Protein 9NTF (pdb70)

Foldseek 3Di:
DDPDVVVVVVVVCVVVLVLQCQFFLNVDDDDPLVVLVFVVQLVQLCVQVCCCVVVVHDNLLFFACLRNVVVVCPDPVLVLLLLAAQAEFEFAALVQQFAVLCCLVPLLPDPQKKWWQAPVRAIAIAGALPDFDDQDRTDIDRSVVCQVPVVDNVVVSVVNNCRQAPSVDRLCPVQVALVSLLVNVVVSCRRYVRSCLAVVNVLVSLLRSVVQCVSSNYQEYEYEYQQFFRAYNVGDGGGSVVSLVSNVVSFVVVCVVPVLHLTYAYEYEDEQADQLVVLLVVQVVLLVCCVVVPPHYQAYEYDDDQPPGDACVNNVCSLCVQCPDVPHGLGAYAYAACLDPDDPDSGNCSLVVCVVSPHLEYEANQVVVVPVVSQVSQQVVVHEYEHAQSCSCSSHNDGRSLPRSCLVVSSSPRHYAYFHHRCNNHVHRGGSSRLSSCVSRSYDSSDTPSNSVSNSLSNLVSHPHDPVSSVVSVVSSVVSNVVSSVVSCVVVVSPVD/DDPDVVVVVVVVCVVVLVLQCQFFLSVDDDDPLVVLVQVVQLVQLCVLVCCCVVVVHDNLLFFACLRNVVVVCPDVVLVLLLLAAQAEFEFAALVQQFAVLCCLPPLLPDPQKKWWQAPVRAIAIAGALPDFDDQDRTDIDRSVVCCVPVVDNVVVSVVNNCRQAPSVDRLCPPQVALVSLLVNVVVSCRRYVRSCLAPVNVLVSNLRSVVQCVSSNYQEYEYEYQQFFRAYNVGDTGGSVVSQVSSVVSFVVVCVVPVLHLTYAYENEDEQADQLVVLLVVQVVLLVCCVVVVQHYQAYEYDDDQVPGDACVNNVCSLCVQCPDVPHRLGAYAYAACLDPDDPDSGNCSLVVCVVSPHLEYEANQVVVVPVVSLVSLQVVVHEYEHAQSCSCSSHNDGRSLPRSCLVVSSNPRHYAYFHYRCNNNVHRGGSSRLSSCVSRSYDSSDGDSNSVSNSLSNLVSHPHDPVSSVVSVVSSVVSNVVSSVVSCVVVVSDPDDDDDDDPD/DQDPDPVSVVVVVCVVVLVLCCQFFLSVDDDDPLVVLVFVVFLVQLVVLVCCCVVVVHDSLLFFACLRNVVVLCVDPVLVLLLLAAQAEFEFAALVFQFAVLCCLPPLLPDPQKKWWQFPVRAIAIAGAQPDHDDCPGTHIDRSVVCCVPVVDNVVVSVVNNCRQAPSVDRLCVPQVALVSLLVSVVVNCRRYVRSCLAVVNVLVSNLNSVVQCVSSNYQEYEYEYQQFQRAYNVGDTGGSVVSLVSQVVSQVVVCVVPVLHLTYAYEHEDEQQDALVVLLVVQVVLLVCCVPVPPRYQAYEYDDDQPPGDACVNNVCSLCVQCPDVPHGLGEYAYAAQLDPDDPDSGNCSLVVCVVSPHLAYEANQVVVVPVVSLVSQVVVVHEYEHAQSCSCSSHNDGRSLPRSCLVVSSNVRHYAYFHHRCNNHVHRGGSSRLVSCQSRSYDSPDTVSNSVSNSLSNLVSDPGDPVSSVVSVVSSVVSNVVSSVVSCVVVVSD/DQDPDPVSVVVVVCVVVLVLCCQFQLSPDDDDPLRVLVFVVQLVQLCVQVCCCVVVVHDNLLFFACLRNVVVVCPDPVLVLLLLAAQAEFEFAALVQQFAVLCCLPPLLPDPQKKWWQFPVRAIAIAGAQPDFDDQDRTGIDRSVVCCVPVVDNVVVSVVNNLRQAPSVDRLCPVQVALVSLLVNVVVNCRRYVRRCLAPVNVLVSSLRSVVQCVSSNYQEYEYEYQQFFRAYNVGDTDGSVVSLVSSVVSFVVVCVVPVLHLTYAYEHEDEQQDALVVLLVVLVVQLVCCVVVPQRYQAYEYDDDQPPGDACVNNVCSLCVQQPDVVHGQGEYAYAACLDPDDPDSGNCSLVVCVVSPHLAYEANQVVLVPVVSLVSQQVVVHEYEHAQSCSCSSHNDGRSLPRSCLVVSSNVRHYAYFHHRCNNHVHRGGSSRLSSCVSRSYDSSDTPSNSVSNSLSNLVSDPHDPVSSVVSVVSSVVSNVVSSVVSCVVVVSPD

Radius of gyration: 48.11 Å; Cα contacts (8 Å, |Δi|>4): 3656; chains: 4; bounding box: 121×92×149 Å

B-factor: mean 26.81, std 11.15, range [12.34, 101.08]

Sequence (1995 aa):
RFPTMDEYTNAREELIGSEQYLRVGGSINLNNKEKKLNQFILREKRAIIENSRLNKTQYIPAVSFFLSKSQMESTPIFKIIKDMPKGAALHLHDTASARIDWIVSNATYRDHVYMCMDQDNFVRLTVSGTGPPANSGCEWKLVETERANSGDIAAFDHWLKSSNISLLTTDPLVTYPSLDKVWGRFDKHFSSQLRGIIYHTPIRRDYYRQQILEEEFRSSDNVQYVEVRSSLSGYYDLDGTVHDPEYGLQLYKAVTEEFVRRTYPDFSGAKIIKSTARVKPNTDIFNDVKLSMDLYKRYPGFFLGFDLVAQEDPNTSLLGYIDSLLYPSRQNPPVSLPYYFHAGETNWQGTEVDYNLVDALLLNATRIGHGFALIKHPRVIELVKSRGVAVEVNPVSNQLLGLVKDLRNHAAAPLLAQNVPVVISSDDPGVWEALPMSHDMYVAFMDLVGEDAGLDVLKQLVWNSIQYSSMNATEKKTALKLLQAKWNNFINDSLIKWKLTNKRFPTMDEYTNAREELIGSEQYLRVGGSINLNNKEKKLNQFILREKRAIIENSRLNKTQYIPAVSFFLSKSQMESTPIFKIIKDMPKGAALHLHDTASARIDWIVSSNATYRDHVYMCMDQDNFVRLTVSGTGPPANSGCEWKLVETERANSGDIAAFDHWLKSSNISLLTTDPLVTYPSLDKVWGRFDKHFSSQLRGIIYHTPIRRDYYRQILEEEFRSSDNVQYVEVRSSLSGYYDLDGTVHDPEYGLQLYKAVTEEEFVRTYPDFSGAKIIKSTARVKPNTDIFNDVKLSMDLYKRYPGFFLGFDLVAQEDPNTSLLGYIDSLLYPSRQNPPVSLPYYFHAGETNWQGTEEVDYNLVDALLLNATRIGHGFALIKHPRVIELVKSRGVAVEVNPVSNQLLGLVKDLRNHAAAPLLAQNVPVVISSDDPGVWEALPMSHDMYVAFMDLVGEDAGLDVLKQLVWNSIQYSSMNATEKKTALKLLQAKWNNFINDSLIKWKLTNKKVIGHHHHVRRFPTMDEYTNAREELIGSEQYLRVGGSINLNNNKEKKLNQFILREKRAIIENSRLNKTQYIPAVSFFLSKSQMESTPIFKIIKDMPKGAALHLHDTASARIDWIVSSNATYRDHVYMCMDQDNFVRLTVSGTGPPANSGCEWKLVETERANSGDIAAFDHWLKSSNISLLTTDPLVTYPSLDKVWGRFDKHFSSQLRRGIIYHTPIRRDYYRQQILEEFRSSDNVQYVEVRSSLSGYYDLDGTVHDPEYGLQQLYKAVTEEFVRTYPDFSGAKIIKSTARVKPNTDIFNDVKLSMDLYKRYPGFFLGFDLVAQEDPNTSLLGYIDSLLYPSRQNPPVSLPYYFHAGETNWQGTEVDYNLVDALLLNNATRIIGHGFALIKHPRVIELVKSRGVAVEVNPVSNQLLGLVKDLRNHAAAPLLAQNVPVVISSDDPGVWEALPMSHDMYVAFMDLVGEDAGLDVLKQLVWNSIQYSSMNATEKKTALKLLQAKWNNFINDSLIKWKLTVRFPTMDEYTNAREELIGSEQYLRVGGSINLNNKEKKLNQFILREKRAIIENSRLNKTQYIPAVSFFLSKSQMESTPIFKIIKDMPKGAALHLHDTASARIDWIVSNATYRDHVYMCMDQDNFVRLTVSGTGPPANSGCEWKLVETERANSGDIAAFDHWLKSSNISLLTTDPLVTYPSLDKVWGRFDKHFSSQLRGIIYHTPIRRDYYRQILEEFRSDNVQYVEVRSSLSGYYDLDGTVHDPEYGLQLYKAVTEEEFVVRTYPDFSGAKIIKSTARVKPNTDIFNDVKLSMDLYKRYPGFFLGFDLVAQEDPNTSLLGYIDSLLYPSRQNPPVSLPYYFHAGETNWQGTEVDYNLVDALLLNATRIGHGFALIKHPRVIELVKSSRGVAVEVNPVSNQLLGLVKDLRNHAAAPLLAQNVPVVISSDDPGVWEALPMSHDMYVAFMDLVGEDAGLDVLKQLVWNSIQYSSMNATEKKTALKLLQAKWNNFINDSLIKWKLTN

Structure (mmCIF, N/CA/C/O backbone):
data_9NTF
#
_entry.id   9NTF
#
_cell.length_a   76.344
_cell.length_b   82.351
_cell.length_c   211.495
_cell.angle_alpha   90.000
_cell.angle_beta   92.287
_cell.angle_gamma   90.000
#
_symmetry.space_group_name_H-M   'P 1 21 1'
#
loop_
_entity.id
_entity.type
_entity.pdbx_description
1 polymer 'AMP deaminase'
2 branched 2-acetamido-2-deoxy-beta-D-glucopyranose-(1-4)-2-acetamido-2-deoxy-beta-D-glucopyranose
3 non-polymer 2-acetamido-2-deoxy-beta-D-glucopyranose
4 non-polymer 'ZINC ION'
5 non-polymer 1,2-ETHANEDIOL
6 non-polymer 2-[BIS-(2-HYDROXY-ETHYL)-AMINO]-2-HYDROXYMETHYL-PROPANE-1,3-DIOL
7 non-polymer GLYCEROL
8 non-polymer 'PHOSPHATE ION'
9 non-polymer 'ACETATE ION'
10 water water
#
loop_
_atom_site.group_PDB
_atom_site.id
_atom_site.type_symbol
_atom_site.label_atom_id
_atom_site.label_alt_id
_atom_site.label_comp_id
_atom_site.label_asym_id
_atom_site.label_entity_id
_atom_site.label_seq_id
_atom_site.pdbx_PDB_ins_code
_atom_site.Cartn_x
_atom_site.Cartn_y
_atom_site.Cartn_z
_atom_site.occupancy
_atom_site.B_iso_or_equiv
_atom_site.auth_seq_id
_atom_site.auth_comp_id
_atom_site.auth_asym_id
_atom_site.auth_atom_id
_atom_site.pdbx_PDB_model_num
ATOM 1 N N . ARG A 1 31 ? 13.20993 -8.45955 118.43058 1.000 78.60797 31 ARG A N 1
ATOM 2 C CA . ARG A 1 31 ? 13.08979 -7.32242 117.51351 1.000 69.76148 31 ARG A CA 1
ATOM 3 C C . ARG A 1 31 ? 11.65208 -7.17214 117.01151 1.000 67.61548 31 ARG A C 1
ATOM 4 O O . ARG A 1 31 ? 11.20015 -6.06576 116.69995 1.000 67.21111 31 ARG A O 1
ATOM 12 N N . PHE A 1 32 ? 10.92994 -8.28654 116.92992 1.000 57.65029 32 PHE A N 1
ATOM 13 C CA . PHE A 1 32 ? 9.58440 -8.31053 116.35796 1.000 54.27678 32 PHE A CA 1
ATOM 14 C C . PHE A 1 32 ? 8.63559 -9.05957 117.27979 1.000 56.92203 32 PHE A C 1
ATOM 15 O O . PHE A 1 32 ? 8.24055 -10.19735 116.99381 1.000 53.81696 32 PHE A O 1
ATOM 23 N N . PRO A 1 33 ? 8.25116 -8.44916 118.40589 1.000 61.80540 33 PRO A N 1
ATOM 24 C CA . PRO A 1 33 ? 7.30054 -9.12148 119.30377 1.000 57.03356 33 PRO A CA 1
ATOM 25 C C . PRO A 1 33 ? 5.92787 -9.34129 118.68157 1.000 57.40033 33 PRO A C 1
ATOM 26 O O . PRO A 1 33 ? 5.19543 -10.24029 119.11573 1.000 57.55122 33 PRO A O 1
ATOM 30 N N . THR A 1 34 ? 5.54087 -8.53291 117.69524 1.000 56.72267 34 THR A N 1
ATOM 31 C CA . THR A 1 34 ? 4.25273 -8.67818 117.03471 1.000 56.64745 34 THR A CA 1
ATOM 32 C C . THR A 1 34 ? 4.44724 -8.59937 115.53018 1.000 58.36981 34 THR A C 1
ATOM 33 O O . THR A 1 34 ? 5.50372 -8.19357 115.02791 1.000 54.17423 34 THR A O 1
ATOM 37 N N . MET A 1 35 ? 3.40064 -8.99499 114.80479 1.000 62.85335 35 MET A N 1
ATOM 38 C CA . MET A 1 35 ? 3.47179 -8.92295 113.35238 1.000 55.52642 35 MET A CA 1
ATOM 39 C C . MET A 1 35 ? 3.59533 -7.48307 112.87244 1.000 53.78642 35 MET A C 1
ATOM 40 O O . MET A 1 35 ? 4.17762 -7.24417 111.81650 1.000 58.03443 35 MET A O 1
ATOM 45 N N . ASP A 1 36 ? 3.07483 -6.51368 113.63768 1.000 51.90807 36 ASP A N 1
ATOM 46 C CA . ASP A 1 36 ? 3.13503 -5.12165 113.19371 1.000 52.98017 36 ASP A CA 1
ATOM 47 C C . ASP A 1 36 ? 4.57159 -4.62927 113.09174 1.000 54.50779 36 ASP A C 1
ATOM 48 O O . ASP A 1 36 ? 4.91781 -3.90581 112.14927 1.000 50.02589 36 ASP A O 1
ATOM 53 N N . GLU A 1 37 ? 5.41719 -4.97949 114.06737 1.000 51.04858 37 GLU A N 1
ATOM 54 C CA . GLU A 1 37 ? 6.81834 -4.57799 113.97045 1.000 45.67955 37 GLU A CA 1
ATOM 55 C C . GLU A 1 37 ? 7.52398 -5.27116 112.81522 1.000 46.11098 37 GLU A C 1
ATOM 56 O O . GLU A 1 37 ? 8.35486 -4.65094 112.14602 1.000 43.66979 37 GLU A O 1
ATOM 62 N N . TYR A 1 38 ? 7.23868 -6.56231 112.59862 1.000 44.55870 38 TYR A N 1
ATOM 63 C CA . TYR A 1 38 ? 7.86746 -7.28730 111.49226 1.000 39.38145 38 TYR A CA 1
ATOM 64 C C . TYR A 1 38 ? 7.42431 -6.72668 110.14796 1.000 38.06521 38 TYR A C 1
ATOM 65 O O . TYR A 1 38 ? 8.25816 -6.50527 109.25518 1.000 35.11670 38 TYR A O 1
ATOM 74 N N . THR A 1 39 ? 6.11014 -6.49188 109.99881 1.000 42.64630 39 THR A N 1
ATOM 75 C CA . THR A 1 39 ? 5.55504 -5.84834 108.81114 1.000 41.83424 39 THR A CA 1
ATOM 76 C C . THR A 1 39 ? 6.23368 -4.51565 108.53302 1.000 45.02601 39 THR A C 1
ATOM 77 O O . THR A 1 39 ? 6.57678 -4.21737 107.38209 1.000 39.51327 39 THR A O 1
ATOM 81 N N . ASN A 1 40 ? 6.41450 -3.69196 109.56841 1.000 41.06912 40 ASN A N 1
ATOM 82 C CA . ASN A 1 40 ? 7.00806 -2.37010 109.37293 1.000 45.34457 40 ASN A CA 1
ATOM 83 C C . ASN A 1 40 ? 8.43413 -2.47142 108.84416 1.000 40.58956 40 ASN A C 1
ATOM 84 O O . ASN A 1 40 ? 8.79530 -1.77263 107.89280 1.000 37.32021 40 ASN A O 1
ATOM 89 N N . ALA A 1 41 ? 9.25268 -3.36439 109.41431 1.000 39.01389 41 ALA A N 1
ATOM 90 C CA . ALA A 1 41 ? 10.62469 -3.48913 108.92214 1.000 34.64961 41 ALA A CA 1
ATOM 91 C C . ALA A 1 41 ? 10.66125 -4.01414 107.48948 1.000 31.62320 41 ALA A C 1
ATOM 92 O O . ALA A 1 41 ? 11.45896 -3.54393 106.67880 1.000 31.37624 41 ALA A O 1
ATOM 94 N N . ARG A 1 42 ? 9.82207 -5.00883 107.17692 1.000 31.14305 42 ARG A N 1
ATOM 95 C CA . ARG A 1 42 ? 9.73056 -5.58066 105.83304 1.000 36.09509 42 ARG A CA 1
ATOM 96 C C . ARG A 1 42 ? 9.36384 -4.52208 104.79581 1.000 30.80246 42 ARG A C 1
ATOM 97 O O . ARG A 1 42 ? 10.00193 -4.40349 103.73313 1.000 28.87392 42 ARG A O 1
ATOM 105 N N . GLU A 1 43 ? 8.33312 -3.73651 105.10333 1.000 31.56407 43 GLU A N 1
ATOM 106 C CA . GLU A 1 43 ? 7.84063 -2.72522 104.17660 1.000 35.10097 43 GLU A CA 1
ATOM 107 C C . GLU A 1 43 ? 8.81620 -1.56886 104.04495 1.000 33.91237 43 GLU A C 1
ATOM 108 O O . GLU A 1 43 ? 8.93087 -0.98886 102.96125 1.000 31.55251 43 GLU A O 1
ATOM 114 N N . GLU A 1 44 ? 9.56705 -1.25882 105.10657 1.000 32.89164 44 GLU A N 1
ATOM 115 C CA . GLU A 1 44 ? 10.60823 -0.23973 105.00192 1.000 35.47692 44 GLU A CA 1
ATOM 116 C C . GLU A 1 44 ? 11.69490 -0.64563 104.01363 1.000 33.99121 44 GLU A C 1
ATOM 117 O O . GLU A 1 44 ? 12.16831 0.17920 103.22179 1.000 35.73587 44 GLU A O 1
ATOM 123 N N . LEU A 1 45 ? 12.10215 -1.91090 104.04818 1.000 29.65837 45 LEU A N 1
ATOM 124 C CA . LEU A 1 45 ? 13.15407 -2.38142 103.15514 1.000 25.61702 45 LEU A CA 1
ATOM 125 C C . LEU A 1 45 ? 12.66109 -2.49932 101.72211 1.000 30.83273 45 LEU A C 1
ATOM 126 O O . LEU A 1 45 ? 13.36625 -2.10763 100.79112 1.000 28.84223 45 LEU A O 1
ATOM 131 N N . ILE A 1 46 ? 11.47574 -3.07864 101.52600 1.000 24.89176 46 ILE A N 1
ATOM 132 C CA . ILE A 1 46 ? 10.88650 -3.15466 100.19516 1.000 24.88901 46 ILE A CA 1
ATOM 133 C C . ILE A 1 46 ? 10.60533 -1.75808 99.65666 1.000 28.56798 46 ILE A C 1
ATOM 134 O O . ILE A 1 46 ? 10.84721 -1.47089 98.47377 1.000 26.51421 46 ILE A O 1
ATOM 139 N N . GLY A 1 47 ? 10.06994 -0.87738 100.50488 1.000 28.05096 47 GLY A N 1
ATOM 140 C CA . GLY A 1 47 ? 9.83262 0.49050 100.06830 1.000 31.21099 47 GLY A CA 1
ATOM 141 C C . GLY A 1 47 ? 11.11125 1.20666 99.66187 1.000 28.35420 47 GLY A C 1
ATOM 142 O O . GLY A 1 47 ? 11.11011 2.01092 98.73558 1.000 27.21697 47 GLY A O 1
ATOM 143 N N . SER A 1 48 ? 12.21284 0.95147 100.37124 1.000 25.95885 48 SER A N 1
ATOM 144 C CA . SER A 1 48 ? 13.48282 1.55077 99.96647 1.000 26.95036 48 SER A CA 1
ATOM 145 C C . SER A 1 48 ? 13.86300 1.13165 98.55281 1.000 24.23453 48 SER A C 1
ATOM 146 O O . SER A 1 48 ? 14.30573 1.96516 97.75254 1.000 26.99065 48 SER A O 1
ATOM 149 N N . GLU A 1 49 ? 13.70700 -0.15208 98.23376 1.000 22.26260 49 GLU A N 1
ATOM 150 C CA . GLU A 1 49 ? 14.04733 -0.61506 96.88741 1.000 23.22565 49 GLU A CA 1
ATOM 151 C C . GLU A 1 49 ? 13.12090 -0.02306 95.85043 1.000 23.59742 49 GLU A C 1
ATOM 152 O O . GLU A 1 49 ? 13.55054 0.24253 94.72194 1.000 25.63902 49 GLU A O 1
ATOM 158 N N . GLN A 1 50 ? 11.83867 0.11042 96.18547 1.000 26.60056 50 GLN A N 1
ATOM 159 C CA . GLN A 1 50 ? 10.89886 0.67190 95.21713 1.000 26.59882 50 GLN A CA 1
ATOM 160 C C . GLN A 1 50 ? 11.18816 2.14840 94.95880 1.000 25.83120 50 GLN A C 1
ATOM 161 O O . GLN A 1 50 ? 10.99137 2.61974 93.82937 1.000 27.92163 50 GLN A O 1
ATOM 167 N N . TYR A 1 51 ? 11.65708 2.88139 95.97204 1.000 24.49172 51 TYR A N 1
ATOM 168 C CA . TYR A 1 51 ? 12.00804 4.29111 95.78897 1.000 26.35724 51 TYR A CA 1
ATOM 169 C C . TYR A 1 51 ? 13.27588 4.43745 94.94503 1.000 32.51939 51 TYR A C 1
ATOM 170 O O . TYR A 1 51 ? 13.38112 5.36752 94.14037 1.000 28.69583 51 TYR A O 1
ATOM 179 N N . LEU A 1 52 ? 14.22733 3.51218 95.11189 1.000 23.31955 52 LEU A N 1
ATOM 180 C CA . LEU A 1 52 ? 15.51712 3.57229 94.43571 1.000 22.49498 52 LEU A CA 1
ATOM 181 C C . LEU A 1 52 ? 15.40655 3.27223 92.94564 1.000 22.57807 52 LEU A C 1
ATOM 182 O O . LEU A 1 52 ? 16.11662 3.87255 92.13349 1.000 25.94751 52 LEU A O 1
ATOM 187 N N . ARG A 1 53 ? 14.56536 2.32697 92.57696 1.000 21.13311 53 ARG A N 1
ATOM 188 C CA . ARG A 1 53 ? 14.55900 1.89038 91.18320 1.000 23.73467 53 ARG A CA 1
ATOM 189 C C . ARG A 1 53 ? 14.02786 2.97938 90.23560 1.000 23.79775 53 ARG A C 1
ATOM 190 O O . ARG A 1 53 ? 13.46751 3.99171 90.63646 1.000 23.89410 53 ARG A O 1
ATOM 198 N N . VAL A 1 54 ? 14.19812 2.72910 88.92911 1.000 21.96156 54 VAL A N 1
ATOM 199 C CA . VAL A 1 54 ? 13.65020 3.65004 87.92877 1.000 18.86761 54 VAL A CA 1
ATOM 200 C C . VAL A 1 54 ? 12.20475 4.03313 88.23815 1.000 22.00236 54 VAL A C 1
ATOM 201 O O . VAL A 1 54 ? 11.32491 3.18741 88.44765 1.000 23.30165 54 VAL A O 1
ATOM 205 N N . GLY A 1 55 ? 11.95841 5.34251 88.25106 1.000 24.84911 55 GLY A N 1
ATOM 206 C CA . GLY A 1 55 ? 10.62785 5.86194 88.39917 1.000 22.02742 55 GLY A CA 1
ATOM 207 C C . GLY A 1 55 ? 10.14595 5.89925 89.81936 1.000 28.05331 55 GLY A C 1
ATOM 208 O O . GLY A 1 55 ? 9.02565 6.35224 90.06120 1.000 25.30008 55 GLY A O 1
ATOM 209 N N . GLY A 1 56 ? 10.97371 5.46255 90.76679 1.000 26.39663 56 GLY A N 1
ATOM 210 C CA . GLY A 1 56 ? 10.51226 5.35127 92.14332 1.000 26.06383 56 GLY A CA 1
ATOM 211 C C . GLY A 1 56 ? 10.18525 6.66881 92.81150 1.000 26.21591 56 GLY A C 1
ATOM 212 O O . GLY A 1 56 ? 9.48543 6.66369 93.83450 1.000 29.54894 56 GLY A O 1
ATOM 213 N N . SER A 1 57 ? 10.70351 7.78526 92.31026 1.000 26.68047 57 SER A N 1
ATOM 214 C CA . SER A 1 57 ? 10.39095 9.08189 92.91383 1.000 34.07918 57 SER A CA 1
ATOM 215 C C . SER A 1 57 ? 9.19336 9.78629 92.27021 1.000 31.96390 57 SER A C 1
ATOM 216 O O . SER A 1 57 ? 8.84384 10.89138 92.68918 1.000 32.57578 57 SER A O 1
ATOM 219 N N . ILE A 1 58 ? 8.56499 9.18019 91.26411 1.000 28.86298 58 ILE A N 1
ATOM 220 C CA . ILE A 1 58 ? 7.40326 9.79541 90.62711 1.000 29.01841 58 ILE A CA 1
ATOM 221 C C . ILE A 1 58 ? 6.20227 9.76468 91.56510 1.000 33.03763 58 ILE A C 1
ATOM 222 O O . ILE A 1 58 ? 5.92458 8.74616 92.20865 1.000 32.66359 58 ILE A O 1
ATOM 227 N N . ASN A 1 59 ? 5.48695 10.89054 91.65797 1.000 31.97454 59 ASN A N 1
ATOM 228 C CA . ASN A 1 59 ? 4.19900 10.95039 92.35555 1.000 34.79978 59 ASN A CA 1
ATOM 229 C C . ASN A 1 59 ? 3.08364 10.98458 91.31027 1.000 36.98430 59 ASN A C 1
ATOM 230 O O . ASN A 1 59 ? 2.92652 11.97708 90.59852 1.000 36.88201 59 ASN A O 1
ATOM 235 N N . LEU A 1 60 ? 2.32043 9.90558 91.21832 1.000 29.68823 60 LEU A N 1
ATOM 236 C CA . LEU A 1 60 ? 1.20645 9.84327 90.27931 1.000 33.32145 60 LEU A CA 1
ATOM 237 C C . LEU A 1 60 ? 0.01454 10.66517 90.75764 1.000 34.43434 60 LEU A C 1
ATOM 238 O O . LEU A 1 60 ? -0.26911 10.77033 91.96354 1.000 33.52229 60 LEU A O 1
ATOM 243 N N . ASN A 1 61 ? -0.71715 11.25925 89.80769 1.000 32.52442 61 ASN A N 1
ATOM 244 C CA . ASN A 1 61 ? -1.94167 11.95084 90.17566 1.000 34.95596 61 ASN A CA 1
ATOM 245 C C . ASN A 1 61 ? -3.09435 10.94942 90.27149 1.000 34.74207 61 ASN A C 1
ATOM 246 O O . ASN A 1 61 ? -2.91688 9.75343 90.04088 1.000 33.75397 61 ASN A O 1
ATOM 251 N N . ASN A 1 62 ? -4.27772 11.43883 90.65502 1.000 31.74371 62 ASN A N 1
ATOM 252 C CA . ASN A 1 62 ? -5.40098 10.54574 90.94105 1.000 34.46266 62 ASN A CA 1
ATOM 253 C C . ASN A 1 62 ? -5.82498 9.74161 89.71938 1.000 34.65604 62 ASN A C 1
ATOM 254 O O . ASN A 1 62 ? -6.11950 8.54834 89.83434 1.000 30.56343 62 ASN A O 1
ATOM 259 N N . LYS A 1 63 ? -5.90255 10.37656 88.54903 1.000 29.89271 63 LYS A N 1
ATOM 260 C CA . LYS A 1 63 ? -6.26116 9.61730 87.35266 1.000 35.01780 63 LYS A CA 1
ATOM 261 C C . LYS A 1 63 ? -5.18744 8.58910 86.99815 1.000 31.57283 63 LYS A C 1
ATOM 262 O O . LYS A 1 63 ? -5.50794 7.44392 86.66492 1.000 29.31435 63 LYS A O 1
ATOM 268 N N . GLU A 1 64 ? -3.90794 8.97098 87.06992 1.000 29.71882 64 GLU A N 1
ATOM 269 C CA . GLU A 1 64 ? -2.84643 8.00275 86.79854 1.000 30.08894 64 GLU A CA 1
ATOM 270 C C . GLU A 1 64 ? -2.89848 6.84168 87.78345 1.000 28.40735 64 GLU A C 1
ATOM 271 O O . GLU A 1 64 ? -2.68328 5.69503 87.40056 1.000 25.83922 64 GLU A O 1
ATOM 277 N N . LYS A 1 65 ? -3.19417 7.11766 89.05835 1.000 27.13367 65 LYS A N 1
ATOM 278 C CA . LYS A 1 65 ? -3.29198 6.03067 90.04032 1.000 27.57789 65 LYS A CA 1
ATOM 279 C C . LYS A 1 65 ? -4.37022 5.02043 89.65418 1.000 31.72393 65 LYS A C 1
ATOM 280 O O . LYS A 1 65 ? -4.18601 3.81614 89.85183 1.000 31.64073 65 LYS A O 1
ATOM 286 N N . LYS A 1 66 ? -5.51568 5.48721 89.13500 1.000 28.70845 66 LYS A N 1
ATOM 287 C CA . LYS A 1 66 ? -6.57284 4.56197 88.72059 1.000 31.35783 66 LYS A CA 1
ATOM 288 C C . LYS A 1 66 ? -6.08653 3.63267 87.61174 1.000 31.43248 66 LYS A C 1
ATOM 289 O O . LYS A 1 66 ? -6.31111 2.41865 87.65845 1.000 27.62391 66 LYS A O 1
ATOM 295 N N . LEU A 1 67 ? -5.43725 4.19643 86.59016 1.000 27.52597 67 LEU A N 1
ATOM 296 C CA . LEU A 1 67 ? -4.85495 3.36625 85.53475 1.000 27.51175 67 LEU A CA 1
ATOM 297 C C . LEU A 1 67 ? -3.77616 2.45771 86.11102 1.000 28.43052 67 LEU A C 1
ATOM 298 O O . LEU A 1 67 ? -3.68201 1.27510 85.75005 1.000 26.88697 67 LEU A O 1
ATOM 303 N N . ASN A 1 68 ? -2.93674 3.00464 87.00276 1.000 26.48371 68 ASN A N 1
ATOM 304 C CA . ASN A 1 68 ? -1.89011 2.19591 87.61585 1.000 23.21688 68 ASN A CA 1
ATOM 305 C C . ASN A 1 68 ? -2.46799 0.97272 88.31345 1.000 27.45948 68 ASN A C 1
ATOM 306 O O . ASN A 1 68 ? -1.91026 -0.12800 88.20318 1.000 25.26320 68 ASN A O 1
ATOM 311 N N . GLN A 1 69 ? -3.55690 1.15412 89.08172 1.000 28.43159 69 GLN A N 1
ATOM 312 C CA . GLN A 1 69 ? -4.12875 0.01971 89.81223 1.000 29.10236 69 GLN A CA 1
ATOM 313 C C . GLN A 1 69 ? -4.62399 -1.06268 88.85093 1.000 28.66256 69 GLN A C 1
ATOM 314 O O . GLN A 1 69 ? -4.45132 -2.25672 89.10967 1.000 30.28514 69 GLN A O 1
ATOM 320 N N . PHE A 1 70 ? -5.19143 -0.66938 87.71137 1.000 28.02852 70 PHE A N 1
ATOM 321 C CA . PHE A 1 70 ? -5.60569 -1.65495 86.71286 1.000 26.86562 70 PHE A CA 1
ATOM 322 C C . PHE A 1 70 ? -4.41021 -2.38420 86.10048 1.000 26.14703 70 PHE A C 1
ATOM 323 O O . PHE A 1 70 ? -4.42658 -3.61339 85.96694 1.000 26.18263 70 PHE A O 1
ATOM 331 N N . ILE A 1 71 ? -3.35442 -1.65546 85.76605 1.000 22.66918 71 ILE A N 1
ATOM 332 C CA . ILE A 1 71 ? -2.15796 -2.29331 85.20502 1.000 22.68163 71 ILE A CA 1
ATOM 333 C C . ILE A 1 71 ? -1.58259 -3.30019 86.20056 1.000 25.10433 71 ILE A C 1
ATOM 334 O O . ILE A 1 71 ? -1.25280 -4.44146 85.84419 1.000 24.60863 71 ILE A O 1
ATOM 339 N N . LEU A 1 72 ? -1.45205 -2.88728 87.45722 1.000 22.26835 72 LEU A N 1
ATOM 340 C CA . LEU A 1 72 ? -0.93114 -3.78669 88.48557 1.000 23.75486 72 LEU A CA 1
ATOM 341 C C . LEU A 1 72 ? -1.83438 -5.00923 88.68913 1.000 24.95532 72 LEU A C 1
ATOM 342 O O . LEU A 1 72 ? -1.34064 -6.11472 88.95530 1.000 27.27880 72 LEU A O 1
ATOM 347 N N . ARG A 1 73 ? -3.15366 -4.83941 88.61987 1.000 26.30583 73 ARG A N 1
ATOM 348 C CA . ARG A 1 73 ? -4.0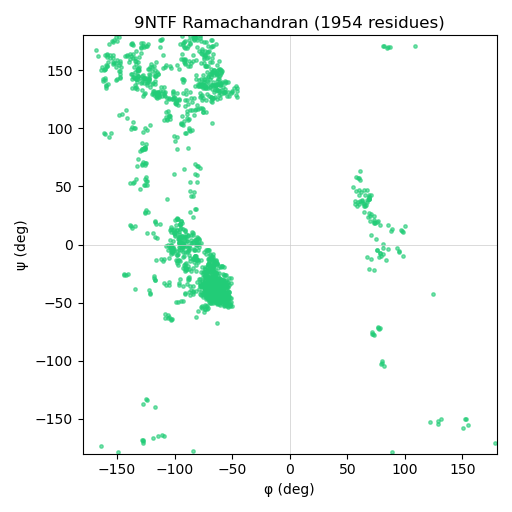2321 -6.00782 88.74537 1.000 28.18785 73 ARG A CA 1
ATOM 349 C C . ARG A 1 73 ? -3.78157 -6.97331 87.59273 1.000 29.01693 73 ARG A C 1
ATOM 350 O O . ARG A 1 73 ? -3.73218 -8.20123 87.78788 1.000 25.71061 73 ARG A O 1
ATOM 358 N N . GLU A 1 74 ? -3.63465 -6.42935 86.37638 1.000 25.07999 74 GLU A N 1
ATOM 359 C CA . GLU A 1 74 ? -3.37055 -7.26074 85.20079 1.000 25.45010 74 GLU A CA 1
ATOM 360 C C . GLU A 1 74 ? -2.02280 -7.95757 85.30366 1.000 27.54895 74 GLU A C 1
ATOM 361 O O . GLU A 1 74 ? -1.90293 -9.14295 84.96418 1.000 25.99601 74 GLU A O 1
ATOM 367 N N . LYS A 1 75 ? -0.99089 -7.23552 85.76915 1.000 22.08456 75 LYS A N 1
ATOM 368 C CA . LYS A 1 75 ? 0.33518 -7.81866 85.85407 1.000 27.95433 75 LYS A CA 1
ATOM 369 C C . LYS A 1 75 ? 0.36177 -8.95617 86.87012 1.000 27.20032 75 LYS A C 1
ATOM 370 O O . LYS A 1 75 ? 0.91193 -10.03260 86.60514 1.000 24.80184 75 LYS A O 1
ATOM 376 N N . ARG A 1 76 ? -0.25361 -8.74291 88.03074 1.000 26.61607 76 ARG A N 1
ATOM 377 C CA . ARG A 1 76 ? -0.33432 -9.80162 89.03327 1.000 24.50836 76 ARG A CA 1
ATOM 378 C C . ARG A 1 76 ? -1.08361 -11.01495 88.50155 1.000 24.52215 76 ARG A C 1
ATOM 379 O O . ARG A 1 76 ? -0.66357 -12.14951 88.72660 1.000 29.09333 76 ARG A O 1
ATOM 387 N N . ALA A 1 77 ? -2.18132 -10.81184 87.76470 1.000 24.47999 77 ALA A N 1
ATOM 388 C CA . ALA A 1 77 ? -2.94058 -11.97487 87.31951 1.000 28.07865 77 ALA A CA 1
ATOM 389 C C . ALA A 1 77 ? -2.09566 -12.86591 86.40949 1.000 28.61867 77 ALA A C 1
ATOM 390 O O . ALA A 1 77 ? -2.13759 -14.10318 86.53245 1.000 28.02710 77 ALA A O 1
ATOM 392 N N . ILE A 1 78 ? -1.33151 -12.26967 85.48069 1.000 26.84550 78 ILE A N 1
ATOM 393 C CA . ILE A 1 78 ? -0.58321 -13.12068 84.54788 1.000 26.95572 78 ILE A CA 1
ATOM 394 C C . ILE A 1 78 ? 0.60817 -13.79090 85.23412 1.000 23.50163 78 ILE A C 1
ATOM 395 O O . ILE A 1 78 ? 0.88587 -14.97242 85.00570 1.000 25.51130 78 ILE A O 1
ATOM 400 N N . ILE A 1 79 ? 1.31921 -13.06772 86.10118 1.000 22.18689 79 ILE A N 1
ATOM 401 C CA . ILE A 1 79 ? 2.44088 -13.65745 86.82979 1.000 20.34741 79 ILE A CA 1
ATOM 402 C C . ILE A 1 79 ? 1.96220 -14.76339 87.76643 1.000 27.86373 79 ILE A C 1
ATOM 403 O O . ILE A 1 79 ? 2.52666 -15.86745 87.79890 1.000 26.28756 79 ILE A O 1
ATOM 408 N N . GLU A 1 80 ? 0.90124 -14.49745 88.54276 1.000 26.81913 80 GLU A N 1
ATOM 409 C CA . GLU A 1 80 ? 0.44569 -15.50654 89.48078 1.000 28.99593 80 GLU A CA 1
ATOM 410 C C . GLU A 1 80 ? -0.08148 -16.73282 88.74125 1.000 29.83013 80 GLU A C 1
ATOM 411 O O . GLU A 1 80 ? 0.06446 -17.85836 89.21605 1.000 32.04018 80 GLU A O 1
ATOM 417 N N . ASN A 1 81 ? -0.68446 -16.55319 87.57581 1.000 29.44924 81 ASN A N 1
ATOM 418 C CA . ASN A 1 81 ? -1.09915 -17.74328 86.84531 1.000 30.32825 81 ASN A CA 1
ATOM 419 C C . ASN A 1 81 ? 0.11683 -18.56201 86.39317 1.000 29.15725 81 ASN A C 1
ATOM 420 O O . ASN A 1 81 ? 0.13972 -19.79217 86.52520 1.000 31.01560 81 ASN A O 1
ATOM 425 N N . SER A 1 82 ? 1.14591 -17.89676 85.88064 1.000 26.09823 82 SER A N 1
ATOM 426 C CA . SER A 1 82 ? 2.33895 -18.61981 85.46361 1.000 30.15640 82 SER A CA 1
ATOM 427 C C . SER A 1 82 ? 2.97177 -19.32847 86.64109 1.000 27.90998 82 SER A C 1
ATOM 428 O O . SER A 1 82 ? 3.32543 -20.50611 86.55162 1.000 25.70468 82 SER A O 1
ATOM 431 N N . ARG A 1 83 ? 3.08328 -18.62485 87.76778 1.000 23.09028 83 ARG A N 1
ATOM 432 C CA . ARG A 1 83 ? 3.77626 -19.15022 88.93804 1.000 26.25609 83 ARG A CA 1
ATOM 433 C C . ARG A 1 83 ? 3.00415 -20.28760 89.59483 1.000 31.35393 83 ARG A C 1
ATOM 434 O O . ARG A 1 83 ? 3.55993 -21.35360 89.87829 1.000 29.27035 83 ARG A O 1
ATOM 442 N N . LEU A 1 84 ? 1.72025 -20.08230 89.84386 1.000 27.41766 84 LEU A N 1
ATOM 443 C CA . LEU A 1 84 ? 0.96551 -21.05622 90.61757 1.000 32.29729 84 LEU A CA 1
ATOM 444 C C . LEU A 1 84 ? 0.36641 -22.17123 89.77539 1.000 36.43473 84 LEU A C 1
ATOM 445 O O . LEU A 1 84 ? 0.15722 -23.26776 90.30478 1.000 36.68828 84 LEU A O 1
ATOM 450 N N . ASN A 1 85 ? 0.06623 -21.92906 88.49588 1.000 30.36354 85 ASN A N 1
ATOM 451 C CA . ASN A 1 85 ? -0.40551 -22.98824 87.61331 1.000 34.71866 85 ASN A CA 1
ATOM 452 C C . ASN A 1 85 ? 0.72138 -23.62774 86.81713 1.000 35.45746 85 ASN A C 1
ATOM 453 O O . ASN A 1 85 ? 0.44111 -24.48902 85.97386 1.000 36.83547 85 ASN A O 1
ATOM 458 N N . LYS A 1 86 ? 1.96389 -23.21546 87.06678 1.000 29.94943 86 LYS A N 1
ATOM 459 C CA . LY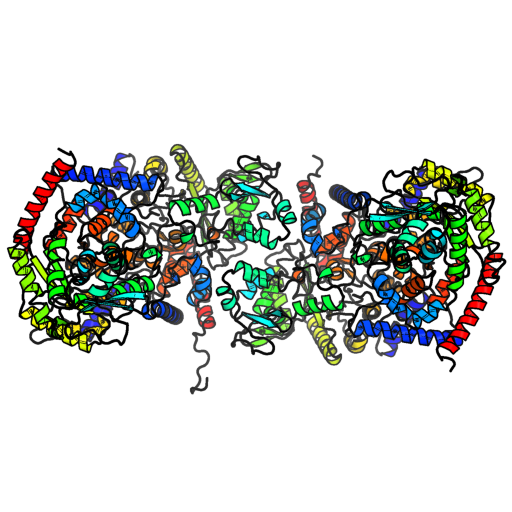S A 1 86 ? 3.15629 -23.91878 86.60354 1.000 34.56960 86 LYS A CA 1
ATOM 460 C C . LYS A 1 86 ? 3.19388 -23.97702 85.07848 1.000 29.65584 86 LYS A C 1
ATOM 461 O O . LYS A 1 86 ? 3.32464 -25.02871 84.47323 1.000 33.65888 86 LYS A O 1
ATOM 467 N N . THR A 1 87 ? 3.11236 -22.80385 84.46154 1.000 24.25845 87 THR A N 1
ATOM 468 C CA . THR A 1 87 ? 3.16087 -22.71099 83.01495 1.000 27.93533 87 THR A CA 1
ATOM 469 C C . THR A 1 87 ? 4.10692 -21.58559 82.65025 1.000 31.37586 87 THR A C 1
ATOM 470 O O . THR A 1 87 ? 4.41641 -20.72592 83.47790 1.000 30.08587 87 THR A O 1
ATOM 474 N N . GLN A 1 88 ? 4.58900 -21.59204 81.40861 1.000 31.11690 88 GLN A N 1
ATOM 475 C CA . GLN A 1 88 ? 5.61105 -20.62616 81.04402 1.000 27.52212 88 GLN A CA 1
ATOM 476 C C . GLN A 1 88 ? 5.06416 -19.19357 81.03293 1.000 29.65557 88 GLN A C 1
ATOM 477 O O . GLN A 1 88 ? 3.86896 -18.94425 80.81002 1.000 27.79050 88 GLN A O 1
ATOM 483 N N . TYR A 1 89 ? 5.95657 -18.25668 81.35549 1.000 25.11018 89 TYR A N 1
ATOM 484 C CA . TYR A 1 89 ? 5.65880 -16.82730 81.42014 1.000 20.51627 89 TYR A CA 1
ATOM 485 C C . TYR A 1 89 ? 5.84539 -16.24987 80.02436 1.000 21.94538 89 TYR A C 1
ATOM 486 O O . TYR A 1 89 ? 6.97526 -15.95789 79.58671 1.000 20.04299 89 TYR A O 1
ATOM 495 N N . ILE A 1 90 ? 4.72552 -16.11254 79.30272 1.000 22.40128 90 ILE A N 1
ATOM 496 C CA . ILE A 1 90 ? 4.79844 -15.78395 77.86328 1.000 19.18231 90 ILE A CA 1
ATOM 497 C C . ILE A 1 90 ? 5.54515 -14.49470 77.56947 1.000 21.04105 90 ILE A C 1
ATOM 498 O O . ILE A 1 90 ? 6.28844 -14.45544 76.57683 1.000 20.95364 90 ILE A O 1
ATOM 503 N N . PRO A 1 91 ? 5.44905 -13.42323 78.37390 1.000 20.95369 91 PRO A N 1
ATOM 504 C CA . PRO A 1 91 ? 6.22368 -12.21364 78.04095 1.000 20.13700 91 PRO A CA 1
ATOM 505 C C . PRO A 1 91 ? 7.74470 -12.43730 77.96316 1.000 20.15783 91 PRO A C 1
ATOM 506 O O . PRO A 1 91 ? 8.43173 -11.62865 77.31132 1.000 20.83054 91 PRO A O 1
ATOM 510 N N . ALA A 1 92 ? 8.26968 -13.52856 78.53821 1.000 19.68007 92 ALA A N 1
ATOM 511 C CA . ALA A 1 92 ? 9.71924 -13.76022 78.59662 1.000 16.83507 92 ALA A CA 1
ATOM 512 C C . ALA A 1 92 ? 10.20510 -14.79172 77.58567 1.000 22.56586 92 ALA A C 1
ATOM 513 O O . ALA A 1 92 ? 11.41698 -14.98196 77.46234 1.000 18.73397 92 ALA A O 1
ATOM 515 N N . VAL A 1 93 ? 9.30160 -15.46223 76.85363 1.000 20.58606 93 VAL A N 1
ATOM 516 C CA . VAL A 1 93 ? 9.73305 -16.47198 75.88905 1.000 21.26255 93 VAL A CA 1
ATOM 517 C C . VAL A 1 93 ? 10.12918 -15.80979 74.57524 1.000 17.50820 93 VAL A C 1
ATOM 518 O O . VAL A 1 93 ? 10.07473 -14.59561 74.44842 1.000 19.53606 93 VAL A O 1
ATOM 522 N N . SER A 1 94 ? 10.60931 -16.61347 73.63590 1.000 19.16236 94 SER A N 1
ATOM 523 C CA . SER A 1 94 ? 10.99006 -16.08999 72.31200 1.000 19.89777 94 SER A CA 1
ATOM 524 C C . SER A 1 94 ? 9.93130 -15.14816 71.75094 1.000 18.96981 94 SER A C 1
ATOM 525 O O . SER A 1 94 ? 8.75480 -15.49244 71.71386 1.000 18.43851 94 SER A O 1
ATOM 528 N N . PHE A 1 95 ? 10.36436 -13.98459 71.26331 1.000 17.11118 95 PHE A N 1
ATOM 529 C CA . PHE A 1 95 ? 9.43666 -13.07796 70.57045 1.000 17.83167 95 PHE A CA 1
ATOM 530 C C . PHE A 1 95 ? 8.63766 -13.77872 69.47073 1.000 19.81208 95 PHE A C 1
ATOM 531 O O . PHE A 1 95 ? 7.49298 -13.38236 69.18890 1.000 20.13576 95 PHE A O 1
ATOM 539 N N . PHE A 1 96 ? 9.22002 -14.77106 68.78826 1.000 17.22474 96 PHE A N 1
ATOM 540 C CA . PHE A 1 96 ? 8.47585 -15.50679 67.76453 1.000 17.40560 96 PHE A CA 1
ATOM 541 C C . PHE A 1 96 ? 7.21085 -16.11221 68.33585 1.000 21.01412 96 PHE A C 1
ATOM 542 O O . PHE A 1 96 ? 6.16384 -16.14628 67.66740 1.000 20.96330 96 PHE A O 1
ATOM 550 N N . LEU A 1 97 ? 7.28637 -16.56425 69.59121 1.000 19.61657 97 LEU A N 1
ATOM 551 C CA . LEU A 1 97 ? 6.12455 -17.16371 70.22976 1.000 19.42813 97 LEU A CA 1
ATOM 552 C C . LEU A 1 97 ? 5.26007 -16.14105 70.94727 1.000 20.95490 97 LEU A C 1
ATOM 553 O O . LEU A 1 97 ? 4.03199 -16.29956 70.96804 1.000 21.67721 97 LEU A O 1
ATOM 558 N N . SER A 1 98 ? 5.86126 -15.08625 71.53180 1.000 20.19834 98 SER A N 1
ATOM 559 C CA . SER A 1 98 ? 5.07835 -14.18697 72.37832 1.000 18.16314 98 SER A CA 1
ATOM 560 C C . SER A 1 98 ? 4.36609 -13.08269 71.60728 1.000 21.85149 98 SER A C 1
ATOM 561 O O . SER A 1 98 ? 3.37037 -12.53265 72.12258 1.000 20.87112 98 SER A O 1
ATOM 564 N N . LYS A 1 99 ? 4.85474 -12.73593 70.40180 1.000 20.47233 99 LYS A N 1
ATOM 565 C CA . LYS A 1 99 ? 4.32183 -11.58722 69.67348 1.000 20.86721 99 LYS A CA 1
ATOM 566 C C . LYS A 1 99 ? 2.79994 -11.68263 69.52695 1.000 21.59934 99 LYS A C 1
ATOM 567 O O . LYS A 1 99 ? 2.07383 -10.75312 69.89899 1.000 22.32412 99 LYS A O 1
ATOM 573 N N . SER A 1 100 ? 2.29956 -12.80166 68.99823 1.000 20.66927 100 SER A N 1
ATOM 574 C CA . SER A 1 100 ? 0.86054 -12.88318 68.73869 1.000 21.56689 100 SER A CA 1
ATOM 575 C C . SER A 1 100 ? 0.06806 -13.00307 70.04622 1.000 25.88265 100 SER A C 1
ATOM 576 O O . SER A 1 100 ? -1.14137 -12.73118 70.08006 1.000 28.14430 100 SER A O 1
ATOM 579 N N . GLN A 1 101 ? 0.72448 -13.40947 71.13029 1.000 21.83268 101 GLN A N 1
ATOM 580 C CA . GLN A 1 101 ? 0.00696 -13.61370 72.38251 1.000 25.38282 101 GLN A CA 1
ATOM 581 C C . GLN A 1 101 ? -0.12150 -12.31455 73.17304 1.000 23.23129 101 GLN A C 1
ATOM 582 O O . GLN A 1 101 ? -1.16789 -12.04060 73.76953 1.000 24.43144 101 GLN A O 1
ATOM 588 N N . MET A 1 102 ? 0.91853 -11.49678 73.17622 1.000 22.62074 102 MET A N 1
ATOM 589 C CA . MET A 1 102 ? 0.85521 -10.26940 73.96290 1.000 20.94011 102 MET A CA 1
ATOM 590 C C . MET A 1 102 ? -0.10560 -9.25428 73.36135 1.000 24.46842 102 MET A C 1
ATOM 591 O O . MET A 1 102 ? -0.72127 -8.49494 74.11488 1.000 22.95145 102 MET A O 1
ATOM 596 N N . GLU A 1 103 ? -0.28934 -9.25216 72.01461 1.000 22.78339 103 GLU A N 1
ATOM 597 C CA . GLU A 1 103 ? -1.02293 -8.17120 71.36257 1.000 21.14017 103 GLU A CA 1
ATOM 598 C C . GLU A 1 103 ? -2.49481 -8.16014 71.73981 1.000 25.55626 103 GLU A C 1
ATOM 599 O O . GLU A 1 103 ? -3.15701 -7.13308 71.57155 1.000 27.54605 103 GLU A O 1
ATOM 605 N N . SER A 1 104 ? -3.02820 -9.26389 72.26164 1.000 21.60337 104 SER A N 1
ATOM 606 C CA . SER A 1 104 ? -4.43398 -9.26766 72.65937 1.000 24.56626 104 SER A CA 1
ATOM 607 C C . SER A 1 104 ? -4.66480 -8.82380 74.11001 1.000 25.22143 104 SER A C 1
ATOM 608 O O . SER A 1 104 ? -5.83518 -8.73586 74.53358 1.000 28.32121 104 SER A O 1
ATOM 611 N N . THR A 1 105 ? -3.60008 -8.51326 74.86604 1.000 23.25196 105 THR A N 1
ATOM 612 C CA . THR A 1 105 ? -3.78857 -8.29747 76.30289 1.000 25.52136 105 THR A CA 1
ATOM 613 C C . THR A 1 105 ? -3.94860 -6.81336 76.62287 1.000 23.83124 105 THR A C 1
ATOM 614 O O . THR A 1 105 ? -3.38190 -5.95366 75.93701 1.000 22.74706 105 THR A O 1
ATOM 618 N N . PRO A 1 106 ? -4.67667 -6.49446 77.69502 1.000 23.05130 106 PRO A N 1
ATOM 619 C CA . PRO A 1 106 ? -4.82458 -5.07699 78.06527 1.000 24.97699 106 PRO A CA 1
ATOM 620 C C . PRO A 1 106 ? -3.52052 -4.33379 78.30174 1.000 20.92795 106 PRO A C 1
ATOM 621 O O . PRO A 1 106 ? -3.40803 -3.18295 77.88956 1.000 20.38280 106 PRO A O 1
ATOM 625 N N . ILE A 1 107 ? -2.53041 -4.93450 78.96960 1.000 22.00246 107 ILE A N 1
ATOM 626 C CA . ILE A 1 107 ? -1.28037 -4.21217 79.21611 1.000 19.70513 107 ILE A CA 1
ATOM 627 C C . ILE A 1 107 ? -0.62145 -3.82894 77.90750 1.000 19.48528 107 ILE A C 1
ATOM 628 O O . ILE A 1 107 ? -0.11440 -2.70390 77.75493 1.000 20.49633 107 ILE A O 1
ATOM 633 N N . PHE A 1 108 ? -0.63082 -4.74923 76.94156 1.000 19.41455 108 PHE A N 1
ATOM 634 C CA . PHE A 1 108 ? -0.04802 -4.41732 75.65086 1.000 19.20188 108 PHE A CA 1
ATOM 635 C C . PHE A 1 108 ? -0.82252 -3.29756 74.98806 1.000 22.47092 108 PHE A C 1
ATOM 636 O O . PHE A 1 108 ? -0.22288 -2.38443 74.40025 1.000 21.04182 108 PHE A O 1
ATOM 644 N N . LYS A 1 109 ? -2.15315 -3.36589 75.02333 1.000 20.29067 109 LYS A N 1
ATOM 645 C CA . LYS A 1 109 ? -2.95336 -2.34383 74.34371 1.000 21.29285 109 LYS A CA 1
ATOM 646 C C . LYS A 1 109 ? -2.75141 -0.97872 74.99517 1.000 22.44348 109 LYS A C 1
ATOM 647 O O . LYS A 1 109 ? -2.80971 0.06213 74.31773 1.000 22.15065 109 LYS A O 1
ATOM 653 N N . ILE A 1 110 ? -2.57157 -0.95142 76.31830 1.000 21.76270 110 ILE A N 1
ATOM 654 C CA . ILE A 1 110 ? -2.28608 0.30784 76.99654 1.000 18.36185 110 ILE A CA 1
ATOM 655 C C . ILE A 1 110 ? -0.94164 0.87391 76.54969 1.000 20.87004 110 ILE A C 1
ATOM 656 O O . ILE A 1 110 ? -0.83022 2.06382 76.24525 1.000 20.95407 110 ILE A O 1
ATOM 661 N N . ILE A 1 111 ? 0.09418 0.03042 76.49135 1.000 18.84399 111 ILE A N 1
ATOM 662 C CA . ILE A 1 111 ? 1.42008 0.47645 76.05389 1.000 19.46681 111 ILE A CA 1
ATOM 663 C C . ILE A 1 111 ? 1.38275 0.93162 74.60437 1.000 19.82098 111 ILE A C 1
ATOM 664 O O . ILE A 1 111 ? 2.10076 1.86894 74.21403 1.000 19.81575 111 ILE A O 1
ATOM 669 N N . LYS A 1 112 ? 0.59109 0.24339 73.77428 1.000 22.42752 112 LYS A N 1
ATOM 670 C CA . LYS A 1 112 ? 0.44810 0.65011 72.37911 1.000 18.80107 112 LYS A CA 1
ATOM 671 C C . LYS A 1 112 ? -0.08853 2.06943 72.28889 1.000 23.76187 112 LYS A C 1
ATOM 672 O O . LYS A 1 112 ? 0.44244 2.90404 71.54752 1.000 22.19458 112 LYS A O 1
ATOM 678 N N . ASP A 1 113 ? -1.12464 2.38081 73.07831 1.000 20.54761 113 ASP A N 1
ATOM 679 C CA . ASP A 1 113 ? -1.69592 3.71527 73.04994 1.000 22.62365 113 ASP A CA 1
ATOM 680 C C . ASP A 1 113 ? -0.80508 4.75279 73.68999 1.000 24.67050 113 ASP A C 1
ATOM 681 O O . ASP A 1 113 ? -0.96158 5.93871 73.40273 1.000 24.60088 113 ASP A O 1
ATOM 686 N N . MET A 1 114 ? 0.08524 4.33870 74.59481 1.000 19.65217 114 MET A N 1
ATOM 687 C CA . MET A 1 114 ? 0.89365 5.27739 75.36364 1.000 21.03105 114 MET A CA 1
ATOM 688 C C . MET A 1 114 ? 1.84595 6.05376 74.45557 1.000 22.68068 114 MET A C 1
ATOM 689 O O . MET A 1 114 ? 2.47777 5.46096 73.56115 1.000 19.38114 114 MET A O 1
ATOM 694 N N . PRO A 1 115 ? 1.97235 7.37122 74.63619 1.000 22.58535 115 PRO A N 1
ATOM 695 C CA . PRO A 1 115 ? 3.07008 8.07444 73.94947 1.000 20.62721 115 PRO A CA 1
ATOM 696 C C . PRO A 1 115 ? 4.40838 7.54832 74.45779 1.000 20.66539 115 PRO A C 1
ATOM 697 O O . PRO A 1 115 ? 4.57804 7.28343 75.65129 1.000 20.73116 115 PRO A O 1
ATOM 701 N N . LYS A 1 116 ? 5.35724 7.34565 73.52664 1.000 17.78403 116 LYS A N 1
ATOM 702 C CA . LYS A 1 116 ? 6.62511 6.70902 73.89096 1.000 19.17535 116 LYS A CA 1
ATOM 703 C C . LYS A 1 116 ? 7.71593 7.72953 74.13922 1.000 20.42020 116 LYS A C 1
ATOM 704 O O . LYS A 1 116 ? 8.74771 7.37362 74.71835 1.000 22.89274 116 LYS A O 1
ATOM 710 N N . GLY A 1 117 ? 7.51064 8.97192 73.69970 1.000 21.70669 117 GLY A N 1
ATOM 711 C CA . GLY A 1 117 ? 8.56885 9.95399 73.68388 1.000 20.45260 117 GLY A CA 1
ATOM 712 C C . GLY A 1 117 ? 9.43853 9.73120 72.46185 1.000 23.43882 117 GLY A C 1
ATOM 713 O O . GLY A 1 117 ? 9.02426 10.07359 71.35351 1.000 19.21945 117 GLY A O 1
ATOM 714 N N . ALA A 1 118 ? 10.60748 9.10935 72.63777 1.000 18.91206 118 ALA A N 1
ATOM 715 C CA . ALA A 1 118 ? 11.59562 9.00436 71.56625 1.000 18.45198 118 ALA A CA 1
ATOM 716 C C . ALA A 1 118 ? 12.10008 7.57454 71.46526 1.000 19.08989 118 ALA A C 1
ATOM 717 O O . ALA A 1 118 ? 12.20490 6.85386 72.47851 1.000 20.86925 118 ALA A O 1
ATOM 719 N N . ALA A 1 119 ? 12.47969 7.17525 70.23683 1.000 17.03217 119 ALA A N 1
ATOM 720 C CA . ALA A 1 119 ? 13.25534 5.96725 69.99880 1.000 17.15451 119 ALA A CA 1
ATOM 721 C C . ALA A 1 119 ? 14.67533 6.45293 69.69095 1.000 18.80499 119 ALA A C 1
ATOM 722 O O . ALA A 1 119 ? 14.92873 7.04329 68.63775 1.000 18.52264 119 ALA A O 1
ATOM 724 N N . LEU A 1 120 ? 15.62188 6.19875 70.60212 1.000 21.12302 120 LEU A N 1
ATOM 725 C CA . LEU A 1 120 ? 16.94454 6.77849 70.45300 1.000 18.98090 120 LEU A CA 1
ATOM 726 C C . LEU A 1 120 ? 17.99041 5.81641 69.89290 1.000 21.25815 120 LEU A C 1
ATOM 727 O O . LEU A 1 120 ? 19.15557 6.22991 69.70764 1.000 18.38111 120 LEU A O 1
ATOM 732 N N . HIS A 1 121 ? 17.63830 4.54260 69.66410 1.000 18.64411 121 HIS A N 1
ATOM 733 C CA . HIS A 1 121 ? 18.61562 3.56134 69.16163 1.000 17.52332 121 HIS A CA 1
ATOM 734 C C . HIS A 1 121 ? 17.95493 2.76419 68.02979 1.000 17.05777 121 HIS A C 1
ATOM 735 O O . HIS A 1 121 ? 17.15713 1.85930 68.28357 1.000 19.10164 121 HIS A O 1
ATOM 742 N N . LEU A 1 122 ? 18.27534 3.14056 66.79505 1.000 16.27329 122 LEU A N 1
ATOM 743 C CA . LEU A 1 122 ? 17.66545 2.62375 65.58473 1.000 15.42474 122 LEU A CA 1
ATOM 744 C C . LEU A 1 122 ? 18.70801 2.61701 64.47451 1.000 17.02984 122 LEU A C 1
ATOM 745 O O . LEU A 1 122 ? 19.56992 3.50327 64.41947 1.000 19.26012 122 LEU A O 1
ATOM 750 N N . HIS A 1 123 ? 18.61058 1.62504 63.58228 1.000 15.71942 123 HIS A N 1
ATOM 751 C CA . HIS A 1 123 ? 19.46517 1.58437 62.40677 1.000 18.26192 123 HIS A CA 1
ATOM 752 C C . HIS A 1 123 ? 18.59857 1.86268 61.17642 1.000 21.92044 123 HIS A C 1
ATOM 753 O O . HIS A 1 123 ? 17.53027 1.26948 61.02881 1.000 19.83862 123 HIS A O 1
ATOM 760 N N . ASP A 1 124 ? 19.06178 2.77161 60.30694 1.000 17.63151 124 ASP A N 1
ATOM 761 C CA . ASP A 1 124 ? 18.18652 3.28970 59.24068 1.000 17.70280 124 ASP A CA 1
ATOM 762 C C . ASP A 1 124 ? 17.82904 2.27039 58.15846 1.000 22.93300 124 ASP A C 1
ATOM 763 O O . ASP A 1 124 ? 16.85984 2.50925 57.43989 1.000 31.66395 124 ASP A O 1
ATOM 768 N N . THR A 1 125 ? 18.52774 1.16696 57.99657 1.000 15.89225 125 THR A N 1
ATOM 769 C CA . THR A 1 125 ? 18.09120 0.19200 56.99227 1.000 18.48005 125 THR A CA 1
ATOM 770 C C . THR A 1 125 ? 17.29563 -0.93976 57.61219 1.000 19.49456 125 THR A C 1
ATOM 771 O O . THR A 1 125 ? 17.05592 -1.96470 56.96630 1.000 18.59580 125 THR A O 1
ATOM 775 N N . ALA A 1 126 ? 16.88956 -0.78483 58.86509 1.000 19.83760 126 ALA A N 1
ATOM 776 C CA . ALA A 1 126 ? 16.23633 -1.87415 59.56610 1.000 19.70200 126 ALA A CA 1
ATOM 777 C C . ALA A 1 126 ? 15.04215 -1.37745 60.36905 1.000 19.47248 126 ALA A C 1
ATOM 778 O O . ALA A 1 126 ? 14.62670 -2.06178 61.28269 1.000 20.95622 126 ALA A O 1
ATOM 780 N N . SER A 1 127 ? 14.54775 -0.17051 60.10388 1.000 16.79944 127 SER A N 1
ATOM 781 C CA . SER A 1 127 ? 13.54490 0.42421 60.95696 1.000 17.43210 127 SER A CA 1
ATOM 782 C C . SER A 1 127 ? 12.19400 0.64648 60.29304 1.000 17.61064 127 SER A C 1
ATOM 783 O O . SER A 1 127 ? 11.33796 1.28583 60.89484 1.000 21.46061 127 SER A O 1
ATOM 786 N N . ALA A 1 128 ? 11.99723 0.18481 59.05667 1.000 19.11985 128 ALA A N 1
ATOM 787 C CA . ALA A 1 128 ? 10.66252 0.14821 58.46272 1.000 22.39225 128 ALA A CA 1
ATOM 788 C C . ALA A 1 128 ? 10.29518 -1.27103 58.02941 1.000 17.66196 128 ALA A C 1
ATOM 789 O O . ALA A 1 128 ? 11.12225 -2.18828 58.05233 1.000 20.46838 128 ALA A O 1
ATOM 791 N N . ARG A 1 129 ? 9.04068 -1.45217 57.61253 1.000 19.13024 129 ARG A N 1
ATOM 792 C CA . ARG A 1 129 ? 8.47235 -2.79146 57.51822 1.000 19.00751 129 ARG A CA 1
ATOM 793 C C . ARG A 1 129 ? 9.01278 -3.47196 56.28519 1.000 21.75638 129 ARG A C 1
ATOM 794 O O . ARG A 1 129 ? 9.06317 -2.86049 55.20677 1.000 20.00769 129 ARG A O 1
ATOM 802 N N . ILE A 1 130 ? 9.35149 -4.75973 56.42150 1.000 17.10142 130 ILE A N 1
ATOM 803 C CA . ILE A 1 130 ? 9.65459 -5.57056 55.23739 1.000 17.40329 130 ILE A CA 1
ATOM 804 C C . ILE A 1 130 ? 8.45525 -5.57660 54.27964 1.000 17.39946 130 ILE A C 1
ATOM 805 O O . ILE A 1 130 ? 8.63222 -5.54452 53.05673 1.000 18.24068 130 ILE A O 1
ATOM 810 N N . ASP A 1 131 ? 7.23288 -5.59354 54.81026 1.000 18.88644 131 ASP A N 1
ATOM 811 C CA . ASP A 1 131 ? 6.05452 -5.52573 53.94437 1.000 19.14266 131 ASP A CA 1
ATOM 812 C C . ASP A 1 131 ? 6.12616 -4.33298 52.99047 1.000 20.42976 131 ASP A C 1
ATOM 813 O O . ASP A 1 131 ? 5.55573 -4.38757 51.89693 1.000 23.67231 131 ASP A O 1
ATOM 818 N N . TRP A 1 132 ? 6.69354 -3.20846 53.43220 1.000 19.59654 132 TRP A N 1
ATOM 819 C CA . TRP A 1 132 ? 6.78676 -2.04296 52.55516 1.000 20.77522 132 TRP A CA 1
ATOM 820 C C . TRP A 1 132 ? 7.85271 -2.26922 51.48009 1.000 20.02456 132 TRP A C 1
ATOM 821 O O . TRP A 1 132 ? 7.66080 -1.89209 50.31873 1.000 20.16471 132 TRP A O 1
ATOM 832 N N . ILE A 1 133 ? 8.97274 -2.89936 51.84229 1.000 17.09865 133 ILE A N 1
ATOM 833 C CA . ILE A 1 133 ? 9.97052 -3.26544 50.83580 1.000 17.09495 133 ILE A CA 1
ATOM 834 C C . ILE A 1 133 ? 9.30713 -4.12609 49.75892 1.000 18.90667 133 ILE A C 1
ATOM 835 O O . ILE A 1 133 ? 9.53783 -3.94761 48.56540 1.000 19.70953 133 ILE A O 1
ATOM 840 N N . VAL A 1 134 ? 8.46453 -5.06981 50.16784 1.000 18.32655 134 VAL A N 1
ATOM 841 C CA . VAL A 1 134 ? 7.83750 -5.96055 49.19755 1.000 17.10587 134 VAL A CA 1
ATOM 842 C C . VAL A 1 134 ? 6.73506 -5.22782 48.42719 1.000 17.27713 134 VAL A C 1
ATOM 843 O O . VAL A 1 134 ? 6.77422 -5.16203 47.18831 1.000 21.41050 134 VAL A O 1
ATOM 847 N N . SER A 1 135 ? 5.72878 -4.68334 49.12717 1.000 16.63065 135 SER A N 1
ATOM 848 C CA . SER A 1 135 ? 4.54233 -4.16697 48.42753 1.000 20.60265 135 SER A CA 1
ATOM 849 C C . SER A 1 135 ? 4.82499 -2.86467 47.68641 1.000 23.15650 135 SER A C 1
ATOM 850 O O . SER A 1 135 ? 4.08662 -2.53753 46.73951 1.000 22.92405 135 SER A O 1
ATOM 853 N N . ASN A 1 136 ? 5.83987 -2.08838 48.11008 1.000 20.84253 136 ASN A N 1
ATOM 854 C CA . ASN A 1 136 ? 6.17223 -0.83751 47.43257 1.000 20.74949 136 ASN A CA 1
ATOM 855 C C . ASN A 1 136 ? 7.47502 -0.96587 46.64674 1.000 22.80169 136 ASN A C 1
ATOM 856 O O . ASN A 1 136 ? 7.45591 -0.92177 45.40436 1.000 20.25710 136 ASN A O 1
ATOM 861 N N . ALA A 1 137 ? 8.58644 -1.21078 47.32191 1.000 19.83476 137 ALA A N 1
ATOM 862 C CA . ALA A 1 137 ? 9.87384 -1.08760 46.63033 1.000 15.93231 137 ALA A CA 1
ATOM 863 C C . ALA A 1 137 ? 10.00060 -2.11555 45.51503 1.000 19.83919 137 ALA A C 1
ATOM 864 O O . ALA A 1 137 ? 10.51763 -1.77725 44.43892 1.000 18.71487 137 ALA A O 1
ATOM 866 N N . THR A 1 138 ? 9.56840 -3.37942 45.75122 1.000 17.99254 138 THR A N 1
ATOM 867 C CA . THR A 1 138 ? 9.79356 -4.41369 44.72088 1.000 20.17800 138 THR A CA 1
ATOM 868 C C . THR A 1 138 ? 8.76717 -4.34411 43.61433 1.000 20.58706 138 THR A C 1
ATOM 869 O O . THR A 1 138 ? 8.86041 -5.12214 42.66109 1.000 21.57644 138 THR A O 1
ATOM 873 N N . TYR A 1 139 ? 7.83618 -3.41171 43.69062 1.000 17.34529 139 TYR A N 1
ATOM 874 C CA . TYR A 1 139 ? 6.92893 -3.12048 42.56730 1.000 20.87856 139 TYR A CA 1
ATOM 875 C C . TYR A 1 139 ? 7.42530 -1.98054 41.67466 1.000 16.98816 139 TYR A C 1
ATOM 876 O O . TYR A 1 139 ? 6.76466 -1.65741 40.65528 1.000 20.98043 139 TYR A O 1
ATOM 885 N N . ARG A 1 140 ? 8.60090 -1.41497 41.97558 1.000 18.94808 140 ARG A N 1
ATOM 886 C CA . ARG A 1 140 ? 9.13321 -0.31122 41.19386 1.000 20.49208 140 ARG A CA 1
ATOM 887 C C . ARG A 1 140 ? 9.86806 -0.85341 39.96957 1.000 22.16939 140 ARG A C 1
ATOM 888 O O . ARG A 1 140 ? 10.29790 -2.02058 39.94537 1.000 21.70622 140 ARG A O 1
ATOM 896 N N . ASP A 1 141 ? 9.99480 -0.00179 38.95206 1.000 22.62329 141 ASP A N 1
ATOM 897 C CA . ASP A 1 141 ? 10.67294 -0.38471 37.70716 1.000 22.86926 141 ASP A CA 1
ATOM 898 C C . ASP A 1 141 ? 12.15650 -0.63628 37.98855 1.000 22.42384 141 ASP A C 1
ATOM 899 O O . ASP A 1 141 ? 12.75091 0.00170 38.85510 1.000 23.92873 141 ASP A O 1
ATOM 904 N N . HIS A 1 142 ? 12.72298 -1.60431 37.26263 1.000 23.03752 142 HIS A N 1
ATOM 905 C CA . HIS A 1 142 ? 14.16332 -1.89981 37.22702 1.000 24.06053 142 HIS A CA 1
ATOM 906 C C . HIS A 1 142 ? 14.66231 -2.63953 38.45475 1.000 22.58439 142 HIS A C 1
ATOM 907 O O . HIS A 1 142 ? 15.86540 -2.60066 38.75173 1.000 25.08630 142 HIS A O 1
ATOM 914 N N . VAL A 1 143 ? 13.77300 -3.28913 39.19698 1.000 18.86401 143 VAL A N 1
ATOM 915 C CA . VAL A 1 143 ? 14.16149 -4.08563 40.35157 1.000 19.82753 143 VAL A CA 1
ATOM 916 C C . VAL A 1 143 ? 14.44164 -5.51574 39.89751 1.000 24.98307 143 VAL A C 1
ATOM 917 O O . VAL A 1 143 ? 13.61221 -6.14617 39.21272 1.000 19.67080 143 VAL A O 1
ATOM 921 N N . TYR A 1 144 ? 15.60584 -6.04550 40.30510 1.000 19.40839 144 TYR A N 1
ATOM 922 C CA . TYR A 1 144 ? 15.98359 -7.41596 40.00214 1.000 18.28679 144 TYR A CA 1
ATOM 923 C C . TYR A 1 144 ? 16.12150 -8.24569 41.27955 1.000 20.58752 144 TYR A C 1
ATOM 924 O O . TYR A 1 144 ? 16.38714 -7.73266 42.38309 1.000 19.84312 144 TYR A O 1
ATOM 933 N N . MET A 1 145 ? 15.98129 -9.55289 41.10915 1.000 18.27172 145 MET A N 1
ATOM 934 C CA . MET A 1 145 ? 16.12083 -10.49902 42.21229 1.000 17.67527 145 MET A CA 1
ATOM 935 C C . MET A 1 145 ? 16.99653 -11.66018 41.76286 1.000 20.41448 145 MET A C 1
ATOM 936 O O . MET A 1 145 ? 17.09608 -11.95989 40.57679 1.000 21.65347 145 MET A O 1
ATOM 941 N N . CYS A 1 146 ? 17.64088 -12.33410 42.71889 1.000 17.79203 146 CYS A N 1
ATOM 942 C CA . CYS A 1 146 ? 18.33966 -13.57154 42.40552 1.000 20.08719 146 CYS A CA 1
ATOM 943 C C . CYS A 1 146 ? 18.39541 -14.42767 43.66351 1.000 21.24650 146 CYS A C 1
ATOM 944 O O . CYS A 1 146 ? 18.23361 -13.92212 44.76936 1.000 22.51872 146 CYS A O 1
ATOM 947 N N . MET A 1 147 ? 18.63095 -15.72502 43.46997 1.000 21.43472 147 MET A N 1
ATOM 948 C CA . MET A 1 147 ? 18.86754 -16.66341 44.55872 1.000 21.76433 147 MET A CA 1
ATOM 949 C C . MET A 1 147 ? 20.36972 -16.82386 44.71046 1.000 19.82919 147 MET A C 1
ATOM 950 O O . MET A 1 147 ? 21.06542 -17.25306 43.78261 1.000 23.07921 147 MET A O 1
ATOM 955 N N . ASP A 1 148 ? 20.88478 -16.48865 45.89911 1.000 21.37869 148 ASP A N 1
ATOM 956 C CA . ASP A 1 148 ? 22.33444 -16.58306 46.10492 1.000 22.34804 148 ASP A CA 1
ATOM 957 C C . ASP A 1 148 ? 22.75717 -18.01958 46.43995 1.000 24.46767 148 ASP A C 1
ATOM 958 O O . ASP A 1 148 ? 21.93866 -18.93196 46.49225 1.000 29.19132 148 ASP A O 1
ATOM 963 N N . GLN A 1 149 ? 24.07007 -18.24848 46.63228 1.000 27.19502 149 GLN A N 1
ATOM 964 C CA . GLN A 1 149 ? 24.59388 -19.59615 46.80156 1.000 29.88235 149 GLN A CA 1
ATOM 965 C C . GLN A 1 149 ? 24.18215 -20.22535 48.12653 1.000 30.74955 149 GLN A C 1
ATOM 966 O O . GLN A 1 149 ? 24.33827 -21.43634 48.30360 1.000 32.10144 149 GLN A O 1
ATOM 972 N N . ASP A 1 150 ? 23.67645 -19.42362 49.05523 1.000 28.15146 150 ASP A N 1
ATOM 973 C CA . ASP A 1 150 ? 23.15622 -19.91150 50.32553 1.000 31.93003 150 ASP A CA 1
ATOM 974 C C . ASP A 1 150 ? 21.64156 -20.10066 50.27183 1.000 27.93176 150 ASP A C 1
ATOM 975 O O . ASP A 1 150 ? 21.02965 -20.38680 51.30254 1.000 30.17334 150 ASP A O 1
ATOM 980 N N . ASN A 1 151 ? 21.02958 -19.93805 49.09130 1.000 24.34148 151 ASN A N 1
ATOM 981 C CA . ASN A 1 151 ? 19.59015 -20.10505 48.87583 1.000 24.13192 151 ASN A CA 1
ATOM 982 C C . ASN A 1 151 ? 18.76100 -19.01999 49.55175 1.000 25.29890 151 ASN A C 1
ATOM 983 O O . ASN A 1 151 ? 17.66811 -19.28896 50.04423 1.000 27.56392 151 ASN A O 1
ATOM 988 N N . PHE A 1 152 ? 19.23288 -17.78183 49.51978 1.000 20.27943 152 PHE A N 1
ATOM 989 C CA . PHE A 1 152 ? 18.44524 -16.62499 49.92207 1.000 19.18399 152 PHE A CA 1
ATOM 990 C C . PHE A 1 152 ? 18.23223 -15.68416 48.74899 1.000 20.41745 152 PHE A C 1
ATOM 991 O O . PHE A 1 152 ? 19.14723 -15.50949 47.92331 1.000 20.79457 152 PHE A O 1
ATOM 999 N N . VAL A 1 153 ? 17.05887 -15.02636 48.72796 1.000 17.67679 153 VAL A N 1
ATOM 1000 C CA . VAL A 1 153 ? 16.76817 -14.02070 47.69918 1.000 19.07385 153 VAL A CA 1
ATOM 1001 C C . VAL A 1 153 ? 17.54221 -12.74037 47.98102 1.000 19.37157 153 VAL A C 1
ATOM 1002 O O . VAL A 1 153 ? 17.69553 -12.31270 49.13236 1.000 19.60335 153 VAL A O 1
ATOM 1006 N N . ARG A 1 154 ? 18.11627 -12.15638 46.93678 1.000 18.83635 154 ARG A N 1
ATOM 1007 C CA . ARG A 1 154 ? 18.75001 -10.83948 47.02310 1.000 18.60116 154 ARG A CA 1
ATOM 1008 C C . ARG A 1 154 ? 18.01501 -9.91385 46.06443 1.000 19.42865 154 ARG A C 1
ATOM 1009 O O . ARG A 1 154 ? 17.48026 -10.37561 45.06101 1.000 20.28930 154 ARG A O 1
ATOM 1017 N N . LEU A 1 155 ? 17.96420 -8.61801 46.40015 1.000 18.57845 155 LEU A N 1
ATOM 1018 C CA . LEU A 1 155 ? 17.24314 -7.62357 45.60514 1.000 15.45779 155 LEU A CA 1
ATOM 1019 C C . LEU A 1 155 ? 18.15586 -6.46034 45.27085 1.000 17.97847 155 LEU A C 1
ATOM 1020 O O . LEU A 1 155 ? 18.93179 -6.01169 46.12803 1.000 19.00521 155 LEU A O 1
ATOM 1025 N N . THR A 1 156 ? 18.02025 -5.90890 44.04942 1.000 16.53133 156 THR A N 1
ATOM 1026 C CA . THR A 1 156 ? 18.81804 -4.74478 43.69778 1.000 17.37586 156 THR A CA 1
ATOM 1027 C C . THR A 1 156 ? 18.08831 -4.01119 42.57405 1.000 17.75873 156 THR A C 1
ATOM 1028 O O . THR A 1 156 ? 17.04789 -4.46827 42.07253 1.000 19.42348 156 THR A O 1
ATOM 1032 N N . VAL A 1 157 ? 18.60874 -2.83708 42.25026 1.000 19.73503 157 VAL A N 1
ATOM 1033 C CA . VAL A 1 157 ? 18.10586 -1.97711 41.16859 1.000 22.06519 157 VAL A CA 1
ATOM 1034 C C . VAL A 1 157 ? 19.18698 -1.81611 40.11934 1.000 23.49823 157 VAL A C 1
ATOM 1035 O O . VAL A 1 157 ? 20.35818 -1.59207 40.43269 1.000 25.11555 157 VAL A O 1
ATOM 1039 N N . SER A 1 158 ? 18.78862 -1.88773 38.84628 1.000 24.38258 158 SER A N 1
ATOM 1040 C CA . SER A 1 158 ? 19.73228 -1.60394 37.77351 1.000 27.47239 158 SER A CA 1
ATOM 1041 C C . SER A 1 158 ? 18.98098 -0.93662 36.62242 1.000 32.90507 158 SER A C 1
ATOM 1042 O O . SER A 1 158 ? 18.10259 -1.56160 36.03484 1.000 32.23883 158 SER A O 1
ATOM 1045 N N . GLY A 1 159 ? 19.26864 0.33744 36.37375 1.000 31.66889 159 GLY A N 1
ATOM 1046 C CA . GLY A 1 159 ? 18.68137 1.02550 35.23012 1.000 38.01750 159 GLY A CA 1
ATOM 1047 C C . GLY A 1 159 ? 19.36240 0.68997 33.93144 1.000 48.54035 159 GLY A C 1
ATOM 1048 O O . GLY A 1 159 ? 18.73402 0.72790 32.86607 1.000 59.51050 159 GLY A O 1
ATOM 1049 N N . THR A 1 160 ? 20.64619 0.37902 33.98891 1.000 62.39814 160 THR A N 1
ATOM 1050 C CA . THR A 1 160 ? 21.45209 0.16601 32.78879 1.000 69.36588 160 THR A CA 1
ATOM 1051 C C . THR A 1 160 ? 21.63061 -1.32766 32.51799 1.000 70.29095 160 THR A C 1
ATOM 1052 O O . THR A 1 160 ? 22.74563 -1.85806 32.48883 1.000 72.74950 160 THR A O 1
ATOM 1056 N N . GLY A 1 161 ? 20.50291 -2.00614 32.31845 1.000 60.08193 161 GLY A N 1
ATOM 1057 C CA . GLY A 1 161 ? 20.50444 -3.41717 32.01507 1.000 57.63947 161 GLY A CA 1
ATOM 1058 C C . GLY A 1 161 ? 20.50294 -4.28669 33.25042 1.000 64.01840 161 GLY A C 1
ATOM 1059 O O . GLY A 1 161 ? 20.70655 -3.80793 34.36811 1.000 64.49938 161 GLY A O 1
ATOM 1060 N N . PRO A 1 162 ? 20.29672 -5.59654 33.07362 1.000 69.73699 162 PRO A N 1
ATOM 1061 C CA . PRO A 1 162 ? 20.35701 -6.50462 34.22054 1.000 48.81444 162 PRO A CA 1
ATOM 1062 C C . PRO A 1 162 ? 21.76660 -6.58478 34.77894 1.000 49.40083 162 PRO A C 1
ATOM 1063 O O . PRO A 1 162 ? 22.75055 -6.45911 34.03557 1.000 55.40248 162 PRO A O 1
ATOM 1067 N N . PRO A 1 163 ? 21.91522 -6.81635 36.07954 1.000 40.26971 163 PRO A N 1
ATOM 1068 C CA . PRO A 1 163 ? 23.26088 -6.85951 36.67437 1.000 45.12613 163 PRO A CA 1
ATOM 1069 C C . PRO A 1 163 ? 24.03705 -8.08602 36.20047 1.000 38.75452 163 PRO A C 1
ATOM 1070 O O . PRO A 1 163 ? 23.45703 -9.08045 35.76187 1.000 51.29216 163 PRO A O 1
ATOM 1074 N N . ALA A 1 164 ? 25.36995 -8.00876 36.27376 1.000 48.92009 164 ALA A N 1
ATOM 1075 C CA . ALA A 1 164 ? 26.19660 -9.14050 35.85586 1.000 39.36945 164 ALA A CA 1
ATOM 1076 C C . ALA A 1 164 ? 25.93814 -10.35547 36.74671 1.000 52.71439 164 ALA A C 1
ATOM 1077 O O . ALA A 1 164 ? 25.67111 -10.22228 37.94563 1.000 44.52899 164 ALA A O 1
ATOM 1079 N N . ASN A 1 165 ? 26.02086 -11.55284 36.15606 1.000 53.94047 165 ASN A N 1
ATOM 1080 C CA . ASN A 1 165 ? 25.70664 -12.79401 36.87388 1.000 52.69625 165 ASN A CA 1
ATOM 1081 C C . ASN A 1 165 ? 26.89583 -13.26923 37.71620 1.000 61.12076 165 ASN A C 1
ATOM 1082 O O . ASN A 1 165 ? 27.42753 -14.36692 37.54665 1.000 59.06208 165 ASN A O 1
ATOM 1084 N N . SER A 1 166 ? 27.29986 -12.41802 38.65744 1.000 66.87347 166 SER A N 1
ATOM 1085 C CA . SER A 1 166 ? 28.44602 -12.70336 39.51848 1.000 66.91870 166 SER A CA 1
ATOM 1086 C C . SER A 1 166 ? 27.94280 -13.41620 40.76707 1.000 65.78257 166 SER A C 1
ATOM 1087 O O . SER A 1 166 ? 27.49818 -12.77628 41.72458 1.000 69.23278 166 SER A O 1
ATOM 1090 N N . GLY A 1 167 ? 28.00914 -14.75231 40.75346 1.000 56.86298 167 GLY A N 1
ATOM 1091 C CA . GLY A 1 167 ? 27.57589 -15.56082 41.87526 1.000 46.67542 167 GLY A CA 1
ATOM 1092 C C . GLY A 1 167 ? 26.08390 -15.80336 41.96519 1.000 52.22937 167 GLY A C 1
ATOM 1093 O O . GLY A 1 167 ? 25.64851 -16.58419 42.82468 1.000 48.12723 167 GLY A O 1
ATOM 1094 N N . CYS A 1 168 ? 25.27921 -15.14664 41.13454 1.000 46.97143 168 CYS A N 1
ATOM 1095 C CA . CYS A 1 168 ? 23.85499 -15.43991 41.10139 1.000 40.85060 168 CYS A CA 1
ATOM 1096 C C . CYS A 1 168 ? 23.28544 -14.93411 39.77944 1.000 43.85193 168 CYS A C 1
ATOM 1097 O O . CYS A 1 168 ? 23.92406 -14.16523 39.05640 1.000 51.22912 168 CYS A O 1
ATOM 1100 N N . GLU A 1 169 ? 22.10674 -15.42622 39.44520 1.000 34.24583 169 GLU A N 1
ATOM 1101 C CA . GLU A 1 169 ? 21.48222 -15.15916 38.15339 1.000 37.62539 169 GLU A CA 1
ATOM 1102 C C . GLU A 1 169 ? 20.34289 -14.17903 38.38049 1.000 29.56724 169 GLU A C 1
ATOM 1103 O O . GLU A 1 169 ? 19.32232 -14.54639 38.95787 1.000 30.86871 169 GLU A O 1
ATOM 1109 N N . TRP A 1 170 ? 20.52290 -12.93353 37.93994 1.000 29.59111 170 TRP A N 1
ATOM 1110 C CA . TRP A 1 170 ? 19.53681 -11.89715 38.22168 1.000 25.41322 170 TRP A CA 1
ATOM 1111 C C . TRP A 1 170 ? 18.37027 -11.98459 37.24739 1.000 22.94065 170 TRP A C 1
ATOM 1112 O O . TRP A 1 170 ? 18.55742 -12.27755 36.05125 1.000 27.95955 170 TRP A O 1
ATOM 1123 N N . LYS A 1 171 ? 17.18063 -11.72582 37.77239 1.000 25.88956 171 LYS A N 1
ATOM 1124 C CA . LYS A 1 171 ? 15.92980 -11.80606 37.01602 1.000 29.40757 171 LYS A CA 1
ATOM 1125 C C . LYS A 1 171 ? 15.07002 -10.59839 37.36620 1.000 20.71240 171 LYS A C 1
ATOM 1126 O O . LYS A 1 171 ? 15.03093 -10.17985 38.50854 1.000 21.50876 171 LYS A O 1
ATOM 1132 N N . LEU A 1 172 ? 14.35352 -10.03727 36.37976 1.000 23.93495 172 LEU A N 1
ATOM 1133 C CA . LEU A 1 172 ? 13.51787 -8.86511 36.66102 1.000 19.00100 172 LEU A CA 1
ATOM 1134 C C . LEU A 1 172 ? 12.33770 -9.27788 37.55963 1.000 22.27860 172 LEU A C 1
ATOM 1135 O O . LEU A 1 172 ? 11.61304 -10.21998 37.22688 1.000 24.40690 172 LEU A O 1
ATOM 1140 N N . VAL A 1 173 ? 12.13978 -8.59197 38.69737 1.000 21.26979 173 VAL A N 1
ATOM 1141 C CA . VAL A 1 173 ? 11.07002 -9.01805 39.61549 1.000 18.53266 173 VAL A CA 1
ATOM 1142 C C . VAL A 1 173 ? 9.72159 -8.94507 38.92250 1.000 20.26614 173 VAL A C 1
ATOM 1143 O O . VAL A 1 173 ? 8.86497 -9.82502 39.11372 1.000 24.78755 173 VAL A O 1
ATOM 1147 N N . GLU A 1 174 ? 9.50762 -7.88960 38.11935 1.000 20.00266 174 GLU A N 1
ATOM 1148 C CA . GLU A 1 174 ? 8.23037 -7.70584 37.44878 1.000 20.35778 174 GLU A CA 1
ATOM 1149 C C . GLU A 1 174 ? 7.88698 -8.94143 36.63038 1.000 25.95987 174 GLU A C 1
ATOM 1150 O O . GLU A 1 174 ? 6.73564 -9.40239 36.64096 1.000 27.32589 174 GLU A O 1
ATOM 1156 N N . THR A 1 175 ? 8.88265 -9.50429 35.92150 1.000 23.63715 175 THR A N 1
ATOM 1157 C CA . THR A 1 175 ? 8.63373 -10.69927 35.12042 1.000 27.31928 175 THR A CA 1
ATOM 1158 C C . THR A 1 175 ? 8.36195 -11.90600 36.02727 1.000 28.46294 175 THR A C 1
ATOM 1159 O O . THR A 1 175 ? 7.40743 -12.66088 35.78389 1.000 30.35971 175 THR A O 1
ATOM 1163 N N . GLU A 1 176 ? 9.20196 -12.11263 37.04002 1.000 24.09798 176 GLU A N 1
ATOM 1164 C CA . GLU A 1 176 ? 9.04034 -13.24681 37.95629 1.000 22.39687 176 GLU A CA 1
ATOM 1165 C C . GLU A 1 176 ? 7.67495 -13.20692 38.62784 1.000 26.80558 176 GLU A C 1
ATOM 1166 O O . GLU A 1 176 ? 6.97712 -14.22326 38.70283 1.000 24.30701 176 GLU A O 1
ATOM 1172 N N . ARG A 1 177 ? 7.25396 -12.02184 39.05376 1.000 22.19263 177 ARG A N 1
ATOM 1173 C CA . ARG A 1 177 ? 5.94463 -11.88371 39.69033 1.000 24.21986 177 ARG A CA 1
ATOM 1174 C C . ARG A 1 177 ? 4.81042 -12.19866 38.70440 1.000 30.59517 177 ARG A C 1
ATOM 1175 O O . ARG A 1 177 ? 3.87159 -12.95321 39.02065 1.000 26.37304 177 ARG A O 1
ATOM 1183 N N . ALA A 1 178 ? 4.87586 -11.63345 37.48890 1.000 24.84501 178 ALA A N 1
ATOM 1184 C CA . ALA A 1 178 ? 3.79857 -11.82154 36.54837 1.000 27.48654 178 ALA A CA 1
ATOM 1185 C C . ALA A 1 178 ? 3.69002 -13.27654 36.09778 1.000 34.41045 178 ALA A C 1
ATOM 1186 O O . ALA A 1 178 ? 2.60785 -13.69932 35.69013 1.000 33.03754 178 ALA A O 1
ATOM 1188 N N . ASN A 1 179 ? 4.77531 -14.05956 36.20306 1.000 30.05087 179 ASN A N 1
ATOM 1189 C CA . ASN A 1 179 ? 4.72160 -15.45503 35.77421 1.000 35.83843 179 ASN A CA 1
ATOM 1190 C C . ASN A 1 179 ? 4.52003 -16.42902 36.95080 1.000 32.65875 179 ASN A C 1
ATOM 1191 O O . ASN A 1 179 ? 4.51196 -17.65576 36.73584 1.000 33.28545 179 ASN A O 1
ATOM 1196 N N . SER A 1 180 ? 4.27460 -15.91714 38.15678 1.000 28.19424 180 SER A N 1
ATOM 1197 C CA . SER A 1 180 ? 4.27189 -16.79003 39.33482 1.000 29.61813 180 SER A CA 1
ATOM 1198 C C . SER A 1 180 ? 3.01803 -17.66718 39.37363 1.000 32.55972 180 SER A C 1
ATOM 1199 O O . SER A 1 180 ? 3.04239 -18.76434 39.94150 1.000 37.50494 180 SER A O 1
ATOM 1202 N N . GLY A 1 181 ? 1.92777 -17.23135 38.75976 1.000 26.56828 181 GLY A N 1
ATOM 1203 C CA . GLY A 1 181 ? 0.66651 -17.92915 38.89387 1.000 29.33520 181 GLY A CA 1
ATOM 1204 C C . GLY A 1 181 ? -0.05530 -17.68371 40.20891 1.000 28.87838 181 GLY A C 1
ATOM 1205 O O . GLY A 1 181 ? -1.22468 -18.07108 40.32356 1.000 33.52946 181 GLY A O 1
ATOM 1206 N N . ASP A 1 182 ? 0.59854 -17.04259 41.19592 1.000 28.22451 182 ASP A N 1
ATOM 1207 C CA . ASP A 1 182 ? -0.06465 -16.71689 42.47056 1.000 29.15523 182 ASP A CA 1
ATOM 1208 C C . ASP A 1 182 ? 0.71214 -15.55457 43.07477 1.000 26.16809 182 ASP A C 1
ATOM 1209 O O . ASP A 1 182 ? 1.74378 -15.73590 43.74300 1.000 22.46576 182 ASP A O 1
ATOM 1214 N N . ILE A 1 183 ? 0.25775 -14.34392 42.77248 1.000 24.53126 183 ILE A N 1
ATOM 1215 C CA . ILE A 1 183 ? 1.06633 -13.19384 43.14092 1.000 20.80043 183 ILE A CA 1
ATOM 1216 C C . ILE A 1 183 ? 1.08169 -13.01468 44.65988 1.000 20.13989 183 ILE A C 1
ATOM 1217 O O . ILE A 1 183 ? 2.11127 -12.64329 45.23525 1.000 19.33006 183 ILE A O 1
ATOM 1222 N N . ALA A 1 184 ? -0.05844 -13.29139 45.32286 1.000 22.24742 184 ALA A N 1
ATOM 1223 C CA . ALA A 1 184 ? -0.08393 -13.20908 46.78903 1.000 24.14619 184 ALA A CA 1
ATOM 1224 C C . ALA A 1 184 ? 0.98496 -14.12141 47.39246 1.000 28.28006 184 ALA A C 1
ATOM 1225 O O . ALA A 1 184 ? 1.67016 -13.74271 48.35262 1.000 22.20392 184 ALA A O 1
ATOM 1227 N N . ALA A 1 185 ? 1.10862 -15.34286 46.86120 1.000 21.75937 185 ALA A N 1
ATOM 1228 C CA . ALA A 1 185 ? 2.10037 -16.27730 47.40425 1.000 24.63530 185 ALA A CA 1
ATOM 1229 C C . ALA A 1 185 ? 3.52375 -15.84383 47.06370 1.000 23.00306 185 ALA A C 1
ATOM 1230 O O . ALA A 1 185 ? 4.45950 -16.01883 47.87302 1.000 21.51943 185 ALA A O 1
ATOM 1232 N N . PHE A 1 186 ? 3.72794 -15.27395 45.86666 1.000 20.16052 186 PHE A N 1
ATOM 1233 C CA . PHE A 1 186 ? 5.04342 -14.75943 45.50049 1.000 18.97932 186 PHE A CA 1
ATOM 1234 C C . PHE A 1 186 ? 5.48159 -13.64504 46.45395 1.000 19.90486 186 PHE A C 1
ATOM 1235 O O . PHE A 1 186 ? 6.60004 -13.66051 46.99099 1.000 19.89862 186 PHE A O 1
ATOM 1243 N N . ASP A 1 187 ? 4.57811 -12.70183 46.73399 1.000 17.77720 187 ASP A N 1
ATOM 1244 C CA . ASP A 1 187 ? 4.90762 -11.58907 47.61439 1.000 16.34620 187 ASP A CA 1
ATOM 1245 C C . ASP A 1 187 ? 5.12713 -12.08249 49.03710 1.000 20.76056 187 ASP A C 1
ATOM 1246 O O . ASP A 1 187 ? 6.03027 -11.60206 49.74250 1.000 20.47846 187 ASP A O 1
ATOM 1251 N N . HIS A 1 188 ? 4.30924 -13.03761 49.47534 1.000 17.90679 188 HIS A N 1
ATOM 1252 C CA . HIS A 1 188 ? 4.51945 -13.60512 50.81183 1.000 20.07138 188 HIS A CA 1
ATOM 1253 C C . HIS A 1 188 ? 5.82089 -14.39916 50.89470 1.000 23.05366 188 HIS A C 1
ATOM 1254 O O . HIS A 1 188 ? 6.50613 -14.37036 51.92899 1.000 23.58506 188 HIS A O 1
ATOM 1261 N N . TRP A 1 189 ? 6.16278 -15.14810 49.84107 1.000 19.35857 189 TRP A N 1
ATOM 1262 C CA . TRP A 1 189 ? 7.46437 -15.81401 49.79351 1.000 19.97166 189 TRP A CA 1
ATOM 1263 C C . TRP A 1 189 ? 8.61545 -14.81086 49.93303 1.000 21.14057 189 TRP A C 1
ATOM 1264 O O . TRP A 1 189 ? 9.56591 -15.06361 50.69896 1.000 20.57551 189 TRP A O 1
ATOM 1275 N N . LEU A 1 190 ? 8.55699 -13.66255 49.23151 1.000 20.90155 190 LEU A N 1
ATOM 1276 C CA . LEU A 1 190 ? 9.60626 -12.65014 49.38403 1.000 20.34490 190 LEU A CA 1
ATOM 1277 C C . LEU A 1 190 ? 9.74864 -12.22241 50.84151 1.000 22.61519 190 LEU A C 1
ATOM 1278 O O . LEU A 1 190 ? 10.87112 -12.19513 51.39471 1.000 22.26856 190 LEU A O 1
ATOM 1283 N N . LYS A 1 191 ? 8.62385 -11.86994 51.47155 1.000 16.98841 191 LYS A N 1
ATOM 1284 C CA . LYS A 1 191 ? 8.64946 -11.48737 52.89137 1.000 19.97200 191 LYS A CA 1
ATOM 1285 C C . LYS A 1 191 ? 9.22219 -12.60322 53.74812 1.000 20.06201 191 LYS A C 1
ATOM 1286 O O . LYS A 1 191 ? 10.10295 -12.36192 54.58057 1.000 21.99733 191 LYS A O 1
ATOM 1292 N N . SER A 1 192 ? 8.77253 -13.84585 53.52317 1.000 19.35330 192 SER A N 1
ATOM 1293 C CA A SER A 1 192 ? 9.20024 -14.97406 54.34021 0.430 20.02675 192 SER A CA 1
ATOM 1294 C CA B SER A 1 192 ? 9.20923 -14.94828 54.36998 0.570 19.96140 192 SER A CA 1
ATOM 1295 C C . SER A 1 192 ? 10.69637 -15.23197 54.19751 1.000 18.58532 192 SER A C 1
ATOM 1296 O O . SER A 1 192 ? 11.34748 -15.65211 55.17276 1.000 21.06216 192 SER A O 1
ATOM 1301 N N . ASN A 1 193 ? 11.25607 -14.94890 52.99859 1.000 19.00331 193 ASN A N 1
ATOM 1302 C CA . ASN A 1 193 ? 12.67527 -15.20325 52.72696 1.000 19.08745 193 ASN A CA 1
ATOM 1303 C C . ASN A 1 193 ? 13.58619 -14.11864 53.27506 1.000 19.83246 193 ASN A C 1
ATOM 1304 O O . ASN A 1 193 ? 14.80179 -14.34625 53.36934 1.000 20.58351 193 ASN A O 1
ATOM 1309 N N . ILE A 1 194 ? 13.01574 -12.98532 53.69167 1.000 18.86431 194 ILE A N 1
ATOM 1310 C C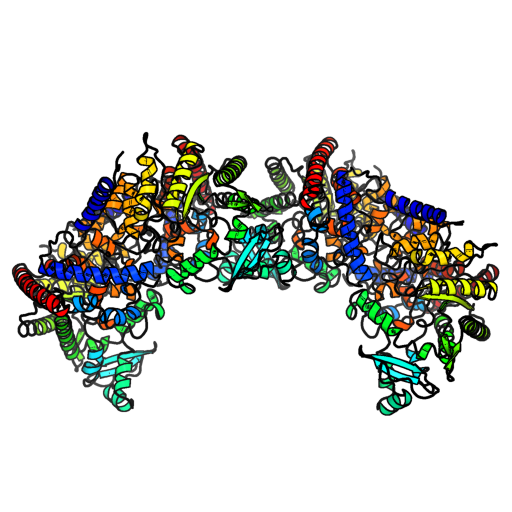A . ILE A 1 194 ? 13.76669 -11.85237 54.21319 1.000 16.56871 194 ILE A CA 1
ATOM 1311 C C . ILE A 1 194 ? 13.63016 -11.67580 55.71746 1.000 21.35743 194 ILE A C 1
ATOM 1312 O O . ILE A 1 194 ? 14.61284 -11.30972 56.38375 1.000 22.20145 194 ILE A O 1
ATOM 1317 N N . SER A 1 195 ? 12.45772 -11.96664 56.29752 1.000 19.85866 195 SER A N 1
ATOM 1318 C CA . SER A 1 195 ? 12.24642 -11.73742 57.72023 1.000 17.40798 195 SER A CA 1
ATOM 1319 C C . SER A 1 195 ? 12.95790 -12.76913 58.60827 1.000 19.93824 195 SER A C 1
ATOM 1320 O O . SER A 1 195 ? 12.99266 -13.96241 58.29338 1.000 19.46882 195 SER A O 1
ATOM 1323 N N . LEU A 1 196 ? 13.49056 -12.30294 59.74002 1.000 19.30016 196 LEU A N 1
ATOM 1324 C CA . LEU A 1 196 ? 14.07033 -13.21116 60.71810 1.000 17.34458 196 LEU A CA 1
ATOM 1325 C C . LEU A 1 196 ? 13.00744 -13.81273 61.65194 1.000 21.81801 196 LEU A C 1
ATOM 1326 O O . LEU A 1 196 ? 13.32885 -14.68433 62.47269 1.000 22.13159 196 LEU A O 1
ATOM 1331 N N . LEU A 1 197 ? 11.74791 -13.38886 61.54350 1.000 19.00623 197 LEU A N 1
ATOM 1332 C CA . LEU A 1 197 ? 10.68470 -13.98045 62.34719 1.000 21.45024 197 LEU A CA 1
ATOM 1333 C C . LEU A 1 197 ? 9.82358 -14.99059 61.58126 1.000 20.87169 197 LEU A C 1
ATOM 1334 O O . LEU A 1 197 ? 8.76038 -15.38981 62.08682 1.000 19.82315 197 LEU A O 1
ATOM 1339 N N . THR A 1 198 ? 10.25441 -15.42637 60.37006 1.000 18.00009 198 THR A N 1
ATOM 1340 C CA . THR A 1 198 ? 9.50221 -16.45946 59.65053 1.000 21.49555 198 THR A CA 1
ATOM 1341 C C . THR A 1 198 ? 9.46054 -17.75588 60.43852 1.000 23.27464 198 THR A C 1
ATOM 1342 O O . THR A 1 198 ? 8.44185 -18.45931 60.44428 1.000 22.27324 198 THR A O 1
ATOM 1346 N N . THR A 1 199 ? 10.57167 -18.09945 61.08772 1.000 20.70583 199 THR A N 1
ATOM 1347 C CA . THR A 1 199 ? 10.64788 -19.21505 62.01914 1.000 19.57450 199 THR A CA 1
ATOM 1348 C C . THR A 1 199 ? 11.24051 -18.64231 63.29435 1.000 20.96115 199 THR A C 1
ATOM 1349 O O . THR A 1 199 ? 11.71370 -17.50606 63.32237 1.000 19.87927 199 THR A O 1
ATOM 1353 N N . ASP A 1 200 ? 11.24356 -19.42201 64.36399 1.000 18.18067 200 ASP A N 1
ATOM 1354 C CA . ASP A 1 200 ? 11.81004 -18.90902 65.59971 1.000 19.54943 200 ASP A CA 1
ATOM 1355 C C . ASP A 1 200 ? 13.32789 -18.90987 65.51647 1.000 20.12679 200 ASP A C 1
ATOM 1356 O O . ASP A 1 200 ? 13.90681 -19.99660 65.38383 1.000 20.61772 200 ASP A O 1
ATOM 1361 N N . PRO A 1 201 ? 13.99859 -17.75923 65.56638 1.000 20.44364 201 PRO A N 1
ATOM 1362 C CA . PRO A 1 201 ? 15.46703 -17.77545 65.40051 1.000 24.84644 201 PRO A CA 1
ATOM 1363 C C . PRO A 1 201 ? 16.14611 -18.58709 66.47765 1.000 21.56446 201 PRO A C 1
ATOM 1364 O O . PRO A 1 201 ? 17.23403 -19.13238 66.22988 1.000 22.73256 201 PRO A O 1
ATOM 1368 N N . LEU A 1 202 ? 15.55331 -18.67182 67.68430 1.000 19.42175 202 LEU A N 1
ATOM 1369 C CA . LEU A 1 202 ? 16.17485 -19.43121 68.76375 1.000 20.41257 202 LEU A CA 1
ATOM 1370 C C . LEU A 1 202 ? 16.20452 -20.92181 68.45669 1.000 29.69451 202 LEU A C 1
ATOM 1371 O O . LEU A 1 202 ? 17.03718 -21.65262 69.02809 1.000 28.20882 202 LEU A O 1
ATOM 1376 N N . VAL A 1 203 ? 15.32488 -21.38499 67.57497 1.000 22.81376 203 VAL A N 1
ATOM 1377 C CA . VAL A 1 203 ? 15.28915 -22.78949 67.14609 1.000 20.83650 203 VAL A CA 1
ATOM 1378 C C . VAL A 1 203 ? 16.07923 -22.99010 65.86426 1.000 24.40124 203 VAL A C 1
ATOM 1379 O O . VAL A 1 203 ? 16.88379 -23.92200 65.76819 1.000 23.74682 203 VAL A O 1
ATOM 1383 N N . THR A 1 204 ? 15.83689 -22.12755 64.85274 1.000 19.04089 204 THR A N 1
ATOM 1384 C CA . THR A 1 204 ? 16.42848 -22.32299 63.52575 1.000 17.94946 204 THR A CA 1
ATOM 1385 C C . THR A 1 204 ? 17.91898 -21.97783 63.47047 1.000 20.34123 204 THR A C 1
ATOM 1386 O O . THR A 1 204 ? 18.65033 -22.55747 62.65614 1.000 22.28200 204 THR A O 1
ATOM 1390 N N . TYR A 1 205 ? 18.35796 -20.98786 64.24530 1.000 19.43977 205 TYR A N 1
ATOM 1391 C CA . TYR A 1 205 ? 19.74374 -20.49843 64.25967 1.000 19.63138 205 TYR A CA 1
ATOM 1392 C C . TYR A 1 205 ? 20.23804 -20.54374 65.70831 1.000 21.81625 205 TYR A C 1
ATOM 1393 O O . TYR A 1 205 ? 20.43839 -19.50235 66.33856 1.000 24.66622 205 TYR A O 1
ATOM 1402 N N . PRO A 1 206 ? 20.44383 -21.74436 66.25964 1.000 24.59107 206 PRO A N 1
ATOM 1403 C CA . PRO A 1 206 ? 20.59558 -21.88202 67.72684 1.000 23.14083 206 PRO A CA 1
ATOM 1404 C C . PRO A 1 206 ? 22.00895 -21.69058 68.24063 1.000 28.46231 206 PRO A C 1
ATOM 1405 O O . PRO A 1 206 ? 22.46648 -22.43962 69.12009 1.000 30.04124 206 PRO A O 1
ATOM 1409 N N . SER A 1 207 ? 22.67252 -20.64323 67.76142 1.000 23.76551 207 SER A N 1
ATOM 1410 C CA . SER A 1 207 ? 23.92992 -20.19589 68.34664 1.000 25.72649 207 SER A CA 1
ATOM 1411 C C . SER A 1 207 ? 24.15089 -18.74602 67.94921 1.000 28.85025 207 SER A C 1
ATOM 1412 O O . SER A 1 207 ? 23.54763 -18.24071 67.00021 1.000 22.75696 207 SER A O 1
ATOM 1415 N N . LEU A 1 208 ? 25.05067 -18.08709 68.67645 1.000 25.33922 208 LEU A N 1
ATOM 1416 C CA . LEU A 1 208 ? 25.38411 -16.70874 68.32716 1.000 24.87506 208 LEU A CA 1
ATOM 1417 C C . LEU A 1 208 ? 25.84572 -16.59236 66.87849 1.000 23.49945 208 LEU A C 1
ATOM 1418 O O . LEU A 1 208 ? 25.40892 -15.69074 66.14728 1.000 22.36945 208 LEU A O 1
ATOM 1423 N N . ASP A 1 209 ? 26.77643 -17.46541 66.46916 1.000 23.09957 209 ASP A N 1
ATOM 1424 C CA . ASP A 1 209 ? 27.36058 -17.33600 65.13902 1.000 22.66655 209 ASP A CA 1
ATOM 1425 C C . ASP A 1 209 ? 26.33537 -17.65829 64.04945 1.000 24.71043 209 ASP A C 1
ATOM 1426 O O . ASP A 1 209 ? 26.35468 -17.04827 62.95860 1.000 22.70806 209 ASP A O 1
ATOM 1431 N N . LYS A 1 210 ? 25.44558 -18.62130 64.30825 1.000 20.46364 210 LYS A N 1
ATOM 1432 C CA . LYS A 1 210 ? 24.42322 -18.94642 63.31188 1.000 20.98657 210 LYS A CA 1
ATOM 1433 C C . LYS A 1 210 ? 23.41830 -17.81390 63.16546 1.000 18.91248 210 LYS A C 1
ATOM 1434 O O . LYS A 1 210 ? 23.03662 -17.45726 62.04164 1.000 18.71836 210 LYS A O 1
ATOM 1440 N N . VAL A 1 211 ? 22.96987 -17.22225 64.27527 1.000 19.96257 211 VAL A N 1
ATOM 1441 C CA . VAL A 1 211 ? 21.95083 -16.18116 64.12580 1.000 16.05750 211 VAL A CA 1
ATOM 1442 C C . VAL A 1 211 ? 22.56354 -14.89620 63.59312 1.000 18.13851 211 VAL A C 1
ATOM 1443 O O . VAL A 1 211 ? 21.92814 -14.18780 62.80260 1.000 18.78335 211 VAL A O 1
ATOM 1447 N N . TRP A 1 212 ? 23.79805 -14.55593 64.00425 1.000 17.16729 212 TRP A N 1
ATOM 1448 C CA . TRP A 1 212 ? 24.44552 -13.41627 63.36125 1.000 18.55777 212 TRP A CA 1
ATOM 1449 C C . TRP A 1 212 ? 24.70802 -13.70273 61.88378 1.000 18.43923 212 TRP A C 1
ATOM 1450 O O . TRP A 1 212 ? 24.74437 -12.76352 61.08044 1.000 19.70684 212 TRP A O 1
ATOM 1461 N N . GLY A 1 213 ? 24.92198 -14.96657 61.51420 1.000 18.89161 213 GLY A N 1
ATOM 1462 C CA . GLY A 1 213 ? 25.05751 -15.26842 60.09074 1.000 18.80009 213 GLY A CA 1
ATOM 1463 C C . GLY A 1 213 ? 23.78208 -14.94238 59.34172 1.000 18.11775 213 GLY A C 1
ATOM 1464 O O . GLY A 1 213 ? 23.80955 -14.36807 58.24133 1.000 18.91831 213 GLY A O 1
ATOM 1465 N N . ARG A 1 214 ? 22.64934 -15.26035 59.94915 1.000 16.19022 214 ARG A N 1
ATOM 1466 C CA . ARG A 1 214 ? 21.35456 -14.97110 59.33300 1.000 15.66549 214 ARG A CA 1
ATOM 1467 C C . ARG A 1 214 ? 21.07907 -13.48018 59.31379 1.000 16.45665 214 ARG A C 1
ATOM 1468 O O . ARG A 1 214 ? 20.53880 -12.95806 58.33212 1.000 18.22550 214 ARG A O 1
ATOM 1476 N N . PHE A 1 215 ? 21.41116 -12.77942 60.41136 1.000 14.94566 215 PHE A N 1
ATOM 1477 C CA . PHE A 1 215 ? 21.21909 -11.33172 60.49281 1.000 14.46477 215 PHE A CA 1
ATOM 1478 C C . PHE A 1 215 ? 22.06922 -10.60353 59.45953 1.000 15.59499 215 PHE A C 1
ATOM 1479 O O . PHE A 1 215 ? 21.56921 -9.74461 58.71766 1.000 18.67805 215 PHE A O 1
ATOM 1487 N N . ASP A 1 216 ? 23.35064 -10.97369 59.36546 1.000 16.07113 216 ASP A N 1
ATOM 1488 C CA . ASP A 1 216 ? 24.20605 -10.36946 58.34436 1.000 18.27186 216 ASP A CA 1
ATOM 1489 C C . ASP A 1 216 ? 23.63423 -10.63804 56.96344 1.000 18.54928 216 ASP A C 1
ATOM 1490 O O . ASP A 1 216 ? 23.62274 -9.75502 56.08156 1.000 18.41105 216 ASP A O 1
ATOM 1495 N N . LYS A 1 217 ? 23.16925 -11.86144 56.74736 1.000 17.03628 217 LYS A N 1
ATOM 1496 C CA . LYS A 1 217 ? 22.55751 -12.21355 55.45048 1.000 15.57330 217 LYS A CA 1
ATOM 1497 C C . LYS A 1 217 ? 21.35912 -11.32047 55.13072 1.000 17.35531 217 LYS A C 1
ATOM 1498 O O . LYS A 1 217 ? 21.19790 -10.88096 53.98285 1.000 17.80430 217 LYS A O 1
ATOM 1504 N N . HIS A 1 218 ? 20.51294 -11.01628 56.12958 1.000 16.49916 218 HIS A N 1
ATOM 1505 C CA . HIS A 1 218 ? 19.36836 -10.13644 55.85949 1.000 17.40817 218 HIS A CA 1
ATOM 1506 C C . HIS A 1 218 ? 19.82303 -8.80336 55.24741 1.000 17.61145 218 HIS A C 1
ATOM 1507 O O . HIS A 1 218 ? 19.23195 -8.33281 54.25780 1.000 16.56230 218 HIS A O 1
ATOM 1514 N N . PHE A 1 219 ? 20.87984 -8.17975 55.80783 1.000 16.33794 219 PHE A N 1
ATOM 1515 C CA . PHE A 1 219 ? 21.34652 -6.91449 55.25647 1.000 16.86975 219 PHE A CA 1
ATOM 1516 C C . PHE A 1 219 ? 21.87878 -7.09423 53.83948 1.000 18.10748 219 PHE A C 1
ATOM 1517 O O . PHE A 1 219 ? 21.62202 -6.24537 52.98159 1.000 20.16007 219 PHE A O 1
ATOM 1525 N N . SER A 1 220 ? 22.52350 -8.21864 53.56285 1.000 16.79435 220 SER A N 1
ATOM 1526 C CA A SER A 1 220 ? 22.98397 -8.51673 52.20330 0.330 16.25346 220 SER A CA 1
ATOM 1527 C CA B SER A 1 220 ? 22.98353 -8.49735 52.19729 0.670 16.08108 220 SER A CA 1
ATOM 1528 C C . SER A 1 220 ? 21.81614 -8.65783 51.23849 1.000 16.71518 220 SER A C 1
ATOM 1529 O O . SER A 1 220 ? 21.92129 -8.27337 50.06030 1.000 17.60436 220 SER A O 1
ATOM 1534 N N . GLN A 1 221 ? 20.71801 -9.26415 51.70287 1.000 17.48795 221 GLN A N 1
ATOM 1535 C CA . GLN A 1 221 ? 19.56153 -9.46993 50.83987 1.000 17.86568 221 GLN A CA 1
ATOM 1536 C C . GLN A 1 221 ? 18.98006 -8.13778 50.36849 1.000 18.98228 221 GLN A C 1
ATOM 1537 O O . GLN A 1 221 ? 18.55758 -8.01527 49.20939 1.000 18.46438 221 GLN A O 1
ATOM 1543 N N . LEU A 1 222 ? 18.95323 -7.12593 51.25097 1.000 16.73924 222 LEU A N 1
ATOM 1544 C CA . LEU A 1 222 ? 18.32749 -5.85311 50.92014 1.000 20.21775 222 LEU A CA 1
ATOM 1545 C C . LEU A 1 222 ? 19.30121 -4.77897 50.46867 1.000 18.64632 222 LEU A C 1
ATOM 1546 O O . LEU A 1 222 ? 18.85246 -3.71791 50.02054 1.000 18.19190 222 LEU A O 1
ATOM 1551 N N . ARG A 1 223 ? 20.60922 -4.99882 50.58779 1.000 16.97437 223 ARG A N 1
ATOM 1552 C CA . ARG A 1 223 ? 21.53489 -3.87308 50.41767 1.000 19.31871 223 ARG A CA 1
ATOM 1553 C C . ARG A 1 223 ? 21.34808 -3.17829 49.07012 1.000 19.64765 223 ARG A C 1
ATOM 1554 O O . ARG A 1 223 ? 21.32261 -1.94642 48.99500 1.000 19.05354 223 ARG A O 1
ATOM 1562 N N . GLY A 1 224 ? 21.24746 -3.94561 47.99578 1.000 17.93774 224 GLY A N 1
ATOM 1563 C CA . GLY A 1 224 ? 21.16872 -3.32123 46.67491 1.000 18.90917 224 GLY A CA 1
ATOM 1564 C C . GLY A 1 224 ? 19.93596 -2.44535 46.56828 1.000 18.61173 224 GLY A C 1
ATOM 1565 O O . GLY A 1 224 ? 20.00948 -1.28670 46.15884 1.000 23.65296 224 GLY A O 1
ATOM 1566 N N . ILE A 1 225 ? 18.77618 -2.99746 46.91691 1.000 15.90904 225 ILE A N 1
ATOM 1567 C CA . ILE A 1 225 ? 17.55488 -2.23962 46.68194 1.000 19.76932 225 ILE A CA 1
ATOM 1568 C C . ILE A 1 225 ? 17.49057 -1.01865 47.60897 1.000 17.48677 225 ILE A C 1
ATOM 1569 O O . ILE A 1 225 ? 17.00889 0.06611 47.20276 1.000 18.25588 225 ILE A O 1
ATOM 1574 N N . ILE A 1 226 ? 17.96933 -1.15968 48.85410 1.000 18.14095 226 ILE A N 1
ATOM 1575 C CA . ILE A 1 226 ? 17.73712 -0.11150 49.84532 1.000 16.74707 226 ILE A CA 1
ATOM 1576 C C . ILE A 1 226 ? 18.73661 1.02046 49.73180 1.000 19.64190 226 ILE A C 1
ATOM 1577 O O . ILE A 1 226 ? 18.51160 2.07325 50.33568 1.000 19.13526 226 ILE A O 1
ATOM 1582 N N . TYR A 1 227 ? 19.80134 0.86918 48.92711 1.000 17.26606 227 TYR A N 1
ATOM 1583 C CA . TYR A 1 227 ? 20.72692 1.96397 48.64817 1.000 17.43759 227 TYR A CA 1
ATOM 1584 C C . TYR A 1 227 ? 20.39668 2.72859 47.35933 1.000 17.16483 227 TYR A C 1
ATOM 1585 O O . TYR A 1 227 ? 21.05653 3.72845 47.05432 1.000 18.60865 227 TYR A O 1
ATOM 1594 N N . HIS A 1 228 ? 19.35920 2.32255 46.62585 1.000 16.26741 228 HIS A N 1
ATOM 1595 C CA . HIS A 1 228 ? 18.90773 3.11881 45.48214 1.000 17.27510 228 HIS A CA 1
ATOM 1596 C C . HIS A 1 228 ? 18.21545 4.38048 45.99757 1.000 18.76618 228 HIS A C 1
ATOM 1597 O O . HIS A 1 228 ? 17.25805 4.28162 46.75349 1.000 17.89659 228 HIS A O 1
ATOM 1604 N N . THR A 1 229 ? 18.68091 5.55542 45.57236 1.000 18.02900 229 THR A N 1
ATOM 1605 C CA . THR A 1 229 ? 18.31256 6.81736 46.21586 1.000 19.09674 229 THR A CA 1
ATOM 1606 C C . THR A 1 229 ? 16.81112 7.03125 46.42358 1.000 18.13863 229 THR A C 1
ATOM 1607 O O . THR A 1 229 ? 16.40794 7.35025 47.55772 1.000 19.59130 229 THR A O 1
ATOM 1611 N N . PRO A 1 230 ? 15.94652 6.91594 45.41640 1.000 18.17641 230 PRO A N 1
ATOM 1612 C CA . PRO A 1 230 ? 14.51533 7.21167 45.67514 1.000 16.95226 230 PRO A CA 1
ATOM 1613 C C . PRO A 1 230 ? 13.87842 6.19734 46.59368 1.000 21.29405 230 PRO A C 1
ATOM 1614 O O . PRO A 1 230 ? 12.98163 6.56658 47.36286 1.000 23.01172 230 PRO A O 1
ATOM 1618 N N . ILE A 1 231 ? 14.33100 4.94421 46.56092 1.000 19.22819 231 ILE A N 1
ATOM 1619 C CA . ILE A 1 231 ? 13.82108 3.96479 47.51260 1.000 17.33484 231 ILE A CA 1
ATOM 1620 C C . ILE A 1 231 ? 14.30446 4.28779 48.91553 1.000 18.33910 231 ILE A C 1
ATOM 1621 O O . ILE A 1 231 ? 13.53435 4.18516 49.88297 1.000 20.04512 231 ILE A O 1
ATOM 1626 N N . ARG A 1 232 ? 15.59024 4.65100 49.06139 1.000 15.93726 232 ARG A N 1
ATOM 1627 C CA . ARG A 1 232 ? 16.15005 5.00696 50.38779 1.000 15.77437 232 ARG A CA 1
ATOM 1628 C C . ARG A 1 232 ? 15.43036 6.21099 50.99378 1.000 19.44848 232 ARG A C 1
ATOM 1629 O O . ARG A 1 232 ? 15.13497 6.22784 52.20012 1.000 18.07440 232 ARG A O 1
ATOM 1637 N N . ARG A 1 233 ? 15.23031 7.24710 50.18220 1.000 18.73472 233 ARG A N 1
ATOM 1638 C CA . ARG A 1 233 ? 14.45412 8.42487 50.56259 1.000 17.35469 233 ARG A CA 1
ATOM 1639 C C . ARG A 1 233 ? 13.08070 8.02456 51.10193 1.000 19.22568 233 ARG A C 1
ATOM 1640 O O . ARG A 1 233 ? 12.64890 8.48614 52.17231 1.000 18.71656 233 ARG A O 1
ATOM 1648 N N . ASP A 1 234 ? 12.35428 7.20097 50.33550 1.000 19.27342 234 ASP A N 1
ATOM 1649 C CA . ASP A 1 234 ? 10.98166 6.82974 50.70323 1.000 19.67599 234 ASP A CA 1
ATOM 1650 C C . ASP A 1 234 ? 10.96088 5.85648 51.87324 1.000 20.64372 234 ASP A C 1
ATOM 1651 O O . ASP A 1 234 ? 9.97223 5.81130 52.64207 1.000 22.33228 234 ASP A O 1
ATOM 1656 N N . TYR A 1 235 ? 11.99575 5.02185 51.98669 1.000 18.11287 235 TYR A N 1
ATOM 1657 C CA . TYR A 1 235 ? 12.10725 4.13206 53.14585 1.000 18.87422 235 TYR A CA 1
ATOM 1658 C C . TYR A 1 235 ? 12.27330 4.94470 54.43223 1.000 18.09896 235 TYR A C 1
ATOM 1659 O O . TYR A 1 235 ? 11.61574 4.67805 55.46396 1.000 17.31295 235 TYR A O 1
ATOM 1668 N N . TYR A 1 236 ? 13.14617 5.94828 54.38396 1.000 18.75730 236 TYR A N 1
ATOM 1669 C CA . TYR A 1 236 ? 13.34941 6.80854 55.54539 1.000 20.51238 236 TYR A CA 1
ATOM 1670 C C . TYR A 1 236 ? 12.06343 7.54244 55.92502 1.000 19.92877 236 TYR A C 1
ATOM 1671 O O . TYR A 1 236 ? 11.74208 7.66661 57.11902 1.000 19.92208 236 TYR A O 1
ATOM 1680 N N . ARG A 1 237 ? 11.31776 8.02949 54.94417 1.000 18.36193 237 ARG A N 1
ATOM 1681 C CA . ARG A 1 237 ? 10.02585 8.62071 55.24508 1.000 19.68756 237 ARG A CA 1
ATOM 1682 C C . ARG A 1 237 ? 9.12274 7.60877 55.93157 1.000 22.77623 237 ARG A C 1
ATOM 1683 O O . ARG A 1 237 ? 8.37209 7.96824 56.85961 1.000 21.56325 237 ARG A O 1
ATOM 1691 N N . GLN A 1 238 ? 9.17500 6.32950 55.49334 1.000 19.88594 238 GLN A N 1
ATOM 1692 C CA A GLN A 1 238 ? 8.34408 5.30108 56.12343 0.410 19.45235 238 GLN A CA 1
ATOM 1693 C CA B GLN A 1 238 ? 8.34279 5.30710 56.13133 0.590 19.46380 238 GLN A CA 1
ATOM 1694 C C . GLN A 1 238 ? 8.76478 5.05629 57.56917 1.000 18.21676 238 GLN A C 1
ATOM 1695 O O . GLN A 1 238 ? 7.90781 4.74781 58.40449 1.000 20.70440 238 GLN A O 1
ATOM 1706 N N . ILE A 1 239 ? 10.05540 5.19485 57.89958 1.000 18.17916 239 ILE A N 1
ATOM 1707 C CA . ILE A 1 239 ? 10.44932 5.10414 59.31498 1.000 17.04724 239 ILE A CA 1
ATOM 1708 C C . ILE A 1 239 ? 9.67370 6.13931 60.12285 1.000 21.07073 239 ILE A C 1
ATOM 1709 O O . ILE A 1 239 ? 9.06805 5.83382 61.15505 1.000 17.99476 239 ILE A O 1
ATOM 1714 N N . LEU A 1 240 ? 9.63988 7.37014 59.63019 1.000 19.26115 240 LEU A N 1
ATOM 1715 C CA . LEU A 1 240 ? 8.99157 8.43402 60.37549 1.000 19.63362 240 LEU A CA 1
ATOM 1716 C C . LEU A 1 240 ? 7.49720 8.17671 60.47600 1.000 21.61686 240 LEU A C 1
ATOM 1717 O O . LEU A 1 240 ? 6.90918 8.31574 61.55403 1.000 20.01831 240 LEU A O 1
ATOM 1722 N N . GLU A 1 241 ? 6.87213 7.74224 59.36899 1.000 20.09650 241 GLU A N 1
ATOM 1723 C CA A GLU A 1 241 ? 5.43789 7.43787 59.38885 0.580 23.18138 241 GLU A CA 1
ATOM 1724 C CA B GLU A 1 241 ? 5.43915 7.44194 59.39277 0.420 23.17452 241 GLU A CA 1
ATOM 1725 C C . GLU A 1 241 ? 5.12397 6.32696 60.38458 1.000 19.51917 241 GLU A C 1
ATOM 1726 O O . GLU A 1 241 ? 4.16220 6.42222 61.16604 1.000 21.69372 241 GLU A O 1
ATOM 1737 N N . GLU A 1 242 ? 5.90788 5.24807 60.35652 1.000 18.28262 242 GLU A N 1
ATOM 1738 C CA . GLU A 1 242 ? 5.58872 4.12761 61.24620 1.000 20.48419 242 GLU A CA 1
ATOM 1739 C C . GLU A 1 242 ? 5.84939 4.48368 62.70439 1.000 18.06443 242 GLU A C 1
ATOM 1740 O O . GLU A 1 242 ? 5.08937 4.06710 63.58705 1.000 19.72677 242 GLU A O 1
ATOM 1746 N N . PHE A 1 243 ? 6.95074 5.19409 62.99054 1.000 17.24374 243 PHE A N 1
ATOM 1747 C CA . PHE A 1 243 ? 7.21636 5.58567 64.39004 1.000 17.19605 243 PHE A CA 1
ATOM 1748 C C . PHE A 1 243 ? 6.14424 6.52960 64.89764 1.000 18.86838 243 PHE A C 1
ATOM 1749 O O . PHE A 1 243 ? 5.62817 6.34489 66.01053 1.000 20.41104 243 PHE A O 1
ATOM 1757 N N . ARG A 1 244 ? 5.70461 7.48663 64.06348 1.000 20.01983 244 ARG A N 1
ATOM 1758 C CA . ARG A 1 244 ? 4.61462 8.36255 64.48494 1.000 21.07976 244 ARG A CA 1
ATOM 1759 C C . ARG A 1 244 ? 3.34858 7.55221 64.77753 1.000 19.21341 244 ARG A C 1
ATOM 1760 O O . ARG A 1 244 ? 2.64492 7.79222 65.78611 1.000 21.42839 244 ARG A O 1
ATOM 1768 N N . SER A 1 245 ? 3.05116 6.55496 63.93577 1.000 18.15607 245 SER A N 1
ATOM 1769 C CA A SER A 1 245 ? 1.84448 5.75443 64.14153 0.540 22.15088 245 SER A CA 1
ATOM 1770 C CA B SER A 1 245 ? 1.85492 5.73190 64.12226 0.460 22.16559 245 SER A CA 1
ATOM 1771 C C . SER A 1 245 ? 1.89449 4.91003 65.40631 1.000 21.97681 245 SER A C 1
ATOM 1772 O O . SER A 1 245 ? 0.83677 4.51213 65.91112 1.000 21.83495 245 SER A O 1
ATOM 1777 N N . ASP A 1 246 ? 3.07931 4.61754 65.92913 1.000 19.57162 246 ASP A N 1
ATOM 1778 C CA . ASP A 1 246 ? 3.16188 3.90501 67.20299 1.000 20.25401 246 ASP A CA 1
ATOM 1779 C C . ASP A 1 246 ? 3.30163 4.88684 68.37228 1.000 21.97044 246 ASP A C 1
ATOM 1780 O O . ASP A 1 246 ? 3.71172 4.48629 69.47693 1.000 20.15994 246 ASP A O 1
ATOM 1785 N N . ASN A 1 247 ? 2.92497 6.15476 68.15983 1.000 18.49391 247 ASN A N 1
ATOM 1786 C CA . ASN A 1 247 ? 2.92212 7.21232 69.19810 1.000 18.73016 247 ASN A CA 1
ATOM 1787 C C . ASN A 1 247 ? 4.34239 7.52705 69.71174 1.000 20.56876 247 ASN A C 1
ATOM 1788 O O . ASN A 1 247 ? 4.53704 7.86091 70.88310 1.000 23.16333 247 ASN A O 1
ATOM 1793 N N . VAL A 1 248 ? 5.31900 7.45694 68.81526 1.000 17.49858 248 VAL A N 1
ATOM 1794 C CA . VAL A 1 248 ? 6.67911 7.95090 69.02381 1.000 17.50843 248 VAL A CA 1
ATOM 1795 C C . VAL A 1 248 ? 6.77317 9.32619 68.38686 1.000 24.31857 248 VAL A C 1
ATOM 1796 O O . VAL A 1 248 ? 6.38561 9.49058 67.23400 1.000 25.65556 248 VAL A O 1
ATOM 1800 N N . GLN A 1 249 ? 7.27837 10.32255 69.10311 1.000 19.59643 249 GLN A N 1
ATOM 1801 C CA . GLN A 1 249 ? 7.29384 11.67054 68.52997 1.000 18.58710 249 GLN A CA 1
ATOM 1802 C C . GLN A 1 249 ? 8.67093 12.12228 68.04106 1.000 21.88362 249 GLN A C 1
ATOM 1803 O O . GLN A 1 249 ? 8.77522 13.19286 67.43868 1.000 19.00504 249 GLN A O 1
ATOM 1809 N N . TYR A 1 250 ? 9.71303 11.31664 68.20087 1.000 19.06534 250 TYR A N 1
ATOM 1810 C CA . TYR A 1 250 ? 11.06757 11.79561 67.93889 1.000 17.66002 250 TYR A CA 1
ATOM 1811 C C . TYR A 1 250 ? 11.95413 10.57229 67.77422 1.000 18.75536 250 TYR A C 1
ATOM 1812 O O . TYR A 1 250 ? 11.75577 9.58395 68.50273 1.000 19.69035 250 TYR A O 1
ATOM 1821 N N . VAL A 1 251 ? 12.91023 10.62191 66.82355 1.000 17.91953 251 VAL A N 1
ATOM 1822 C CA . VAL A 1 251 ? 13.84713 9.50277 66.62734 1.000 18.05675 251 VAL A CA 1
ATOM 1823 C C . VAL A 1 251 ? 15.26031 10.01747 66.44198 1.000 20.09272 251 VAL A C 1
ATOM 1824 O O . VAL A 1 251 ? 15.48074 11.09169 65.88114 1.000 18.61793 251 VAL A O 1
ATOM 1828 N N . GLU A 1 252 ? 16.23374 9.26434 66.97117 1.000 17.79905 252 GLU A N 1
ATOM 1829 C CA . GLU A 1 252 ? 17.62841 9.49434 66.59427 1.000 17.93839 252 GLU A CA 1
ATOM 1830 C C . GLU A 1 252 ? 18.07690 8.21102 65.91297 1.000 19.44879 252 GLU A C 1
ATOM 1831 O O . GLU A 1 252 ? 17.80030 7.11641 66.41645 1.000 20.23430 252 GLU A O 1
ATOM 1837 N N . VAL A 1 253 ? 18.68578 8.33741 64.73154 1.000 18.23803 253 VAL A N 1
ATOM 1838 C CA . VAL A 1 253 ? 18.85209 7.19700 63.80885 1.000 17.84399 253 VAL A CA 1
ATOM 1839 C C . VAL A 1 253 ? 20.32258 7.06546 63.41056 1.000 20.06542 253 VAL A C 1
ATOM 1840 O O . VAL A 1 253 ? 20.93587 8.05576 63.00838 1.000 18.09055 253 VAL A O 1
ATOM 1844 N N . ARG A 1 254 ? 20.91107 5.86342 63.55820 1.000 16.91901 254 ARG A N 1
ATOM 1845 C CA . ARG A 1 254 ? 22.23785 5.60366 62.98284 1.000 16.08198 254 ARG A CA 1
ATOM 1846 C C . ARG A 1 254 ? 22.11523 5.37594 61.47528 1.000 17.13695 254 ARG A C 1
ATOM 1847 O O . ARG A 1 254 ? 21.24084 4.63400 61.02376 1.000 17.55447 254 ARG A O 1
ATOM 1855 N N . SER A 1 255 ? 23.02121 5.97849 60.70182 1.000 17.22221 255 SER A N 1
ATOM 1856 C CA . SER A 1 255 ? 23.01765 5.80139 59.25323 1.000 19.58917 255 SER A CA 1
ATOM 1857 C C . SER A 1 255 ? 24.44798 5.86453 58.73632 1.000 20.07454 255 SER A C 1
ATOM 1858 O O . SER A 1 255 ? 25.23206 6.68783 59.20461 1.000 16.96065 255 SER A O 1
ATOM 1861 N N . SER A 1 256 ? 24.76038 5.03840 57.72275 1.000 19.53219 256 SER A N 1
ATOM 1862 C CA . SER A 1 256 ? 26.07500 5.17647 57.09283 1.000 20.21839 256 SER A CA 1
ATOM 1863 C C . SER A 1 256 ? 26.16763 6.38682 56.15191 1.000 18.18858 256 SER A C 1
ATOM 1864 O O . SER A 1 256 ? 27.29000 6.79388 55.80410 1.000 20.52890 256 SER A O 1
ATOM 1867 N N . LEU A 1 257 ? 25.02662 6.91253 55.69354 1.000 17.26894 257 LEU A N 1
ATOM 1868 C CA . LEU A 1 257 ? 24.85902 8.12532 54.88210 1.000 20.25688 257 LEU A CA 1
ATOM 1869 C C . LEU A 1 257 ? 25.38866 8.04326 53.44998 1.000 24.03200 257 LEU A C 1
ATOM 1870 O O . LEU A 1 257 ? 24.90956 8.78106 52.59445 1.000 20.53827 257 LEU A O 1
ATOM 1875 N N . SER A 1 258 ? 26.29189 7.12909 53.15652 1.000 22.08413 258 SER A N 1
ATOM 1876 C CA . SER A 1 258 ? 27.08314 7.24523 51.93329 1.000 24.38641 258 SER A CA 1
ATOM 1877 C C . SER A 1 258 ? 26.68839 6.17195 50.92502 1.000 22.29130 258 SER A C 1
ATOM 1878 O O . SER A 1 258 ? 26.22632 5.08780 51.28248 1.000 23.39445 258 SER A O 1
ATOM 1881 N N . GLY A 1 259 ? 26.87207 6.50105 49.65525 1.000 19.76092 259 GLY A N 1
ATOM 1882 C CA . GLY A 1 259 ? 26.70717 5.50961 48.60506 1.000 20.71553 259 GLY A CA 1
ATOM 1883 C C . GLY A 1 259 ? 25.31624 5.34377 48.01348 1.000 20.53915 259 GLY A C 1
ATOM 1884 O O . GLY A 1 259 ? 25.09205 4.35800 47.29726 1.000 23.47466 259 GLY A O 1
ATOM 1885 N N . TYR A 1 260 ? 24.38458 6.25615 48.26150 1.000 17.36766 260 TYR A N 1
ATOM 1886 C CA . TYR A 1 260 ? 23.07772 6.10855 47.63183 1.000 19.84997 260 TYR A CA 1
ATOM 1887 C C . TYR A 1 260 ? 23.22528 6.31946 46.13357 1.000 20.45104 260 TYR A C 1
ATOM 1888 O O . TYR A 1 260 ? 23.92007 7.25280 45.70530 1.000 19.77105 260 TYR A O 1
ATOM 1897 N N . TYR A 1 261 ? 22.56069 5.48787 45.32580 1.000 17.21773 261 TYR A N 1
ATOM 1898 C CA . TYR A 1 261 ? 22.85719 5.51308 43.88853 1.000 15.99550 261 TYR A CA 1
ATOM 1899 C C . TYR A 1 261 ? 21.58585 5.67035 43.06177 1.000 20.75849 261 TYR A C 1
ATOM 1900 O O . TYR A 1 261 ? 20.53081 5.15279 43.42747 1.000 20.00729 261 TYR A O 1
ATOM 1909 N N . ASP A 1 262 ? 21.70365 6.40373 41.94019 1.000 18.07826 262 ASP A N 1
ATOM 1910 C CA . ASP A 1 262 ? 20.59680 6.68980 41.03253 1.000 16.76116 262 ASP A CA 1
ATOM 1911 C C . ASP A 1 262 ? 20.47492 5.65920 39.91314 1.000 19.87258 262 ASP A C 1
ATOM 1912 O O . ASP A 1 262 ? 21.36186 4.84332 39.68689 1.000 21.72895 262 ASP A O 1
ATOM 1917 N N . LEU A 1 263 ? 19.36580 5.73857 39.15887 1.000 20.66376 263 LEU A N 1
ATOM 1918 C CA . LEU A 1 263 ? 19.17465 4.80045 38.06705 1.000 22.03690 263 LEU A CA 1
ATOM 1919 C C . LEU A 1 263 ? 20.30253 4.91546 37.04508 1.000 21.92071 263 LEU A C 1
ATOM 1920 O O . LEU A 1 263 ? 20.66995 3.92183 36.41804 1.000 26.75111 263 LEU A O 1
ATOM 1925 N N . ASP A 1 264 ? 20.83513 6.11394 36.84337 1.000 22.01880 264 ASP A N 1
ATOM 1926 C CA . ASP A 1 264 ? 21.89256 6.28547 35.84342 1.000 25.37058 264 ASP A CA 1
ATOM 1927 C C . ASP A 1 264 ? 23.27181 5.91314 36.36250 1.000 25.84345 264 ASP A C 1
ATOM 1928 O O . ASP A 1 264 ? 24.25989 6.05916 35.62563 1.000 24.78984 264 ASP A O 1
ATOM 1933 N N . GLY A 1 265 ? 23.33755 5.42174 37.57835 1.000 21.87381 265 GLY A N 1
ATOM 1934 C CA . GLY A 1 265 ? 24.56869 4.95586 38.18456 1.000 25.69840 265 GLY A CA 1
ATOM 1935 C C . GLY A 1 265 ? 25.30544 5.98239 39.01759 1.000 23.70376 265 GLY A C 1
ATOM 1936 O O . GLY A 1 265 ? 26.33550 5.63166 39.60055 1.000 23.59433 265 GLY A O 1
ATOM 1937 N N . THR A 1 266 ? 24.82478 7.23120 39.07969 1.000 20.53842 266 THR A N 1
ATOM 1938 C CA . THR A 1 266 ? 25.43325 8.23762 39.95311 1.000 21.90513 266 THR A CA 1
ATOM 1939 C C . THR A 1 266 ? 25.43669 7.74690 41.39258 1.000 21.95893 266 THR A C 1
ATOM 1940 O O . THR A 1 266 ? 24.40713 7.29365 41.90331 1.000 22.64295 266 THR A O 1
ATOM 1944 N N . VAL A 1 267 ? 26.59159 7.82595 42.05126 1.000 17.64733 267 VAL A N 1
ATOM 1945 C CA . VAL A 1 267 ? 26.71894 7.46644 43.46984 1.000 17.45061 267 VAL A CA 1
ATOM 1946 C C . VAL A 1 267 ? 26.92654 8.75016 44.25594 1.000 17.90298 267 VAL A C 1
ATOM 1947 O O . VAL A 1 267 ? 27.80156 9.54537 43.91560 1.000 20.55036 267 VAL A O 1
ATOM 1951 N N . HIS A 1 268 ? 26.12301 8.96640 45.30826 1.000 17.73334 268 HIS A N 1
ATOM 1952 C CA . HIS A 1 268 ? 26.19208 10.19186 46.10934 1.000 17.80935 268 HIS A CA 1
ATOM 1953 C C . HIS A 1 268 ? 27.08249 10.04433 47.33811 1.000 20.24578 268 HIS A C 1
ATOM 1954 O O . HIS A 1 268 ? 27.33000 8.94495 47.81906 1.000 21.92735 268 HIS A O 1
ATOM 1961 N N . ASP A 1 269 ? 27.52197 11.18255 47.85229 1.000 20.19425 269 ASP A N 1
ATOM 1962 C CA . ASP A 1 269 ? 28.45696 11.23706 48.96123 1.000 19.93964 269 ASP A CA 1
ATOM 1963 C C . ASP A 1 269 ? 27.67564 11.33689 50.25047 1.000 22.38125 269 ASP A C 1
ATOM 1964 O O . ASP A 1 269 ? 26.44005 11.42949 50.21966 1.000 21.14791 269 ASP A O 1
ATOM 1969 N N . PRO A 1 270 ? 28.35045 11.23464 51.40493 1.000 20.15761 270 PRO A N 1
ATOM 1970 C CA . PRO A 1 270 ? 27.60897 11.23763 52.68262 1.000 17.51548 270 PRO A CA 1
ATOM 1971 C C . PRO A 1 270 ? 26.89071 12.53841 52.97444 1.000 20.18006 270 PRO A C 1
ATOM 1972 O O . PRO A 1 270 ? 25.84367 12.49240 53.64342 1.000 20.45611 270 PRO A O 1
ATOM 1976 N N . GLU A 1 271 ? 27.41946 13.69620 52.54207 1.000 18.82740 271 GLU A N 1
ATOM 1977 C CA . GLU A 1 271 ? 26.71461 14.95402 52.80271 1.000 18.59610 271 GLU A CA 1
ATOM 1978 C C . GLU A 1 271 ? 25.36145 14.98415 52.07437 1.000 21.60145 271 GLU A C 1
ATOM 1979 O O . GLU A 1 271 ? 24.34962 15.41908 52.63305 1.000 18.46871 271 GLU A O 1
ATOM 1985 N N . TYR A 1 272 ? 25.32666 14.48650 50.84357 1.000 22.44568 272 TYR A N 1
ATOM 1986 C CA . TYR A 1 272 ? 24.06399 14.35490 50.11188 1.000 17.85023 272 TYR A CA 1
ATOM 1987 C C . TYR A 1 272 ? 23.08849 13.48007 50.88714 1.000 19.06269 272 TYR A C 1
ATOM 1988 O O . TYR A 1 272 ? 21.90948 13.81116 51.00925 1.000 19.89906 272 TYR A O 1
ATOM 1997 N N . GLY A 1 273 ? 23.56134 12.33832 51.39836 1.000 18.28710 273 GLY A N 1
ATOM 1998 C CA . GLY A 1 273 ? 22.67608 11.44341 52.14033 1.000 16.34560 273 GLY A CA 1
ATOM 1999 C C . GLY A 1 273 ? 22.10611 12.12872 53.36583 1.000 19.36947 273 GLY A C 1
ATOM 2000 O O . GLY A 1 273 ? 20.91883 11.95912 53.70412 1.000 21.63863 273 GLY A O 1
ATOM 2001 N N . LEU A 1 274 ? 22.95005 12.89011 54.07242 1.000 17.70804 274 LEU A N 1
ATOM 2002 C CA . LEU A 1 274 ? 22.45616 13.64890 55.22756 1.000 17.61835 274 LEU A CA 1
ATOM 2003 C C . LEU A 1 274 ? 21.43916 14.70863 54.80373 1.000 22.34352 274 LEU A C 1
ATOM 2004 O O . LEU A 1 274 ? 20.40954 14.87368 55.46826 1.000 20.66857 274 LEU A O 1
ATOM 2009 N N . GLN A 1 275 ? 21.70528 15.41576 53.68984 1.000 20.21083 275 GLN A N 1
ATOM 2010 C CA . GLN A 1 275 ? 20.78030 16.43640 53.18743 1.000 20.74355 275 GLN A CA 1
ATOM 2011 C C . GLN A 1 275 ? 19.45410 15.81088 52.78339 1.000 20.04635 275 GLN A C 1
ATOM 2012 O O . GLN A 1 275 ? 18.39447 16.41364 52.98257 1.000 20.88720 275 GLN A O 1
ATOM 2018 N N . LEU A 1 276 ? 19.49863 14.61267 52.20065 1.000 19.04830 276 LEU A N 1
ATOM 2019 C CA . LEU A 1 276 ? 18.28221 13.91639 51.79919 1.000 20.60313 276 LEU A CA 1
ATOM 2020 C C . LEU A 1 276 ? 17.40363 13.65259 53.01573 1.000 21.08367 276 LEU A C 1
ATOM 2021 O O . LEU A 1 276 ? 16.20020 13.94076 53.01308 1.000 20.88760 276 LEU A O 1
ATOM 2026 N N . TYR A 1 277 ? 17.99786 13.10802 54.07479 1.000 19.69800 277 TYR A N 1
ATOM 2027 C CA . TYR A 1 277 ? 17.22769 12.85099 55.29103 1.000 19.91252 277 TYR A CA 1
ATOM 2028 C C . TYR A 1 277 ? 16.72710 14.14750 55.92504 1.000 19.31485 277 TYR A C 1
ATOM 2029 O O . TYR A 1 277 ? 15.63124 14.17927 56.52010 1.000 19.69680 277 TYR A O 1
ATOM 2038 N N . LYS A 1 278 ? 17.55010 15.20169 55.90578 1.000 20.82338 278 LYS A N 1
ATOM 2039 C CA . LYS A 1 278 ? 17.13151 16.48347 56.48564 1.000 20.20284 278 LYS A CA 1
ATOM 2040 C C . LYS A 1 278 ? 15.89434 17.02086 55.77733 1.000 19.85019 278 LYS A C 1
ATOM 2041 O O . LYS A 1 278 ? 14.93032 17.47917 56.42097 1.000 19.60926 278 LYS A O 1
ATOM 2047 N N . ALA A 1 279 ? 15.89360 16.96533 54.44900 1.000 20.07334 279 ALA A N 1
ATOM 2048 C CA . ALA A 1 279 ? 14.72310 17.43141 53.70049 1.000 21.23479 279 ALA A CA 1
ATOM 2049 C C . ALA A 1 279 ? 13.48241 16.58641 53.98228 1.000 21.75818 279 ALA A C 1
ATOM 2050 O O . ALA A 1 279 ? 12.37979 17.13239 54.11934 1.000 23.98807 279 ALA A O 1
ATOM 2052 N N . VAL A 1 280 ? 13.62247 15.25745 54.03676 1.000 18.37372 280 VAL A N 1
ATOM 2053 C CA . VAL A 1 280 ? 12.47091 14.41653 54.37038 1.000 20.70936 280 VAL A CA 1
ATOM 2054 C C . VAL A 1 280 ? 11.92799 14.77378 55.75449 1.000 22.51287 280 VAL A C 1
ATOM 2055 O O . VAL A 1 280 ? 10.70607 14.84433 55.96805 1.000 21.55350 280 VAL A O 1
ATOM 2059 N N . THR A 1 281 ? 12.82546 14.92012 56.73794 1.000 21.16802 281 THR A N 1
ATOM 2060 C CA . THR A 1 281 ? 12.38678 15.20991 58.11521 1.000 20.85481 281 THR A CA 1
ATOM 2061 C C . THR A 1 281 ? 11.66966 16.54155 58.19792 1.000 20.70421 281 THR A C 1
ATOM 2062 O O . THR A 1 281 ? 10.61723 16.65615 58.84254 1.000 23.95585 281 THR A O 1
ATOM 2066 N N . GLU A 1 282 ? 12.21552 17.56275 57.55240 1.000 21.18764 282 GLU A N 1
ATOM 2067 C CA . GLU A 1 282 ? 11.57827 18.87103 57.59473 1.000 23.63399 282 GLU A CA 1
ATOM 2068 C C . GLU A 1 282 ? 10.17821 18.84056 56.98764 1.000 23.92930 282 GLU A C 1
ATOM 2069 O O . GLU A 1 282 ? 9.25193 19.46621 57.53018 1.000 24.61046 282 GLU A O 1
ATOM 2075 N N . GLU A 1 283 ? 9.99856 18.13869 55.85279 1.000 24.55525 283 GLU A N 1
ATOM 2076 C CA . GLU A 1 283 ? 8.65495 18.01436 55.25924 1.000 21.64768 283 GLU A CA 1
ATOM 2077 C C . GLU A 1 283 ? 7.71226 17.22669 56.16741 1.000 22.22697 283 GLU A C 1
ATOM 2078 O O . GLU A 1 283 ? 6.51533 17.53267 56.27081 1.000 26.55651 283 GLU A O 1
ATOM 2084 N N . PHE A 1 284 ? 8.22794 16.19348 56.81257 1.000 19.74547 284 PHE A N 1
ATOM 2085 C CA . PHE A 1 284 ? 7.40101 15.39404 57.70314 1.000 24.33070 284 PHE A CA 1
ATOM 2086 C C . PHE A 1 284 ? 6.91364 16.23473 58.87014 1.000 25.29974 284 PHE A C 1
ATOM 2087 O O . PHE A 1 284 ? 5.73621 16.17073 59.24193 1.000 23.46047 284 PHE A O 1
ATOM 2095 N N . VAL A 1 285 ? 7.81012 17.02879 59.47180 1.000 24.44581 285 VAL A N 1
ATOM 2096 C CA . VAL A 1 285 ? 7.40292 17.86536 60.60026 1.000 21.29356 285 VAL A CA 1
ATOM 2097 C C . VAL A 1 285 ? 6.47047 18.98340 60.14936 1.000 26.37287 285 VAL A C 1
ATOM 2098 O O . VAL A 1 285 ? 5.60608 19.41008 60.91408 1.000 26.28444 285 VAL A O 1
ATOM 2102 N N A ARG A 1 286 ? 6.63085 19.49699 58.92327 0.520 26.26809 286 ARG A N 1
ATOM 2103 N N B ARG A 1 286 ? 6.62645 19.48506 58.92325 0.480 26.26128 286 ARG A N 1
ATOM 2104 C CA A ARG A 1 286 ? 5.63948 20.45367 58.42428 0.520 28.70318 286 ARG A CA 1
ATOM 2105 C CA B ARG A 1 286 ? 5.64926 20.45126 58.42398 0.480 28.70094 286 ARG A CA 1
ATOM 2106 C C A ARG A 1 286 ? 4.26385 19.80749 58.31605 0.520 25.02487 286 ARG A C 1
ATOM 2107 C C B ARG A 1 286 ? 4.26761 19.81627 58.29540 0.480 25.03981 286 ARG A C 1
ATOM 2108 O O A ARG A 1 286 ? 3.24424 20.42814 58.64267 0.520 30.65304 286 ARG A O 1
ATOM 2109 O O B ARG A 1 286 ? 3.24754 20.45237 58.58850 0.480 30.67411 286 ARG A O 1
ATOM 2124 N N . THR A 1 287 ? 4.21371 18.56396 57.85532 1.000 27.38802 287 THR A N 1
ATOM 2125 C CA . THR A 1 287 ? 2.93874 17.87789 57.68915 1.000 28.31755 287 THR A CA 1
ATOM 2126 C C . THR A 1 287 ? 2.31456 17.51369 59.02834 1.000 29.64327 287 THR A C 1
ATOM 2127 O O . THR A 1 287 ? 1.08436 17.54317 59.17270 1.000 29.05506 287 THR A O 1
ATOM 2131 N N . TYR A 1 288 ? 3.15682 17.17055 60.01026 1.000 26.29156 288 TYR A N 1
ATOM 2132 C CA . TYR A 1 288 ? 2.73283 16.63301 61.30841 1.000 23.95908 288 TYR A CA 1
ATOM 2133 C C . TYR A 1 288 ? 3.37989 17.42037 62.44037 1.000 23.97468 288 TYR A C 1
ATOM 2134 O O . TYR A 1 288 ? 4.43116 17.01483 62.97938 1.000 24.70994 288 TYR A O 1
ATOM 2143 N N . PRO A 1 289 ? 2.80599 18.57828 62.80065 1.000 25.88015 289 PRO A N 1
ATOM 2144 C CA . PRO A 1 289 ? 3.36754 19.38442 63.89489 1.000 26.57610 289 PRO A CA 1
ATOM 2145 C C . PRO A 1 289 ? 3.30999 18.68179 65.23543 1.000 28.03868 289 PRO A C 1
ATOM 2146 O O . PRO A 1 289 ? 3.97353 19.14184 66.16684 1.000 33.31065 289 PRO A O 1
ATOM 2150 N N . ASP A 1 290 ? 2.55386 17.58542 65.36079 1.000 27.03721 290 ASP A N 1
ATOM 2151 C CA . ASP A 1 290 ? 2.55573 16.79478 66.57401 1.000 27.49916 290 ASP A CA 1
ATOM 2152 C C . ASP A 1 290 ? 3.74276 15.85572 66.65874 1.000 25.71866 290 ASP A C 1
ATOM 2153 O O . ASP A 1 290 ? 3.78259 15.03451 67.58703 1.000 27.39806 290 ASP A O 1
ATOM 2158 N N . PHE A 1 291 ? 4.68213 15.95338 65.70490 1.000 23.55540 291 PHE A N 1
ATOM 2159 C CA . PHE A 1 291 ? 5.91292 15.15843 65.69562 1.000 21.57367 291 PHE A CA 1
ATOM 2160 C C . PHE A 1 291 ? 7.09115 16.10339 65.92853 1.000 23.05985 291 PHE A C 1
ATOM 2161 O O . PHE A 1 291 ? 7.18698 17.13562 65.26117 1.000 24.39009 291 PHE A O 1
ATOM 2169 N N . SER A 1 292 ? 8.00181 15.73731 66.84437 1.000 20.58820 292 SER A N 1
ATOM 2170 C CA . SER A 1 292 ? 9.14475 16.59762 67.18871 1.000 25.42415 292 SER A CA 1
ATOM 2171 C C . SER A 1 292 ? 10.25722 16.54292 66.14974 1.000 28.71707 292 SER A C 1
ATOM 2172 O O . SER A 1 292 ? 10.94027 17.55207 65.93989 1.000 27.08985 292 SER A O 1
ATOM 2175 N N . GLY A 1 293 ? 10.46547 15.39512 65.49603 1.000 22.68848 293 GLY A N 1
ATOM 2176 C CA . GLY A 1 293 ? 11.44382 15.35593 64.42481 1.000 21.37316 293 GLY A CA 1
ATOM 2177 C C . GLY A 1 293 ? 12.46099 14.23660 64.54339 1.000 21.59968 293 GLY A C 1
ATOM 2178 O O . GLY A 1 293 ? 12.19135 13.17807 65.14913 1.000 20.62389 293 GLY A O 1
ATOM 2179 N N . ALA A 1 294 ? 13.65563 14.47548 63.98984 1.000 21.03458 294 ALA A N 1
ATOM 2180 C CA . ALA A 1 294 ? 14.68606 13.44579 63.97246 1.000 19.65657 294 ALA A CA 1
ATOM 2181 C C . ALA A 1 294 ? 16.06489 14.09485 63.91425 1.000 24.60173 294 ALA A C 1
ATOM 2182 O O . ALA A 1 294 ? 16.21862 15.22881 63.43684 1.000 21.54167 294 ALA A O 1
ATOM 2184 N N . LYS A 1 295 ? 17.07319 13.35269 64.40369 1.000 19.65266 295 LYS A N 1
ATOM 2185 C CA . LYS A 1 295 ? 18.47627 13.70565 64.21697 1.000 20.90424 295 LYS A CA 1
ATOM 2186 C C . LYS A 1 295 ? 19.25777 12.44143 63.88150 1.000 23.09656 295 LYS A C 1
ATOM 2187 O O . LYS A 1 295 ? 18.75975 11.34794 64.06146 1.000 19.15028 295 LYS A O 1
ATOM 2193 N N . ILE A 1 296 ? 20.47650 12.59634 63.32587 1.000 18.48890 296 ILE A N 1
ATOM 2194 C CA . ILE A 1 296 ? 21.18906 11.49575 62.65985 1.000 18.37471 296 ILE A CA 1
ATOM 2195 C C . ILE A 1 296 ? 22.56085 11.29651 63.29128 1.000 17.54503 296 ILE A C 1
ATOM 2196 O O . ILE A 1 296 ? 23.25358 12.27113 63.57228 1.000 19.60391 296 ILE A O 1
ATOM 2201 N N . ILE A 1 297 ? 22.95086 10.02139 63.50518 1.000 17.41737 297 ILE A N 1
ATOM 2202 C CA . ILE A 1 297 ? 24.29028 9.63333 63.98910 1.000 18.46681 297 ILE A CA 1
ATOM 2203 C C . ILE A 1 297 ? 24.96929 8.90192 62.83943 1.000 19.27093 297 ILE A C 1
ATOM 2204 O O . ILE A 1 297 ? 24.39774 7.95973 62.29977 1.000 19.14565 297 ILE A O 1
ATOM 2209 N N . LYS A 1 298 ? 26.21346 9.28405 62.48690 1.000 17.57115 298 LYS A N 1
ATOM 2210 C CA . LYS A 1 298 ? 26.90606 8.53511 61.44558 1.000 20.68447 298 LYS A CA 1
ATOM 2211 C C . LYS A 1 298 ? 27.45278 7.23323 62.02731 1.000 18.02796 298 LYS A C 1
ATOM 2212 O O . LYS A 1 298 ? 28.10826 7.25118 63.07567 1.000 17.99942 298 LYS A O 1
ATOM 2218 N N . SER A 1 299 ? 27.18857 6.11108 61.35968 1.000 18.30575 299 SER A N 1
ATOM 2219 C CA . SER A 1 299 ? 27.72667 4.82512 61.77010 1.000 18.78463 299 SER A CA 1
ATOM 2220 C C . SER A 1 299 ? 28.66399 4.26515 60.70384 1.000 22.40940 299 SER A C 1
ATOM 2221 O O . SER A 1 299 ? 28.44860 4.44257 59.49977 1.000 22.52890 299 SER A O 1
ATOM 2224 N N . THR A 1 300 ? 29.71203 3.58632 61.16765 1.000 19.82300 300 THR A N 1
ATOM 2225 C CA . THR A 1 300 ? 30.64036 2.85644 60.32658 1.000 17.77540 300 THR A CA 1
ATOM 2226 C C . THR A 1 300 ? 30.85731 1.46239 60.88373 1.000 19.47711 300 THR A C 1
ATOM 2227 O O . THR A 1 300 ? 30.95621 1.29547 62.09053 1.000 19.24209 300 THR A O 1
ATOM 2231 N N . ALA A 1 301 ? 30.98215 0.47381 60.00177 1.000 20.23182 301 ALA A N 1
ATOM 2232 C CA . ALA A 1 301 ? 31.19680 -0.90241 60.44795 1.000 19.94390 301 ALA A CA 1
ATOM 2233 C C . ALA A 1 301 ? 32.59626 -1.07238 61.01048 1.000 21.94459 301 ALA A C 1
ATOM 2234 O O . ALA A 1 301 ? 33.58109 -0.67334 60.37853 1.000 22.17649 301 ALA A O 1
ATOM 2236 N N . ARG A 1 302 ? 32.69268 -1.77481 62.15940 1.000 20.08962 302 ARG A N 1
ATOM 2237 C CA . ARG A 1 302 ? 33.96214 -1.96102 62.87410 1.000 20.01090 302 ARG A CA 1
ATOM 2238 C C . ARG A 1 302 ? 34.81018 -3.08033 62.28187 1.000 21.32634 302 ARG A C 1
ATOM 2239 O O . ARG A 1 302 ? 35.57337 -3.75869 62.97940 1.000 21.87138 302 ARG A O 1
ATOM 2247 N N . VAL A 1 303 ? 34.69484 -3.30130 60.96801 1.000 21.87284 303 VAL A N 1
ATOM 2248 C CA . VAL A 1 303 ? 35.49040 -4.30037 60.26395 1.000 23.28480 303 VAL A CA 1
ATOM 2249 C C . VAL A 1 303 ? 36.57271 -3.67436 59.41526 1.000 22.85336 303 VAL A C 1
ATOM 2250 O O . VAL A 1 303 ? 37.33356 -4.39953 58.78908 1.000 24.05690 303 VAL A O 1
ATOM 2254 N N . LYS A 1 304 ? 36.62128 -2.35604 59.33409 1.000 22.66735 304 LYS A N 1
ATOM 2255 C CA . LYS A 1 304 ? 37.48815 -1.59305 58.44703 1.000 31.97456 304 LYS A CA 1
ATOM 2256 C C . LYS A 1 304 ? 38.83650 -1.30582 59.09863 1.000 27.96088 304 LYS A C 1
ATOM 2257 O O . LYS A 1 304 ? 38.93988 -1.21237 60.33856 1.000 26.99171 304 LYS A O 1
ATOM 2263 N N . PRO A 1 305 ? 39.86353 -1.13061 58.27957 1.000 22.68771 305 PRO A N 1
ATOM 2264 C CA . PRO A 1 305 ? 41.16378 -0.71596 58.81995 1.000 22.61428 305 PRO A CA 1
ATOM 2265 C C . PRO A 1 305 ? 41.07977 0.63179 59.53663 1.000 24.88697 305 PRO A C 1
ATOM 2266 O O . PRO A 1 305 ? 40.28909 1.51828 59.18806 1.000 25.46252 305 PRO A O 1
ATOM 2270 N N . ASN A 1 306 ? 41.94532 0.78588 60.53382 1.000 25.33137 306 ASN A N 1
ATOM 2271 C CA . ASN A 1 306 ? 42.00638 2.02516 61.29066 1.000 23.69677 306 ASN A CA 1
ATOM 2272 C C . ASN A 1 306 ? 42.21057 3.24915 60.40053 1.000 27.18637 306 ASN A C 1
ATOM 2273 O O . ASN A 1 306 ? 41.61451 4.30252 60.66041 1.000 24.46518 306 ASN A O 1
ATOM 2278 N N . THR A 1 307 ? 42.98968 3.13011 59.31966 1.000 27.62154 307 THR A N 1
ATOM 2279 C CA . THR A 1 307 ? 43.17202 4.27425 58.42578 1.000 32.34795 307 THR A CA 1
ATOM 2280 C C . THR A 1 307 ? 41.84689 4.74959 57.82068 1.000 28.16348 307 THR A C 1
ATOM 2281 O O . THR A 1 307 ? 41.65797 5.95897 57.60738 1.000 30.96777 307 THR A O 1
ATOM 2285 N N . ASP A 1 308 ? 40.88447 3.84039 57.56596 1.000 22.23297 308 ASP A N 1
ATOM 2286 C CA . ASP A 1 308 ? 39.58836 4.26390 57.04488 1.000 24.47006 308 ASP A CA 1
ATOM 2287 C C . ASP A 1 308 ? 38.69144 4.85141 58.13461 1.000 28.97341 308 ASP A C 1
ATOM 2288 O O . ASP A 1 308 ? 37.94694 5.79290 57.87857 1.000 23.89639 308 ASP A O 1
ATOM 2293 N N . ILE A 1 309 ? 38.74698 4.31798 59.35610 1.000 24.00093 309 ILE A N 1
ATOM 2294 C CA . ILE A 1 309 ? 37.98450 4.93255 60.44203 1.000 22.50050 309 ILE A CA 1
ATOM 2295 C C . ILE A 1 309 ? 38.45145 6.35526 60.69403 1.000 21.71259 309 ILE A C 1
ATOM 2296 O O . ILE A 1 309 ? 37.63733 7.22924 61.00966 1.000 23.11721 309 ILE A O 1
ATOM 2301 N N . PHE A 1 310 ? 39.75808 6.60939 60.58270 1.000 22.00441 310 PHE A N 1
ATOM 2302 C CA . PHE A 1 310 ? 40.24643 7.96969 60.72216 1.000 20.49360 310 PHE A CA 1
ATOM 2303 C C . PHE A 1 310 ? 39.51917 8.90839 59.77322 1.000 22.13206 310 PHE A C 1
ATOM 2304 O O . PHE A 1 310 ? 39.14916 10.02895 60.15902 1.000 21.23275 310 PHE A O 1
ATOM 2312 N N . ASN A 1 311 ? 39.31766 8.47530 58.51780 1.000 19.34009 311 ASN A N 1
ATOM 2313 C CA . ASN A 1 311 ? 38.64196 9.36498 57.57747 1.000 19.32699 311 ASN A CA 1
ATOM 2314 C C . ASN A 1 311 ? 37.18314 9.54641 57.94594 1.000 19.56044 311 ASN A C 1
ATOM 2315 O O . ASN A 1 311 ? 36.61978 10.63002 57.71224 1.000 20.03273 311 ASN A O 1
ATOM 2320 N N . ASP A 1 312 ? 36.54549 8.51663 58.50377 1.000 18.36858 312 ASP A N 1
ATOM 2321 C CA . ASP A 1 312 ? 35.15030 8.69668 58.90878 1.000 23.77177 312 ASP A CA 1
ATOM 2322 C C . ASP A 1 312 ? 35.01315 9.59532 60.12763 1.000 19.86116 312 ASP A C 1
ATOM 2323 O O . ASP A 1 312 ? 33.97940 10.27289 60.29469 1.000 20.84195 312 ASP A O 1
ATOM 2328 N N . VAL A 1 313 ? 36.01361 9.59835 61.00547 1.000 18.81723 313 VAL A N 1
ATOM 2329 C CA . VAL A 1 313 ? 36.01994 10.56302 62.10029 1.000 20.53426 313 VAL A CA 1
ATOM 2330 C C . VAL A 1 313 ? 36.17292 11.99234 61.56091 1.000 22.05915 313 VAL A C 1
ATOM 2331 O O . VAL A 1 313 ? 35.45713 12.90906 61.97623 1.000 19.86916 313 VAL A O 1
ATOM 2335 N N . LYS A 1 314 ? 37.10851 12.20479 60.63304 1.000 18.47052 314 LYS A N 1
ATOM 2336 C CA . LYS A 1 314 ? 37.28057 13.52494 60.02039 1.000 19.30768 314 LYS A CA 1
ATOM 2337 C C . LYS A 1 314 ? 35.99978 13.95569 59.31314 1.000 20.74730 314 LYS A C 1
ATOM 2338 O O . LYS A 1 314 ? 35.59961 15.12036 59.39384 1.000 19.99176 314 LYS A O 1
ATOM 2344 N N . LEU A 1 315 ? 35.36112 13.02552 58.58862 1.000 21.89056 315 LEU A N 1
ATOM 2345 C CA . LEU A 1 315 ? 34.07642 13.32879 57.94052 1.000 20.70868 315 LEU A CA 1
ATOM 2346 C C . LEU A 1 315 ? 33.03963 13.74639 58.97394 1.000 22.23529 315 LEU A C 1
ATOM 2347 O O . LEU A 1 315 ? 32.31178 14.73044 58.78010 1.000 21.69438 315 LEU A O 1
ATOM 2352 N N . SER A 1 316 ? 32.98098 13.02892 60.09045 1.000 19.09538 316 SER A N 1
ATOM 2353 C CA . SER A 1 316 ? 31.99578 13.34554 61.12165 1.000 22.33349 316 SER A CA 1
ATOM 2354 C C . SER A 1 316 ? 32.28239 14.69376 61.76998 1.000 21.27327 316 SER A C 1
ATOM 2355 O O . SER A 1 316 ? 31.34760 15.41250 62.13617 1.000 19.18895 316 SER A O 1
ATOM 2358 N N . MET A 1 317 ? 33.56469 15.03329 61.98892 1.000 18.43205 317 MET A N 1
ATOM 2359 C CA . MET A 1 317 ? 33.88035 16.35054 62.52807 1.000 18.90573 317 MET A CA 1
ATOM 2360 C C . MET A 1 317 ? 33.34885 17.45232 61.61377 1.000 22.10161 317 MET A C 1
ATOM 2361 O O . MET A 1 317 ? 32.86167 18.48910 62.08652 1.000 20.11405 317 MET A O 1
ATOM 2366 N N . ASP A 1 318 ? 33.50526 17.28083 60.30038 1.000 19.68229 318 ASP A N 1
ATOM 2367 C CA . ASP A 1 318 ? 33.03948 18.29709 59.36517 1.000 20.75623 318 ASP A CA 1
ATOM 2368 C C . ASP A 1 318 ? 31.50661 18.39942 59.35905 1.000 23.98342 318 ASP A C 1
ATOM 2369 O O . ASP A 1 318 ? 30.95137 19.50446 59.40977 1.000 22.70583 318 ASP A O 1
ATOM 2374 N N . LEU A 1 319 ? 30.80561 17.26316 59.28185 1.000 22.47578 319 LEU A N 1
ATOM 2375 C CA . LEU A 1 319 ? 29.34155 17.31871 59.27609 1.000 20.02270 319 LEU A CA 1
ATOM 2376 C C . LEU A 1 319 ? 28.79923 17.82412 60.61145 1.000 21.74303 319 LEU A C 1
ATOM 2377 O O . LEU A 1 319 ? 27.79485 18.54020 60.63328 1.000 21.11076 319 LEU A O 1
ATOM 2382 N N . TYR A 1 320 ? 29.48930 17.53768 61.73057 1.000 18.64337 320 TYR A N 1
ATOM 2383 C CA . TYR A 1 320 ? 29.03478 18.08873 63.00201 1.000 20.17191 320 TYR A CA 1
ATOM 2384 C C . TYR A 1 320 ? 29.16269 19.60630 63.02828 1.000 22.87341 320 TYR A C 1
ATOM 2385 O O . TYR A 1 320 ? 28.32069 20.30229 63.61445 1.000 24.10970 320 TYR A O 1
ATOM 2394 N N . LYS A 1 321 ? 30.22644 20.14047 62.43344 1.000 22.36265 321 LYS A N 1
ATOM 2395 C CA . LYS A 1 321 ? 30.39966 21.58039 62.40745 1.000 25.73164 321 LYS A CA 1
ATOM 2396 C C . LYS A 1 321 ? 29.35183 22.24395 61.52782 1.000 25.86787 321 LYS A C 1
ATOM 2397 O O . LYS A 1 321 ? 28.85383 23.33090 61.85791 1.000 27.76722 321 LYS A O 1
ATOM 2403 N N . ARG A 1 322 ? 29.00171 21.62056 60.40156 1.000 23.45146 322 ARG A N 1
ATOM 2404 C CA . ARG A 1 322 ? 28.20075 22.32558 59.42065 1.000 22.16886 322 ARG A CA 1
ATOM 2405 C C . ARG A 1 322 ? 26.71386 21.99656 59.48561 1.000 26.93049 322 ARG A C 1
ATOM 2406 O O . ARG A 1 322 ? 25.92605 22.72649 58.87527 1.000 24.95948 322 ARG A O 1
ATOM 2414 N N . TYR A 1 323 ? 26.31586 20.93856 60.19873 1.000 21.84503 323 TYR A N 1
ATOM 2415 C CA . TYR A 1 323 ? 24.89796 20.58770 60.38577 1.000 23.90087 323 TYR A CA 1
ATOM 2416 C C . TYR A 1 323 ? 24.59430 20.50370 61.87861 1.000 22.48492 323 TYR A C 1
ATOM 2417 O O . TYR A 1 323 ? 24.10633 19.47040 62.37615 1.000 20.45974 323 TYR A O 1
ATOM 2426 N N . PRO A 1 324 ? 24.89681 21.56193 62.63381 1.000 22.98067 324 PRO A N 1
ATOM 2427 C CA . PRO A 1 324 ? 24.65451 21.50693 64.08330 1.000 28.21053 324 PRO A CA 1
ATOM 2428 C C . PRO A 1 324 ? 23.16391 21.34807 64.32974 1.000 27.14938 324 PRO A C 1
ATOM 2429 O O . PRO A 1 324 ? 22.33694 21.94487 63.63780 1.000 30.91386 324 PRO A O 1
ATOM 2433 N N . GLY A 1 325 ? 22.81049 20.53587 65.31537 1.000 31.31881 325 GLY A N 1
ATOM 2434 C CA . GLY A 1 325 ? 21.38333 20.30620 65.50844 1.000 35.18168 325 GLY A CA 1
ATOM 2435 C C . GLY A 1 325 ? 20.71009 19.31749 64.54564 1.000 30.23421 325 GLY A C 1
ATOM 2436 O O . GLY A 1 325 ? 19.53738 18.98995 64.76278 1.000 28.91822 325 GLY A O 1
ATOM 2437 N N . PHE A 1 326 ? 21.39280 18.81899 63.50057 1.000 23.74571 326 PHE A N 1
ATOM 2438 C CA . PHE A 1 326 ? 20.85012 17.65741 62.78754 1.000 20.48604 326 PHE A CA 1
ATOM 2439 C C . PHE A 1 326 ? 21.80595 16.48190 62.79264 1.000 23.28394 326 PHE A C 1
ATOM 2440 O O . PHE A 1 326 ? 21.37483 15.34229 63.02365 1.000 20.85066 326 PHE A O 1
ATOM 2448 N N . PHE A 1 327 ? 23.09896 16.73399 62.59199 1.000 19.82656 327 PHE A N 1
ATOM 2449 C CA . PHE A 1 327 ? 24.12023 15.68887 62.66908 1.000 18.60948 327 PHE A CA 1
ATOM 2450 C C . PHE A 1 327 ? 24.64304 15.62846 64.10944 1.000 20.72843 327 PHE A C 1
ATOM 2451 O O . PHE A 1 327 ? 25.07462 16.65365 64.64523 1.000 23.56834 327 PHE A O 1
ATOM 2459 N N . LEU A 1 328 ? 24.57305 14.45397 64.74116 1.000 17.23178 328 LEU A N 1
ATOM 2460 C CA . LEU A 1 328 ? 24.88649 14.35135 66.18753 1.000 17.17491 328 LEU A CA 1
ATOM 2461 C C . LEU A 1 328 ? 26.32040 13.92360 66.49590 1.000 20.91693 328 LEU A C 1
ATOM 2462 O O . LEU A 1 328 ? 26.85922 14.29722 67.54676 1.000 21.82321 328 LEU A O 1
ATOM 2467 N N . GLY A 1 329 ? 26.90454 13.06409 65.69505 1.000 19.29001 329 GLY A N 1
ATOM 2468 C CA . GLY A 1 329 ? 28.16036 12.44608 66.08747 1.000 17.32158 329 GLY A CA 1
ATOM 2469 C C . GLY A 1 329 ? 28.34300 11.10760 65.38974 1.000 19.48147 329 GLY A C 1
ATOM 2470 O O . GLY A 1 329 ? 27.77034 10.86886 64.32128 1.000 16.84271 329 GLY A O 1
ATOM 2471 N N . PHE A 1 330 ? 29.13311 10.24780 66.02762 1.000 16.73736 330 PHE A N 1
ATOM 2472 C CA . PHE A 1 330 ? 29.64921 9.04831 65.37343 1.000 15.11253 330 PHE A CA 1
ATOM 2473 C C . PHE A 1 330 ? 29.45749 7.80195 66.23645 1.000 17.23851 330 PHE A C 1
ATOM 2474 O O . PHE A 1 330 ? 29.50076 7.85919 67.47123 1.000 18.10153 330 PHE A O 1
ATOM 2482 N N . ASP A 1 331 ? 29.33670 6.65675 65.56522 1.000 15.86972 331 ASP A N 1
ATOM 2483 C CA . ASP A 1 331 ? 29.22609 5.35113 66.21058 1.000 18.11235 331 ASP A CA 1
ATOM 2484 C C . ASP A 1 331 ? 29.89294 4.31173 65.33295 1.000 17.99744 331 ASP A C 1
ATOM 2485 O O . ASP A 1 331 ? 29.95881 4.47930 64.11471 1.000 18.70238 331 ASP A O 1
ATOM 2490 N N . LEU A 1 332 ? 30.31564 3.21533 65.94680 1.000 16.84392 332 LEU A N 1
ATOM 2491 C CA . LEU A 1 332 ? 30.86386 2.04270 65.27611 1.000 16.59662 332 LEU A CA 1
ATOM 2492 C C . LEU A 1 332 ? 29.91089 0.86624 65.48344 1.000 16.96816 332 LEU A C 1
ATOM 2493 O O . LEU A 1 332 ? 29.52355 0.57036 66.62422 1.000 19.44328 332 LEU A O 1
ATOM 2498 N N . VAL A 1 333 ? 29.55463 0.18683 64.38928 1.000 16.90495 333 VAL A N 1
ATOM 2499 C CA . VAL A 1 333 ? 28.51735 -0.85414 64.40486 1.000 15.71984 333 VAL A CA 1
ATOM 2500 C C . VAL A 1 333 ? 29.10914 -2.09995 63.75011 1.000 18.43079 333 VAL A C 1
ATOM 2501 O O . VAL A 1 333 ? 30.32938 -2.16307 63.59733 1.000 19.47935 333 VAL A O 1
ATOM 2505 N N . ALA A 1 334 ? 28.26100 -3.09668 63.42817 1.000 20.21186 334 ALA A N 1
ATOM 2506 C CA . ALA A 1 334 ? 28.56418 -4.48434 63.02854 1.000 19.67155 334 ALA A CA 1
ATOM 2507 C C . ALA A 1 334 ? 28.82385 -5.31264 64.29759 1.000 18.69165 334 ALA A C 1
ATOM 2508 O O . ALA A 1 334 ? 28.90421 -4.76763 65.40537 1.000 19.70143 334 ALA A O 1
ATOM 2510 N N . GLN A 1 335 ? 28.92191 -6.61734 64.15741 1.000 16.38584 335 GLN A N 1
ATOM 2511 C CA . GLN A 1 335 ? 28.94026 -7.48214 65.33732 1.000 16.55568 335 GLN A CA 1
ATOM 2512 C C . GLN A 1 335 ? 30.12619 -7.14290 66.23759 1.000 17.22875 335 GLN A C 1
ATOM 2513 O O . GLN A 1 335 ? 31.25615 -7.04233 65.76678 1.000 18.72289 335 GLN A O 1
ATOM 2519 N N . GLU A 1 336 ? 29.86592 -6.98995 67.53891 1.000 17.68953 336 GLU A N 1
ATOM 2520 C CA . GLU A 1 336 ? 30.94023 -6.52260 68.42245 1.000 18.97267 336 GLU A CA 1
ATOM 2521 C C . GLU A 1 336 ? 31.97391 -7.61586 68.73747 1.000 18.31428 336 GLU A C 1
ATOM 2522 O O . GLU A 1 336 ? 33.18730 -7.33453 68.76074 1.000 21.44782 336 GLU A O 1
ATOM 2528 N N . ASP A 1 337 ? 31.54045 -8.86338 68.97356 1.000 18.03326 337 ASP A N 1
ATOM 2529 C CA . ASP A 1 337 ? 32.46596 -9.86920 69.52507 1.000 20.21036 337 ASP A CA 1
ATOM 2530 C C . ASP A 1 337 ? 33.66453 -10.20842 68.63221 1.000 21.60804 337 ASP A C 1
ATOM 2531 O O . ASP A 1 337 ? 34.77727 -10.34607 69.17694 1.000 20.09708 337 ASP A O 1
ATOM 2536 N N . PRO A 1 338 ? 33.52530 -10.43873 67.31716 1.000 16.91648 338 PRO A N 1
ATOM 2537 C CA . PRO A 1 338 ? 34.67671 -10.90955 66.53283 1.000 18.67581 338 PRO A CA 1
ATOM 2538 C C . PRO A 1 338 ? 35.45816 -9.82370 65.81478 1.000 20.28947 338 PRO A C 1
ATOM 2539 O O . PRO A 1 338 ? 36.46456 -10.15022 65.15940 1.000 20.70090 338 PRO A O 1
ATOM 2543 N N . ASN A 1 339 ? 35.03233 -8.57763 65.91304 1.000 19.03972 339 ASN A N 1
ATOM 2544 C CA . ASN A 1 339 ? 35.54543 -7.48687 65.10220 1.000 17.80789 339 ASN A CA 1
ATOM 2545 C C . ASN A 1 339 ? 36.38678 -6.54605 65.97169 1.000 20.81379 339 ASN A C 1
ATOM 2546 O O . ASN A 1 339 ? 36.83072 -6.92479 67.06321 1.000 22.48057 339 ASN A O 1
ATOM 2551 N N . THR A 1 340 ? 36.66435 -5.35092 65.45894 1.000 17.90977 340 THR A N 1
ATOM 2552 C CA . THR A 1 340 ? 37.67362 -4.48871 66.09002 1.000 18.17583 340 THR A CA 1
ATOM 2553 C C . THR A 1 340 ? 37.11433 -3.76641 67.31223 1.000 18.99677 340 THR A C 1
ATOM 2554 O O . THR A 1 340 ? 36.00683 -3.21827 67.28970 1.000 19.20391 340 THR A O 1
ATOM 2558 N N . SER A 1 341 ? 37.91238 -3.73891 68.37214 1.000 18.99473 341 SER A N 1
ATOM 2559 C CA . SER A 1 341 ? 37.52914 -3.00795 69.58600 1.000 17.91770 341 SER A CA 1
ATOM 2560 C C . SER A 1 341 ? 37.69605 -1.49422 69.41055 1.000 18.07677 341 SER A C 1
ATOM 2561 O O . SER A 1 341 ? 38.43529 -1.01727 68.54857 1.000 20.49460 341 SER A O 1
ATOM 2564 N N . LEU A 1 342 ? 37.10979 -0.73032 70.35308 1.000 18.09856 342 LEU A N 1
ATOM 2565 C CA . LEU A 1 342 ? 37.37146 0.70410 70.36869 1.000 18.96044 342 LEU A CA 1
ATOM 2566 C C . LEU A 1 342 ? 38.85604 0.98207 70.55316 1.000 18.86240 342 LEU A C 1
ATOM 2567 O O . LEU A 1 342 ? 39.40742 1.89140 69.92906 1.000 18.39778 342 LEU A O 1
ATOM 2572 N N . LEU A 1 343 ? 39.53460 0.21077 71.41224 1.000 16.25440 343 LEU A N 1
ATOM 2573 C CA . LEU A 1 343 ? 40.96160 0.47449 71.61207 1.000 18.29982 343 LEU A CA 1
ATOM 2574 C C . LEU A 1 343 ? 41.73812 0.28776 70.31019 1.000 18.72995 343 LEU A C 1
ATOM 2575 O O . LEU A 1 343 ? 42.74868 0.96636 70.08715 1.000 19.53944 343 LEU A O 1
ATOM 2580 N N . GLY A 1 344 ? 41.28670 -0.62926 69.44833 1.000 18.25997 344 GLY A N 1
ATOM 2581 C CA . GLY A 1 344 ? 41.89142 -0.82801 68.11983 1.000 17.69932 344 GLY A CA 1
ATOM 2582 C C . GLY A 1 344 ? 41.79153 0.36900 67.20764 1.000 20.59293 344 GLY A C 1
ATOM 2583 O O . GLY A 1 344 ? 42.48142 0.41719 66.19269 1.000 20.93302 344 GLY A O 1
ATOM 2584 N N . TYR A 1 345 ? 40.92241 1.31769 67.51860 1.000 18.18488 345 TYR A N 1
ATOM 2585 C CA . TYR A 1 345 ? 40.77431 2.54769 66.75247 1.000 18.28278 345 TYR A CA 1
ATOM 2586 C C . TYR A 1 345 ? 41.11531 3.77686 67.58460 1.000 20.10160 345 TYR A C 1
ATOM 2587 O O . TYR A 1 345 ? 40.67343 4.88157 67.24062 1.000 18.48140 345 TYR A O 1
ATOM 2596 N N . ILE A 1 346 ? 41.86370 3.62183 68.68862 1.000 17.01137 346 ILE A N 1
ATOM 2597 C CA . ILE A 1 346 ? 41.86683 4.69383 69.68538 1.000 16.31672 346 ILE A CA 1
ATOM 2598 C C . ILE A 1 346 ? 42.50081 5.98646 69.15052 1.000 17.94646 346 ILE A C 1
ATOM 2599 O O . ILE A 1 346 ? 42.03770 7.08400 69.47537 1.000 20.64442 346 ILE A O 1
ATOM 2604 N N . ASP A 1 347 ? 43.54869 5.90862 68.31409 1.000 17.90588 347 ASP A N 1
ATOM 2605 C CA . ASP A 1 347 ? 44.13231 7.16863 67.84241 1.000 17.39344 347 ASP A CA 1
ATOM 2606 C C . ASP A 1 347 ? 43.15775 7.90559 66.92476 1.000 18.11597 347 ASP A C 1
ATOM 2607 O O . ASP A 1 347 ? 43.15448 9.14586 66.89304 1.000 19.48244 347 ASP A O 1
ATOM 2612 N N . SER A 1 348 ? 42.34038 7.17718 66.16824 1.000 17.43575 348 SER A N 1
ATOM 2613 C CA . SER A 1 348 ? 41.30833 7.84756 65.37673 1.000 16.55251 348 SER A CA 1
ATOM 2614 C C . SER A 1 348 ? 40.24623 8.46887 66.28359 1.000 20.43563 348 SER A C 1
ATOM 2615 O O . SER A 1 348 ? 39.83237 9.60289 66.07217 1.000 19.27852 348 SER A O 1
ATOM 2618 N N . LEU A 1 349 ? 39.82213 7.74076 67.30721 1.000 20.23311 349 LEU A N 1
ATOM 2619 C CA . LEU A 1 349 ? 38.74719 8.26591 68.15297 1.000 16.68885 349 LEU A CA 1
ATOM 2620 C C . LEU A 1 349 ? 39.21203 9.40599 69.06235 1.000 17.10336 349 LEU A C 1
ATOM 2621 O O . LEU A 1 349 ? 38.38167 10.25987 69.43806 1.000 18.94193 349 LEU A O 1
ATOM 2626 N N . LEU A 1 350 ? 40.51763 9.46054 69.41051 1.000 17.49629 350 LEU A N 1
ATOM 2627 C CA . LEU A 1 350 ? 41.05338 10.58082 70.18288 1.000 17.78464 350 LEU A CA 1
ATOM 2628 C C . LEU A 1 350 ? 41.43111 11.77790 69.30486 1.000 19.73529 350 LEU A C 1
ATOM 2629 O O . LEU A 1 350 ? 41.66994 12.86905 69.82109 1.000 21.86132 350 LEU A O 1
ATOM 2634 N N . TYR A 1 351 ? 41.49488 11.61479 67.97476 1.000 18.58498 351 TYR A N 1
ATOM 2635 C CA . TYR A 1 351 ? 41.96146 12.71273 67.13407 1.000 18.49655 351 TYR A CA 1
ATOM 2636 C C . TYR A 1 351 ? 41.21096 14.02684 67.33371 1.000 19.36888 351 TYR A C 1
ATOM 2637 O O . TYR A 1 351 ? 41.87437 15.06983 67.43601 1.000 20.37393 351 TYR A O 1
ATOM 2646 N N . PRO A 1 352 ? 39.86750 14.07270 67.40289 1.000 20.40591 352 PRO A N 1
ATOM 2647 C CA . PRO A 1 352 ? 39.21959 15.38124 67.59245 1.000 20.90075 352 PRO A CA 1
ATOM 2648 C C . PRO A 1 352 ? 39.66372 16.08600 68.87420 1.000 26.77395 352 PRO A C 1
ATOM 2649 O O . PRO A 1 352 ? 39.93980 17.29292 68.86544 1.000 24.18778 352 PRO A O 1
ATOM 2653 N N . SER A 1 353 ? 39.75143 15.34894 69.97085 1.000 21.49338 353 SER A N 1
ATOM 2654 C CA . SER A 1 353 ? 40.10029 15.95695 71.25846 1.000 24.16775 353 SER A CA 1
ATOM 2655 C C . SER A 1 353 ? 41.52969 16.44895 71.29319 1.000 25.83455 353 SER A C 1
ATOM 2656 O O . SER A 1 353 ? 41.84896 17.30488 72.12245 1.000 27.96295 353 SER A O 1
ATOM 2659 N N . ARG A 1 354 ? 42.38120 15.96333 70.38268 1.000 24.56273 354 ARG A N 1
ATOM 2660 C CA . ARG A 1 354 ? 43.79475 16.30542 70.33027 1.000 24.76919 354 ARG A CA 1
ATOM 2661 C C . ARG A 1 354 ? 44.09191 17.48055 69.40391 1.000 28.95041 354 ARG A C 1
ATOM 2662 O O . ARG A 1 354 ? 45.25101 17.90062 69.30659 1.000 27.93452 354 ARG A O 1
ATOM 2670 N N . GLN A 1 355 ? 43.07539 18.04620 68.74079 1.000 25.44827 355 GLN A N 1
ATOM 2671 C CA . GLN A 1 355 ? 43.35978 19.15101 67.83511 1.000 31.05215 355 GLN A CA 1
ATOM 2672 C C . GLN A 1 355 ? 43.62263 20.43465 68.63460 1.000 37.05880 355 GLN A C 1
ATOM 2673 O O . GLN A 1 355 ? 43.39019 20.51039 69.84324 1.000 32.75473 355 GLN A O 1
ATOM 2679 N N . ASN A 1 356 ? 44.12920 21.45264 67.94240 1.000 35.22526 356 ASN A N 1
ATOM 2680 C CA . ASN A 1 356 ? 44.46452 22.74318 68.54516 1.000 39.18039 356 ASN A CA 1
ATOM 2681 C C . ASN A 1 356 ? 43.78263 23.83357 67.73108 1.000 37.73638 356 ASN A C 1
ATOM 2682 O O . ASN A 1 356 ? 44.29175 24.22546 66.66612 1.000 45.57883 356 ASN A O 1
ATOM 2687 N N . PRO A 1 357 ? 42.60719 24.31781 68.16778 1.000 41.74974 357 PRO A N 1
ATOM 2688 C CA . PRO A 1 357 ? 41.88073 23.96423 69.40190 1.000 42.47672 357 PRO A CA 1
ATOM 2689 C C . PRO A 1 357 ? 41.14638 22.62650 69.32448 1.000 35.89936 357 PRO A C 1
ATOM 2690 O O . PRO A 1 357 ? 40.80340 22.15647 68.24447 1.000 35.50757 357 PRO A O 1
ATOM 2694 N N . PRO A 1 358 ? 40.89179 22.01970 70.48050 1.000 40.42352 358 PRO A N 1
ATOM 2695 C CA . PRO A 1 358 ? 40.20594 20.72137 70.50182 1.000 36.47054 358 PRO A CA 1
ATOM 2696 C C . PRO A 1 358 ? 38.83989 20.80705 69.84414 1.000 39.56432 358 PRO A C 1
ATOM 2697 O O . PRO A 1 358 ? 38.19124 21.85166 69.85335 1.000 40.96446 358 PRO A O 1
ATOM 2701 N N . VAL A 1 359 ? 38.42432 19.69257 69.23711 1.000 31.96314 359 VAL A N 1
ATOM 2702 C CA . VAL A 1 359 ? 37.09423 19.53635 68.66240 1.000 38.88849 359 VAL A CA 1
ATOM 2703 C C . VAL A 1 359 ? 36.39061 18.42981 69.43475 1.000 34.59971 359 VAL A C 1
ATOM 2704 O O . VAL A 1 359 ? 36.95193 17.34661 69.61059 1.000 40.26780 359 VAL A O 1
ATOM 2708 N N . SER A 1 360 ? 35.19171 18.70793 69.94624 1.000 47.78060 360 SER A N 1
ATOM 2709 C CA . SER A 1 360 ? 34.44616 17.71302 70.72627 1.000 45.18638 360 SER A CA 1
ATOM 2710 C C . SER A 1 360 ? 33.42981 17.05108 69.79813 1.000 46.13998 360 SER A C 1
ATOM 2711 O O . SER A 1 360 ? 32.30754 17.53048 69.64216 1.000 60.74436 360 SER A O 1
ATOM 2714 N N . LEU A 1 361 ? 33.83140 15.93200 69.19851 1.000 26.90309 361 LEU A N 1
ATOM 2715 C CA . LEU A 1 361 ? 32.95521 15.11399 68.36854 1.000 21.93314 361 LEU A CA 1
ATOM 2716 C C . LEU A 1 361 ? 32.20154 14.12919 69.24867 1.000 22.20674 361 LEU A C 1
ATOM 2717 O O . LEU A 1 361 ? 32.83594 13.27059 69.89197 1.000 21.72563 361 LEU A O 1
ATOM 2722 N N . PRO A 1 362 ? 30.88777 14.22817 69.34372 1.000 19.71283 362 PRO A N 1
ATOM 2723 C CA . PRO A 1 362 ? 30.14750 13.33230 70.24804 1.000 17.98936 362 PRO A CA 1
ATOM 2724 C C . PRO A 1 362 ? 30.11504 11.89834 69.74174 1.000 19.92953 362 PRO A C 1
ATOM 2725 O O . PRO A 1 362 ? 30.03238 11.63257 68.54072 1.000 18.80129 362 PRO A O 1
ATOM 2729 N N . TYR A 1 363 ? 30.15787 10.96201 70.67575 1.000 17.53893 363 TYR A N 1
ATOM 2730 C CA . TYR A 1 363 ? 30.14249 9.55480 70.33716 1.000 16.11202 363 TYR A CA 1
ATOM 2731 C C . TYR A 1 363 ? 28.96025 8.87141 70.99031 1.000 18.22651 363 TYR A C 1
ATOM 2732 O O . TYR A 1 363 ? 28.57214 9.20960 72.11652 1.000 20.54420 363 TYR A O 1
ATOM 2741 N N . TYR A 1 364 ? 28.40750 7.88227 70.27986 1.000 17.82184 364 TYR A N 1
ATOM 2742 C CA . TYR A 1 364 ? 27.25286 7.11805 70.74515 1.000 19.36082 364 TYR A CA 1
ATOM 2743 C C . TYR A 1 364 ? 27.53910 5.61799 70.70365 1.000 19.53027 364 TYR A C 1
ATOM 2744 O O . TYR A 1 364 ? 26.78096 4.84691 70.13886 1.000 24.89561 364 TYR A O 1
ATOM 2753 N N . PHE A 1 365 ? 28.64553 5.17577 71.27766 1.000 17.66092 365 PHE A N 1
ATOM 2754 C CA . PHE A 1 365 ? 29.17372 3.84053 70.97436 1.000 18.11077 365 PHE A CA 1
ATOM 2755 C C . PHE A 1 365 ? 28.23796 2.71528 71.39083 1.000 17.29795 365 PHE A C 1
ATOM 2756 O O . PHE A 1 365 ? 27.88395 2.59359 72.56935 1.000 19.05757 365 PHE A O 1
ATOM 2764 N N . HIS A 1 366 ? 27.90215 1.84160 70.43969 1.000 15.77376 366 HIS A N 1
ATOM 2765 C CA . HIS A 1 366 ? 27.57304 0.46358 70.78655 1.000 17.64142 366 HIS A CA 1
ATOM 2766 C C . HIS A 1 366 ? 28.70048 -0.09007 71.62542 1.000 17.45180 366 HIS A C 1
ATOM 2767 O O . HIS A 1 366 ? 29.85534 -0.02055 71.19436 1.000 18.97576 366 HIS A O 1
ATOM 2774 N N . ALA A 1 367 ? 28.39363 -0.64869 72.80104 1.000 15.75118 367 ALA A N 1
ATOM 2775 C CA . ALA A 1 367 ? 29.48233 -1.12790 73.65134 1.000 16.74972 367 ALA A CA 1
ATOM 2776 C C . ALA A 1 367 ? 28.96425 -2.15326 74.65213 1.000 17.61426 367 ALA A C 1
ATOM 2777 O O . ALA A 1 367 ? 27.92499 -1.93527 75.27748 1.000 19.73058 367 ALA A O 1
ATOM 2779 N N . GLY A 1 368 ? 29.71014 -3.24218 74.82761 1.000 17.60254 368 GLY A N 1
ATOM 2780 C CA . GLY A 1 368 ? 29.31605 -4.29671 75.74723 1.000 19.43606 368 GLY A CA 1
ATOM 2781 C C . GLY A 1 368 ? 28.09646 -5.11316 75.32925 1.000 20.15995 368 GLY A C 1
ATOM 2782 O O . GLY A 1 368 ? 27.42821 -5.68413 76.20009 1.000 18.13682 368 GLY A O 1
ATOM 2783 N N . GLU A 1 369 ? 27.80943 -5.23076 74.01889 1.000 17.53974 369 GLU A N 1
ATOM 2784 C CA . GLU A 1 369 ? 26.72225 -6.08041 73.49564 1.000 17.69817 369 GLU A CA 1
ATOM 2785 C C . GLU A 1 369 ? 27.22735 -7.53144 73.45509 1.000 20.67251 369 GLU A C 1
ATOM 2786 O O . GLU A 1 369 ? 27.43316 -8.14315 72.40009 1.000 20.03144 369 GLU A O 1
ATOM 2792 N N . THR A 1 370 ? 27.45733 -8.10148 74.65250 1.000 17.98261 370 THR A N 1
ATOM 2793 C CA . THR A 1 370 ? 28.23150 -9.33143 74.69365 1.000 15.22167 370 THR A CA 1
ATOM 2794 C C . THR A 1 370 ? 27.91799 -10.05782 75.99813 1.000 17.24319 370 THR A C 1
ATOM 2795 O O . THR A 1 370 ? 27.58049 -9.42905 76.99604 1.000 17.84034 370 THR A O 1
ATOM 2799 N N . ASN A 1 371 ? 28.07846 -11.37580 75.97716 1.000 15.36290 371 ASN A N 1
ATOM 2800 C CA . ASN A 1 371 ? 28.10766 -12.23625 77.17521 1.000 17.35335 371 ASN A CA 1
ATOM 2801 C C . ASN A 1 371 ? 29.51896 -12.43287 77.74533 1.000 15.58989 371 ASN A C 1
ATOM 2802 O O . ASN A 1 371 ? 29.64830 -13.01670 78.83193 1.000 17.03602 371 ASN A O 1
ATOM 2807 N N . TRP A 1 372 ? 30.57272 -11.94980 77.06323 1.000 17.48776 372 TRP A N 1
ATOM 2808 C CA . TRP A 1 372 ? 31.94349 -12.12772 77.54278 1.000 16.25556 372 TRP A CA 1
ATOM 2809 C C . TRP A 1 372 ? 32.22120 -11.20687 78.72091 1.000 18.23951 372 TRP A C 1
ATOM 2810 O O . TRP A 1 372 ? 31.62109 -10.13652 78.85213 1.000 18.25254 372 TRP A O 1
ATOM 2821 N N . GLN A 1 373 ? 33.19973 -11.61195 79.53808 1.000 18.66685 373 GLN A N 1
ATOM 2822 C CA . GLN A 1 373 ? 33.59485 -10.84913 80.69955 1.000 17.70014 373 GLN A CA 1
ATOM 2823 C C . GLN A 1 373 ? 35.11416 -10.84016 80.77340 1.000 20.19899 373 GLN A C 1
ATOM 2824 O O . GLN A 1 373 ? 35.75018 -11.87458 80.57501 1.000 20.17008 373 GLN A O 1
ATOM 2830 N N . GLY A 1 374 ? 35.69112 -9.66233 81.03072 1.000 18.11889 374 GLY A N 1
ATOM 2831 C CA . GLY A 1 374 ? 37.14550 -9.58944 81.15239 1.000 16.79798 374 GLY A CA 1
ATOM 2832 C C . GLY A 1 374 ? 37.88494 -9.69136 79.83033 1.000 19.56635 374 GLY A C 1
ATOM 2833 O O . GLY A 1 374 ? 39.09187 -9.97468 79.83852 1.000 22.65031 374 GLY A O 1
ATOM 2834 N N . THR A 1 375 ? 37.20824 -9.45772 78.70331 1.000 19.17314 375 THR A N 1
ATOM 2835 C CA . THR A 1 375 ? 37.76806 -9.57945 77.34676 1.000 17.61304 375 THR A CA 1
ATOM 2836 C C . THR A 1 375 ? 37.84585 -8.21134 76.69117 1.000 18.17096 375 THR A C 1
ATOM 2837 O O . THR A 1 375 ? 37.28936 -7.23263 77.17527 1.000 20.66611 375 THR A O 1
ATOM 2841 N N . GLU A 1 376 ? 38.52589 -8.15083 75.52927 1.000 19.36263 376 GLU A N 1
ATOM 2842 C CA . GLU A 1 376 ? 38.48978 -6.92765 74.73603 1.000 22.04429 376 GLU A CA 1
ATOM 2843 C C . GLU A 1 376 ? 37.07585 -6.41384 74.48523 1.000 22.33128 376 GLU A C 1
ATOM 2844 O O . GLU A 1 376 ? 36.87260 -5.20132 74.33184 1.000 22.43573 376 GLU A O 1
ATOM 2850 N N . VAL A 1 377 ? 36.08399 -7.29694 74.44077 1.000 19.38404 377 VAL A N 1
ATOM 2851 C CA . VAL A 1 377 ? 34.76580 -6.85004 74.00629 1.000 17.95022 377 VAL A CA 1
ATOM 2852 C C . VAL A 1 377 ? 34.05780 -6.08571 75.11474 1.000 21.19623 377 VAL A C 1
ATOM 2853 O O . VAL A 1 377 ? 33.55119 -4.97957 74.89696 1.000 20.90373 377 VAL A O 1
ATOM 2857 N N . ASP A 1 378 ? 33.94571 -6.68850 76.31504 1.000 19.61586 378 ASP A N 1
ATOM 2858 C CA . ASP A 1 378 ? 33.26059 -5.93724 77.35925 1.000 18.69692 378 ASP A CA 1
ATOM 2859 C C . ASP A 1 378 ? 34.11213 -4.79613 77.89251 1.000 19.36035 378 ASP A C 1
ATOM 2860 O O . ASP A 1 378 ? 33.55567 -3.79540 78.37382 1.000 19.84113 378 ASP A O 1
ATOM 2865 N N . TYR A 1 379 ? 35.44325 -4.84817 77.71398 1.000 19.23539 379 TYR A N 1
ATOM 2866 C CA . TYR A 1 379 ? 36.20680 -3.66258 78.09264 1.000 19.55477 379 TYR A CA 1
ATOM 2867 C C . TYR A 1 379 ? 36.00953 -2.49967 77.10934 1.000 18.68686 379 TYR A C 1
ATOM 2868 O O . TYR A 1 379 ? 36.45968 -1.39682 77.40283 1.000 18.12080 379 TYR A O 1
ATOM 2877 N N . ASN A 1 380 ? 35.27182 -2.69350 76.00685 1.000 17.65631 380 ASN A N 1
ATOM 2878 C CA . ASN A 1 380 ? 34.87718 -1.53882 75.19032 1.000 17.25888 380 ASN A CA 1
ATOM 2879 C C . ASN A 1 380 ? 34.09149 -0.54846 76.03985 1.000 18.85619 380 ASN A C 1
ATOM 2880 O O . ASN A 1 380 ? 34.08188 0.65539 75.75843 1.000 18.11021 380 ASN A O 1
ATOM 2885 N N . LEU A 1 381 ? 33.44229 -1.03515 77.10943 1.000 17.31703 381 LEU A N 1
ATOM 2886 C CA . LEU A 1 381 ? 32.71436 -0.09442 77.97513 1.000 17.61307 381 LEU A CA 1
ATOM 2887 C C . LEU A 1 381 ? 33.66525 0.89633 78.66452 1.000 17.08610 381 LEU A C 1
ATOM 2888 O O . LEU A 1 381 ? 33.28977 2.06200 78.89950 1.000 18.68521 381 LEU A O 1
ATOM 2893 N N . VAL A 1 382 ? 34.87294 0.44692 79.05666 1.000 17.31399 382 VAL A N 1
ATOM 2894 C CA . VAL A 1 382 ? 35.83129 1.34840 79.66590 1.000 17.20905 382 VAL A CA 1
ATOM 2895 C C . VAL A 1 382 ? 36.21841 2.43263 78.67481 1.000 18.21590 382 VAL A C 1
ATOM 2896 O O . VAL A 1 382 ? 36.22624 3.62434 79.00036 1.000 19.16890 382 VAL A O 1
ATOM 2900 N N . ASP A 1 383 ? 36.55288 2.03556 77.44088 1.000 18.01729 383 ASP A N 1
ATOM 2901 C CA . ASP A 1 383 ? 36.94511 3.03239 76.44792 1.000 18.78704 383 ASP A CA 1
ATOM 2902 C C . ASP A 1 383 ? 35.80464 3.96965 76.10367 1.000 17.97088 383 ASP A C 1
ATOM 2903 O O . ASP A 1 383 ? 36.03417 5.17050 75.95661 1.000 20.13368 383 ASP A O 1
ATOM 2908 N N . ALA A 1 384 ? 34.56674 3.46233 76.05569 1.000 18.62846 384 ALA A N 1
ATOM 2909 C CA . ALA A 1 384 ? 33.42052 4.33736 75.79002 1.000 20.21806 384 ALA A CA 1
ATOM 2910 C C . ALA A 1 384 ? 33.37794 5.46797 76.82555 1.000 25.37129 384 ALA A C 1
ATOM 2911 O O . ALA A 1 384 ? 33.08700 6.62146 76.49875 1.000 22.07209 384 ALA A O 1
ATOM 2913 N N . LEU A 1 385 ? 33.63171 5.14937 78.08728 1.000 21.16387 385 LEU A N 1
ATOM 2914 C CA . LEU A 1 385 ? 33.57591 6.18613 79.10375 1.000 19.60740 385 LEU A CA 1
ATOM 2915 C C . LEU A 1 385 ? 34.78480 7.11028 79.03085 1.000 19.44269 385 LEU A C 1
ATOM 2916 O O . LEU A 1 385 ? 34.64587 8.33308 79.19610 1.000 24.45753 385 LEU A O 1
ATOM 2921 N N . LEU A 1 386 ? 35.98048 6.56512 78.73800 1.000 22.14594 386 LEU A N 1
ATOM 2922 C CA . LEU A 1 386 ? 37.14625 7.43586 78.64791 1.000 24.51483 386 LEU A CA 1
ATOM 2923 C C . LEU A 1 386 ? 37.02155 8.40737 77.49668 1.000 21.62922 386 LEU A C 1
ATOM 2924 O O . LEU A 1 386 ? 37.53769 9.52778 77.57468 1.000 23.70650 386 LEU A O 1
ATOM 2929 N N . LEU A 1 387 ? 36.34852 7.99439 76.42864 1.000 18.85031 387 LEU A N 1
ATOM 2930 C CA . LEU A 1 387 ? 36.10323 8.83887 75.27393 1.000 19.29139 387 LEU A CA 1
ATOM 2931 C C . LEU A 1 387 ? 34.86338 9.71414 75.42447 1.000 22.66584 387 LEU A C 1
ATOM 2932 O O . LEU A 1 387 ? 34.46958 10.35969 74.44963 1.000 20.54224 387 LEU A O 1
ATOM 2937 N N . ASN A 1 388 ? 34.19490 9.69045 76.59389 1.000 20.49921 388 ASN A N 1
ATOM 2938 C CA . ASN A 1 388 ? 33.10171 10.61947 76.90488 1.000 22.25038 388 ASN A CA 1
ATOM 2939 C C . ASN A 1 388 ? 31.86178 10.35909 76.05212 1.000 20.24072 388 ASN A C 1
ATOM 2940 O O . ASN A 1 388 ? 31.21126 11.31251 75.62732 1.000 22.39436 388 ASN A O 1
ATOM 2945 N N . ALA A 1 389 ? 31.51262 9.09146 75.82868 1.000 17.78976 389 ALA A N 1
ATOM 2946 C CA . ALA A 1 389 ? 30.30220 8.77162 75.07381 1.000 21.40470 389 ALA A CA 1
ATOM 2947 C C . ALA A 1 389 ? 29.09421 9.47219 75.67933 1.000 20.14891 389 ALA A C 1
ATOM 2948 O O . ALA A 1 389 ? 28.95641 9.55934 76.90262 1.000 19.42131 389 ALA A O 1
ATOM 2950 N N . THR A 1 390 ? 28.22518 9.97966 74.80715 1.000 18.38461 390 THR A N 1
ATOM 2951 C CA . THR A 1 390 ? 27.01851 10.68849 75.22909 1.000 18.54576 390 THR A CA 1
ATOM 2952 C C . THR A 1 390 ? 25.94506 9.69950 75.67721 1.000 21.23321 390 THR A C 1
ATOM 2953 O O . THR A 1 390 ? 25.25807 9.91883 76.68468 1.000 21.33375 390 THR A O 1
ATOM 2957 N N . ARG A 1 391 ? 25.77951 8.61534 74.92534 1.000 19.63889 391 ARG A N 1
ATOM 2958 C CA . ARG A 1 391 ? 24.96650 7.46428 75.32202 1.000 18.79443 391 ARG A CA 1
ATOM 2959 C C . ARG A 1 391 ? 25.75729 6.21146 74.97410 1.000 21.20859 391 ARG A C 1
ATOM 2960 O O . ARG A 1 391 ? 26.69133 6.26065 74.17414 1.000 21.34844 391 ARG A O 1
ATOM 2968 N N . ILE A 1 392 ? 25.39869 5.08477 75.59762 1.000 18.42828 392 ILE A N 1
ATOM 2969 C CA . ILE A 1 392 ? 26.01589 3.79571 75.30643 1.000 17.84004 392 ILE A CA 1
ATOM 2970 C C . ILE A 1 392 ? 24.95479 2.85513 74.73671 1.000 16.68182 392 ILE A C 1
ATOM 2971 O O . ILE A 1 392 ? 23.86238 2.71720 75.30851 1.000 20.03897 392 ILE A O 1
ATOM 2976 N N . GLY A 1 393 ? 25.25887 2.21715 73.59851 1.000 20.81225 393 GLY A N 1
ATOM 2977 C CA . GLY A 1 393 ? 24.36096 1.24566 72.99827 1.000 17.77433 393 GLY A CA 1
ATOM 2978 C C . GLY A 1 393 ? 24.44505 -0.12679 73.64067 1.000 18.40178 393 GLY A C 1
ATOM 2979 O O . GLY A 1 393 ? 25.52007 -0.72088 73.64857 1.000 17.02327 393 GLY A O 1
ATOM 2980 N N . HIS A 1 394 ? 23.33340 -0.62926 74.19106 1.000 19.28360 394 HIS A N 1
ATOM 2981 C CA . HIS A 1 394 ? 23.19822 -1.95363 74.82645 1.000 17.78093 394 HIS A CA 1
ATOM 2982 C C . HIS A 1 394 ? 23.78896 -2.01229 76.21689 1.000 19.07176 394 HIS A C 1
ATOM 2983 O O . HIS A 1 394 ? 23.02594 -2.06084 77.18857 1.000 21.62254 394 HIS A O 1
ATOM 2990 N N . GLY A 1 395 ? 25.11548 -2.00912 76.34568 1.000 17.95026 395 GLY A N 1
ATOM 2991 C CA . GLY A 1 395 ? 25.71902 -2.14183 77.65768 1.000 21.53512 395 GLY A CA 1
ATOM 2992 C C . GLY A 1 395 ? 25.25141 -3.40220 78.35185 1.000 21.10178 395 GLY A C 1
ATOM 2993 O O . GLY A 1 395 ? 25.06137 -3.38765 79.56593 1.000 19.42001 395 GLY A O 1
ATOM 2994 N N . PHE A 1 396 ? 25.07290 -4.49733 77.60892 1.000 18.25317 396 PHE A N 1
ATOM 2995 C CA . PHE A 1 396 ? 24.60989 -5.74084 78.22350 1.000 18.49247 396 PHE A CA 1
ATOM 2996 C C . PHE A 1 396 ? 25.58223 -6.20592 79.31009 1.000 17.06323 396 PHE A C 1
ATOM 2997 O O . PHE A 1 396 ? 25.15587 -6.69711 80.36902 1.000 19.84019 396 PHE A O 1
ATOM 3005 N N . ALA A 1 397 ? 26.88494 -6.06152 79.06285 1.000 15.66409 397 ALA A N 1
ATOM 3006 C CA . ALA A 1 397 ? 27.88328 -6.47430 80.04432 1.000 16.58527 397 ALA A CA 1
ATOM 3007 C C . ALA A 1 397 ? 28.07633 -5.49075 81.18676 1.000 19.89788 397 ALA A C 1
ATOM 3008 O O . ALA A 1 397 ? 28.89863 -5.75855 82.07084 1.000 19.49605 397 ALA A O 1
ATOM 3010 N N . LEU A 1 398 ? 27.34347 -4.38057 81.21725 1.000 17.47759 398 LEU A N 1
ATOM 3011 C CA . LEU A 1 398 ? 27.64286 -3.33857 82.19595 1.000 18.09755 398 LEU A CA 1
ATOM 3012 C C . LEU A 1 398 ? 27.48562 -3.81421 83.64088 1.000 19.17502 398 LEU A C 1
ATOM 3013 O O . LEU A 1 398 ? 28.28499 -3.42300 84.48983 1.000 21.72943 398 LEU A O 1
ATOM 3018 N N . ILE A 1 399 ? 26.47893 -4.65406 83.94850 1.000 20.12168 399 ILE A N 1
ATOM 3019 C CA . ILE A 1 399 ? 26.30309 -5.09672 85.33817 1.000 21.85191 399 ILE A CA 1
ATOM 3020 C C . ILE A 1 399 ? 27.49909 -5.91831 85.86062 1.000 19.00615 399 ILE A C 1
ATOM 3021 O O . ILE A 1 399 ? 27.66200 -6.06077 87.09095 1.000 20.59276 399 ILE A O 1
ATOM 3026 N N . LYS A 1 400 ? 28.37056 -6.43558 84.97319 1.000 17.22775 400 LYS A N 1
ATOM 3027 C CA . LYS A 1 400 ? 29.61480 -7.07335 85.41674 1.000 17.39697 400 LYS A CA 1
ATOM 3028 C C . LYS A 1 400 ? 30.72675 -6.08164 85.73035 1.000 23.31382 400 LYS A C 1
ATOM 3029 O O . LYS A 1 400 ? 31.82141 -6.50560 86.13784 1.000 20.31076 400 LYS A O 1
ATOM 3035 N N . HIS A 1 401 ? 30.48358 -4.78946 85.59416 1.000 19.21297 401 HIS A N 1
ATOM 3036 C CA . HIS A 1 401 ? 31.53599 -3.78682 85.73016 1.000 22.19538 401 HIS A CA 1
ATOM 3037 C C . HIS A 1 401 ? 31.13765 -2.71711 86.75251 1.000 24.04046 401 HIS A C 1
ATOM 3038 O O . HIS A 1 401 ? 30.67562 -1.63291 86.38285 1.000 20.59191 401 HIS A O 1
ATOM 3045 N N . PRO A 1 402 ? 31.34273 -2.97338 88.04941 1.000 23.46257 402 PRO A N 1
ATOM 3046 C CA . PRO A 1 402 ? 30.77820 -2.04264 89.05934 1.000 27.63669 402 PRO A CA 1
ATOM 3047 C C . PRO A 1 402 ? 31.33489 -0.62598 88.97738 1.000 28.10716 402 PRO A C 1
ATOM 3048 O O . PRO A 1 402 ? 30.58321 0.31421 89.24493 1.000 27.53922 402 PRO A O 1
ATOM 3052 N N . ARG A 1 403 ? 32.61710 -0.42224 88.63472 1.000 27.60734 403 ARG A N 1
ATOM 3053 C CA . ARG A 1 403 ? 33.11742 0.95457 88.55014 1.000 26.99449 403 ARG A CA 1
ATOM 3054 C C . ARG A 1 403 ? 32.55840 1.67395 87.32539 1.000 24.62500 403 ARG A C 1
ATOM 3055 O O . ARG A 1 403 ? 32.22463 2.85990 87.39404 1.000 28.54037 403 ARG A O 1
ATOM 3063 N N . VAL A 1 404 ? 32.45321 0.98421 86.19166 1.000 22.12584 404 VAL A N 1
ATOM 3064 C CA . VAL A 1 404 ? 31.84796 1.63354 85.02987 1.000 17.79726 404 VAL A CA 1
ATOM 3065 C C . VAL A 1 404 ? 30.40072 2.04507 85.32873 1.000 21.28716 404 VAL A C 1
ATOM 3066 O O . VAL A 1 404 ? 29.94890 3.11991 84.90522 1.000 22.62984 404 VAL A O 1
ATOM 3070 N N . ILE A 1 405 ? 29.63783 1.19793 86.03871 1.000 19.61997 405 ILE A N 1
ATOM 3071 C CA . ILE A 1 405 ? 28.27711 1.57563 86.43674 1.000 22.85612 405 ILE A CA 1
ATOM 3072 C C . ILE A 1 405 ? 28.28195 2.89793 87.18692 1.000 24.96658 405 ILE A C 1
ATOM 3073 O O . ILE A 1 405 ? 27.43773 3.76751 86.95266 1.000 23.02204 405 ILE A O 1
ATOM 3078 N N . GLU A 1 406 ? 29.17812 3.04039 88.16281 1.000 24.97888 406 GLU A N 1
ATOM 3079 C CA . GLU A 1 406 ? 29.13849 4.26657 88.95818 1.000 28.94810 406 GLU A CA 1
ATOM 3080 C C . GLU A 1 406 ? 29.48157 5.47300 88.10329 1.000 25.42069 406 GLU A C 1
ATOM 3081 O O . GLU A 1 406 ? 28.93798 6.56273 88.32505 1.000 27.40007 406 GLU A O 1
ATOM 3087 N N . LEU A 1 407 ? 30.41029 5.31298 87.14102 1.000 22.66261 407 LEU A N 1
ATOM 3088 C CA . LEU A 1 407 ? 30.71323 6.40489 86.22803 1.000 24.35129 407 LEU A CA 1
ATOM 3089 C C . LEU A 1 407 ? 29.51410 6.73595 85.35511 1.000 24.89899 407 LEU A C 1
ATOM 3090 O O . LEU A 1 407 ? 29.23280 7.91090 85.08853 1.000 27.23837 407 LEU A O 1
ATOM 3095 N N . VAL A 1 408 ? 28.82067 5.70963 84.86940 1.000 19.92368 408 VAL A N 1
ATOM 3096 C CA . VAL A 1 408 ? 27.64574 5.95715 84.02707 1.000 18.49894 408 VAL A CA 1
ATOM 3097 C C . VAL A 1 408 ? 26.58741 6.72501 84.81056 1.000 24.01978 408 VAL A C 1
ATOM 3098 O O . VAL A 1 408 ? 25.97228 7.67355 84.29725 1.000 22.58873 408 VAL A O 1
ATOM 3102 N N . LYS A 1 409 ? 26.34582 6.32742 86.07156 1.000 21.15102 409 LYS A N 1
ATOM 3103 C CA . LYS A 1 409 ? 25.37014 7.03932 86.89507 1.000 21.91127 409 LYS A CA 1
ATOM 3104 C C . LYS A 1 409 ? 25.81105 8.46509 87.20373 1.000 27.50369 409 LYS A C 1
ATOM 3105 O O . LYS A 1 409 ? 25.00673 9.40233 87.14148 1.000 25.33891 409 LYS A O 1
ATOM 3111 N N . SER A 1 410 ? 27.08055 8.66017 87.56622 1.000 22.05667 410 SER A N 1
ATOM 3112 C CA . SER A 1 410 ? 27.45988 9.99538 88.02621 1.000 23.95313 410 SER A CA 1
ATOM 3113 C C . SER A 1 410 ? 27.53589 10.97972 86.86512 1.000 27.27786 410 SER A C 1
ATOM 3114 O O . SER A 1 410 ? 27.32966 12.18534 87.06768 1.000 28.05182 410 SER A O 1
ATOM 3117 N N . ARG A 1 411 ? 27.82273 10.49834 85.65257 1.000 23.02983 411 ARG A N 1
ATOM 3118 C CA . ARG A 1 411 ? 27.86581 11.37091 84.48977 1.000 25.99776 411 ARG A CA 1
ATOM 3119 C C . ARG A 1 411 ? 26.54157 11.46728 83.74140 1.000 31.44185 411 ARG A C 1
ATOM 3120 O O . ARG A 1 411 ? 26.42620 12.28676 82.82379 1.000 27.94379 411 ARG A O 1
ATOM 3128 N N . GLY A 1 412 ? 25.56085 10.63994 84.07198 1.000 23.64126 412 GLY A N 1
ATOM 3129 C CA . GLY A 1 412 ? 24.29962 10.69657 83.34534 1.000 24.75297 412 GLY A CA 1
ATOM 3130 C C . GLY A 1 412 ? 24.40948 10.22536 81.91213 1.000 27.44285 412 GLY A C 1
ATOM 3131 O O . GLY A 1 412 ? 23.81046 10.84499 81.01508 1.000 26.86300 412 GLY A O 1
ATOM 3132 N N . VAL A 1 413 ? 25.13418 9.12985 81.67583 1.000 22.44498 413 VAL A N 1
ATOM 3133 C CA . VAL A 1 413 ? 25.28743 8.55720 80.33920 1.000 22.50512 413 VAL A CA 1
ATOM 3134 C C . VAL A 1 413 ? 24.18949 7.51311 80.15486 1.000 23.78379 413 VAL A C 1
ATOM 3135 O O . VAL A 1 413 ? 24.26294 6.42888 80.72927 1.000 24.28666 413 VAL A O 1
ATOM 3139 N N . ALA A 1 414 ? 23.16646 7.81486 79.35488 1.000 19.62306 414 ALA A N 1
ATOM 3140 C CA . ALA A 1 414 ? 22.05429 6.86696 79.27309 1.000 18.51197 414 ALA A CA 1
ATOM 3141 C C . ALA A 1 414 ? 22.47591 5.60911 78.52969 1.000 20.03185 414 ALA A C 1
ATOM 3142 O O . ALA A 1 414 ? 23.24847 5.66031 77.56917 1.000 20.17415 414 ALA A O 1
ATOM 3144 N N . VAL A 1 415 ? 21.95499 4.47037 78.96732 1.000 18.71662 415 VAL A N 1
ATOM 3145 C CA . VAL A 1 415 ? 22.17660 3.18706 78.30731 1.000 16.85970 415 VAL A CA 1
ATOM 3146 C C . VAL A 1 415 ? 20.96074 2.88773 77.44672 1.000 15.72953 415 VAL A C 1
ATOM 3147 O O . VAL A 1 415 ? 19.81945 2.86527 77.93821 1.000 16.99946 415 VAL A O 1
ATOM 3151 N N . GLU A 1 416 ? 21.18712 2.61668 76.16475 1.000 17.00391 416 GLU A N 1
ATOM 3152 C CA . GLU A 1 416 ? 20.08891 2.34039 75.25065 1.000 17.11648 416 GLU A CA 1
ATOM 3153 C C . GLU A 1 416 ? 19.83650 0.84524 75.30432 1.000 15.22344 416 GLU A C 1
ATOM 3154 O O . GLU A 1 416 ? 20.64056 0.06220 74.78091 1.000 16.63161 416 GLU A O 1
ATOM 3160 N N . VAL A 1 417 ? 18.68939 0.43740 75.84251 1.000 14.82130 417 VAL A N 1
ATOM 3161 C CA . VAL A 1 417 ? 18.39376 -0.97172 76.08625 1.000 17.95368 417 VAL A CA 1
ATOM 3162 C C . VAL A 1 417 ? 17.39940 -1.46841 75.03925 1.000 20.05451 417 VAL A C 1
ATOM 3163 O O . VAL A 1 417 ? 16.33123 -0.88819 74.88306 1.000 18.01162 417 VAL A O 1
ATOM 3167 N N . ASN A 1 418 ? 17.75081 -2.54470 74.32666 1.000 18.50479 418 ASN A N 1
ATOM 3168 C CA . ASN A 1 418 ? 17.01361 -3.03177 73.15385 1.000 16.83927 418 ASN A CA 1
ATOM 3169 C C . ASN A 1 418 ? 16.69507 -4.49450 73.42735 1.000 18.44046 418 ASN A C 1
ATOM 3170 O O . ASN A 1 418 ? 17.43005 -5.39015 72.98107 1.000 17.97916 418 ASN A O 1
ATOM 3175 N N . PRO A 1 419 ? 15.62055 -4.78409 74.18111 1.000 18.58471 419 PRO A N 1
ATOM 3176 C CA . PRO A 1 419 ? 15.49369 -6.14503 74.72133 1.000 17.51263 419 PRO A CA 1
ATOM 3177 C C . PRO A 1 419 ? 15.18333 -7.22145 73.67811 1.000 18.41805 419 PRO A C 1
ATOM 3178 O O . PRO A 1 419 ? 15.77719 -8.30923 73.76651 1.000 18.16504 419 PRO A O 1
ATOM 3182 N N . VAL A 1 420 ? 14.28976 -6.97921 72.70482 1.000 17.26943 420 VAL A N 1
ATOM 3183 C CA . VAL A 1 420 ? 13.99127 -8.03032 71.73017 1.000 17.59660 420 VAL A CA 1
ATOM 3184 C C . VAL A 1 420 ? 15.22033 -8.35235 70.90155 1.000 15.25070 420 VAL A C 1
ATOM 3185 O O . VAL A 1 420 ? 15.54076 -9.52144 70.65421 1.000 17.02867 420 VAL A O 1
ATOM 3189 N N . SER A 1 421 ? 15.96173 -7.32134 70.51903 1.000 16.63621 421 SER A N 1
ATOM 3190 C CA . SER A 1 421 ? 17.22502 -7.51488 69.78742 1.000 17.26175 421 SER A CA 1
ATOM 3191 C C . SER A 1 421 ? 18.18316 -8.40500 70.57290 1.000 17.91396 421 SER A C 1
ATOM 3192 O O . SER A 1 421 ? 18.78396 -9.33034 70.01519 1.000 16.94976 421 SER A O 1
ATOM 3195 N N . ASN A 1 422 ? 18.29895 -8.16945 71.88579 1.000 15.77288 422 ASN A N 1
ATOM 3196 C CA . ASN A 1 422 ? 19.27335 -8.94070 72.66005 1.000 19.37425 422 ASN A CA 1
ATOM 3197 C C . ASN A 1 422 ? 18.84864 -10.40101 72.78790 1.000 17.19729 422 ASN A C 1
ATOM 3198 O O . ASN A 1 422 ? 19.69810 -11.29046 72.88865 1.000 17.60402 422 ASN A O 1
ATOM 3203 N N . GLN A 1 423 ? 17.54241 -10.66734 72.83416 1.000 15.60115 423 GLN A N 1
ATOM 3204 C CA . GLN A 1 423 ? 17.08491 -12.04946 72.84909 1.000 16.34910 423 GLN A CA 1
ATOM 3205 C C . GLN A 1 423 ? 17.30634 -12.70359 71.48544 1.000 18.29399 423 GLN A C 1
ATOM 3206 O O . GLN A 1 423 ? 17.90029 -13.78039 71.39365 1.000 17.36293 423 GLN A O 1
ATOM 3212 N N . LEU A 1 424 ? 16.77818 -12.09590 70.40718 1.000 16.93797 424 LEU A N 1
ATOM 3213 C CA . LEU A 1 424 ? 16.84441 -12.80258 69.13127 1.000 16.51709 424 LEU A CA 1
ATOM 3214 C C . LEU A 1 424 ? 18.26693 -12.90904 68.61631 1.000 17.30865 424 LEU A C 1
ATOM 3215 O O . LEU A 1 424 ? 18.58540 -13.89549 67.93383 1.000 19.16950 424 LEU A O 1
ATOM 3220 N N . LEU A 1 425 ? 19.14410 -11.94957 68.94935 1.000 15.14520 425 LEU A N 1
ATOM 3221 C CA . LEU A 1 425 ? 20.51677 -12.02522 68.45178 1.000 15.77089 425 LEU A CA 1
ATOM 3222 C C . LEU A 1 425 ? 21.48204 -12.67153 69.43475 1.000 17.89461 425 LEU A C 1
ATOM 3223 O O . LEU A 1 425 ? 22.68558 -12.51494 69.28355 1.000 19.59012 425 LEU A O 1
ATOM 3228 N N . GLY A 1 426 ? 20.97556 -13.38725 70.43036 1.000 17.76063 426 GLY A N 1
ATOM 3229 C CA . GLY A 1 426 ? 21.74675 -14.42860 71.07688 1.000 16.59807 426 GLY A CA 1
ATOM 3230 C C . GLY A 1 426 ? 22.39651 -14.07626 72.40652 1.000 19.87304 426 GLY A C 1
ATOM 3231 O O . GLY A 1 426 ? 23.24458 -14.84400 72.86470 1.000 22.49375 426 GLY A O 1
ATOM 3232 N N . LEU A 1 427 ? 21.98838 -12.99072 73.05406 1.000 16.18365 427 LEU A N 1
ATOM 3233 C CA . LEU A 1 427 ? 22.60423 -12.70098 74.34981 1.000 16.64905 427 LEU A CA 1
ATOM 3234 C C . LEU A 1 427 ? 21.84650 -13.29049 75.52710 1.000 16.56364 427 LEU A C 1
ATOM 3235 O O . LEU A 1 427 ? 22.42206 -13.37499 76.61958 1.000 17.40666 427 LEU A O 1
ATOM 3240 N N . VAL A 1 428 ? 20.57853 -13.67761 75.36016 1.000 17.23739 428 VAL A N 1
ATOM 3241 C CA . VAL A 1 428 ? 19.79109 -14.16302 76.49133 1.000 17.01947 428 VAL A CA 1
ATOM 3242 C C . VAL A 1 428 ? 18.59993 -14.90555 75.92560 1.000 19.81843 428 VAL A C 1
ATOM 3243 O O . VAL A 1 428 ? 18.17957 -14.64529 74.79966 1.000 18.28973 428 VAL A O 1
ATOM 3247 N N . LYS A 1 429 ? 18.07694 -15.87118 76.68902 1.000 16.75363 429 LYS A N 1
ATOM 3248 C CA . LYS A 1 429 ? 16.91008 -16.62788 76.24987 1.000 20.08218 429 LYS A CA 1
ATOM 3249 C C . LYS A 1 429 ? 15.65804 -16.20928 77.00816 1.000 21.15913 429 LYS A C 1
ATOM 3250 O O . LYS A 1 429 ? 14.73647 -15.67111 76.40199 1.000 23.13536 429 LYS A O 1
ATOM 3256 N N . ASP A 1 430 ? 15.62672 -16.41346 78.31605 1.000 18.31718 430 ASP A N 1
ATOM 3257 C CA . ASP A 1 430 ? 14.52428 -15.95730 79.16573 1.000 18.79197 430 ASP A CA 1
ATOM 3258 C C . ASP A 1 430 ? 14.76640 -14.48246 79.45731 1.000 20.33333 430 ASP A C 1
ATOM 3259 O O . ASP A 1 430 ? 15.80467 -14.14168 80.05151 1.000 18.67967 430 ASP A O 1
ATOM 3264 N N . LEU A 1 431 ? 13.85685 -13.60353 78.98970 1.000 17.32893 431 LEU A N 1
ATOM 3265 C CA . LEU A 1 431 ? 14.12296 -12.17336 79.10586 1.000 16.10435 431 LEU A CA 1
ATOM 3266 C C . LEU A 1 431 ? 14.14581 -11.70002 80.56585 1.000 18.47871 431 LEU A C 1
ATOM 3267 O O . LEU A 1 431 ? 14.60861 -10.58009 80.82144 1.000 18.47417 431 LEU A O 1
ATOM 3272 N N . ARG A 1 432 ? 13.66282 -12.50307 81.51964 1.000 16.46303 432 ARG A N 1
ATOM 3273 C CA . ARG A 1 432 ? 13.84601 -12.05260 82.90312 1.000 17.38885 432 ARG A CA 1
ATOM 3274 C C . ARG A 1 432 ? 15.30959 -12.13748 83.34143 1.000 17.50278 432 ARG A C 1
ATOM 3275 O O . ARG A 1 432 ? 15.66150 -11.58449 84.39624 1.000 19.79096 432 ARG A O 1
ATOM 3283 N N . ASN A 1 433 ? 16.15953 -12.81787 82.57455 1.000 17.66864 433 ASN A N 1
ATOM 3284 C CA . ASN A 1 433 ? 17.60885 -12.78319 82.78950 1.000 15.93959 433 ASN A CA 1
ATOM 3285 C C . ASN A 1 433 ? 18.29111 -11.63407 82.04659 1.000 18.76539 433 ASN A C 1
ATOM 3286 O O . ASN A 1 433 ? 19.52875 -11.55853 82.04344 1.000 19.18191 433 ASN A O 1
ATOM 3291 N N . HIS A 1 434 ? 17.53509 -10.72417 81.45087 1.000 16.68945 434 HIS A N 1
ATOM 3292 C CA . HIS A 1 434 ? 18.19002 -9.64170 80.72471 1.000 16.50611 434 HIS A CA 1
ATOM 3293 C C . HIS A 1 434 ? 19.01163 -8.78739 81.70350 1.000 18.27909 434 HIS A C 1
ATOM 3294 O O . HIS A 1 434 ? 18.52580 -8.40325 82.78046 1.000 19.87237 434 HIS A O 1
ATOM 3301 N N . ALA A 1 435 ? 20.27150 -8.48746 81.32682 1.000 17.49289 435 ALA A N 1
ATOM 3302 C CA . ALA A 1 435 ? 21.20263 -7.84019 82.24295 1.000 19.36968 435 ALA A CA 1
ATOM 3303 C C . ALA A 1 435 ? 20.87411 -6.37492 82.53122 1.000 16.58963 435 ALA A C 1
ATOM 3304 O O . ALA A 1 435 ? 21.55247 -5.77753 83.37149 1.000 21.95035 435 ALA A O 1
ATOM 3306 N N . ALA A 1 436 ? 19.87342 -5.78428 81.88792 1.000 17.98649 436 ALA A N 1
ATOM 3307 C CA . ALA A 1 436 ? 19.44946 -4.44368 82.25030 1.000 19.89310 436 ALA A CA 1
ATOM 3308 C C . ALA A 1 436 ? 18.48722 -4.43434 83.43153 1.000 20.03037 436 ALA A C 1
ATOM 3309 O O . ALA A 1 436 ? 18.25704 -3.37849 84.01397 1.000 19.97091 436 ALA A O 1
ATOM 3311 N N . ALA A 1 437 ? 17.90783 -5.56862 83.80733 1.000 17.53082 437 ALA A N 1
ATOM 3312 C CA . ALA A 1 437 ? 17.02043 -5.53333 84.96897 1.000 21.14511 437 ALA A CA 1
ATOM 3313 C C . ALA A 1 437 ? 17.77463 -5.08249 86.21882 1.000 20.95500 437 ALA A C 1
ATOM 3314 O O . ALA A 1 437 ? 17.26843 -4.18993 86.92973 1.000 17.85800 437 ALA A O 1
ATOM 3316 N N . PRO A 1 438 ? 18.97968 -5.58583 86.53029 1.000 17.68449 438 PRO A N 1
ATOM 3317 C CA . PRO A 1 438 ? 19.69583 -5.02555 87.69566 1.000 17.56938 438 PRO A CA 1
ATOM 3318 C C . PRO A 1 438 ? 20.14141 -3.57579 87.50162 1.000 23.09240 438 PRO A C 1
ATOM 3319 O O . PRO A 1 438 ? 20.35073 -2.87606 88.50242 1.000 23.51265 438 PRO A O 1
ATOM 3323 N N . LEU A 1 439 ? 20.29063 -3.10281 86.25895 1.000 20.26118 439 LEU A N 1
ATOM 3324 C CA . LEU A 1 439 ? 20.58199 -1.68755 86.03907 1.000 20.33885 439 LEU A CA 1
ATOM 3325 C C . LEU A 1 439 ? 19.39412 -0.81567 86.41296 1.000 19.17415 439 LEU A C 1
ATOM 3326 O O . LEU A 1 439 ? 19.54986 0.20906 87.07970 1.000 20.83195 439 LEU A O 1
ATOM 3331 N N . LEU A 1 440 ? 18.19804 -1.19877 85.97251 1.000 18.85828 440 LEU A N 1
ATOM 3332 C CA . LEU A 1 440 ? 17.00683 -0.43181 86.33099 1.000 18.09641 440 LEU A CA 1
ATOM 3333 C C . LEU A 1 440 ? 16.76021 -0.44636 87.83104 1.000 21.45686 440 LEU A C 1
ATOM 3334 O O . LEU A 1 440 ? 16.27775 0.55065 88.38670 1.000 19.31540 440 LEU A O 1
ATOM 3339 N N . ALA A 1 441 ? 17.11376 -1.54582 88.50427 1.000 19.01587 441 ALA A N 1
ATOM 3340 C CA . ALA A 1 441 ? 16.87470 -1.59872 89.94840 1.000 20.22111 441 ALA A CA 1
ATOM 3341 C C . ALA A 1 441 ? 17.73203 -0.59630 90.71564 1.000 19.87511 441 ALA A C 1
ATOM 3342 O O . ALA A 1 441 ? 17.37233 -0.23552 91.85624 1.000 21.57853 441 ALA A O 1
ATOM 3344 N N . GLN A 1 442 ? 18.90579 -0.21306 90.18118 1.000 19.99371 442 GLN A N 1
ATOM 3345 C CA . GLN A 1 442 ? 19.72714 0.80169 90.83792 1.000 26.42565 442 GLN A CA 1
ATOM 3346 C C . GLN A 1 442 ? 19.55510 2.17126 90.21447 1.000 24.20245 442 GLN A C 1
ATOM 3347 O O . GLN A 1 442 ? 20.36452 3.05634 90.48962 1.000 24.04339 442 GLN A O 1
ATOM 3353 N N . ASN A 1 443 ? 18.60076 2.33003 89.29677 1.000 20.06074 443 ASN A N 1
ATOM 3354 C CA . ASN A 1 443 ? 18.35043 3.61200 88.63939 1.000 22.12104 443 ASN A CA 1
ATOM 3355 C C . ASN A 1 443 ? 19.54947 4.10687 87.81529 1.000 23.21870 443 ASN A C 1
ATOM 3356 O O . ASN A 1 443 ? 19.83697 5.29851 87.77578 1.000 23.16371 443 ASN A O 1
ATOM 3361 N N . VAL A 1 444 ? 20.24127 3.18538 87.15381 1.000 19.99925 444 VAL A N 1
ATOM 3362 C CA . VAL A 1 444 ? 21.10186 3.58379 86.03220 1.000 17.16823 444 VAL A CA 1
ATOM 3363 C C . VAL A 1 444 ? 20.21084 4.24425 84.98577 1.000 20.25064 444 VAL A C 1
ATOM 3364 O O . VAL A 1 444 ? 19.11253 3.73156 84.71892 1.000 21.75914 444 VAL A O 1
ATOM 3368 N N . PRO A 1 445 ? 20.60695 5.35483 84.35659 1.000 20.35177 445 PRO A N 1
ATOM 3369 C CA . PRO A 1 445 ? 19.71968 5.98479 83.35681 1.000 20.96969 445 PRO A CA 1
ATOM 3370 C C . PRO A 1 445 ? 19.59878 5.10199 82.12048 1.000 19.93490 445 PRO A C 1
ATOM 3371 O O . PRO A 1 445 ? 20.60459 4.73183 81.50434 1.000 19.46331 445 PRO A O 1
ATOM 3375 N N . VAL A 1 446 ? 18.36098 4.74025 81.77228 1.000 19.17098 446 VAL A N 1
ATOM 3376 C CA . VAL A 1 446 ? 18.08487 3.81614 80.67143 1.000 18.53736 446 VAL A CA 1
ATOM 3377 C C . VAL A 1 446 ? 17.02910 4.43520 79.77334 1.000 17.17616 446 VAL A C 1
ATOM 3378 O O . VAL A 1 446 ? 16.09653 5.09581 80.24710 1.000 19.82674 446 VAL A O 1
ATOM 3382 N N . VAL A 1 447 ? 17.17167 4.21484 78.47251 1.000 15.98218 447 VAL A N 1
ATOM 3383 C CA . VAL A 1 447 ? 16.09758 4.46173 77.50695 1.000 15.99474 447 VAL A CA 1
ATOM 3384 C C . VAL A 1 447 ? 15.85099 3.14370 76.80338 1.000 21.77252 447 VAL A C 1
ATOM 3385 O O . VAL A 1 447 ? 16.79684 2.37830 76.57400 1.000 20.82113 447 VAL A O 1
ATOM 3389 N N . ILE A 1 448 ? 14.58755 2.85481 76.50574 1.000 17.18323 448 ILE A N 1
ATOM 3390 C CA . ILE A 1 448 ? 14.21443 1.64978 75.76234 1.000 16.33088 448 ILE A CA 1
ATOM 3391 C C . ILE A 1 448 ? 14.15194 1.98283 74.27558 1.000 19.98972 448 ILE A C 1
ATOM 3392 O O . ILE A 1 448 ? 13.69946 3.06000 73.89408 1.000 20.46601 448 ILE A O 1
ATOM 3397 N N . SER A 1 449 ? 14.64380 1.07089 73.43813 1.000 16.25953 449 SER A N 1
ATOM 3398 C CA . SER A 1 449 ? 14.50580 1.26429 71.98821 1.000 19.47840 449 SER A CA 1
ATOM 3399 C C . SER A 1 449 ? 14.38074 -0.10316 71.30844 1.000 21.08806 449 SER A C 1
ATOM 3400 O O . SER A 1 449 ? 14.50140 -1.14985 71.95663 1.000 20.68447 449 SER A O 1
ATOM 3403 N N . SER A 1 450 ? 14.21282 -0.11489 69.95148 1.000 19.34250 450 SER A N 1
ATOM 3404 C CA . SER A 1 450 ? 13.93602 -1.37557 69.28083 1.000 16.10383 450 SER A CA 1
ATOM 3405 C C . SER A 1 450 ? 15.05724 -1.89534 68.36845 1.000 20.35913 450 SER A C 1
ATOM 3406 O O . SER A 1 450 ? 14.96493 -3.04090 67.90535 1.000 20.56766 450 SER A O 1
ATOM 3409 N N . ASP A 1 451 ? 16.05460 -1.07380 68.04988 1.000 16.94794 451 ASP A N 1
ATOM 3410 C CA . ASP A 1 451 ? 17.27763 -1.44463 67.31588 1.000 17.93900 451 ASP A CA 1
ATOM 3411 C C . ASP A 1 451 ? 17.05731 -1.68497 65.82075 1.000 16.59302 451 ASP A C 1
ATOM 3412 O O . ASP A 1 451 ? 17.43686 -0.86774 64.98901 1.000 18.14504 451 ASP A O 1
ATOM 3417 N N . ASP A 1 452 ? 16.52073 -2.84037 65.49169 1.000 17.29599 452 ASP A N 1
ATOM 3418 C CA . ASP A 1 452 ? 16.26017 -3.24401 64.10971 1.000 17.12427 452 ASP A CA 1
ATOM 3419 C C . ASP A 1 452 ? 14.86756 -3.83436 63.95271 1.000 16.56542 452 ASP A C 1
ATOM 3420 O O . ASP A 1 452 ? 14.72286 -4.96633 63.48797 1.000 17.40267 452 ASP A O 1
ATOM 3425 N N . PRO A 1 453 ? 13.81785 -3.10245 64.32118 1.000 15.58696 453 PRO A N 1
ATOM 3426 C CA . PRO A 1 453 ? 12.48136 -3.72778 64.42302 1.000 18.47739 453 PRO A CA 1
ATOM 3427 C C . PRO A 1 453 ? 11.96440 -4.26438 63.11756 1.000 20.80195 453 PRO A C 1
ATOM 3428 O O . PRO A 1 453 ? 11.27546 -5.26873 63.12992 1.000 18.87627 453 PRO A O 1
ATOM 3432 N N . GLY A 1 454 ? 12.32584 -3.65352 61.98010 1.000 18.38746 454 GLY A N 1
ATOM 3433 C CA . GLY A 1 454 ? 11.84341 -4.18446 60.71202 1.000 17.31025 454 GLY A CA 1
ATOM 3434 C C . GLY A 1 454 ? 12.37938 -5.57621 60.39703 1.000 19.51390 454 GLY A C 1
ATOM 3435 O O . GLY A 1 454 ? 11.71746 -6.36060 59.71753 1.000 20.14270 454 GLY A O 1
ATOM 3436 N N . VAL A 1 455 ? 13.55977 -5.92111 60.90567 1.000 17.70627 455 VAL A N 1
ATOM 3437 C CA . VAL A 1 455 ? 14.18971 -7.19765 60.56258 1.000 18.66605 455 VAL A CA 1
ATOM 3438 C C . VAL A 1 455 ? 13.36627 -8.37375 61.08664 1.000 18.06998 455 VAL A C 1
ATOM 3439 O O . VAL A 1 455 ? 13.28529 -9.43555 60.44851 1.000 19.87963 455 VAL A O 1
ATOM 3443 N N . TRP A 1 456 ? 12.73336 -8.20976 62.24507 1.000 19.26882 456 TRP A N 1
ATOM 3444 C CA . TRP A 1 456 ? 12.00275 -9.31671 62.86894 1.000 23.55241 456 TRP A CA 1
ATOM 3445 C C . TRP A 1 456 ? 10.55025 -8.93069 63.17652 1.000 20.55615 456 TRP A C 1
ATOM 3446 O O . TRP A 1 456 ? 9.92621 -9.47725 64.09021 1.000 19.59947 456 TRP A O 1
ATOM 3457 N N . GLU A 1 457 ? 10.00326 -7.99156 62.40886 1.000 16.54226 457 GLU A N 1
ATOM 3458 C CA . GLU A 1 457 ? 8.55832 -7.70187 62.39454 1.000 18.87425 457 GLU A CA 1
ATOM 3459 C C . GLU A 1 457 ? 8.06965 -7.13114 63.72687 1.000 21.47150 457 GLU A C 1
ATOM 3460 O O . GLU A 1 457 ? 6.92977 -7.37512 64.13533 1.000 25.49548 457 GLU A O 1
ATOM 3466 N N . ALA A 1 458 ? 8.88589 -6.34972 64.41272 1.000 19.63396 458 ALA A N 1
ATOM 3467 C CA . ALA A 1 458 ? 8.41080 -5.67337 65.60548 1.000 19.31848 458 ALA A CA 1
ATOM 3468 C C . ALA A 1 458 ? 7.87238 -4.29054 65.26095 1.000 19.81707 458 ALA A C 1
ATOM 3469 O O . ALA A 1 458 ? 8.18371 -3.71080 64.21122 1.000 21.77493 458 ALA A O 1
ATOM 3471 N N . LEU A 1 459 ? 7.02618 -3.77446 66.16248 1.000 21.01830 459 LEU A N 1
ATOM 3472 C CA . LEU A 1 459 ? 6.57703 -2.39747 66.08212 1.000 20.54825 459 LEU A CA 1
ATOM 3473 C C . LEU A 1 459 ? 7.72538 -1.45378 66.44269 1.000 19.30191 459 LEU A C 1
ATOM 3474 O O . LEU A 1 459 ? 8.76022 -1.87181 66.97292 1.000 18.48309 459 LEU A O 1
ATOM 3479 N N . PRO A 1 460 ? 7.56492 -0.16482 66.13872 1.000 19.61474 460 PRO A N 1
ATOM 3480 C CA . PRO A 1 460 ? 8.64397 0.79170 66.42977 1.000 20.39554 460 PRO A CA 1
ATOM 3481 C C . PRO A 1 460 ? 9.08542 0.78736 67.89275 1.000 18.88753 460 PRO A C 1
ATOM 3482 O O . PRO A 1 460 ? 10.27881 0.90775 68.16406 1.000 20.35115 460 PRO A O 1
ATOM 3486 N N . MET A 1 461 ? 8.14989 0.71699 68.83002 1.000 18.49906 461 MET A N 1
ATOM 3487 C CA . MET A 1 461 ? 8.50600 0.72383 70.24199 1.000 17.56473 461 MET A CA 1
ATOM 3488 C C . MET A 1 461 ? 7.63536 -0.15283 71.10809 1.000 20.26141 461 MET A C 1
ATOM 3489 O O . MET A 1 461 ? 8.12299 -0.56328 72.16182 1.000 20.03740 461 MET A O 1
ATOM 3494 N N . SER A 1 462 ? 6.38343 -0.44500 70.73426 1.000 18.49642 462 SER A N 1
ATOM 3495 C CA . SER A 1 462 ? 5.46861 -1.00655 71.71481 1.000 19.01504 462 SER A CA 1
ATOM 3496 C C . SER A 1 462 ? 5.86940 -2.41268 72.12552 1.000 19.05159 462 SER A C 1
ATOM 3497 O O . SER A 1 462 ? 5.67246 -2.78302 73.27329 1.000 19.55748 462 SER A O 1
ATOM 3500 N N . HIS A 1 463 ? 6.44147 -3.21545 71.21673 1.000 18.73596 463 HIS A N 1
ATOM 3501 C CA . HIS A 1 463 ? 6.84312 -4.56060 71.63111 1.000 18.61708 463 HIS A CA 1
ATOM 3502 C C . HIS A 1 463 ? 8.00823 -4.52312 72.62250 1.000 21.73449 463 HIS A C 1
ATOM 3503 O O . HIS A 1 463 ? 8.02281 -5.26515 73.61471 1.000 18.48829 463 HIS A O 1
ATOM 3510 N N . ASP A 1 464 ? 9.00191 -3.68235 72.35600 1.000 18.50282 464 ASP A N 1
ATOM 3511 C CA . ASP A 1 464 ? 10.15722 -3.59061 73.25134 1.000 18.60168 464 ASP A CA 1
ATOM 3512 C C . ASP A 1 464 ? 9.76201 -2.99431 74.59738 1.000 20.50258 464 ASP A C 1
ATOM 3513 O O . ASP A 1 464 ? 10.25996 -3.43376 75.62716 1.000 18.80970 464 ASP A O 1
ATOM 3518 N N . MET A 1 465 ? 8.86790 -2.00356 74.59821 1.000 18.51941 465 MET A N 1
ATOM 3519 C CA . MET A 1 465 ? 8.42292 -1.41569 75.85477 1.000 22.05904 465 MET A CA 1
ATOM 3520 C C . MET A 1 465 ? 7.60243 -2.42529 76.65467 1.000 19.74566 465 MET A C 1
ATOM 3521 O O . MET A 1 465 ? 7.69435 -2.47924 77.88711 1.000 19.76618 465 MET A O 1
ATOM 3526 N N . TYR A 1 466 ? 6.77934 -3.22874 75.98099 1.000 17.47667 466 TYR A N 1
ATOM 3527 C CA . TYR A 1 466 ? 6.04712 -4.27868 76.69051 1.000 19.68314 466 TYR A CA 1
ATOM 3528 C C . TYR A 1 466 ? 7.00845 -5.27292 77.34285 1.000 21.12943 466 TYR A C 1
ATOM 3529 O O . TYR A 1 466 ? 6.85990 -5.60876 78.53056 1.000 21.42729 466 TYR A O 1
ATOM 3538 N N . VAL A 1 467 ? 7.98984 -5.78572 76.58469 1.000 19.29226 467 VAL A N 1
ATOM 3539 C CA . VAL A 1 467 ? 8.86766 -6.78643 77.19761 1.000 20.21745 467 VAL A CA 1
ATOM 3540 C C . VAL A 1 467 ? 9.71357 -6.14799 78.29415 1.000 19.74796 467 VAL A C 1
ATOM 3541 O O . VAL A 1 467 ? 9.97742 -6.78820 79.31313 1.000 18.94960 467 VAL A O 1
ATOM 3545 N N . ALA A 1 468 ? 10.12702 -4.87574 78.14231 1.000 18.02914 468 ALA A N 1
ATOM 3546 C CA . ALA A 1 468 ? 10.86201 -4.24808 79.25429 1.000 22.43130 468 ALA A CA 1
ATOM 3547 C C . ALA A 1 468 ? 9.98175 -4.15626 80.49590 1.000 20.27466 468 ALA A C 1
ATOM 3548 O O . ALA A 1 468 ? 10.40573 -4.47205 81.62600 1.000 19.89245 468 ALA A O 1
ATOM 3550 N N . PHE A 1 469 ? 8.73262 -3.76419 80.30315 1.000 18.47909 469 PHE A N 1
ATOM 3551 C CA . PHE A 1 469 ? 7.82131 -3.59958 81.41850 1.000 19.76379 469 PHE A CA 1
ATOM 3552 C C . PHE A 1 469 ? 7.48540 -4.94046 82.08168 1.000 21.08633 469 PHE A C 1
ATOM 3553 O O . PHE A 1 469 ? 7.32006 -5.00543 83.30469 1.000 22.36384 469 PHE A O 1
ATOM 3561 N N . MET A 1 470 ? 7.37819 -6.02557 81.30560 1.000 19.58836 470 MET A N 1
ATOM 3562 C CA . MET A 1 470 ? 6.93121 -7.29610 81.88092 1.000 17.23846 470 MET A CA 1
ATOM 3563 C C . MET A 1 470 ? 8.07252 -8.16117 82.38891 1.000 18.96514 470 MET A C 1
ATOM 3564 O O . MET A 1 470 ? 7.83750 -9.02512 83.24837 1.000 19.75143 470 MET A O 1
ATOM 3569 N N . ASP A 1 471 ? 9.29064 -7.95499 81.88634 1.000 18.27571 471 ASP A N 1
ATOM 3570 C CA . ASP A 1 471 ? 10.42175 -8.83436 82.14129 1.000 16.86465 471 ASP A CA 1
ATOM 3571 C C . ASP A 1 471 ? 11.58037 -8.17941 82.86608 1.000 18.63974 471 ASP A C 1
ATOM 3572 O O . ASP A 1 471 ? 12.35514 -8.90293 83.50338 1.000 20.53894 471 ASP A O 1
ATOM 3577 N N . LEU A 1 472 ? 11.78521 -6.86441 82.71034 1.000 17.64626 472 LEU A N 1
ATOM 3578 C CA . LEU A 1 472 ? 12.97846 -6.21495 83.25993 1.000 18.66147 472 LEU A CA 1
ATOM 3579 C C . LEU A 1 472 ? 12.71727 -5.43039 84.53050 1.000 21.86252 472 LEU A C 1
ATOM 3580 O O . LEU A 1 472 ? 13.66918 -4.86066 85.07195 1.000 19.23388 472 LEU A O 1
ATOM 3585 N N . VAL A 1 473 ? 11.46203 -5.36727 84.99837 1.000 19.35012 473 VAL A N 1
ATOM 3586 C CA . VAL A 1 473 ? 11.09964 -4.80443 86.28393 1.000 19.97878 473 VAL A CA 1
ATOM 3587 C C . VAL A 1 473 ? 10.08883 -5.77135 86.88589 1.000 20.28813 473 VAL A C 1
ATOM 3588 O O . VAL A 1 473 ? 9.67222 -6.73917 86.23441 1.000 24.38079 473 VAL A O 1
ATOM 3592 N N . GLY A 1 474 ? 9.73885 -5.53374 88.14994 1.000 18.18948 474 GLY A N 1
ATOM 3593 C CA . GLY A 1 474 ? 9.03295 -6.54097 88.93301 1.000 21.39484 474 GLY A CA 1
ATOM 3594 C C . GLY A 1 474 ? 7.48641 -6.45356 88.86223 1.000 23.58058 474 GLY A C 1
ATOM 3595 O O . GLY A 1 474 ? 6.91625 -5.56342 88.25266 1.000 22.21525 474 GLY A O 1
ATOM 3596 N N . GLU A 1 475 ? 6.84652 -7.43885 89.48817 1.000 20.44330 475 GLU A N 1
ATOM 3597 C CA . GLU A 1 475 ? 5.38138 -7.51833 89.50486 1.000 24.38170 475 GLU A CA 1
ATOM 3598 C C . GLU A 1 475 ? 4.74913 -6.28677 90.13110 1.000 25.38370 475 GLU A C 1
ATOM 3599 O O . GLU A 1 475 ? 3.63358 -5.90201 89.74788 1.000 26.37835 475 GLU A O 1
ATOM 3605 N N . ASP A 1 476 ? 5.42265 -5.67198 91.11458 1.000 24.84693 476 ASP A N 1
ATOM 3606 C CA . ASP A 1 476 ? 4.89128 -4.49441 91.78431 1.000 31.18446 476 ASP A CA 1
ATOM 3607 C C . ASP A 1 476 ? 5.31917 -3.17108 91.12902 1.000 32.34165 476 ASP A C 1
ATOM 3608 O O . ASP A 1 476 ? 5.08261 -2.10703 91.71891 1.000 33.92563 476 ASP A O 1
ATOM 3613 N N . ALA A 1 477 ? 5.87854 -3.20434 89.92219 1.000 24.30996 477 ALA A N 1
ATOM 3614 C CA . ALA A 1 477 ? 6.29536 -2.00390 89.21506 1.000 21.51507 477 ALA A CA 1
ATOM 3615 C C . ALA A 1 477 ? 5.22775 -1.64894 88.18400 1.000 24.63361 477 ALA A C 1
ATOM 3616 O O . ALA A 1 477 ? 4.89622 -2.47609 87.33042 1.000 24.08691 477 ALA A O 1
ATOM 3618 N N . GLY A 1 478 ? 4.67892 -0.43902 88.29113 1.000 26.29906 478 GLY A N 1
ATOM 3619 C CA . GLY A 1 478 ? 3.56107 -0.05934 87.43402 1.000 22.98492 478 GLY A CA 1
ATOM 3620 C C . GLY A 1 478 ? 3.84535 1.10255 86.49556 1.000 22.84631 478 GLY A C 1
ATOM 3621 O O . GLY A 1 478 ? 4.92259 1.24180 85.89164 1.000 23.08865 478 GLY A O 1
ATOM 3622 N N . LEU A 1 479 ? 2.83120 1.94944 86.37498 1.000 23.79220 479 LEU A N 1
ATOM 3623 C CA . LEU A 1 479 ? 2.83095 3.06232 85.44084 1.000 23.25503 479 LEU A CA 1
ATOM 3624 C C . LEU A 1 479 ? 3.94932 4.06698 85.70423 1.000 22.92509 479 LEU A C 1
ATOM 3625 O O . LEU A 1 479 ? 4.35553 4.76061 84.76362 1.000 23.05273 479 LEU A O 1
ATOM 3630 N N . ASP A 1 480 ? 4.46304 4.14691 86.93579 1.000 23.76427 480 ASP A N 1
ATOM 3631 C CA . ASP A 1 480 ? 5.59349 5.04920 87.20600 1.000 22.39528 480 ASP A CA 1
ATOM 3632 C C . ASP A 1 480 ? 6.84615 4.64682 86.43448 1.000 24.24829 480 ASP A C 1
ATOM 3633 O O . ASP A 1 480 ? 7.60240 5.51469 85.98062 1.000 21.39360 480 ASP A O 1
ATOM 3638 N N . VAL A 1 481 ? 7.09731 3.34071 86.29965 1.000 20.33834 481 VAL A N 1
ATOM 3639 C CA . VAL A 1 481 ? 8.23214 2.87667 85.50816 1.000 21.52630 481 VAL A CA 1
ATOM 3640 C C . VAL A 1 481 ? 8.04709 3.26718 84.04360 1.000 21.33891 481 VAL A C 1
ATOM 3641 O O . VAL A 1 481 ? 8.97827 3.75465 83.39667 1.000 19.59581 481 VAL A O 1
ATOM 3645 N N . LEU A 1 482 ? 6.85021 3.04509 83.48341 1.000 18.31768 482 LEU A N 1
ATOM 3646 C CA . LEU A 1 482 ? 6.62627 3.42542 82.09339 1.000 19.97138 482 LEU A CA 1
ATOM 3647 C C . LEU A 1 482 ? 6.80244 4.91993 81.91375 1.000 22.37404 482 LEU A C 1
ATOM 3648 O O . LEU A 1 482 ? 7.46726 5.36262 80.96858 1.000 19.60910 482 LEU A O 1
ATOM 3653 N N . LYS A 1 483 ? 6.22659 5.71368 82.82220 1.000 19.68796 483 LYS A N 1
ATOM 3654 C CA . LYS A 1 483 ? 6.29390 7.15526 82.64423 1.000 19.48094 483 LYS A CA 1
ATOM 3655 C C . LYS A 1 483 ? 7.74680 7.61055 82.69152 1.000 21.35476 483 LYS A C 1
ATOM 3656 O O . LYS A 1 483 ? 8.16802 8.48165 81.92807 1.000 20.20057 483 LYS A O 1
ATOM 3662 N N . GLN A 1 484 ? 8.52631 7.03485 83.60090 1.000 20.01846 484 GLN A N 1
ATOM 3663 C CA . GLN A 1 484 ? 9.91131 7.46398 83.74604 1.000 18.62520 484 GLN A CA 1
ATOM 3664 C C . GLN A 1 484 ? 10.72218 7.11796 82.50797 1.000 18.45434 484 GLN A C 1
ATOM 3665 O O . GLN A 1 484 ? 11.54815 7.92346 82.04192 1.000 20.68766 484 GLN A O 1
ATOM 3671 N N . LEU A 1 485 ? 10.51281 5.91338 81.95846 1.000 18.40603 485 LEU A N 1
ATOM 3672 C CA . LEU A 1 485 ? 11.27007 5.52628 80.75907 1.000 17.68303 485 LEU A CA 1
ATOM 3673 C C . LEU A 1 485 ? 10.89433 6.39581 79.55123 1.000 18.36365 485 LEU A C 1
ATOM 3674 O O . LEU A 1 485 ? 11.75778 6.77812 78.74223 1.000 19.08439 485 LEU A O 1
ATOM 3679 N N . VAL A 1 486 ? 9.61302 6.74519 79.43281 1.000 17.71225 486 VAL A N 1
ATOM 3680 C CA . VAL A 1 486 ? 9.16745 7.65347 78.37508 1.000 18.85177 486 VAL A CA 1
ATOM 3681 C C . VAL A 1 486 ? 9.80690 9.02936 78.54610 1.000 21.12074 486 VAL A C 1
ATOM 3682 O O . VAL A 1 486 ? 10.36069 9.60168 77.59633 1.000 21.04277 486 VAL A O 1
ATOM 3686 N N . TRP A 1 487 ? 9.74242 9.59371 79.76041 1.000 20.17503 487 TRP A N 1
ATOM 3687 C CA . TRP A 1 487 ? 10.39803 10.88952 79.94541 1.000 20.68448 487 TRP A CA 1
ATOM 3688 C C . TRP A 1 487 ? 11.90143 10.79039 79.72989 1.000 21.42509 487 TRP A C 1
ATOM 3689 O O . TRP A 1 487 ? 12.51651 11.71231 79.18056 1.000 20.42858 487 TRP A O 1
ATOM 3700 N N . ASN A 1 488 ? 12.52206 9.69451 80.18150 1.000 18.06460 488 ASN A N 1
ATOM 3701 C CA . ASN A 1 488 ? 13.95415 9.53020 79.95924 1.000 17.68133 488 ASN A CA 1
ATOM 3702 C C . ASN A 1 488 ? 14.30983 9.63783 78.47882 1.000 18.77056 488 ASN A C 1
ATOM 3703 O O . ASN A 1 488 ? 15.38676 10.13141 78.12504 1.000 19.27613 488 ASN A O 1
ATOM 3708 N N . SER A 1 489 ? 13.44754 9.09547 77.59988 1.000 19.06208 489 SER A N 1
ATOM 3709 C CA . SER A 1 489 ? 13.80621 9.08695 76.17284 1.000 18.86508 489 SER A CA 1
ATOM 3710 C C . SER A 1 489 ? 13.88507 10.49831 75.58507 1.000 21.06955 489 SER A C 1
ATOM 3711 O O . SER A 1 489 ? 14.54416 10.69443 74.54809 1.000 20.53061 489 SER A O 1
ATOM 3714 N N . ILE A 1 490 ? 13.20094 11.46899 76.18117 1.000 18.35537 490 ILE A N 1
ATOM 3715 C CA . ILE A 1 490 ? 13.39343 12.85441 75.75991 1.000 20.49268 490 ILE A CA 1
ATOM 3716 C C . ILE A 1 490 ? 14.48900 13.52829 76.57673 1.000 22.92390 490 ILE A C 1
ATOM 3717 O O . ILE A 1 490 ? 15.32134 14.24615 76.02513 1.000 19.38827 490 ILE A O 1
ATOM 3722 N N . GLN A 1 491 ? 14.53113 13.30325 77.90415 1.000 22.22767 491 GLN A N 1
ATOM 3723 C CA . GLN A 1 491 ? 15.51266 14.01518 78.71612 1.000 19.06026 491 GLN A CA 1
ATOM 3724 C C . GLN A 1 491 ? 16.94616 13.59200 78.40531 1.000 20.37582 491 GLN A C 1
ATOM 3725 O O . GLN A 1 491 ? 17.86802 14.40487 78.55325 1.000 23.07575 491 GLN A O 1
ATOM 3731 N N . TYR A 1 492 ? 17.17107 12.36389 77.94695 1.000 20.01751 492 TYR A N 1
ATOM 3732 C CA . TYR A 1 492 ? 18.50714 11.91744 77.55934 1.000 17.51539 492 TYR A CA 1
ATOM 3733 C C . TYR A 1 492 ? 18.70619 11.89201 76.04609 1.000 18.00111 492 TYR A C 1
ATOM 3734 O O . TYR A 1 492 ? 19.68447 11.31002 75.56526 1.000 19.88348 492 TYR A O 1
ATOM 3743 N N . SER A 1 493 ? 17.77510 12.45971 75.28842 1.000 18.82307 493 SER A N 1
ATOM 3744 C CA . SER A 1 493 ? 18.00614 12.66188 73.86241 1.000 21.40083 493 SER A CA 1
ATOM 3745 C C . SER A 1 493 ? 19.08553 13.71026 73.67315 1.000 24.49466 493 SER A C 1
ATOM 3746 O O . SER A 1 493 ? 19.52575 14.36878 74.63172 1.000 23.13759 493 SER A O 1
ATOM 3749 N N . SER A 1 494 ? 19.46267 13.93254 72.40058 1.000 18.85535 494 SER A N 1
ATOM 3750 C CA . SER A 1 494 ? 20.42319 14.97249 72.07938 1.000 21.45400 494 SER A CA 1
ATOM 3751 C C . SER A 1 494 ? 19.77061 16.23975 71.56628 1.000 26.59414 494 SER A C 1
ATOM 3752 O O . SER A 1 494 ? 20.44715 17.06001 70.94305 1.000 26.44898 494 SER A O 1
ATOM 3755 N N . MET A 1 495 ? 18.48170 16.44743 71.84974 1.000 25.35748 495 MET A N 1
ATOM 3756 C CA . MET A 1 495 ? 17.91218 17.78132 71.66092 1.000 23.33398 495 MET A CA 1
ATOM 3757 C C . MET A 1 495 ? 18.64670 18.81898 72.51833 1.000 27.45050 495 MET A C 1
ATOM 3758 O O . MET A 1 495 ? 19.17020 18.51599 73.59599 1.000 28.86459 495 MET A O 1
ATOM 3763 N N . ASN A 1 496 ? 18.71698 20.05782 72.02717 1.000 25.64138 496 ASN A N 1
ATOM 3764 C CA . ASN A 1 496 ? 19.26477 21.08521 72.90269 1.000 25.19881 496 ASN A CA 1
ATOM 3765 C C . ASN A 1 496 ? 18.22429 21.40586 73.99263 1.000 26.64564 496 ASN A C 1
ATOM 3766 O O . ASN A 1 496 ? 17.10959 20.88356 73.98257 1.000 27.36257 496 ASN A O 1
ATOM 3771 N N . ALA A 1 497 ? 18.59660 22.24644 74.96617 1.000 29.85937 497 ALA A N 1
ATOM 3772 C CA . ALA A 1 497 ? 17.71587 22.42419 76.12922 1.000 31.70099 497 ALA A CA 1
ATOM 3773 C C . ALA A 1 497 ? 16.37321 23.04443 75.73016 1.000 31.66179 497 ALA A C 1
ATOM 3774 O O . ALA A 1 497 ? 15.33122 22.70276 76.30276 1.000 29.12760 497 ALA A O 1
ATOM 3776 N N . THR A 1 498 ? 16.39179 24.00768 74.80671 1.000 27.27054 498 THR A N 1
ATOM 3777 C CA . THR A 1 498 ? 15.15317 24.63166 74.33404 1.000 31.65172 498 THR A CA 1
ATOM 3778 C C . THR A 1 498 ? 14.27560 23.62336 73.59950 1.000 28.98907 498 THR A C 1
ATOM 3779 O O . THR A 1 498 ? 13.05018 23.60053 73.78801 1.000 30.42213 498 THR A O 1
ATOM 3783 N N . GLU A 1 499 ? 14.88492 22.77209 72.76436 1.000 28.66830 499 GLU A N 1
ATOM 3784 C CA . GLU A 1 499 ? 14.11824 21.74191 72.07117 1.000 26.48655 499 GLU A CA 1
ATOM 3785 C C . GLU A 1 499 ? 13.49365 20.76864 73.04173 1.000 29.06621 499 GLU A C 1
ATOM 3786 O O . GLU A 1 499 ? 12.35745 20.33291 72.83825 1.000 22.81013 499 GLU A O 1
ATOM 3792 N N . LYS A 1 500 ? 14.24214 20.37290 74.07734 1.000 25.01950 500 LYS A N 1
ATOM 3793 C CA . LYS A 1 500 ? 13.70982 19.41945 75.04212 1.000 27.01423 500 LYS A CA 1
ATOM 3794 C C . LYS A 1 500 ? 12.48922 19.99269 75.74767 1.000 23.01111 500 LYS A C 1
ATOM 3795 O O . LYS A 1 500 ? 11.49355 19.28262 75.95067 1.000 24.76828 500 LYS A O 1
ATOM 3801 N N . LYS A 1 501 ? 12.54300 21.27439 76.10572 1.000 23.15721 501 LYS A N 1
ATOM 3802 C CA . LYS A 1 501 ? 11.41070 21.88273 76.79953 1.000 25.15227 501 LYS A CA 1
ATOM 3803 C C . LYS A 1 501 ? 10.16773 21.86407 75.91894 1.000 28.40944 501 LYS A C 1
ATOM 3804 O O . LYS A 1 501 ? 9.05601 21.57548 76.39499 1.000 26.07614 501 LYS A O 1
ATOM 3806 N N . THR A 1 502 ? 10.34336 22.16653 74.62837 1.000 28.30245 502 THR A N 1
ATOM 3807 C CA . THR A 1 502 ? 9.23408 22.12601 73.67765 1.000 27.45576 502 THR A CA 1
ATOM 3808 C C . THR A 1 502 ? 8.69839 20.71215 73.53729 1.000 23.89711 502 THR A C 1
ATOM 3809 O O . THR A 1 502 ? 7.47839 20.48830 73.55977 1.000 26.72245 502 THR A O 1
ATOM 3813 N N . ALA A 1 503 ? 9.60279 19.74267 73.39593 1.000 23.04173 503 ALA A N 1
ATOM 3814 C CA . ALA A 1 503 ? 9.18995 18.36008 73.22221 1.000 24.76442 503 ALA A CA 1
ATOM 3815 C C . ALA A 1 503 ? 8.47672 17.84129 74.46584 1.000 27.20220 503 ALA A C 1
ATOM 3816 O O . ALA A 1 503 ? 7.50174 17.08600 74.35767 1.000 23.00318 503 ALA A O 1
ATOM 3818 N N . LEU A 1 504 ? 8.94506 18.23565 75.65430 1.000 23.12066 504 LEU A N 1
ATOM 3819 C CA . LEU A 1 504 ? 8.28647 17.77687 76.87698 1.000 24.24248 504 LEU A CA 1
ATOM 3820 C C . LEU A 1 504 ? 6.89374 18.38145 77.03902 1.000 26.38241 504 LEU A C 1
ATOM 3821 O O . LEU A 1 504 ? 6.00923 17.74099 77.61539 1.000 25.60906 504 LEU A O 1
ATOM 3826 N N . LYS A 1 505 ? 6.68244 19.63212 76.61092 1.000 24.35116 505 LYS A N 1
ATOM 3827 C CA . LYS A 1 505 ? 5.31825 20.16600 76.64692 1.000 25.09949 505 LYS A CA 1
ATOM 3828 C C . LYS A 1 505 ? 4.40425 19.35803 75.74013 1.000 27.24873 505 LYS A C 1
ATOM 3829 O O . LYS A 1 505 ? 3.23774 19.09826 76.08039 1.000 30.58057 505 LYS A O 1
ATOM 3835 N N . LEU A 1 506 ? 4.89793 19.01088 74.54755 1.000 23.81224 506 LEU A N 1
ATOM 3836 C CA . LEU A 1 506 ? 4.11706 18.19593 73.63524 1.000 26.01186 506 LEU A CA 1
ATOM 3837 C C . LEU A 1 506 ? 3.86802 16.81049 74.22854 1.000 26.15948 506 LEU A C 1
ATOM 3838 O O . LEU A 1 506 ? 2.74279 16.29664 74.17054 1.000 26.49668 506 LEU A O 1
ATOM 3843 N N . LEU A 1 507 ? 4.89602 16.22092 74.86524 1.000 24.17725 507 LEU A N 1
ATOM 3844 C CA . LEU A 1 507 ? 4.74821 14.89723 75.47039 1.000 24.96464 507 LEU A CA 1
ATOM 3845 C C . LEU A 1 507 ? 3.71344 14.92232 76.59962 1.000 22.91414 507 LEU A C 1
ATOM 3846 O O . LEU A 1 507 ? 2.84570 14.04019 76.67259 1.000 24.00994 507 LEU A O 1
ATOM 3851 N N . GLN A 1 508 ? 3.76041 15.95098 77.45708 1.000 22.56470 508 GLN A N 1
ATOM 3852 C CA . GLN A 1 508 ? 2.79399 16.07651 78.54548 1.000 25.42457 508 GLN A CA 1
ATOM 3853 C C . GLN A 1 508 ? 1.35724 16.11100 78.02641 1.000 29.96328 508 GLN A C 1
ATOM 3854 O O . GLN A 1 508 ? 0.44347 15.52357 78.63907 1.000 29.59297 508 GLN A O 1
ATOM 3860 N N . ALA A 1 509 ? 1.10825 16.84962 76.93748 1.000 27.85176 509 ALA A N 1
ATOM 3861 C CA . ALA A 1 509 ? -0.26072 16.90173 76.42819 1.000 28.22190 509 ALA A CA 1
ATOM 3862 C C . ALA A 1 509 ? -0.70689 15.54039 75.89597 1.000 25.42863 509 ALA A C 1
ATOM 3863 O O . ALA A 1 509 ? -1.85808 15.12616 76.10490 1.000 32.37529 509 ALA A O 1
ATOM 3865 N N . LYS A 1 510 ? 0.18988 14.83571 75.19941 1.000 24.27045 510 LYS A N 1
ATOM 3866 C CA . LYS A 1 510 ? -0.09727 13.47789 74.72837 1.000 25.45712 510 LYS A CA 1
ATOM 3867 C C . LYS A 1 510 ? -0.34572 12.52511 75.88470 1.000 24.97897 510 LYS A C 1
ATOM 3868 O O . LYS A 1 510 ? -1.24345 11.68463 75.81749 1.000 28.24266 510 LYS A O 1
ATOM 3874 N N . TRP A 1 511 ? 0.46755 12.62558 76.93692 1.000 23.22421 511 TRP A N 1
ATOM 3875 C CA . TRP A 1 511 ? 0.30139 11.79680 78.12802 1.000 23.35472 511 TRP A CA 1
ATOM 3876 C C . TRP A 1 511 ? -1.05516 12.04642 78.77064 1.000 26.40120 511 TRP A C 1
ATOM 3877 O O . TRP A 1 511 ? -1.78585 11.10365 79.11523 1.000 26.03905 511 TRP A O 1
ATOM 3888 N N . ASN A 1 512 ? -1.42124 13.31269 78.92472 1.000 25.37939 512 ASN A N 1
ATOM 3889 C CA . ASN A 1 512 ? -2.69803 13.61421 79.55880 1.000 29.27473 512 ASN A CA 1
ATOM 3890 C C . ASN A 1 512 ? -3.85293 13.04392 78.74674 1.000 26.81973 512 ASN A C 1
ATOM 3891 O O . ASN A 1 512 ? -4.81334 12.51736 79.30718 1.000 29.56316 512 ASN A O 1
ATOM 3896 N N . ASN A 1 513 ? -3.79107 13.16315 77.42323 1.000 30.09962 513 ASN A N 1
ATOM 3897 C CA . ASN A 1 513 ? -4.85491 12.59994 76.58654 1.000 29.64214 513 ASN A CA 1
ATOM 3898 C C . ASN A 1 513 ? -4.89619 11.07665 76.70845 1.000 26.86957 513 ASN A C 1
ATOM 3899 O O . ASN A 1 513 ? -5.97577 10.48054 76.81942 1.000 30.45691 513 ASN A O 1
ATOM 3904 N N . PHE A 1 514 ? -3.72010 10.43802 76.71472 1.000 26.09424 514 PHE A N 1
ATOM 3905 C CA . PHE A 1 514 ? -3.62330 8.99333 76.91348 1.000 25.98203 514 PHE A CA 1
ATOM 3906 C C . PHE A 1 514 ? -4.21968 8.54797 78.26064 1.000 25.21408 514 PHE A C 1
ATOM 3907 O O . PHE A 1 514 ? -4.90853 7.52371 78.32934 1.000 24.47543 514 PHE A O 1
ATOM 3915 N N . ILE A 1 515 ? -3.96579 9.28295 79.35348 1.000 24.20451 515 ILE A N 1
ATOM 3916 C CA . ILE A 1 515 ? -4.54782 8.87913 80.63274 1.000 29.47556 515 ILE A CA 1
ATOM 3917 C C . ILE A 1 515 ? -6.07113 8.95323 80.56421 1.000 30.16544 515 ILE A C 1
ATOM 3918 O O . ILE A 1 515 ? -6.78304 7.99610 80.90969 1.000 28.75021 515 ILE A O 1
ATOM 3923 N N . ASN A 1 516 ? -6.59301 10.09855 80.12775 1.000 28.46286 516 ASN A N 1
ATOM 3924 C CA . ASN A 1 516 ? -8.04208 10.26393 80.06188 1.000 31.07240 516 ASN A CA 1
ATOM 3925 C C . ASN A 1 516 ? -8.67387 9.23291 79.14383 1.000 32.60112 516 ASN A C 1
ATOM 3926 O O . ASN A 1 516 ? -9.72746 8.66960 79.47021 1.000 34.20921 516 ASN A O 1
ATOM 3931 N N . ASP A 1 517 ? -8.08151 9.02142 77.96475 1.000 34.48067 517 ASP A N 1
ATOM 3932 C CA . ASP A 1 517 ? -8.63529 8.04505 77.02819 1.000 32.43029 517 ASP A CA 1
ATOM 3933 C C . ASP A 1 517 ? -8.62078 6.64844 77.63207 1.000 28.78820 517 ASP A C 1
ATOM 3934 O O . ASP A 1 517 ? -9.55981 5.87674 77.42412 1.000 32.21967 517 ASP A O 1
ATOM 3939 N N . SER A 1 518 ? -7.56421 6.31439 78.39754 1.000 27.79319 518 SER A N 1
ATOM 3940 C CA . SER A 1 518 ? -7.42578 4.96464 78.94531 1.000 29.72312 518 SER A CA 1
ATOM 3941 C C . SER A 1 518 ? -8.45941 4.70966 80.03150 1.000 32.25937 518 SER A C 1
ATOM 3942 O O . SER A 1 518 ? -9.00638 3.60833 80.13042 1.000 27.80438 518 SER A O 1
ATOM 3945 N N . LEU A 1 519 ? -8.71864 5.70538 80.87815 1.000 31.37627 519 LEU A N 1
ATOM 3946 C CA . LEU A 1 519 ? -9.73703 5.51851 81.90235 1.000 30.18691 519 LEU A CA 1
ATOM 3947 C C . LEU A 1 519 ? -11.10108 5.22803 81.27099 1.000 33.38365 519 LEU A C 1
ATOM 3948 O O . LEU A 1 519 ? -11.88809 4.44221 81.80950 1.000 34.79151 519 LEU A O 1
ATOM 3953 N N . ILE A 1 520 ? -11.42419 5.89982 80.16296 1.000 33.65359 520 ILE A N 1
ATOM 3954 C CA . ILE A 1 520 ? -12.71022 5.65638 79.50701 1.000 34.30961 520 ILE A CA 1
ATOM 3955 C C . ILE A 1 520 ? -12.70205 4.29039 78.83247 1.000 32.18702 520 ILE A C 1
ATOM 3956 O O . ILE A 1 520 ? -13.64696 3.51059 78.96174 1.000 35.37906 520 ILE A O 1
ATOM 3961 N N . LYS A 1 521 ? -11.62127 3.98449 78.11562 1.000 32.20572 521 LYS A N 1
ATOM 3962 C CA . LYS A 1 521 ? -11.55230 2.76347 77.32495 1.000 33.08289 521 LYS A CA 1
ATOM 3963 C C . LYS A 1 521 ? -11.60163 1.51534 78.20012 1.000 30.38815 521 LYS A C 1
ATOM 3964 O O . LYS A 1 521 ? -12.29062 0.55012 77.86033 1.000 39.42110 521 LYS A O 1
ATOM 3970 N N . TRP A 1 522 ? -10.90655 1.52377 79.33538 1.000 30.05421 522 TRP A N 1
ATOM 3971 C CA . TRP A 1 522 ? -10.87940 0.38230 80.24913 1.000 31.54012 522 TRP A CA 1
ATOM 3972 C C . TRP A 1 522 ? -11.89831 0.49620 81.37586 1.000 33.88693 522 TRP A C 1
ATOM 3973 O O . TRP A 1 522 ? -11.83737 -0.29134 82.32573 1.000 35.94667 522 TRP A O 1
ATOM 3984 N N . LYS A 1 523 ? -12.85480 1.42343 81.25738 1.000 31.91015 523 LYS A N 1
ATOM 3985 C CA . LYS A 1 523 ? -13.99399 1.55621 82.17626 1.000 36.99566 523 LYS A CA 1
ATOM 3986 C C . LYS A 1 523 ? -13.52044 1.70013 83.62220 1.000 34.71116 523 LYS A C 1
ATOM 3987 O O . LYS A 1 523 ? -14.03848 1.06255 84.53887 1.000 37.01430 523 LYS A O 1
ATOM 3993 N N . LEU A 1 524 ? -12.58075 2.61527 83.81721 1.000 33.64732 524 LEU A N 1
ATOM 3994 C CA . LEU A 1 524 ? -11.95373 2.84088 85.11194 1.000 36.96710 524 LEU A CA 1
ATOM 3995 C C . LEU A 1 524 ? -12.40941 4.13337 85.76948 1.000 48.43501 524 LEU A C 1
ATOM 3996 O O . LEU A 1 524 ? -11.95117 4.44190 86.87556 1.000 55.11569 524 LEU A O 1
ATOM 4001 N N . THR A 1 525 ? -13.28250 4.90536 85.11635 1.000 41.21980 525 THR A N 1
ATOM 4002 C CA . THR A 1 525 ? -13.56217 6.24944 85.60126 1.000 55.93362 525 THR A CA 1
ATOM 4003 C C . THR A 1 525 ? -14.27709 6.25501 86.94424 1.000 65.48320 525 THR A C 1
ATOM 4004 O O . THR A 1 525 ? -14.38159 7.32433 87.55217 1.000 76.78497 525 THR A O 1
ATOM 4008 N N . ASN A 1 526 ? -14.75032 5.09495 87.41462 1.000 71.55631 526 ASN A N 1
ATOM 4009 C CA . ASN A 1 526 ? -15.54238 4.96192 88.64167 1.000 77.49904 526 ASN A CA 1
ATOM 4010 C C . ASN A 1 526 ? -16.83965 5.76418 88.51841 1.000 78.94164 526 ASN A C 1
ATOM 4011 O O . ASN A 1 526 ? -17.08266 6.73073 89.24173 1.000 95.01023 526 ASN A O 1
ATOM 4016 N N . LYS A 1 527 ? -17.66065 5.35109 87.55283 1.000 83.60753 527 LYS A N 1
ATOM 4017 C CA . LYS A 1 527 ? -18.98801 5.92489 87.34413 1.000 88.28747 527 LYS A CA 1
ATOM 4018 C C . LYS A 1 527 ? -19.95807 5.44327 88.43889 1.000 94.90078 527 LYS A C 1
ATOM 4019 O O . LYS A 1 527 ? -21.17514 5.33012 88.23647 1.000 92.02897 527 LYS A O 1
ATOM 4021 N N . ARG B 1 31 ? -14.16623 7.33889 -12.00331 1.000 61.78261 31 ARG B N 1
ATOM 4022 C CA . ARG B 1 31 ? -14.29722 7.67698 -10.58518 1.000 55.84333 31 ARG B CA 1
ATOM 4023 C C . ARG B 1 31 ? -12.92796 7.80802 -9.91264 1.000 61.50228 31 ARG B C 1
ATOM 4024 O O . ARG B 1 31 ? -12.62482 8.84181 -9.30247 1.000 60.86811 31 ARG B O 1
ATOM 4026 N N . PHE B 1 32 ? -12.09882 6.76620 -10.02792 1.000 53.24050 32 PHE B N 1
ATOM 4027 C CA . PHE B 1 32 ? -10.74750 6.75329 -9.45774 1.000 52.79076 32 PHE B CA 1
ATOM 4028 C C . PHE B 1 32 ? -9.73750 6.36635 -10.53670 1.000 55.63604 32 PHE B C 1
ATOM 4029 O O . PHE B 1 32 ? -9.14897 5.27306 -10.50823 1.000 47.69666 32 PHE B O 1
ATOM 4037 N N . PRO B 1 33 ? -9.49289 7.26804 -11.49633 1.000 54.06104 33 PRO B N 1
ATOM 4038 C CA . PRO B 1 33 ? -8.54407 6.94908 -12.58050 1.000 49.07384 33 PRO B CA 1
ATOM 4039 C C . PRO B 1 33 ? -7.14195 6.64646 -12.07432 1.000 58.63488 33 PRO B C 1
ATOM 4040 O O . PRO B 1 33 ? -6.44372 5.82639 -12.68157 1.000 55.57812 33 PRO B O 1
ATOM 4044 N N . THR B 1 34 ? -6.71090 7.25484 -10.96488 1.000 53.60314 34 THR B N 1
ATOM 4045 C CA . THR B 1 34 ? -5.41044 6.94812 -10.38383 1.000 49.06891 34 THR B CA 1
ATOM 4046 C C . THR B 1 34 ? -5.53040 6.64220 -8.89395 1.000 51.60252 34 THR B C 1
ATOM 4047 O O . THR B 1 34 ? -6.58381 6.81084 -8.26933 1.000 48.94397 34 THR B O 1
ATOM 4051 N N . MET B 1 35 ? -4.41340 6.15190 -8.33557 1.000 48.12270 35 MET B N 1
ATOM 4052 C CA . MET B 1 35 ? -4.35345 5.82763 -6.91599 1.000 42.93028 35 MET B CA 1
ATOM 4053 C C . MET B 1 35 ? -4.47603 7.06423 -6.05062 1.000 41.19518 35 MET B C 1
ATOM 4054 O O . MET B 1 35 ? -5.02622 6.99185 -4.94375 1.000 43.55311 35 MET B O 1
ATOM 4059 N N . ASP B 1 36 ? -3.98204 8.20158 -6.53748 1.000 45.98240 36 ASP B N 1
ATOM 4060 C CA . ASP B 1 36 ? -4.07719 9.42887 -5.76658 1.000 46.50253 36 ASP B CA 1
ATOM 4061 C C . ASP B 1 36 ? -5.52649 9.83655 -5.55443 1.000 43.95995 36 ASP B C 1
ATOM 4062 O O . ASP B 1 36 ? -5.87477 10.30275 -4.46803 1.000 41.49960 36 ASP B O 1
ATOM 4067 N N . GLU B 1 37 ? -6.38722 9.69135 -6.57423 1.000 38.02288 37 GLU B N 1
ATOM 4068 C CA . GLU B 1 37 ? -7.79691 10.00299 -6.35411 1.000 38.05592 37 GLU B CA 1
ATOM 4069 C C . GLU B 1 37 ? -8.41318 9.05716 -5.33170 1.000 33.17785 37 GLU B C 1
ATOM 4070 O O . GLU B 1 37 ? -9.15719 9.48551 -4.43933 1.000 36.72349 37 GLU B O 1
ATOM 4076 N N . TYR B 1 38 ? -8.11804 7.76306 -5.45949 1.000 36.81387 38 TYR B N 1
ATOM 4077 C CA . TYR B 1 38 ? -8.64864 6.77761 -4.51260 1.000 27.49617 38 TYR B CA 1
ATOM 4078 C C . TYR B 1 38 ? -8.11413 7.03646 -3.10044 1.000 32.96252 38 TYR B C 1
ATOM 4079 O O . TYR B 1 38 ? -8.87819 7.10204 -2.11425 1.000 28.88088 38 TYR B O 1
ATOM 4088 N N . THR B 1 39 ? -6.79904 7.23746 -2.98622 1.000 29.77229 39 THR B N 1
ATOM 4089 C CA . THR B 1 39 ? -6.20257 7.50022 -1.68936 1.000 33.98722 39 THR B CA 1
ATOM 4090 C C . THR B 1 39 ? -6.80046 8.75071 -1.06342 1.000 31.66143 39 THR B C 1
ATOM 4091 O O . THR B 1 39 ? -7.10633 8.76165 0.13074 1.000 30.42772 39 THR B O 1
ATOM 4095 N N . ASN B 1 40 ? -7.01442 9.80144 -1.85640 1.000 33.23716 40 ASN B N 1
ATOM 4096 C CA . ASN B 1 40 ? -7.55956 11.03603 -1.28192 1.000 36.74023 40 ASN B CA 1
ATOM 4097 C C . ASN B 1 40 ? -8.97927 10.82819 -0.76169 1.000 34.32355 40 ASN B C 1
ATOM 4098 O O . ASN B 1 40 ? -9.34960 11.35220 0.29956 1.000 30.82623 40 ASN B O 1
ATOM 4103 N N . ALA B 1 41 ? -9.79320 10.07574 -1.49637 1.000 30.37872 41 ALA B N 1
ATOM 4104 C CA . ALA B 1 41 ? -11.14530 9.79429 -1.01156 1.000 30.75618 41 ALA B CA 1
ATOM 4105 C C . ALA B 1 41 ? -11.11629 8.96667 0.25798 1.000 25.23842 41 ALA B C 1
ATOM 4106 O O . ALA B 1 41 ? -11.89174 9.20026 1.20037 1.000 24.91364 41 ALA B O 1
ATOM 4108 N N . ARG B 1 42 ? -10.22003 7.98797 0.32486 1.000 24.21697 42 ARG B N 1
ATOM 4109 C CA . ARG B 1 42 ? -10.13343 7.12740 1.49404 1.000 23.46326 42 ARG B CA 1
ATOM 4110 C C . ARG B 1 42 ? -9.69054 7.91260 2.73531 1.000 21.56889 42 ARG B C 1
ATOM 4111 O O . ARG B 1 42 ? -10.24989 7.77305 3.83914 1.000 22.67985 42 ARG B O 1
ATOM 4119 N N . GLU B 1 43 ? -8.70549 8.78089 2.54644 1.000 26.51263 43 GLU B N 1
ATOM 4120 C CA . GLU B 1 43 ? -8.20972 9.56984 3.66456 1.000 27.97955 43 GLU B CA 1
ATOM 4121 C C . GLU B 1 43 ? -9.23202 10.61201 4.08982 1.000 23.86074 43 GLU B C 1
ATOM 4122 O O . GLU B 1 43 ? -9.35128 10.88558 5.28598 1.000 24.88910 43 GLU B O 1
ATOM 4128 N N . GLU B 1 44 ? -10.01781 11.12620 3.15286 1.000 27.17844 44 GLU B N 1
ATOM 4129 C CA . GLU B 1 44 ? -11.10102 12.04773 3.50054 1.000 28.94207 44 GLU B CA 1
ATOM 4130 C C . GLU B 1 44 ? -12.11761 11.37890 4.42253 1.000 26.06619 44 GLU B C 1
ATOM 4131 O O . GLU B 1 44 ? -12.53929 11.96530 5.42318 1.000 27.04830 44 GLU B O 1
ATOM 4134 N N . LEU B 1 45 ? -12.49865 10.14596 4.10160 1.000 24.24685 45 LEU B N 1
ATOM 4135 C CA . LEU B 1 45 ? -13.52021 9.43353 4.86259 1.000 26.20824 45 LEU B CA 1
ATOM 4136 C C . LEU B 1 45 ? -12.98483 9.01116 6.22216 1.000 24.34987 45 LEU B C 1
ATOM 4137 O O . LEU B 1 45 ? -13.63402 9.19859 7.26291 1.000 23.20922 45 LEU B O 1
ATOM 4142 N N . ILE B 1 46 ? -11.77571 8.45844 6.25142 1.000 21.35260 46 ILE B N 1
ATOM 4143 C CA . ILE B 1 46 ? -11.20110 8.07519 7.52524 1.000 20.76527 46 ILE B CA 1
ATOM 4144 C C . ILE B 1 46 ? -10.94374 9.30795 8.38990 1.000 23.70560 46 ILE B C 1
ATOM 4145 O O . ILE B 1 46 ? -11.23143 9.30855 9.60014 1.000 22.04419 46 ILE B O 1
ATOM 4150 N N . GLY B 1 47 ? -10.43919 10.38108 7.78196 1.000 23.86073 47 GLY B N 1
ATOM 4151 C CA . GLY B 1 47 ? -10.17900 11.58572 8.55662 1.000 26.71415 47 GLY B CA 1
ATOM 4152 C C . GLY B 1 47 ? -11.45262 12.17739 9.13113 1.000 23.02048 47 GLY B C 1
ATOM 4153 O O . GLY B 1 47 ? -11.44965 12.70932 10.25283 1.000 23.65092 47 GLY B O 1
ATOM 4154 N N . SER B 1 48 ? -12.55799 12.04981 8.39812 1.000 21.75749 48 SER B N 1
ATOM 4155 C CA . SER B 1 48 ? -13.83767 12.54692 8.89192 1.000 22.98199 48 SER B CA 1
ATOM 4156 C C . SER B 1 48 ? -14.27144 11.77725 10.12216 1.000 22.41465 48 SER B C 1
ATOM 4157 O O . SER B 1 48 ? -14.71596 12.36908 11.11571 1.000 23.27619 48 SER B O 1
ATOM 4160 N N . GLU B 1 49 ? -14.08901 10.45979 10.11413 1.000 20.21122 49 GLU B N 1
ATOM 4161 C CA . GLU B 1 49 ? -14.37993 9.68815 11.32169 1.000 19.07929 49 GLU B CA 1
ATOM 4162 C C . GLU B 1 49 ? -13.47421 10.05645 12.47495 1.000 25.44514 49 GLU B C 1
ATOM 4163 O O . GLU B 1 49 ? -13.91242 10.05473 13.63037 1.000 22.40623 49 GLU B O 1
ATOM 4169 N N . GLN B 1 50 ? -12.19143 10.28268 12.20436 1.000 20.04874 50 GLN B N 1
ATOM 4170 C CA . GLN B 1 50 ? -11.28085 10.57892 13.30158 1.000 23.07106 50 GLN B CA 1
ATOM 4171 C C . GLN B 1 50 ? -11.60252 11.92475 13.93098 1.000 22.70064 50 GLN B C 1
ATOM 4172 O O . GLN B 1 50 ? -11.38674 12.10079 15.13620 1.000 25.93131 50 GLN B O 1
ATOM 4178 N N . TYR B 1 51 ? -12.07199 12.87468 13.12838 1.000 20.45379 51 TYR B N 1
ATOM 4179 C CA . TYR B 1 51 ? -12.45301 14.19351 13.62357 1.000 22.10202 51 TYR B CA 1
ATOM 4180 C C . TYR B 1 51 ? -13.72834 14.10718 14.45256 1.000 23.45542 51 TYR B C 1
ATOM 4181 O O . TYR B 1 51 ? -13.87269 14.83585 15.43803 1.000 26.06237 51 TYR B O 1
ATOM 4190 N N . LEU B 1 52 ? -14.64119 13.21311 14.05966 1.000 22.28233 52 LEU B N 1
ATOM 4191 C CA . LEU B 1 52 ? -15.96836 13.10636 14.67874 1.000 20.48710 52 LEU B CA 1
ATOM 4192 C C . LEU B 1 52 ? -15.89023 12.48191 16.07143 1.000 23.41578 52 LEU B C 1
ATOM 4193 O O . LEU B 1 52 ? -16.69720 12.82682 16.94673 1.000 24.62217 52 LEU B O 1
ATOM 4198 N N . ARG B 1 53 ? -15.00677 11.49956 16.26200 1.000 20.03591 53 ARG B N 1
ATOM 4199 C CA . ARG B 1 53 ? -14.99351 10.73893 17.50713 1.000 19.33518 53 ARG B CA 1
ATOM 4200 C C . ARG B 1 53 ? -14.46771 11.60051 18.65678 1.000 20.56375 53 ARG B C 1
ATOM 4201 O O . ARG B 1 53 ? -13.95499 12.71775 18.46627 1.000 18.88378 53 ARG B O 1
ATOM 4209 N N . VAL B 1 54 ? -14.61239 11.04362 19.86653 1.000 18.31796 54 VAL B N 1
ATOM 4210 C CA . VAL B 1 54 ? -14.15264 11.70271 21.09046 1.000 17.93183 54 VAL B CA 1
ATOM 4211 C C . VAL B 1 54 ? -12.70427 12.17101 20.92997 1.000 20.42610 54 VAL B C 1
ATOM 4212 O O . VAL B 1 54 ? -11.83853 11.41304 20.49294 1.000 19.85960 54 VAL B O 1
ATOM 4216 N N . GLY B 1 55 ? -12.45596 13.43143 21.28333 1.000 18.20158 55 GLY B N 1
ATOM 4217 C CA . GLY B 1 55 ? -11.15770 14.05822 21.21456 1.000 16.43403 55 GLY B CA 1
ATOM 4218 C C . GLY B 1 55 ? -10.65625 14.34110 19.81599 1.000 20.37710 55 GLY B C 1
ATOM 4219 O O . GLY B 1 55 ? -9.50531 14.76190 19.66536 1.000 21.83596 55 GLY B O 1
ATOM 4220 N N . GLY B 1 56 ? -11.48864 14.15319 18.79676 1.000 18.91258 56 GLY B N 1
ATOM 4221 C CA . GLY B 1 56 ? -11.01242 14.35143 17.43224 1.000 18.82995 56 GLY B CA 1
ATOM 4222 C C . GLY B 1 56 ? -10.67443 15.77735 17.06572 1.000 24.17884 56 GLY B C 1
ATOM 4223 O O . GLY B 1 56 ? -9.93283 15.99658 16.09923 1.000 28.57215 56 GLY B O 1
ATOM 4224 N N . SER B 1 57 ? -11.19108 16.75803 17.78652 1.000 21.06061 57 SER B N 1
ATOM 4225 C CA . SER B 1 57 ? -10.84627 18.14064 17.48339 1.000 27.21695 57 SER B CA 1
ATOM 4226 C C . SER B 1 57 ? -9.66074 18.67758 18.28341 1.000 26.07181 57 SER B C 1
ATOM 4227 O O . SER B 1 57 ? -9.26837 19.82649 18.07508 1.000 30.37283 57 SER B O 1
ATOM 4230 N N . ILE B 1 58 ? -9.05705 17.87231 19.14535 1.000 21.89729 58 ILE B N 1
ATOM 4231 C CA . ILE B 1 58 ? -7.89927 18.31871 19.93339 1.000 23.58617 58 ILE B CA 1
ATOM 4232 C C . ILE B 1 58 ? -6.68816 18.53344 19.04279 1.000 27.20021 58 ILE B C 1
ATOM 4233 O O . ILE B 1 58 ? -6.38778 17.70830 18.18028 1.000 26.03709 58 ILE B O 1
ATOM 4238 N N . ASN B 1 59 ? -5.95842 19.63731 19.27350 1.000 27.99547 59 ASN B N 1
ATOM 4239 C CA . ASN B 1 59 ? -4.67501 19.86719 18.60982 1.000 29.45192 59 ASN B CA 1
ATOM 4240 C C . ASN B 1 59 ? -3.57041 19.67468 19.63908 1.000 27.23083 59 ASN B C 1
ATOM 4241 O O . ASN B 1 59 ? -3.46237 20.45591 20.58656 1.000 33.47917 59 ASN B O 1
ATOM 4246 N N . LEU B 1 60 ? -2.75476 18.64583 19.45281 1.000 25.67324 60 LEU B N 1
ATOM 4247 C CA . LEU B 1 60 ? -1.67734 18.36650 20.39968 1.000 23.61369 60 LEU B CA 1
ATOM 4248 C C . LEU B 1 60 ? -0.47930 19.26460 20.11661 1.000 25.69853 60 LEU B C 1
ATOM 4249 O O . LEU B 1 60 ? -0.19976 19.57598 18.96111 1.000 24.95096 60 LEU B O 1
ATOM 4254 N N . ASN B 1 61 ? 0.24830 19.66733 21.17388 1.000 23.54617 61 ASN B N 1
ATOM 4255 C CA . ASN B 1 61 ? 1.45499 20.46242 20.96989 1.000 25.10444 61 ASN B CA 1
ATOM 4256 C C . ASN B 1 61 ? 2.61970 19.51464 20.64919 1.000 21.74771 61 ASN B C 1
ATOM 4257 O O . ASN B 1 61 ? 2.44628 18.29203 20.62527 1.000 21.55046 61 ASN B O 1
ATOM 4262 N N . ASN B 1 62 ? 3.79269 20.08779 20.35201 1.000 23.39939 62 ASN B N 1
ATOM 4263 C CA . ASN B 1 62 ? 4.90395 19.27272 19.85219 1.000 25.17827 62 ASN B CA 1
ATOM 4264 C C . ASN B 1 62 ? 5.38799 18.24572 20.88736 1.000 27.04515 62 ASN B C 1
ATOM 4265 O O . ASN B 1 62 ? 5.70296 17.10465 20.52455 1.000 23.04760 62 ASN B O 1
ATOM 4270 N N . LYS B 1 63 ? 5.39038 18.59990 22.18423 1.000 24.20415 63 LYS B N 1
ATOM 4271 C CA . LYS B 1 63 ? 5.74635 17.60892 23.20877 1.000 22.62383 63 LYS B CA 1
ATOM 4272 C C . LYS B 1 63 ? 4.69849 16.50964 23.32442 1.000 21.14848 63 LYS B C 1
ATOM 4273 O O . LYS B 1 63 ? 5.03394 15.31772 23.39694 1.000 19.45510 63 LYS B O 1
ATOM 4279 N N . GLU B 1 64 ? 3.40606 16.87671 23.31826 1.000 20.24924 64 GLU B N 1
ATOM 4280 C CA . GLU B 1 64 ? 2.35536 15.87560 23.35192 1.000 18.29412 64 GLU B CA 1
ATOM 4281 C C . GLU B 1 64 ? 2.44464 14.94626 22.15199 1.000 21.76420 64 GLU B C 1
ATOM 4282 O O . GLU B 1 64 ? 2.20218 13.74466 22.27815 1.000 19.09741 64 GLU B O 1
ATOM 4288 N N . LYS B 1 65 ? 2.80451 15.49114 20.98215 1.000 21.11853 65 LYS B N 1
ATOM 4289 C CA . LYS B 1 65 ? 2.90205 14.65707 19.79214 1.000 19.13277 65 LYS B CA 1
ATOM 4290 C C . LYS B 1 65 ? 3.97593 13.59018 19.96197 1.000 20.26108 65 LYS B C 1
ATOM 4291 O O . LYS B 1 65 ? 3.80719 12.46232 19.48519 1.000 22.41074 65 LYS B O 1
ATOM 4297 N N . LYS B 1 66 ? 5.09808 13.92623 20.60348 1.000 19.18695 66 LYS B N 1
ATOM 4298 C CA . LYS B 1 66 ? 6.15163 12.91622 20.77564 1.000 22.04476 66 LYS B CA 1
ATOM 4299 C C . LYS B 1 66 ? 5.64434 11.79527 21.64424 1.000 22.41962 66 LYS B C 1
ATOM 4300 O O . LYS B 1 66 ? 5.89777 10.61606 21.37241 1.000 21.76174 66 LYS B O 1
ATOM 4306 N N . LEU B 1 67 ? 4.91631 12.13451 22.70683 1.000 19.09028 67 LEU B N 1
ATOM 4307 C CA . LEU B 1 67 ? 4.38821 11.06661 23.55390 1.000 18.05784 67 LEU B CA 1
ATOM 4308 C C . LEU B 1 67 ? 3.29209 10.28961 22.82601 1.000 19.47812 67 LEU B C 1
ATOM 4309 O O . LEU B 1 67 ? 3.19712 9.06321 22.96981 1.000 18.52825 67 LEU B O 1
ATOM 4314 N N . ASN B 1 68 ? 2.41484 10.99703 22.09895 1.000 18.52941 68 ASN B N 1
ATOM 4315 C CA . ASN B 1 68 ? 1.39129 10.34070 21.29069 1.000 17.47347 68 ASN B CA 1
ATOM 4316 C C . ASN B 1 68 ? 2.00848 9.31473 20.33882 1.000 18.73862 68 ASN B C 1
ATOM 4317 O O . ASN B 1 68 ? 1.48238 8.20159 20.19398 1.000 21.32555 68 ASN B O 1
ATOM 4322 N N . GLN B 1 69 ? 3.09422 9.69101 19.65290 1.000 19.68259 69 GLN B N 1
ATOM 4323 C CA . GLN B 1 69 ? 3.74082 8.77969 18.70344 1.000 21.47072 69 GLN B CA 1
ATOM 4324 C C . GLN B 1 69 ? 4.19032 7.50155 19.39178 1.000 21.41568 69 GLN B C 1
ATOM 4325 O O . GLN B 1 69 ? 4.01187 6.39818 18.85815 1.000 19.88457 69 GLN B O 1
ATOM 4331 N N . PHE B 1 70 ? 4.73468 7.61995 20.60101 1.000 18.87892 70 PHE B N 1
ATOM 4332 C CA . PHE B 1 70 ? 5.17898 6.42864 21.32003 1.000 20.21073 70 PHE B CA 1
ATOM 4333 C C . PHE B 1 70 ? 4.00519 5.54914 21.70742 1.000 19.41840 70 PHE B C 1
ATOM 4334 O O . PHE B 1 70 ? 4.03896 4.32890 21.52764 1.000 18.14345 70 PHE B O 1
ATOM 4342 N N . ILE B 1 71 ? 2.94510 6.15945 22.21326 1.000 16.93584 71 ILE B N 1
ATOM 4343 C CA . ILE B 1 71 ? 1.75031 5.41631 22.59280 1.000 17.69259 71 ILE B CA 1
ATOM 4344 C C . ILE B 1 71 ? 1.21880 4.64610 21.38834 1.000 20.81855 71 ILE B C 1
ATOM 4345 O O . ILE B 1 71 ? 0.86676 3.45700 21.47525 1.000 18.35113 71 ILE B O 1
ATOM 4350 N N . LEU B 1 72 ? 1.17710 5.30890 20.23559 1.000 18.86004 72 LEU B N 1
ATOM 4351 C CA . LEU B 1 72 ? 0.61361 4.65306 19.06049 1.000 20.10793 72 LEU B CA 1
ATOM 4352 C C . LEU B 1 72 ? 1.52075 3.53772 18.54666 1.000 19.59212 72 LEU B C 1
ATOM 4353 O O . LEU B 1 72 ? 1.01909 2.51550 18.03782 1.000 20.76653 72 LEU B O 1
ATOM 4358 N N . ARG B 1 73 ? 2.84799 3.71153 18.63937 1.000 20.49500 73 ARG B N 1
ATOM 4359 C CA . ARG B 1 73 ? 3.73856 2.61349 18.25876 1.000 18.51062 73 ARG B CA 1
ATOM 4360 C C . ARG B 1 73 ? 3.48975 1.41092 19.16933 1.000 21.89111 73 ARG B C 1
ATOM 4361 O O . ARG B 1 73 ? 3.48253 0.26310 18.71440 1.000 18.56157 73 ARG B O 1
ATOM 4369 N N . GLU B 1 74 ? 3.31365 1.66528 20.46910 1.000 17.64444 74 GLU B N 1
ATOM 4370 C CA . GLU B 1 74 ? 3.06460 0.57357 21.42230 1.000 19.73579 74 GLU B CA 1
ATOM 4371 C C . GLU B 1 74 ? 1.73197 -0.06670 21.14462 1.000 22.48458 74 GLU B C 1
ATOM 4372 O O . GLU B 1 74 ? 1.60108 -1.29653 21.20516 1.000 18.94158 74 GLU B O 1
ATOM 4378 N N . LYS B 1 75 ? 0.73829 0.76657 20.81386 1.000 17.01693 75 LYS B N 1
ATOM 4379 C CA . LYS B 1 75 ? -0.61164 0.25932 20.59525 1.000 16.87973 75 LYS B CA 1
ATOM 4380 C C . LYS B 1 75 ? -0.63680 -0.64836 19.36482 1.000 18.82097 75 LYS B C 1
ATOM 4381 O O . LYS B 1 75 ? -1.18775 -1.75693 19.39674 1.000 17.89247 75 LYS B O 1
ATOM 4387 N N . ARG B 1 76 ? -0.00098 -0.20211 18.28229 1.000 18.39573 76 ARG B N 1
ATOM 4388 C CA . ARG B 1 76 ? 0.07488 -0.99752 17.06605 1.000 19.88071 76 ARG B CA 1
ATOM 4389 C C . ARG B 1 76 ? 0.83567 -2.30627 17.30047 1.000 24.36243 76 ARG B C 1
ATOM 4390 O O . ARG B 1 76 ? 0.44199 -3.37194 16.79073 1.000 21.47314 76 ARG B O 1
ATOM 4398 N N . ALA B 1 77 ? 1.90553 -2.26119 18.10454 1.000 19.98200 77 ALA B N 1
ATOM 4399 C CA . ALA B 1 77 ? 2.69469 -3.47341 18.33709 1.000 22.14874 77 ALA B CA 1
ATOM 4400 C C . ALA B 1 77 ? 1.84651 -4.57079 18.96784 1.000 19.57565 77 ALA B C 1
ATOM 4401 O O . ALA B 1 77 ? 1.88962 -5.72717 18.51298 1.000 21.27399 77 ALA B O 1
ATOM 4403 N N . ILE B 1 78 ? 1.05931 -4.22558 19.99646 1.000 19.01413 78 ILE B N 1
ATOM 4404 C CA . ILE B 1 78 ? 0.29623 -5.26312 20.67968 1.000 16.07121 78 ILE B CA 1
ATOM 4405 C C . ILE B 1 78 ? -0.88293 -5.72580 19.81123 1.000 18.97746 78 ILE B C 1
ATOM 4406 O O . ILE B 1 78 ? -1.15760 -6.92708 19.70076 1.000 19.41556 78 ILE B O 1
ATOM 4411 N N . ILE B 1 79 ? -1.52023 -4.81300 19.08161 1.000 16.89733 79 ILE B N 1
ATOM 4412 C CA . ILE B 1 79 ? -2.65210 -5.22319 18.24320 1.000 17.72496 79 ILE B CA 1
ATOM 4413 C C . ILE B 1 79 ? -2.17734 -6.07642 17.07387 1.000 19.36959 79 ILE B C 1
ATOM 4414 O O . ILE B 1 79 ? -2.75916 -7.12792 16.76869 1.000 20.23592 79 ILE B O 1
ATOM 4419 N N . GLU B 1 80 ? -1.08508 -5.66172 16.40431 1.000 16.49595 80 GLU B N 1
ATOM 4420 C CA . GLU B 1 80 ? -0.66344 -6.42056 15.23892 1.000 20.67526 80 GLU B CA 1
ATOM 4421 C C . GLU B 1 80 ? -0.15154 -7.79658 15.64450 1.000 20.43693 80 GLU B C 1
ATOM 4422 O O . GLU B 1 80 ? -0.30937 -8.75487 14.88593 1.000 21.95388 80 GLU B O 1
ATOM 4428 N N . ASN B 1 81 ? 0.48920 -7.91628 16.81226 1.000 21.16785 81 ASN B N 1
ATOM 4429 C CA . ASN B 1 81 ? 0.89398 -9.24951 17.25169 1.000 21.29023 81 ASN B CA 1
ATOM 4430 C C . ASN B 1 81 ? -0.32969 -10.13894 17.48624 1.000 22.61239 81 ASN B C 1
ATOM 4431 O O . ASN B 1 81 ? -0.37860 -11.28890 17.02762 1.000 21.06636 81 ASN B O 1
ATOM 4436 N N . SER B 1 82 ? -1.34767 -9.60771 18.15624 1.000 19.99234 82 SER B N 1
ATOM 4437 C CA . SER B 1 82 ? -2.55088 -10.40572 18.36324 1.000 20.53504 82 SER B CA 1
ATOM 4438 C C . SER B 1 82 ? -3.19989 -10.82075 17.03699 1.000 22.14655 82 SER B C 1
ATOM 4439 O O . SER B 1 82 ? -3.55103 -11.99475 16.83140 1.000 21.55328 82 SER B O 1
ATOM 4442 N N . ARG B 1 83 ? -3.31007 -9.88109 16.09988 1.000 17.80158 83 ARG B N 1
ATOM 4443 C CA . ARG B 1 83 ? -4.01842 -10.12687 14.84607 1.000 19.59433 83 ARG B CA 1
ATOM 4444 C C . ARG B 1 83 ? -3.22095 -11.04555 13.92365 1.000 21.90467 83 ARG B C 1
ATOM 4445 O O . ARG B 1 83 ? -3.74572 -12.02437 13.37066 1.000 23.14163 83 ARG B O 1
ATOM 4453 N N . LEU B 1 84 ? -1.93595 -10.77412 13.76627 1.000 22.88113 84 LEU B N 1
ATOM 4454 C CA . LEU B 1 84 ? -1.18062 -11.49464 12.75147 1.000 21.23413 84 LEU B CA 1
ATOM 4455 C C . LEU B 1 84 ? -0.57363 -12.78803 13.26656 1.000 24.35646 84 LEU B C 1
ATOM 4456 O O . LEU B 1 84 ? -0.38011 -13.71414 12.47445 1.000 29.73116 84 LEU B O 1
ATOM 4461 N N . ASN B 1 85 ? -0.23005 -12.86080 14.55639 1.000 24.12942 85 ASN B N 1
ATOM 4462 C CA . ASN B 1 85 ? 0.24967 -14.09472 15.15130 1.000 29.32493 85 ASN B CA 1
ATOM 4463 C C . ASN B 1 85 ? -0.87760 -14.88631 15.80608 1.000 25.96234 85 ASN B C 1
ATOM 4464 O O . ASN B 1 85 ? -0.60927 -15.88862 16.46548 1.000 28.16811 85 ASN B O 1
ATOM 4469 N N . LYS B 1 86 ? -2.11317 -14.42758 15.66075 1.000 24.92557 86 LYS B N 1
ATOM 4470 C CA . LYS B 1 86 ? -3.30541 -15.22150 15.94870 1.000 25.13052 86 LYS B CA 1
ATOM 4471 C C . LYS B 1 86 ? -3.32564 -15.66907 17.41223 1.000 24.52149 86 LYS B C 1
ATOM 4472 O O . LYS B 1 86 ? -3.39887 -16.86741 17.71542 1.000 23.74355 86 LYS B O 1
ATOM 4478 N N . THR B 1 87 ? -3.25974 -14.68638 18.30857 1.000 19.31848 87 THR B N 1
ATOM 4479 C CA . THR B 1 87 ? -3.29692 -14.94453 19.74662 1.000 21.89949 87 THR B CA 1
ATOM 4480 C C . THR B 1 87 ? -4.26911 -13.96448 20.40516 1.000 23.20453 87 THR B C 1
ATOM 4481 O O . THR B 1 87 ? -4.59505 -12.91069 19.85103 1.000 24.04099 87 THR B O 1
ATOM 4485 N N . GLN B 1 88 ? -4.76684 -14.31740 21.58786 1.000 22.33756 88 GLN B N 1
ATOM 4486 C CA . GLN B 1 88 ? -5.80081 -13.49201 22.19579 1.000 21.99707 88 GLN B CA 1
ATOM 4487 C C . GLN B 1 88 ? -5.25954 -12.09358 22.49836 1.000 19.89993 88 GLN B C 1
ATOM 4488 O O . GLN B 1 88 ? -4.08085 -11.92283 22.79040 1.000 22.96806 88 GLN B O 1
ATOM 4494 N N . TYR B 1 89 ? -6.14587 -11.09274 22.39411 1.000 18.72501 89 TYR B N 1
ATOM 4495 C CA . TYR B 1 89 ? -5.87538 -9.67892 22.70009 1.000 17.31400 89 TYR B CA 1
ATOM 4496 C C . TYR B 1 89 ? -6.08285 -9.49709 24.19805 1.000 18.70945 89 TYR B C 1
ATOM 4497 O O . TYR B 1 89 ? -7.20104 -9.32587 24.67880 1.000 18.72951 89 TYR B O 1
ATOM 4506 N N . ILE B 1 90 ? -4.98197 -9.50941 24.93750 1.000 17.44556 90 ILE B N 1
ATOM 4507 C CA . ILE B 1 90 ? -5.08032 -9.52812 26.40561 1.000 18.41917 90 ILE B CA 1
ATOM 4508 C C . ILE B 1 90 ? -5.85174 -8.34422 26.98348 1.000 16.51057 90 ILE B C 1
ATOM 4509 O O . ILE B 1 90 ? -6.59108 -8.53766 27.97766 1.000 18.33167 90 ILE B O 1
ATOM 4514 N N . PRO B 1 91 ? -5.76727 -7.11297 26.45006 1.000 16.24717 91 PRO B N 1
ATOM 4515 C CA . PRO B 1 91 ? -6.52745 -6.02143 27.06703 1.000 16.21647 91 PRO B CA 1
ATOM 4516 C C . PRO B 1 91 ? -8.02606 -6.27242 27.09182 1.000 16.33439 91 PRO B C 1
ATOM 4517 O O . PRO B 1 91 ? -8.73989 -5.64737 27.89298 1.000 16.76890 91 PRO B O 1
ATOM 4521 N N . ALA B 1 92 ? -8.54299 -7.18934 26.25861 1.000 14.60554 92 ALA B N 1
ATOM 4522 C CA . ALA B 1 92 ? -9.97960 -7.41243 26.17329 1.000 15.33147 92 ALA B CA 1
ATOM 4523 C C . ALA B 1 92 ? -10.47573 -8.65140 26.89845 1.000 17.25830 92 ALA B C 1
ATOM 4524 O O . ALA B 1 92 ? -11.70695 -8.85796 26.93398 1.000 17.68048 92 ALA B O 1
ATOM 4526 N N . VAL B 1 93 ? -9.57766 -9.46633 27.48194 1.000 15.94651 93 VAL B N 1
ATOM 4527 C CA . VAL B 1 93 ? -10.03850 -10.68740 28.16187 1.000 15.16559 93 VAL B CA 1
ATOM 4528 C C . VAL B 1 93 ? -10.47688 -10.31772 29.57755 1.000 16.63486 93 VAL B C 1
ATOM 4529 O O . VAL B 1 93 ? -10.44530 -9.14689 29.96343 1.000 17.14429 93 VAL B O 1
ATOM 4533 N N . SER B 1 94 ? -10.95715 -11.30447 30.32269 1.000 15.19763 94 SER B N 1
ATOM 4534 C CA . SER B 1 94 ? -11.34575 -11.06705 31.72766 1.000 17.47544 94 SER B CA 1
ATOM 4535 C C . SER B 1 94 ? -10.27562 -10.31311 32.49045 1.000 16.10298 94 SER B C 1
ATOM 4536 O O . SER B 1 94 ? -9.09075 -10.64887 32.42083 1.000 16.68619 94 SER B O 1
ATOM 4539 N N . PHE B 1 95 ? -10.69958 -9.31080 33.25075 1.000 14.22231 95 PHE B N 1
ATOM 4540 C CA . PHE B 1 95 ? -9.75574 -8.59237 34.11475 1.000 15.20351 95 PHE B CA 1
ATOM 4541 C C . PHE B 1 95 ? -8.97953 -9.54935 35.02330 1.000 16.96288 95 PHE B C 1
ATOM 4542 O O . PHE B 1 95 ? -7.84854 -9.23705 35.43737 1.000 16.51452 95 PHE B O 1
ATOM 4550 N N . PHE B 1 96 ? -9.60033 -10.66618 35.45040 1.000 16.30596 96 PHE B N 1
ATOM 4551 C CA . PHE B 1 96 ? -8.87101 -11.63332 36.27549 1.000 17.37254 96 PHE B CA 1
ATOM 4552 C C . PHE B 1 96 ? -7.57102 -12.04352 35.60450 1.000 18.55861 96 PHE B C 1
ATOM 4553 O O . PHE B 1 96 ? -6.54499 -12.21924 36.27258 1.000 18.39586 96 PHE B O 1
ATOM 4561 N N . LEU B 1 97 ? -7.61610 -12.23920 34.28527 1.000 16.77319 97 LEU B N 1
ATOM 4562 C CA . LEU B 1 97 ? -6.45655 -12.63162 33.48036 1.000 16.43106 97 LEU B CA 1
ATOM 4563 C C . LEU B 1 97 ? -5.60753 -11.43202 33.06466 1.000 19.40510 97 LEU B C 1
ATOM 4564 O O . LEU B 1 97 ? -4.37284 -11.51969 33.04779 1.000 20.76004 97 LEU B O 1
ATOM 4569 N N . SER B 1 98 ? -6.24115 -10.30719 32.69370 1.000 17.06234 98 SER B N 1
ATOM 4570 C CA . SER B 1 98 ? -5.44794 -9.21227 32.11984 1.000 15.16851 98 SER B CA 1
ATOM 4571 C C . SER B 1 98 ? -4.74401 -8.34534 33.15075 1.000 17.01095 98 SER B C 1
ATOM 4572 O O . SER B 1 98 ? -3.75570 -7.68754 32.79744 1.000 18.66795 98 SER B O 1
ATOM 4575 N N . LYS B 1 99 ? -5.23043 -8.31254 34.39475 1.000 16.13567 99 LYS B N 1
ATOM 4576 C CA . LYS B 1 99 ? -4.72647 -7.33225 35.35262 1.000 15.31907 99 LYS B CA 1
ATOM 4577 C C . LYS B 1 99 ? -3.20875 -7.43386 35.49100 1.000 18.48825 99 LYS B C 1
ATOM 4578 O O . LYS B 1 99 ? -2.48993 -6.43169 35.34631 1.000 18.57842 99 LYS B O 1
ATOM 4584 N N . SER B 1 100 ? -2.70118 -8.64624 35.73094 1.000 18.76040 100 SER B N 1
ATOM 4585 C CA . SER B 1 100 ? -1.28426 -8.81651 36.01754 1.000 21.46139 100 SER B CA 1
ATOM 4586 C C . SER B 1 100 ? -0.45319 -8.65237 34.75985 1.000 22.66295 100 SER B C 1
ATOM 4587 O O . SER B 1 100 ? 0.76278 -8.42052 34.85605 1.000 25.12449 100 SER B O 1
ATOM 4590 N N . GLN B 1 101 ? -1.06827 -8.81525 33.59393 1.000 18.81311 101 GLN B N 1
ATOM 4591 C CA . GLN B 1 101 ? -0.37084 -8.67756 32.31535 1.000 18.13206 101 GLN B CA 1
ATOM 4592 C C . GLN B 1 101 ? -0.27741 -7.22275 31.85020 1.000 21.45485 101 GLN B C 1
ATOM 4593 O O . GLN B 1 101 ? 0.79448 -6.79870 31.40196 1.000 23.78298 101 GLN B O 1
ATOM 4599 N N . MET B 1 102 ? -1.34574 -6.42983 32.00421 1.000 18.77995 102 MET B N 1
ATOM 4600 C CA . MET B 1 102 ? -1.28058 -5.04416 31.53368 1.000 19.89714 102 MET B CA 1
ATOM 4601 C C . MET B 1 102 ? -0.32353 -4.21166 32.38523 1.000 21.44721 102 MET B C 1
ATOM 4602 O O . MET B 1 102 ? 0.28716 -3.25120 31.87687 1.000 19.10384 102 MET B O 1
ATOM 4607 N N . GLU B 1 103 ? -0.14752 -4.56945 33.67403 1.000 18.98359 103 GLU B N 1
ATOM 4608 C CA . GLU B 1 103 ? 0.60344 -3.68404 34.56746 1.000 17.74615 103 GLU B CA 1
ATOM 4609 C C . GLU B 1 103 ? 2.07636 -3.55213 34.21087 1.000 21.16194 103 GLU B C 1
ATOM 4610 O O . GLU B 1 103 ? 2.70918 -2.58812 34.65850 1.000 24.61870 103 GLU B O 1
ATOM 4616 N N . SER B 1 104 ? 2.64230 -4.48084 33.43758 1.000 18.52437 104 SER B N 1
ATOM 4617 C CA . SER B 1 104 ? 4.04727 -4.39314 33.04020 1.000 20.88150 104 SER B CA 1
ATOM 4618 C C . SER B 1 104 ? 4.27175 -3.58661 31.76242 1.000 22.52748 104 SER B C 1
ATOM 4619 O O . SER B 1 104 ? 5.44830 -3.40458 31.35883 1.000 24.38863 104 SER B O 1
ATOM 4622 N N . THR B 1 105 ? 3.19066 -3.07747 31.13891 1.000 20.66770 105 THR B N 1
ATOM 4623 C CA . THR B 1 105 ? 3.40543 -2.52006 29.78993 1.000 19.20913 105 THR B CA 1
ATOM 4624 C C . THR B 1 105 ? 3.57527 -0.99952 29.81812 1.000 19.88796 105 THR B C 1
ATOM 4625 O O . THR B 1 105 ? 2.99988 -0.31696 30.68452 1.000 17.17914 105 THR B O 1
ATOM 4629 N N . PRO B 1 106 ? 4.28080 -0.43644 28.81829 1.000 18.17085 106 PRO B N 1
ATOM 4630 C CA . PRO B 1 106 ? 4.41809 1.03450 28.79963 1.000 16.49536 106 PRO B CA 1
ATOM 4631 C C . PRO B 1 106 ? 3.11238 1.80638 28.73271 1.000 16.99187 106 PRO B C 1
ATOM 4632 O O . PRO B 1 106 ? 2.98237 2.82513 29.42826 1.000 18.23623 106 PRO B O 1
ATOM 4636 N N . ILE B 1 107 ? 2.10475 1.36523 27.94515 1.000 17.15011 107 ILE B N 1
ATOM 4637 C CA . ILE B 1 107 ? 0.89867 2.16626 27.86558 1.000 16.39967 107 ILE B CA 1
ATOM 4638 C C . ILE B 1 107 ? 0.23544 2.21403 29.24355 1.000 19.67654 107 ILE B C 1
ATOM 4639 O O . ILE B 1 107 ? -0.24122 3.27301 29.68509 1.000 16.47626 107 ILE B O 1
ATOM 4644 N N . PHE B 1 108 ? 0.19738 1.07661 29.95168 1.000 17.03942 108 PHE B N 1
ATOM 4645 C CA . PHE B 1 108 ? -0.40129 1.09877 31.29415 1.000 16.29087 108 PHE B CA 1
ATOM 4646 C C . PHE B 1 108 ? 0.35759 2.02959 32.22075 1.000 17.15861 108 PHE B C 1
ATOM 4647 O O . PHE B 1 108 ? -0.24786 2.81201 32.96242 1.000 15.92773 108 PHE B O 1
ATOM 4655 N N . LYS B 1 109 ? 1.68263 1.99589 32.16205 1.000 16.92557 109 LYS B N 1
ATOM 4656 C CA . LYS B 1 109 ? 2.48908 2.81910 33.06460 1.000 18.17766 109 LYS B CA 1
ATOM 4657 C C . LYS B 1 109 ? 2.32316 4.29145 32.76405 1.000 18.52312 109 LYS B C 1
ATOM 4658 O O . LYS B 1 109 ? 2.31654 5.12288 33.68394 1.000 17.84562 109 LYS B O 1
ATOM 4664 N N . ILE B 1 110 ? 2.16194 4.64529 31.47945 1.000 16.58150 110 ILE B N 1
ATOM 4665 C CA . ILE B 1 110 ? 1.84530 6.02012 31.12523 1.000 17.75025 110 ILE B CA 1
ATOM 4666 C C . ILE B 1 110 ? 0.49010 6.43564 31.67760 1.000 14.91280 110 ILE B C 1
ATOM 4667 O O . ILE B 1 110 ? 0.35399 7.53864 32.23637 1.000 16.60370 110 ILE B O 1
ATOM 4672 N N . ILE B 1 111 ? -0.52651 5.58137 31.50889 1.000 16.07303 111 ILE B N 1
ATOM 4673 C CA . ILE B 1 111 ? -1.86021 5.90589 32.04590 1.000 17.14665 111 ILE B CA 1
ATOM 4674 C C . ILE B 1 111 ? -1.82972 5.98332 33.56998 1.000 16.83580 111 ILE B C 1
ATOM 4675 O O . ILE B 1 111 ? -2.50006 6.82840 34.17051 1.000 16.89041 111 ILE B O 1
ATOM 4680 N N . LYS B 1 112 ? -1.02720 5.12900 34.21877 1.000 18.28473 112 LYS B N 1
ATOM 4681 C CA . LYS B 1 112 ? -0.91279 5.22359 35.67752 1.000 16.48713 112 LYS B CA 1
ATOM 4682 C C . LYS B 1 112 ? -0.40024 6.59430 36.09491 1.000 17.58184 112 LYS B C 1
ATOM 4683 O O . LYS B 1 112 ? -0.93380 7.21515 37.02368 1.000 20.37966 112 LYS B O 1
ATOM 4689 N N . ASP B 1 113 ? 0.62954 7.10541 35.39215 1.000 17.47820 113 ASP B N 1
ATOM 4690 C CA . ASP B 1 113 ? 1.21271 8.40181 35.70223 1.000 18.65441 113 ASP B CA 1
ATOM 4691 C C . ASP B 1 113 ? 0.32037 9.57475 35.31746 1.000 18.18516 113 ASP B C 1
ATOM 4692 O O . ASP B 1 113 ? 0.44068 10.66365 35.91808 1.000 20.03630 113 ASP B O 1
ATOM 4697 N N . MET B 1 114 ? -0.54759 9.38440 34.34789 1.000 18.07891 114 MET B N 1
ATOM 4698 C CA . MET B 1 114 ? -1.36693 10.46146 33.81958 1.000 17.91954 114 MET B CA 1
ATOM 4699 C C . MET B 1 114 ? -2.34335 11.00643 34.87016 1.000 18.36500 114 MET B C 1
ATOM 4700 O O . MET B 1 114 ? -3.00705 10.21936 35.56717 1.000 18.76339 114 MET B O 1
ATOM 4705 N N . PRO B 1 115 ? -2.51421 12.32977 34.96608 1.000 17.21768 115 PRO B N 1
ATOM 4706 C CA . PRO B 1 115 ? -3.61737 12.86374 35.79363 1.000 17.29969 115 PRO B CA 1
ATOM 4707 C C . PRO B 1 115 ? -4.93641 12.44206 35.17028 1.000 18.97744 115 PRO B C 1
ATOM 4708 O O . PRO B 1 115 ? -5.11271 12.54179 33.95662 1.000 17.94728 115 PRO B O 1
ATOM 4712 N N . LYS B 1 116 ? -5.84221 11.93919 36.00863 1.000 18.45568 116 LYS B N 1
ATOM 4713 C CA . LYS B 1 116 ? -7.13650 11.43946 35.53510 1.000 18.33214 116 LYS B CA 1
ATOM 4714 C C . LYS B 1 116 ? -8.21282 12.50575 35.53888 1.000 16.39789 116 LYS B C 1
ATOM 4715 O O . LYS B 1 116 ? -9.27887 12.29072 34.92194 1.000 17.78797 116 LYS B O 1
ATOM 4721 N N . GLY B 1 117 ? -7.98400 13.61286 36.25734 1.000 17.96913 117 GLY B N 1
ATOM 4722 C CA . GLY B 1 117 ? -9.06745 14.54926 36.49585 1.000 16.89985 117 GLY B CA 1
ATOM 4723 C C . GLY B 1 117 ? -9.94587 14.02883 37.62382 1.000 18.68021 117 GLY B C 1
ATOM 4724 O O . GLY B 1 117 ? -9.57463 14.11000 38.79408 1.000 18.64816 117 GLY B O 1
ATOM 4725 N N . ALA B 1 118 ? -11.09382 13.47686 37.26955 1.000 17.07050 118 ALA B N 1
ATOM 4726 C CA . ALA B 1 118 ? -12.09034 13.09384 38.27611 1.000 17.86886 118 ALA B CA 1
ATOM 4727 C C . ALA B 1 118 ? -12.58263 11.68307 38.03422 1.000 20.48581 118 ALA B C 1
ATOM 4728 O O . ALA B 1 118 ? -12.63978 11.20591 36.89064 1.000 18.44162 118 ALA B O 1
ATOM 4730 N N . ALA B 1 119 ? -12.97494 11.01792 39.14090 1.000 15.50910 119 ALA B N 1
ATOM 4731 C CA . ALA B 1 119 ? -13.77065 9.78662 39.10373 1.000 19.91270 119 ALA B CA 1
ATOM 4732 C C . ALA B 1 119 ? -15.18356 10.18572 39.50532 1.000 17.41233 119 ALA B C 1
ATOM 4733 O O . ALA B 1 119 ? -15.41546 10.58838 40.66698 1.000 17.04331 119 ALA B O 1
ATOM 4735 N N . LEU B 1 120 ? -16.12812 10.11596 38.54163 1.000 15.28726 120 LEU B N 1
ATOM 4736 C CA . LEU B 1 120 ? -17.45552 10.66796 38.77552 1.000 17.65096 120 LEU B CA 1
ATOM 4737 C C . LEU B 1 120 ? -18.48406 9.58150 39.06610 1.000 18.67584 120 LEU B C 1
ATOM 4738 O O . LEU B 1 120 ? -19.64286 9.92316 39.31047 1.000 18.96005 120 LEU B O 1
ATOM 4743 N N . HIS B 1 121 ? -18.11473 8.30232 39.03051 1.000 15.77132 121 HIS B N 1
ATOM 4744 C CA . HIS B 1 121 ? -19.09173 7.22971 39.30577 1.000 15.49770 121 HIS B CA 1
ATOM 4745 C C . HIS B 1 121 ? -18.43406 6.21523 40.23960 1.000 15.74728 121 HIS B C 1
ATOM 4746 O O . HIS B 1 121 ? -17.65968 5.35584 39.80778 1.000 17.38300 121 HIS B O 1
ATOM 4753 N N . LEU B 1 122 ? -18.75411 6.31733 41.53686 1.000 14.94351 122 LEU B N 1
ATOM 4754 C CA . LEU B 1 122 ? -18.13148 5.48148 42.55281 1.000 15.39860 122 LEU B CA 1
ATOM 4755 C C . LEU B 1 122 ? -19.17239 5.20958 43.62397 1.000 17.09420 122 LEU B C 1
ATOM 4756 O O . LEU B 1 122 ? -20.02371 6.06374 43.87762 1.000 18.86415 122 LEU B O 1
ATOM 4761 N N . HIS B 1 123 ? -19.03489 4.06834 44.31196 1.000 17.48014 123 HIS B N 1
ATOM 4762 C CA . HIS B 1 123 ? -19.88834 3.73673 45.46021 1.000 15.96451 123 HIS B CA 1
ATOM 4763 C C . HIS B 1 123 ? -19.04775 3.69365 46.73436 1.000 18.33983 123 HIS B C 1
ATOM 4764 O O . HIS B 1 123 ? -17.97285 3.06712 46.77067 1.000 19.30706 123 HIS B O 1
ATOM 4771 N N . ASP B 1 124 ? -19.50299 4.40438 47.77502 1.000 17.88014 124 ASP B N 1
ATOM 4772 C CA . ASP B 1 124 ? -18.61135 4.65655 48.89601 1.000 17.46678 124 ASP B CA 1
ATOM 4773 C C . ASP B 1 124 ? -18.20324 3.39266 49.65114 1.000 27.00778 124 ASP B C 1
ATOM 4774 O O . ASP B 1 124 ? -17.12816 3.38046 50.24930 1.000 35.19664 124 ASP B O 1
ATOM 4779 N N . THR B 1 125 ? -18.98694 2.32889 49.65098 1.000 18.01087 125 THR B N 1
ATOM 4780 C CA . THR B 1 125 ? -18.53895 1.13101 50.36291 1.000 20.80120 125 THR B CA 1
ATOM 4781 C C . THR B 1 125 ? -17.75806 0.17280 49.47991 1.000 22.40648 125 THR B C 1
ATOM 4782 O O . THR B 1 125 ? -17.54171 -0.98717 49.87395 1.000 19.96094 125 THR B O 1
ATOM 4786 N N . ALA B 1 126 ? -17.36604 0.60807 48.27433 1.000 20.16828 126 ALA B N 1
ATOM 4787 C CA . ALA B 1 126 ? -16.70297 -0.28031 47.33377 1.000 19.18497 126 ALA B CA 1
ATOM 4788 C C . ALA B 1 126 ? -15.49014 0.37349 46.70147 1.000 18.69842 126 ALA B C 1
ATOM 4789 O O . ALA B 1 126 ? -15.01841 -0.09823 45.66032 1.000 19.82994 126 ALA B O 1
ATOM 4791 N N . SER B 1 127 ? -14.99386 1.45946 47.27751 1.000 16.13733 127 SER B N 1
ATOM 4792 C CA . SER B 1 127 ? -14.03813 2.28598 46.56574 1.000 14.80827 127 SER B CA 1
ATOM 4793 C C . SER B 1 127 ? -12.69498 2.38192 47.26496 1.000 19.67461 127 SER B C 1
ATOM 4794 O O . SER B 1 127 ? -11.85022 3.16518 46.81453 1.000 20.51238 127 SER B O 1
ATOM 4797 N N . ALA B 1 128 ? -12.45152 1.58117 48.31145 1.000 18.76010 128 ALA B N 1
ATOM 4798 C CA . ALA B 1 128 ? -11.11189 1.48178 48.89482 1.000 17.25895 128 ALA B CA 1
ATOM 4799 C C . ALA B 1 128 ? -10.74894 0.00229 49.00302 1.000 17.66648 128 ALA B C 1
ATOM 4800 O O . ALA B 1 128 ? -11.58653 -0.86462 48.79859 1.000 19.80579 128 ALA B O 1
ATOM 4802 N N . ARG B 1 129 ? -9.49725 -0.28805 49.38291 1.000 19.96888 129 ARG B N 1
ATOM 4803 C CA . ARG B 1 129 ? -8.94719 -1.64249 49.23921 1.000 19.54030 129 ARG B CA 1
ATOM 4804 C C . ARG B 1 129 ? -9.48617 -2.61183 50.26870 1.000 18.07944 129 ARG B C 1
ATOM 4805 O O . ARG B 1 129 ? -9.53721 -2.30033 51.45837 1.000 17.95298 129 ARG B O 1
ATOM 4813 N N . ILE B 1 130 ? -9.84559 -3.82891 49.81928 1.000 18.03674 130 ILE B N 1
ATOM 4814 C CA . ILE B 1 130 ? -10.10386 -4.91701 50.77210 1.000 18.90774 130 ILE B CA 1
ATOM 4815 C C . ILE B 1 130 ? -8.89990 -5.14855 51.70613 1.000 17.30135 130 ILE B C 1
ATOM 4816 O O . ILE B 1 130 ? -9.08766 -5.48884 52.89856 1.000 18.55434 130 ILE B O 1
ATOM 4821 N N . ASP B 1 131 ? -7.66303 -5.00436 51.18903 1.000 17.26263 131 ASP B N 1
ATOM 4822 C CA . ASP B 1 131 ? -6.45186 -5.12088 52.01236 1.000 22.67970 131 ASP B CA 1
ATOM 4823 C C . ASP B 1 131 ? -6.51463 -4.19839 53.22288 1.000 21.09503 131 ASP B C 1
ATOM 4824 O O . ASP B 1 131 ? -6.02560 -4.56561 54.30187 1.000 20.69987 131 ASP B O 1
ATOM 4829 N N . TRP B 1 132 ? -7.09986 -2.99808 53.06346 1.000 18.70485 132 TRP B N 1
ATOM 4830 C CA . TRP B 1 132 ? -7.24473 -2.07642 54.19312 1.000 22.22443 132 TRP B CA 1
ATOM 4831 C C . TRP B 1 132 ? -8.30961 -2.57093 55.17515 1.000 18.40358 132 TRP B C 1
ATOM 4832 O O . TRP B 1 132 ? -8.10551 -2.52074 56.40407 1.000 19.18112 132 TRP B O 1
ATOM 4843 N N . ILE B 1 133 ? -9.41620 -3.10304 54.66220 1.000 16.22905 133 ILE B N 1
ATOM 4844 C CA . ILE B 1 133 ? -10.39255 -3.72331 55.55090 1.000 17.47383 133 ILE B CA 1
ATOM 4845 C C . ILE B 1 133 ? -9.73217 -4.81241 56.38179 1.000 20.24181 133 ILE B C 1
ATOM 4846 O O . ILE B 1 133 ? -9.96960 -4.90565 57.59416 1.000 19.20301 133 ILE B O 1
ATOM 4851 N N . VAL B 1 134 ? -8.90481 -5.65079 55.75270 1.000 17.24563 134 VAL B N 1
ATOM 4852 C CA . VAL B 1 134 ? -8.28246 -6.74545 56.50110 1.000 18.81425 134 VAL B CA 1
ATOM 4853 C C . VAL B 1 134 ? -7.18551 -6.23219 57.44770 1.000 17.20318 134 VAL B C 1
ATOM 4854 O O . VAL B 1 134 ? -7.21260 -6.51208 58.66131 1.000 20.25832 134 VAL B O 1
ATOM 4858 N N . SER B 1 135 ? -6.22669 -5.47086 56.93180 1.000 18.69646 135 SER B N 1
ATOM 4859 C CA A SER B 1 135 ? -5.02499 -5.12970 57.69864 0.540 20.98375 135 SER B CA 1
ATOM 4860 C CA B SER B 1 135 ? -5.04837 -5.16607 57.73567 0.460 20.94933 135 SER B CA 1
ATOM 4861 C C . SER B 1 135 ? -5.28409 -4.04310 58.73623 1.000 21.69940 135 SER B C 1
ATOM 4862 O O . SER B 1 135 ? -4.57124 -3.98736 59.74742 1.000 22.97792 135 SER B O 1
ATOM 4867 N N . ASN B 1 136 ? -6.27484 -3.17191 58.49207 1.000 19.93895 136 ASN B N 1
ATOM 4868 C CA . ASN B 1 136 ? -6.62442 -2.13013 59.44202 1.000 20.96596 136 ASN B CA 1
ATOM 4869 C C . ASN B 1 136 ? -7.91974 -2.46207 60.18005 1.000 21.56466 136 ASN B C 1
ATOM 4870 O O . ASN B 1 136 ? -7.89575 -2.68029 61.39355 1.000 19.61021 136 ASN B O 1
ATOM 4875 N N . ALA B 1 137 ? -9.04295 -2.57746 59.46921 1.000 20.18253 137 ALA B N 1
ATOM 4876 C CA . ALA B 1 137 ? -10.33327 -2.65285 60.15513 1.000 20.61229 137 ALA B CA 1
ATOM 4877 C C . ALA B 1 137 ? -10.45934 -3.92474 60.99052 1.000 20.16329 137 ALA B C 1
ATOM 4878 O O . ALA B 1 137 ? -10.96263 -3.85539 62.10942 1.000 20.94122 137 ALA B O 1
ATOM 4880 N N . THR B 1 138 ? -10.02152 -5.08946 60.48686 1.000 18.46225 138 THR B N 1
ATOM 4881 C CA . THR B 1 138 ? -10.23208 -6.31071 61.28303 1.000 17.88945 138 THR B CA 1
ATOM 4882 C C . THR B 1 138 ? -9.19768 -6.48498 62.37388 1.000 22.37349 138 THR B C 1
ATOM 4883 O O . THR B 1 138 ? -9.24851 -7.49103 63.09540 1.000 21.58444 138 THR B O 1
ATOM 4887 N N . TYR B 1 139 ? -8.24199 -5.56085 62.49980 1.000 19.83624 139 TYR B N 1
ATOM 4888 C CA . TYR B 1 139 ? -7.37706 -5.53693 63.66538 1.000 19.55909 139 TYR B CA 1
ATOM 4889 C C . TYR B 1 139 ? -7.88841 -4.62427 64.77564 1.000 19.46371 139 TYR B C 1
ATOM 4890 O O . TYR B 1 139 ? -7.25452 -4.53887 65.83964 1.000 22.41620 139 TYR B O 1
ATOM 4899 N N . ARG B 1 140 ? -9.04944 -3.98768 64.60226 1.000 23.15624 140 ARG B N 1
ATOM 4900 C CA . ARG B 1 140 ? -9.57301 -3.12446 65.65449 1.000 23.68987 140 ARG B CA 1
ATOM 4901 C C . ARG B 1 140 ? -10.29772 -3.93825 66.72921 1.000 19.89745 140 ARG B C 1
ATOM 4902 O O . ARG B 1 140 ? -10.74053 -5.06356 66.49231 1.000 21.54705 140 ARG B O 1
ATOM 4910 N N . ASP B 1 141 ? -10.41935 -3.34977 67.91126 1.000 20.36699 141 ASP B N 1
ATOM 4911 C CA . ASP B 1 141 ? -11.12403 -4.02020 68.99826 1.000 21.13698 141 ASP B CA 1
ATOM 4912 C C . ASP B 1 141 ? -12.60478 -4.22485 68.64827 1.000 24.19238 141 ASP B C 1
ATOM 4913 O O . ASP B 1 141 ? -13.19478 -3.44625 67.90584 1.000 24.63488 141 ASP B O 1
ATOM 4918 N N . HIS B 1 142 ? -13.16319 -5.32308 69.15855 1.000 22.85019 142 HIS B N 1
ATOM 4919 C CA . HIS B 1 142 ? -14.60346 -5.63310 69.11050 1.000 21.57985 142 HIS B CA 1
ATOM 4920 C C . HIS B 1 142 ? -15.09260 -6.03846 67.72793 1.000 23.48016 142 HIS B C 1
ATOM 4921 O O . HIS B 1 142 ? -16.32242 -5.97071 67.46030 1.000 23.96903 142 HIS B O 1
ATOM 4928 N N . VAL B 1 143 ? -14.20724 -6.49232 66.84969 1.000 20.17969 143 VAL B N 1
ATOM 4929 C CA . VAL B 1 143 ? -14.62475 -6.99999 65.53637 1.000 19.60028 143 VAL B CA 1
ATOM 4930 C C . VAL B 1 143 ? -14.89514 -8.49434 65.64032 1.000 22.09395 143 VAL B C 1
ATOM 4931 O O . VAL B 1 143 ? -14.07756 -9.25523 66.17718 1.000 22.49349 143 VAL B O 1
ATOM 4935 N N . TYR B 1 144 ? -16.03099 -8.91835 65.08324 1.000 21.97829 144 TYR B N 1
ATOM 4936 C CA . TYR B 1 144 ? -16.47697 -10.30878 65.09772 1.000 19.00290 144 TYR B CA 1
ATOM 4937 C C . TYR B 1 144 ? -16.60708 -10.81847 63.67321 1.000 20.41023 144 TYR B C 1
ATOM 4938 O O . TYR B 1 144 ? -16.81487 -10.03642 62.73679 1.000 19.98978 144 TYR B O 1
ATOM 4947 N N . MET B 1 145 ? -16.44129 -12.14096 63.51260 1.000 20.08350 145 MET B N 1
ATOM 4948 C CA . MET B 1 145 ? -16.61968 -12.81707 62.23214 1.000 19.77616 145 MET B CA 1
ATOM 4949 C C . MET B 1 145 ? -17.50433 -14.04096 62.41768 1.000 21.79017 145 MET B C 1
ATOM 4950 O O . MET B 1 145 ? -17.61334 -14.59040 63.51935 1.000 23.81082 145 MET B O 1
ATOM 4955 N N . CYS B 1 146 ? -18.14003 -14.47275 61.31788 1.000 19.83402 146 CYS B N 1
ATOM 4956 C CA . CYS B 1 146 ? -18.87727 -15.72283 61.34494 1.000 19.22684 146 CYS B CA 1
ATOM 4957 C C . CYS B 1 146 ? -18.91241 -16.29512 59.92922 1.000 22.76582 146 CYS B C 1
ATOM 4958 O O . CYS B 1 146 ? -18.68288 -15.58090 58.95683 1.000 25.18496 146 CYS B O 1
ATOM 4961 N N . MET B 1 147 ? -19.10771 -17.61098 59.82130 1.000 23.21618 147 MET B N 1
ATOM 4962 C CA . MET B 1 147 ? -19.33910 -18.21584 58.50532 1.000 28.56859 147 MET B CA 1
ATOM 4963 C C . MET B 1 147 ? -20.84541 -18.36855 58.29405 1.000 27.02715 147 MET B C 1
ATOM 4964 O O . MET B 1 147 ? -21.54275 -18.98992 59.11269 1.000 26.74809 147 MET B O 1
ATOM 4969 N N . ASP B 1 148 ? -21.35767 -17.82043 57.18494 1.000 23.25021 148 ASP B N 1
ATOM 4970 C CA . ASP B 1 148 ? -22.80045 -17.83428 56.98675 1.000 21.40691 148 ASP B CA 1
ATOM 4971 C C . ASP B 1 148 ? -23.20903 -19.13246 56.31606 1.000 24.99604 148 ASP B C 1
ATOM 4972 O O . ASP B 1 148 ? -22.38078 -20.01200 56.06978 1.000 26.56220 148 ASP B O 1
ATOM 4977 N N . GLN B 1 149 ? -24.52211 -19.29631 56.08662 1.000 27.57240 149 GLN B N 1
ATOM 4978 C CA . GLN B 1 149 ? -25.02178 -20.55291 55.56248 1.000 33.03852 149 GLN B CA 1
ATOM 4979 C C . GLN B 1 149 ? -24.56603 -20.83771 54.13631 1.000 29.75619 149 GLN B C 1
ATOM 4980 O O . GLN B 1 149 ? -24.68706 -21.97605 53.67829 1.000 31.55057 149 GLN B O 1
ATOM 4986 N N . ASP B 1 150 ? -24.10021 -19.84557 53.41577 1.000 28.52645 150 ASP B N 1
ATOM 4987 C CA . ASP B 1 150 ? -23.55411 -20.05440 52.08510 1.000 29.40600 150 ASP B CA 1
ATOM 4988 C C . ASP B 1 150 ? -22.03591 -20.24019 52.11949 1.000 29.04559 150 ASP B C 1
ATOM 4989 O O . ASP B 1 150 ? -21.40042 -20.22451 51.06185 1.000 28.80119 150 ASP B O 1
ATOM 4994 N N . ASN B 1 151 ? -21.45292 -20.33719 53.30849 1.000 26.24676 151 ASN B N 1
ATOM 4995 C CA . ASN B 1 151 ? -20.01204 -20.56922 53.50867 1.000 22.83116 151 ASN B CA 1
ATOM 4996 C C . ASN B 1 151 ? -19.16445 -19.36747 53.09030 1.000 25.95980 151 ASN B C 1
ATOM 4997 O O . ASN B 1 151 ? -18.05808 -19.53085 52.56624 1.000 24.99579 151 ASN B O 1
ATOM 5002 N N . PHE B 1 152 ? -19.64191 -18.14757 53.38352 1.000 23.21906 152 PHE B N 1
ATOM 5003 C CA . PHE B 1 152 ? -18.85859 -16.91705 53.25404 1.000 21.69819 152 PHE B CA 1
ATOM 5004 C C . PHE B 1 152 ? -18.62906 -16.28281 54.61071 1.000 22.00782 152 PHE B C 1
ATOM 5005 O O . PHE B 1 152 ? -19.53058 -16.29611 55.44601 1.000 19.68380 152 PHE B O 1
ATOM 5013 N N . VAL B 1 153 ? -17.47279 -15.62817 54.78498 1.000 16.80325 153 VAL B N 1
ATOM 5014 C CA . VAL B 1 153 ? -17.20302 -14.92959 56.05208 1.000 18.85917 153 VAL B CA 1
ATOM 5015 C C . VAL B 1 153 ? -17.96842 -13.60860 56.08667 1.000 21.88765 153 VAL B C 1
ATOM 5016 O O . VAL B 1 153 ? -18.08279 -12.89465 55.07311 1.000 20.02418 153 VAL B O 1
ATOM 5020 N N . ARG B 1 154 ? -18.56652 -13.29972 57.23535 1.000 18.94955 154 ARG B N 1
ATOM 5021 C CA . ARG B 1 154 ? -19.15085 -11.98747 57.47470 1.000 18.99205 154 ARG B CA 1
ATOM 5022 C C . ARG B 1 154 ? -18.42644 -11.30660 58.62691 1.000 19.56142 154 ARG B C 1
ATOM 5023 O O . ARG B 1 154 ? -17.95009 -11.97812 59.56426 1.000 20.59723 154 ARG B O 1
ATOM 5031 N N . LEU B 1 155 ? -18.38967 -9.98085 58.58544 1.000 16.92936 155 LEU B N 1
ATOM 5032 C CA . LEU B 1 155 ? -17.68380 -9.18875 59.61152 1.000 18.60846 155 LEU B CA 1
ATOM 5033 C C . LEU B 1 155 ? -18.61676 -8.14188 60.21959 1.000 20.39715 155 LEU B C 1
ATOM 5034 O O . LEU B 1 155 ? -19.39554 -7.48570 59.50015 1.000 20.66130 155 LEU B O 1
ATOM 5039 N N . THR B 1 156 ? -18.49367 -7.91022 61.52345 1.000 18.49433 156 THR B N 1
ATOM 5040 C CA . THR B 1 156 ? -19.26287 -6.83548 62.12908 1.000 20.93511 156 THR B CA 1
ATOM 5041 C C . THR B 1 156 ? -18.53667 -6.34318 63.38140 1.000 22.95224 156 THR B C 1
ATOM 5042 O O . THR B 1 156 ? -17.49350 -6.87930 63.77214 1.000 22.27774 156 THR B O 1
ATOM 5046 N N . VAL B 1 157 ? -19.08274 -5.29392 63.98858 1.000 18.06072 157 VAL B N 1
ATOM 5047 C CA . VAL B 1 157 ? -18.57277 -4.73802 65.25615 1.000 21.14515 157 VAL B CA 1
ATOM 5048 C C . VAL B 1 157 ? -19.66282 -4.82782 66.31652 1.000 25.05788 157 VAL B C 1
ATOM 5049 O O . VAL B 1 157 ? -20.83434 -4.53689 66.04695 1.000 22.78009 157 VAL B O 1
ATOM 5053 N N . SER B 1 158 ? -19.28311 -5.20087 67.55722 1.000 24.53534 158 SER B N 1
ATOM 5054 C CA . SER B 1 158 ? -20.22203 -5.23769 68.67892 1.000 28.08570 158 SER B CA 1
ATOM 5055 C C . SER B 1 158 ? -19.45820 -4.91438 69.96008 1.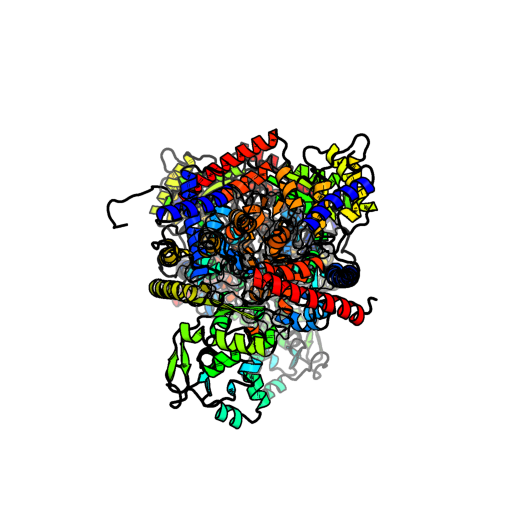000 32.46059 158 SER B C 1
ATOM 5056 O O . SER B 1 158 ? -18.63720 -5.71510 70.41813 1.000 30.22638 158 SER B O 1
ATOM 5059 N N . GLY B 1 159 ? -19.73842 -3.76588 70.54742 1.000 32.66058 159 GLY B N 1
ATOM 5060 C CA . GLY B 1 159 ? -19.03257 -3.39736 71.77249 1.000 41.97122 159 GLY B CA 1
ATOM 5061 C C . GLY B 1 159 ? -19.74986 -3.89126 73.00595 1.000 54.01283 159 GLY B C 1
ATOM 5062 O O . GLY B 1 159 ? -19.19683 -3.98557 74.11472 1.000 49.72136 159 GLY B O 1
ATOM 5063 N N . THR B 1 160 ? -21.00499 -4.24813 72.78213 1.000 56.00250 160 THR B N 1
ATOM 5064 C CA . THR B 1 160 ? -21.98268 -4.47145 73.83211 1.000 65.42077 160 THR B CA 1
ATOM 5065 C C . THR B 1 160 ? -22.25716 -5.96280 73.98678 1.000 59.18398 160 THR B C 1
ATOM 5066 O O . THR B 1 160 ? -23.40065 -6.38384 74.14552 1.000 69.94524 160 THR B O 1
ATOM 5070 N N . GLY B 1 161 ? -21.20624 -6.77510 73.87230 1.000 50.05185 161 GLY B N 1
ATOM 5071 C CA . GLY B 1 161 ? -21.31824 -8.21815 73.87403 1.000 52.94553 161 GLY B CA 1
ATOM 5072 C C . GLY B 1 161 ? -21.04538 -8.81224 72.49701 1.000 59.81043 161 GLY B C 1
ATOM 5073 O O . GLY B 1 161 ? -20.93740 -8.09258 71.50106 1.000 58.36160 161 GLY B O 1
ATOM 5074 N N . PRO B 1 162 ? -20.92713 -10.14047 72.40869 1.000 57.86351 162 PRO B N 1
ATOM 5075 C CA . PRO B 1 162 ? -20.95492 -10.78595 71.09611 1.000 42.90215 162 PRO B CA 1
ATOM 5076 C C . PRO B 1 162 ? -22.31290 -10.62067 70.43589 1.000 53.53083 162 PRO B C 1
ATOM 5077 O O . PRO B 1 162 ? -23.34241 -10.54448 71.12538 1.000 53.48815 162 PRO B O 1
ATOM 5081 N N . PRO B 1 163 ? -22.37172 -10.58084 69.09689 1.000 44.53858 163 PRO B N 1
ATOM 5082 C CA . PRO B 1 163 ? -23.67552 -10.46045 68.41995 1.000 45.30516 163 PRO B CA 1
ATOM 5083 C C . PRO B 1 163 ? -24.50534 -11.74712 68.53686 1.000 43.18614 163 PRO B C 1
ATOM 5084 O O . PRO B 1 163 ? -23.97636 -12.85255 68.68200 1.000 46.77459 163 PRO B O 1
ATOM 5088 N N . ALA B 1 164 ? -25.82839 -11.60031 68.46593 1.000 55.63942 164 ALA B N 1
ATOM 5089 C CA . ALA B 1 164 ? -26.71519 -12.76379 68.52496 1.000 51.60645 164 ALA B CA 1
ATOM 5090 C C . ALA B 1 164 ? -26.43662 -13.75003 67.38738 1.000 58.17251 164 ALA B C 1
ATOM 5091 O O . ALA B 1 164 ? -26.21679 -13.35366 66.23865 1.000 52.83968 164 ALA B O 1
ATOM 5093 N N . ASN B 1 165 ? -26.47021 -15.05069 67.70607 1.000 57.24787 165 ASN B N 1
ATOM 5094 C CA . ASN B 1 165 ? -26.17588 -16.10877 66.72872 1.000 54.40797 165 ASN B CA 1
ATOM 5095 C C . ASN B 1 165 ? -27.37865 -16.40533 65.82974 1.000 64.74107 165 ASN B C 1
ATOM 5096 O O . ASN B 1 165 ? -27.89067 -17.52389 65.76807 1.000 66.04374 165 ASN B O 1
ATOM 5098 N N . SER B 1 166 ? -27.81959 -15.37874 65.10910 1.000 66.27746 166 SER B N 1
ATOM 5099 C CA . SER B 1 166 ? -28.95651 -15.51656 64.20325 1.000 70.07488 166 SER B CA 1
ATOM 5100 C C . SER B 1 166 ? -28.40881 -15.93305 62.84212 1.000 66.92996 166 SER B C 1
ATOM 5101 O O . SER B 1 166 ? -27.96639 -15.09529 62.05347 1.000 75.66290 166 SER B O 1
ATOM 5104 N N . GLY B 1 167 ? -28.41646 -17.23865 62.57357 1.000 53.65451 167 GLY B N 1
ATOM 5105 C CA . GLY B 1 167 ? -27.97923 -17.75147 61.29214 1.000 56.41977 167 GLY B CA 1
ATOM 5106 C C . GLY B 1 167 ? -26.48788 -17.97640 61.15057 1.000 61.02376 167 GLY B C 1
ATOM 5107 O O . GLY B 1 167 ? -26.04357 -18.44253 60.08883 1.000 50.82402 167 GLY B O 1
ATOM 5108 N N . CYS B 1 168 ? -25.69764 -17.62737 62.16139 1.000 50.29355 168 CYS B N 1
ATOM 5109 C CA . CYS B 1 168 ? -24.27731 -17.94330 62.15520 1.000 47.77590 168 CYS B CA 1
ATOM 5110 C C . CYS B 1 168 ? -23.73923 -17.73123 63.56186 1.000 46.28522 168 CYS B C 1
ATOM 5111 O O . CYS B 1 168 ? -24.37733 -17.08901 64.40181 1.000 47.40091 168 CYS B O 1
ATOM 5114 N N . GLU B 1 169 ? -22.57971 -18.32233 63.81487 1.000 32.17625 169 GLU B N 1
ATOM 5115 C CA . GLU B 1 169 ? -21.95300 -18.30720 65.13327 1.000 36.58219 169 GLU B CA 1
ATOM 5116 C C . GLU B 1 169 ? -20.80639 -17.29802 65.10893 1.000 31.19392 169 GLU B C 1
ATOM 5117 O O . GLU B 1 169 ? -19.78251 -17.53223 64.45585 1.000 30.92500 169 GLU B O 1
ATOM 5123 N N . TRP B 1 170 ? -20.99399 -16.16259 65.78844 1.000 29.44537 170 TRP B N 1
ATOM 5124 C CA . TRP B 1 170 ? -20.01705 -15.07997 65.74576 1.000 29.19177 170 TRP B CA 1
ATOM 5125 C C . TRP B 1 170 ? -18.84380 -15.40178 66.67516 1.000 27.55931 170 TRP B C 1
ATOM 5126 O O . TRP B 1 170 ? -19.02258 -15.95417 67.77478 1.000 29.81091 170 TRP B O 1
ATOM 5137 N N . LYS B 1 171 ? -17.65568 -15.05667 66.22688 1.000 24.98686 171 LYS B N 1
ATOM 5138 C CA . LYS B 1 171 ? -16.41655 -15.29862 66.95641 1.000 25.13020 171 LYS B CA 1
ATOM 5139 C C . LYS B 1 171 ? -15.57336 -14.04380 66.91566 1.000 21.16026 171 LYS B C 1
ATOM 5140 O O . LYS B 1 171 ? -15.55816 -13.34685 65.91937 1.000 21.63873 171 LYS B O 1
ATOM 5146 N N . LEU B 1 172 ? -14.85975 -13.75278 68.01514 1.000 22.73699 172 LEU B N 1
ATOM 5147 C CA . LEU B 1 172 ? -14.00914 -12.56352 68.00824 1.000 26.56549 172 LEU B CA 1
ATOM 5148 C C . LEU B 1 172 ? -12.81822 -12.76472 67.07211 1.000 25.45100 172 LEU B C 1
ATOM 5149 O O . LEU B 1 172 ? -12.12199 -13.78037 67.15934 1.000 23.11167 172 LEU B O 1
ATOM 5154 N N . VAL B 1 173 ? -12.60643 -11.81481 66.14248 1.000 19.93527 173 VAL B N 1
ATOM 5155 C CA . VAL B 1 173 ? -11.55046 -11.97979 65.12621 1.000 18.38215 173 VAL B CA 1
ATOM 5156 C C . VAL B 1 173 ? -10.18429 -12.06454 65.78996 1.000 22.61098 173 VAL B C 1
ATOM 5157 O O . VAL B 1 173 ? -9.33072 -12.86254 65.38202 1.000 23.72507 173 VAL B O 1
ATOM 5161 N N . GLU B 1 174 ? -9.95307 -11.23263 66.80392 1.000 22.12065 174 GLU B N 1
ATOM 5162 C CA . GLU B 1 174 ? -8.67651 -11.26068 67.50977 1.000 21.10889 174 GLU B CA 1
ATOM 5163 C C . GLU B 1 174 ? -8.35168 -12.67226 68.00266 1.000 22.10494 174 GLU B C 1
ATOM 5164 O O . GLU B 1 174 ? -7.19459 -13.11282 67.93580 1.000 27.27103 174 GLU B O 1
ATOM 5170 N N . THR B 1 175 ? -9.34881 -13.39560 68.50211 1.000 22.37312 175 THR B N 1
ATOM 5171 C CA . THR B 1 175 ? -9.09535 -14.73633 69.05057 1.000 24.48505 175 THR B CA 1
ATOM 5172 C C . THR B 1 175 ? -8.85945 -15.74005 67.92906 1.000 30.25113 175 THR B C 1
ATOM 5173 O O . THR B 1 175 ? -7.97564 -16.59422 68.02007 1.000 29.17823 175 THR B O 1
ATOM 5177 N N . GLU B 1 176 ? -9.65266 -15.65594 66.86488 1.000 23.65047 176 GLU B N 1
ATOM 5178 C CA . GLU B 1 176 ? -9.48557 -16.55023 65.71611 1.000 23.71448 176 GLU B CA 1
ATOM 5179 C C . GLU B 1 176 ? -8.11561 -16.35980 65.06901 1.000 23.83302 176 GLU B C 1
ATOM 5180 O O . GLU B 1 176 ? -7.45357 -17.33505 64.68787 1.000 24.50202 176 GLU B O 1
ATOM 5186 N N . ARG B 1 177 ? -7.67207 -15.11513 64.95039 1.000 21.94332 177 ARG B N 1
ATOM 5187 C CA . ARG B 1 177 ? -6.38079 -14.84268 64.31266 1.000 21.30717 177 ARG B CA 1
ATOM 5188 C C . ARG B 1 177 ? -5.24296 -15.36147 65.17618 1.000 23.51120 177 ARG B C 1
ATOM 5189 O O . ARG B 1 177 ? -4.32965 -16.02577 64.68484 1.000 25.16756 177 ARG B O 1
ATOM 5197 N N . ALA B 1 178 ? -5.31059 -15.08625 66.47218 1.000 22.02379 178 ALA B N 1
ATOM 5198 C CA . ALA B 1 178 ? -4.29422 -15.53920 67.43010 1.000 24.16821 178 ALA B CA 1
ATOM 5199 C C . ALA B 1 178 ? -4.17776 -17.05601 67.48916 1.000 29.95703 178 ALA B C 1
ATOM 5200 O O . ALA B 1 178 ? -3.10081 -17.57820 67.81284 1.000 29.68397 178 ALA B O 1
ATOM 5202 N N . ASN B 1 179 ? -5.27352 -17.77782 67.23417 1.000 29.61481 179 ASN B N 1
ATOM 5203 C CA . ASN B 1 179 ? -5.28723 -19.23812 67.28732 1.000 30.74234 179 ASN B CA 1
ATOM 5204 C C . ASN B 1 179 ? -5.08916 -19.89459 65.92725 1.000 33.65189 179 ASN B C 1
ATOM 5205 O O . ASN B 1 179 ? -5.21666 -21.11794 65.82515 1.000 31.52563 179 ASN B O 1
ATOM 5210 N N . SER B 1 180 ? -4.80280 -19.12554 64.87016 1.000 29.72892 180 SER B N 1
ATOM 5211 C CA . SER B 1 180 ? -4.76030 -19.73219 63.54433 1.000 26.74108 180 SER B CA 1
ATOM 5212 C C . SER B 1 180 ? -3.48802 -20.53484 63.28994 1.000 30.35871 180 SER B C 1
ATOM 5213 O O . SER B 1 180 ? -3.47197 -21.39511 62.40241 1.000 33.46179 180 SER B O 1
ATOM 5216 N N . GLY B 1 181 ? -2.41066 -20.24848 63.99298 1.000 27.55397 181 GLY B N 1
ATOM 5217 C CA . GLY B 1 181 ? -1.16559 -20.90909 63.68168 1.000 29.55042 181 GLY B CA 1
ATOM 5218 C C . GLY B 1 181 ? -0.42997 -20.34059 62.48937 1.000 35.07871 181 GLY B C 1
ATOM 5219 O O . GLY B 1 181 ? 0.72138 -20.73324 62.24179 1.000 30.61782 181 GLY B O 1
ATOM 5220 N N . ASP B 1 182 ? -1.05585 -19.44493 61.72176 1.000 29.86816 182 ASP B N 1
ATOM 5221 C CA . ASP B 1 182 ? -0.38479 -18.82288 60.58158 1.000 27.58262 182 ASP B CA 1
ATOM 5222 C C . ASP B 1 182 ? -1.18034 -17.55088 60.28488 1.000 27.39296 182 ASP B C 1
ATOM 5223 O O . ASP B 1 182 ? -2.18853 -17.59341 59.57018 1.000 22.78851 182 ASP B O 1
ATOM 5228 N N . ILE B 1 183 ? -0.71514 -16.42671 60.83315 1.000 21.06658 183 ILE B N 1
ATOM 5229 C CA . ILE B 1 183 ? -1.50063 -15.20657 60.71951 1.000 19.87070 183 ILE B CA 1
ATOM 5230 C C . ILE B 1 183 ? -1.50894 -14.69706 59.27978 1.000 21.36464 183 ILE B C 1
ATOM 5231 O O . ILE B 1 183 ? -2.52704 -14.20100 58.79501 1.000 21.43337 183 ILE B O 1
ATOM 5236 N N . ALA B 1 184 ? -0.36740 -14.79878 58.57886 1.000 21.55896 184 ALA B N 1
ATOM 5237 C CA . ALA B 1 184 ? -0.34348 -14.36802 57.18284 1.000 22.61758 184 ALA B CA 1
ATOM 5238 C C . ALA B 1 184 ? -1.39299 -15.12076 56.36573 1.000 20.13692 184 ALA B C 1
ATOM 5239 O O . ALA B 1 184 ? -2.10069 -14.52005 55.54860 1.000 21.69827 184 ALA B O 1
ATOM 5241 N N . ALA B 1 185 ? -1.50531 -16.44045 56.58080 1.000 22.41250 185 ALA B N 1
ATOM 5242 C CA . ALA B 1 185 ? -2.49688 -17.22308 55.83915 1.000 23.69140 185 ALA B CA 1
ATOM 5243 C C . ALA B 1 185 ? -3.91327 -16.86888 56.28686 1.000 21.89540 185 ALA B C 1
ATOM 5244 O O . ALA B 1 185 ? -4.84820 -16.85347 55.45808 1.000 22.72939 185 ALA B O 1
ATOM 5246 N N . PHE B 1 186 ? -4.10200 -16.60245 57.59419 1.000 19.17854 186 PHE B N 1
ATOM 5247 C CA . PHE B 1 186 ? -5.43277 -16.20178 58.06721 1.000 21.05334 186 PHE B CA 1
ATOM 5248 C C . PHE B 1 186 ? -5.89225 -14.89683 57.41271 1.000 21.14557 186 PHE B C 1
ATOM 5249 O O . PHE B 1 186 ? -7.04226 -14.78583 56.93236 1.000 19.49389 186 PHE B O 1
ATOM 5257 N N . ASP B 1 187 ? -5.00755 -13.89508 57.36379 1.000 20.27063 187 ASP B N 1
ATOM 5258 C CA . ASP B 1 187 ? -5.37421 -12.62239 56.73597 1.000 20.14903 187 ASP B CA 1
ATOM 5259 C C . ASP B 1 187 ? -5.56121 -12.76548 55.22881 1.000 20.27516 187 ASP B C 1
ATOM 5260 O O . ASP B 1 187 ? -6.46775 -12.13451 54.65857 1.000 20.45497 187 ASP B O 1
ATOM 5265 N N . HIS B 1 188 ? -4.67824 -13.52872 54.56277 1.000 18.65844 188 HIS B N 1
ATOM 5266 C CA . HIS B 1 188 ? -4.87411 -13.81096 53.13108 1.000 23.74783 188 HIS B CA 1
ATOM 5267 C C . HIS B 1 188 ? -6.21156 -14.50310 52.90326 1.000 19.69621 188 HIS B C 1
ATOM 5268 O O . HIS B 1 188 ? -6.95116 -14.16473 51.96755 1.000 18.85373 188 HIS B O 1
ATOM 5275 N N . TRP B 1 189 ? -6.53779 -15.47097 53.75007 1.000 18.34396 189 TRP B N 1
ATOM 5276 C CA . TRP B 1 189 ? -7.83283 -16.14633 53.60081 1.000 20.83381 189 TRP B CA 1
ATOM 5277 C C . TRP B 1 189 ? -8.99733 -15.15740 53.69755 1.000 19.45872 189 TRP B C 1
ATOM 5278 O O . TRP B 1 189 ? -9.94647 -15.24259 52.89341 1.000 20.46821 189 TRP B O 1
ATOM 5289 N N . LEU B 1 190 ? -8.95183 -14.21382 54.65737 1.000 20.22970 190 LEU B N 1
ATOM 5290 C CA . LEU B 1 190 ? -10.01379 -13.20812 54.74861 1.000 18.37535 190 LEU B CA 1
ATOM 5291 C C . LEU B 1 190 ? -10.14278 -12.43310 53.43186 1.000 19.27973 190 LEU B C 1
ATOM 5292 O O . LEU B 1 190 ? -11.24659 -12.20252 52.92530 1.000 19.75109 190 LEU B O 1
ATOM 5297 N N . LYS B 1 191 ? -9.02381 -11.94457 52.92292 1.000 19.51823 191 LYS B N 1
ATOM 5298 C CA . LYS B 1 191 ? -9.04767 -11.20456 51.66246 1.000 18.66326 191 LYS B CA 1
ATOM 5299 C C . LYS B 1 191 ? -9.61311 -12.07932 50.54807 1.000 20.73411 191 LYS B C 1
ATOM 5300 O O . LYS B 1 191 ? -10.45534 -11.61932 49.76064 1.000 20.36799 191 LYS B O 1
ATOM 5306 N N . SER B 1 192 ? -9.17032 -13.34744 50.48341 1.000 17.91009 192 SER B N 1
ATOM 5307 C CA A SER B 1 192 ? -9.60090 -14.24695 49.41750 0.420 18.40106 192 SER B CA 1
ATOM 5308 C CA B SER B 1 192 ? -9.60466 -14.23889 49.41055 0.580 18.39256 192 SER B CA 1
ATOM 5309 C C . SER B 1 192 ? -11.09056 -14.55090 49.50375 1.000 18.08710 192 SER B C 1
ATOM 5310 O O . SER B 1 192 ? -11.74007 -14.77920 48.46995 1.000 21.34781 192 SER B O 1
ATOM 5315 N N . ASN B 1 193 ? -11.64695 -14.56844 50.72126 1.000 18.59196 193 ASN B N 1
ATOM 5316 C CA . ASN B 1 193 ? -13.06276 -14.90920 50.89863 1.000 17.73080 193 ASN B CA 1
ATOM 5317 C C . ASN B 1 193 ? -13.97875 -13.74720 50.57757 1.000 18.61812 193 ASN B C 1
ATOM 5318 O O . ASN B 1 193 ? -15.19550 -13.94572 50.45346 1.000 17.77155 193 ASN B O 1
ATOM 5323 N N . ILE B 1 194 ? -13.42613 -12.54502 50.45633 1.000 16.97305 194 ILE B N 1
ATOM 5324 C CA . ILE B 1 194 ? -14.20120 -11.32571 50.27022 1.000 15.58984 194 ILE B CA 1
ATOM 5325 C C . ILE B 1 194 ? -14.04945 -10.75349 48.85639 1.000 19.07455 194 ILE B C 1
ATOM 5326 O O . ILE B 1 194 ? -15.01924 -10.22078 48.30682 1.000 19.50878 194 ILE B O 1
ATOM 5331 N N . SER B 1 195 ? -12.88532 -10.89892 48.22493 1.000 16.86756 195 SER B N 1
ATOM 5332 C CA . SER B 1 195 ? -12.64120 -10.32679 46.89394 1.000 16.20860 195 SER B CA 1
ATOM 5333 C C . SER B 1 195 ? -13.33838 -11.11227 45.78295 1.000 17.64928 195 SER B C 1
ATOM 5334 O O . SER B 1 195 ? -13.33812 -12.35100 45.77155 1.000 18.42518 195 SER B O 1
ATOM 5337 N N . LEU B 1 196 ? -13.88359 -10.39393 44.82629 1.000 17.05126 196 LEU B N 1
ATOM 5338 C CA . LEU B 1 196 ? -14.44124 -11.05879 43.64983 1.000 17.44198 196 LEU B CA 1
ATOM 5339 C C . LEU B 1 196 ? -13.37729 -11.40931 42.60851 1.000 20.23010 196 LEU B C 1
ATOM 5340 O O . LEU B 1 196 ? -13.70348 -12.08106 41.60551 1.000 20.08106 196 LEU B O 1
ATOM 5345 N N . LEU B 1 197 ? -12.12307 -11.01120 42.81293 1.000 17.72232 197 LEU B N 1
ATOM 5346 C CA . LEU B 1 197 ? -11.05514 -11.39991 41.88828 1.000 19.67796 197 LEU B CA 1
ATOM 5347 C C . LEU B 1 197 ? -10.19887 -12.56192 42.40214 1.000 19.35464 197 LEU B C 1
ATOM 5348 O O . LEU B 1 197 ? -9.15049 -12.85233 41.82259 1.000 19.09868 197 LEU B O 1
ATOM 5353 N N . THR B 1 198 ? -10.63659 -13.27482 43.44799 1.000 18.24879 198 THR B N 1
ATOM 5354 C CA . THR B 1 198 ? -9.85466 -14.41758 43.92429 1.000 16.20404 198 THR B CA 1
ATOM 5355 C C . THR B 1 198 ? -9.80583 -15.51043 42.86890 1.000 19.13079 198 THR B C 1
ATOM 5356 O O . THR B 1 198 ? -8.77821 -16.17964 42.68925 1.000 20.31543 198 THR B O 1
ATOM 5360 N N . THR B 1 199 ? -10.93081 -15.71555 42.18865 1.000 18.32354 199 THR B N 1
ATOM 5361 C CA . THR B 1 199 ? -11.03474 -16.54648 40.99956 1.000 18.89970 199 THR B CA 1
ATOM 5362 C C . THR B 1 199 ? -11.61309 -15.69222 39.87659 1.000 17.40552 199 THR B C 1
ATOM 5363 O O . THR B 1 199 ? -12.10940 -14.59787 40.10409 1.000 17.75460 199 THR B O 1
ATOM 5367 N N . ASP B 1 200 ? -11.61199 -16.22649 38.68084 1.000 17.67736 200 ASP B N 1
ATOM 5368 C CA . ASP B 1 200 ? -12.16587 -15.46344 37.56438 1.000 14.91542 200 ASP B CA 1
ATOM 5369 C C . ASP B 1 200 ? -13.68925 -15.47171 37.64396 1.000 16.63076 200 ASP B C 1
ATOM 5370 O O . ASP B 1 200 ? -14.27466 -16.54833 37.48074 1.000 18.97537 200 ASP B O 1
ATOM 5375 N N . PRO B 1 201 ? -14.36417 -14.33859 37.87647 1.000 18.65179 201 PRO B N 1
ATOM 5376 C CA . PRO B 1 201 ? -15.82584 -14.38893 38.01112 1.000 24.32637 201 PRO B CA 1
ATOM 5377 C C . PRO B 1 201 ? -16.50123 -14.95214 36.78636 1.000 21.06873 201 PRO B C 1
ATOM 5378 O O . PRO B 1 201 ? -17.58571 -15.53591 36.91039 1.000 21.42173 201 PRO B O 1
ATOM 5382 N N . LEU B 1 202 ? -15.90428 -14.75607 35.60454 1.000 19.31673 202 LEU B N 1
ATOM 5383 C CA . LEU B 1 202 ? -16.53228 -15.24079 34.37094 1.000 20.14279 202 LEU B CA 1
ATOM 5384 C C . LEU B 1 202 ? -16.54481 -16.75625 34.31343 1.000 19.46025 202 LEU B C 1
ATOM 5385 O O . LEU B 1 202 ? -17.33500 -17.34636 33.54751 1.000 22.69515 202 LEU B O 1
ATOM 5390 N N . VAL B 1 203 ? -15.68830 -17.39982 35.09589 1.000 19.55267 203 VAL B N 1
ATOM 5391 C CA . VAL B 1 203 ? -15.64408 -18.84828 35.17500 1.000 21.12600 203 VAL B CA 1
ATOM 5392 C C . VAL B 1 203 ? -16.44568 -19.34967 36.36849 1.000 19.62274 203 VAL B C 1
ATOM 5393 O O . VAL B 1 203 ? -17.27334 -20.26148 36.23874 1.000 21.17515 203 VAL B O 1
ATOM 5397 N N . THR B 1 204 ? -16.19592 -18.76807 37.53039 1.000 17.97695 204 THR B N 1
ATOM 5398 C CA . THR B 1 204 ? -16.78663 -19.26335 38.77446 1.000 18.60077 204 THR B CA 1
ATOM 5399 C C . THR B 1 204 ? -18.27381 -18.94285 38.89914 1.000 21.38148 204 THR B C 1
ATOM 5400 O O . THR B 1 204 ? -18.99959 -19.69206 39.57064 1.000 21.78609 204 THR B O 1
ATOM 5404 N N . TYR B 1 205 ? -18.72349 -17.82308 38.33913 1.000 18.84258 205 TYR B N 1
ATOM 5405 C CA . TYR B 1 205 ? -20.11838 -17.35337 38.46839 1.000 20.39458 205 TYR B CA 1
ATOM 5406 C C . TYR B 1 205 ? -20.63061 -17.07187 37.05791 1.000 22.27330 205 TYR B C 1
ATOM 5407 O O . TYR B 1 205 ? -20.85255 -15.91924 36.67998 1.000 18.75441 205 TYR B O 1
ATOM 5416 N N . PRO B 1 206 ? -20.81034 -18.13220 36.23917 1.000 20.27224 206 PRO B N 1
ATOM 5417 C CA . PRO B 1 206 ? -20.92439 -17.95838 34.76833 1.000 19.61482 206 PRO B CA 1
ATOM 5418 C C . PRO B 1 206 ? -22.31967 -17.60723 34.26492 1.000 28.62937 206 PRO B C 1
ATOM 5419 O O . PRO B 1 206 ? -22.78243 -18.12964 33.23770 1.000 27.95178 206 PRO B O 1
ATOM 5423 N N . SER B 1 207 ? -22.99146 -16.71950 34.98755 1.000 23.88439 207 SER B N 1
ATOM 5424 C CA . SER B 1 207 ? -24.23076 -16.12555 34.52024 1.000 23.74778 207 SER B CA 1
ATOM 5425 C C . SER B 1 207 ? -24.45141 -14.81524 35.27558 1.000 22.40029 207 SER B C 1
ATOM 5426 O O . SER B 1 207 ? -23.85247 -14.56406 36.33596 1.000 19.56434 207 SER B O 1
ATOM 5429 N N . LEU B 1 208 ? -25.36145 -13.99638 34.72609 1.000 21.19322 208 LEU B N 1
ATOM 5430 C CA . LEU B 1 208 ? -25.69141 -12.72297 35.35610 1.000 20.14538 208 LEU B CA 1
ATOM 5431 C C . LEU B 1 208 ? -26.17897 -12.94386 36.77555 1.000 20.49306 208 LEU B C 1
ATOM 5432 O O . LEU B 1 208 ? -25.76601 -12.23013 37.71068 1.000 18.21229 208 LEU B O 1
ATOM 5437 N N . ASP B 1 209 ? -27.11802 -13.88180 36.95314 1.000 21.13813 209 ASP B N 1
ATOM 5438 C CA . ASP B 1 209 ? -27.70258 -14.05003 38.28654 1.000 22.17340 209 ASP B CA 1
ATOM 5439 C C . ASP B 1 209 ? -26.68607 -14.61212 39.27534 1.000 24.00657 209 ASP B C 1
ATOM 5440 O O . ASP B 1 209 ? -26.72169 -14.26855 40.46615 1.000 20.63650 209 ASP B O 1
ATOM 5445 N N . LYS B 1 210 ? -25.82284 -15.51475 38.81361 1.000 18.38984 210 LYS B N 1
ATOM 5446 C CA . LYS B 1 210 ? -24.77829 -16.05083 39.69642 1.000 20.64106 210 LYS B CA 1
ATOM 5447 C C . LYS B 1 210 ? -23.77385 -14.98352 40.11372 1.000 19.53747 210 LYS B C 1
ATOM 5448 O O . LYS B 1 210 ? -23.37300 -14.95498 41.28723 1.000 18.09018 210 LYS B O 1
ATOM 5454 N N . VAL B 1 211 ? -23.33444 -14.11731 39.18240 1.000 16.15602 211 VAL B N 1
ATOM 5455 C CA . VAL B 1 211 ? -22.32845 -13.14187 39.59119 1.000 16.22797 211 VAL B CA 1
ATOM 5456 C C . VAL B 1 211 ? -22.95779 -12.02565 40.40250 1.000 16.39749 211 VAL B C 1
ATOM 5457 O O . VAL B 1 211 ? -22.32207 -11.50193 41.32622 1.000 17.47557 211 VAL B O 1
ATOM 5461 N N . TRP B 1 212 ? -24.21795 -11.65493 40.11769 1.000 17.50989 212 TRP B N 1
ATOM 5462 C CA . TRP B 1 212 ? -24.86979 -10.67649 40.98127 1.000 17.74274 212 TRP B CA 1
ATOM 5463 C C . TRP B 1 212 ? -25.14296 -11.27115 42.36007 1.000 18.02424 212 TRP B C 1
ATOM 5464 O O . TRP B 1 212 ? -25.12257 -10.53199 43.36003 1.000 18.41880 212 TRP B O 1
ATOM 5475 N N . GLY B 1 213 ? -25.37122 -12.58207 42.43011 1.000 15.94613 213 GLY B N 1
ATOM 5476 C CA . GLY B 1 213 ? -25.49268 -13.23189 43.73735 1.000 17.67628 213 GLY B CA 1
ATOM 5477 C C . GLY B 1 213 ? -24.20110 -13.08636 44.53348 1.000 20.00507 213 GLY B C 1
ATOM 5478 O O . GLY B 1 213 ? -24.21848 -12.75024 45.72178 1.000 19.64085 213 GLY B O 1
ATOM 5479 N N . ARG B 1 214 ? -23.06939 -13.29610 43.86965 1.000 15.77474 214 ARG B N 1
ATOM 5480 C CA . ARG B 1 214 ? -21.75659 -13.13059 44.51235 1.000 16.89892 214 ARG B CA 1
ATOM 5481 C C . ARG B 1 214 ? -21.49338 -11.67075 44.89710 1.000 15.64182 214 ARG B C 1
ATOM 5482 O O . ARG B 1 214 ? -20.93563 -11.38395 45.97208 1.000 16.07594 214 ARG B O 1
ATOM 5490 N N . PHE B 1 215 ? -21.82682 -10.73628 44.00534 1.000 16.07623 215 PHE B N 1
ATOM 5491 C CA . PHE B 1 215 ? -21.62973 -9.30847 44.25903 1.000 13.77119 215 PHE B CA 1
ATOM 5492 C C . PHE B 1 215 ? -22.47603 -8.82188 45.42911 1.000 15.31250 215 PHE B C 1
ATOM 5493 O O . PHE B 1 215 ? -21.95342 -8.15445 46.34237 1.000 16.11721 215 PHE B O 1
ATOM 5501 N N . ASP B 1 216 ? -23.78252 -9.16007 45.42329 1.000 17.65170 216 ASP B N 1
ATOM 5502 C CA . ASP B 1 216 ? -24.64265 -8.87725 46.56921 1.000 20.46616 216 ASP B CA 1
ATOM 5503 C C . ASP B 1 216 ? -24.04828 -9.48972 47.83308 1.000 20.66184 216 ASP B C 1
ATOM 5504 O O . ASP B 1 216 ? -24.06574 -8.86957 48.91020 1.000 18.80357 216 ASP B O 1
ATOM 5509 N N . LYS B 1 217 ? -23.52709 -10.71785 47.72718 1.000 16.24650 217 LYS B N 1
ATOM 5510 C CA . LYS B 1 217 ? -22.96645 -11.36269 48.91747 1.000 16.91669 217 LYS B CA 1
ATOM 5511 C C . LYS B 1 217 ? -21.76845 -10.57814 49.45611 1.000 16.34769 217 LYS B C 1
ATOM 5512 O O . LYS B 1 217 ? -21.65046 -10.38792 50.67734 1.000 17.55373 217 LYS B O 1
ATOM 5518 N N . HIS B 1 218 ? -20.88966 -10.08025 48.57150 1.000 14.25053 218 HIS B N 1
ATOM 5519 C CA . HIS B 1 218 ? -19.76850 -9.24226 49.03473 1.000 16.53531 218 HIS B CA 1
ATOM 5520 C C . HIS B 1 218 ? -20.24556 -8.09666 49.95187 1.000 16.73687 218 HIS B C 1
ATOM 5521 O O . HIS B 1 218 ? -19.67275 -7.83280 51.02642 1.000 17.06670 218 HIS B O 1
ATOM 5528 N N . PHE B 1 219 ? -21.30228 -7.39649 49.54550 1.000 16.94498 219 PHE B N 1
ATOM 5529 C CA . PHE B 1 219 ? -21.74696 -6.27587 50.36745 1.000 17.51430 219 PHE B CA 1
ATOM 5530 C C . PHE B 1 219 ? -22.29503 -6.75642 51.70528 1.000 19.13944 219 PHE B C 1
ATOM 5531 O O . PHE B 1 219 ? -22.10162 -6.07915 52.72658 1.000 19.43275 219 PHE B O 1
ATOM 5539 N N . SER B 1 220 ? -22.93738 -7.93357 51.72573 1.000 18.45488 220 SER B N 1
ATOM 5540 C CA A SER B 1 220 ? -23.41563 -8.52434 52.97561 0.390 19.23792 220 SER B CA 1
ATOM 5541 C CA B SER B 1 220 ? -23.40879 -8.48243 52.99835 0.610 19.18382 220 SER B CA 1
ATOM 5542 C C . SER B 1 220 ? -22.25332 -8.88161 53.89090 1.000 18.79250 220 SER B C 1
ATOM 5543 O O . SER B 1 220 ? -22.36661 -8.77419 55.10949 1.000 18.54317 220 SER B O 1
ATOM 5548 N N . GLN B 1 221 ? -21.14878 -9.34085 53.30704 1.000 17.83551 221 GLN B N 1
ATOM 5549 C CA . GLN B 1 221 ? -19.98916 -9.74002 54.12052 1.000 15.92515 221 GLN B CA 1
ATOM 5550 C C . GLN B 1 221 ? -19.40048 -8.55106 54.85487 1.000 16.64090 221 GLN B C 1
ATOM 5551 O O . GLN B 1 221 ? -18.99504 -8.67483 56.02208 1.000 18.38684 221 GLN B O 1
ATOM 5557 N N . LEU B 1 222 ? -19.36828 -7.38016 54.21279 1.000 17.72052 222 LEU B N 1
ATOM 5558 C CA . LEU B 1 222 ? -18.75468 -6.22717 54.85696 1.000 17.68073 222 LEU B CA 1
ATOM 5559 C C . LEU B 1 222 ? -19.74559 -5.30380 55.53172 1.000 20.46691 222 LEU B C 1
ATOM 5560 O O . LEU B 1 222 ? -19.31445 -4.39379 56.23083 1.000 18.33274 222 LEU B O 1
ATOM 5565 N N . ARG B 1 223 ? -21.05839 -5.49973 55.34307 1.000 19.48508 223 ARG B N 1
ATOM 5566 C CA . ARG B 1 223 ? -22.00191 -4.45956 55.78150 1.000 19.36098 223 ARG B CA 1
ATOM 5567 C C . ARG B 1 223 ? -21.83936 -4.09834 57.26490 1.000 19.62893 223 ARG B C 1
ATOM 5568 O O . ARG B 1 223 ? -21.88056 -2.91593 57.63234 1.000 20.45580 223 ARG B O 1
ATOM 5576 N N . GLY B 1 224 ? -21.73644 -5.09202 58.14497 1.000 18.80380 224 GLY B N 1
ATOM 5577 C CA . GLY B 1 224 ? -21.62892 -4.77991 59.56854 1.000 17.53138 224 GLY B CA 1
ATOM 5578 C C . GLY B 1 224 ? -20.40127 -3.94984 59.87443 1.000 21.70921 224 GLY B C 1
ATOM 5579 O O . GLY B 1 224 ? -20.48128 -2.92069 60.54943 1.000 24.59684 224 GLY B O 1
ATOM 5580 N N . ILE B 1 225 ? -19.23466 -4.37684 59.38158 1.000 18.17813 225 ILE B N 1
ATOM 5581 C CA . ILE B 1 225 ? -18.02443 -3.67305 59.80182 1.000 20.20541 225 ILE B CA 1
ATOM 5582 C C . ILE B 1 225 ? -17.95228 -2.28345 59.18458 1.000 17.87566 225 ILE B C 1
ATOM 5583 O O . ILE B 1 225 ? -17.48270 -1.33057 59.84090 1.000 19.81083 225 ILE B O 1
ATOM 5588 N N . ILE B 1 226 ? -18.42462 -2.13383 57.93492 1.000 18.34807 226 ILE B N 1
ATOM 5589 C CA . ILE B 1 226 ? -18.17735 -0.87564 57.23157 1.000 17.81804 226 ILE B CA 1
ATOM 5590 C C . ILE B 1 226 ? -19.18641 0.18892 57.62003 1.000 20.29663 226 ILE B C 1
ATOM 5591 O O . ILE B 1 226 ? -18.99912 1.35710 57.27249 1.000 18.65345 226 ILE B O 1
ATOM 5596 N N . TYR B 1 227 ? -20.24933 -0.17416 58.34191 1.000 18.24620 227 TYR B N 1
ATOM 5597 C CA . TYR B 1 227 ? -21.20229 0.81779 58.85372 1.000 17.93180 227 TYR B CA 1
ATOM 5598 C C . TYR B 1 227 ? -20.86423 1.27255 60.27417 1.000 21.77782 227 TYR B C 1
ATOM 5599 O O . TYR B 1 227 ? -21.55044 2.15420 60.82101 1.000 19.54345 227 TYR B O 1
ATOM 5608 N N . HIS B 1 228 ? -19.80070 0.73171 60.88116 1.000 17.94814 228 HIS B N 1
ATOM 5609 C CA . HIS B 1 228 ? -19.38057 1.20779 62.20297 1.000 17.35514 228 HIS B CA 1
ATOM 5610 C C . HIS B 1 228 ? -18.69845 2.55830 62.02272 1.000 22.62236 228 HIS B C 1
ATOM 5611 O O . HIS B 1 228 ? -17.71385 2.65376 61.28431 1.000 19.90854 228 HIS B O 1
ATOM 5618 N N . THR B 1 229 ? -19.16179 3.57843 62.74558 1.000 18.63804 229 THR B N 1
ATOM 5619 C CA . THR B 1 229 ? -18.79806 4.95576 62.39381 1.000 19.98022 229 THR B CA 1
ATOM 5620 C C . THR B 1 229 ? -17.30053 5.21665 62.23826 1.000 19.78986 229 THR B C 1
ATOM 5621 O O . THR B 1 229 ? -16.89544 5.79714 61.20723 1.000 19.22510 229 THR B O 1
ATOM 5625 N N . PRO B 1 230 ? -16.44323 4.88461 63.19304 1.000 19.21048 230 PRO B N 1
ATOM 5626 C CA . PRO B 1 230 ? -15.03170 5.25154 63.01434 1.000 20.65572 230 PRO B CA 1
ATOM 5627 C C . PRO B 1 230 ? -14.39953 4.51275 61.85461 1.000 21.93700 230 PRO B C 1
ATOM 5628 O O . PRO B 1 230 ? -13.48326 5.04326 61.22839 1.000 22.58173 230 PRO B O 1
ATOM 5632 N N . ILE B 1 231 ? -14.82480 3.27255 61.59101 1.000 19.42551 231 ILE B N 1
ATOM 5633 C CA . ILE B 1 231 ? -14.28553 2.55857 60.43221 1.000 19.28782 231 ILE B CA 1
ATOM 5634 C C . ILE B 1 231 ? -14.81131 3.19183 59.15941 1.000 21.83195 231 ILE B C 1
ATOM 5635 O O . ILE B 1 231 ? -14.05642 3.41483 58.20191 1.000 20.31753 231 ILE B O 1
ATOM 5640 N N . ARG B 1 232 ? -16.10489 3.59001 59.14984 1.000 16.29037 232 ARG B N 1
ATOM 5641 C CA . ARG B 1 232 ? -16.65984 4.24161 57.96488 1.000 18.64061 232 ARG B CA 1
ATOM 5642 C C . ARG B 1 232 ? -15.94773 5.55330 57.66228 1.000 20.75849 232 ARG B C 1
ATOM 5643 O O . ARG B 1 232 ? -15.64263 5.84280 56.49805 1.000 19.23530 232 ARG B O 1
ATOM 5651 N N . ARG B 1 233 ? -15.71723 6.36017 58.69490 1.000 20.90119 233 ARG B N 1
ATOM 5652 C CA . ARG B 1 233 ? -14.94625 7.60346 58.55217 1.000 19.89427 233 ARG B CA 1
ATOM 5653 C C . ARG B 1 233 ? -13.55673 7.33409 57.96157 1.000 21.95214 233 ARG B C 1
ATOM 5654 O O . ARG B 1 233 ? -13.12810 7.99386 56.98908 1.000 20.56183 233 ARG B O 1
ATOM 5662 N N . ASP B 1 234 ? -12.86247 6.33298 58.50319 1.000 18.47006 234 ASP B N 1
ATOM 5663 C CA . ASP B 1 234 ? -11.48779 6.07204 58.07641 1.000 22.48871 234 ASP B CA 1
ATOM 5664 C C . ASP B 1 234 ? -11.45269 5.43032 56.68778 1.000 18.86076 234 ASP B C 1
ATOM 5665 O O . ASP B 1 234 ? -10.49416 5.66085 55.93618 1.000 19.81376 234 ASP B O 1
ATOM 5670 N N . TYR B 1 235 ? -12.45866 4.59732 56.36561 1.000 17.18662 235 TYR B N 1
ATOM 5671 C CA . TYR B 1 235 ? -12.59869 4.03571 55.02624 1.000 21.55056 235 TYR B CA 1
ATOM 5672 C C . TYR B 1 235 ? -12.76944 5.12875 53.97771 1.000 18.26002 235 TYR B C 1
ATOM 5673 O O . TYR B 1 235 ? -12.10566 5.11434 52.92239 1.000 17.43130 235 TYR B O 1
ATOM 5682 N N . TYR B 1 236 ? -13.62147 6.10616 54.26537 1.000 20.34156 236 TYR B N 1
ATOM 5683 C CA . TYR B 1 236 ? -13.81670 7.21589 53.33027 1.000 22.17302 236 TYR B CA 1
ATOM 5684 C C . TYR B 1 236 ? -12.52567 8.03071 53.14388 1.000 19.75559 236 TYR B C 1
ATOM 5685 O O . TYR B 1 236 ? -12.16847 8.40158 52.00320 1.000 18.74787 236 TYR B O 1
ATOM 5694 N N . ARG B 1 237 ? -11.77991 8.26480 54.23345 1.000 17.25943 237 ARG B N 1
ATOM 5695 C CA . ARG B 1 237 ? -10.45875 8.87866 54.08525 1.000 18.98225 237 ARG B CA 1
ATOM 5696 C C . ARG B 1 237 ? -9.56046 8.03487 53.18895 1.000 19.20073 237 ARG B C 1
ATOM 5697 O O . ARG B 1 237 ? -8.78477 8.57578 52.39111 1.000 19.26791 237 ARG B O 1
ATOM 5705 N N . GLN B 1 238 ? -9.63241 6.71288 53.31312 1.000 17.89246 238 GLN B N 1
ATOM 5706 C CA . GLN B 1 238 ? -8.80605 5.88196 52.44736 1.000 18.93180 238 GLN B CA 1
ATOM 5707 C C . GLN B 1 238 ? -9.22400 6.00332 50.99071 1.000 19.27670 238 GLN B C 1
ATOM 5708 O O . GLN B 1 238 ? -8.35862 5.91925 50.11402 1.000 17.24376 238 GLN B O 1
ATOM 5714 N N . ILE B 1 239 ? -10.52203 6.17955 50.70224 1.000 16.35137 239 ILE B N 1
ATOM 5715 C CA . ILE B 1 239 ? -10.92705 6.44863 49.31670 1.000 16.86333 239 ILE B CA 1
ATOM 5716 C C . ILE B 1 239 ? -10.18236 7.65686 48.77470 1.000 18.31972 239 ILE B C 1
ATOM 5717 O O . ILE B 1 239 ? -9.60431 7.61541 47.67075 1.000 16.83995 239 ILE B O 1
ATOM 5722 N N . LEU B 1 240 ? -10.16896 8.75321 49.55365 1.000 16.91200 240 LEU B N 1
ATOM 5723 C CA . LEU B 1 240 ? -9.51381 9.96217 49.07768 1.000 18.13789 240 LEU B CA 1
ATOM 5724 C C . LEU B 1 240 ? -8.01525 9.72716 48.90758 1.000 19.47234 240 LEU B C 1
ATOM 5725 O O . LEU B 1 240 ? -7.40776 10.14656 47.91114 1.000 18.14413 240 LEU B O 1
ATOM 5730 N N . GLU B 1 241 ? -7.39434 9.03770 49.85792 1.000 18.42498 241 GLU B N 1
ATOM 5731 C CA A GLU B 1 241 ? -5.95956 8.78382 49.75495 0.570 18.48496 241 GLU B CA 1
ATOM 5732 C CA B GLU B 1 241 ? -5.96178 8.78263 49.75366 0.430 18.49847 241 GLU B CA 1
ATOM 5733 C C . GLU B 1 241 ? -5.63931 7.93831 48.53277 1.000 19.58733 241 GLU B C 1
ATOM 5734 O O . GLU B 1 241 ? -4.68082 8.22987 47.79987 1.000 19.33769 241 GLU B O 1
ATOM 5745 N N . GLU B 1 242 ? -6.39057 6.85377 48.33914 1.000 17.06061 242 GLU B N 1
ATOM 5746 C CA . GLU B 1 242 ? -6.09209 5.97186 47.19689 1.000 18.55107 242 GLU B CA 1
ATOM 5747 C C . GLU B 1 242 ? -6.31865 6.68642 45.87380 1.000 17.99550 242 GLU B C 1
ATOM 5748 O O . GLU B 1 242 ? -5.51428 6.54583 44.93459 1.000 17.49861 242 GLU B O 1
ATOM 5754 N N . PHE B 1 243 ? -7.40951 7.44913 45.77523 1.000 16.55344 243 PHE B N 1
ATOM 5755 C CA . PHE B 1 243 ? -7.67798 8.12284 44.49479 1.000 16.22400 243 PHE B CA 1
ATOM 5756 C C . PHE B 1 243 ? -6.63387 9.19077 44.22401 1.000 17.14743 243 PHE B C 1
ATOM 5757 O O . PHE B 1 243 ? -6.15104 9.31536 43.09738 1.000 18.20096 243 PHE B O 1
ATOM 5765 N N . ARG B 1 244 ? -6.18527 9.92131 45.25482 1.000 16.76382 244 ARG B N 1
ATOM 5766 C CA . ARG B 1 244 ? -5.11525 10.88071 45.02479 1.000 16.55708 244 ARG B CA 1
ATOM 5767 C C . ARG B 1 244 ? -3.84592 10.16075 44.57455 1.000 18.56796 244 ARG B C 1
ATOM 5768 O O . ARG B 1 244 ? -3.12825 10.62591 43.66547 1.000 19.73188 244 ARG B O 1
ATOM 5776 N N . SER B 1 245 ? -3.57483 8.98926 45.15296 1.000 17.27438 245 SER B N 1
ATOM 5777 C CA A SER B 1 245 ? -2.34443 8.28005 44.79074 0.590 19.34808 245 SER B CA 1
ATOM 5778 C CA B SER B 1 245 ? -2.37501 8.21789 44.80370 0.410 19.42016 245 SER B CA 1
ATOM 5779 C C . SER B 1 245 ? -2.35689 7.74903 43.36116 1.000 19.44501 245 SER B C 1
ATOM 5780 O O . SER B 1 245 ? -1.27208 7.47500 42.82733 1.000 21.96201 245 SER B O 1
ATOM 5785 N N . ASP B 1 246 ? -3.52839 7.58579 42.75467 1.000 16.58673 246 ASP B N 1
ATOM 5786 C CA . ASP B 1 246 ? -3.63066 7.18578 41.34427 1.000 18.08231 246 ASP B CA 1
ATOM 5787 C C . ASP B 1 246 ? -3.78532 8.40949 40.44549 1.000 18.34186 246 ASP B C 1
ATOM 5788 O O . ASP B 1 246 ? -4.19497 8.29780 39.27762 1.000 18.90039 246 ASP B O 1
ATOM 5793 N N . ASN B 1 247 ? -3.44386 9.58316 40.97556 1.000 17.20624 247 ASN B N 1
ATOM 5794 C CA . ASN B 1 247 ? -3.40535 10.85985 40.24149 1.000 17.46578 247 ASN B CA 1
ATOM 5795 C C . ASN B 1 247 ? -4.82224 11.28193 39.81987 1.000 19.11246 247 ASN B C 1
ATOM 5796 O O . ASN B 1 247 ? -5.03388 11.83801 38.73881 1.000 19.51518 247 ASN B O 1
ATOM 5801 N N . VAL B 1 248 ? -5.79127 11.04406 40.69120 1.000 17.04818 248 VAL B N 1
ATOM 5802 C CA . VAL B 1 248 ? -7.14449 11.56407 40.55756 1.000 16.09139 248 VAL B CA 1
ATOM 5803 C C . VAL B 1 248 ? -7.27360 12.75586 41.49238 1.000 20.12192 248 VAL B C 1
ATOM 5804 O O . VAL B 1 248 ? -6.90492 12.63805 42.66387 1.000 23.14337 248 VAL B O 1
ATOM 5808 N N . GLN B 1 249 ? -7.78936 13.90387 41.00912 1.000 18.63451 249 GLN B N 1
ATOM 5809 C CA . GLN B 1 249 ? -7.82118 15.09291 41.86020 1.000 18.85142 249 GLN B CA 1
ATOM 5810 C C . GLN B 1 249 ? -9.19881 15.40441 42.42622 1.000 21.17242 249 GLN B C 1
ATOM 5811 O O . GLN B 1 249 ? -9.33084 16.34186 43.21868 1.000 20.20890 249 GLN B O 1
ATOM 5817 N N . TYR B 1 250 ? -10.21566 14.64418 42.05845 1.000 16.67795 250 TYR B N 1
ATOM 5818 C CA . TYR B 1 250 ? -11.58201 15.01490 42.45165 1.000 17.29203 250 TYR B CA 1
ATOM 5819 C C . TYR B 1 250 ? -12.47574 13.78469 42.34373 1.000 18.75795 250 TYR B C 1
ATOM 5820 O O . TYR B 1 250 ? -12.31035 12.96493 41.41404 1.000 17.30298 250 TYR B O 1
ATOM 5829 N N . VAL B 1 251 ? -13.41912 13.62366 43.29420 1.000 16.85769 251 VAL B N 1
ATOM 5830 C CA . VAL B 1 251 ? -14.34844 12.50187 43.20367 1.000 18.82833 251 VAL B CA 1
ATOM 5831 C C . VAL B 1 251 ? -15.78419 12.97313 43.47726 1.000 18.81531 251 VAL B C 1
ATOM 5832 O O . VAL B 1 251 ? -16.01938 13.90533 44.26045 1.000 18.57523 251 VAL B O 1
ATOM 5836 N N . GLU B 1 252 ? -16.74702 12.30734 42.82068 1.000 16.40368 252 GLU B N 1
ATOM 5837 C CA . GLU B 1 252 ? -18.16482 12.41880 43.18764 1.000 16.87643 252 GLU B CA 1
ATOM 5838 C C . GLU B 1 252 ? -18.57951 11.00521 43.54630 1.000 17.55712 252 GLU B C 1
ATOM 5839 O O . GLU B 1 252 ? -18.29214 10.06537 42.79586 1.000 19.14011 252 GLU B O 1
ATOM 5845 N N . VAL B 1 253 ? -19.20278 10.84862 44.71273 1.000 16.19103 253 VAL B N 1
ATOM 5846 C CA . VAL B 1 253 ? -19.34275 9.53175 45.32483 1.000 15.44254 253 VAL B CA 1
ATOM 5847 C C . VAL B 1 253 ? -20.80214 9.29312 45.67147 1.000 18.80549 253 VAL B C 1
ATOM 5848 O O . VAL B 1 253 ? -21.42223 10.14711 46.31944 1.000 18.37260 253 VAL B O 1
ATOM 5852 N N . ARG B 1 254 ? -21.32686 8.11147 45.31049 1.000 15.92480 254 ARG B N 1
ATOM 5853 C CA . ARG B 1 254 ? -22.66330 7.73115 45.77145 1.000 16.20977 254 ARG B CA 1
ATOM 5854 C C . ARG B 1 254 ? -22.56046 7.15887 47.17468 1.000 17.01224 254 ARG B C 1
ATOM 5855 O O . ARG B 1 254 ? -21.67194 6.35261 47.46196 1.000 18.64676 254 ARG B O 1
ATOM 5863 N N . SER B 1 255 ? -23.48734 7.56645 48.05115 1.000 15.11035 255 SER B N 1
ATOM 5864 C CA . SER B 1 255 ? -23.51147 7.03998 49.41743 1.000 16.66019 255 SER B CA 1
ATOM 5865 C C . SER B 1 255 ? -24.95254 6.96962 49.94100 1.000 15.79703 255 SER B C 1
ATOM 5866 O O . SER B 1 255 ? -25.75956 7.86080 49.68760 1.000 17.45720 255 SER B O 1
ATOM 5869 N N . SER B 1 256 ? -25.24857 5.93951 50.72761 1.000 16.93116 256 SER B N 1
ATOM 5870 C CA . SER B 1 256 ? -26.57202 5.90653 51.37406 1.000 19.69977 256 SER B CA 1
ATOM 5871 C C . SER B 1 256 ? -26.69416 6.88660 52.53781 1.000 17.65774 256 SER B C 1
ATOM 5872 O O . SER B 1 256 ? -27.83840 7.19049 52.94453 1.000 20.10153 256 SER B O 1
ATOM 5875 N N . LEU B 1 257 ? -25.56630 7.27682 53.16046 1.000 17.90026 257 LEU B N 1
ATOM 5876 C CA . LEU B 1 257 ? -25.38287 8.28322 54.21313 1.000 17.31014 257 LEU B CA 1
ATOM 5877 C C . LEU B 1 257 ? -25.88323 7.85141 55.59434 1.000 19.45772 257 LEU B C 1
ATOM 5878 O O . LEU B 1 257 ? -25.35993 8.30389 56.60321 1.000 22.27699 257 LEU B O 1
ATOM 5883 N N . SER B 1 258 ? -26.79100 6.89439 55.65457 1.000 23.03825 258 SER B N 1
ATOM 5884 C CA . SER B 1 258 ? -27.57151 6.73603 56.87183 1.000 20.53488 258 SER B CA 1
ATOM 5885 C C . SER B 1 258 ? -27.13817 5.48763 57.62155 1.000 20.99820 258 SER B C 1
ATOM 5886 O O . SER B 1 258 ? -26.68695 4.51159 57.02388 1.000 21.98321 258 SER B O 1
ATOM 5889 N N . GLY B 1 259 ? -27.32294 5.52207 58.94919 1.000 22.88407 259 GLY B N 1
ATOM 5890 C CA . GLY B 1 259 ? -27.18247 4.32938 59.76618 1.000 24.13966 259 GLY B CA 1
ATOM 5891 C C . GLY B 1 259 ? -25.77634 3.98079 60.24419 1.000 22.03440 259 GLY B C 1
ATOM 5892 O O . GLY B 1 259 ? -25.55824 2.83772 60.65939 1.000 22.25304 259 GLY B O 1
ATOM 5893 N N . TYR B 1 260 ? -24.82431 4.90975 60.19819 1.000 18.54032 260 TYR B N 1
ATOM 5894 C CA . TYR B 1 260 ? -23.51589 4.62237 60.80130 1.000 20.89770 260 TYR B CA 1
ATOM 5895 C C . TYR B 1 260 ? -23.68554 4.45460 62.31838 1.000 21.83638 260 TYR B C 1
ATOM 5896 O O . TYR B 1 260 ? -24.43017 5.21110 62.96088 1.000 22.13895 260 TYR B O 1
ATOM 5905 N N . TYR B 1 261 ? -23.03144 3.44631 62.91358 1.000 19.49574 261 TYR B N 1
ATOM 5906 C CA . TYR B 1 261 ? -23.33932 3.17110 64.31808 1.000 18.67580 261 TYR B CA 1
ATOM 5907 C C . TYR B 1 261 ? -22.07776 3.15021 65.17462 1.000 18.97487 261 TYR B C 1
ATOM 5908 O O . TYR B 1 261 ? -21.02231 2.68224 64.72907 1.000 20.34583 261 TYR B O 1
ATOM 5917 N N . ASP B 1 262 ? -22.21065 3.65292 66.40299 1.000 18.65880 262 ASP B N 1
ATOM 5918 C CA . ASP B 1 262 ? -21.11069 3.73428 67.35319 1.000 21.21561 262 ASP B CA 1
ATOM 5919 C C . ASP B 1 262 ? -21.00495 2.47477 68.18961 1.000 21.12338 262 ASP B C 1
ATOM 5920 O O . ASP B 1 262 ? -21.89907 1.64988 68.22747 1.000 22.45164 262 ASP B O 1
ATOM 5925 N N . LEU B 1 263 ? -19.88265 2.36165 68.92555 1.000 22.75603 263 LEU B N 1
ATOM 5926 C CA . LEU B 1 263 ? -19.69573 1.22714 69.81918 1.000 23.65514 263 LEU B CA 1
ATOM 5927 C C . LEU B 1 263 ? -20.81771 1.11193 70.83883 1.000 26.86166 263 LEU B C 1
ATOM 5928 O O . LEU B 1 263 ? -21.18719 0.00216 71.24007 1.000 27.57285 263 LEU B O 1
ATOM 5933 N N . ASP B 1 264 ? -21.32300 2.24089 71.32115 1.000 23.57143 264 ASP B N 1
ATOM 5934 C CA . ASP B 1 264 ? -22.37943 2.14813 72.32791 1.000 22.26986 264 ASP B CA 1
ATOM 5935 C C . ASP B 1 264 ? -23.74047 1.88195 71.73716 1.000 25.96434 264 ASP B C 1
ATOM 5936 O O . ASP B 1 264 ? -24.71619 1.89779 72.48998 1.000 27.09956 264 ASP B O 1
ATOM 5941 N N . GLY B 1 265 ? -23.82301 1.67761 70.44422 1.000 25.13882 265 GLY B N 1
ATOM 5942 C CA . GLY B 1 265 ? -25.07645 1.36577 69.76194 1.000 28.01855 265 GLY B CA 1
ATOM 5943 C C . GLY B 1 265 ? -25.81865 2.54401 69.16288 1.000 24.31952 265 GLY B C 1
ATOM 5944 O O . GLY B 1 265 ? -26.83761 2.32530 68.48686 1.000 26.17151 265 GLY B O 1
ATOM 5945 N N . THR B 1 266 ? -25.35078 3.77572 69.38445 1.000 21.80997 266 THR B N 1
ATOM 5946 C CA . THR B 1 266 ? -25.94956 4.93729 68.72864 1.000 20.83432 266 THR B CA 1
ATOM 5947 C C . THR B 1 266 ? -25.93777 4.75537 67.21839 1.000 21.76348 266 THR B C 1
ATOM 5948 O O . THR B 1 266 ? -24.89849 4.47582 66.62937 1.000 21.49124 266 THR B O 1
ATOM 5952 N N . VAL B 1 267 ? -27.08080 4.98782 66.57957 1.000 18.17102 267 VAL B N 1
ATOM 5953 C CA . VAL B 1 267 ? -27.18609 4.93193 65.12296 1.000 18.15188 267 VAL B CA 1
ATOM 5954 C C . VAL B 1 267 ? -27.41983 6.35604 64.63525 1.000 23.81522 267 VAL B C 1
ATOM 5955 O O . VAL B 1 267 ? -28.31034 7.03932 65.14725 1.000 23.44543 267 VAL B O 1
ATOM 5959 N N . HIS B 1 268 ? -26.60790 6.81595 63.69108 1.000 21.95341 268 HIS B N 1
ATOM 5960 C CA . HIS B 1 268 ? -26.66047 8.19728 63.21646 1.000 21.98746 268 HIS B CA 1
ATOM 5961 C C . HIS B 1 268 ? -27.57157 8.33874 62.00396 1.000 21.56631 268 HIS B C 1
ATOM 5962 O O . HIS B 1 268 ? -27.81982 7.37407 61.27938 1.000 19.83845 268 HIS B O 1
ATOM 5969 N N . ASP B 1 269 ? -28.01117 9.56550 61.76166 1.000 20.80542 269 ASP B N 1
ATOM 5970 C CA . ASP B 1 269 ? -28.94166 9.88210 60.67488 1.000 20.03154 269 ASP B CA 1
ATOM 5971 C C . ASP B 1 269 ? -28.16486 10.27719 59.42598 1.000 22.25655 269 ASP B C 1
ATOM 5972 O O . ASP B 1 269 ? -26.93073 10.35045 59.46179 1.000 21.45771 269 ASP B O 1
ATOM 5977 N N . PRO B 1 270 ? -28.84757 10.46618 58.29253 1.000 20.96305 270 PRO B N 1
ATOM 5978 C CA . PRO B 1 270 ? -28.12113 10.78551 57.04138 1.000 20.50249 270 PRO B CA 1
ATOM 5979 C C . PRO B 1 270 ? -27.43178 12.13530 57.05864 1.000 18.17000 270 PRO B C 1
ATOM 5980 O O . PRO B 1 270 ? -26.35290 12.24559 56.45807 1.000 19.85433 270 PRO B O 1
ATOM 5984 N N . GLU B 1 271 ? -27.98775 13.15550 57.72680 1.000 20.47521 271 GLU B N 1
ATOM 5985 C CA . GLU B 1 271 ? -27.26285 14.41997 57.79455 1.000 21.10033 271 GLU B CA 1
ATOM 5986 C C . GLU B 1 271 ? -25.93699 14.24587 58.53690 1.000 20.98295 271 GLU B C 1
ATOM 5987 O O . GLU B 1 271 ? -24.92133 14.81350 58.14023 1.000 21.29159 271 GLU B O 1
ATOM 5993 N N . TYR B 1 272 ? -25.93088 13.47062 59.62699 1.000 19.52282 272 TYR B N 1
ATOM 5994 C CA . TYR B 1 272 ? -24.66651 13.19540 60.30834 1.000 19.84173 272 TYR B CA 1
ATOM 5995 C C . TYR B 1 272 ? -23.65682 12.53612 59.37000 1.000 21.91543 272 TYR B C 1
ATOM 5996 O O . TYR B 1 272 ? -22.47247 12.91526 59.34286 1.000 20.84432 272 TYR B O 1
ATOM 6005 N N . GLY B 1 273 ? -24.08908 11.52585 58.61429 1.000 19.23996 273 GLY B N 1
ATOM 6006 C CA . GLY B 1 273 ? -23.16901 10.88550 57.68544 1.000 17.12693 273 GLY B CA 1
ATOM 6007 C C . GLY B 1 273 ? -22.61444 11.82995 56.63510 1.000 21.93110 273 GLY B C 1
ATOM 6008 O O . GLY B 1 273 ? -21.43966 11.74180 56.26568 1.000 20.63142 273 GLY B O 1
ATOM 6009 N N . LEU B 1 274 ? -23.45152 12.73457 56.13183 1.000 18.00041 274 LEU B N 1
ATOM 6010 C CA . LEU B 1 274 ? -22.95692 13.74982 55.19188 1.000 19.08210 274 LEU B CA 1
ATOM 6011 C C . LEU B 1 274 ? -21.96085 14.69607 55.84928 1.000 19.28604 274 LEU B C 1
ATOM 6012 O O . LEU B 1 274 ? -20.94410 15.05568 55.25264 1.000 19.54504 274 LEU B O 1
ATOM 6017 N N . GLN B 1 275 ? -22.24520 15.13089 57.07228 1.000 18.69647 275 GLN B N 1
ATOM 6018 C CA . GLN B 1 275 ? -21.32978 16.02772 57.77787 1.000 20.21959 275 GLN B CA 1
ATOM 6019 C C . GLN B 1 275 ? -20.00450 15.33790 58.03552 1.000 20.71988 275 GLN B C 1
ATOM 6020 O O . GLN B 1 275 ? -18.95433 15.98561 57.99929 1.000 20.72771 275 GLN B O 1
ATOM 6026 N N . LEU B 1 276 ? -20.05330 14.03812 58.37541 1.000 20.97955 276 LEU B N 1
ATOM 6027 C CA . LEU B 1 276 ? -18.83788 13.25584 58.58983 1.000 21.54791 276 LEU B CA 1
ATOM 6028 C C . LEU B 1 276 ? -17.96932 13.26602 57.34209 1.000 20.66762 276 LEU B C 1
ATOM 6029 O O . LEU B 1 276 ? -16.76133 13.52476 57.42842 1.000 21.43134 276 LEU B O 1
ATOM 6034 N N . TYR B 1 277 ? -18.56347 12.98995 56.17507 1.000 19.45390 277 TYR B N 1
ATOM 6035 C CA . TYR B 1 277 ? -17.78768 13.02858 54.94167 1.000 17.40288 277 TYR B CA 1
ATOM 6036 C C . TYR B 1 277 ? -17.28086 14.42699 54.64535 1.000 20.08632 277 TYR B C 1
ATOM 6037 O O . TYR B 1 277 ? -16.15788 14.60581 54.13352 1.000 19.04020 277 TYR B O 1
ATOM 6046 N N . LYS B 1 278 ? -18.10271 15.43472 54.93300 1.000 19.24537 278 LYS B N 1
ATOM 6047 C CA . LYS B 1 278 ? -17.69454 16.80149 54.66091 1.000 21.35475 278 LYS B CA 1
ATOM 6048 C C . LYS B 1 278 ? -16.46692 17.16957 55.48666 1.000 22.46614 278 LYS B C 1
ATOM 6049 O O . LYS B 1 278 ? -15.51208 17.76035 54.96404 1.000 21.55319 278 LYS B O 1
ATOM 6055 N N . ALA B 1 279 ? -16.45890 16.80685 56.77201 1.000 19.25248 279 ALA B N 1
ATOM 6056 C CA . ALA B 1 279 ? -15.29716 17.10586 57.61352 1.000 20.47774 279 ALA B CA 1
ATOM 6057 C C . ALA B 1 279 ? -14.04468 16.37709 57.14364 1.000 19.38163 279 ALA B C 1
ATOM 6058 O O . ALA B 1 279 ? -12.93881 16.94440 57.19906 1.000 22.88508 279 ALA B O 1
ATOM 6060 N N . VAL B 1 280 ? -14.18097 15.09973 56.75497 1.000 17.23409 280 VAL B N 1
ATOM 6061 C CA . VAL B 1 280 ? -13.02248 14.35136 56.27407 1.000 17.75159 280 VAL B CA 1
ATOM 6062 C C . VAL B 1 280 ? -12.48223 14.99406 54.98545 1.000 17.14760 280 VAL B C 1
ATOM 6063 O O . VAL B 1 280 ? -11.27487 15.18594 54.83594 1.000 19.94601 280 VAL B O 1
ATOM 6067 N N . THR B 1 281 ? -13.37115 15.34184 54.06486 1.000 19.03407 281 THR B N 1
ATOM 6068 C CA . THR B 1 281 ? -12.96357 15.97307 52.79231 1.000 19.24272 281 THR B CA 1
ATOM 6069 C C . THR B 1 281 ? -12.27672 17.31275 53.03550 1.000 20.00116 281 THR B C 1
ATOM 6070 O O . THR B 1 281 ? -11.24071 17.61820 52.43228 1.000 20.58734 281 THR B O 1
ATOM 6074 N N . GLU B 1 282 ? -12.82240 18.12212 53.93610 1.000 22.20657 282 GLU B N 1
ATOM 6075 C CA . GLU B 1 282 ? -12.19162 19.41742 54.18749 1.000 24.90924 282 GLU B CA 1
ATOM 6076 C C . GLU B 1 282 ? -10.79179 19.27142 54.76854 1.000 22.32707 282 GLU B C 1
ATOM 6077 O O . GLU B 1 282 ? -9.87800 20.05002 54.42231 1.000 25.90728 282 GLU B O 1
ATOM 6083 N N . GLU B 1 283 ? -10.60897 18.33505 55.69908 1.000 20.23051 283 GLU B N 1
ATOM 6084 C CA A GLU B 1 283 ? -9.28207 18.09348 56.26425 0.460 21.16358 283 GLU B CA 1
ATOM 6085 C CA B GLU B 1 283 ? -9.27942 18.10347 56.26041 0.540 21.12817 283 GLU B CA 1
ATOM 6086 C C . GLU B 1 283 ? -8.31915 17.56803 55.20326 1.000 23.05757 283 GLU B C 1
ATOM 6087 O O . GLU B 1 283 ? -7.13485 17.93192 55.18182 1.000 24.31016 283 GLU B O 1
ATOM 6098 N N . PHE B 1 284 ? -8.80991 16.69449 54.33538 1.000 22.11037 284 PHE B N 1
ATOM 6099 C CA . PHE B 1 284 ? -7.96834 16.12999 53.29066 1.000 22.33046 284 PHE B CA 1
ATOM 6100 C C . PHE B 1 284 ? -7.46948 17.21984 52.34500 1.000 24.55598 284 PHE B C 1
ATOM 6101 O O . PHE B 1 284 ? -6.28444 17.24321 51.99228 1.000 23.50605 284 PHE B O 1
ATOM 6109 N N . VAL B 1 285 ? -8.36116 18.12700 51.92914 1.000 20.75314 285 VAL B N 1
ATOM 6110 C CA . VAL B 1 285 ? -7.97188 19.21412 51.02144 1.000 21.54910 285 VAL B CA 1
ATOM 6111 C C . VAL B 1 285 ? -7.04017 20.20791 51.71609 1.000 25.72480 285 VAL B C 1
ATOM 6112 O O . VAL B 1 285 ? -6.13340 20.77969 51.08609 1.000 26.36763 285 VAL B O 1
ATOM 6116 N N . ARG B 1 286 ? -7.23806 20.44844 53.01897 1.000 23.92052 286 ARG B N 1
ATOM 6117 C CA . ARG B 1 286 ? -6.27347 21.28102 53.74890 1.000 25.43669 286 ARG B CA 1
ATOM 6118 C C . ARG B 1 286 ? -4.87039 20.67275 53.67831 1.000 26.82984 286 ARG B C 1
ATOM 6119 O O . ARG B 1 286 ? -3.87590 21.37860 53.42874 1.000 28.15288 286 ARG B O 1
ATOM 6127 N N . THR B 1 287 ? -4.78694 19.35774 53.91082 1.000 24.66484 287 THR B N 1
ATOM 6128 C CA . THR B 1 287 ? -3.51978 18.61907 53.94111 1.000 25.09075 287 THR B CA 1
ATOM 6129 C C . THR B 1 287 ? -2.88859 18.55676 52.55058 1.000 23.87052 287 THR B C 1
ATOM 6130 O O . THR B 1 287 ? -1.66085 18.64962 52.41050 1.000 26.34526 287 THR B O 1
ATOM 6134 N N . TYR B 1 288 ? -3.72545 18.41347 51.51843 1.000 23.27381 288 TYR B N 1
ATOM 6135 C CA . TYR B 1 288 ? -3.29294 18.19293 50.13209 1.000 21.73455 288 TYR B CA 1
ATOM 6136 C C . TYR B 1 288 ? -3.92001 19.22333 49.20624 1.000 22.30310 288 TYR B C 1
ATOM 6137 O O . TYR B 1 288 ? -4.92595 18.94137 48.54345 1.000 22.91789 288 TYR B O 1
ATOM 6146 N N . PRO B 1 289 ? -3.32859 20.41587 49.10841 1.000 22.77416 289 PRO B N 1
ATOM 6147 C CA . PRO B 1 289 ? -3.88213 21.45075 48.22317 1.000 29.47118 289 PRO B CA 1
ATOM 6148 C C . PRO B 1 289 ? -3.78009 21.10127 46.75577 1.000 28.33205 289 PRO B C 1
ATOM 6149 O O . PRO B 1 289 ? -4.39990 21.80286 45.94193 1.000 29.42349 289 PRO B O 1
ATOM 6153 N N . ASP B 1 290 ? -3.05376 20.03954 46.39081 1.000 22.67762 290 ASP B N 1
ATOM 6154 C CA . ASP B 1 290 ? -3.08694 19.57183 45.00705 1.000 23.32611 290 ASP B CA 1
ATOM 6155 C C . ASP B 1 290 ? -4.31257 18.73018 44.69822 1.000 24.71822 290 ASP B C 1
ATOM 6156 O O . ASP B 1 290 ? -4.38521 18.19087 43.59516 1.000 26.41007 290 ASP B O 1
ATOM 6161 N N . PHE B 1 291 ? -5.25386 18.59131 45.63224 1.000 22.08899 291 PHE B N 1
ATOM 6162 C CA . PHE B 1 291 ? -6.46742 17.80384 45.44994 1.000 21.96697 291 PHE B CA 1
ATOM 6163 C C . PHE B 1 291 ? -7.68876 18.72393 45.47087 1.000 23.12451 291 PHE B C 1
ATOM 6164 O O . PHE B 1 291 ? -7.79564 19.58800 46.34793 1.000 23.58323 291 PHE B O 1
ATOM 6172 N N . SER B 1 292 ? -8.58810 18.57769 44.47418 1.000 20.74457 292 SER B N 1
ATOM 6173 C CA . SER B 1 292 ? -9.72230 19.48949 44.30972 1.000 20.19990 292 SER B CA 1
ATOM 6174 C C . SER B 1 292 ? -10.84792 19.19706 45.30286 1.000 23.39229 292 SER B C 1
ATOM 6175 O O . SER B 1 292 ? -11.57037 20.12515 45.69199 1.000 26.18038 292 SER B O 1
ATOM 6178 N N . GLY B 1 293 ? -11.00136 17.94565 45.71825 1.000 18.77080 293 GLY B N 1
ATOM 6179 C CA . GLY B 1 293 ? -12.00828 17.62655 46.72852 1.000 20.30773 293 GLY B CA 1
ATOM 6180 C C . GLY B 1 293 ? -13.04812 16.60644 46.31369 1.000 20.53577 293 GLY B C 1
ATOM 6181 O O . GLY B 1 293 ? -12.75183 15.71707 45.51349 1.000 17.45690 293 GLY B O 1
ATOM 6182 N N . ALA B 1 294 ? -14.24966 16.68458 46.90775 1.000 17.77143 294 ALA B N 1
ATOM 6183 C CA . ALA B 1 294 ? -15.27156 15.67817 46.71702 1.000 17.15081 294 ALA B CA 1
ATOM 6184 C C . ALA B 1 294 ? -16.65619 16.28608 46.89510 1.000 20.24005 294 ALA B C 1
ATOM 6185 O O . ALA B 1 294 ? -16.83977 17.29744 47.59044 1.000 19.72809 294 ALA B O 1
ATOM 6187 N N . LYS B 1 295 ? -17.63002 15.63671 46.27836 1.000 16.67627 295 LYS B N 1
ATOM 6188 C CA . LYS B 1 295 ? -19.02070 15.95162 46.51139 1.000 17.21103 295 LYS B CA 1
ATOM 6189 C C . LYS B 1 295 ? -19.77643 14.62704 46.51985 1.000 18.16733 295 LYS B C 1
ATOM 6190 O O . LYS B 1 295 ? -19.26467 13.60980 46.04533 1.000 17.26247 295 LYS B O 1
ATOM 6196 N N . ILE B 1 296 ? -21.01205 14.63302 47.05899 1.000 17.71840 296 ILE B N 1
ATOM 6197 C CA . ILE B 1 296 ? -21.69903 13.39705 47.43755 1.000 16.02906 296 ILE B CA 1
ATOM 6198 C C . ILE B 1 296 ? -23.07388 13.34926 46.77345 1.000 18.29666 296 ILE B C 1
ATOM 6199 O O . ILE B 1 296 ? -23.80811 14.34392 46.79375 1.000 18.47274 296 ILE B O 1
ATOM 6204 N N . ILE B 1 297 ? -23.45054 12.16174 46.27478 1.000 14.88840 297 ILE B N 1
ATOM 6205 C CA . ILE B 1 297 ? -24.79087 11.88665 45.73152 1.000 16.66349 297 ILE B CA 1
ATOM 6206 C C . ILE B 1 297 ? -25.46920 10.87677 46.65219 1.000 15.78619 297 ILE B C 1
ATOM 6207 O O . ILE B 1 297 ? -24.86199 9.85072 46.93431 1.000 17.24778 297 ILE B O 1
ATOM 6212 N N . LYS B 1 298 ? -26.69558 11.17549 47.15548 1.000 16.80521 298 LYS B N 1
ATOM 6213 C CA . LYS B 1 298 ? -27.42474 10.19548 47.98393 1.000 15.72444 298 LYS B CA 1
ATOM 6214 C C . LYS B 1 298 ? -27.93573 9.04797 47.11315 1.000 20.05964 298 LYS B C 1
ATOM 6215 O O . LYS B 1 298 ? -28.53644 9.28800 46.07394 1.000 18.50665 298 LYS B O 1
ATOM 6221 N N . SER B 1 299 ? -27.67716 7.81150 47.51364 1.000 16.81973 299 SER B N 1
ATOM 6222 C CA . SER B 1 299 ? -28.17099 6.65610 46.77630 1.000 17.92031 299 SER B CA 1
ATOM 6223 C C . SER B 1 299 ? -29.11675 5.84878 47.64757 1.000 18.02318 299 SER B C 1
ATOM 6224 O O . SER B 1 299 ? -28.91656 5.73699 48.86982 1.000 19.20304 299 SER B O 1
ATOM 6227 N N . THR B 1 300 ? -30.14892 5.27874 47.01064 1.000 18.77593 300 THR B N 1
ATOM 6228 C CA . THR B 1 300 ? -31.09863 4.39281 47.68564 1.000 21.34898 300 THR B CA 1
ATOM 6229 C C . THR B 1 300 ? -31.30325 3.17628 46.80868 1.000 18.18600 300 THR B C 1
ATOM 6230 O O . THR B 1 300 ? -31.38398 3.30891 45.58652 1.000 18.09252 300 THR B O 1
ATOM 6234 N N . ALA B 1 301 ? -31.43197 1.99784 47.43290 1.000 18.90273 301 ALA B N 1
ATOM 6235 C CA . ALA B 1 301 ? -31.65192 0.78240 46.65476 1.000 17.45286 301 ALA B CA 1
ATOM 6236 C C . ALA B 1 301 ? -33.08118 0.71842 46.10502 1.000 21.35884 301 ALA B C 1
ATOM 6237 O O . ALA B 1 301 ? -34.06937 0.92527 46.83067 1.000 20.70161 301 ALA B O 1
ATOM 6239 N N . ARG B 1 302 ? -33.18172 0.32404 44.82801 1.000 17.20677 302 ARG B N 1
ATOM 6240 C CA . ARG B 1 302 ? -34.44382 0.26701 44.08617 1.000 17.32167 302 ARG B CA 1
ATOM 6241 C C . ARG B 1 302 ? -35.22206 -1.00983 44.37256 1.000 19.71396 302 ARG B C 1
ATOM 6242 O O . ARG B 1 302 ? -35.95814 -1.50566 43.51531 1.000 17.86880 302 ARG B O 1
ATOM 6250 N N . VAL B 1 303 ? -35.07124 -1.54373 45.59072 1.000 21.02599 303 VAL B N 1
ATOM 6251 C CA . VAL B 1 303 ? -35.86233 -2.65594 46.09859 1.000 19.08950 303 VAL B CA 1
ATOM 6252 C C . VAL B 1 303 ? -36.94162 -2.19521 47.05822 1.000 20.71518 303 VAL B C 1
ATOM 6253 O O . VAL B 1 303 ? -37.75728 -3.01393 47.49970 1.000 24.14438 303 VAL B O 1
ATOM 6257 N N . LYS B 1 304 ? -36.95763 -0.89661 47.43070 1.000 23.22897 304 LYS B N 1
ATOM 6258 C CA . LYS B 1 304 ? -37.87272 -0.37680 48.44303 1.000 25.33543 304 LYS B CA 1
ATOM 6259 C C . LYS B 1 304 ? -39.23116 0.04139 47.88188 1.000 25.44720 304 LYS B C 1
ATOM 6260 O O . LYS B 1 304 ? -39.36323 0.39149 46.69560 1.000 25.21992 304 LYS B O 1
ATOM 6266 N N . PRO B 1 305 ? -40.27262 0.01808 48.69618 1.000 22.33777 305 PRO B N 1
ATOM 6267 C CA . PRO B 1 305 ? -41.58171 0.49714 48.23952 1.000 24.33313 305 PRO B CA 1
ATOM 6268 C C . PRO B 1 305 ? -41.51793 1.97701 47.89418 1.000 20.95087 305 PRO B C 1
ATOM 6269 O O . PRO B 1 305 ? -40.68812 2.74420 48.40762 1.000 22.57373 305 PRO B O 1
ATOM 6273 N N . ASN B 1 306 ? -42.42931 2.36966 47.01812 1.000 22.77413 306 ASN B N 1
ATOM 6274 C CA . ASN B 1 306 ? -42.47166 3.75029 46.56747 1.000 25.86523 306 ASN B CA 1
ATOM 6275 C C . ASN B 1 306 ? -42.65155 4.74149 47.71312 1.000 28.69435 306 ASN B C 1
ATOM 6276 O O . ASN B 1 306 ? -42.06696 5.83075 47.68981 1.000 25.65013 306 ASN B O 1
ATOM 6281 N N . THR B 1 307 ? -43.48463 4.40869 48.70768 1.000 26.35941 307 THR B N 1
ATOM 6282 C CA . THR B 1 307 ? -43.62845 5.31565 49.84590 1.000 33.47050 307 THR B CA 1
ATOM 6283 C C . THR B 1 307 ? -42.30042 5.60230 50.54617 1.000 26.44716 307 THR B C 1
ATOM 6284 O O . THR B 1 307 ? -42.10259 6.71460 51.05011 1.000 31.52705 307 THR B O 1
ATOM 6288 N N . ASP B 1 308 ? -41.36004 4.64991 50.60196 1.000 23.28293 308 ASP B N 1
ATOM 6289 C CA . ASP B 1 308 ? -40.05751 4.94189 51.18627 1.000 24.30851 308 ASP B CA 1
ATOM 6290 C C . ASP B 1 308 ? -39.16929 5.75652 50.26596 1.000 27.82938 308 ASP B C 1
ATOM 6291 O O . ASP B 1 308 ? -38.33450 6.54665 50.73379 1.000 24.75296 308 ASP B O 1
ATOM 6296 N N . ILE B 1 309 ? -39.25481 5.52053 48.94826 1.000 23.55044 309 ILE B N 1
ATOM 6297 C CA . ILE B 1 309 ? -38.47395 6.36221 48.05160 1.000 20.46171 309 ILE B CA 1
ATOM 6298 C C . ILE B 1 309 ? -38.93067 7.80772 48.14359 1.000 20.71599 309 ILE B C 1
ATOM 6299 O O . ILE B 1 309 ? -38.11566 8.73114 48.01369 1.000 24.38229 309 ILE B O 1
ATOM 6304 N N . PHE B 1 310 ? -40.23926 8.02504 48.26288 1.000 19.28880 310 PHE B N 1
ATOM 6305 C CA . PHE B 1 310 ? -40.74250 9.37092 48.41533 1.000 16.41969 310 PHE B CA 1
ATOM 6306 C C . PHE B 1 310 ? -40.03899 10.06605 49.57645 1.000 22.79916 310 PHE B C 1
ATOM 6307 O O . PHE B 1 310 ? -39.68016 11.24360 49.48736 1.000 20.38942 310 PHE B O 1
ATOM 6315 N N . ASN B 1 311 ? -39.86958 9.35512 50.67772 1.000 18.16725 311 ASN B N 1
ATOM 6316 C CA . ASN B 1 311 ? -39.21566 9.99915 51.81929 1.000 19.62753 311 ASN B CA 1
ATOM 6317 C C . ASN B 1 311 ? -37.74734 10.32495 51.52486 1.000 22.51346 311 ASN B C 1
ATOM 6318 O O . ASN B 1 311 ? -37.21797 11.32114 52.03650 1.000 20.54410 311 ASN B O 1
ATOM 6323 N N . ASP B 1 312 ? -37.05174 9.45398 50.77464 1.000 19.22701 312 ASP B N 1
ATOM 6324 C CA . ASP B 1 312 ? -35.65648 9.72947 50.42021 1.000 19.72223 312 ASP B CA 1
ATOM 6325 C C . ASP B 1 312 ? -35.52912 10.87316 49.41830 1.000 21.94538 312 ASP B C 1
ATOM 6326 O O . ASP B 1 312 ? -34.51976 11.60432 49.43611 1.000 20.16868 312 ASP B O 1
ATOM 6331 N N . VAL B 1 313 ? -36.53786 11.05670 48.55322 1.000 18.71698 313 VAL B N 1
ATOM 6332 C CA . VAL B 1 313 ? -36.57162 12.25708 47.71838 1.000 17.10183 313 VAL B CA 1
ATOM 6333 C C . VAL B 1 313 ? -36.70889 13.49765 48.58565 1.000 19.45949 313 VAL B C 1
ATOM 6334 O O . VAL B 1 313 ? -36.03622 14.50548 48.35467 1.000 19.60800 313 VAL B O 1
ATOM 6338 N N . LYS B 1 314 ? -37.63682 13.47218 49.53932 1.000 18.88333 314 LYS B N 1
ATOM 6339 C CA . LYS B 1 314 ? -37.83938 14.64246 50.39141 1.000 19.76541 314 LYS B CA 1
ATOM 6340 C C . LYS B 1 314 ? -36.57931 14.92370 51.21161 1.000 21.48522 314 LYS B C 1
ATOM 6341 O O . LYS B 1 314 ? -36.20417 16.08300 51.40463 1.000 18.98287 314 LYS B O 1
ATOM 6347 N N . LEU B 1 315 ? -35.92213 13.86529 51.69694 1.000 18.30207 315 LEU B N 1
ATOM 6348 C CA . LEU B 1 315 ? -34.66255 14.02870 52.42687 1.000 20.14781 315 LEU B CA 1
ATOM 6349 C C . LEU B 1 315 ? -33.62428 14.68713 51.54976 1.000 19.72929 315 LEU B C 1
ATOM 6350 O O . LEU B 1 315 ? -32.91423 15.60547 51.97779 1.000 20.14710 315 LEU B O 1
ATOM 6355 N N . SER B 1 316 ? -33.51657 14.21731 50.30306 1.000 15.33938 316 SER B N 1
ATOM 6356 C CA . SER B 1 316 ? -32.52944 14.77691 49.38356 1.000 16.26286 316 SER B CA 1
ATOM 6357 C C . SER B 1 316 ? -32.82282 16.23809 49.05174 1.000 17.69404 316 SER B C 1
ATOM 6358 O O . SER B 1 316 ? -31.88548 17.01983 48.84802 1.000 19.52494 316 SER B O 1
ATOM 6361 N N . MET B 1 317 ? -34.10356 16.61699 48.94737 1.000 18.61980 317 MET B N 1
ATOM 6362 C CA . MET B 1 317 ? -34.45185 18.02030 48.71027 1.000 19.65321 317 MET B CA 1
ATOM 6363 C C . MET B 1 317 ? -33.89853 18.88391 49.84053 1.000 20.47225 317 MET B C 1
ATOM 6364 O O . MET B 1 317 ? -33.41587 20.00506 49.60719 1.000 23.19292 317 MET B O 1
ATOM 6369 N N . ASP B 1 318 ? -33.99924 18.38970 51.07012 1.000 19.81836 318 ASP B N 1
ATOM 6370 C CA . ASP B 1 318 ? -33.57677 19.16950 52.21556 1.000 19.95489 318 ASP B CA 1
ATOM 6371 C C . ASP B 1 318 ? -32.06113 19.28991 52.24607 1.000 18.38721 318 ASP B C 1
ATOM 6372 O O . ASP B 1 318 ? -31.52828 20.37438 52.48517 1.000 22.20481 318 ASP B O 1
ATOM 6377 N N . LEU B 1 319 ? -31.35873 18.18125 52.02395 1.000 18.94055 319 LEU B N 1
ATOM 6378 C CA . LEU B 1 319 ? -29.89338 18.23640 52.06741 1.000 20.35278 319 LEU B CA 1
ATOM 6379 C C . LEU B 1 319 ? -29.35863 19.06532 50.90908 1.000 20.96097 319 LEU B C 1
ATOM 6380 O O . LEU B 1 319 ? -28.31581 19.71429 51.04091 1.000 21.41369 319 LEU B O 1
ATOM 6385 N N . TYR B 1 320 ? -30.04420 19.04267 49.75388 1.000 20.29471 320 TYR B N 1
ATOM 6386 C CA . TYR B 1 320 ? -29.60220 19.84863 48.61202 1.000 18.90399 320 TYR B CA 1
ATOM 6387 C C . TYR B 1 320 ? -29.74145 21.33194 48.92280 1.000 23.15540 320 TYR B C 1
ATOM 6388 O O . TYR B 1 320 ? -28.86527 22.14848 48.57603 1.000 22.36977 320 TYR B O 1
ATOM 6397 N N . LYS B 1 321 ? -30.81587 21.69364 49.61372 1.000 21.23194 321 LYS B N 1
ATOM 6398 C CA . LYS B 1 321 ? -31.02160 23.08426 49.99690 1.000 21.96501 321 LYS B CA 1
ATOM 6399 C C . LYS B 1 321 ? -30.00877 23.52904 51.03391 1.000 24.82288 321 LYS B C 1
ATOM 6400 O O . LYS B 1 321 ? -29.52363 24.67067 50.99512 1.000 24.95643 321 LYS B O 1
ATOM 6406 N N . ARG B 1 322 ? -29.70547 22.66647 51.98901 1.000 20.26071 322 ARG B N 1
ATOM 6407 C CA . ARG B 1 322 ? -28.89559 23.10609 53.11314 1.000 23.01580 322 ARG B CA 1
ATOM 6408 C C . ARG B 1 322 ? -27.40242 22.82271 52.98560 1.000 21.43021 322 ARG B C 1
ATOM 6409 O O . ARG B 1 322 ? -26.62475 23.41627 53.74780 1.000 22.61609 322 ARG B O 1
ATOM 6417 N N . TYR B 1 323 ? -26.97557 21.96452 52.05134 1.000 22.29952 323 TYR B N 1
ATOM 6418 C CA . TYR B 1 323 ? -25.55323 21.71517 51.79321 1.000 21.74655 323 TYR B CA 1
ATOM 6419 C C . TYR B 1 323 ? -25.24547 21.97064 50.32166 1.000 24.64804 323 TYR B C 1
ATOM 6420 O O . TYR B 1 323 ? -24.73440 21.09411 49.63155 1.000 23.61904 323 TYR B O 1
ATOM 6429 N N . PRO B 1 324 ? -25.51564 23.18071 49.82093 1.000 24.89138 324 PRO B N 1
ATOM 6430 C CA . PRO B 1 324 ? -25.36958 23.40813 48.36657 1.000 30.37035 324 PRO B CA 1
ATOM 6431 C C . PRO B 1 324 ? -23.95260 23.21124 47.88545 1.000 27.08461 324 PRO B C 1
ATOM 6432 O O . PRO B 1 324 ? -23.74338 22.77636 46.74932 1.000 32.61835 324 PRO B O 1
ATOM 6436 N N . GLY B 1 325 ? -22.94528 23.45492 48.71071 1.000 27.02243 325 GLY B N 1
ATOM 6437 C CA . GLY B 1 325 ? -21.61267 23.15710 48.14070 1.000 49.24537 325 GLY B CA 1
ATOM 6438 C C . GLY B 1 325 ? -21.27608 21.67456 47.86769 1.000 36.47938 325 GLY B C 1
ATOM 6439 O O . GLY B 1 325 ? -20.34147 21.38243 47.10157 1.000 32.40399 325 GLY B O 1
ATOM 6440 N N . PHE B 1 326 ? -21.96314 20.75277 48.49344 1.000 28.18137 326 PHE B N 1
ATOM 6441 C CA . PHE B 1 326 ? -21.39965 19.43205 48.75801 1.000 20.99296 326 PHE B CA 1
ATOM 6442 C C . PHE B 1 326 ? -22.35574 18.28314 48.44367 1.000 18.74157 326 PHE B C 1
ATOM 6443 O O . PHE B 1 326 ? -21.92742 17.24051 47.95848 1.000 20.26404 326 PHE B O 1
ATOM 6451 N N . PHE B 1 327 ? -23.65435 18.43983 48.72710 1.000 18.81333 327 PHE B N 1
ATOM 6452 C CA . PHE B 1 327 ? -24.65704 17.44390 48.40159 1.000 21.04680 327 PHE B CA 1
ATOM 6453 C C . PHE B 1 327 ? -25.19414 17.70549 46.98605 1.000 18.88023 327 PHE B C 1
ATOM 6454 O O . PHE B 1 327 ? -25.69409 18.80323 46.71923 1.000 20.17894 327 PHE B O 1
ATOM 6462 N N . LEU B 1 328 ? -25.11516 16.71049 46.10773 1.000 16.48654 328 LEU B N 1
ATOM 6463 C CA . LEU B 1 328 ? -25.41830 16.95066 44.68858 1.000 18.52693 328 LEU B CA 1
ATOM 6464 C C . LEU B 1 328 ? -26.83611 16.59573 44.28384 1.000 20.99083 328 LEU B C 1
ATOM 6465 O O . LEU B 1 328 ? -27.35570 17.18826 43.33393 1.000 20.50806 328 LEU B O 1
ATOM 6470 N N . GLY B 1 329 ? -27.42675 15.57112 44.88673 1.000 19.44173 329 GLY B N 1
ATOM 6471 C CA . GLY B 1 329 ? -28.71112 15.09245 44.38697 1.000 18.27102 329 GLY B CA 1
ATOM 6472 C C . GLY B 1 329 ? -28.87748 13.61609 44.73395 1.000 17.08382 329 GLY B C 1
ATOM 6473 O O . GLY B 1 329 ? -28.29817 13.13147 45.71487 1.000 17.76840 329 GLY B O 1
ATOM 6474 N N . PHE B 1 330 ? -29.61128 12.91147 43.88167 1.000 16.61863 330 PHE B N 1
ATOM 6475 C CA . PHE B 1 330 ? -30.14491 11.59185 44.22819 1.000 15.53305 330 PHE B CA 1
ATOM 6476 C C . PHE B 1 330 ? -29.96345 10.59501 43.09853 1.000 18.11514 330 PHE B C 1
ATOM 6477 O O . PHE B 1 330 ? -29.98191 10.96747 41.91133 1.000 17.30193 330 PHE B O 1
ATOM 6485 N N . ASP B 1 331 ? -29.87484 9.31440 43.45973 1.000 15.76980 331 ASP B N 1
ATOM 6486 C CA . ASP B 1 331 ? -29.71823 8.20152 42.51199 1.000 16.94316 331 ASP B CA 1
ATOM 6487 C C . ASP B 1 331 ? -30.34758 6.95453 43.12431 1.000 16.57719 331 ASP B C 1
ATOM 6488 O O . ASP B 1 331 ? -30.41187 6.80107 44.36582 1.000 17.09285 331 ASP B O 1
ATOM 6493 N N . LEU B 1 332 ? -30.80364 6.05729 42.24983 1.000 16.82126 332 LEU B N 1
ATOM 6494 C CA . LEU B 1 332 ? -31.31620 4.75160 42.64574 1.000 15.73623 332 LEU B CA 1
ATOM 6495 C C . LEU B 1 332 ? -30.33132 3.66566 42.22977 1.000 19.10613 332 LEU B C 1
ATOM 6496 O O . LEU B 1 332 ? -29.91894 3.62471 41.06736 1.000 19.70492 332 LEU B O 1
ATOM 6501 N N . VAL B 1 333 ? -29.99981 2.75615 43.16187 1.000 17.78035 333 VAL B N 1
ATOM 6502 C CA . VAL B 1 333 ? -29.00114 1.74443 42.89955 1.000 16.68471 333 VAL B CA 1
ATOM 6503 C C . VAL B 1 333 ? -29.56593 0.36107 43.22137 1.000 18.28163 333 VAL B C 1
ATOM 6504 O O . VAL B 1 333 ? -30.78428 0.18979 43.30559 1.000 17.56604 333 VAL B O 1
ATOM 6508 N N . ALA B 1 334 ? -28.68777 -0.63746 43.25383 1.000 19.52773 334 ALA B N 1
ATOM 6509 C CA . ALA B 1 334 ? -28.97530 -2.07321 43.34118 1.000 21.82351 334 ALA B CA 1
ATOM 6510 C C . ALA B 1 334 ? -29.23773 -2.62065 41.93505 1.000 19.74744 334 ALA B C 1
ATOM 6511 O O . ALA B 1 334 ? -29.35953 -1.84406 40.96993 1.000 18.18602 334 ALA B O 1
ATOM 6513 N N . GLN B 1 335 ? -29.31035 -3.94620 41.79332 1.000 17.63002 335 GLN B N 1
ATOM 6514 C CA . GLN B 1 335 ? -29.37412 -4.51739 40.45246 1.000 14.83402 335 GLN B CA 1
ATOM 6515 C C . GLN B 1 335 ? -30.56500 -3.93917 39.65995 1.000 16.64174 335 GLN B C 1
ATOM 6516 O O . GLN B 1 335 ? -31.71944 -3.91480 40.12982 1.000 18.15885 335 GLN B O 1
ATOM 6522 N N . GLU B 1 336 ? -30.31311 -3.55300 38.40120 1.000 15.32782 336 GLU B N 1
ATOM 6523 C CA . GLU B 1 336 ? -31.38135 -2.86240 37.68008 1.000 15.82579 336 GLU B CA 1
ATOM 6524 C C . GLU B 1 336 ? -32.41430 -3.84200 37.09528 1.000 17.14079 336 GLU B C 1
ATOM 6525 O O . GLU B 1 336 ? -33.61857 -3.54930 37.10583 1.000 19.38366 336 GLU B O 1
ATOM 6531 N N . ASP B 1 337 ? -31.96559 -4.98823 36.55683 1.000 15.93124 337 ASP B N 1
ATOM 6532 C CA . ASP B 1 337 ? -32.85869 -5.83762 35.75686 1.000 19.10324 337 ASP B CA 1
ATOM 6533 C C . ASP B 1 337 ? -34.04531 -6.37850 36.55441 1.000 20.34769 337 ASP B C 1
ATOM 6534 O O . ASP B 1 337 ? -35.16796 -6.36135 36.02672 1.000 18.77026 337 ASP B O 1
ATOM 6539 N N . PRO B 1 338 ? -33.87847 -6.94507 37.75252 1.000 15.47093 338 PRO B N 1
ATOM 6540 C CA . PRO B 1 338 ? -35.01622 -7.58210 38.41713 1.000 17.45015 338 PRO B CA 1
ATOM 6541 C C . PRO B 1 338 ? -35.81267 -6.66999 39.33339 1.000 18.47060 338 PRO B C 1
ATOM 6542 O O . PRO B 1 338 ? -36.79166 -7.13882 39.94631 1.000 20.59298 338 PRO B O 1
ATOM 6546 N N . ASN B 1 339 ? -35.43163 -5.41062 39.48338 1.000 16.46901 339 ASN B N 1
ATOM 6547 C CA . ASN B 1 339 ? -35.97199 -4.58263 40.57185 1.000 17.13423 339 ASN B CA 1
ATOM 6548 C C . ASN B 1 339 ? -36.81287 -3.44761 39.96318 1.000 18.74568 339 ASN B C 1
ATOM 6549 O O . ASN B 1 339 ? -37.26487 -3.56087 38.83632 1.000 23.35099 339 ASN B O 1
ATOM 6554 N N . THR B 1 340 ? -37.12459 -2.41400 40.75233 1.000 18.27753 340 THR B N 1
ATOM 6555 C CA . THR B 1 340 ? -38.14721 -1.44578 40.33482 1.000 16.73358 340 THR B CA 1
ATOM 6556 C C . THR B 1 340 ? -37.59054 -0.46189 39.32000 1.000 18.88461 340 THR B C 1
ATOM 6557 O O . THR B 1 340 ? -36.47840 0.05665 39.49343 1.000 19.12790 340 THR B O 1
ATOM 6561 N N . SER B 1 341 ? -38.39200 -0.18222 38.28140 1.000 17.41962 341 SER B N 1
ATOM 6562 C CA . SER B 1 341 ? -38.02840 0.78902 37.26121 1.000 16.69465 341 SER B CA 1
ATOM 6563 C C . SER B 1 341 ? -38.16377 2.21424 37.78163 1.000 16.98382 341 SER B C 1
ATOM 6564 O O . SER B 1 341 ? -38.85452 2.48765 38.76954 1.000 16.95850 341 SER B O 1
ATOM 6567 N N . LEU B 1 342 ? -37.53622 3.15294 37.06312 1.000 14.92821 342 LEU B N 1
ATOM 6568 C CA . LEU B 1 342 ? -37.77681 4.55042 37.39040 1.000 15.80329 342 LEU B CA 1
ATOM 6569 C C . LEU B 1 342 ? -39.26149 4.88646 37.27324 1.000 17.99594 342 LEU B C 1
ATOM 6570 O O . LEU B 1 342 ? -39.80638 5.61681 38.11608 1.000 17.22055 342 LEU B O 1
ATOM 6575 N N . LEU B 1 343 ? -39.94719 4.35863 36.23706 1.000 16.44175 343 LEU B N 1
ATOM 6576 C CA . LEU B 1 343 ? -41.37556 4.64009 36.08898 1.000 14.33174 343 LEU B CA 1
ATOM 6577 C C . LEU B 1 343 ? -42.18520 4.13246 37.29988 1.000 16.23252 343 LEU B C 1
ATOM 6578 O O . LEU B 1 343 ? -43.20674 4.74046 37.69076 1.000 18.48463 343 LEU B O 1
ATOM 6583 N N . GLY B 1 344 ? -41.71301 3.06780 37.94952 1.000 15.55378 344 GLY B N 1
ATOM 6584 C CA . GLY B 1 344 ? -42.33141 2.54432 39.18277 1.000 18.47223 344 GLY B CA 1
ATOM 6585 C C . GLY B 1 344 ? -42.26667 3.49374 40.36649 1.000 19.04349 344 GLY B C 1
ATOM 6586 O O . GLY B 1 344 ? -43.00507 3.31613 41.34819 1.000 20.01788 344 GLY B O 1
ATOM 6587 N N . TYR B 1 345 ? -41.40304 4.49816 40.29869 1.000 18.51959 345 TYR B N 1
ATOM 6588 C CA . TYR B 1 345 ? -41.25764 5.51578 41.32040 1.000 16.11087 345 TYR B CA 1
ATOM 6589 C C . TYR B 1 345 ? -41.61056 6.90181 40.80648 1.000 16.00433 345 TYR B C 1
ATOM 6590 O O . TYR B 1 345 ? -41.19349 7.90288 41.41594 1.000 17.33830 345 TYR B O 1
ATOM 6599 N N . ILE B 1 346 ? -42.34993 6.99141 39.69404 1.000 16.34664 346 ILE B N 1
ATOM 6600 C CA . ILE B 1 346 ? -42.33987 8.25344 38.94649 1.000 17.30278 346 ILE B CA 1
ATOM 6601 C C . ILE B 1 346 ? -42.98780 9.38867 39.73431 1.000 16.96939 346 ILE B C 1
ATOM 6602 O O . ILE B 1 346 ? -42.51349 10.52764 39.67274 1.000 17.41810 346 ILE B O 1
ATOM 6607 N N . ASP B 1 347 ? -44.04281 9.11633 40.53062 1.000 19.01372 347 ASP B N 1
ATOM 6608 C CA . ASP B 1 347 ? -44.63001 10.20651 41.30248 1.000 18.59572 347 ASP B CA 1
ATOM 6609 C C . ASP B 1 347 ? -43.65826 10.74026 42.35640 1.000 17.47302 347 ASP B C 1
ATOM 6610 O O . ASP B 1 347 ? -43.62648 11.95330 42.61076 1.000 19.63015 347 ASP B O 1
ATOM 6615 N N . SER B 1 348 ? -42.87903 9.85686 42.97722 1.000 17.75270 348 SER B N 1
ATOM 6616 C CA . SER B 1 348 ? -41.83292 10.31300 43.90657 1.000 19.19580 348 SER B CA 1
ATOM 6617 C C . SER B 1 348 ? -40.79250 11.14278 43.17583 1.000 16.80725 348 SER B C 1
ATOM 6618 O O . SER B 1 348 ? -40.37470 12.19368 43.66542 1.000 16.98818 348 SER B O 1
ATOM 6621 N N . LEU B 1 349 ? -40.37284 10.68855 41.98866 1.000 15.99445 349 LEU B N 1
ATOM 6622 C CA . LEU B 1 349 ? -39.27145 11.39318 41.31359 1.000 18.51243 349 LEU B CA 1
ATOM 6623 C C . LEU B 1 349 ? -39.73464 12.72012 40.69220 1.000 18.08698 349 LEU B C 1
ATOM 6624 O O . LEU B 1 349 ? -38.94233 13.67797 40.58210 1.000 18.41991 349 LEU B O 1
ATOM 6629 N N . LEU B 1 350 ? -41.03090 12.84835 40.36548 1.000 16.21750 350 LEU B N 1
ATOM 6630 C CA . LEU B 1 350 ? -41.56581 14.11518 39.86531 1.000 17.80978 350 LEU B CA 1
ATOM 6631 C C . LEU B 1 350 ? -41.92556 15.09177 40.96011 1.000 21.03153 350 LEU B C 1
ATOM 6632 O O . LEU B 1 350 ? -42.16213 16.27143 40.65738 1.000 19.81007 350 LEU B O 1
ATOM 6637 N N . TYR B 1 351 ? -41.98147 14.64595 42.22379 1.000 17.10483 351 TYR B N 1
ATOM 6638 C CA . TYR B 1 351 ? -42.48992 15.51861 43.28068 1.000 19.48458 351 TYR B CA 1
ATOM 6639 C C . TYR B 1 351 ? -41.75928 16.85750 43.38858 1.000 20.53449 351 TYR B C 1
ATOM 6640 O O . TYR B 1 351 ? -42.44051 17.89425 43.51915 1.000 21.44462 351 TYR B O 1
ATOM 6649 N N . PRO B 1 352 ? -40.41343 16.91944 43.34843 1.000 19.06418 352 PRO B N 1
ATOM 6650 C CA . PRO B 1 352 ? -39.76101 18.23816 43.44339 1.000 21.28516 352 PRO B CA 1
ATOM 6651 C C . PRO B 1 352 ? -40.22442 19.18693 42.35619 1.000 21.28554 352 PRO B C 1
ATOM 6652 O O . PRO B 1 352 ? -40.53696 20.33499 42.64310 1.000 23.57701 352 PRO B O 1
ATOM 6656 N N . SER B 1 353 ? -40.28964 18.72769 41.11183 1.000 21.74227 353 SER B N 1
ATOM 6657 C CA . SER B 1 353 ? -40.64968 19.63152 40.01247 1.000 21.78776 353 SER B CA 1
ATOM 6658 C C . SER B 1 353 ? -42.09042 20.10381 40.09614 1.000 24.75602 353 SER B C 1
ATOM 6659 O O . SER B 1 353 ? -42.45489 21.10794 39.45801 1.000 24.79182 353 SER B O 1
ATOM 6662 N N . ARG B 1 354 ? -42.92738 19.37906 40.81286 1.000 22.76636 354 ARG B N 1
ATOM 6663 C CA . ARG B 1 354 ? -44.34413 19.69818 40.93164 1.000 26.06038 354 ARG B CA 1
ATOM 6664 C C . ARG B 1 354 ? -44.64141 20.65241 42.05810 1.000 30.81481 354 ARG B C 1
ATOM 6665 O O . ARG B 1 354 ? -45.80196 21.05545 42.21379 1.000 28.82909 354 ARG B O 1
ATOM 6673 N N . GLN B 1 355 ? -43.64006 21.01530 42.86041 1.000 29.71172 355 GLN B N 1
ATOM 6674 C CA . GLN B 1 355 ? -43.90602 21.89020 43.99002 1.000 27.49704 355 GLN B CA 1
ATOM 6675 C C . GLN B 1 355 ? -44.15833 23.32017 43.52200 1.000 33.56079 355 GLN B C 1
ATOM 6676 O O . GLN B 1 355 ? -43.87251 23.69611 42.38496 1.000 31.99599 355 GLN B O 1
ATOM 6682 N N . ASN B 1 356 ? -44.74649 24.10998 44.41457 1.000 36.92854 356 ASN B N 1
ATOM 6683 C CA . ASN B 1 356 ? -45.02499 25.51876 44.14213 1.000 39.33295 356 ASN B CA 1
ATOM 6684 C C . ASN B 1 356 ? -44.30969 26.36895 45.18557 1.000 43.81156 356 ASN B C 1
ATOM 6685 O O . ASN B 1 356 ? -44.75711 26.42937 46.34394 1.000 45.14449 356 ASN B O 1
ATOM 6690 N N . PRO B 1 357 ? -43.17737 27.00920 44.84727 1.000 42.62218 357 PRO B N 1
ATOM 6691 C CA . PRO B 1 357 ? -42.47508 26.95809 43.55984 1.000 39.92472 357 PRO B CA 1
ATOM 6692 C C . PRO B 1 357 ? -41.72847 25.64389 43.35483 1.000 37.87303 357 PRO B C 1
ATOM 6693 O O . PRO B 1 357 ? -41.45185 24.92838 44.32282 1.000 32.54656 357 PRO B O 1
ATOM 6697 N N . PRO B 1 358 ? -41.37194 25.30466 42.11318 1.000 36.01975 358 PRO B N 1
ATOM 6698 C CA . PRO B 1 358 ? -40.67660 24.03488 41.87706 1.000 29.41438 358 PRO B CA 1
ATOM 6699 C C . PRO B 1 358 ? -39.34567 23.97789 42.60515 1.000 29.06633 358 PRO B C 1
ATOM 6700 O O . PRO B 1 358 ? -38.69415 24.99548 42.84027 1.000 33.54723 358 PRO B O 1
ATOM 6704 N N . VAL B 1 359 ? -38.93925 22.76124 42.95059 1.000 32.12069 359 VAL B N 1
ATOM 6705 C CA . VAL B 1 359 ? -37.58877 22.46369 43.43038 1.000 33.28027 359 VAL B CA 1
ATOM 6706 C C . VAL B 1 359 ? -36.89321 21.58879 42.39620 1.000 35.64333 359 VAL B C 1
ATOM 6707 O O . VAL B 1 359 ? -37.45210 20.57953 41.96401 1.000 35.02416 359 VAL B O 1
ATOM 6711 N N . SER B 1 360 ? -35.69284 21.98962 41.95726 1.000 44.92222 360 SER B N 1
ATOM 6712 C CA . SER B 1 360 ? -34.96517 21.22764 40.93837 1.000 46.96922 360 SER B CA 1
ATOM 6713 C C . SER B 1 360 ? -33.94324 20.33097 41.62901 1.000 44.62379 360 SER B C 1
ATOM 6714 O O . SER B 1 360 ? -32.76076 20.65651 41.70952 1.000 54.31750 360 SER B O 1
ATOM 6717 N N . LEU B 1 361 ? -34.40790 19.17611 42.11364 1.000 26.28098 361 LEU B N 1
ATOM 6718 C CA . LEU B 1 361 ? -33.49845 18.18576 42.71924 1.000 23.03115 361 LEU B CA 1
ATOM 6719 C C . LEU B 1 361 ? -32.73034 17.45350 41.61403 1.000 22.29286 361 LEU B C 1
ATOM 6720 O O . LEU B 1 361 ? -33.34760 16.72244 40.81960 1.000 21.38309 361 LEU B O 1
ATOM 6725 N N . PRO B 1 362 ? -31.39714 17.56765 41.55856 1.000 20.22966 362 PRO B N 1
ATOM 6726 C CA . PRO B 1 362 ? -30.64003 16.88705 40.49507 1.000 18.68897 362 PRO B CA 1
ATOM 6727 C C . PRO B 1 362 ? -30.66681 15.38757 40.68720 1.000 17.19897 362 PRO B C 1
ATOM 6728 O O . PRO B 1 362 ? -30.64309 14.88008 41.81940 1.000 19.87614 362 PRO B O 1
ATOM 6732 N N . TYR B 1 363 ? -30.65720 14.68039 39.56831 1.000 16.95270 363 TYR B N 1
ATOM 6733 C CA . TYR B 1 363 ? -30.63316 13.23514 39.52790 1.000 14.26966 363 TYR B CA 1
ATOM 6734 C C . TYR B 1 363 ? -29.42290 12.75125 38.74955 1.000 18.27504 363 TYR B C 1
ATOM 6735 O O . TYR B 1 363 ? -29.04499 13.35993 37.75604 1.000 17.71815 363 TYR B O 1
ATOM 6744 N N . TYR B 1 364 ? -28.89023 11.60617 39.16523 1.000 15.45895 364 TYR B N 1
ATOM 6745 C CA . TYR B 1 364 ? -27.71761 10.97789 38.57463 1.000 15.76364 364 TYR B CA 1
ATOM 6746 C C . TYR B 1 364 ? -28.00388 9.50770 38.28272 1.000 17.91216 364 TYR B C 1
ATOM 6747 O O . TYR B 1 364 ? -27.18796 8.62523 38.54247 1.000 21.72578 364 TYR B O 1
ATOM 6756 N N . PHE B 1 365 ? -29.14777 9.20938 37.64747 1.000 15.62883 365 PHE B N 1
ATOM 6757 C CA . PHE B 1 365 ? -29.62382 7.83353 37.62483 1.000 15.26824 365 PHE B CA 1
ATOM 6758 C C . PHE B 1 365 ? -28.67228 6.86526 36.94794 1.000 15.43856 365 PHE B C 1
ATOM 6759 O O . PHE B 1 365 ? -28.32469 7.04195 35.76976 1.000 16.90561 365 PHE B O 1
ATOM 6767 N N . HIS B 1 366 ? -28.36356 5.77829 37.64956 1.000 15.75549 366 HIS B N 1
ATOM 6768 C CA . HIS B 1 366 ? -27.97619 4.54824 36.98650 1.000 16.83452 366 HIS B CA 1
ATOM 6769 C C . HIS B 1 366 ? -29.08020 4.18355 35.99909 1.000 16.61841 366 HIS B C 1
ATOM 6770 O O . HIS B 1 366 ? -30.25140 4.08394 36.39428 1.000 18.57534 366 HIS B O 1
ATOM 6777 N N . ALA B 1 367 ? -28.74727 3.93426 34.73739 1.000 13.90979 367 ALA B N 1
ATOM 6778 C CA . ALA B 1 367 ? -29.86677 3.61335 33.85103 1.000 15.07827 367 ALA B CA 1
ATOM 6779 C C . ALA B 1 367 ? -29.37048 2.83996 32.62952 1.000 16.65047 367 ALA B C 1
ATOM 6780 O O . ALA B 1 367 ? -28.34091 3.19957 32.06494 1.000 17.55542 367 ALA B O 1
ATOM 6782 N N . GLY B 1 368 ? -30.10776 1.80856 32.22622 1.000 17.34052 368 GLY B N 1
ATOM 6783 C CA . GLY B 1 368 ? -29.69356 1.04178 31.04920 1.000 17.31319 368 GLY B CA 1
ATOM 6784 C C . GLY B 1 368 ? -28.50764 0.13116 31.23754 1.000 19.54245 368 GLY B C 1
ATOM 6785 O O . GLY B 1 368 ? -27.82344 -0.18817 30.24694 1.000 16.93743 368 GLY B O 1
ATOM 6786 N N . GLU B 1 369 ? -28.23512 -0.31025 32.48827 1.000 15.42732 369 GLU B N 1
ATOM 6787 C CA . GLU B 1 369 ? -27.14371 -1.22317 32.81307 1.000 14.88729 369 GLU B CA 1
ATOM 6788 C C . GLU B 1 369 ? -27.63584 -2.64584 32.52417 1.000 16.76022 369 GLU B C 1
ATOM 6789 O O . GLU B 1 369 ? -27.88299 -3.46615 33.41852 1.000 16.19963 369 GLU B O 1
ATOM 6795 N N . THR B 1 370 ? -27.80752 -2.93522 31.23075 1.000 14.37336 370 THR B N 1
ATOM 6796 C CA . THR B 1 370 ? -28.59952 -4.11786 30.87103 1.000 14.35932 370 THR B CA 1
ATOM 6797 C C . THR B 1 370 ? -28.28851 -4.52382 29.43691 1.000 13.94466 370 THR B C 1
ATOM 6798 O O . THR B 1 370 ? -27.95884 -3.69623 28.59921 1.000 14.54541 370 THR B O 1
ATOM 6802 N N . ASN B 1 371 ? -28.40999 -5.81854 29.17351 1.000 14.18069 371 ASN B N 1
ATOM 6803 C CA . ASN B 1 371 ? -28.46515 -6.34942 27.81407 1.000 13.47886 371 ASN B CA 1
ATOM 6804 C C . ASN B 1 371 ? -29.86472 -6.40921 27.19925 1.000 13.17648 371 ASN B C 1
ATOM 6805 O O . ASN B 1 371 ? -29.96963 -6.77440 26.02689 1.000 14.38940 371 ASN B O 1
ATOM 6810 N N . TRP B 1 372 ? -30.91975 -6.15254 27.97807 1.000 14.84111 372 TRP B N 1
ATOM 6811 C CA . TRP B 1 372 ? -32.27785 -6.22984 27.42606 1.000 15.40040 372 TRP B CA 1
ATOM 6812 C C . TRP B 1 372 ? -32.57092 -5.05562 26.50216 1.000 17.56675 372 TRP B C 1
ATOM 6813 O O . TRP B 1 372 ? -32.00772 -3.95086 26.65948 1.000 17.04001 372 TRP B O 1
ATOM 6824 N N . GLN B 1 373 ? -33.48848 -5.29028 25.55188 1.000 15.47486 373 GLN B N 1
ATOM 6825 C CA . GLN B 1 373 ? -33.90618 -4.26596 24.60826 1.000 13.87193 373 GLN B CA 1
ATOM 6826 C C . GLN B 1 373 ? -35.42618 -4.27726 24.55237 1.000 14.85031 373 GLN B C 1
ATOM 6827 O O . GLN B 1 373 ? -36.03293 -5.35255 24.43674 1.000 16.36084 373 GLN B O 1
ATOM 6833 N N . GLY B 1 374 ? -36.03489 -3.08549 24.61326 1.000 17.03952 374 GLY B N 1
ATOM 6834 C CA . GLY B 1 374 ? -37.48068 -2.96314 24.51612 1.000 15.44695 374 GLY B CA 1
ATOM 6835 C C . GLY B 1 374 ? -38.22658 -3.36462 25.76096 1.000 17.09903 374 GLY B C 1
ATOM 6836 O O . GLY B 1 374 ? -39.42572 -3.64382 25.68947 1.000 18.29696 374 GLY B O 1
ATOM 6837 N N . THR B 1 375 ? -37.54105 -3.40276 26.89514 1.000 16.35750 375 THR B N 1
ATOM 6838 C CA . THR B 1 375 ? -38.13442 -3.80285 28.16129 1.000 16.32996 375 THR B CA 1
ATOM 6839 C C . THR B 1 375 ? -38.20416 -2.62533 29.11724 1.000 18.21752 375 THR B C 1
ATOM 6840 O O . THR B 1 375 ? -37.69307 -1.52926 28.87073 1.000 16.88803 375 THR B O 1
ATOM 6844 N N . GLU B 1 376 ? -38.81932 -2.89875 30.26286 1.000 18.36878 376 GLU B N 1
ATOM 6845 C CA A GLU B 1 376 ? -38.86535 -1.93629 31.36004 0.480 19.56102 376 GLU B CA 1
ATOM 6846 C CA B GLU B 1 376 ? -38.88242 -1.89103 31.29909 0.520 19.39490 376 GLU B CA 1
ATOM 6847 C C . GLU B 1 376 ? -37.48767 -1.44042 31.74887 1.000 21.82478 376 GLU B C 1
ATOM 6848 O O . GLU B 1 376 ? -37.33681 -0.30807 32.21436 1.000 24.57214 376 GLU B O 1
ATOM 6859 N N . VAL B 1 377 ? -36.46880 -2.29235 31.61833 1.000 15.51517 377 VAL B N 1
ATOM 6860 C CA . VAL B 1 377 ? -35.15080 -1.94272 32.13295 1.000 15.17266 377 VAL B CA 1
ATOM 6861 C C . VAL B 1 377 ? -34.45428 -0.93907 31.20972 1.000 18.59744 377 VAL B C 1
ATOM 6862 O O . VAL B 1 377 ? -33.94534 0.10327 31.64073 1.000 17.76234 377 VAL B O 1
ATOM 6866 N N . ASP B 1 378 ? -34.32337 -1.26661 29.93185 1.000 16.98650 378 ASP B N 1
ATOM 6867 C CA . ASP B 1 378 ? -33.63043 -0.29788 29.10189 1.000 15.99113 378 ASP B CA 1
ATOM 6868 C C . ASP B 1 378 ? -34.47960 0.93517 28.84672 1.000 16.58932 378 ASP B C 1
ATOM 6869 O O . ASP B 1 378 ? -33.91564 2.00689 28.62848 1.000 16.54527 378 ASP B O 1
ATOM 6874 N N . TYR B 1 379 ? -35.82366 0.84821 28.95604 1.000 14.81736 379 TYR B N 1
ATOM 6875 C CA . TYR B 1 379 ? -36.57518 2.08403 28.83793 1.000 14.55593 379 TYR B CA 1
ATOM 6876 C C . TYR B 1 379 ? -36.40267 3.00091 30.05867 1.000 16.85877 379 TYR B C 1
ATOM 6877 O O . TYR B 1 379 ? -36.82903 4.16137 29.98942 1.000 17.82979 379 TYR B O 1
ATOM 6886 N N . ASN B 1 380 ? -35.69133 2.56708 31.11740 1.000 16.41018 380 ASN B N 1
ATOM 6887 C CA . ASN B 1 380 ? -35.28776 3.52690 32.14892 1.000 15.82309 380 ASN B CA 1
ATOM 6888 C C . ASN B 1 380 ? -34.49498 4.68613 31.55632 1.000 17.58242 380 ASN B C 1
ATOM 6889 O O . ASN B 1 380 ? -34.50653 5.78990 32.12271 1.000 16.75227 380 ASN B O 1
ATOM 6894 N N . LEU B 1 381 ? -33.80978 4.46879 30.41182 1.000 15.73415 381 LEU B N 1
ATOM 6895 C CA . LEU B 1 381 ? -33.08189 5.58177 29.80854 1.000 15.48877 381 LEU B CA 1
ATOM 6896 C C . LEU B 1 381 ? -34.02099 6.71048 29.38727 1.000 16.20978 381 LEU B C 1
ATOM 6897 O O . LEU B 1 381 ? -33.67571 7.90035 29.45769 1.000 16.41953 381 LEU B O 1
ATOM 6902 N N . VAL B 1 382 ? -35.20607 6.35818 28.89815 1.000 16.14708 382 VAL B N 1
ATOM 6903 C CA . VAL B 1 382 ? -36.15441 7.39037 28.50691 1.000 15.55379 382 VAL B CA 1
ATOM 6904 C C . VAL B 1 382 ? -36.55314 8.22156 29.71844 1.000 17.14506 382 VAL B C 1
ATOM 6905 O O . VAL B 1 382 ? -36.58239 9.44963 29.66242 1.000 17.65069 382 VAL B O 1
ATOM 6909 N N . ASP B 1 383 ? -36.90900 7.55869 30.82350 1.000 16.40324 383 ASP B N 1
ATOM 6910 C CA . ASP B 1 383 ? -37.33378 8.30302 32.00094 1.000 17.59136 383 ASP B CA 1
ATOM 6911 C C . ASP B 1 383 ? -36.19106 9.11465 32.59567 1.000 18.49891 383 ASP B C 1
ATOM 6912 O O . ASP B 1 383 ? -36.40655 10.23003 33.08245 1.000 16.83140 383 ASP B O 1
ATOM 6917 N N . ALA B 1 384 ? -34.96958 8.58875 32.57074 1.000 17.32030 384 ALA B N 1
ATOM 6918 C CA . ALA B 1 384 ? -33.85457 9.37602 33.10391 1.000 17.51998 384 ALA B CA 1
ATOM 6919 C C . ALA B 1 384 ? -33.72377 10.69634 32.36156 1.000 20.66365 384 ALA B C 1
ATOM 6920 O O . ALA B 1 384 ? -33.51498 11.74000 32.98476 1.000 20.29307 384 ALA B O 1
ATOM 6922 N N . LEU B 1 385 ? -33.88880 10.68786 31.02102 1.000 17.02634 385 LEU B N 1
ATOM 6923 C CA . LEU B 1 385 ? -33.84112 11.95175 30.27610 1.000 17.85155 385 LEU B CA 1
ATOM 6924 C C . LEU B 1 385 ? -35.04609 12.84705 30.57257 1.000 18.28192 385 LEU B C 1
ATOM 6925 O O . LEU B 1 385 ? -34.90488 14.06932 30.69894 1.000 19.95081 385 LEU B O 1
ATOM 6930 N N . LEU B 1 386 ? -36.25203 12.28460 30.68852 1.000 17.43158 386 LEU B N 1
ATOM 6931 C CA . LEU B 1 386 ? -37.39889 13.14907 30.92118 1.000 20.37615 386 LEU B CA 1
ATOM 6932 C C . LEU B 1 386 ? -37.33839 13.77818 32.30714 1.000 20.77878 386 LEU B C 1
ATOM 6933 O O . LEU B 1 386 ? -37.86965 14.87248 32.50773 1.000 20.91236 386 LEU B O 1
ATOM 6938 N N . LEU B 1 387 ? -36.68561 13.10868 33.26209 1.000 18.89244 387 LEU B N 1
ATOM 6939 C CA . LEU B 1 387 ? -36.45459 13.64215 34.59840 1.000 17.83784 387 LEU B CA 1
ATOM 6940 C C . LEU B 1 387 ? -35.22392 14.54821 34.66229 1.000 22.40024 387 LEU B C 1
ATOM 6941 O O . LEU B 1 387 ? -34.84971 14.96494 35.76598 1.000 20.26446 387 LEU B O 1
ATOM 6946 N N . ASN B 1 388 ? -34.63248 14.90661 33.50771 1.000 19.41948 388 ASN B N 1
ATOM 6947 C CA . ASN B 1 388 ? -33.51518 15.85704 33.44365 1.000 17.78685 388 ASN B CA 1
ATOM 6948 C C . ASN B 1 388 ? -32.28662 15.39374 34.23416 1.000 17.62496 388 ASN B C 1
ATOM 6949 O O . ASN B 1 388 ? -31.61667 16.20478 34.87896 1.000 20.80452 388 ASN B O 1
ATOM 6954 N N . ALA B 1 389 ? -31.93176 14.11629 34.13234 1.000 16.05622 389 ALA B N 1
ATOM 6955 C CA . ALA B 1 389 ? -30.71191 13.65396 34.79845 1.000 17.51169 389 ALA B CA 1
ATOM 6956 C C . ALA B 1 389 ? -29.49215 14.46487 34.35513 1.000 21.37889 389 ALA B C 1
ATOM 6957 O O . ALA B 1 389 ? -29.34533 14.82760 33.18105 1.000 20.52489 389 ALA B O 1
ATOM 6959 N N . THR B 1 390 ? -28.61789 14.75456 35.32700 1.000 15.69010 390 THR B N 1
ATOM 6960 C CA . THR B 1 390 ? -27.40325 15.52048 35.05433 1.000 19.06595 390 THR B CA 1
ATOM 6961 C C . THR B 1 390 ? -26.37576 14.66735 34.32543 1.000 19.73615 390 THR B C 1
ATOM 6962 O O . THR B 1 390 ? -25.70400 15.14166 33.38413 1.000 20.10641 390 THR B O 1
ATOM 6966 N N . ARG B 1 391 ? -26.22695 13.42320 34.77167 1.000 16.10929 391 ARG B N 1
ATOM 6967 C CA . ARG B 1 391 ? -25.42521 12.37877 34.13431 1.000 16.16630 391 ARG B CA 1
ATOM 6968 C C . ARG B 1 391 ? -26.22130 11.09106 34.22886 1.000 18.48930 391 ARG B C 1
ATOM 6969 O O . ARG B 1 391 ? -27.11063 10.96260 35.08448 1.000 20.88540 391 ARG B O 1
ATOM 6977 N N . ILE B 1 392 ? -25.82566 10.11374 33.42054 1.000 17.12328 392 ILE B N 1
ATOM 6978 C CA . ILE B 1 392 ? -26.41256 8.77806 33.39220 1.000 17.48298 392 ILE B CA 1
ATOM 6979 C C . ILE B 1 392 ? -25.34956 7.77200 33.77190 1.000 18.74050 392 ILE B C 1
ATOM 6980 O O . ILE B 1 392 ? -24.23581 7.79810 33.22958 1.000 19.78931 392 ILE B O 1
ATOM 6985 N N . GLY B 1 393 ? -25.68338 6.86195 34.68749 1.000 17.11668 393 GLY B N 1
ATOM 6986 C CA . GLY B 1 393 ? -24.75144 5.80358 35.04181 1.000 15.88112 393 GLY B CA 1
ATOM 6987 C C . GLY B 1 393 ? -24.86959 4.62837 34.08591 1.000 15.93379 393 GLY B C 1
ATOM 6988 O O . GLY B 1 393 ? -25.94961 4.07761 33.92289 1.000 16.62383 393 GLY B O 1
ATOM 6989 N N . HIS B 1 394 ? -23.76065 4.27022 33.44273 1.000 16.44874 394 HIS B N 1
ATOM 6990 C CA . HIS B 1 394 ? -23.60945 3.13933 32.51985 1.000 17.97753 394 HIS B CA 1
ATOM 6991 C C . HIS B 1 394 ? -24.19516 3.41192 31.14765 1.000 18.80968 394 HIS B C 1
ATOM 6992 O O . HIS B 1 394 ? -23.45402 3.50020 30.15120 1.000 19.23733 394 HIS B O 1
ATOM 6999 N N . GLY B 1 395 ? -25.51302 3.46118 31.03565 1.000 15.90596 395 GLY B N 1
ATOM 7000 C CA . GLY B 1 395 ? -26.06417 3.60921 29.69014 1.000 15.05481 395 GLY B CA 1
ATOM 7001 C C . GLY B 1 395 ? -25.65749 2.51325 28.72394 1.000 17.28198 395 GLY B C 1
ATOM 7002 O O . GLY B 1 395 ? -25.48610 2.78188 27.52741 1.000 18.56192 395 GLY B O 1
ATOM 7003 N N . PHE B 1 396 ? -25.46878 1.27810 29.21263 1.000 14.39053 396 PHE B N 1
ATOM 7004 C CA . PHE B 1 396 ? -24.97867 0.22787 28.31114 1.000 16.25805 396 PHE B CA 1
ATOM 7005 C C . PHE B 1 396 ? -25.94723 -0.01895 27.15226 1.000 16.16155 396 PHE B C 1
ATOM 7006 O O . PHE B 1 396 ? -25.51241 -0.29726 26.03366 1.000 16.94484 396 PHE B O 1
ATOM 7014 N N . ALA B 1 397 ? -27.23825 0.10226 27.38027 1.000 13.85926 397 ALA B N 1
ATOM 7015 C CA . ALA B 1 397 ? -28.23789 -0.07869 26.32681 1.000 13.35932 397 ALA B CA 1
ATOM 7016 C C . ALA B 1 397 ? -28.43493 1.14687 25.44845 1.000 16.18533 397 ALA B C 1
ATOM 7017 O O . ALA B 1 397 ? -29.26161 1.09626 24.51769 1.000 18.75734 397 ALA B O 1
ATOM 7019 N N . LEU B 1 398 ? -27.71532 2.25519 25.70222 1.000 15.96194 398 LEU B N 1
ATOM 7020 C CA . LEU B 1 398 ? -28.00690 3.50389 24.99778 1.000 16.98434 398 LEU B CA 1
ATOM 7021 C C . LEU B 1 398 ? -27.85420 3.36855 23.47536 1.000 14.53355 398 LEU B C 1
ATOM 7022 O O . LEU B 1 398 ? -28.63188 3.95903 22.71835 1.000 15.80113 398 LEU B O 1
ATOM 7027 N N . ILE B 1 399 ? -26.88152 2.57825 23.00191 1.000 16.17485 399 ILE B N 1
ATOM 7028 C CA . ILE B 1 399 ? -26.66259 2.48253 21.54800 1.000 14.90226 399 ILE B CA 1
ATOM 7029 C C . ILE B 1 399 ? -27.85198 1.82961 20.82274 1.000 16.37267 399 ILE B C 1
ATOM 7030 O O . ILE B 1 399 ? -27.99415 1.98513 19.59860 1.000 17.85451 399 ILE B O 1
ATOM 7035 N N . LYS B 1 400 ? -28.72419 1.13796 21.55753 1.000 14.42831 400 LYS B N 1
ATOM 7036 C CA . LYS B 1 400 ? -29.94959 0.58606 20.95669 1.000 14.55199 400 LYS B CA 1
ATOM 7037 C C . LYS B 1 400 ? -31.09020 1.59685 20.87957 1.000 19.63333 400 LYS B C 1
ATOM 7038 O O . LYS B 1 400 ? -32.18149 1.22970 20.43951 1.000 19.41908 400 LYS B O 1
ATOM 7044 N N . HIS B 1 401 ? -30.87825 2.84655 21.29637 1.000 17.93130 401 HIS B N 1
ATOM 7045 C CA . HIS B 1 401 ? -31.94959 3.84818 21.43570 1.000 16.08500 401 HIS B CA 1
ATOM 7046 C C . HIS B 1 401 ? -31.57152 5.15749 20.74831 1.000 19.12171 401 HIS B C 1
ATOM 7047 O O . HIS B 1 401 ? -31.18617 6.13389 21.39643 1.000 19.44659 401 HIS B O 1
ATOM 7054 N N . PRO B 1 402 ? -31.73214 5.23529 19.44117 1.000 19.21732 402 PRO B N 1
ATOM 7055 C CA . PRO B 1 402 ? -31.24738 6.43298 18.72528 1.000 20.61604 402 PRO B CA 1
ATOM 7056 C C . PRO B 1 402 ? -31.90290 7.73733 19.13011 1.000 20.07457 402 PRO B C 1
ATOM 7057 O O . PRO B 1 402 ? -31.24615 8.78571 19.03291 1.000 19.52372 402 PRO B O 1
ATOM 7061 N N . ARG B 1 403 ? -33.19475 7.73184 19.49725 1.000 18.14178 403 ARG B N 1
ATOM 7062 C CA . ARG B 1 403 ? -33.81942 8.99658 19.88574 1.000 18.66763 403 ARG B CA 1
ATOM 7063 C C . ARG B 1 403 ? -33.31876 9.45223 21.24692 1.000 18.81458 403 ARG B C 1
ATOM 7064 O O . ARG B 1 403 ? -33.24117 10.66410 21.50033 1.000 22.08839 403 ARG B O 1
ATOM 7072 N N . VAL B 1 404 ? -33.01642 8.50737 22.14676 1.000 17.04073 404 VAL B N 1
ATOM 7073 C CA . VAL B 1 404 ? -32.41519 8.88787 23.43265 1.000 18.23583 404 VAL B CA 1
ATOM 7074 C C . VAL B 1 404 ? -31.01486 9.45464 23.20123 1.000 17.09452 404 VAL B C 1
ATOM 7075 O O . VAL B 1 404 ? -30.62140 10.44072 23.84030 1.000 18.69318 404 VAL B O 1
ATOM 7079 N N . ILE B 1 405 ? -30.25271 8.87426 22.25549 1.000 18.42549 405 ILE B N 1
ATOM 7080 C CA . ILE B 1 405 ? -28.89133 9.38687 22.00455 1.000 17.19412 405 ILE B CA 1
ATOM 7081 C C . ILE B 1 405 ? -28.94031 10.84588 21.59264 1.000 20.54870 405 ILE B C 1
ATOM 7082 O O . ILE B 1 405 ? -28.10233 11.66245 22.00697 1.000 20.36580 405 ILE B O 1
ATOM 7087 N N . GLU B 1 406 ? -29.90896 11.19585 20.74315 1.000 20.32128 406 GLU B N 1
ATOM 7088 C CA . GLU B 1 406 ? -30.05686 12.58031 20.29515 1.000 22.99120 406 GLU B CA 1
ATOM 7089 C C . GLU B 1 406 ? -30.18407 13.54012 21.47163 1.000 22.95668 406 GLU B C 1
ATOM 7090 O O . GLU B 1 406 ? -29.59660 14.62526 21.44441 1.000 24.56855 406 GLU B O 1
ATOM 7096 N N . LEU B 1 407 ? -30.97614 13.17860 22.49187 1.000 21.85754 407 LEU B N 1
ATOM 7097 C CA . LEU B 1 407 ? -31.17950 14.05343 23.65288 1.000 22.19474 407 LEU B CA 1
ATOM 7098 C C . LEU B 1 407 ? -29.93057 14.11529 24.52436 1.000 22.91496 407 LEU B C 1
ATOM 7099 O O . LEU B 1 407 ? -29.60739 15.17347 25.07372 1.000 22.98828 407 LEU B O 1
ATOM 7104 N N . VAL B 1 408 ? -29.26933 12.97606 24.72016 1.000 20.59148 408 VAL B N 1
ATOM 7105 C CA . VAL B 1 408 ? -28.03436 12.94370 25.50405 1.000 17.93783 408 VAL B CA 1
ATOM 7106 C C . VAL B 1 408 ? -27.04035 13.91310 24.88616 1.000 20.82679 408 VAL B C 1
ATOM 7107 O O . VAL B 1 408 ? -26.45073 14.74274 25.57377 1.000 20.93553 408 VAL B O 1
ATOM 7111 N N . LYS B 1 409 ? -26.88159 13.85994 23.55824 1.000 19.76664 409 LYS B N 1
ATOM 7112 C CA . LYS B 1 409 ? -25.94536 14.76618 22.89925 1.000 19.38767 409 LYS B CA 1
ATOM 7113 C C . LYS B 1 409 ? -26.39884 16.21740 22.98226 1.000 21.94351 409 LYS B C 1
ATOM 7114 O O . LYS B 1 409 ? -25.58151 17.11387 23.23121 1.000 22.96616 409 LYS B O 1
ATOM 7120 N N . SER B 1 410 ? -27.66872 16.48871 22.67389 1.000 20.37059 410 SER B N 1
ATOM 7121 C CA . SER B 1 410 ? -28.07759 17.88594 22.59838 1.000 24.31878 410 SER B CA 1
ATOM 7122 C C . SER B 1 410 ? -28.11180 18.52726 23.98105 1.000 25.82559 410 SER B C 1
ATOM 7123 O O . SER B 1 410 ? -27.87634 19.74018 24.09900 1.000 26.17640 410 SER B O 1
ATOM 7126 N N . ARG B 1 411 ? -28.42993 17.75396 25.02315 1.000 21.45736 411 ARG B N 1
ATOM 7127 C CA . ARG B 1 411 ? -28.45329 18.33305 26.37217 1.000 25.99211 411 ARG B CA 1
ATOM 7128 C C . ARG B 1 411 ? -27.12008 18.27018 27.09437 1.000 30.07636 411 ARG B C 1
ATOM 7129 O O . ARG B 1 411 ? -27.01312 18.82533 28.20221 1.000 31.04731 411 ARG B O 1
ATOM 7137 N N . GLY B 1 412 ? -26.13144 17.60090 26.52834 1.000 21.96777 412 GLY B N 1
ATOM 7138 C CA . GLY B 1 412 ? -24.85092 17.43373 27.20759 1.000 22.31571 412 GLY B CA 1
ATOM 7139 C C . GLY B 1 412 ? -24.91564 16.62684 28.49276 1.000 20.42935 412 GLY B C 1
ATOM 7140 O O . GLY B 1 412 ? -24.32382 17.02762 29.51051 1.000 22.37366 412 GLY B O 1
ATOM 7141 N N . VAL B 1 413 ? -25.59352 15.48110 28.45885 1.000 18.41647 413 VAL B N 1
ATOM 7142 C CA . VAL B 1 413 ? -25.72760 14.59735 29.62410 1.000 17.64433 413 VAL B CA 1
ATOM 7143 C C . VAL B 1 413 ? -24.62846 13.54787 29.53730 1.000 21.96014 413 VAL B C 1
ATOM 7144 O O . VAL B 1 413 ? -24.73031 12.60392 28.75414 1.000 19.76480 413 VAL B O 1
ATOM 7148 N N . ALA B 1 414 ? -23.57648 13.67063 30.35552 1.000 16.98042 414 ALA B N 1
ATOM 7149 C CA . ALA B 1 414 ? -22.48928 12.71423 30.21164 1.000 15.63046 414 ALA B CA 1
ATOM 7150 C C . ALA B 1 414 ? -22.91937 11.31632 30.64323 1.000 16.11479 414 ALA B C 1
ATOM 7151 O O . ALA B 1 414 ? -23.65240 11.13277 31.62804 1.000 17.65642 414 ALA B O 1
ATOM 7153 N N . VAL B 1 415 ? -22.40365 10.31427 29.93631 1.000 13.85970 415 VAL B N 1
ATOM 7154 C CA . VAL B 1 415 ? -22.62829 8.91087 30.25369 1.000 15.76986 415 VAL B CA 1
ATOM 7155 C C . VAL B 1 415 ? -21.40437 8.42035 31.01885 1.000 16.10356 415 VAL B C 1
ATOM 7156 O O . VAL B 1 415 ? -20.25656 8.56706 30.54923 1.000 15.22939 415 VAL B O 1
ATOM 7160 N N . GLU B 1 416 ? -21.64063 7.89353 32.23562 1.000 15.77931 416 GLU B N 1
ATOM 7161 C CA . GLU B 1 416 ? -20.55440 7.41246 33.10092 1.000 17.01492 416 GLU B CA 1
ATOM 7162 C C . GLU B 1 416 ? -20.29045 5.96446 32.73807 1.000 16.67867 416 GLU B C 1
ATOM 7163 O O . GLU B 1 416 ? -21.09199 5.06548 33.05486 1.000 15.63526 416 GLU B O 1
ATOM 7169 N N . VAL B 1 417 ? -19.15880 5.72800 32.07466 1.000 14.49068 417 VAL B N 1
ATOM 7170 C CA . VAL B 1 417 ? -18.83460 4.42257 31.51666 1.000 14.13365 417 VAL B CA 1
ATOM 7171 C C . VAL B 1 417 ? -17.84032 3.72079 32.43759 1.000 17.71276 417 VAL B C 1
ATOM 7172 O O . VAL B 1 417 ? -16.75986 4.25801 32.71739 1.000 17.01729 417 VAL B O 1
ATOM 7176 N N . ASN B 1 418 ? -18.18289 2.50236 32.86647 1.000 15.46327 418 ASN B N 1
ATOM 7177 C CA . ASN B 1 418 ? -17.45675 1.74334 33.90790 1.000 14.47292 418 ASN B CA 1
ATOM 7178 C C . ASN B 1 418 ? -17.09059 0.38157 33.32495 1.000 17.67167 418 ASN B C 1
ATOM 7179 O O . ASN B 1 418 ? -17.84874 -0.58810 33.48694 1.000 16.88790 418 ASN B O 1
ATOM 7184 N N . PRO B 1 419 ? -15.98569 0.28161 32.55369 1.000 15.51943 419 PRO B N 1
ATOM 7185 C CA . PRO B 1 419 ? -15.84480 -0.91364 31.68424 1.000 15.00384 419 PRO B CA 1
ATOM 7186 C C . PRO B 1 419 ? -15.53354 -2.20035 32.43067 1.000 15.43274 419 PRO B C 1
ATOM 7187 O O . PRO B 1 419 ? -16.09015 -3.23270 32.05767 1.000 15.98248 419 PRO B O 1
ATOM 7191 N N . VAL B 1 420 ? -14.66349 -2.18500 33.46489 1.000 14.12493 420 VAL B N 1
ATOM 7192 C CA . VAL B 1 420 ? -14.38380 -3.43557 34.16148 1.000 14.63500 420 VAL B CA 1
ATOM 7193 C C . VAL B 1 420 ? -15.63533 -3.93145 34.86427 1.000 15.82743 420 VAL B C 1
ATOM 7194 O O . VAL B 1 420 ? -15.93523 -5.12806 34.86753 1.000 16.51860 420 VAL B O 1
ATOM 7198 N N . SER B 1 421 ? -16.37423 -3.01808 35.49981 1.000 15.46290 421 SER B N 1
ATOM 7199 C CA . SER B 1 421 ? -17.63779 -3.39642 36.13902 1.000 16.13766 421 SER B CA 1
ATOM 7200 C C . SER B 1 421 ? -18.55268 -4.11351 35.15345 1.000 16.99871 421 SER B C 1
ATOM 7201 O O . SER B 1 421 ? -19.15297 -5.14693 35.47001 1.000 15.57962 421 SER B O 1
ATOM 7204 N N . ASN B 1 422 ? -18.71685 -3.55230 33.96029 1.000 14.38704 422 ASN B N 1
ATOM 7205 C CA . ASN B 1 422 ? -19.67063 -4.12944 33.01891 1.000 15.38662 422 ASN B CA 1
ATOM 7206 C C . ASN B 1 422 ? -19.22817 -5.50690 32.55926 1.000 13.32809 422 ASN B C 1
ATOM 7207 O O . ASN B 1 422 ? -20.06029 -6.37621 32.27883 1.000 16.86872 422 ASN B O 1
ATOM 7212 N N . GLN B 1 423 ? -17.92377 -5.73440 32.45802 1.000 13.92295 423 GLN B N 1
ATOM 7213 C CA . GLN B 1 423 ? -17.44242 -7.06963 32.11446 1.000 13.39988 423 GLN B CA 1
ATOM 7214 C C . GLN B 1 423 ? -17.63727 -8.04519 33.26949 1.000 15.10477 423 GLN B C 1
ATOM 7215 O O . GLN B 1 423 ? -18.22864 -9.12451 33.10612 1.000 15.71872 423 GLN B O 1
ATOM 7221 N N . LEU B 1 424 ? -17.09222 -7.70883 34.44396 1.000 14.92927 424 LEU B N 1
ATOM 7222 C CA . LEU B 1 424 ? -17.15791 -8.67670 35.54523 1.000 14.70279 424 LEU B CA 1
ATOM 7223 C C . LEU B 1 424 ? -18.59405 -8.95044 35.98167 1.000 16.93326 424 LEU B C 1
ATOM 7224 O O . LEU B 1 424 ? -18.91147 -10.09193 36.35963 1.000 17.20076 424 LEU B O 1
ATOM 7229 N N . LEU B 1 425 ? -19.48291 -7.95902 35.90470 1.000 15.06201 425 LEU B N 1
ATOM 7230 C CA . LEU B 1 425 ? -20.86994 -8.13348 36.33964 1.000 16.48324 425 LEU B CA 1
ATOM 7231 C C . LEU B 1 425 ? -21.82122 -8.54549 35.20487 1.000 18.16834 425 LEU B C 1
ATOM 7232 O O . LEU B 1 425 ? -23.03897 -8.35240 35.33646 1.000 18.55873 425 LEU B O 1
ATOM 7237 N N . GLY B 1 426 ? -21.30451 -9.06937 34.08137 1.000 16.45872 426 GLY B N 1
ATOM 7238 C CA . GLY B 1 426 ? -22.11765 -9.90289 33.22384 1.000 14.17894 426 GLY B CA 1
ATOM 7239 C C . GLY B 1 426 ? -22.74240 -9.26546 32.00705 1.000 18.88669 426 GLY B C 1
ATOM 7240 O O . GLY B 1 426 ? -23.63512 -9.89016 31.41522 1.000 20.89093 426 GLY B O 1
ATOM 7241 N N . LEU B 1 427 ? -22.36148 -8.05979 31.64656 1.000 14.80262 427 LEU B N 1
ATOM 7242 C CA . LEU B 1 427 ? -22.93401 -7.44449 30.44750 1.000 13.93374 427 LEU B CA 1
ATOM 7243 C C . LEU B 1 427 ? -22.13470 -7.73102 29.18814 1.000 15.82133 427 LEU B C 1
ATOM 7244 O O . LEU B 1 427 ? -22.67477 -7.59058 28.08645 1.000 16.80962 427 LEU B O 1
ATOM 7249 N N . VAL B 1 428 ? -20.86274 -8.09744 29.29586 1.000 15.51147 428 VAL B N 1
ATOM 7250 C CA . VAL B 1 428 ? -20.07127 -8.28496 28.08262 1.000 14.95995 428 VAL B CA 1
ATOM 7251 C C . VAL B 1 428 ? -18.88069 -9.14501 28.45325 1.000 18.60740 428 VAL B C 1
ATOM 7252 O O . VAL B 1 428 ? -18.46737 -9.15893 29.61476 1.000 16.39279 428 VAL B O 1
ATOM 7256 N N . LYS B 1 429 ? -18.37191 -9.92909 27.48566 1.000 16.30453 429 LYS B N 1
ATOM 7257 C CA . LYS B 1 429 ? -17.17651 -10.75869 27.71113 1.000 18.88276 429 LYS B CA 1
ATOM 7258 C C . LYS B 1 429 ? -15.92210 -10.14703 27.08562 1.000 18.90435 429 LYS B C 1
ATOM 7259 O O . LYS B 1 429 ? -14.97209 -9.79042 27.79278 1.000 18.87913 429 LYS B O 1
ATOM 7265 N N . ASP B 1 430 ? -15.88865 -10.02460 25.75790 1.000 15.64361 430 ASP B N 1
ATOM 7266 C CA . ASP B 1 430 ? -14.77099 -9.36095 25.07577 1.000 16.34630 430 ASP B CA 1
ATOM 7267 C C . ASP B 1 430 ? -15.02985 -7.86115 25.12987 1.000 16.18725 430 ASP B C 1
ATOM 7268 O O . ASP B 1 430 ? -16.04406 -7.38180 24.58598 1.000 16.16798 430 ASP B O 1
ATOM 7273 N N . LEU B 1 431 ? -14.15731 -7.09911 25.81887 1.000 12.87715 431 LEU B N 1
ATOM 7274 C CA . LEU B 1 431 ? -14.44283 -5.68601 26.00686 1.000 15.01024 431 LEU B CA 1
ATOM 7275 C C . LEU B 1 431 ? -14.46543 -4.88184 24.69787 1.000 15.20170 431 LEU B C 1
ATOM 7276 O O . LEU B 1 431 ? -14.94551 -3.75514 24.71835 1.000 14.54398 431 LEU B O 1
ATOM 7281 N N . ARG B 1 432 ? -13.97082 -5.41490 23.57857 1.000 14.74747 432 ARG B N 1
ATOM 7282 C CA . ARG B 1 432 ? -14.14382 -4.71430 22.29327 1.000 13.76561 432 ARG B CA 1
ATOM 7283 C C . ARG B 1 432 ? -15.59369 -4.69086 21.85441 1.000 14.02124 432 ARG B C 1
ATOM 7284 O O . ARG B 1 432 ? -15.96761 -3.90522 20.96265 1.000 16.61107 432 ARG B O 1
ATOM 7292 N N . ASN B 1 433 ? -16.42280 -5.50956 22.47659 1.000 12.91062 433 ASN B N 1
ATOM 7293 C CA . ASN B 1 433 ? -17.87230 -5.46735 22.24862 1.000 15.89608 433 ASN B CA 1
ATOM 7294 C C . ASN B 1 433 ? -18.59013 -4.52547 23.22032 1.000 14.25910 433 ASN B C 1
ATOM 7295 O O . ASN B 1 433 ? -19.82493 -4.48721 23.23198 1.000 16.34823 433 ASN B O 1
ATOM 7300 N N . HIS B 1 434 ? -17.86015 -3.78524 24.02721 1.000 14.04842 434 HIS B N 1
ATOM 7301 C CA . HIS B 1 434 ? -18.51683 -2.88301 24.98169 1.000 14.63057 434 HIS B CA 1
ATOM 7302 C C . HIS B 1 434 ? -19.35259 -1.84570 24.23671 1.000 15.28991 434 HIS B C 1
ATOM 7303 O O . HIS B 1 434 ? -18.87912 -1.23570 23.26568 1.000 16.34230 434 HIS B O 1
ATOM 7310 N N . ALA B 1 435 ? -20.60923 -1.67152 24.67925 1.000 13.27989 435 ALA B N 1
ATOM 7311 C CA . ALA B 1 435 ? -21.53492 -0.82546 23.93375 1.000 15.31967 435 ALA B CA 1
ATOM 7312 C C . ALA B 1 435 ? -21.18720 0.66312 23.97578 1.000 18.16164 435 ALA B C 1
ATOM 7313 O O . ALA B 1 435 ? -21.86652 1.44733 23.30170 1.000 17.62467 435 ALA B O 1
ATOM 7315 N N . ALA B 1 436 ? -20.21872 1.09909 24.80022 1.000 16.10710 436 ALA B N 1
ATOM 7316 C CA . ALA B 1 436 ? -19.80124 2.49984 24.72936 1.000 15.73804 436 ALA B CA 1
ATOM 7317 C C . ALA B 1 436 ? -18.83959 2.79482 23.57353 1.000 16.15559 436 ALA B C 1
ATOM 7318 O O . ALA B 1 436 ? -18.66860 3.97301 23.22623 1.000 16.62005 436 ALA B O 1
ATOM 7320 N N . ALA B 1 437 ? -18.22744 1.78052 22.94203 1.000 15.91205 437 ALA B N 1
ATOM 7321 C CA . ALA B 1 437 ? -17.36022 2.10511 21.80676 1.000 14.40764 437 ALA B CA 1
ATOM 7322 C C . ALA B 1 437 ? -18.12612 2.85241 20.71701 1.000 16.20161 437 ALA B C 1
ATOM 7323 O O . ALA B 1 437 ? -17.62369 3.87917 20.21112 1.000 14.24480 437 ALA B O 1
ATOM 7325 N N . PRO B 1 438 ? -19.31293 2.41460 20.29943 1.000 14.26089 438 PRO B N 1
ATOM 7326 C CA . PRO B 1 438 ? -20.04594 3.18594 19.29051 1.000 15.02089 438 PRO B CA 1
ATOM 7327 C C . PRO B 1 438 ? -20.52247 4.52874 19.81910 1.000 19.73544 438 PRO B C 1
ATOM 7328 O O . PRO B 1 438 ? -20.74800 5.44078 19.01318 1.000 20.43625 438 PRO B O 1
ATOM 7332 N N . LEU B 1 439 ? -20.67638 4.69306 21.13613 1.000 17.45509 439 LEU B N 1
ATOM 7333 C CA . LEU B 1 439 ? -21.02413 6.02832 21.64994 1.000 16.33924 439 LEU B CA 1
ATOM 7334 C C . LEU B 1 439 ? -19.85275 6.98321 21.47113 1.000 15.54649 439 LEU B C 1
ATOM 7335 O O . LEU B 1 439 ? -20.03002 8.11659 21.01164 1.000 17.78633 439 LEU B O 1
ATOM 7340 N N . LEU B 1 440 ? -18.64012 6.52555 21.82127 1.000 16.47738 440 LEU B N 1
ATOM 7341 C CA . LEU B 1 440 ? -17.44507 7.36553 21.68780 1.000 14.29311 440 LEU B CA 1
ATOM 7342 C C . LEU B 1 440 ? -17.16942 7.69294 20.21303 1.000 15.90534 440 LEU B C 1
ATOM 7343 O O . LEU B 1 440 ? -16.70629 8.80100 19.89318 1.000 17.02154 440 LEU B O 1
ATOM 7348 N N . ALA B 1 441 ? -17.48929 6.76262 19.28538 1.000 15.04345 441 ALA B N 1
ATOM 7349 C CA . ALA B 1 441 ? -17.27102 7.00743 17.86471 1.000 15.64486 441 ALA B CA 1
ATOM 7350 C C . ALA B 1 441 ? -18.13908 8.14765 17.34510 1.000 16.07501 441 ALA B C 1
ATOM 7351 O O . ALA B 1 441 ? -17.75610 8.81184 16.36874 1.000 19.81037 441 ALA B O 1
ATOM 7353 N N . GLN B 1 442 ? -19.29898 8.38802 17.99014 1.000 17.07986 442 GLN B N 1
ATOM 7354 C CA . GLN B 1 442 ? -20.21793 9.47784 17.65375 1.000 21.60928 442 GLN B CA 1
ATOM 7355 C C . GLN B 1 442 ? -20.02716 10.71613 18.50051 1.000 19.91555 442 GLN B C 1
ATOM 7356 O O . GLN B 1 442 ? -20.82261 11.64558 18.35826 1.000 21.84070 442 GLN B O 1
ATOM 7362 N N . ASN B 1 443 ? -19.05732 10.72051 19.42212 1.000 18.20849 443 ASN B N 1
ATOM 7363 C CA . ASN B 1 443 ? -18.82772 11.84579 20.33049 1.000 18.12213 443 ASN B CA 1
ATOM 7364 C C . ASN B 1 443 ? -20.01722 12.08429 21.25653 1.000 18.73804 443 ASN B C 1
ATOM 7365 O O . ASN B 1 443 ? -20.30538 13.22360 21.62562 1.000 18.22957 443 ASN B O 1
ATOM 7370 N N . VAL B 1 444 ? -20.67216 11.01116 21.67250 1.000 18.12406 444 VAL B N 1
ATOM 7371 C CA . VAL B 1 444 ? -21.55321 11.13646 22.84798 1.000 15.69212 444 VAL B CA 1
ATOM 7372 C C . VAL B 1 444 ? -20.69004 11.56384 24.03534 1.000 16.43401 444 VAL B C 1
ATOM 7373 O O . VAL B 1 444 ? -19.57458 11.02750 24.20252 1.000 17.43782 444 VAL B O 1
ATOM 7377 N N . PRO B 1 445 ? -21.11947 12.48563 24.90702 1.000 19.95102 445 PRO B N 1
ATOM 7378 C CA . PRO B 1 445 ? -20.25340 12.85819 26.06563 1.000 20.39701 445 PRO B CA 1
ATOM 7379 C C . PRO B 1 445 ? -20.08836 11.70326 27.04513 1.000 17.59661 445 PRO B C 1
ATOM 7380 O O . PRO B 1 445 ? -21.07059 11.12151 27.52030 1.000 18.03900 445 PRO B O 1
ATOM 7384 N N . VAL B 1 446 ? -18.82288 11.35110 27.34255 1.000 15.57755 446 VAL B N 1
ATOM 7385 C CA . VAL B 1 446 ? -18.50936 10.19361 28.18041 1.000 15.77686 446 VAL B CA 1
ATOM 7386 C C . VAL B 1 446 ? -17.47202 10.58986 29.20212 1.000 17.95806 446 VAL B C 1
ATOM 7387 O O . VAL B 1 446 ? -16.53425 11.33281 28.89203 1.000 17.34099 446 VAL B O 1
ATOM 7391 N N . VAL B 1 447 ? -17.61217 10.04625 30.41447 1.000 15.35884 447 VAL B N 1
ATOM 7392 C CA . VAL B 1 447 ? -16.54527 10.05248 31.41479 1.000 15.79993 447 VAL B CA 1
ATOM 7393 C C . VAL B 1 447 ? -16.29888 8.59523 31.76952 1.000 17.59103 447 VAL B C 1
ATOM 7394 O O . VAL B 1 447 ? -17.24539 7.79352 31.80817 1.000 17.67862 447 VAL B O 1
ATOM 7398 N N . ILE B 1 448 ? -15.00503 8.23011 32.00416 1.000 14.87246 448 ILE B N 1
ATOM 7399 C CA . ILE B 1 448 ? -14.64910 6.87998 32.45302 1.000 13.83224 448 ILE B CA 1
ATOM 7400 C C . ILE B 1 448 ? -14.61719 6.87276 33.98597 1.000 15.27835 448 ILE B C 1
ATOM 7401 O O . ILE B 1 448 ? -14.17541 7.84054 34.61060 1.000 16.94557 448 ILE B O 1
ATOM 7406 N N . SER B 1 449 ? -15.08194 5.78836 34.59103 1.000 15.11068 449 SER B N 1
ATOM 7407 C CA . SER B 1 449 ? -14.96991 5.65835 36.05522 1.000 16.17451 449 SER B CA 1
ATOM 7408 C C . SER B 1 449 ? -14.84330 4.18946 36.40610 1.000 18.86539 449 SER B C 1
ATOM 7409 O O . SER B 1 449 ? -14.86930 3.31232 35.53848 1.000 17.20180 449 SER B O 1
ATOM 7412 N N . SER B 1 450 ? -14.63276 3.89727 37.69743 1.000 16.40127 450 SER B N 1
ATOM 7413 C CA . SER B 1 450 ? -14.34569 2.51722 38.06962 1.000 17.02635 450 SER B CA 1
ATOM 7414 C C . SER B 1 450 ? -15.45706 1.79136 38.83453 1.000 17.11253 450 SER B C 1
ATOM 7415 O O . SER B 1 450 ? -15.36296 0.56300 38.96736 1.000 17.41754 450 SER B O 1
ATOM 7418 N N . ASP B 1 451 ? -16.47674 2.50048 39.32894 1.000 15.58675 451 ASP B N 1
ATOM 7419 C CA . ASP B 1 451 ? -17.70340 1.95314 39.96210 1.000 13.73772 451 ASP B CA 1
ATOM 7420 C C . ASP B 1 451 ? -17.47459 1.35064 41.34191 1.000 17.54019 451 ASP B C 1
ATOM 7421 O O . ASP B 1 451 ? -17.86332 1.95741 42.35245 1.000 16.62224 451 ASP B O 1
ATOM 7426 N N . ASP B 1 452 ? -16.91073 0.14407 41.39949 1.000 17.91310 452 ASP B N 1
ATOM 7427 C CA . ASP B 1 452 ? -16.71115 -0.58746 42.66105 1.000 16.14613 452 ASP B CA 1
ATOM 7428 C C . ASP B 1 452 ? -15.30291 -1.17418 42.67405 1.000 14.95137 452 ASP B C 1
ATOM 7429 O O . ASP B 1 452 ? -15.10333 -2.39038 42.84403 1.000 17.18804 452 ASP B O 1
ATOM 7434 N N . PRO B 1 453 ? -14.28080 -0.34847 42.46773 1.000 16.68561 453 PRO B N 1
ATOM 7435 C CA . PRO B 1 453 ? -12.93491 -0.92787 42.24629 1.000 15.95381 453 PRO B CA 1
ATOM 7436 C C . PRO B 1 453 ? -12.42725 -1.78272 43.41023 1.000 18.29453 453 PRO B C 1
ATOM 7437 O O . PRO B 1 453 ? -11.67341 -2.72776 43.17575 1.000 17.15754 453 PRO B O 1
ATOM 7441 N N . GLY B 1 454 ? -12.80590 -1.48758 44.65488 1.000 17.17392 454 GLY B N 1
ATOM 7442 C CA . GLY B 1 454 ? -12.29252 -2.30472 45.74070 1.000 19.38207 454 GLY B CA 1
ATOM 7443 C C . GLY B 1 454 ? -12.79218 -3.73920 45.69715 1.000 17.47012 454 GLY B C 1
ATOM 7444 O O . GLY B 1 454 ? -12.11030 -4.65638 46.18631 1.000 20.28937 454 GLY B O 1
ATOM 7445 N N . VAL B 1 455 ? -13.97125 -3.95661 45.12914 1.000 15.36426 455 VAL B N 1
ATOM 7446 C CA . VAL B 1 455 ? -14.59621 -5.27082 45.19304 1.000 17.18231 455 VAL B CA 1
ATOM 7447 C C . VAL B 1 455 ? -13.78255 -6.29560 44.40897 1.000 17.55024 455 VAL B C 1
ATOM 7448 O O . VAL B 1 455 ? -13.72815 -7.47605 44.76744 1.000 18.92327 455 VAL B O 1
ATOM 7452 N N . TRP B 1 456 ? -13.17526 -5.87054 43.30754 1.000 17.07580 456 TRP B N 1
ATOM 7453 C CA . TRP B 1 456 ? -12.42499 -6.76614 42.42315 1.000 17.87336 456 TRP B CA 1
ATOM 7454 C C . TRP B 1 456 ? -10.98297 -6.28773 42.20220 1.000 17.80765 456 TRP B C 1
ATOM 7455 O O . TRP B 1 456 ? -10.36346 -6.54786 41.15701 1.000 16.74116 456 TRP B O 1
ATOM 7466 N N . GLU B 1 457 ? -10.42230 -5.60740 43.20378 1.000 17.18303 457 GLU B N 1
ATOM 7467 C CA . GLU B 1 457 ? -8.97387 -5.31403 43.30835 1.000 13.95556 457 GLU B CA 1
ATOM 7468 C C . GLU B 1 457 ? -8.42787 -4.40253 42.20671 1.000 20.38539 457 GLU B C 1
ATOM 7469 O O . GLU B 1 457 ? -7.23520 -4.46931 41.89936 1.000 22.49531 457 GLU B O 1
ATOM 7475 N N . ALA B 1 458 ? -9.25654 -3.52450 41.63884 1.000 17.95898 458 ALA B N 1
ATOM 7476 C CA . ALA B 1 458 ? -8.83819 -2.53704 40.63732 1.000 18.24594 458 ALA B CA 1
ATOM 7477 C C . ALA B 1 458 ? -8.30602 -1.29445 41.32762 1.000 19.36882 458 ALA B C 1
ATOM 7478 O O . ALA B 1 458 ? -8.63828 -1.00807 42.49339 1.000 19.46990 458 ALA B O 1
ATOM 7480 N N . LEU B 1 459 ? -7.45980 -0.56204 40.60882 1.000 16.13579 459 LEU B N 1
ATOM 7481 C CA . LEU B 1 459 ? -7.02367 0.76839 41.00704 1.000 15.19087 459 LEU B CA 1
ATOM 7482 C C . LEU B 1 459 ? -8.18648 1.76274 40.87687 1.000 17.03740 459 LEU B C 1
ATOM 7483 O O . LEU B 1 459 ? -9.22176 1.47578 40.27938 1.000 17.33113 459 LEU B O 1
ATOM 7488 N N . PRO B 1 460 ? -8.03878 2.94723 41.45217 1.000 16.56660 460 PRO B N 1
ATOM 7489 C CA . PRO B 1 460 ? -9.15048 3.90207 41.39307 1.000 17.04832 460 PRO B CA 1
ATOM 7490 C C . PRO B 1 460 ? -9.59162 4.22466 39.96492 1.000 16.04285 460 PRO B C 1
ATOM 7491 O O . PRO B 1 460 ? -10.79735 4.35177 39.68220 1.000 16.45676 460 PRO B O 1
ATOM 7495 N N . MET B 1 461 ? -8.63104 4.40956 39.07057 1.000 16.70609 461 MET B N 1
ATOM 7496 C CA . MET B 1 461 ? -8.96903 4.74802 37.67449 1.000 17.71021 461 MET B CA 1
ATOM 7497 C C . MET B 1 461 ? -8.08525 4.11211 36.63015 1.000 16.49566 461 MET B C 1
ATOM 7498 O O . MET B 1 461 ? -8.52085 4.00246 35.47613 1.000 17.07674 461 MET B O 1
ATOM 7503 N N . SER B 1 462 ? -6.84414 3.76694 36.93832 1.000 15.36448 462 SER B N 1
ATOM 7504 C CA . SER B 1 462 ? -5.91369 3.43361 35.85000 1.000 16.07572 462 SER B CA 1
ATOM 7505 C C . SER B 1 462 ? -6.32384 2.17188 35.08034 1.000 17.12993 462 SER B C 1
ATOM 7506 O O . SER B 1 462 ? -6.07146 2.07083 33.86287 1.000 16.13668 462 SER B O 1
ATOM 7509 N N . HIS B 1 463 ? -6.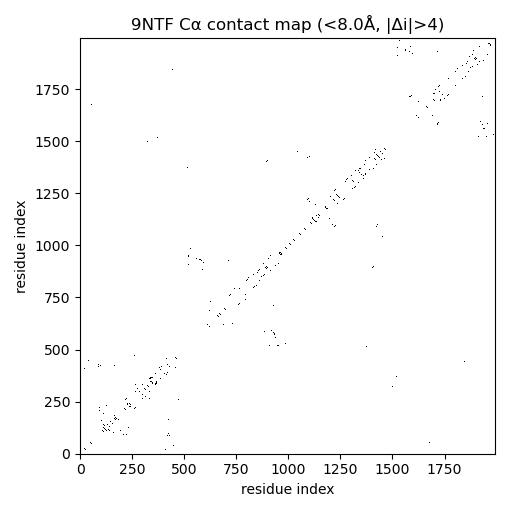84349 1.15988 35.77036 1.000 17.10825 463 HIS B N 1
ATOM 7510 C CA . HIS B 1 463 ? -7.23932 -0.05657 35.07216 1.000 15.75964 463 HIS B CA 1
ATOM 7511 C C . HIS B 1 463 ? -8.41604 0.20123 34.13343 1.000 15.88056 463 HIS B C 1
ATOM 7512 O O . HIS B 1 463 ? -8.40684 -0.26254 32.99755 1.000 16.51441 463 HIS B O 1
ATOM 7519 N N . ASP B 1 464 ? -9.43352 0.96825 34.57452 1.000 17.33944 464 ASP B N 1
ATOM 7520 C CA . ASP B 1 464 ? -10.56833 1.27141 33.70290 1.000 14.69443 464 ASP B CA 1
ATOM 7521 C C . ASP B 1 464 ? -10.17253 2.18183 32.55177 1.000 17.77334 464 ASP B C 1
ATOM 7522 O O . ASP B 1 464 ? -10.68949 2.02436 31.43257 1.000 15.06181 464 ASP B O 1
ATOM 7527 N N . MET B 1 465 ? -9.26065 3.14634 32.81461 1.000 16.32235 465 MET B N 1
ATOM 7528 C CA . MET B 1 465 ? -8.80113 4.01503 31.72746 1.000 15.05551 465 MET B CA 1
ATOM 7529 C C . MET B 1 465 ? -8.00200 3.21857 30.71295 1.000 17.07114 465 MET B C 1
ATOM 7530 O O . MET B 1 465 ? -8.12787 3.45692 29.49368 1.000 15.28062 465 MET B O 1
ATOM 7535 N N . TYR B 1 466 ? -7.18238 2.26951 31.18312 1.000 16.10160 466 TYR B N 1
ATOM 7536 C CA . TYR B 1 466 ? -6.45209 1.40788 30.25461 1.000 14.95008 466 TYR B CA 1
ATOM 7537 C C . TYR B 1 466 ? -7.41682 0.57705 29.40359 1.000 16.56499 466 TYR B C 1
ATOM 7538 O O . TYR B 1 466 ? -7.24576 0.49235 28.18686 1.000 16.12571 466 TYR B O 1
ATOM 7547 N N . VAL B 1 467 ? -8.41221 -0.08374 30.01647 1.000 15.20287 467 VAL B N 1
ATOM 7548 C CA . VAL B 1 467 ? -9.26071 -0.91694 29.14941 1.000 15.74471 467 VAL B CA 1
ATOM 7549 C C . VAL B 1 467 ? -10.09242 -0.04611 28.21502 1.000 16.06643 467 VAL B C 1
ATOM 7550 O O . VAL B 1 467 ? -10.33288 -0.43259 27.05654 1.000 15.77491 467 VAL B O 1
ATOM 7554 N N . ALA B 1 468 ? -10.51329 1.14474 28.66798 1.000 16.05228 468 ALA B N 1
ATOM 7555 C CA . ALA B 1 468 ? -11.25464 2.03790 27.76772 1.000 18.47495 468 ALA B CA 1
ATOM 7556 C C . ALA B 1 468 ? -10.37691 2.41381 26.57529 1.000 16.59548 468 ALA B C 1
ATOM 7557 O O . ALA B 1 468 ? -10.77892 2.29828 25.40269 1.000 16.80848 468 ALA B O 1
ATOM 7559 N N . PHE B 1 469 ? -9.12988 2.76959 26.86526 1.000 15.46174 469 PHE B N 1
ATOM 7560 C CA . PHE B 1 469 ? -8.22006 3.19943 25.80710 1.000 14.30897 469 PHE B CA 1
ATOM 7561 C C . PHE B 1 469 ? -7.87322 2.06545 24.83063 1.000 15.78089 469 PHE B C 1
ATOM 7562 O O . PHE B 1 469 ? -7.66596 2.31394 23.63002 1.000 17.85877 469 PHE B O 1
ATOM 7570 N N . MET B 1 470 ? -7.70938 0.83637 25.31632 1.000 13.38422 470 MET B N 1
ATOM 7571 C CA . MET B 1 470 ? -7.28996 -0.28207 24.45757 1.000 14.51413 470 MET B CA 1
ATOM 7572 C C . MET B 1 470 ? -8.44511 -1.03501 23.80481 1.000 14.27901 470 MET B C 1
ATOM 7573 O O . MET B 1 470 ? -8.20956 -1.71043 22.79347 1.000 16.97474 470 MET B O 1
ATOM 7578 N N . ASP B 1 471 ? -9.65378 -0.95095 24.35096 1.000 14.38040 471 ASP B N 1
ATOM 7579 C CA . ASP B 1 471 ? -10.77409 -1.75578 23.86734 1.000 15.23624 471 ASP B CA 1
ATOM 7580 C C . ASP B 1 471 ? -11.93632 -0.95529 23.31584 1.000 15.90403 471 ASP B C 1
ATOM 7581 O O . ASP B 1 471 ? -12.66903 -1.50108 22.47712 1.000 16.77236 471 ASP B O 1
ATOM 7586 N N . LEU B 1 472 ? -12.15176 0.29172 23.77034 1.000 14.74355 472 LEU B N 1
ATOM 7587 C CA . LEU B 1 472 ? -13.34940 1.06528 23.39195 1.000 14.91346 472 LEU B CA 1
ATOM 7588 C C . LEU B 1 472 ? -13.08060 2.11293 22.31608 1.000 16.66999 472 LEU B C 1
ATOM 7589 O O . LEU B 1 472 ? -14.03125 2.77463 21.86082 1.000 16.59756 472 LEU B O 1
ATOM 7594 N N . VAL B 1 473 ? -11.82171 2.27667 21.89202 1.000 16.51797 473 VAL B N 1
ATOM 7595 C CA . VAL B 1 473 ? -11.45035 3.13069 20.77885 1.000 15.97149 473 VAL B CA 1
ATOM 7596 C C . VAL B 1 473 ? -10.41157 2.34595 19.98847 1.000 16.94283 473 VAL B C 1
ATOM 7597 O O . VAL B 1 473 ? -9.94308 1.29691 20.42445 1.000 18.20913 473 VAL B O 1
ATOM 7601 N N . GLY B 1 474 ? -10.03780 2.88183 18.83139 1.000 16.38866 474 GLY B N 1
ATOM 7602 C CA . GLY B 1 474 ? -9.32053 2.10549 17.82647 1.000 16.74797 474 GLY B CA 1
ATOM 7603 C C . GLY B 1 474 ? -7.79352 2.18784 17.91701 1.000 18.65792 474 GLY B C 1
ATOM 7604 O O . GLY B 1 474 ? -7.20794 2.91657 18.72528 1.000 17.93165 474 GLY B O 1
ATOM 7605 N N . GLU B 1 475 ? -7.15065 1.37952 17.07073 1.000 15.76736 475 GLU B N 1
ATOM 7606 C CA . GLU B 1 475 ? -5.69189 1.29721 17.02911 1.000 16.31236 475 GLU B CA 1
ATOM 7607 C C . GLU B 1 475 ? -5.04957 2.64424 16.74048 1.000 20.92523 475 GLU B C 1
ATOM 7608 O O . GLU B 1 475 ? -3.90889 2.89584 17.16646 1.000 20.09683 475 GLU B O 1
ATOM 7614 N N . ASP B 1 476 ? -5.74857 3.51600 16.00672 1.000 19.95482 476 ASP B N 1
ATOM 7615 C CA . ASP B 1 476 ? -5.19038 4.78346 15.58982 1.000 22.40240 476 ASP B CA 1
ATOM 7616 C C . ASP B 1 476 ? -5.64030 5.93338 16.48188 1.000 24.86845 476 ASP B C 1
ATOM 7617 O O . ASP B 1 476 ? -5.50252 7.09934 16.09855 1.000 27.14904 476 ASP B O 1
ATOM 7622 N N . ALA B 1 477 ? -6.16610 5.62484 17.66256 1.000 18.02213 477 ALA B N 1
ATOM 7623 C CA . ALA B 1 477 ? -6.64887 6.61492 18.60411 1.000 20.45270 477 ALA B CA 1
ATOM 7624 C C . ALA B 1 477 ? -5.62854 6.65768 19.74070 1.000 20.30466 477 ALA B C 1
ATOM 7625 O O . ALA B 1 477 ? -5.35884 5.62653 20.36396 1.000 19.05410 477 ALA B O 1
ATOM 7627 N N . GLY B 1 478 ? -5.06838 7.83013 19.98647 1.000 18.35652 478 GLY B N 1
ATOM 7628 C CA . GLY B 1 478 ? -3.92083 7.96973 20.89936 1.000 18.96184 478 GLY B CA 1
ATOM 7629 C C . GLY B 1 478 ? -4.18676 8.95803 22.00930 1.000 18.98310 478 GLY B C 1
ATOM 7630 O O . GLY B 1 478 ? -5.24703 8.92727 22.63935 1.000 18.69696 478 GLY B O 1
ATOM 7631 N N . LEU B 1 479 ? -3.21792 9.84629 22.25380 1.000 17.72527 479 LEU B N 1
ATOM 7632 C CA . LEU B 1 479 ? -3.24345 10.71026 23.42899 1.000 19.33983 479 LEU B CA 1
ATOM 7633 C C . LEU B 1 479 ? -4.37403 11.72739 23.37105 1.000 18.46369 479 LEU B C 1
ATOM 7634 O O . LEU B 1 479 ? -4.85451 12.17762 24.42637 1.000 18.73459 479 LEU B O 1
ATOM 7639 N N . ASP B 1 480 ? -4.85413 12.06967 22.16734 1.000 18.76928 480 ASP B N 1
ATOM 7640 C CA . ASP B 1 480 ? -6.00176 12.96158 22.14076 1.000 18.34217 480 ASP B CA 1
ATOM 7641 C C . ASP B 1 480 ? -7.23244 12.34010 22.77394 1.000 18.57684 480 ASP B C 1
ATOM 7642 O O . ASP B 1 480 ? -8.01376 13.06900 23.40038 1.000 19.59907 480 ASP B O 1
ATOM 7647 N N . VAL B 1 481 ? -7.44687 11.02590 22.62125 1.000 17.72289 481 VAL B N 1
ATOM 7648 C CA . VAL B 1 481 ? -8.60531 10.40718 23.29048 1.000 16.65876 481 VAL B CA 1
ATOM 7649 C C . VAL B 1 481 ? -8.44837 10.48339 24.80548 1.000 18.33338 481 VAL B C 1
ATOM 7650 O O . VAL B 1 481 ? -9.39326 10.80549 25.54607 1.000 17.10790 481 VAL B O 1
ATOM 7654 N N . LEU B 1 482 ? -7.26223 10.11286 25.30915 1.000 15.29128 482 LEU B N 1
ATOM 7655 C CA . LEU B 1 482 ? -7.04055 10.16509 26.75983 1.000 15.90551 482 LEU B CA 1
ATOM 7656 C C . LEU B 1 482 ? -7.22835 11.58825 27.28433 1.000 17.31817 482 LEU B C 1
ATOM 7657 O O . LEU B 1 482 ? -7.86474 11.80940 28.32628 1.000 17.68966 482 LEU B O 1
ATOM 7662 N N . LYS B 1 483 ? -6.63260 12.57396 26.60689 1.000 16.75045 483 LYS B N 1
ATOM 7663 C CA . LYS B 1 483 ? -6.75255 13.93306 27.10644 1.000 17.56266 483 LYS B CA 1
ATOM 7664 C C . LYS B 1 483 ? -8.20517 14.36366 27.14557 1.000 17.60149 483 LYS B C 1
ATOM 7665 O O . LYS B 1 483 ? -8.63610 15.02848 28.10097 1.000 17.39903 483 LYS B O 1
ATOM 7671 N N . GLN B 1 484 ? -8.98587 14.01225 26.10471 1.000 15.47371 484 GLN B N 1
ATOM 7672 C CA . GLN B 1 484 ? -10.37656 14.47594 26.08760 1.000 16.93611 484 GLN B CA 1
ATOM 7673 C C . GLN B 1 484 ? -11.17358 13.83443 27.21910 1.000 15.96849 484 GLN B C 1
ATOM 7674 O O . GLN B 1 484 ? -12.00505 14.50289 27.85899 1.000 18.13415 484 GLN B O 1
ATOM 7680 N N . LEU B 1 485 ? -10.96304 12.52580 27.46354 1.000 16.67773 485 LEU B N 1
ATOM 7681 C CA . LEU B 1 485 ? -11.70126 11.84849 28.53336 1.000 15.76641 485 LEU B CA 1
ATOM 7682 C C . LEU B 1 485 ? -11.33482 12.43566 29.87875 1.000 16.95952 485 LEU B C 1
ATOM 7683 O O . LEU B 1 485 ? -12.20101 12.60448 30.74913 1.000 17.75989 485 LEU B O 1
ATOM 7688 N N . VAL B 1 486 ? -10.04904 12.74281 30.06860 1.000 14.62004 486 VAL B N 1
ATOM 7689 C CA . VAL B 1 486 ? -9.61499 13.38164 31.31981 1.000 14.67401 486 VAL B CA 1
ATOM 7690 C C . VAL B 1 486 ? -10.28222 14.76124 31.49230 1.000 18.21732 486 VAL B C 1
ATOM 7691 O O . VAL B 1 486 ? -10.84811 15.06391 32.55850 1.000 18.24871 486 VAL B O 1
ATOM 7695 N N . TRP B 1 487 ? -10.23228 15.62902 30.45630 1.000 16.62972 487 TRP B N 1
ATOM 7696 C CA . TRP B 1 487 ? -10.89224 16.93182 30.56883 1.000 15.85183 487 TRP B CA 1
ATOM 7697 C C . TRP B 1 487 ? -12.40636 16.78435 30.76700 1.000 16.72240 487 TRP B C 1
ATOM 7698 O O . TRP B 1 487 ? -13.00624 17.58687 31.50220 1.000 18.44099 487 TRP B O 1
ATOM 7709 N N . ASN B 1 488 ? -13.03624 15.81717 30.08871 1.000 15.90109 488 ASN B N 1
ATOM 7710 C CA . ASN B 1 488 ? -14.47551 15.60994 30.25650 1.000 16.06766 488 ASN B CA 1
ATOM 7711 C C . ASN B 1 488 ? -14.83506 15.35717 31.71580 1.000 16.35979 488 ASN B C 1
ATOM 7712 O O . ASN B 1 488 ? -15.90169 15.76494 32.16610 1.000 17.32289 488 ASN B O 1
ATOM 7717 N N . SER B 1 489 ? -13.97576 14.62703 32.44143 1.000 16.51915 489 SER B N 1
ATOM 7718 C CA . SER B 1 489 ? -14.31791 14.28904 33.82311 1.000 16.20139 489 SER B CA 1
ATOM 7719 C C . SER B 1 489 ? -14.37578 15.52046 34.72818 1.000 16.49277 489 SER B C 1
ATOM 7720 O O . SER B 1 489 ? -15.06772 15.46892 35.75656 1.000 18.76906 489 SER B O 1
ATOM 7723 N N . ILE B 1 490 ? -13.71310 16.62716 34.38146 1.000 15.78825 490 ILE B N 1
ATOM 7724 C CA . ILE B 1 490 ? -13.91617 17.88495 35.10392 1.000 18.98413 490 ILE B CA 1
ATOM 7725 C C . ILE B 1 490 ? -15.02668 18.70993 34.47042 1.000 21.10075 490 ILE B C 1
ATOM 7726 O O . ILE B 1 490 ? -15.89160 19.25375 35.16475 1.000 20.27312 490 ILE B O 1
ATOM 7731 N N . GLN B 1 491 ? -15.05147 18.77313 33.13836 1.000 18.17107 491 GLN B N 1
ATOM 7732 C CA . GLN B 1 491 ? -16.04438 19.61137 32.46861 1.000 18.41560 491 GLN B CA 1
ATOM 7733 C C . GLN B 1 491 ? -17.47702 19.14880 32.75312 1.000 19.11090 491 GLN B C 1
ATOM 7734 O O . GLN B 1 491 ? -18.39638 19.97659 32.81750 1.000 21.04555 491 GLN B O 1
ATOM 7740 N N . TYR B 1 492 ? -17.69627 17.83854 32.87431 1.000 15.70366 492 TYR B N 1
ATOM 7741 C CA . TYR B 1 492 ? -19.02233 17.28514 33.13074 1.000 17.49804 492 TYR B CA 1
ATOM 7742 C C . TYR B 1 492 ? -19.20890 16.92161 34.59036 1.000 18.98768 492 TYR B C 1
ATOM 7743 O O . TYR B 1 492 ? -20.19114 16.22912 34.92465 1.000 17.79579 492 TYR B O 1
ATOM 7752 N N . SER B 1 493 ? -18.26547 17.32466 35.45195 1.000 16.74435 493 SER B N 1
ATOM 7753 C CA . SER B 1 493 ? -18.48250 17.20318 36.89243 1.000 18.61722 493 SER B CA 1
ATOM 7754 C C . SER B 1 493 ? -19.59447 18.16114 37.30147 1.000 22.66962 493 SER B C 1
ATOM 7755 O O . SER B 1 493 ? -20.03193 19.02481 36.52321 1.000 21.95808 493 SER B O 1
ATOM 7758 N N . SER B 1 494 ? -19.96474 18.10941 38.58392 1.000 17.86547 494 SER B N 1
ATOM 7759 C CA . SER B 1 494 ? -20.95296 19.04325 39.10113 1.000 17.71713 494 SER B CA 1
ATOM 7760 C C . SER B 1 494 ? -20.35223 20.23769 39.80830 1.000 22.47405 494 SER B C 1
ATOM 7761 O O . SER B 1 494 ? -21.04506 20.87935 40.60602 1.000 23.20979 494 SER B O 1
ATOM 7764 N N . MET B 1 495 ? -19.10622 20.58155 39.52651 1.000 21.35362 495 MET B N 1
ATOM 7765 C CA . MET B 1 495 ? -18.54499 21.79316 40.09484 1.000 19.73049 495 MET B CA 1
ATOM 7766 C C . MET B 1 495 ? -19.25678 23.02358 39.54343 1.000 25.54288 495 MET B C 1
ATOM 7767 O O . MET B 1 495 ? -19.71377 23.02909 38.40134 1.000 24.79382 495 MET B O 1
ATOM 7772 N N . ASN B 1 496 ? -19.31365 24.09096 40.34939 1.000 24.43360 496 ASN B N 1
ATOM 7773 C CA . ASN B 1 496 ? -19.81781 25.36249 39.82096 1.000 26.12505 496 ASN B CA 1
ATOM 7774 C C . ASN B 1 496 ? -18.75161 25.99555 38.90676 1.000 32.74355 496 ASN B C 1
ATOM 7775 O O . ASN B 1 496 ? -17.65141 25.46054 38.73168 1.000 26.01047 496 ASN B O 1
ATOM 7780 N N . ALA B 1 497 ? -19.10481 27.11202 38.24599 1.000 31.38455 497 ALA B N 1
ATOM 7781 C CA . ALA B 1 497 ? -18.23323 27.63577 37.19077 1.000 32.14558 497 ALA B CA 1
ATOM 7782 C C . ALA B 1 497 ? -16.88181 28.07536 37.75508 1.000 26.56036 497 ALA B C 1
ATOM 7783 O O . ALA B 1 497 ? -15.84297 27.82640 37.13896 1.000 30.04556 497 ALA B O 1
ATOM 7785 N N . THR B 1 498 ? -16.87786 28.71259 38.93027 1.000 31.01976 498 THR B N 1
ATOM 7786 C CA . THR B 1 498 ? -15.62829 29.12100 39.57084 1.000 33.09685 498 THR B CA 1
ATOM 7787 C C . THR B 1 498 ? -14.76131 27.91818 39.92674 1.000 29.68228 498 THR B C 1
ATOM 7788 O O . THR B 1 498 ? -13.56012 27.89859 39.62911 1.000 29.88012 498 THR B O 1
ATOM 7792 N N . GLU B 1 499 ? -15.35389 26.91022 40.58005 1.000 31.56859 499 GLU B N 1
ATOM 7793 C CA . GLU B 1 499 ? -14.61990 25.69661 40.94013 1.000 26.88744 499 GLU B CA 1
ATOM 7794 C C . GLU B 1 499 ? -14.03629 25.02291 39.70814 1.000 23.37156 499 GLU B C 1
ATOM 7795 O O . GLU B 1 499 ? -12.92286 24.49077 39.74893 1.000 26.16129 499 GLU B O 1
ATOM 7801 N N . LYS B 1 500 ? -14.80976 24.96151 38.63098 1.000 23.44764 500 LYS B N 1
ATOM 7802 C CA . LYS B 1 500 ? -14.35833 24.24083 37.44725 1.000 23.34353 500 LYS B CA 1
ATOM 7803 C C . LYS B 1 500 ? -13.14684 24.94152 36.83185 1.000 22.11602 500 LYS B C 1
ATOM 7804 O O . LYS B 1 500 ? -12.17556 24.29322 36.44024 1.000 23.38268 500 LYS B O 1
ATOM 7810 N N . LYS B 1 501 ? -13.18271 26.27785 36.77334 1.000 24.25917 501 LYS B N 1
ATOM 7811 C CA . LYS B 1 501 ? -12.04600 27.01929 36.22969 1.000 26.23135 501 LYS B CA 1
ATOM 7812 C C . LYS B 1 501 ? -10.79272 26.77728 37.07111 1.000 22.17336 501 LYS B C 1
ATOM 7813 O O . LYS B 1 501 ? -9.68839 26.63056 36.53768 1.000 25.84320 501 LYS B O 1
ATOM 7815 N N . THR B 1 502 ? -10.94710 26.74760 38.39900 1.000 26.61172 502 THR B N 1
ATOM 7816 C CA . THR B 1 502 ? -9.80796 26.45649 39.27684 1.000 24.32156 502 THR B CA 1
ATOM 7817 C C . THR B 1 502 ? -9.29383 25.04791 39.04273 1.000 22.64186 502 THR B C 1
ATOM 7818 O O . THR B 1 502 ? -8.07347 24.80440 38.98063 1.000 23.68420 502 THR B O 1
ATOM 7822 N N . ALA B 1 503 ? -10.21331 24.10793 38.90685 1.000 19.41054 503 ALA B N 1
ATOM 7823 C CA . ALA B 1 503 ? -9.80652 22.71845 38.79290 1.000 22.81176 503 ALA B CA 1
ATOM 7824 C C . ALA B 1 503 ? -9.12470 22.47386 37.46298 1.000 21.37257 503 ALA B C 1
ATOM 7825 O O . ALA B 1 503 ? -8.18989 21.67804 37.39147 1.000 22.25139 503 ALA B O 1
ATOM 7827 N N . LEU B 1 504 ? -9.59174 23.14888 36.39623 1.000 21.79180 504 LEU B N 1
ATOM 7828 C CA . LEU B 1 504 ? -8.97559 22.98557 35.07778 1.000 20.66622 504 LEU B CA 1
ATOM 7829 C C . LEU B 1 504 ? -7.56347 23.57621 35.04545 1.000 23.10711 504 LEU B C 1
ATOM 7830 O O . LEU B 1 504 ? -6.67364 23.03843 34.35603 1.000 23.50726 504 LEU B O 1
ATOM 7835 N N . LYS B 1 505 ? -7.34510 24.69059 35.77382 1.000 23.51995 505 LYS B N 1
ATOM 7836 C CA . LYS B 1 505 ? -6.00604 25.26277 35.86905 1.000 23.02842 505 LYS B CA 1
ATOM 7837 C C . LYS B 1 505 ? -5.07682 24.29649 36.57317 1.000 28.09933 505 LYS B C 1
ATOM 7838 O O . LYS B 1 505 ? -3.94763 24.08057 36.13326 1.000 28.18820 505 LYS B O 1
ATOM 7840 N N . LEU B 1 506 ? -5.55580 23.68788 37.66668 1.000 26.00820 506 LEU B N 1
ATOM 7841 C CA . LEU B 1 506 ? -4.77391 22.68283 38.37864 1.000 23.04184 506 LEU B CA 1
ATOM 7842 C C . LEU B 1 506 ? -4.49585 21.46390 37.48521 1.000 24.35146 506 LEU B C 1
ATOM 7843 O O . LEU B 1 506 ? -3.35918 20.96200 37.44484 1.000 22.85964 506 LEU B O 1
ATOM 7848 N N . LEU B 1 507 ? -5.51822 20.97804 36.77532 1.000 20.56373 507 LEU B N 1
ATOM 7849 C CA . LEU B 1 507 ? -5.32992 19.82274 35.88800 1.000 20.07628 507 LEU B CA 1
ATOM 7850 C C . LEU B 1 507 ? -4.31264 20.13879 34.79167 1.000 21.11710 507 LEU B C 1
ATOM 7851 O O . LEU B 1 507 ? -3.47643 19.29315 34.43666 1.000 20.69421 507 LEU B O 1
ATOM 7856 N N . GLN B 1 508 ? -4.37581 21.34501 34.23795 1.000 24.96402 508 GLN B N 1
ATOM 7857 C CA . GLN B 1 508 ? -3.44598 21.69582 33.16862 1.000 20.71232 508 GLN B CA 1
ATOM 7858 C C . GLN B 1 508 ? -2.00941 21.64724 33.67815 1.000 22.27244 508 GLN B C 1
ATOM 7859 O O . GLN B 1 508 ? -1.10131 21.18739 32.97262 1.000 23.38771 508 GLN B O 1
ATOM 7865 N N . ALA B 1 509 ? -1.78098 22.15505 34.89840 1.000 21.77536 509 ALA B N 1
ATOM 7866 C CA . ALA B 1 509 ? -0.44484 22.10145 35.46951 1.000 24.27892 509 ALA B CA 1
ATOM 7867 C C . ALA B 1 509 ? 0.02651 20.66100 35.64082 1.000 22.48656 509 ALA B C 1
ATOM 7868 O O . ALA B 1 509 ? 1.17872 20.33552 35.31513 1.000 24.11280 509 ALA B O 1
ATOM 7870 N N . LYS B 1 510 ? -0.83345 19.80626 36.18611 1.000 21.41140 510 LYS B N 1
ATOM 7871 C CA . LYS B 1 510 ? -0.53423 18.38373 36.33634 1.000 23.12621 510 LYS B CA 1
ATOM 7872 C C . LYS B 1 510 ? -0.23956 17.73995 34.99178 1.000 21.43034 510 LYS B C 1
ATOM 7873 O O . LYS B 1 510 ? 0.65855 16.90280 34.88990 1.000 21.95293 510 LYS B O 1
ATOM 7879 N N . TRP B 1 511 ? -1.04885 18.05882 33.97424 1.000 20.41970 511 TRP B N 1
ATOM 7880 C CA . TRP B 1 511 ? -0.86485 17.48668 32.63361 1.000 17.05948 511 TRP B CA 1
ATOM 7881 C C . TRP B 1 511 ? 0.50244 17.87427 32.06292 1.000 19.96324 511 TRP B C 1
ATOM 7882 O O . TRP B 1 511 ? 1.23457 17.01990 31.55325 1.000 19.88125 511 TRP B O 1
ATOM 7893 N N . ASN B 1 512 ? 0.87136 19.14541 32.19324 1.000 20.73884 512 ASN B N 1
ATOM 7894 C CA . ASN B 1 512 ? 2.14929 19.62371 31.67185 1.000 21.75539 512 ASN B CA 1
ATOM 7895 C C . ASN B 1 512 ? 3.31176 18.89019 32.33077 1.000 24.96747 512 ASN B C 1
ATOM 7896 O O . ASN B 1 512 ? 4.28337 18.51940 31.66149 1.000 24.38122 512 ASN B O 1
ATOM 7901 N N . ASN B 1 513 ? 3.24413 18.70598 33.65482 1.000 23.80124 513 ASN B N 1
ATOM 7902 C CA . ASN B 1 513 ? 4.28156 17.95478 34.35046 1.000 23.34161 513 ASN B CA 1
ATOM 7903 C C . ASN B 1 513 ? 4.32623 16.51187 33.85965 1.000 20.38185 513 ASN B C 1
ATOM 7904 O O . ASN B 1 513 ? 5.41765 15.94221 33.66562 1.000 23.52045 513 ASN B O 1
ATOM 7909 N N . PHE B 1 514 ? 3.15029 15.90020 33.68610 1.000 21.05165 514 PHE B N 1
ATOM 7910 C CA . PHE B 1 514 ? 3.07269 14.52993 33.19356 1.000 19.42661 514 PHE B CA 1
ATOM 7911 C C . PHE B 1 514 ? 3.70773 14.38935 31.80120 1.000 20.52574 514 PHE B C 1
ATOM 7912 O O . PHE B 1 514 ? 4.43607 13.42113 31.55235 1.000 20.58085 514 PHE B O 1
ATOM 7920 N N . ILE B 1 515 ? 3.47731 15.35159 30.89863 1.000 20.00177 515 ILE B N 1
ATOM 7921 C CA . ILE B 1 515 ? 4.03208 15.24986 29.54538 1.000 17.92137 515 ILE B CA 1
ATOM 7922 C C . ILE B 1 515 ? 5.55613 15.35615 29.61514 1.000 23.12162 515 ILE B C 1
ATOM 7923 O O . ILE B 1 515 ? 6.26919 14.50981 29.08368 1.000 20.48509 515 ILE B O 1
ATOM 7928 N N . ASN B 1 516 ? 6.06473 16.33993 30.36104 1.000 22.12781 516 ASN B N 1
ATOM 7929 C CA . ASN B 1 516 ? 7.52072 16.50551 30.46200 1.000 24.87592 516 ASN B CA 1
ATOM 7930 C C . ASN B 1 516 ? 8.16678 15.30454 31.12479 1.000 24.18950 516 ASN B C 1
ATOM 7931 O O . ASN B 1 516 ? 9.18017 14.80300 30.63343 1.000 24.27819 516 ASN B O 1
ATOM 7936 N N . ASP B 1 517 ? 7.58962 14.82706 32.25319 1.000 22.60215 517 ASP B N 1
ATOM 7937 C CA . ASP B 1 517 ? 8.16282 13.66467 32.92898 1.000 26.86022 517 ASP B CA 1
ATOM 7938 C C . ASP B 1 517 ? 8.15134 12.43068 32.03258 1.000 22.34367 517 ASP B C 1
ATOM 7939 O O . ASP B 1 517 ? 9.06117 11.59300 32.10943 1.000 24.43556 517 ASP B O 1
ATOM 7944 N N . SER B 1 518 ? 7.07051 12.24221 31.27455 1.000 19.33739 518 SER B N 1
ATOM 7945 C CA . SER B 1 518 ? 6.96236 11.05426 30.42451 1.000 22.38438 518 SER B CA 1
ATOM 7946 C C . SER B 1 518 ? 7.98974 11.06773 29.28999 1.000 21.90386 518 SER B C 1
ATOM 7947 O O . SER B 1 518 ? 8.50966 10.01241 28.91861 1.000 21.24095 518 SER B O 1
ATOM 7950 N N . LEU B 1 519 ? 8.24012 12.23448 28.68719 1.000 19.99663 519 LEU B N 1
ATOM 7951 C CA . LEU B 1 519 ? 9.25607 12.31194 27.63118 1.000 22.17773 519 LEU B CA 1
ATOM 7952 C C . LEU B 1 519 ? 10.61659 11.87455 28.15854 1.000 21.79699 519 LEU B C 1
ATOM 7953 O O . LEU B 1 519 ? 11.35208 11.12594 27.50437 1.000 22.86630 519 LEU B O 1
ATOM 7958 N N . ILE B 1 520 ? 10.95883 12.31573 29.36104 1.000 20.09455 520 ILE B N 1
ATOM 7959 C CA . ILE B 1 520 ? 12.22421 11.91823 29.95574 1.000 23.88791 520 ILE B CA 1
ATOM 7960 C C . ILE B 1 520 ? 12.20092 10.43145 30.30923 1.000 28.98931 520 ILE B C 1
ATOM 7961 O O . ILE B 1 520 ? 13.14815 9.68145 30.04194 1.000 26.36944 520 ILE B O 1
ATOM 7966 N N . LYS B 1 521 ? 11.11433 9.99104 30.95272 1.000 26.20733 521 LYS B N 1
ATOM 7967 C CA . LYS B 1 521 ? 11.03954 8.62322 31.44772 1.000 22.82401 521 LYS B CA 1
ATOM 7968 C C . LYS B 1 521 ? 11.15922 7.60514 30.30540 1.000 20.31777 521 LYS B C 1
ATOM 7969 O O . LYS B 1 521 ? 11.81554 6.56763 30.47997 1.000 27.02801 521 LYS B O 1
ATOM 7975 N N . TRP B 1 522 ? 10.46237 7.83507 29.18669 1.000 21.14385 522 TRP B N 1
ATOM 7976 C CA . TRP B 1 522 ? 10.41116 6.90457 28.05981 1.000 20.94955 522 TRP B CA 1
ATOM 7977 C C . TRP B 1 522 ? 11.47484 7.21106 27.01393 1.000 23.07435 522 TRP B C 1
ATOM 7978 O O . TRP B 1 522 ? 11.45006 6.64089 25.91906 1.000 23.81182 522 TRP B O 1
ATOM 7989 N N . LYS B 1 523 ? 12.44394 8.06008 27.36662 1.000 23.17866 523 LYS B N 1
ATOM 7990 C CA . LYS B 1 523 ? 13.62659 8.32015 26.53333 1.000 27.74211 523 LYS B CA 1
ATOM 7991 C C . LYS B 1 523 ? 13.22030 8.81567 25.15474 1.000 25.28383 523 LYS B C 1
ATOM 7992 O O . LYS B 1 523 ? 13.75652 8.38594 24.12668 1.000 27.05942 523 LYS B O 1
ATOM 7998 N N . LEU B 1 524 ? 12.29304 9.76320 25.14118 1.000 22.62495 524 LEU B N 1
ATOM 7999 C CA . LEU B 1 524 ? 11.75539 10.30041 23.90218 1.000 17.57600 524 LEU B CA 1
ATOM 8000 C C . LEU B 1 524 ? 12.32302 11.66350 23.54447 1.000 23.08754 524 LEU B C 1
ATOM 8001 O O . LEU B 1 524 ? 11.96351 12.20709 22.49288 1.000 26.55790 524 LEU B O 1
ATOM 8006 N N . THR B 1 525 ? 13.21524 12.21819 24.35272 1.000 22.47184 525 THR B N 1
ATOM 8007 C CA . THR B 1 525 ? 13.84824 13.49111 24.03661 1.000 24.97707 525 THR B CA 1
ATOM 8008 C C . THR B 1 525 ? 15.09360 13.28070 23.16193 1.000 33.86770 525 THR B C 1
ATOM 8009 O O . THR B 1 525 ? 15.54762 12.15576 22.92548 1.000 34.58380 525 THR B O 1
ATOM 8013 N N . ASN B 1 526 ? 15.67368 14.39053 22.70781 1.000 35.37006 526 ASN B N 1
ATOM 8014 C CA . ASN B 1 526 ? 16.86431 14.34610 21.84552 1.000 46.07842 526 ASN B CA 1
ATOM 8015 C C . ASN B 1 526 ? 18.15880 14.28978 22.65261 1.000 52.01523 526 ASN B C 1
ATOM 8016 O O . ASN B 1 526 ? 19.05233 15.11514 22.44658 1.000 57.38148 526 ASN B O 1
ATOM 8021 N N . LYS B 1 527 ? 18.28678 13.32627 23.56642 1.000 61.26743 527 LYS B N 1
ATOM 8022 C CA . LYS B 1 527 ? 19.38532 13.38587 24.52697 1.000 67.21488 527 LYS B CA 1
ATOM 8023 C C . LYS B 1 527 ? 20.76881 13.30959 23.88802 1.000 75.63094 527 LYS B C 1
ATOM 8024 O O . LYS B 1 527 ? 21.51628 14.29703 23.91720 1.000 77.85260 527 LYS B O 1
ATOM 8030 N N . LYS B 1 528 ? 21.13942 12.17005 23.30248 1.000 57.66767 528 LYS B N 1
ATOM 8031 C CA . LYS B 1 528 ? 22.51779 12.04305 22.82502 1.000 53.31923 528 LYS B CA 1
ATOM 8032 C C . LYS B 1 528 ? 22.56269 11.41259 21.43827 1.000 40.92265 528 LYS B C 1
ATOM 8033 O O . LYS B 1 528 ? 22.42324 10.19439 21.27875 1.000 41.72810 528 LYS B O 1
ATOM 8039 N N . VAL B 1 529 ? 22.82516 12.23938 20.44544 1.000 45.24640 529 VAL B N 1
ATOM 8040 C CA . VAL B 1 529 ? 22.89366 11.79184 19.06175 1.000 34.92672 529 VAL B CA 1
ATOM 8041 C C . VAL B 1 529 ? 24.36066 11.63250 18.68733 1.000 29.22177 529 VAL B C 1
ATOM 8042 O O . VAL B 1 529 ? 25.16686 12.55501 18.85902 1.000 31.75306 529 VAL B O 1
ATOM 8046 N N . ILE B 1 530 ? 24.72763 10.46767 18.18139 1.000 28.35458 530 ILE B N 1
ATOM 8047 C CA . ILE B 1 530 ? 26.13186 10.24544 17.86355 1.000 26.59341 530 ILE B CA 1
ATOM 8048 C C . ILE B 1 530 ? 26.28133 10.19251 16.34618 1.000 26.47343 530 ILE B C 1
ATOM 8049 O O . ILE B 1 530 ? 25.30834 10.01473 15.60458 1.000 30.31668 530 ILE B O 1
ATOM 8054 N N . GLY B 1 531 ? 27.51667 10.34953 15.90040 1.000 28.20344 531 GLY B N 1
ATOM 8055 C CA . GLY B 1 531 ? 27.89273 10.58725 14.52015 1.000 29.08287 531 GLY B CA 1
ATOM 8056 C C . GLY B 1 531 ? 28.15278 9.35034 13.69815 1.000 27.35601 531 GLY B C 1
ATOM 8057 O O . GLY B 1 531 ? 28.65610 9.48238 12.58327 1.000 28.67357 531 GLY B O 1
ATOM 8058 N N . HIS B 1 532 ? 27.84807 8.16556 14.21491 1.000 26.90860 532 HIS B N 1
ATOM 8059 C CA . HIS B 1 532 ? 28.15177 6.89254 13.55530 1.000 26.27982 532 HIS B CA 1
ATOM 8060 C C . HIS B 1 532 ? 27.29686 5.83799 14.24313 1.000 23.25313 532 HIS B C 1
ATOM 8061 O O . HIS B 1 532 ? 26.42558 6.15555 15.05449 1.000 22.19457 532 HIS B O 1
ATOM 8068 N N . HIS B 1 533 ? 27.52241 4.58540 13.89673 1.000 24.98279 533 HIS B N 1
ATOM 8069 C CA . HIS B 1 533 ? 26.66821 3.48166 14.31209 1.000 25.00392 533 HIS B CA 1
ATOM 8070 C C . HIS B 1 533 ? 27.19691 2.73005 15.53685 1.000 28.29811 533 HIS B C 1
ATOM 8071 O O . HIS B 1 533 ? 26.62182 1.71173 15.92605 1.000 29.02704 533 HIS B O 1
ATOM 8078 N N . HIS B 1 534 ? 28.29328 3.18729 16.15423 1.000 24.55572 534 HIS B N 1
ATOM 8079 C CA . HIS B 1 534 ? 28.80648 2.52378 17.35478 1.000 26.81596 534 HIS B CA 1
ATOM 8080 C C . HIS B 1 534 ? 28.13674 3.11180 18.59519 1.000 32.70224 534 HIS B C 1
ATOM 8081 O O . HIS B 1 534 ? 28.69826 3.94621 19.30711 1.000 33.55575 534 HIS B O 1
ATOM 8088 N N . HIS B 1 535 ? 26.94320 2.60132 18.89012 1.000 34.50063 535 HIS B N 1
ATOM 8089 C CA . HIS B 1 535 ? 26.11873 3.06291 20.01629 1.000 30.43825 535 HIS B CA 1
ATOM 8090 C C . HIS B 1 535 ? 26.52494 2.53397 21.39493 1.000 36.15720 535 HIS B C 1
ATOM 8091 O O . HIS B 1 535 ? 27.00512 1.41756 21.50979 1.000 51.19038 535 HIS B O 1
ATOM 8098 N N . VAL C 1 30 ? -44.50498 23.95170 35.62032 1.000 46.92618 30 VAL C N 1
ATOM 8099 C CA . VAL C 1 30 ? -44.44526 22.49974 35.81101 1.000 51.08886 30 VAL C CA 1
ATOM 8100 C C . VAL C 1 30 ? -44.71058 21.76746 34.48837 1.000 43.07851 30 VAL C C 1
ATOM 8101 O O . VAL C 1 30 ? -45.79150 21.89585 33.89578 1.000 40.84100 30 VAL C O 1
ATOM 8105 N N . ARG C 1 31 ? -43.69888 21.00975 34.03271 1.000 36.00930 31 ARG C N 1
ATOM 8106 C CA A ARG C 1 31 ? -43.76340 20.32296 32.74465 0.480 29.72615 31 ARG C CA 1
ATOM 8107 C CA B ARG C 1 31 ? -43.76451 20.32582 32.74438 0.520 29.70538 31 ARG C CA 1
ATOM 8108 C C . ARG C 1 31 ? -44.64010 19.07356 32.79012 1.000 32.05069 31 ARG C C 1
ATOM 8109 O O . ARG C 1 31 ? -45.35375 18.77896 31.82014 1.000 31.91070 31 ARG C O 1
ATOM 8124 N N . PHE C 1 32 ? -44.62380 18.31509 33.89876 1.000 28.08651 32 PHE C N 1
ATOM 8125 C CA . PHE C 1 32 ? -45.44472 17.10208 34.00890 1.000 24.22001 32 PHE C CA 1
ATOM 8126 C C . PHE C 1 32 ? -46.34229 17.15549 35.25408 1.000 26.32011 32 PHE C C 1
ATOM 8127 O O . PHE C 1 32 ? -46.12966 16.43422 36.23856 1.000 25.43444 32 PHE C O 1
ATOM 8135 N N . PRO C 1 33 ? -47.35437 18.02031 35.25452 1.000 22.92526 33 PRO C N 1
ATOM 8136 C CA . PRO C 1 33 ? -48.19171 18.14443 36.46129 1.000 26.57291 33 PRO C CA 1
ATOM 8137 C C . PRO C 1 33 ? -49.03156 16.91180 36.72955 1.000 27.62482 33 PRO C C 1
ATOM 8138 O O . PRO C 1 33 ? -49.42601 16.69389 37.89085 1.000 27.63251 33 PRO C O 1
ATOM 8142 N N . THR C 1 34 ? -49.31987 16.10954 35.69669 1.000 25.09070 34 THR C N 1
ATOM 8143 C CA . THR C 1 34 ? -50.16609 14.93122 35.80647 1.000 22.03655 34 THR C CA 1
ATOM 8144 C C . THR C 1 34 ? -49.48155 13.72158 35.19172 1.000 22.70944 34 THR C C 1
ATOM 8145 O O . THR C 1 34 ? -48.53803 13.81926 34.37832 1.000 24.16987 34 THR C O 1
ATOM 8149 N N . MET C 1 35 ? -50.02659 12.54268 35.52242 1.000 21.59231 35 MET C N 1
ATOM 8150 C CA . MET C 1 35 ? -49.51306 11.31990 34.91359 1.000 21.84021 35 MET C CA 1
ATOM 8151 C C . MET C 1 35 ? -49.68091 11.32896 33.40420 1.000 22.60582 35 MET C C 1
ATOM 8152 O O . MET C 1 35 ? -48.78806 10.87064 32.69052 1.000 20.10144 35 MET C O 1
ATOM 8157 N N . ASP C 1 36 ? -50.83340 11.79600 32.89695 1.000 21.87320 36 ASP C N 1
ATOM 8158 C CA . ASP C 1 36 ? -51.04797 11.75033 31.44699 1.000 23.33346 36 ASP C CA 1
ATOM 8159 C C . ASP C 1 36 ? -50.00145 12.57064 30.70017 1.000 20.04052 36 ASP C C 1
ATOM 8160 O O . ASP C 1 36 ? -49.51486 12.14067 29.64389 1.000 23.61997 36 ASP C O 1
ATOM 8165 N N . GLU C 1 37 ? -49.65369 13.75067 31.21222 1.000 22.91464 37 GLU C N 1
ATOM 8166 C CA . GLU C 1 37 ? -48.63349 14.56511 30.54165 1.000 21.30330 37 GLU C CA 1
ATOM 8167 C C . GLU C 1 37 ? -47.29973 13.83812 30.50021 1.000 22.57565 37 GLU C C 1
ATOM 8168 O O . GLU C 1 37 ? -46.57363 13.90086 29.49564 1.000 19.97799 37 GLU C O 1
ATOM 8174 N N . TYR C 1 38 ? -46.97614 13.10706 31.57399 1.000 20.98781 38 TYR C N 1
ATOM 8175 C CA . TYR C 1 38 ? -45.71475 12.35390 31.60410 1.000 18.81908 38 TYR C CA 1
ATOM 8176 C C . TYR C 1 38 ? -45.75161 11.15677 30.65845 1.000 21.38512 38 TYR C C 1
ATOM 8177 O O . TYR C 1 38 ? -44.79386 10.90514 29.89768 1.000 18.48862 38 TYR C O 1
ATOM 8186 N N . THR C 1 39 ? -46.83416 10.38408 30.68584 1.000 19.97373 39 THR C N 1
ATOM 8187 C CA . THR C 1 39 ? -46.81843 9.20597 29.81538 1.000 17.94760 39 THR C CA 1
ATOM 8188 C C . THR C 1 39 ? -46.92582 9.59593 28.35817 1.000 19.22557 39 THR C C 1
ATOM 8189 O O . THR C 1 39 ? -46.34257 8.92511 27.51648 1.000 19.68306 39 THR C O 1
ATOM 8193 N N . ASN C 1 40 ? -47.60281 10.69497 28.05353 1.000 18.57889 40 ASN C N 1
ATOM 8194 C CA . ASN C 1 40 ? -47.63746 11.14111 26.66656 1.000 19.90466 40 ASN C CA 1
ATOM 8195 C C . ASN C 1 40 ? -46.23793 11.41802 26.16233 1.000 20.35915 40 ASN C C 1
ATOM 8196 O O . ASN C 1 40 ? -45.90767 11.08153 25.02492 1.000 21.30154 40 ASN C O 1
ATOM 8201 N N . ALA C 1 41 ? -45.41255 12.05247 26.99819 1.000 20.60320 41 ALA C N 1
ATOM 8202 C CA . ALA C 1 41 ? -44.04029 12.36798 26.59069 1.000 21.20821 41 ALA C CA 1
ATOM 8203 C C . ALA C 1 41 ? -43.16712 11.12594 26.43954 1.000 19.30872 41 ALA C C 1
ATOM 8204 O O . ALA C 1 41 ? -42.41206 11.01526 25.45777 1.000 17.68812 41 ALA C O 1
ATOM 8206 N N . ARG C 1 42 ? -43.20068 10.19078 27.41362 1.000 17.47164 42 ARG C N 1
ATOM 8207 C CA . ARG C 1 42 ? -42.37489 9.00474 27.22983 1.000 16.66490 42 ARG C CA 1
ATOM 8208 C C . ARG C 1 42 ? -42.87632 8.18967 26.04612 1.000 17.67854 42 ARG C C 1
ATOM 8209 O O . ARG C 1 42 ? -42.05772 7.60436 25.32139 1.000 18.72293 42 ARG C O 1
ATOM 8217 N N . GLU C 1 43 ? -44.19095 8.19096 25.79061 1.000 18.42841 43 GLU C N 1
ATOM 8218 C CA . GLU C 1 43 ? -44.68683 7.39803 24.66382 1.000 19.78903 43 GLU C CA 1
ATOM 8219 C C . GLU C 1 43 ? -44.37601 8.05386 23.32272 1.000 21.79043 43 GLU C C 1
ATOM 8220 O O . GLU C 1 43 ? -44.23575 7.35540 22.30823 1.000 20.34083 43 GLU C O 1
ATOM 8226 N N . GLU C 1 44 ? -44.27127 9.37346 23.29392 1.000 17.01912 44 GLU C N 1
ATOM 8227 C CA . GLU C 1 44 ? -43.86084 10.03191 22.06075 1.000 19.13906 44 GLU C CA 1
ATOM 8228 C C . GLU C 1 44 ? -42.46177 9.57592 21.65458 1.000 21.58563 44 GLU C C 1
ATOM 8229 O O . GLU C 1 44 ? -42.21256 9.26418 20.48287 1.000 21.10601 44 GLU C O 1
ATOM 8235 N N . LEU C 1 45 ? -41.53798 9.53389 22.63050 1.000 19.00274 45 LEU C N 1
ATOM 8236 C CA . LEU C 1 45 ? -40.16009 9.14485 22.34551 1.000 18.17730 45 LEU C CA 1
ATOM 8237 C C . LEU C 1 45 ? -40.08547 7.67281 22.00070 1.000 19.85586 45 LEU C C 1
ATOM 8238 O O . LEU C 1 45 ? -39.46314 7.27458 21.01032 1.000 19.73173 45 LEU C O 1
ATOM 8243 N N . ILE C 1 46 ? -40.72968 6.83640 22.80968 1.000 16.78216 46 ILE C N 1
ATOM 8244 C CA . ILE C 1 46 ? -40.67390 5.40374 22.55568 1.000 17.40918 46 ILE C CA 1
ATOM 8245 C C . ILE C 1 46 ? -41.31091 5.06115 21.21961 1.000 17.99840 46 ILE C C 1
ATOM 8246 O O . ILE C 1 46 ? -40.77657 4.22167 20.46186 1.000 16.57477 46 ILE C O 1
ATOM 8251 N N . GLY C 1 47 ? -42.50589 5.61695 20.94939 1.000 17.87486 47 GLY C N 1
ATOM 8252 C CA . GLY C 1 47 ? -43.14300 5.36980 19.65064 1.000 17.85344 47 GLY C CA 1
ATOM 8253 C C . GLY C 1 47 ? -42.28946 5.84366 18.48321 1.000 17.12929 47 GLY C C 1
ATOM 8254 O O . GLY C 1 47 ? -42.28431 5.22953 17.41162 1.000 16.06482 47 GLY C O 1
ATOM 8255 N N . SER C 1 48 ? -41.58816 6.96294 18.65556 1.000 16.85037 48 SER C N 1
ATOM 8256 C CA . SER C 1 48 ? -40.67857 7.41246 17.59698 1.000 17.65219 48 SER C CA 1
ATOM 8257 C C . SER C 1 48 ? -39.59656 6.38092 17.30960 1.000 18.79189 48 SER C C 1
ATOM 8258 O O . SER C 1 48 ? -39.27419 6.13332 16.13922 1.000 18.23633 48 SER C O 1
ATOM 8261 N N . GLU C 1 49 ? -39.01915 5.76629 18.36710 1.000 16.53608 49 GLU C N 1
ATOM 8262 C CA . GLU C 1 49 ? -38.03298 4.71308 18.13997 1.000 18.16059 49 GLU C CA 1
ATOM 8263 C C . GLU C 1 49 ? -38.63978 3.49841 17.46626 1.000 19.12046 49 GLU C C 1
ATOM 8264 O O . GLU C 1 49 ? -37.99986 2.88150 16.61073 1.000 16.22788 49 GLU C O 1
ATOM 8270 N N . GLN C 1 50 ? -39.86048 3.11748 17.86265 1.000 14.75180 50 GLN C N 1
ATOM 8271 C CA . GLN C 1 50 ? -40.51400 1.96291 17.25247 1.000 18.46247 50 GLN C CA 1
ATOM 8272 C C . GLN C 1 50 ? -40.78852 2.20528 15.76801 1.000 18.37620 50 GLN C C 1
ATOM 8273 O O . GLN C 1 50 ? -40.68640 1.29169 14.93855 1.000 18.38571 50 GLN C O 1
ATOM 8279 N N . TYR C 1 51 ? -41.17715 3.42561 15.42091 1.000 16.76641 51 TYR C N 1
ATOM 8280 C CA . TYR C 1 51 ? -41.43872 3.76507 14.02560 1.000 17.25706 51 TYR C CA 1
ATOM 8281 C C . TYR C 1 51 ? -40.15021 3.81505 13.19885 1.000 17.42335 51 TYR C C 1
ATOM 8282 O O . TYR C 1 51 ? -40.15557 3.47441 12.00911 1.000 19.93377 51 TYR C O 1
ATOM 8291 N N . LEU C 1 52 ? -39.04476 4.21693 13.81272 1.000 15.28456 52 LEU C N 1
ATOM 8292 C CA . LEU C 1 52 ? -37.74459 4.31444 13.14466 1.000 15.89578 52 LEU C CA 1
ATOM 8293 C C . LEU C 1 52 ? -37.10133 2.95522 12.83455 1.000 17.26555 52 LEU C C 1
ATOM 8294 O O . LEU C 1 52 ? -36.49802 2.78875 11.75940 1.000 19.38840 52 LEU C O 1
ATOM 8299 N N . ARG C 1 53 ? -37.17473 1.99501 13.75150 1.000 15.97164 53 ARG C N 1
ATOM 8300 C CA . ARG C 1 53 ? -36.41332 0.75687 13.58483 1.000 14.05400 53 ARG C CA 1
ATOM 8301 C C . ARG C 1 53 ? -36.92911 -0.07537 12.39673 1.000 17.54382 53 ARG C C 1
ATOM 8302 O O . ARG C 1 53 ? -37.98147 0.18967 11.79820 1.000 18.63576 53 ARG C O 1
ATOM 8310 N N . VAL C 1 54 ? -36.15958 -1.12149 12.06792 1.000 16.06510 54 VAL C N 1
ATOM 8311 C CA . VAL C 1 54 ? -36.52997 -2.05023 10.99718 1.000 17.19025 54 VAL C CA 1
ATOM 8312 C C . VAL C 1 54 ? -38.00552 -2.45009 11.11566 1.000 16.17713 54 VAL C C 1
ATOM 8313 O O . VAL C 1 54 ? -38.45386 -2.93207 12.16987 1.000 16.32215 54 VAL C O 1
ATOM 8317 N N . GLY C 1 55 ? -38.75011 -2.27353 10.01967 1.000 16.64326 55 GLY C N 1
ATOM 8318 C CA . GLY C 1 55 ? -40.13419 -2.70277 9.98672 1.000 18.17668 55 GLY C CA 1
ATOM 8319 C C . GLY C 1 55 ? -41.09369 -1.81917 10.75582 1.000 20.33287 55 GLY C C 1
ATOM 8320 O O . GLY C 1 55 ? -42.30025 -2.12344 10.78403 1.000 18.09880 55 GLY C O 1
ATOM 8321 N N . GLY C 1 56 ? -40.61603 -0.69634 11.30192 1.000 17.96859 56 GLY C N 1
ATOM 8322 C CA . GLY C 1 56 ? -41.48199 0.15415 12.11133 1.000 17.05672 56 GLY C CA 1
ATOM 8323 C C . GLY C 1 56 ? -42.53147 0.87475 11.28383 1.000 19.80578 56 GLY C C 1
ATOM 8324 O O . GLY C 1 56 ? -43.53566 1.33412 11.83673 1.000 21.06433 56 GLY C O 1
ATOM 8325 N N . SER C 1 57 ? -42.34695 0.94834 9.97453 1.000 17.38906 57 SER C N 1
ATOM 8326 C CA . SER C 1 57 ? -43.36639 1.58767 9.14321 1.000 19.85912 57 SER C CA 1
ATOM 8327 C C . SER C 1 57 ? -44.45449 0.61201 8.68567 1.000 23.65796 57 SER C C 1
ATOM 8328 O O . SER C 1 57 ? -45.41121 1.05529 8.02746 1.000 25.27348 57 SER C O 1
ATOM 8331 N N . ILE C 1 58 ? -44.34920 -0.68729 9.01550 1.000 19.84892 58 ILE C N 1
ATOM 8332 C CA . ILE C 1 58 ? -45.33991 -1.67744 8.57454 1.000 19.44716 58 ILE C CA 1
ATOM 8333 C C . ILE C 1 58 ? -46.52940 -1.64312 9.52398 1.000 17.77947 58 ILE C C 1
ATOM 8334 O O . ILE C 1 58 ? -46.36168 -1.84116 10.73462 1.000 25.35482 58 ILE C O 1
ATOM 8339 N N . ASN C 1 59 ? -47.74089 -1.46991 9.00189 1.000 27.65125 59 ASN C N 1
ATOM 8340 C CA . ASN C 1 59 ? -48.95598 -1.56557 9.82601 1.000 27.49633 59 ASN C CA 1
ATOM 8341 C C . ASN C 1 59 ? -49.70213 -2.85593 9.43485 1.000 20.88730 59 ASN C C 1
ATOM 8342 O O . ASN C 1 59 ? -50.28164 -2.93935 8.36130 1.000 24.92992 59 ASN C O 1
ATOM 8347 N N . LEU C 1 60 ? -49.66702 -3.85909 10.30411 1.000 24.53522 60 LEU C N 1
ATOM 8348 C CA . LEU C 1 60 ? -50.14984 -5.18377 9.94611 1.000 19.29051 60 LEU C CA 1
ATOM 8349 C C . LEU C 1 60 ? -51.65912 -5.19410 9.75200 1.000 24.30035 60 LEU C C 1
ATOM 8350 O O . LEU C 1 60 ? -52.38378 -4.42205 10.38467 1.000 24.67206 60 LEU C O 1
ATOM 8355 N N . ASN C 1 61 ? -52.13272 -6.09774 8.89013 1.000 19.29145 61 ASN C N 1
ATOM 8356 C CA . ASN C 1 61 ? -53.57638 -6.23199 8.69160 1.000 19.98096 61 ASN C CA 1
ATOM 8357 C C . ASN C 1 61 ? -54.18779 -7.01768 9.85834 1.000 22.48753 61 ASN C C 1
ATOM 8358 O O . ASN C 1 61 ? -53.48616 -7.48794 10.75683 1.000 21.17619 61 ASN C O 1
ATOM 8363 N N . ASN C 1 62 ? -55.52222 -7.18563 9.84388 1.000 21.83830 62 ASN C N 1
ATOM 8364 C CA A ASN C 1 62 ? -56.19880 -7.72743 11.02642 0.520 23.89620 62 ASN C CA 1
ATOM 8365 C CA B ASN C 1 62 ? -56.18188 -7.71877 11.03643 0.480 23.89400 62 ASN C CA 1
ATOM 8366 C C . ASN C 1 62 ? -55.73116 -9.14567 11.34825 1.000 20.52034 62 ASN C C 1
ATOM 8367 O O . ASN C 1 62 ? -55.51247 -9.49392 12.51624 1.000 20.62178 62 ASN C O 1
ATOM 8376 N N . LYS C 1 63 ? -55.59943 -9.98696 10.33290 1.000 20.69579 63 LYS C N 1
ATOM 8377 C CA . LYS C 1 63 ? -55.11911 -11.34945 10.55661 1.000 21.61455 63 LYS C CA 1
ATOM 8378 C C . LYS C 1 63 ? -53.68069 -11.35979 11.04732 1.000 20.93454 63 LYS C C 1
ATOM 8379 O O . LYS C 1 63 ? -53.32177 -12.13081 11.95274 1.000 19.81455 63 LYS C O 1
ATOM 8385 N N . GLU C 1 64 ? -52.80823 -10.56729 10.41202 1.000 18.22855 64 GLU C N 1
ATOM 8386 C CA . GLU C 1 64 ? -51.42322 -10.47593 10.87188 1.000 18.52405 64 GLU C CA 1
ATOM 8387 C C . GLU C 1 64 ? -51.34344 -9.96303 12.30672 1.000 17.06882 64 GLU C C 1
ATOM 8388 O O . GLU C 1 64 ? -50.45394 -10.36926 13.06649 1.000 17.73737 64 GLU C O 1
ATOM 8394 N N . LYS C 1 65 ? -52.22772 -9.04111 12.68066 1.000 19.06109 65 LYS C N 1
ATOM 8395 C CA . LYS C 1 65 ? -52.22261 -8.53181 14.05835 1.000 19.89164 65 LYS C CA 1
ATOM 8396 C C . LYS C 1 65 ? -52.57754 -9.62620 15.06440 1.000 19.91996 65 LYS C C 1
ATOM 8397 O O . LYS C 1 65 ? -52.02299 -9.65519 16.17531 1.000 21.72219 65 LYS C O 1
ATOM 8403 N N . LYS C 1 66 ? -53.50653 -10.52053 14.71888 1.000 18.95899 66 LYS C N 1
ATOM 8404 C CA . LYS C 1 66 ? -53.82543 -11.61910 15.63973 1.000 20.38052 66 LYS C CA 1
ATOM 8405 C C . LYS C 1 66 ? -52.63005 -12.53062 15.84773 1.000 21.91356 66 LYS C C 1
ATOM 8406 O O . LYS C 1 66 ? -52.30934 -12.90379 16.98545 1.000 22.65521 66 LYS C O 1
ATOM 8412 N N . LEU C 1 67 ? -51.89942 -12.84273 14.77353 1.000 17.50213 67 LEU C N 1
ATOM 8413 C CA . LEU C 1 67 ? -50.67648 -13.62557 14.93304 1.00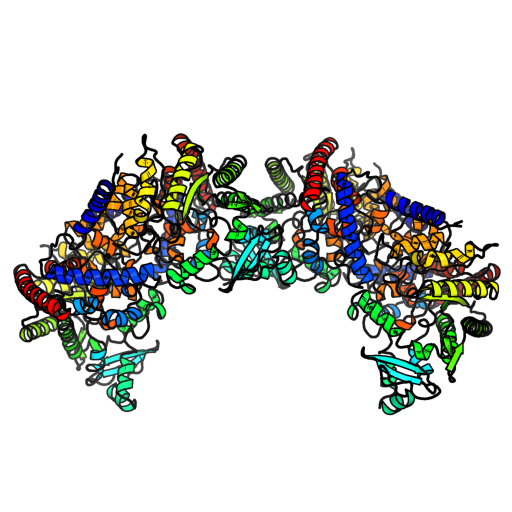0 18.80043 67 LEU C CA 1
ATOM 8414 C C . LEU C 1 67 ? -49.64739 -12.84427 15.73344 1.000 19.53889 67 LEU C C 1
ATOM 8415 O O . LEU C 1 67 ? -48.92285 -13.40627 16.59573 1.000 19.30227 67 LEU C O 1
ATOM 8420 N N . ASN C 1 68 ? -49.51059 -11.54425 15.42218 1.000 19.12793 68 ASN C N 1
ATOM 8421 C CA . ASN C 1 68 ? -48.52196 -10.72491 16.10191 1.000 20.57487 68 ASN C CA 1
ATOM 8422 C C . ASN C 1 68 ? -48.80120 -10.65642 17.59703 1.000 17.25916 68 ASN C C 1
ATOM 8423 O O . ASN C 1 68 ? -47.87635 -10.69741 18.42194 1.000 19.51830 68 ASN C O 1
ATOM 8428 N N . GLN C 1 69 ? -50.07394 -10.55861 17.95900 1.000 17.85312 69 GLN C N 1
ATOM 8429 C CA . GLN C 1 69 ? -50.40267 -10.49321 19.38126 1.000 18.49648 69 GLN C CA 1
ATOM 8430 C C . GLN C 1 69 ? -49.94234 -11.75742 20.08483 1.000 22.63800 69 GLN C C 1
ATOM 8431 O O . GLN C 1 69 ? -49.40028 -11.69273 21.20658 1.000 20.22660 69 GLN C O 1
ATOM 8434 N N . PHE C 1 70 ? -50.15096 -12.91681 19.44564 1.000 17.17854 70 PHE C N 1
ATOM 8435 C CA . PHE C 1 70 ? -49.69037 -14.17969 20.02476 1.000 22.20245 70 PHE C CA 1
ATOM 8436 C C . PHE C 1 70 ? -48.16352 -14.21593 20.14830 1.000 20.24098 70 PHE C C 1
ATOM 8437 O O . PHE C 1 70 ? -47.61519 -14.62482 21.18641 1.000 18.30142 70 PHE C O 1
ATOM 8445 N N . ILE C 1 71 ? -47.45749 -13.82280 19.08516 1.000 15.81086 71 ILE C N 1
ATOM 8446 C CA . ILE C 1 71 ? -45.98980 -13.79988 19.13212 1.000 15.79973 71 ILE C CA 1
ATOM 8447 C C . ILE C 1 71 ? -45.49723 -12.91332 20.27126 1.000 17.77922 71 ILE C C 1
ATOM 8448 O O . ILE C 1 71 ? -44.55346 -13.26719 20.98153 1.000 17.98085 71 ILE C O 1
ATOM 8453 N N . LEU C 1 72 ? -46.08144 -11.73116 20.42130 1.000 17.05552 72 LEU C N 1
ATOM 8454 C CA . LEU C 1 72 ? -45.59263 -10.79659 21.43113 1.000 20.59279 72 LEU C CA 1
ATOM 8455 C C . LEU C 1 72 ? -45.90906 -11.29735 22.83927 1.000 20.40139 72 LEU C C 1
ATOM 8456 O O . LEU C 1 72 ? -45.10834 -11.08459 23.76275 1.000 18.89049 72 LEU C O 1
ATOM 8461 N N . ARG C 1 73 ? -47.07401 -11.94014 23.02770 1.000 16.72059 73 ARG C N 1
ATOM 8462 C CA . ARG C 1 73 ? -47.35627 -12.58108 24.31656 1.000 17.24755 73 ARG C CA 1
ATOM 8463 C C . ARG C 1 73 ? -46.29040 -13.61755 24.65717 1.000 18.80740 73 ARG C C 1
ATOM 8464 O O . ARG C 1 73 ? -45.80913 -13.68629 25.80629 1.000 20.80263 73 ARG C O 1
ATOM 8472 N N . GLU C 1 74 ? -45.92126 -14.45248 23.66960 1.000 17.89878 74 GLU C N 1
ATOM 8473 C CA . GLU C 1 74 ? -44.89473 -15.47484 23.86049 1.000 19.06993 74 GLU C CA 1
ATOM 8474 C C . GLU C 1 74 ? -43.53154 -14.85157 24.14836 1.000 21.31927 74 GLU C C 1
ATOM 8475 O O . GLU C 1 74 ? -42.79739 -15.30478 25.04009 1.000 19.34331 74 GLU C O 1
ATOM 8481 N N . LYS C 1 75 ? -43.18099 -13.80918 23.40578 1.000 17.15302 75 LYS C N 1
ATOM 8482 C CA . LYS C 1 75 ? -41.88823 -13.16784 23.59744 1.000 15.57174 75 LYS C CA 1
ATOM 8483 C C . LYS C 1 75 ? -41.80385 -12.53842 24.98180 1.000 19.17275 75 LYS C C 1
ATOM 8484 O O . LYS C 1 75 ? -40.79263 -12.68293 25.69565 1.000 18.60473 75 LYS C O 1
ATOM 8490 N N . ARG C 1 76 ? -42.84541 -11.82205 25.37287 1.000 16.40593 76 ARG C N 1
ATOM 8491 C CA . ARG C 1 76 ? -42.83702 -11.22007 26.71143 1.000 22.06618 76 ARG C CA 1
ATOM 8492 C C . ARG C 1 76 ? -42.75349 -12.28328 27.80918 1.000 19.89624 76 ARG C C 1
ATOM 8493 O O . ARG C 1 76 ? -42.04733 -12.09650 28.82844 1.000 20.98662 76 ARG C O 1
ATOM 8501 N N . ALA C 1 77 ? -43.43647 -13.41066 27.64359 1.000 17.12857 77 ALA C N 1
ATOM 8502 C CA . ALA C 1 77 ? -43.39953 -14.43471 28.69592 1.000 20.93683 77 ALA C CA 1
ATOM 8503 C C . ALA C 1 77 ? -41.98730 -14.98282 28.89829 1.000 22.86573 77 ALA C C 1
ATOM 8504 O O . ALA C 1 77 ? -41.55009 -15.18471 30.04225 1.000 18.64759 77 ALA C O 1
ATOM 8506 N N . ILE C 1 78 ? -41.26109 -15.23469 27.80834 1.000 16.67711 78 ILE C N 1
ATOM 8507 C CA . ILE C 1 78 ? -39.92391 -15.79019 27.96588 1.000 15.65493 78 ILE C CA 1
ATOM 8508 C C . ILE C 1 78 ? -38.96908 -14.73338 28.53334 1.000 17.77626 78 ILE C C 1
ATOM 8509 O O . ILE C 1 78 ? -38.15250 -15.03164 29.42490 1.000 18.47774 78 ILE C O 1
ATOM 8514 N N . ILE C 1 79 ? -39.04355 -13.48624 28.04278 1.000 18.31359 79 ILE C N 1
ATOM 8515 C CA . ILE C 1 79 ? -38.14805 -12.43774 28.54848 1.000 16.93658 79 ILE C CA 1
ATOM 8516 C C . ILE C 1 79 ? -38.42972 -12.15321 30.02669 1.000 18.84326 79 ILE C C 1
ATOM 8517 O O . ILE C 1 79 ? -37.50764 -12.02973 30.84000 1.000 18.28891 79 ILE C O 1
ATOM 8522 N N . GLU C 1 80 ? -39.70838 -11.99302 30.39202 1.000 17.10377 80 GLU C N 1
ATOM 8523 C CA . GLU C 1 80 ? -40.00466 -11.68727 31.79069 1.000 19.37218 80 GLU C CA 1
ATOM 8524 C C . GLU C 1 80 ? -39.65216 -12.83742 32.72207 1.000 20.98352 80 GLU C C 1
ATOM 8525 O O . GLU C 1 80 ? -39.26138 -12.59221 33.87543 1.000 20.50990 80 GLU C O 1
ATOM 8531 N N . ASN C 1 81 ? -39.75122 -14.08832 32.26820 1.000 19.09042 81 ASN C N 1
ATOM 8532 C CA . ASN C 1 81 ? -39.29273 -15.18327 33.11817 1.000 23.42907 81 ASN C CA 1
ATOM 8533 C C . ASN C 1 81 ? -37.78307 -15.09150 33.33440 1.000 24.47754 81 ASN C C 1
ATOM 8534 O O . ASN C 1 81 ? -37.27653 -15.24487 34.45967 1.000 21.98655 81 ASN C O 1
ATOM 8539 N N . SER C 1 82 ? -37.04168 -14.84635 32.27000 1.000 18.87864 82 SER C N 1
ATOM 8540 C CA . SER C 1 82 ? -35.60090 -14.76237 32.45816 1.000 15.54159 82 SER C CA 1
ATOM 8541 C C . SER C 1 82 ? -35.24438 -13.59568 33.37726 1.000 20.26291 82 SER C C 1
ATOM 8542 O O . SER C 1 82 ? -34.38318 -13.71283 34.25838 1.000 22.26587 82 SER C O 1
ATOM 8545 N N . ARG C 1 83 ? -35.85816 -12.44756 33.14954 1.000 17.29001 83 ARG C N 1
ATOM 8546 C CA . ARG C 1 83 ? -35.52930 -11.24125 33.91164 1.000 18.19180 83 ARG C CA 1
ATOM 8547 C C . ARG C 1 83 ? -35.95339 -11.33656 35.38012 1.000 25.91514 83 ARG C C 1
ATOM 8548 O O . ARG C 1 83 ? -35.14177 -11.08658 36.28987 1.000 23.63426 83 ARG C O 1
ATOM 8556 N N . LEU C 1 84 ? -37.21797 -11.71841 35.64725 1.000 20.97531 84 LEU C N 1
ATOM 8557 C CA . LEU C 1 84 ? -37.71276 -11.70003 37.01436 1.000 22.06683 84 LEU C CA 1
ATOM 8558 C C . LEU C 1 84 ? -37.43583 -12.97327 37.78106 1.000 25.23673 84 LEU C C 1
ATOM 8559 O O . LEU C 1 84 ? -37.28169 -12.90780 39.00869 1.000 27.99124 84 LEU C O 1
ATOM 8564 N N . ASN C 1 85 ? -37.35560 -14.13419 37.13605 1.000 20.53480 85 ASN C N 1
ATOM 8565 C CA . ASN C 1 85 ? -36.92801 -15.33147 37.83851 1.000 23.55023 85 ASN C CA 1
ATOM 8566 C C . ASN C 1 85 ? -35.41428 -15.54453 37.78606 1.000 24.95523 85 ASN C C 1
ATOM 8567 O O . ASN C 1 85 ? -34.93911 -16.60423 38.20191 1.000 25.24911 85 ASN C O 1
ATOM 8572 N N . LYS C 1 86 ? -34.66655 -14.58671 37.24482 1.000 23.73983 86 LYS C N 1
ATOM 8573 C CA . LYS C 1 86 ? -33.20857 -14.56871 37.36627 1.000 24.46378 86 LYS C CA 1
ATOM 8574 C C . LYS C 1 86 ? -32.56984 -15.84061 36.81359 1.000 22.83571 86 LYS C C 1
ATOM 8575 O O . LYS C 1 86 ? -31.80210 -16.54986 37.49365 1.000 24.87744 86 LYS C O 1
ATOM 8581 N N . THR C 1 87 ? -32.84757 -16.09685 35.53289 1.000 21.11576 87 THR C N 1
ATOM 8582 C CA . THR C 1 87 ? -32.25873 -17.23637 34.84475 1.000 21.99054 87 THR C CA 1
ATOM 8583 C C . THR C 1 87 ? -31.84232 -16.82550 33.43647 1.000 19.12081 87 THR C C 1
ATOM 8584 O O . THR C 1 87 ? -32.31982 -15.82688 32.90165 1.000 22.39149 87 THR C O 1
ATOM 8588 N N . GLN C 1 88 ? -30.93827 -17.60317 32.83817 1.000 21.86368 88 GLN C N 1
ATOM 8589 C CA . GLN C 1 88 ? -30.34385 -17.19741 31.56637 1.000 22.02429 88 GLN C CA 1
ATOM 8590 C C . GLN C 1 88 ? -31.39155 -17.12433 30.46916 1.000 19.64428 88 GLN C C 1
ATOM 8591 O O . GLN C 1 88 ? -32.33883 -17.91550 30.43218 1.000 21.31197 88 GLN C O 1
ATOM 8597 N N . TYR C 1 89 ? -31.17069 -16.19645 29.54969 1.000 18.03966 89 TYR C N 1
ATOM 8598 C CA . TYR C 1 89 ? -32.05816 -16.01356 28.39912 1.000 16.72438 89 TYR C CA 1
ATOM 8599 C C . TYR C 1 89 ? -31.58213 -16.95790 27.28892 1.000 18.47212 89 TYR C C 1
ATOM 8600 O O . TYR C 1 89 ? -30.62072 -16.67607 26.58344 1.000 18.26730 89 TYR C O 1
ATOM 8609 N N . ILE C 1 90 ? -32.25265 -18.10020 27.18751 1.000 17.60300 90 ILE C N 1
ATOM 8610 C CA . ILE C 1 90 ? -31.76097 -19.18797 26.33658 1.000 17.55472 90 ILE C CA 1
ATOM 8611 C C . ILE C 1 90 ? -31.58491 -18.77180 24.88558 1.000 17.74707 90 ILE C C 1
ATOM 8612 O O . ILE C 1 90 ? -30.62541 -19.23967 24.24284 1.000 18.41188 90 ILE C O 1
ATOM 8617 N N . PRO C 1 91 ? -32.41192 -17.90847 24.29561 1.000 16.23022 91 PRO C N 1
ATOM 8618 C CA . PRO C 1 91 ? -32.16334 -17.57449 22.87124 1.000 17.04376 91 PRO C CA 1
ATOM 8619 C C . PRO C 1 91 ? -30.81397 -16.94815 22.64919 1.000 17.05477 91 PRO C C 1
ATOM 8620 O O . PRO C 1 91 ? -30.41032 -16.83246 21.48948 1.000 18.27313 91 PRO C O 1
ATOM 8624 N N . ALA C 1 92 ? -30.16680 -16.41893 23.68136 1.000 15.23993 92 ALA C N 1
ATOM 8625 C CA . ALA C 1 92 ? -28.92157 -15.68492 23.49189 1.000 16.32268 92 ALA C CA 1
ATOM 8626 C C . ALA C 1 92 ? -27.68242 -16.48546 23.86511 1.000 17.68823 92 ALA C C 1
ATOM 8627 O O . ALA C 1 92 ? -26.58017 -15.99264 23.68264 1.000 20.35273 92 ALA C O 1
ATOM 8629 N N . VAL C 1 93 ? -27.83022 -17.69288 24.42113 1.000 16.03069 93 VAL C N 1
ATOM 8630 C CA . VAL C 1 93 ? -26.67426 -18.50832 24.80995 1.000 15.57331 93 VAL C CA 1
ATOM 8631 C C . VAL C 1 93 ? -26.10777 -19.24077 23.58524 1.000 15.76005 93 VAL C C 1
ATOM 8632 O O . VAL C 1 93 ? -26.62654 -19.08897 22.46460 1.000 18.22732 93 VAL C O 1
ATOM 8636 N N . SER C 1 94 ? -25.00583 -19.98987 23.77797 1.000 16.18229 94 SER C N 1
ATOM 8637 C CA . SER C 1 94 ? -24.43443 -20.75986 22.66298 1.000 17.88345 94 SER C CA 1
ATOM 8638 C C . SER C 1 94 ? -25.51548 -21.54357 21.90374 1.000 16.75334 94 SER C C 1
ATOM 8639 O O . SER C 1 94 ? -26.36131 -22.21815 22.50201 1.000 16.66721 94 SER C O 1
ATOM 8642 N N . PHE C 1 95 ? -25.43824 -21.50335 20.55350 1.000 15.70779 95 PHE C N 1
ATOM 8643 C CA . PHE C 1 95 ? -26.34676 -22.30875 19.72676 1.000 16.74880 95 PHE C CA 1
ATOM 8644 C C . PHE C 1 95 ? -26.29732 -23.78435 20.10189 1.000 16.65519 95 PHE C C 1
ATOM 8645 O O . PHE C 1 95 ? -27.31205 -24.47005 20.00248 1.000 18.01653 95 PHE C O 1
ATOM 8653 N N . PHE C 1 96 ? -25.13417 -24.29214 20.55016 1.000 16.70816 96 PHE C N 1
ATOM 8654 C CA . PHE C 1 96 ? -25.03566 -25.68427 20.99517 1.000 17.33378 96 PHE C CA 1
ATOM 8655 C C . PHE C 1 96 ? -26.07112 -25.98644 22.07847 1.000 18.87452 96 PHE C C 1
ATOM 8656 O O . PHE C 1 96 ? -26.64994 -27.07713 22.09877 1.000 19.51264 96 PHE C O 1
ATOM 8664 N N . LEU C 1 97 ? -26.26972 -25.04877 23.00507 1.000 18.70115 97 LEU C N 1
ATOM 8665 C CA . LEU C 1 97 ? -27.25487 -25.19943 24.08161 1.000 19.23730 97 LEU C CA 1
ATOM 8666 C C . LEU C 1 97 ? -28.65804 -24.78800 23.64611 1.000 20.02125 97 LEU C C 1
ATOM 8667 O O . LEU C 1 97 ? -29.64592 -25.40102 24.06728 1.000 22.82349 97 LEU C O 1
ATOM 8672 N N . SER C 1 98 ? -28.79126 -23.76449 22.80724 1.000 16.37962 98 SER C N 1
ATOM 8673 C CA . SER C 1 98 ? -30.12964 -23.25283 22.56894 1.000 19.47752 98 SER C CA 1
ATOM 8674 C C . SER C 1 98 ? -30.87391 -23.96920 21.44402 1.000 20.92474 98 SER C C 1
ATOM 8675 O O . SER C 1 98 ? -32.10381 -23.91461 21.43237 1.000 19.98421 98 SER C O 1
ATOM 8678 N N . LYS C 1 99 ? -30.16838 -24.65134 20.52721 1.000 16.02714 99 LYS C N 1
ATOM 8679 C CA . LYS C 1 99 ? -30.83255 -25.25412 19.36587 1.000 17.53902 99 LYS C CA 1
ATOM 8680 C C . LYS C 1 99 ? -31.98300 -26.17306 19.77935 1.000 19.20523 99 LYS C C 1
ATOM 8681 O O . LYS C 1 99 ? -33.10114 -26.03829 19.26834 1.000 21.26527 99 LYS C O 1
ATOM 8687 N N . SER C 1 100 ? -31.73122 -27.12522 20.68563 1.000 21.12813 100 SER C N 1
ATOM 8688 C CA . SER C 1 100 ? -32.80672 -28.06707 21.00571 1.000 24.86062 100 SER C CA 1
ATOM 8689 C C . SER C 1 100 ? -33.91265 -27.41416 21.83491 1.000 27.96446 100 SER C C 1
ATOM 8690 O O . SER C 1 100 ? -35.08195 -27.80996 21.71725 1.000 26.73135 100 SER C O 1
ATOM 8693 N N . GLN C 1 101 ? -33.58867 -26.37952 22.61688 1.000 20.85984 101 GLN C N 1
ATOM 8694 C CA . GLN C 1 101 ? -34.60868 -25.68801 23.40438 1.000 22.79810 101 GLN C CA 1
ATOM 8695 C C . GLN C 1 101 ? -35.52109 -24.82830 22.53759 1.000 20.21888 101 GLN C C 1
ATOM 8696 O O . GLN C 1 101 ? -36.73999 -24.80618 22.77334 1.000 24.72806 101 GLN C O 1
ATOM 8702 N N . MET C 1 102 ? -34.97572 -24.09228 21.56399 1.000 17.70116 102 MET C N 1
ATOM 8703 C CA . MET C 1 102 ? -35.82756 -23.21943 20.76427 1.000 20.28210 102 MET C CA 1
ATOM 8704 C C . MET C 1 102 ? -36.76266 -24.04074 19.88913 1.000 19.16808 102 MET C C 1
ATOM 8705 O O . MET C 1 102 ? -37.88641 -23.62365 19.64134 1.000 19.80355 102 MET C O 1
ATOM 8710 N N . GLU C 1 103 ? -36.35683 -25.24148 19.47550 1.000 21.93522 103 GLU C N 1
ATOM 8711 C CA . GLU C 1 103 ? -37.13799 -25.93836 18.46510 1.000 20.74991 103 GLU C CA 1
ATOM 8712 C C . GLU C 1 103 ? -38.48532 -26.42703 18.99590 1.000 26.60810 103 GLU C C 1
ATOM 8713 O O . GLU C 1 103 ? -39.37729 -26.71141 18.18791 1.000 22.33813 103 GLU C O 1
ATOM 8719 N N . SER C 1 104 ? -38.66718 -26.51582 20.31431 1.000 22.38270 104 SER C N 1
ATOM 8720 C CA . SER C 1 104 ? -39.95203 -26.94577 20.84889 1.000 25.25230 104 SER C CA 1
ATOM 8721 C C . SER C 1 104 ? -40.93278 -25.80046 21.08344 1.000 24.02186 104 SER C C 1
ATOM 8722 O O . SER C 1 104 ? -42.04558 -26.06197 21.57346 1.000 26.43315 104 SER C O 1
ATOM 8725 N N . THR C 1 105 ? -40.57194 -24.54693 20.73681 1.000 21.44117 105 THR C N 1
ATOM 8726 C CA . THR C 1 105 ? -41.37132 -23.39821 21.19126 1.000 21.44676 105 THR C CA 1
ATOM 8727 C C . THR C 1 105 ? -42.23580 -22.83156 20.06982 1.000 17.02865 105 THR C C 1
ATOM 8728 O O . THR C 1 105 ? -41.87072 -22.94370 18.89889 1.000 18.37253 105 THR C O 1
ATOM 8732 N N . PRO C 1 106 ? -43.36076 -22.18297 20.42112 1.000 19.07977 106 PRO C N 1
ATOM 8733 C CA . PRO C 1 106 ? -44.23517 -21.62332 19.36479 1.000 16.37642 106 PRO C CA 1
ATOM 8734 C C . PRO C 1 106 ? -43.56378 -20.60310 18.46943 1.000 16.93329 106 PRO C C 1
ATOM 8735 O O . PRO C 1 106 ? -43.77270 -20.64984 17.23852 1.000 18.28695 106 PRO C O 1
ATOM 8739 N N . ILE C 1 107 ? -42.75930 -19.68501 19.02078 1.000 16.51612 107 ILE C N 1
ATOM 8740 C CA . ILE C 1 107 ? -42.16631 -18.66760 18.13890 1.000 14.70195 107 ILE C CA 1
ATOM 8741 C C . ILE C 1 107 ? -41.26409 -19.33687 17.10933 1.000 19.64457 107 ILE C C 1
ATOM 8742 O O . ILE C 1 107 ? -41.23179 -18.93662 15.92458 1.000 16.95741 107 ILE C O 1
ATOM 8747 N N . PHE C 1 108 ? -40.47151 -20.32918 17.54402 1.000 15.88693 108 PHE C N 1
ATOM 8748 C CA . PHE C 1 108 ? -39.61665 -20.99309 16.56290 1.000 15.66151 108 PHE C CA 1
ATOM 8749 C C . PHE C 1 108 ? -40.46639 -21.72011 15.51467 1.000 14.82606 108 PHE C C 1
ATOM 8750 O O . PHE C 1 108 ? -40.12764 -21.72750 14.31679 1.000 17.37019 108 PHE C O 1
ATOM 8758 N N . LYS C 1 109 ? -41.54250 -22.37486 15.95276 1.000 16.94719 109 LYS C N 1
ATOM 8759 C CA . LYS C 1 109 ? -42.35790 -23.14279 15.01991 1.000 17.89517 109 LYS C CA 1
ATOM 8760 C C . LYS C 1 109 ? -43.02459 -22.21584 13.99329 1.000 19.91600 109 LYS C C 1
ATOM 8761 O O . LYS C 1 109 ? -43.19804 -22.59453 12.82309 1.000 18.39344 109 LYS C O 1
ATOM 8767 N N . ILE C 1 110 ? -43.42332 -21.01609 14.43054 1.000 16.85721 110 ILE C N 1
ATOM 8768 C CA . ILE C 1 110 ? -43.96133 -20.00687 13.51730 1.000 16.28310 110 ILE C CA 1
ATOM 8769 C C . ILE C 1 110 ? -42.88902 -19.57547 12.50948 1.000 17.60896 110 ILE C C 1
ATOM 8770 O O . ILE C 1 110 ? -43.14478 -19.53045 11.29512 1.000 17.49911 110 ILE C O 1
ATOM 8775 N N . ILE C 1 111 ? -41.67671 -19.25187 12.99720 1.000 15.09875 111 ILE C N 1
ATOM 8776 C CA . ILE C 1 111 ? -40.62115 -18.85764 12.06664 1.000 16.69992 111 ILE C CA 1
ATOM 8777 C C . ILE C 1 111 ? -40.28590 -20.00103 11.11924 1.000 18.82976 111 ILE C C 1
ATOM 8778 O O . ILE C 1 111 ? -39.99462 -19.76974 9.93602 1.000 16.86900 111 ILE C O 1
ATOM 8783 N N . LYS C 1 112 ? -40.31189 -21.25036 11.60966 1.000 16.39258 112 LYS C N 1
ATOM 8784 C CA . LYS C 1 112 ? -40.03168 -22.37398 10.70486 1.000 17.89323 112 LYS C CA 1
ATOM 8785 C C . LYS C 1 112 ? -41.01628 -22.41281 9.52262 1.000 17.25755 112 LYS C C 1
ATOM 8786 O O . LYS C 1 112 ? -40.61036 -22.59563 8.35735 1.000 19.44012 112 LYS C O 1
ATOM 8792 N N . ASP C 1 113 ? -42.29940 -22.18495 9.80190 1.000 15.63150 113 ASP C N 1
ATOM 8793 C CA . ASP C 1 113 ? -43.33756 -22.20259 8.76804 1.000 18.81431 113 ASP C CA 1
ATOM 8794 C C . ASP C 1 113 ? -43.30162 -20.98267 7.85763 1.000 19.36079 113 ASP C C 1
ATOM 8795 O O . ASP C 1 113 ? -43.76562 -21.06174 6.71298 1.000 19.52839 113 ASP C O 1
ATOM 8800 N N . MET C 1 114 ? -42.80233 -19.85854 8.35680 1.000 16.32525 114 MET C N 1
ATOM 8801 C CA . MET C 1 114 ? -42.83545 -18.58750 7.64038 1.000 16.31627 114 MET C CA 1
ATOM 8802 C C . MET C 1 114 ? -41.99783 -18.63107 6.35936 1.000 16.54045 114 MET C C 1
ATOM 8803 O O . MET C 1 114 ? -40.86562 -19.13272 6.37429 1.000 16.34397 114 MET C O 1
ATOM 8808 N N . PRO C 1 115 ? -42.50457 -18.09682 5.24711 1.000 15.50601 115 PRO C N 1
ATOM 8809 C CA . PRO C 1 115 ? -41.65862 -17.96610 4.04768 1.000 16.72172 115 PRO C CA 1
ATOM 8810 C C . PRO C 1 115 ? -40.54460 -17.00840 4.37744 1.000 19.79620 115 PRO C C 1
ATOM 8811 O O . PRO C 1 115 ? -40.76162 -15.99585 5.03786 1.000 18.58279 115 PRO C O 1
ATOM 8815 N N . LYS C 1 116 ? -39.32432 -17.34552 3.94442 1.000 17.28094 116 LYS C N 1
ATOM 8816 C CA . LYS C 1 116 ? -38.16576 -16.53778 4.29655 1.000 15.18086 116 LYS C CA 1
ATOM 8817 C C . LYS C 1 116 ? -37.77951 -15.56783 3.21294 1.000 16.49949 116 LYS C C 1
ATOM 8818 O O . LYS C 1 116 ? -36.97950 -14.66681 3.47833 1.000 17.66371 116 LYS C O 1
ATOM 8824 N N . GLY C 1 117 ? -38.29725 -15.74215 2.00518 1.000 16.43242 117 GLY C N 1
ATOM 8825 C CA . GLY C 1 117 ? -37.82699 -14.93792 0.89221 1.000 16.37498 117 GLY C CA 1
ATOM 8826 C C . GLY C 1 117 ? -36.53486 -15.52930 0.34202 1.000 17.56874 117 GLY C C 1
ATOM 8827 O O . GLY C 1 117 ? -36.56156 -16.58149 -0.29304 1.000 18.15915 117 GLY C O 1
ATOM 8828 N N . ALA C 1 118 ? -35.39324 -14.91994 0.64030 1.000 17.40632 118 ALA C N 1
ATOM 8829 C CA . ALA C 1 118 ? -34.12436 -15.33037 0.05410 1.000 16.51251 118 ALA C CA 1
ATOM 8830 C C . ALA C 1 118 ? -33.07030 -15.48026 1.14551 1.000 18.71403 118 ALA C C 1
ATOM 8831 O O . ALA C 1 118 ? -33.07920 -14.74683 2.14516 1.000 17.85255 118 ALA C O 1
ATOM 8833 N N . ALA C 1 119 ? -32.10160 -16.37997 0.91007 1.000 16.36877 119 ALA C N 1
ATOM 8834 C CA . ALA C 1 119 ? -30.86104 -16.42019 1.68266 1.000 15.17795 119 ALA C CA 1
ATOM 8835 C C . ALA C 1 119 ? -29.77385 -15.85995 0.78837 1.000 14.22643 119 ALA C C 1
ATOM 8836 O O . ALA C 1 119 ? -29.43423 -16.44973 -0.24864 1.000 16.34657 119 ALA C O 1
ATOM 8838 N N . LEU C 1 120 ? -29.23053 -14.72115 1.18624 1.000 15.55520 120 LEU C N 1
ATOM 8839 C CA . LEU C 1 120 ? -28.34614 -13.95112 0.32041 1.000 17.05587 120 LEU C CA 1
ATOM 8840 C C . LEU C 1 120 ? -26.88342 -14.12087 0.68815 1.000 17.52420 120 LEU C C 1
ATOM 8841 O O . LEU C 1 120 ? -26.03583 -13.57536 -0.02900 1.000 18.80983 120 LEU C O 1
ATOM 8846 N N . HIS C 1 121 ? -26.55132 -14.82080 1.77436 1.000 15.53278 121 HIS C N 1
ATOM 8847 C CA . HIS C 1 121 ? -25.15181 -14.96802 2.16178 1.000 13.39381 121 HIS C CA 1
ATOM 8848 C C . HIS C 1 121 ? -24.90210 -16.40344 2.60798 1.000 17.93470 121 HIS C C 1
ATOM 8849 O O . HIS C 1 121 ? -25.27423 -16.76610 3.70979 1.000 17.19091 121 HIS C O 1
ATOM 8856 N N . LEU C 1 122 ? -24.34668 -17.22167 1.70737 1.000 14.75532 122 LEU C N 1
ATOM 8857 C CA . LEU C 1 122 ? -24.11360 -18.65606 1.91234 1.000 16.25171 122 LEU C CA 1
ATOM 8858 C C . LEU C 1 122 ? -22.86664 -19.05449 1.14910 1.000 18.36481 122 LEU C C 1
ATOM 8859 O O . LEU C 1 122 ? -22.59233 -18.49908 0.08423 1.000 18.99337 122 LEU C O 1
ATOM 8864 N N . HIS C 1 123 ? -22.15183 -20.05067 1.65546 1.000 16.97631 123 HIS C N 1
ATOM 8865 C CA . HIS C 1 123 ? -21.01138 -20.60097 0.93492 1.000 16.30456 123 HIS C CA 1
ATOM 8866 C C . HIS C 1 123 ? -21.34695 -21.99298 0.43198 1.000 18.98275 123 HIS C C 1
ATOM 8867 O O . HIS C 1 123 ? -21.86504 -22.82362 1.18651 1.000 18.89123 123 HIS C O 1
ATOM 8874 N N . ASP C 1 124 ? -20.98675 -22.27055 -0.83544 1.000 15.66801 124 ASP C N 1
ATOM 8875 C CA . ASP C 1 124 ? -21.46232 -23.48211 -1.48151 1.000 16.44633 124 ASP C CA 1
ATOM 8876 C C . ASP C 1 124 ? -20.87753 -24.80223 -0.94285 1.000 23.19275 124 ASP C C 1
ATOM 8877 O O . ASP C 1 124 ? -21.34590 -25.86183 -1.38714 1.000 27.44605 124 ASP C O 1
ATOM 8882 N N . THR C 1 125 ? -19.82275 -24.81108 -0.12451 1.000 16.75946 125 THR C N 1
ATOM 8883 C CA . THR C 1 125 ? -19.34202 -26.07967 0.41486 1.000 15.18734 125 THR C CA 1
ATOM 8884 C C . THR C 1 125 ? -19.73755 -26.25407 1.86279 1.000 18.60671 125 THR C C 1
ATOM 8885 O O . THR C 1 125 ? -19.19377 -27.13236 2.55464 1.000 19.53593 125 THR C O 1
ATOM 8889 N N . ALA C 1 126 ? -20.64473 -25.40352 2.34634 1.000 18.75721 126 ALA C N 1
ATOM 8890 C CA . ALA C 1 126 ? -20.94360 -25.34267 3.76799 1.000 20.77756 126 ALA C CA 1
ATOM 8891 C C . ALA C 1 126 ? -22.44122 -25.24192 4.03489 1.000 18.78307 126 ALA C C 1
ATOM 8892 O O . ALA C 1 126 ? -22.83299 -24.88039 5.13576 1.000 19.65796 126 ALA C O 1
ATOM 8894 N N . SER C 1 127 ? -23.28162 -25.50134 3.04575 1.000 15.46307 127 SER C N 1
ATOM 8895 C CA . SER C 1 127 ? -24.69471 -25.11683 3.11993 1.000 16.14160 127 SER C CA 1
ATOM 8896 C C . SER C 1 127 ? -25.65811 -26.28289 2.91914 1.000 16.24897 127 SER C C 1
ATOM 8897 O O . SER C 1 127 ? -26.86013 -26.05712 2.80864 1.000 20.03605 127 SER C O 1
ATOM 8900 N N . ALA C 1 128 ? -25.18398 -27.51499 2.90551 1.000 16.43172 128 ALA C N 1
ATOM 8901 C CA . ALA C 1 128 ? -26.08705 -28.65366 3.00100 1.000 17.98781 128 ALA C CA 1
ATOM 8902 C C . ALA C 1 128 ? -25.61212 -29.56091 4.14273 1.000 17.50143 128 ALA C C 1
ATOM 8903 O O . ALA C 1 128 ? -24.57111 -29.31036 4.76591 1.000 18.39443 128 ALA C O 1
ATOM 8905 N N . ARG C 1 129 ? -26.40944 -30.58698 4.45504 1.000 18.69220 129 ARG C N 1
ATOM 8906 C CA . ARG C 1 129 ? -26.22357 -31.35990 5.70025 1.000 15.30938 129 ARG C CA 1
ATOM 8907 C C . ARG C 1 129 ? -24.98879 -32.24884 5.63600 1.000 20.90828 129 ARG C C 1
ATOM 8908 O O . ARG C 1 129 ? -24.78250 -32.98212 4.67381 1.000 19.10097 129 ARG C O 1
ATOM 8916 N N . ILE C 1 130 ? -24.18861 -32.24253 6.71442 1.000 17.99519 130 ILE C N 1
ATOM 8917 C CA . ILE C 1 130 ? -23.15792 -33.26455 6.86619 1.000 16.27015 130 ILE C CA 1
ATOM 8918 C C . ILE C 1 130 ? -23.76605 -34.67244 6.78161 1.000 17.95302 130 ILE C C 1
ATOM 8919 O O . ILE C 1 130 ? -23.13352 -35.59284 6.24257 1.000 20.01803 130 ILE C O 1
ATOM 8924 N N . ASP C 1 131 ? -24.99576 -34.85466 7.28506 1.000 19.54108 131 ASP C N 1
ATOM 8925 C CA . ASP C 1 131 ? -25.64911 -36.15664 7.19834 1.000 19.27607 131 ASP C CA 1
ATOM 8926 C C . ASP C 1 131 ? -25.70172 -36.65332 5.74735 1.000 20.78360 131 ASP C C 1
ATOM 8927 O O . ASP C 1 131 ? -25.66363 -37.86062 5.50945 1.000 21.31574 131 ASP C O 1
ATOM 8932 N N . TRP C 1 132 ? -25.90736 -35.74508 4.78376 1.000 18.85095 132 TRP C N 1
ATOM 8933 C CA . TRP C 1 132 ? -25.90431 -36.15584 3.36955 1.000 21.05723 132 TRP C CA 1
ATOM 8934 C C . TRP C 1 132 ? -24.49239 -36.52927 2.92133 1.000 19.88709 132 TRP C C 1
ATOM 8935 O O . TRP C 1 132 ? -24.30663 -37.50038 2.17859 1.000 19.42057 132 TRP C O 1
ATOM 8946 N N . ILE C 1 133 ? -23.47879 -35.76380 3.34212 1.000 16.64611 133 ILE C N 1
ATOM 8947 C CA . ILE C 1 133 ? -22.11176 -36.15371 3.04161 1.000 17.64082 133 ILE C CA 1
ATOM 8948 C C . ILE C 1 133 ? -21.86822 -37.57527 3.50679 1.000 19.86645 133 ILE C C 1
ATOM 8949 O O . ILE C 1 133 ? -21.29071 -38.38674 2.77905 1.000 19.50233 133 ILE C O 1
ATOM 8954 N N . VAL C 1 134 ? -22.31645 -37.91129 4.71465 1.000 18.97472 134 VAL C N 1
ATOM 8955 C CA . VAL C 1 134 ? -22.07738 -39.25505 5.23498 1.000 20.30990 134 VAL C CA 1
ATOM 8956 C C . VAL C 1 134 ? -22.97271 -40.28654 4.54256 1.000 23.20747 134 VAL C C 1
ATOM 8957 O O . VAL C 1 134 ? -22.48355 -41.27188 3.98176 1.000 23.09624 134 VAL C O 1
ATOM 8961 N N . SER C 1 135 ? -24.29472 -40.09538 4.56486 1.000 19.89110 135 SER C N 1
ATOM 8962 C CA A SER C 1 135 ? -25.19041 -41.15529 4.10537 0.580 22.49103 135 SER C CA 1
ATOM 8963 C CA B SER C 1 135 ? -25.16626 -41.17148 4.10573 0.420 22.48313 135 SER C CA 1
ATOM 8964 C C . SER C 1 135 ? -25.19140 -41.31063 2.58953 1.000 23.56039 135 SER C C 1
ATOM 8965 O O . SER C 1 135 ? -25.54077 -42.38543 2.07904 1.000 26.87020 135 SER C O 1
ATOM 8970 N N . ASN C 1 136 ? -24.85260 -40.26733 1.85351 1.000 22.31539 136 ASN C N 1
ATOM 8971 C CA . ASN C 1 136 ? -24.81606 -40.38629 0.40675 1.000 21.35055 136 ASN C CA 1
ATOM 8972 C C . ASN C 1 136 ? -23.38212 -40.37387 -0.10660 1.000 18.83471 136 ASN C C 1
ATOM 8973 O O . ASN C 1 136 ? -22.94109 -41.37833 -0.66661 1.000 21.36265 136 ASN C O 1
ATOM 8978 N N . ALA C 1 137 ? -22.61339 -39.30187 0.14651 1.000 18.59228 137 ALA C N 1
ATOM 8979 C CA . ALA C 1 137 ? -21.34223 -39.15659 -0.57323 1.000 26.57557 137 ALA C CA 1
ATOM 8980 C C . ALA C 1 137 ? -20.35365 -40.24655 -0.17724 1.000 21.71662 137 ALA C C 1
ATOM 8981 O O . ALA C 1 137 ? -19.64082 -40.78317 -1.04737 1.000 21.87057 137 ALA C O 1
ATOM 8983 N N . THR C 1 138 ? -20.27592 -40.58228 1.12517 1.000 20.37331 138 THR C N 1
ATOM 8984 C CA . THR C 1 138 ? -19.26630 -41.57840 1.51057 1.000 17.98655 138 THR C CA 1
ATOM 8985 C C . THR C 1 138 ? -19.68663 -43.00054 1.19668 1.000 22.50211 138 THR C C 1
ATOM 8986 O O . THR C 1 138 ? -18.92083 -43.93671 1.51145 1.000 23.93655 138 THR C O 1
ATOM 8990 N N . TYR C 1 139 ? -20.83782 -43.19799 0.52833 1.000 21.19180 139 TYR C N 1
ATOM 8991 C CA . TYR C 1 139 ? -21.21451 -44.51025 0.03135 1.000 21.99541 139 TYR C CA 1
ATOM 8992 C C . TYR C 1 139 ? -20.95447 -44.66813 -1.45933 1.000 22.89247 139 TYR C C 1
ATOM 8993 O O . TYR C 1 139 ? -21.35346 -45.67806 -2.03536 1.000 26.61053 139 TYR C O 1
ATOM 9002 N N . ARG C 1 140 ? -20.37562 -43.67073 -2.10802 1.000 21.66260 140 ARG C N 1
ATOM 9003 C CA . ARG C 1 140 ? -20.13122 -43.77677 -3.53809 1.000 21.94164 140 ARG C CA 1
ATOM 9004 C C . ARG C 1 140 ? -18.82369 -44.51290 -3.77003 1.000 25.55082 140 ARG C C 1
ATOM 9005 O O . ARG C 1 140 ? -18.00526 -44.66038 -2.85135 1.000 25.01547 140 ARG C O 1
ATOM 9013 N N . ASP C 1 141 ? -18.65200 -44.97893 -4.99967 1.000 22.57076 141 ASP C N 1
ATOM 9014 C CA . ASP C 1 141 ? -17.42937 -45.66988 -5.38936 1.000 23.82456 141 ASP C CA 1
ATOM 9015 C C . ASP C 1 141 ? -16.20652 -44.76049 -5.20495 1.000 23.53568 141 ASP C C 1
ATOM 9016 O O . ASP C 1 141 ? -16.26391 -43.54127 -5.40045 1.000 23.49611 141 ASP C O 1
ATOM 9021 N N . HIS C 1 142 ? -15.07547 -45.38772 -4.86406 1.000 23.86529 142 HIS C N 1
ATOM 9022 C CA . HIS C 1 142 ? -13.74657 -44.76241 -4.90015 1.000 28.16879 142 HIS C CA 1
ATOM 9023 C C . HIS C 1 142 ? -13.54065 -43.68031 -3.83918 1.000 24.93380 142 HIS C C 1
ATOM 9024 O O . HIS C 1 142 ? -12.63265 -42.83790 -3.98108 1.000 22.74974 142 HIS C O 1
ATOM 9031 N N . VAL C 1 143 ? -14.34275 -43.67401 -2.77686 1.000 20.58098 143 VAL C N 1
ATOM 9032 C CA . VAL C 1 143 ? -14.17471 -42.73665 -1.66955 1.000 19.21422 143 VAL C CA 1
ATOM 9033 C C . VAL C 1 143 ? -13.17156 -43.31105 -0.66054 1.000 22.91993 143 VAL C C 1
ATOM 9034 O O . VAL C 1 143 ? -13.29075 -44.46777 -0.23248 1.000 22.46170 143 VAL C O 1
ATOM 9038 N N . TYR C 1 144 ? -12.19115 -42.48710 -0.26322 1.000 22.65146 144 TYR C N 1
ATOM 9039 C CA . TYR C 1 144 ? -11.13071 -42.89743 0.66103 1.000 21.24793 144 TYR C CA 1
ATOM 9040 C C . TYR C 1 144 ? -11.15310 -41.98633 1.88692 1.000 19.88144 144 TYR C C 1
ATOM 9041 O O . TYR C 1 144 ? -11.61561 -40.84946 1.82368 1.000 20.05689 144 TYR C O 1
ATOM 9050 N N . MET C 1 145 ? -10.68978 -42.51859 3.00922 1.000 19.88948 145 MET C N 1
ATOM 9051 C CA . MET C 1 145 ? -10.62155 -41.78238 4.26863 1.000 21.46372 145 MET C CA 1
ATOM 9052 C C . MET C 1 145 ? -9.23684 -41.95005 4.87835 1.000 21.38612 145 MET C C 1
ATOM 9053 O O . MET C 1 145 ? -8.55412 -42.95091 4.67064 1.000 23.76410 145 MET C O 1
ATOM 9058 N N . CYS C 1 146 ? -8.83366 -40.95534 5.66867 1.000 20.58997 146 CYS C N 1
ATOM 9059 C CA . CYS C 1 146 ? -7.63333 -41.14213 6.47890 1.000 22.07032 146 CYS C CA 1
ATOM 9060 C C . CYS C 1 146 ? -7.75951 -40.32986 7.75395 1.000 20.77234 146 CYS C C 1
ATOM 9061 O O . CYS C 1 146 ? -8.55998 -39.40432 7.83536 1.000 24.52808 146 CYS C O 1
ATOM 9064 N N . MET C 1 147 ? -6.98278 -40.71639 8.77361 1.000 23.06645 147 MET C N 1
ATOM 9065 C CA . MET C 1 147 ? -6.88314 -39.91312 9.99192 1.000 23.23567 147 MET C CA 1
ATOM 9066 C C . MET C 1 147 ? -5.61366 -39.06251 9.91951 1.000 24.47934 147 MET C C 1
ATOM 9067 O O . MET C 1 147 ? -4.50894 -39.60693 9.80912 1.000 28.48699 147 MET C O 1
ATOM 9072 N N . ASP C 1 148 ? -5.77871 -37.74292 9.97989 1.000 27.49965 148 ASP C N 1
ATOM 9073 C CA . ASP C 1 148 ? -4.66408 -36.82141 9.78055 1.000 26.12369 148 ASP C CA 1
ATOM 9074 C C . ASP C 1 148 ? -3.89866 -36.62879 11.08290 1.000 26.06452 148 ASP C C 1
ATOM 9075 O O . ASP C 1 148 ? -4.13180 -37.30476 12.08767 1.000 30.85856 148 ASP C O 1
ATOM 9080 N N . GLN C 1 149 ? -2.88277 -35.77569 11.05780 1.000 29.70544 149 GLN C N 1
ATOM 9081 C CA . GLN C 1 149 ? -1.97650 -35.72531 12.19991 1.000 35.76199 149 GLN C CA 1
ATOM 9082 C C . GLN C 1 149 ? -2.53843 -34.99552 13.38876 1.000 30.90920 149 GLN C C 1
ATOM 9083 O O . GLN C 1 149 ? -1.96968 -35.13068 14.48080 1.000 31.88750 149 GLN C O 1
ATOM 9089 N N . ASP C 1 150 ? -3.63656 -34.26608 13.19668 1.000 31.80418 150 ASP C N 1
ATOM 9090 C CA . ASP C 1 150 ? -4.40163 -33.65900 14.27285 1.000 32.51168 150 ASP C CA 1
ATOM 9091 C C . ASP C 1 150 ? -5.54497 -34.55419 14.72802 1.000 33.62829 150 ASP C C 1
ATOM 9092 O O . ASP C 1 150 ? -6.38563 -34.11242 15.51571 1.000 31.34337 150 ASP C O 1
ATOM 9097 N N . ASN C 1 151 ? -5.60010 -35.78567 14.21403 1.000 28.60131 151 ASN C N 1
ATOM 9098 C CA . ASN C 1 151 ? -6.57950 -36.79626 14.60233 1.000 25.16775 151 ASN C CA 1
ATOM 9099 C C . ASN C 1 151 ? -7.99259 -36.43530 14.13539 1.000 26.17615 151 ASN C C 1
ATOM 9100 O O . ASN C 1 151 ? -8.96851 -36.69096 14.84020 1.000 28.48379 151 ASN C O 1
ATOM 9105 N N . PHE C 1 152 ? -8.12361 -35.90660 12.90267 1.000 25.56831 152 PHE C N 1
ATOM 9106 C CA . PHE C 1 152 ? -9.41308 -35.67666 12.27056 1.000 20.53838 152 PHE C CA 1
ATOM 9107 C C . PHE C 1 152 ? -9.52876 -36.53168 11.01962 1.000 20.50336 152 PHE C C 1
ATOM 9108 O O . PHE C 1 152 ? -8.53950 -36.68998 10.29522 1.000 22.80445 152 PHE C O 1
ATOM 9116 N N . VAL C 1 153 ? -10.73265 -37.01624 10.72661 1.000 19.08675 153 VAL C N 1
ATOM 9117 C CA . VAL C 1 153 ? -10.92959 -37.77349 9.48171 1.000 19.24299 153 VAL C CA 1
ATOM 9118 C C . VAL C 1 153 ? -10.93383 -36.83520 8.27683 1.000 17.04404 153 VAL C C 1
ATOM 9119 O O . VAL C 1 153 ? -11.49904 -35.73910 8.32183 1.000 19.82321 153 VAL C O 1
ATOM 9123 N N . ARG C 1 154 ? -10.30068 -37.27006 7.17680 1.000 19.37310 154 ARG C N 1
ATOM 9124 C CA . ARG C 1 154 ? -10.37704 -36.57064 5.89703 1.000 18.62500 154 ARG C CA 1
ATOM 9125 C C . ARG C 1 154 ? -10.91608 -37.52426 4.84378 1.000 18.96305 154 ARG C C 1
ATOM 9126 O O . ARG C 1 154 ? -10.73261 -38.72586 4.94721 1.000 20.70137 154 ARG C O 1
ATOM 9134 N N . LEU C 1 155 ? -11.59914 -36.96484 3.84328 1.000 17.90928 155 LEU C N 1
ATOM 9135 C CA . LEU C 1 155 ? -12.29852 -37.73928 2.83021 1.000 15.58244 155 LEU C CA 1
ATOM 9136 C C . LEU C 1 155 ? -11.86501 -37.25943 1.45530 1.000 22.59488 155 LEU C C 1
ATOM 9137 O O . LEU C 1 155 ? -11.71133 -36.05318 1.24936 1.000 20.35451 155 LEU C O 1
ATOM 9142 N N . THR C 1 156 ? -11.66756 -38.19218 0.51438 1.000 17.94708 156 THR C N 1
ATOM 9143 C CA . THR C 1 156 ? -11.36826 -37.77918 -0.85182 1.000 19.34191 156 THR C CA 1
ATOM 9144 C C . THR C 1 156 ? -11.85270 -38.86697 -1.80406 1.000 21.55593 156 THR C C 1
ATOM 9145 O O . THR C 1 156 ? -12.32216 -39.93270 -1.38347 1.000 20.93194 156 THR C O 1
ATOM 9149 N N . VAL C 1 157 ? -11.72803 -38.59600 -3.09691 1.000 20.22494 157 VAL C N 1
ATOM 9150 C CA . VAL C 1 157 ? -12.07913 -39.56513 -4.13182 1.000 20.91731 157 VAL C CA 1
ATOM 9151 C C . VAL C 1 157 ? -10.84615 -39.82766 -4.97260 1.000 22.29335 157 VAL C C 1
ATOM 9152 O O . VAL C 1 157 ? -10.14228 -38.88438 -5.35262 1.000 26.07117 157 VAL C O 1
ATOM 9156 N N . SER C 1 158 ? -10.57778 -41.10128 -5.28651 1.000 23.12566 158 SER C N 1
ATOM 9157 C CA . SER C 1 158 ? -9.48705 -41.44251 -6.20101 1.000 26.86672 158 SER C CA 1
ATOM 9158 C C . SER C 1 158 ? -9.91465 -42.59817 -7.09218 1.000 28.45299 158 SER C C 1
ATOM 9159 O O . SER C 1 158 ? -10.01523 -43.73574 -6.63111 1.000 32.65931 158 SER C O 1
ATOM 9162 N N . GLY C 1 159 ? -10.15008 -42.31402 -8.36067 1.000 36.03678 159 GLY C N 1
ATOM 9163 C CA . GLY C 1 159 ? -10.63454 -43.34809 -9.25598 1.000 42.22201 159 GLY C CA 1
ATOM 9164 C C . GLY C 1 159 ? -9.52283 -44.19098 -9.81644 1.000 52.97709 159 GLY C C 1
ATOM 9165 O O . GLY C 1 159 ? -9.62021 -45.42197 -9.88906 1.000 67.43169 159 GLY C O 1
ATOM 9166 N N . THR C 1 160 ? -8.44042 -43.52108 -10.20270 1.000 66.18910 160 THR C N 1
ATOM 9167 C CA . THR C 1 160 ? -7.27626 -44.17944 -10.79244 1.000 75.09506 160 THR C CA 1
ATOM 9168 C C . THR C 1 160 ? -6.39804 -44.80134 -9.69796 1.000 68.38797 160 THR C C 1
ATOM 9169 O O . THR C 1 160 ? -5.20526 -44.52785 -9.58688 1.000 74.11431 160 THR C O 1
ATOM 9173 N N . GLY C 1 161 ? -7.02767 -45.63010 -8.86098 1.000 61.63052 161 GLY C N 1
ATOM 9174 C CA . GLY C 1 161 ? -6.34498 -46.29744 -7.77585 1.000 51.29751 161 GLY C CA 1
ATOM 9175 C C . GLY C 1 161 ? -6.37878 -45.43491 -6.53924 1.000 48.32164 161 GLY C C 1
ATOM 9176 O O . GLY C 1 161 ? -6.93539 -44.33699 -6.55984 1.000 57.03384 161 GLY C O 1
ATOM 9177 N N . PRO C 1 162 ? -5.76015 -45.88828 -5.44825 1.000 54.33756 162 PRO C N 1
ATOM 9178 C CA . PRO C 1 162 ? -5.78868 -45.11253 -4.17838 1.000 39.01495 162 PRO C CA 1
ATOM 9179 C C . PRO C 1 162 ? -4.93824 -43.85082 -4.26782 1.000 52.77552 162 PRO C C 1
ATOM 9180 O O . PRO C 1 162 ? -4.07109 -43.73009 -5.15048 1.000 48.30919 162 PRO C O 1
ATOM 9184 N N . PRO C 1 163 ? -5.16060 -42.87328 -3.38032 1.000 46.94925 163 PRO C N 1
ATOM 9185 C CA . PRO C 1 163 ? -4.36898 -41.63396 -3.41368 1.000 40.73602 163 PRO C CA 1
ATOM 9186 C C . PRO C 1 163 ? -2.93881 -41.86276 -2.93565 1.000 45.31375 163 PRO C C 1
ATOM 9187 O O . PRO C 1 163 ? -2.61069 -42.88143 -2.32863 1.000 56.19292 163 PRO C O 1
ATOM 9191 N N . ALA C 1 164 ? -2.07906 -40.87870 -3.21119 1.000 64.45976 164 ALA C N 1
ATOM 9192 C CA . ALA C 1 164 ? -0.68409 -40.92793 -2.77247 1.000 67.39785 164 ALA C CA 1
ATOM 9193 C C . ALA C 1 164 ? -0.56980 -40.82720 -1.25069 1.000 70.01028 164 ALA C C 1
ATOM 9194 O O . ALA C 1 164 ? -1.34426 -40.12253 -0.59339 1.000 63.20746 164 ALA C O 1
ATOM 9196 N N . ASN C 1 165 ? 0.44396 -41.50706 -0.69512 1.000 51.87573 165 ASN C N 1
ATOM 9197 C CA . ASN C 1 165 ? 0.52463 -41.75759 0.74629 1.000 68.89890 165 ASN C CA 1
ATOM 9198 C C . ASN C 1 165 ? 1.22576 -40.64280 1.51243 1.000 71.66368 165 ASN C C 1
ATOM 9199 O O . ASN C 1 165 ? 1.49116 -40.79057 2.71721 1.000 62.75110 165 ASN C O 1
ATOM 9201 N N . SER C 1 166 ? 1.54668 -39.54235 0.84767 1.000 69.65343 166 SER C N 1
ATOM 9202 C CA . SER C 1 166 ? 2.23336 -38.44465 1.50869 1.000 67.76041 166 SER C CA 1
ATOM 9203 C C . SER C 1 166 ? 1.18542 -37.59754 2.21476 1.000 74.47076 166 SER C C 1
ATOM 9204 O O . SER C 1 166 ? 0.36371 -36.94723 1.56100 1.000 69.38839 166 SER C O 1
ATOM 9207 N N . GLY C 1 167 ? 1.20154 -37.62086 3.54907 1.000 77.01114 167 GLY C N 1
ATOM 9208 C CA . GLY C 1 167 ? 0.30439 -36.79632 4.34128 1.000 65.00573 167 GLY C CA 1
ATOM 9209 C C . GLY C 1 167 ? -0.55968 -37.55458 5.33084 1.000 70.56451 167 GLY C C 1
ATOM 9210 O O . GLY C 1 167 ? -0.72419 -37.10941 6.46864 1.000 71.53650 167 GLY C O 1
ATOM 9211 N N . CYS C 1 168 ? -1.10907 -38.69537 4.92114 1.000 60.79379 168 CYS C N 1
ATOM 9212 C CA . CYS C 1 168 ? -1.87929 -39.56865 5.80327 1.000 55.79646 168 CYS C CA 1
ATOM 9213 C C . CYS C 1 168 ? -2.08897 -40.88132 5.06267 1.000 43.89433 168 CYS C C 1
ATOM 9214 O O . CYS C 1 168 ? -1.79879 -40.98514 3.86660 1.000 46.77478 168 CYS C O 1
ATOM 9217 N N . GLU C 1 169 ? -2.54864 -41.89684 5.79969 1.000 35.85342 169 GLU C N 1
ATOM 9218 C CA . GLU C 1 169 ? -2.69385 -43.25754 5.26741 1.000 35.58524 169 GLU C CA 1
ATOM 9219 C C . GLU C 1 169 ? -4.12185 -43.44908 4.77563 1.000 34.46090 169 GLU C C 1
ATOM 9220 O O . GLU C 1 169 ? -5.04538 -43.63665 5.58004 1.000 33.35591 169 GLU C O 1
ATOM 9226 N N . TRP C 1 170 ? -4.31412 -43.41181 3.45792 1.000 31.56828 170 TRP C N 1
ATOM 9227 C CA . TRP C 1 170 ? -5.67536 -43.46362 2.91467 1.000 27.77036 170 TRP C CA 1
ATOM 9228 C C . TRP C 1 170 ? -6.20158 -44.89556 2.88749 1.000 25.78089 170 TRP C C 1
ATOM 9229 O O . TRP C 1 170 ? -5.48429 -45.81303 2.50812 1.000 27.59786 170 TRP C O 1
ATOM 9240 N N . LYS C 1 171 ? -7.47964 -45.07733 3.26058 1.000 24.44326 171 LYS C N 1
ATOM 9241 C CA . LYS C 1 171 ? -8.09160 -46.40031 3.29341 1.000 27.77599 171 LYS C CA 1
ATOM 9242 C C . LYS C 1 171 ? -9.43314 -46.29402 2.58491 1.000 26.40151 171 LYS C C 1
ATOM 9243 O O . LYS C 1 171 ? -10.10871 -45.27580 2.69513 1.000 26.68661 171 LYS C O 1
ATOM 9249 N N . LEU C 1 172 ? -9.82504 -47.34989 1.87758 1.000 24.74565 172 LEU C N 1
ATOM 9250 C CA . LEU C 1 172 ? -11.11747 -47.34525 1.19022 1.000 26.12974 172 LEU C CA 1
ATOM 9251 C C . LEU C 1 172 ? -12.27729 -47.31679 2.19308 1.000 24.01683 172 LEU C C 1
ATOM 9252 O O . LEU C 1 172 ? -12.35196 -48.17465 3.08029 1.000 29.70168 172 LEU C O 1
ATOM 9257 N N . VAL C 1 173 ? -13.18760 -46.34125 2.05563 1.000 23.61328 173 VAL C N 1
ATOM 9258 C CA . VAL C 1 173 ? -14.26106 -46.20988 3.04001 1.000 24.91799 173 VAL C CA 1
ATOM 9259 C C . VAL C 1 173 ? -15.12478 -47.45973 3.05448 1.000 26.03314 173 VAL C C 1
ATOM 9260 O O . VAL C 1 173 ? -15.58138 -47.90305 4.11365 1.000 28.55134 173 VAL C O 1
ATOM 9264 N N . GLU C 1 174 ? -15.37278 -48.03704 1.87644 1.000 26.34809 174 GLU C N 1
ATOM 9265 C CA . GLU C 1 174 ? -16.20168 -49.23718 1.80172 1.000 30.14876 174 GLU C CA 1
ATOM 9266 C C . GLU C 1 174 ? -15.65167 -50.34078 2.69718 1.000 33.63316 174 GLU C C 1
ATOM 9267 O O . GLU C 1 174 ? -16.40939 -50.99372 3.42226 1.000 30.05133 174 GLU C O 1
ATOM 9273 N N . THR C 1 175 ? -14.33103 -50.56081 2.64316 1.000 28.32465 175 THR C N 1
ATOM 9274 C CA . THR C 1 175 ? -13.66120 -51.54852 3.48107 1.000 32.81208 175 THR C CA 1
ATOM 9275 C C . THR C 1 175 ? -13.75175 -51.18888 4.96277 1.000 30.90131 175 THR C C 1
ATOM 9276 O O . THR C 1 175 ? -14.05397 -52.04658 5.80122 1.000 34.39636 175 THR C O 1
ATOM 9280 N N . GLU C 1 176 ? -13.47215 -49.92780 5.30768 1.000 27.95289 176 GLU C N 1
ATOM 9281 C CA . GLU C 1 176 ? -13.49469 -49.52802 6.70617 1.000 34.44034 176 GLU C CA 1
ATOM 9282 C C . GLU C 1 176 ? -14.89198 -49.67556 7.29170 1.000 32.43059 176 GLU C C 1
ATOM 9283 O O . GLU C 1 176 ? -15.05208 -50.18328 8.40722 1.000 31.21389 176 GLU C O 1
ATOM 9289 N N . ARG C 1 177 ? -15.90945 -49.25878 6.53984 1.000 31.01358 177 ARG C N 1
ATOM 9290 C CA . ARG C 1 177 ? -17.28876 -49.40228 6.99369 1.000 28.24841 177 ARG C CA 1
ATOM 9291 C C . ARG C 1 177 ? -17.67782 -50.87359 7.15085 1.000 35.71197 177 ARG C C 1
ATOM 9292 O O . ARG C 1 177 ? -18.22611 -51.26349 8.18445 1.000 33.43034 177 ARG C O 1
ATOM 9300 N N . ALA C 1 178 ? -17.37280 -51.71462 6.15212 1.000 32.35588 178 ALA C N 1
ATOM 9301 C CA . ALA C 1 178 ? -17.72848 -53.13626 6.24228 1.000 35.20932 178 ALA C CA 1
ATOM 9302 C C . ALA C 1 178 ? -16.99624 -53.85597 7.37124 1.000 40.07422 178 ALA C C 1
ATOM 9303 O O . ALA C 1 178 ? -17.51858 -54.82939 7.92928 1.000 46.68125 178 ALA C O 1
ATOM 9305 N N . ASN C 1 179 ? -15.79359 -53.42288 7.71207 1.000 38.56141 179 ASN C N 1
ATOM 9306 C CA . ASN C 1 179 ? -15.05168 -54.04299 8.80366 1.000 39.54436 179 ASN C CA 1
ATOM 9307 C C . ASN C 1 179 ? -15.38893 -53.45156 10.16704 1.000 45.36334 179 ASN C C 1
ATOM 9308 O O . ASN C 1 179 ? -14.85027 -53.91951 11.17933 1.000 48.00469 179 ASN C O 1
ATOM 9313 N N . SER C 1 180 ? -16.24882 -52.43165 10.23122 1.000 39.34551 180 SER C N 1
ATOM 9314 C CA . SER C 1 180 ? -16.39865 -51.71684 11.49568 1.000 42.11846 180 SER C CA 1
ATOM 9315 C C . SER C 1 180 ? -17.12033 -52.54781 12.54312 1.000 45.23169 180 SER C C 1
ATOM 9316 O O . SER C 1 180 ? -16.97472 -52.28046 13.73853 1.000 46.55497 180 SER C O 1
ATOM 9319 N N . GLY C 1 181 ? -17.94369 -53.50718 12.11802 1.000 44.34646 181 GLY C N 1
ATOM 9320 C CA . GLY C 1 181 ? -18.78707 -54.25881 13.02497 1.000 51.08714 181 GLY C CA 1
ATOM 9321 C C . GLY C 1 181 ? -20.10223 -53.59903 13.38291 1.000 47.19851 181 GLY C C 1
ATOM 9322 O O . GLY C 1 181 ? -20.97709 -54.26658 13.93970 1.000 43.92693 181 GLY C O 1
ATOM 9323 N N . ASP C 1 182 ? -20.27386 -52.31455 13.08711 1.000 42.59134 182 ASP C N 1
ATOM 9324 C CA . ASP C 1 182 ? -21.52488 -51.62097 13.38146 1.000 40.72196 182 ASP C CA 1
ATOM 9325 C C . ASP C 1 182 ? -21.60927 -50.45042 12.40653 1.000 33.75695 182 ASP C C 1
ATOM 9326 O O . ASP C 1 182 ? -21.08363 -49.37523 12.68189 1.000 36.14886 182 ASP C O 1
ATOM 9331 N N . ILE C 1 183 ? -22.31797 -50.64257 11.29837 1.000 38.88810 183 ILE C N 1
ATOM 9332 C CA . ILE C 1 183 ? -22.30493 -49.62901 10.24190 1.000 32.97404 183 ILE C CA 1
ATOM 9333 C C . ILE C 1 183 ? -22.94122 -48.32383 10.72683 1.000 40.13123 183 ILE C C 1
ATOM 9334 O O . ILE C 1 183 ? -22.42268 -47.23424 10.46357 1.000 33.03164 183 ILE C O 1
ATOM 9339 N N . ALA C 1 184 ? -24.04498 -48.40480 11.47645 1.000 35.03408 184 ALA C N 1
ATOM 9340 C CA . ALA C 1 184 ? -24.67801 -47.17511 11.95095 1.000 34.61504 184 ALA C CA 1
ATOM 9341 C C . ALA C 1 184 ? -23.76088 -46.39219 12.89130 1.000 35.70216 184 ALA C C 1
ATOM 9342 O O . ALA C 1 184 ? -23.74361 -45.15615 12.87018 1.000 30.82240 184 ALA C O 1
ATOM 9344 N N . ALA C 1 185 ? -23.01992 -47.08405 13.75581 1.000 36.98027 185 ALA C N 1
ATOM 9345 C CA . ALA C 1 185 ? -22.10731 -46.35661 14.63605 1.000 29.75671 185 ALA C CA 1
ATOM 9346 C C . ALA C 1 185 ? -20.94748 -45.74939 13.85892 1.000 31.53415 185 ALA C C 1
ATOM 9347 O O . ALA C 1 185 ? -20.49614 -44.64564 14.17578 1.000 31.11764 185 ALA C O 1
ATOM 9349 N N . PHE C 1 186 ? -20.43099 -46.47327 12.86484 1.000 29.17092 186 PHE C N 1
ATOM 9350 C CA . PHE C 1 186 ? -19.38958 -45.93153 12.00592 1.000 29.22508 186 PHE C CA 1
ATOM 9351 C C . PHE C 1 186 ? -19.85632 -44.63224 11.35459 1.000 26.95186 186 PHE C C 1
ATOM 9352 O O . PHE C 1 186 ? -19.12238 -43.63062 11.34113 1.000 24.67622 186 PHE C O 1
ATOM 9360 N N . ASP C 1 187 ? -21.08569 -44.63469 10.80377 1.000 23.46653 187 ASP C N 1
ATOM 9361 C CA . ASP C 1 187 ? -21.61136 -43.44384 10.12355 1.000 22.05625 187 ASP C CA 1
ATOM 9362 C C . ASP C 1 187 ? -21.83225 -42.31046 11.11516 1.000 24.42249 187 ASP C C 1
ATOM 9363 O O . ASP C 1 187 ? -21.57957 -41.15042 10.79971 1.000 23.00701 187 ASP C O 1
ATOM 9368 N N . HIS C 1 188 ? -22.27560 -42.63838 12.32877 1.000 26.55849 188 HIS C N 1
ATOM 9369 C CA . HIS C 1 188 ? -22.45270 -41.61343 13.34885 1.000 28.26452 188 HIS C CA 1
ATOM 9370 C C . HIS C 1 188 ? -21.11106 -41.03518 13.77384 1.000 28.42561 188 HIS C C 1
ATOM 9371 O O . HIS C 1 188 ? -21.00707 -39.84187 14.07761 1.000 27.49954 188 HIS C O 1
ATOM 9378 N N . TRP C 1 189 ? -20.08058 -41.88431 13.83884 1.000 27.18373 189 TRP C N 1
ATOM 9379 C CA . TRP C 1 189 ? -18.74899 -41.38061 14.14114 1.000 28.36637 189 TRP C CA 1
ATOM 9380 C C . TRP C 1 189 ? -18.25254 -40.41535 13.06343 1.000 23.56948 189 TRP C C 1
ATOM 9381 O O . TRP C 1 189 ? -17.70066 -39.35270 13.38727 1.000 24.64730 189 TRP C O 1
ATOM 9392 N N . LEU C 1 190 ? -18.44646 -40.73518 11.77850 1.000 22.34851 190 LEU C N 1
ATOM 9393 C CA . LEU C 1 190 ? -18.01469 -39.81556 10.72565 1.000 22.06178 190 LEU C CA 1
ATOM 9394 C C . LEU C 1 190 ? -18.65914 -38.45187 10.90481 1.000 21.35161 190 LEU C C 1
ATOM 9395 O O . LEU C 1 190 ? -17.98987 -37.41042 10.84068 1.000 21.14486 190 LEU C O 1
ATOM 9400 N N . LYS C 1 191 ? -19.96713 -38.44295 11.13892 1.000 21.27642 191 LYS C N 1
ATOM 9401 C CA . LYS C 1 191 ? -20.68164 -37.18392 11.29161 1.000 24.21778 191 LYS C CA 1
ATOM 9402 C C . LYS C 1 191 ? -20.13499 -36.42204 12.49083 1.000 22.09013 191 LYS C C 1
ATOM 9403 O O . LYS C 1 191 ? -19.85735 -35.22295 12.40314 1.000 20.02646 191 LYS C O 1
ATOM 9409 N N . SER C 1 192 ? -19.92663 -37.13184 13.59525 1.000 18.91068 192 SER C N 1
ATOM 9410 C CA A SER C 1 192 ? -19.44116 -36.49628 14.82107 0.390 19.96868 192 SER C CA 1
ATOM 9411 C CA B SER C 1 192 ? -19.44654 -36.49417 14.82493 0.610 20.01535 192 SER C CA 1
ATOM 9412 C C . SER C 1 192 ? -18.04038 -35.91671 14.64546 1.000 23.54462 192 SER C C 1
ATOM 9413 O O . SER C 1 192 ? -17.70298 -34.90114 15.28117 1.000 23.51892 192 SER C O 1
ATOM 9418 N N . ASN C 1 193 ? -17.22293 -36.53714 13.79181 1.000 21.78937 193 ASN C N 1
ATOM 9419 C CA . ASN C 1 193 ? -15.84140 -36.08411 13.58756 1.000 24.47764 193 ASN C CA 1
ATOM 9420 C C . ASN C 1 193 ? -15.74679 -34.89809 12.63414 1.000 23.51161 193 ASN C C 1
ATOM 9421 O O . ASN C 1 193 ? -14.70008 -34.24023 12.58645 1.000 21.11551 193 ASN C O 1
ATOM 9426 N N . ILE C 1 194 ? -16.82051 -34.59166 11.91063 1.000 18.44036 194 ILE C N 1
ATOM 9427 C CA . ILE C 1 194 ? -16.82773 -33.52354 10.92461 1.000 15.18237 194 ILE C CA 1
ATOM 9428 C C . ILE C 1 194 ? -17.58085 -32.29379 11.41988 1.000 18.15422 194 ILE C C 1
ATOM 9429 O O . ILE C 1 194 ? -17.23144 -31.17125 11.03867 1.000 19.85333 194 ILE C O 1
ATOM 9434 N N . SER C 1 195 ? -18.61044 -32.47123 12.23726 1.000 17.75914 195 SER C N 1
ATOM 9435 C CA . SER C 1 195 ? -19.47145 -31.36206 12.63757 1.000 16.27053 195 SER C CA 1
ATOM 9436 C C . SER C 1 195 ? -18.83604 -30.47579 13.71180 1.000 18.53086 195 SER C C 1
ATOM 9437 O O . SER C 1 195 ? -18.21592 -30.97417 14.65406 1.000 21.74564 195 SER C O 1
ATOM 9440 N N . LEU C 1 196 ? -19.06044 -29.15879 13.62411 1.000 16.37827 196 LEU C N 1
ATOM 9441 C CA . LEU C 1 196 ? -18.62381 -28.26509 14.69414 1.000 15.10011 196 LEU C CA 1
ATOM 9442 C C . LEU C 1 196 ? -19.61599 -28.19405 15.86602 1.000 17.75313 196 LEU C C 1
ATOM 9443 O O . LEU C 1 196 ? -19.30436 -27.55111 16.87541 1.000 21.17117 196 LEU C O 1
ATOM 9448 N N . LEU C 1 197 ? -20.77604 -28.84880 15.78830 1.000 17.28438 197 LEU C N 1
ATOM 9449 C CA . LEU C 1 197 ? -21.72324 -28.82985 16.90424 1.000 17.72011 197 LEU C CA 1
ATOM 9450 C C . LEU C 1 197 ? -21.70103 -30.13593 17.69911 1.000 20.52667 197 LEU C C 1
ATOM 9451 O O . LEU C 1 197 ? -22.63357 -30.41186 18.44430 1.000 20.95866 197 LEU C O 1
ATOM 9456 N N . THR C 1 198 ? -20.69174 -30.99493 17.49721 1.000 17.98256 198 THR C N 1
ATOM 9457 C CA . THR C 1 198 ? -20.62929 -32.23007 18.27995 1.000 18.86625 198 THR C CA 1
ATOM 9458 C C . THR C 1 198 ? -20.41424 -31.92430 19.75934 1.000 22.34455 198 THR C C 1
ATOM 9459 O O . THR C 1 198 ? -20.93291 -32.62915 20.63903 1.000 20.52797 198 THR C O 1
ATOM 9463 N N . THR C 1 199 ? -19.64478 -30.87722 20.03134 1.000 21.16288 199 THR C N 1
ATOM 9464 C CA . THR C 1 199 ? -19.47731 -30.26459 21.34637 1.000 18.40722 199 THR C CA 1
ATOM 9465 C C . THR C 1 199 ? -19.72055 -28.77960 21.17964 1.000 19.94664 199 THR C C 1
ATOM 9466 O O . THR C 1 199 ? -19.79106 -28.27382 20.05046 1.000 19.76195 199 THR C O 1
ATOM 9470 N N . ASP C 1 200 ? -19.82869 -28.08873 22.30641 1.000 18.36849 200 ASP C N 1
ATOM 9471 C CA . ASP C 1 200 ? -20.03670 -26.64783 22.26052 1.000 17.29814 200 ASP C CA 1
ATOM 9472 C C . ASP C 1 200 ? -18.74884 -25.96529 21.82020 1.000 18.24129 200 ASP C C 1
ATOM 9473 O O . ASP C 1 200 ? -17.77286 -25.99085 22.57478 1.000 19.87295 200 ASP C O 1
ATOM 9478 N N . PRO C 1 201 ? -18.70887 -25.31586 20.64925 1.000 20.39139 201 PRO C N 1
ATOM 9479 C CA . PRO C 1 201 ? -17.45535 -24.68724 20.20327 1.000 19.26195 201 PRO C CA 1
ATOM 9480 C C . PRO C 1 201 ? -16.95895 -23.62808 21.16455 1.000 20.39596 201 PRO C C 1
ATOM 9481 O O . PRO C 1 201 ? -15.73889 -23.42477 21.27765 1.000 23.54742 201 PRO C O 1
ATOM 9485 N N . LEU C 1 202 ? -17.87177 -22.94571 21.88345 1.000 19.56328 202 LEU C N 1
ATOM 9486 C CA . LEU C 1 202 ? -17.43537 -21.91185 22.82469 1.000 20.66308 202 LEU C CA 1
ATOM 9487 C C . LEU C 1 202 ? -16.72085 -22.50506 24.03429 1.000 22.32727 202 LEU C C 1
ATOM 9488 O O . LEU C 1 202 ? -16.01864 -21.76932 24.75096 1.000 24.77551 202 LEU C O 1
ATOM 9493 N N . VAL C 1 203 ? -16.92788 -23.78752 24.30994 1.000 19.82435 203 VAL C N 1
ATOM 9494 C CA . VAL C 1 203 ? -16.20920 -24.48988 25.37185 1.000 19.33680 203 VAL C CA 1
ATOM 9495 C C . VAL C 1 203 ? -14.96567 -25.17003 24.82128 1.000 21.43727 203 VAL C C 1
ATOM 9496 O O . VAL C 1 203 ? -13.87630 -25.03264 25.39064 1.000 22.87705 203 VAL C O 1
ATOM 9500 N N . THR C 1 204 ? -15.12533 -25.91412 23.71567 1.000 20.65873 204 THR C N 1
ATOM 9501 C CA . THR C 1 204 ? -14.03922 -26.75286 23.19438 1.000 18.44347 204 THR C CA 1
ATOM 9502 C C . THR C 1 204 ? -12.94020 -25.93922 22.51743 1.000 18.55682 204 THR C C 1
ATOM 9503 O O . THR C 1 204 ? -11.77018 -26.36114 22.51089 1.000 21.78811 204 THR C O 1
ATOM 9507 N N . TYR C 1 205 ? -13.28266 -24.79693 21.94457 1.000 17.92734 205 TYR C N 1
ATOM 9508 C CA . TYR C 1 205 ? -12.35086 -24.02236 21.11043 1.000 19.96301 205 TYR C CA 1
ATOM 9509 C C . TYR C 1 205 ? -12.43262 -22.58307 21.58121 1.000 21.18924 205 TYR C C 1
ATOM 9510 O O . TYR C 1 205 ? -12.94566 -21.71893 20.85184 1.000 21.88639 205 TYR C O 1
ATOM 9519 N N . PRO C 1 206 ? -11.95993 -22.29269 22.85120 1.000 21.70402 206 PRO C N 1
ATOM 9520 C CA . PRO C 1 206 ? -12.35217 -21.04352 23.53077 1.000 25.08598 206 PRO C CA 1
ATOM 9521 C C . PRO C 1 206 ? -11.49463 -19.82162 23.20073 1.000 31.25446 206 PRO C C 1
ATOM 9522 O O . PRO C 1 206 ? -11.18876 -19.00070 24.06917 1.000 31.15358 206 PRO C O 1
ATOM 9526 N N . SER C 1 207 ? -11.13807 -19.65657 21.92886 1.000 26.06013 207 SER C N 1
ATOM 9527 C CA . SER C 1 207 ? -10.54308 -18.41357 21.45349 1.000 25.23208 207 SER C CA 1
ATOM 9528 C C . SER C 1 207 ? -10.82047 -18.32771 19.96492 1.000 27.04776 207 SER C C 1
ATOM 9529 O O . SER C 1 207 ? -11.17944 -19.32061 19.32348 1.000 22.43279 207 SER C O 1
ATOM 9532 N N . LEU C 1 208 ? -10.65738 -17.11807 19.43342 1.000 25.37600 208 LEU C N 1
ATOM 9533 C CA . LEU C 1 208 ? -10.79741 -16.90659 17.99780 1.000 26.46743 208 LEU C CA 1
ATOM 9534 C C . LEU C 1 208 ? -9.86966 -17.82708 17.21321 1.000 20.44792 208 LEU C C 1
ATOM 9535 O O . LEU C 1 208 ? -10.30245 -18.46994 16.25195 1.000 20.73295 208 LEU C O 1
ATOM 9540 N N . ASP C 1 209 ? -8.58914 -17.90012 17.60096 1.000 23.36231 209 ASP C N 1
ATOM 9541 C CA . ASP C 1 209 ? -7.66381 -18.73463 16.83890 1.000 28.48702 209 ASP C CA 1
ATOM 9542 C C . ASP C 1 209 ? -8.01956 -20.21541 16.94730 1.000 23.13495 209 ASP C C 1
ATOM 9543 O O . ASP C 1 209 ? -7.87898 -20.96095 15.96408 1.000 21.74962 209 ASP C O 1
ATOM 9548 N N . LYS C 1 210 ? -8.45747 -20.67348 18.13503 1.000 19.81353 210 LYS C N 1
ATOM 9549 C CA . LYS C 1 210 ? -8.80194 -22.07945 18.26507 1.000 20.31912 210 LYS C CA 1
ATOM 9550 C C . LYS C 1 210 ? -10.02935 -22.42714 17.41860 1.000 21.21537 210 LYS C C 1
ATOM 9551 O O . LYS C 1 210 ? -10.04381 -23.45346 16.73024 1.000 17.89049 210 LYS C O 1
ATOM 9557 N N . VAL C 1 211 ? -11.06596 -21.58908 17.44048 1.000 17.95736 211 VAL C N 1
ATOM 9558 C CA . VAL C 1 211 ? -12.27771 -22.00161 16.73623 1.000 15.06903 211 VAL C CA 1
ATOM 9559 C C . VAL C 1 211 ? -12.08495 -21.83875 15.23346 1.000 15.22125 211 VAL C C 1
ATOM 9560 O O . VAL C 1 211 ? -12.59503 -22.64549 14.45229 1.000 16.04937 211 VAL C O 1
ATOM 9564 N N . TRP C 1 212 ? -11.28651 -20.85015 14.80383 1.000 18.02618 212 TRP C N 1
ATOM 9565 C CA . TRP C 1 212 ? -10.97626 -20.76766 13.37161 1.000 18.59316 212 TRP C CA 1
ATOM 9566 C C . TRP C 1 212 ? -10.07292 -21.91060 12.93655 1.000 17.35963 212 TRP C C 1
ATOM 9567 O O . TRP C 1 212 ? -10.19513 -22.37450 11.79823 1.000 18.69021 212 TRP C O 1
ATOM 9578 N N . GLY C 1 213 ? -9.18687 -22.37975 13.81756 1.000 17.95785 213 GLY C N 1
ATOM 9579 C CA . GLY C 1 213 ? -8.43702 -23.60273 13.53177 1.000 18.92538 213 GLY C CA 1
ATOM 9580 C C . GLY C 1 213 ? -9.36524 -24.77729 13.27219 1.000 20.43981 213 GLY C C 1
ATOM 9581 O O . GLY C 1 213 ? -9.19926 -25.50048 12.27933 1.000 18.86351 213 GLY C O 1
ATOM 9582 N N . ARG C 1 214 ? -10.39559 -24.94419 14.13223 1.000 18.18346 214 ARG C N 1
ATOM 9583 C CA . ARG C 1 214 ? -11.36716 -26.02669 13.92620 1.000 15.44364 214 ARG C CA 1
ATOM 9584 C C . ARG C 1 214 ? -12.19589 -25.83131 12.64015 1.000 16.73001 214 ARG C C 1
ATOM 9585 O O . ARG C 1 214 ? -12.50548 -26.79430 11.93115 1.000 18.24729 214 ARG C O 1
ATOM 9593 N N . PHE C 1 215 ? -12.60353 -24.59722 12.36495 1.000 15.81054 215 PHE C N 1
ATOM 9594 C CA . PHE C 1 215 ? -13.41476 -24.26546 11.19397 1.000 16.40971 215 PHE C CA 1
ATOM 9595 C C . PHE C 1 215 ? -12.61807 -24.51240 9.91697 1.000 17.87306 215 PHE C C 1
ATOM 9596 O O . PHE C 1 215 ? -13.09318 -25.21360 9.01861 1.000 18.43822 215 PHE C O 1
ATOM 9604 N N . ASP C 1 216 ? -11.37286 -23.99880 9.84978 1.000 17.98959 216 ASP C N 1
ATOM 9605 C CA . ASP C 1 216 ? -10.51544 -24.32178 8.69803 1.000 17.13924 216 ASP C CA 1
ATOM 9606 C C . ASP C 1 216 ? -10.31047 -25.82627 8.56057 1.000 21.28486 216 ASP C C 1
ATOM 9607 O O . ASP C 1 216 ? -10.32551 -26.35833 7.43685 1.000 18.58120 216 ASP C O 1
ATOM 9612 N N . LYS C 1 217 ? -10.13881 -26.53276 9.69727 1.000 17.05172 217 LYS C N 1
ATOM 9613 C CA . LYS C 1 217 ? -9.95226 -27.98559 9.63245 1.000 15.61761 217 LYS C CA 1
ATOM 9614 C C . LYS C 1 217 ? -11.15186 -28.66104 8.98096 1.000 14.45418 217 LYS C C 1
ATOM 9615 O O . LYS C 1 217 ? -10.97763 -29.55761 8.14555 1.000 17.59707 217 LYS C O 1
ATOM 9621 N N . HIS C 1 218 ? -12.36600 -28.25246 9.35616 1.000 16.44396 218 HIS C N 1
ATOM 9622 C CA . HIS C 1 218 ? -13.56966 -28.82296 8.74644 1.000 15.41576 218 HIS C CA 1
ATOM 9623 C C . HIS C 1 218 ? -13.50292 -28.78456 7.21501 1.000 15.81837 218 HIS C C 1
ATOM 9624 O O . HIS C 1 218 ? -13.80176 -29.78598 6.54598 1.000 15.83844 218 HIS C O 1
ATOM 9631 N N . PHE C 1 219 ? -13.17022 -27.61937 6.63795 1.000 16.97944 219 PHE C N 1
ATOM 9632 C CA . PHE C 1 219 ? -13.08672 -27.53434 5.17514 1.000 18.90953 219 PHE C CA 1
ATOM 9633 C C . PHE C 1 219 ? -11.98800 -28.43404 4.61949 1.000 19.64100 219 PHE C C 1
ATOM 9634 O O . PHE C 1 219 ? -12.16759 -29.02874 3.55310 1.000 18.99337 219 PHE C O 1
ATOM 9642 N N . SER C 1 220 ? -10.85417 -28.57988 5.34134 1.000 18.55648 220 SER C N 1
ATOM 9643 C CA A SER C 1 220 ? -9.84996 -29.54234 4.90946 0.490 17.64530 220 SER C CA 1
ATOM 9644 C CA B SER C 1 220 ? -9.82995 -29.54163 4.94946 0.510 17.68939 220 SER C CA 1
ATOM 9645 C C . SER C 1 220 ? -10.35650 -30.97982 4.99248 1.000 18.56676 220 SER C C 1
ATOM 9646 O O . SER C 1 220 ? -9.96020 -31.82847 4.17255 1.000 18.30210 220 SER C O 1
ATOM 9651 N N . GLN C 1 221 ? -11.21555 -31.29734 5.96790 1.000 17.60798 221 GLN C N 1
ATOM 9652 C CA . GLN C 1 221 ? -11.72065 -32.67180 6.05717 1.000 16.06281 221 GLN C CA 1
ATOM 9653 C C . GLN C 1 221 ? -12.55105 -33.03774 4.83373 1.000 17.35111 221 GLN C C 1
ATOM 9654 O O . GLN C 1 221 ? -12.47514 -34.16783 4.35811 1.000 18.07012 221 GLN C O 1
ATOM 9660 N N . LEU C 1 222 ? -13.31483 -32.08588 4.29546 1.000 15.90887 222 LEU C N 1
ATOM 9661 C CA . LEU C 1 222 ? -14.22706 -32.36579 3.17324 1.000 15.62785 222 LEU C CA 1
ATOM 9662 C C . LEU C 1 222 ? -13.67994 -31.93746 1.82640 1.000 16.71752 222 LEU C C 1
ATOM 9663 O O . LEU C 1 222 ? -14.30357 -32.25912 0.80747 1.000 18.83535 222 LEU C O 1
ATOM 9668 N N . ARG C 1 223 ? -12.53276 -31.26549 1.76345 1.000 16.18601 223 ARG C N 1
ATOM 9669 C CA A ARG C 1 223 ? -12.14587 -30.65099 0.49511 0.460 19.65936 223 ARG C CA 1
ATOM 9670 C CA B ARG C 1 223 ? -12.16295 -30.65012 0.49170 0.540 19.66135 223 ARG C CA 1
ATOM 9671 C C . ARG C 1 223 ? -12.06025 -31.68788 -0.62115 1.000 22.00891 223 ARG C C 1
ATOM 9672 O O . ARG C 1 223 ? -12.56632 -31.46870 -1.73335 1.000 20.48825 223 ARG C O 1
ATOM 9687 N N . GLY C 1 224 ? -11.43068 -32.82491 -0.34577 1.000 17.45917 224 GLY C N 1
ATOM 9688 C CA . GLY C 1 224 ? -11.23728 -33.83571 -1.38732 1.000 17.43733 224 GLY C CA 1
ATOM 9689 C C . GLY C 1 224 ? -12.54961 -34.35505 -1.94766 1.000 21.39922 224 GLY C C 1
ATOM 9690 O O . GLY C 1 224 ? -12.80131 -34.28905 -3.15960 1.000 22.67903 224 GLY C O 1
ATOM 9691 N N . ILE C 1 225 ? -13.44744 -34.78529 -1.06017 1.000 15.92774 225 ILE C N 1
ATOM 9692 C CA . ILE C 1 225 ? -14.68676 -35.39935 -1.53752 1.000 15.49773 225 ILE C CA 1
ATOM 9693 C C . ILE C 1 225 ? -15.63169 -34.37268 -2.16766 1.000 16.75151 225 ILE C C 1
ATOM 9694 O O . ILE C 1 225 ? -16.30723 -34.68176 -3.15691 1.000 18.89002 225 ILE C O 1
ATOM 9699 N N . ILE C 1 226 ? -15.69868 -33.15178 -1.62668 1.000 19.04841 226 ILE C N 1
ATOM 9700 C CA . ILE C 1 226 ? -16.68462 -32.18926 -2.12608 1.000 18.20094 226 ILE C CA 1
ATOM 9701 C C . ILE C 1 226 ? -16.25058 -31.47055 -3.40139 1.000 17.65379 226 ILE C C 1
ATOM 9702 O O . ILE C 1 226 ? -17.10011 -30.82946 -4.04123 1.000 18.73651 226 ILE C O 1
ATOM 9707 N N . TYR C 1 227 ? -14.98606 -31.61227 -3.83857 1.000 15.10975 227 TYR C N 1
ATOM 9708 C CA . TYR C 1 227 ? -14.55997 -31.09667 -5.12665 1.000 15.99798 227 TYR C CA 1
ATOM 9709 C C . TYR C 1 227 ? -14.67178 -32.13610 -6.24964 1.000 17.62796 227 TYR C C 1
ATOM 9710 O O . TYR C 1 227 ? -14.40986 -31.78484 -7.40063 1.000 18.53087 227 TYR C O 1
ATOM 9719 N N . HIS C 1 228 ? -15.10255 -33.37372 -5.96494 1.000 15.63318 228 HIS C N 1
ATOM 9720 C CA . HIS C 1 228 ? -15.29437 -34.37132 -7.03264 1.000 15.70797 228 HIS C CA 1
ATOM 9721 C C . HIS C 1 228 ? -16.59550 -34.03524 -7.76947 1.000 17.90695 228 HIS C C 1
ATOM 9722 O O . HIS C 1 228 ? -17.64948 -33.91946 -7.13438 1.000 17.26316 228 HIS C O 1
ATOM 9729 N N . THR C 1 229 ? -16.52217 -33.86382 -9.09945 1.000 17.61006 229 THR C N 1
ATOM 9730 C CA . THR C 1 229 ? -17.58677 -33.17535 -9.83784 1.000 15.85369 229 THR C CA 1
ATOM 9731 C C . THR C 1 229 ? -18.98269 -33.71212 -9.57383 1.000 16.67532 229 THR C C 1
ATOM 9732 O O . THR C 1 229 ? -19.86666 -32.90342 -9.27687 1.000 19.38987 229 THR C O 1
ATOM 9736 N N . PRO C 1 230 ? -19.26631 -35.01964 -9.66007 1.000 17.49167 230 PRO C N 1
ATOM 9737 C CA . PRO C 1 230 ? -20.67933 -35.42287 -9.49016 1.000 18.98034 230 PRO C CA 1
ATOM 9738 C C . PRO C 1 230 ? -21.13905 -35.27446 -8.05616 1.000 20.34695 230 PRO C C 1
ATOM 9739 O O . PRO C 1 230 ? -22.33497 -35.03677 -7.83784 1.000 18.51490 230 PRO C O 1
ATOM 9743 N N . ILE C 1 231 ? -20.22098 -35.38665 -7.06759 1.000 16.38370 231 ILE C N 1
ATOM 9744 C CA . ILE C 1 231 ? -20.61373 -35.07857 -5.68810 1.000 16.40797 231 ILE C CA 1
ATOM 9745 C C . ILE C 1 231 ? -20.87289 -33.58809 -5.51356 1.000 17.76718 231 ILE C C 1
ATOM 9746 O O . ILE C 1 231 ? -21.85524 -33.19046 -4.86016 1.000 18.83666 231 ILE C O 1
ATOM 9751 N N . ARG C 1 232 ? -20.03144 -32.72418 -6.11274 1.000 17.51263 232 ARG C N 1
ATOM 9752 C CA . ARG C 1 232 ? -20.23615 -31.27640 -6.00287 1.000 14.04709 232 ARG C CA 1
ATOM 9753 C C . ARG C 1 232 ? -21.54790 -30.83486 -6.67307 1.000 18.15710 232 ARG C C 1
ATOM 9754 O O . ARG C 1 232 ? -22.29263 -29.99958 -6.12665 1.000 17.34239 232 ARG C O 1
ATOM 9762 N N . ARG C 1 233 ? -21.85585 -31.40696 -7.83931 1.000 17.27115 233 ARG C N 1
ATOM 9763 C CA . ARG C 1 233 ? -23.13966 -31.15743 -8.49115 1.000 16.89500 233 ARG C CA 1
ATOM 9764 C C . ARG C 1 233 ? -24.29572 -31.50439 -7.55846 1.000 16.59871 233 ARG C C 1
ATOM 9765 O O . ARG C 1 233 ? -25.23551 -30.71266 -7.37255 1.000 17.70091 233 ARG C O 1
ATOM 9773 N N . ASP C 1 234 ? -24.26522 -32.71692 -7.01433 1.000 16.49091 234 ASP C N 1
ATOM 9774 C CA . ASP C 1 234 ? -25.36116 -33.20659 -6.18426 1.000 18.52714 234 ASP C CA 1
ATOM 9775 C C . ASP C 1 234 ? -25.42735 -32.47866 -4.84684 1.000 17.28713 234 ASP C C 1
ATOM 9776 O O . ASP C 1 234 ? -26.52581 -32.27612 -4.32275 1.000 17.68735 234 ASP C O 1
ATOM 9781 N N . TYR C 1 235 ? -24.27716 -32.07789 -4.30043 1.000 15.73516 235 TYR C N 1
ATOM 9782 C CA . TYR C 1 235 ? -24.26401 -31.28315 -3.07294 1.000 16.99643 235 TYR C CA 1
ATOM 9783 C C . TYR C 1 235 ? -24.93210 -29.93966 -3.29116 1.000 17.95793 235 TYR C C 1
ATOM 9784 O O . TYR C 1 235 ? -25.73297 -29.48539 -2.45123 1.000 17.61222 235 TYR C O 1
ATOM 9793 N N . TYR C 1 236 ? -24.64354 -29.28991 -4.43529 1.000 15.51281 236 TYR C N 1
ATOM 9794 C CA . TYR C 1 236 ? -25.27172 -27.99926 -4.72451 1.000 15.15938 236 TYR C CA 1
ATOM 9795 C C . TYR C 1 236 ? -26.78374 -28.17756 -4.87041 1.000 18.52457 236 TYR C C 1
ATOM 9796 O O . TYR C 1 236 ? -27.56970 -27.38147 -4.31374 1.000 17.34994 236 TYR C O 1
ATOM 9805 N N . ARG C 1 237 ? -27.21611 -29.26794 -5.53183 1.000 15.81971 237 ARG C N 1
ATOM 9806 C CA . ARG C 1 237 ? -28.65549 -29.54905 -5.62379 1.000 15.90671 237 ARG C CA 1
ATOM 9807 C C . ARG C 1 237 ? -29.25856 -29.73987 -4.23938 1.000 18.19152 237 ARG C C 1
ATOM 9808 O O . ARG C 1 237 ? -30.37862 -29.28494 -3.97076 1.000 17.50364 237 ARG C O 1
ATOM 9816 N N . GLN C 1 238 ? -28.52215 -30.39727 -3.34261 1.000 16.93296 238 GLN C N 1
ATOM 9817 C CA A GLN C 1 238 ? -29.03447 -30.58762 -1.98559 0.460 19.73173 238 GLN C CA 1
ATOM 9818 C CA B GLN C 1 238 ? -29.00243 -30.59041 -1.97440 0.540 19.75920 238 GLN C CA 1
ATOM 9819 C C . GLN C 1 238 ? -29.14813 -29.26370 -1.23461 1.000 18.37826 238 GLN C C 1
ATOM 9820 O O . GLN C 1 238 ? -30.06168 -29.10165 -0.40377 1.000 18.14654 238 GLN C O 1
ATOM 9831 N N . ILE C 1 239 ? -28.27089 -28.28851 -1.51025 1.000 15.93194 239 ILE C N 1
ATOM 9832 C CA . ILE C 1 239 ? -28.48625 -26.94084 -0.94841 1.000 15.59770 239 ILE C CA 1
ATOM 9833 C C . ILE C 1 239 ? -29.85925 -26.41726 -1.36569 1.000 18.62959 239 ILE C C 1
ATOM 9834 O O . ILE C 1 239 ? -30.66629 -25.95247 -0.53189 1.000 16.29783 239 ILE C O 1
ATOM 9839 N N . LEU C 1 240 ? -30.13508 -26.45271 -2.66921 1.000 16.21455 240 LEU C N 1
ATOM 9840 C CA . LEU C 1 240 ? -31.44445 -25.97406 -3.13828 1.000 16.79175 240 LEU C CA 1
ATOM 9841 C C . LEU C 1 240 ? -32.59002 -26.74974 -2.48269 1.000 17.75689 240 LEU C C 1
ATOM 9842 O O . LEU C 1 240 ? -33.55976 -26.14332 -2.01148 1.000 18.34158 240 LEU C O 1
ATOM 9847 N N . GLU C 1 241 ? -32.48760 -28.08005 -2.40927 1.000 16.85570 241 GLU C N 1
ATOM 9848 C CA . GLU C 1 241 ? -33.55562 -28.87701 -1.78723 1.000 16.69527 241 GLU C CA 1
ATOM 9849 C C . GLU C 1 241 ? -33.77867 -28.47359 -0.33705 1.000 16.90888 241 GLU C C 1
ATOM 9850 O O . GLU C 1 241 ? -34.92497 -28.35728 0.11577 1.000 19.26091 241 GLU C O 1
ATOM 9856 N N . GLU C 1 242 ? -32.68856 -28.32003 0.41167 1.000 16.09813 242 GLU C N 1
ATOM 9857 C CA . GLU C 1 242 ? -32.81201 -28.05588 1.84447 1.000 16.26795 242 GLU C CA 1
ATOM 9858 C C . GLU C 1 242 ? -33.32918 -26.64958 2.08508 1.000 15.75661 242 GLU C C 1
ATOM 9859 O O . GLU C 1 242 ? -34.15539 -26.42761 2.99379 1.000 17.11858 242 GLU C O 1
ATOM 9865 N N . PHE C 1 243 ? -32.85605 -25.68739 1.28659 1.000 16.53903 243 PHE C N 1
ATOM 9866 C CA . PHE C 1 243 ? -33.33552 -24.32221 1.45561 1.000 17.54112 243 PHE C CA 1
ATOM 9867 C C . PHE C 1 243 ? -34.80609 -24.22445 1.09369 1.000 19.91655 243 PHE C C 1
ATOM 9868 O O . PHE C 1 243 ? -35.60001 -23.64064 1.84577 1.000 16.70187 243 PHE C O 1
ATOM 9876 N N . ARG C 1 244 ? -35.20604 -24.86498 -0.00369 1.000 16.28355 244 ARG C N 1
ATOM 9877 C CA . ARG C 1 244 ? -36.62127 -24.88328 -0.33410 1.000 14.87039 244 ARG C CA 1
ATOM 9878 C C . ARG C 1 244 ? -37.44438 -25.49544 0.81327 1.000 16.33402 244 ARG C C 1
ATOM 9879 O O . ARG C 1 244 ? -38.52191 -25.00226 1.15224 1.000 19.57028 244 ARG C O 1
ATOM 9887 N N . SER C 1 245 ? -36.94863 -26.56835 1.42377 1.000 17.43986 245 SER C N 1
ATOM 9888 C CA A SER C 1 245 ? -37.66935 -27.22602 2.51449 0.560 18.26813 245 SER C CA 1
ATOM 9889 C CA B SER C 1 245 ? -37.67564 -27.22470 2.51292 0.440 18.26466 245 SER C CA 1
ATOM 9890 C C . SER C 1 245 ? -37.81506 -26.35815 3.76476 1.000 17.95589 245 SER C C 1
ATOM 9891 O O . SER C 1 245 ? -38.73461 -26.60810 4.56404 1.000 20.21078 245 SER C O 1
ATOM 9896 N N . ASP C 1 246 ? -36.96283 -25.34927 3.94518 1.000 17.22115 246 ASP C N 1
ATOM 9897 C CA . ASP C 1 246 ? -37.10776 -24.38260 5.04123 1.000 17.43060 246 ASP C CA 1
ATOM 9898 C C . ASP C 1 246 ? -37.85975 -23.13066 4.57854 1.000 18.34055 246 ASP C C 1
ATOM 9899 O O . ASP C 1 246 ? -37.82418 -22.09182 5.24249 1.000 17.93429 246 ASP C O 1
ATOM 9904 N N . ASN C 1 247 ? -38.57810 -23.22229 3.45041 1.000 15.04462 247 ASN C N 1
ATOM 9905 C CA . ASN C 1 247 ? -39.44791 -22.15401 2.94672 1.000 16.72535 247 ASN C CA 1
ATOM 9906 C C . ASN C 1 247 ? -38.63483 -20.95133 2.51120 1.000 17.15457 247 ASN C C 1
ATOM 9907 O O . ASN C 1 247 ? -39.10530 -19.80978 2.56873 1.000 19.48332 247 ASN C O 1
ATOM 9912 N N . VAL C 1 248 ? -37.44534 -21.22116 1.93230 1.000 17.11520 248 VAL C N 1
ATOM 9913 C CA . VAL C 1 248 ? -36.65399 -20.21477 1.24763 1.000 15.48397 248 VAL C CA 1
ATOM 9914 C C . VAL C 1 248 ? -36.88844 -20.41448 -0.24399 1.000 16.72986 248 VAL C C 1
ATOM 9915 O O . VAL C 1 248 ? -36.80314 -21.54974 -0.72544 1.000 19.25781 248 VAL C O 1
ATOM 9919 N N . GLN C 1 249 ? -37.17521 -19.34221 -0.97689 1.000 15.43850 249 GLN C N 1
ATOM 9920 C CA . GLN C 1 249 ? -37.48314 -19.48837 -2.40859 1.000 16.78664 249 GLN C CA 1
ATOM 9921 C C . GLN C 1 249 ? -36.38203 -19.02815 -3.35333 1.000 17.41766 249 GLN C C 1
ATOM 9922 O O . GLN C 1 249 ? -36.54330 -19.14268 -4.59147 1.000 16.42615 249 GLN C O 1
ATOM 9928 N N . TYR C 1 250 ? -35.26227 -18.52771 -2.83580 1.000 17.99336 250 TYR C N 1
ATOM 9929 C CA . TYR C 1 250 ? -34.25535 -17.95770 -3.73053 1.000 18.26931 250 TYR C CA 1
ATOM 9930 C C . TYR C 1 250 ? -32.96763 -17.90417 -2.94352 1.000 17.60488 250 TYR C C 1
ATOM 9931 O O . TYR C 1 250 ? -33.00224 -17.59891 -1.74756 1.000 16.90343 250 TYR C O 1
ATOM 9940 N N . VAL C 1 251 ? -31.82812 -18.17593 -3.60425 1.000 15.87735 251 VAL C N 1
ATOM 9941 C CA . VAL C 1 251 ? -30.54464 -18.08318 -2.90940 1.000 14.18257 251 VAL C CA 1
ATOM 9942 C C . VAL C 1 251 ? -29.54676 -17.38622 -3.82223 1.000 16.54460 251 VAL C C 1
ATOM 9943 O O . VAL C 1 251 ? -29.64367 -17.46342 -5.05442 1.000 16.30914 251 VAL C O 1
ATOM 9947 N N . GLU C 1 252 ? -28.64672 -16.62309 -3.20312 1.000 14.90334 252 GLU C N 1
ATOM 9948 C CA . GLU C 1 252 ? -27.40572 -16.20451 -3.86977 1.000 15.60204 252 GLU C CA 1
ATOM 9949 C C . GLU C 1 252 ? -26.23091 -16.82583 -3.12449 1.000 17.00409 252 GLU C C 1
ATOM 9950 O O . GLU C 1 252 ? -26.18900 -16.78055 -1.88746 1.000 17.64231 252 GLU C O 1
ATOM 9956 N N . VAL C 1 253 ? -25.30966 -17.46372 -3.86105 1.000 16.14750 253 VAL C N 1
ATOM 9957 C CA . VAL C 1 253 ? -24.34792 -18.39140 -3.24217 1.000 15.81572 253 VAL C CA 1
ATOM 9958 C C . VAL C 1 253 ? -22.94327 -17.96326 -3.62874 1.000 18.06057 253 VAL C C 1
ATOM 9959 O O . VAL C 1 253 ? -22.69095 -17.67930 -4.81024 1.000 16.82442 253 VAL C O 1
ATOM 9963 N N . ARG C 1 254 ? -22.04448 -17.84723 -2.62226 1.000 16.88436 254 ARG C N 1
ATOM 9964 C CA . ARG C 1 254 ? -20.62240 -17.68385 -2.93926 1.000 14.89598 254 ARG C CA 1
ATOM 9965 C C . ARG C 1 254 ? -20.04079 -19.03683 -3.33386 1.000 14.32797 254 ARG C C 1
ATOM 9966 O O . ARG C 1 254 ? -20.30525 -20.03948 -2.68242 1.000 17.96432 254 ARG C O 1
ATOM 9974 N N . SER C 1 255 ? -19.20037 -19.05397 -4.36391 1.000 15.55530 255 SER C N 1
ATOM 9975 C CA . SER C 1 255 ? -18.53632 -20.29030 -4.77183 1.000 18.20532 255 SER C CA 1
ATOM 9976 C C . SER C 1 255 ? -17.18326 -19.97440 -5.40404 1.000 18.36364 255 SER C C 1
ATOM 9977 O O . SER C 1 255 ? -17.06389 -18.99810 -6.14155 1.000 16.38149 255 SER C O 1
ATOM 9980 N N . SER C 1 256 ? -16.16390 -20.80793 -5.12969 1.000 17.18390 256 SER C N 1
ATOM 9981 C CA . SER C 1 256 ? -14.89515 -20.61032 -5.83134 1.000 18.12580 256 SER C CA 1
ATOM 9982 C C . SER C 1 256 ? -14.97659 -21.01549 -7.30047 1.000 20.92060 256 SER C C 1
ATOM 9983 O O . SER C 1 256 ? -14.12328 -20.60846 -8.09319 1.000 19.46989 256 SER C O 1
ATOM 9986 N N . LEU C 1 257 ? -15.92506 -21.88320 -7.63730 1.000 19.15573 257 LEU C N 1
ATOM 9987 C CA . LEU C 1 257 ? -16.23025 -22.36643 -8.98155 1.000 19.73378 257 LEU C CA 1
ATOM 9988 C C . LEU C 1 257 ? -15.19123 -23.31073 -9.59183 1.000 22.64072 257 LEU C C 1
ATOM 9989 O O . LEU C 1 257 ? -15.47549 -24.00295 -10.57344 1.000 21.16334 257 LEU C O 1
ATOM 9994 N N . SER C 1 258 ? -14.01329 -23.42656 -9.01530 1.000 21.65776 258 SER C N 1
ATOM 9995 C CA . SER C 1 258 ? -12.90893 -23.93976 -9.80719 1.000 23.47570 258 SER C CA 1
ATOM 9996 C C . SER C 1 258 ? -12.38767 -25.22895 -9.20850 1.000 23.36518 258 SER C C 1
ATOM 9997 O O . SER C 1 258 ? -12.53063 -25.49576 -8.01000 1.000 23.60337 258 SER C O 1
ATOM 10000 N N . GLY C 1 259 ? -11.80110 -26.04178 -10.08167 1.000 23.75420 259 GLY C N 1
ATOM 10001 C CA . GLY C 1 259 ? -11.10387 -27.20378 -9.61359 1.000 26.39009 259 GLY C CA 1
ATOM 10002 C C . GLY C 1 259 ? -11.93857 -28.45063 -9.44918 1.000 19.21271 259 GLY C C 1
ATOM 10003 O O . GLY C 1 259 ? -11.45843 -29.40398 -8.81373 1.000 23.27902 259 GLY C O 1
ATOM 10004 N N . TYR C 1 260 ? -13.17452 -28.47843 -9.95035 1.000 19.54452 260 TYR C N 1
ATOM 10005 C CA . TYR C 1 260 ? -13.97730 -29.68728 -9.78031 1.000 20.96527 260 TYR C CA 1
ATOM 10006 C C . TYR C 1 260 ? -13.33382 -30.78374 -10.61103 1.000 19.84247 260 TYR C C 1
ATOM 10007 O O . TYR C 1 260 ? -12.97238 -30.54688 -11.77746 1.000 21.06679 260 TYR C O 1
ATOM 10016 N N . TYR C 1 261 ? -13.17485 -31.98189 -10.03997 1.000 19.04806 261 TYR C N 1
ATOM 10017 C CA . TYR C 1 261 ? -12.42446 -32.99752 -10.76192 1.000 18.11525 261 TYR C CA 1
ATOM 10018 C C . TYR C 1 261 ? -13.20822 -34.29190 -10.97263 1.000 18.72173 261 TYR C C 1
ATOM 10019 O O . TYR C 1 261 ? -13.96955 -34.74959 -10.09884 1.000 18.94351 261 TYR C O 1
ATOM 10028 N N . ASP C 1 262 ? -12.99626 -34.90101 -12.13752 1.000 19.54916 262 ASP C N 1
ATOM 10029 C CA . ASP C 1 262 ? -13.68905 -36.12876 -12.50874 1.000 18.55130 262 ASP C CA 1
ATOM 10030 C C . ASP C 1 262 ? -12.94363 -37.36520 -12.02444 1.000 22.21051 262 ASP C C 1
ATOM 10031 O O . ASP C 1 262 ? -11.78854 -37.30876 -11.58163 1.000 22.24327 262 ASP C O 1
ATOM 10036 N N . LEU C 1 263 ? -13.59972 -38.52350 -12.15132 1.000 20.81845 263 LEU C N 1
ATOM 10037 C CA . LEU C 1 263 ? -12.96661 -39.76458 -11.69563 1.000 24.26624 263 LEU C CA 1
ATOM 10038 C C . LEU C 1 263 ? -11.67991 -40.07464 -12.47506 1.000 22.55725 263 LEU C C 1
ATOM 10039 O O . LEU C 1 263 ? -10.71308 -40.64002 -11.91800 1.000 23.24914 263 LEU C O 1
ATOM 10044 N N . ASP C 1 264 ? -11.64496 -39.71362 -13.75817 1.000 23.29231 264 ASP C N 1
ATOM 10045 C CA . ASP C 1 264 ? -10.45388 -39.92229 -14.58470 1.000 25.78504 264 ASP C CA 1
ATOM 10046 C C . ASP C 1 264 ? -9.34350 -38.89438 -14.31111 1.000 27.67610 264 ASP C C 1
ATOM 10047 O O . ASP C 1 264 ? -8.29388 -38.93130 -14.97353 1.000 24.84182 264 ASP C O 1
ATOM 10052 N N . GLY C 1 265 ? -9.55737 -37.97776 -13.37765 1.000 23.29451 265 GLY C N 1
ATOM 10053 C CA . GLY C 1 265 ? -8.57291 -36.97727 -13.00039 1.000 25.27364 265 GLY C CA 1
ATOM 10054 C C . GLY C 1 265 ? -8.69571 -35.62471 -13.68483 1.000 24.73034 265 GLY C C 1
ATOM 10055 O O . GLY C 1 265 ? -7.95367 -34.69471 -13.31291 1.000 26.44723 265 GLY C O 1
ATOM 10056 N N . THR C 1 266 ? -9.59788 -35.47915 -14.65765 1.000 23.40555 266 THR C N 1
ATOM 10057 C CA . THR C 1 266 ? -9.78142 -34.19242 -15.31657 1.000 19.80180 266 THR C CA 1
ATOM 10058 C C . THR C 1 266 ? -10.17668 -33.13884 -14.29816 1.000 23.99689 266 THR C C 1
ATOM 10059 O O . THR C 1 266 ? -11.16448 -33.31052 -13.56319 1.000 22.96041 266 THR C O 1
ATOM 10063 N N . VAL C 1 267 ? -9.47025 -32.01261 -14.31740 1.000 21.96936 267 VAL C N 1
ATOM 10064 C CA . VAL C 1 267 ? -9.79163 -30.86966 -13.46402 1.000 21.36958 267 VAL C CA 1
ATOM 10065 C C . VAL C 1 267 ? -10.44801 -29.78572 -14.30944 1.000 23.88447 267 VAL C C 1
ATOM 10066 O O . VAL C 1 267 ? -9.90067 -29.37907 -15.33621 1.000 25.68133 267 VAL C O 1
ATOM 10070 N N . HIS C 1 268 ? -11.62850 -29.31943 -13.89430 1.000 19.59119 268 HIS C N 1
ATOM 10071 C CA . HIS C 1 268 ? -12.33506 -28.32261 -14.68070 1.000 20.55791 268 HIS C CA 1
ATOM 10072 C C . HIS C 1 268 ? -12.04298 -26.90389 -14.22891 1.000 21.13798 268 HIS C C 1
ATOM 10073 O O . HIS C 1 268 ? -11.61598 -26.66024 -13.10491 1.000 22.28122 268 HIS C O 1
ATOM 10080 N N . ASP C 1 269 ? -12.37960 -25.97152 -15.09514 1.000 21.90882 269 ASP C N 1
ATOM 10081 C CA . ASP C 1 269 ? -12.12509 -24.55636 -14.85866 1.000 21.72188 269 ASP C CA 1
ATOM 10082 C C . ASP C 1 269 ? -13.35030 -23.86475 -14.26425 1.000 20.51776 269 ASP C C 1
ATOM 10083 O O . ASP C 1 269 ? -14.40462 -24.48974 -14.06187 1.000 20.08068 269 ASP C O 1
ATOM 10088 N N . PRO C 1 270 ? -13.21537 -22.59177 -13.84853 1.000 21.19719 270 PRO C N 1
ATOM 10089 C CA . PRO C 1 270 ? -14.35851 -21.92491 -13.18685 1.000 18.62237 270 PRO C CA 1
ATOM 10090 C C . PRO C 1 270 ? -15.57506 -21.76633 -14.07724 1.000 19.53931 270 PRO C C 1
ATOM 10091 O O . PRO C 1 270 ? -16.69750 -21.78102 -13.55256 1.000 20.32700 270 PRO C O 1
ATOM 10095 N N . GLU C 1 271 ? -15.40641 -21.53779 -15.38714 1.000 20.07859 271 GLU C N 1
ATOM 10096 C CA . GLU C 1 271 ? -16.60538 -21.45002 -16.22958 1.000 17.96663 271 GLU C CA 1
ATOM 10097 C C . GLU C 1 271 ? -17.39470 -22.74702 -16.18597 1.000 20.97165 271 GLU C C 1
ATOM 10098 O O . GLU C 1 271 ? -18.65410 -22.73707 -16.17334 1.000 19.85914 271 GLU C O 1
ATOM 10104 N N . TYR C 1 272 ? -16.68007 -23.87834 -16.17846 1.000 17.88442 272 TYR C N 1
ATOM 10105 C CA . TYR C 1 272 ? -17.36705 -25.16314 -16.06376 1.000 21.60583 272 TYR C CA 1
ATOM 10106 C C . TYR C 1 272 ? -18.17463 -25.21300 -14.78134 1.000 21.49980 272 TYR C C 1
ATOM 10107 O O . TYR C 1 272 ? -19.32778 -25.67708 -14.77683 1.000 17.48197 272 TYR C O 1
ATOM 10116 N N . GLY C 1 273 ? -17.56900 -24.77741 -13.66510 1.000 18.20699 273 GLY C N 1
ATOM 10117 C CA . GLY C 1 273 ? -18.28505 -24.81999 -12.40043 1.000 16.26699 273 GLY C CA 1
ATOM 10118 C C . GLY C 1 273 ? -19.54056 -23.97347 -12.46846 1.000 18.11284 273 GLY C C 1
ATOM 10119 O O . GLY C 1 273 ? -20.59461 -24.36737 -11.97127 1.000 17.28104 273 GLY C O 1
ATOM 10120 N N . LEU C 1 274 ? -19.45214 -22.81638 -13.12387 1.000 17.35303 274 LEU C N 1
ATOM 10121 C CA . LEU C 1 274 ? -20.61756 -21.95199 -13.22861 1.000 17.22466 274 LEU C CA 1
ATOM 10122 C C . LEU C 1 274 ? -21.69474 -22.60097 -14.09634 1.000 18.13408 274 LEU C C 1
ATOM 10123 O O . LEU C 1 274 ? -22.88956 -22.53832 -13.76517 1.000 19.39408 274 LEU C O 1
ATOM 10128 N N . GLN C 1 275 ? -21.28628 -23.23203 -15.20392 1.000 18.00273 275 GLN C N 1
ATOM 10129 C CA A GLN C 1 275 ? -22.25345 -23.88536 -16.08602 0.400 17.95142 275 GLN C CA 1
ATOM 10130 C CA B GLN C 1 275 ? -22.25390 -23.88581 -16.08520 0.600 17.88058 275 GLN C CA 1
ATOM 10131 C C . GLN C 1 275 ? -22.93959 -25.03608 -15.37353 1.000 18.69526 275 GLN C C 1
ATOM 10132 O O . GLN C 1 275 ? -24.13424 -25.31269 -15.61405 1.000 20.08346 275 GLN C O 1
ATOM 10143 N N . LEU C 1 276 ? -22.18812 -25.75008 -14.53783 1.000 17.54989 276 LEU C N 1
ATOM 10144 C CA . LEU C 1 276 ? -22.76388 -26.85762 -13.79508 1.000 16.71053 276 LEU C CA 1
ATOM 10145 C C . LEU C 1 276 ? -23.84835 -26.35644 -12.85234 1.000 16.67847 276 LEU C C 1
ATOM 10146 O O . LEU C 1 276 ? -24.96685 -26.89862 -12.82329 1.000 18.20367 276 LEU C O 1
ATOM 10151 N N . TYR C 1 277 ? -23.53871 -25.32366 -12.07011 1.000 17.87767 277 TYR C N 1
ATOM 10152 C CA . TYR C 1 277 ? -24.55037 -24.78587 -11.15548 1.000 16.09841 277 TYR C CA 1
ATOM 10153 C C . TYR C 1 277 ? -25.72305 -24.19901 -11.91529 1.000 18.54860 277 TYR C C 1
ATOM 10154 O O . TYR C 1 277 ? -26.86679 -24.31823 -11.47233 1.000 17.13924 277 TYR C O 1
ATOM 10163 N N . LYS C 1 278 ? -25.45617 -23.56787 -13.07181 1.000 18.69346 278 LYS C N 1
ATOM 10164 C CA . LYS C 1 278 ? -26.55750 -23.02715 -13.87320 1.000 16.31069 278 LYS C CA 1
ATOM 10165 C C . LYS C 1 278 ? -27.51161 -24.14521 -14.31085 1.000 18.51841 278 LYS C C 1
ATOM 10166 O O . LYS C 1 278 ? -28.75067 -24.00885 -14.22034 1.000 19.99352 278 LYS C O 1
ATOM 10172 N N . ALA C 1 279 ? -26.95185 -25.26271 -14.78494 1.000 16.92275 279 ALA C N 1
ATOM 10173 C CA . ALA C 1 279 ? -27.77287 -26.38434 -15.24448 1.000 16.45672 279 ALA C CA 1
ATOM 10174 C C . ALA C 1 279 ? -28.54414 -27.03170 -14.09661 1.000 17.21974 279 ALA C C 1
ATOM 10175 O O . ALA C 1 279 ? -29.74269 -27.35300 -14.23994 1.000 19.81822 279 ALA C O 1
ATOM 10177 N N . VAL C 1 280 ? -27.90159 -27.19071 -12.93344 1.000 17.15973 280 VAL C N 1
ATOM 10178 C CA . VAL C 1 280 ? -28.63135 -27.73789 -11.77963 1.000 16.92768 280 VAL C CA 1
ATOM 10179 C C . VAL C 1 280 ? -29.78031 -26.81978 -11.38263 1.000 19.00695 280 VAL C C 1
ATOM 10180 O O . VAL C 1 280 ? -30.87852 -27.28658 -11.05290 1.000 16.87024 280 VAL C O 1
ATOM 10184 N N . THR C 1 281 ? -29.52410 -25.50889 -11.33114 1.000 19.35135 281 THR C N 1
ATOM 10185 C CA . THR C 1 281 ? -30.56558 -24.57199 -10.90955 1.000 16.54878 281 THR C CA 1
ATOM 10186 C C . THR C 1 281 ? -31.73839 -24.60951 -11.87889 1.000 16.79203 281 THR C C 1
ATOM 10187 O O . THR C 1 281 ? -32.90601 -24.58908 -11.47476 1.000 19.14707 281 THR C O 1
ATOM 10191 N N . GLU C 1 282 ? -31.45049 -24.66656 -13.17446 1.000 18.24426 282 GLU C N 1
ATOM 10192 C CA . GLU C 1 282 ? -32.53268 -24.67946 -14.16139 1.000 19.04792 282 GLU C CA 1
ATOM 10193 C C . GLU C 1 282 ? -33.39433 -25.92920 -14.02083 1.000 21.42603 282 GLU C C 1
ATOM 10194 O O . GLU C 1 282 ? -34.62517 -25.86310 -14.15567 1.000 19.18109 282 GLU C O 1
ATOM 10200 N N . GLU C 1 283 ? -32.77008 -27.07880 -13.76257 1.000 18.49735 283 GLU C N 1
ATOM 10201 C CA . GLU C 1 283 ? -33.56461 -28.29023 -13.59390 1.000 17.66354 283 GLU C CA 1
ATOM 10202 C C . GLU C 1 283 ? -34.37482 -28.23418 -12.30158 1.000 17.46181 283 GLU C C 1
ATOM 10203 O O . GLU C 1 283 ? -35.52636 -28.68620 -12.25751 1.000 20.70740 283 GLU C O 1
ATOM 10209 N N . PHE C 1 284 ? -33.78467 -27.66420 -11.25288 1.000 19.69789 284 PHE C N 1
ATOM 10210 C CA . PHE C 1 284 ? -34.47822 -27.53145 -9.97697 1.000 17.17669 284 PHE C CA 1
ATOM 10211 C C . PHE C 1 284 ? -35.72216 -26.66995 -10.11019 1.000 20.07444 284 PHE C C 1
ATOM 10212 O O . PHE C 1 284 ? -36.77916 -27.01483 -9.57117 1.000 22.13885 284 PHE C O 1
ATOM 10220 N N . VAL C 1 285 ? -35.62850 -25.55991 -10.84621 1.000 19.04032 285 VAL C N 1
ATOM 10221 C CA . VAL C 1 285 ? -36.78477 -24.69177 -11.00778 1.000 18.67947 285 VAL C CA 1
ATOM 10222 C C . VAL C 1 285 ? -37.81746 -25.40243 -11.87682 1.000 24.08992 285 VAL C C 1
ATOM 10223 O O . VAL C 1 285 ? -39.02161 -25.17797 -11.73949 1.000 23.30537 285 VAL C O 1
ATOM 10227 N N . ARG C 1 286 ? -37.37847 -26.26101 -12.80708 1.000 23.30624 286 ARG C N 1
ATOM 10228 C CA . ARG C 1 286 ? -38.37666 -27.08722 -13.51625 1.000 23.39855 286 ARG C CA 1
ATOM 10229 C C . ARG C 1 286 ? -39.07753 -28.05991 -12.57478 1.000 25.79677 286 ARG C C 1
ATOM 10230 O O . ARG C 1 286 ? -40.30445 -28.26478 -12.68293 1.000 32.98088 286 ARG C O 1
ATOM 10238 N N . THR C 1 287 ? -38.32268 -28.71856 -11.69656 1.000 24.66741 287 THR C N 1
ATOM 10239 C CA . THR C 1 287 ? -38.90995 -29.63617 -10.71040 1.000 26.80309 287 THR C CA 1
ATOM 10240 C C . THR C 1 287 ? -39.87282 -28.88418 -9.78643 1.000 31.40091 287 THR C C 1
ATOM 10241 O O . THR C 1 287 ? -40.99547 -29.34903 -9.51670 1.000 33.53938 287 THR C O 1
ATOM 10245 N N . TYR C 1 288 ? -39.49235 -27.67873 -9.37279 1.000 24.24302 288 TYR C N 1
ATOM 10246 C CA . TYR C 1 288 ? -40.21599 -26.93186 -8.35043 1.000 25.00425 288 TYR C CA 1
ATOM 10247 C C . TYR C 1 288 ? -40.54656 -25.52446 -8.82339 1.000 21.69928 288 TYR C C 1
ATOM 10248 O O . TYR C 1 288 ? -39.83821 -24.56982 -8.50588 1.000 22.13753 288 TYR C O 1
ATOM 10257 N N . PRO C 1 289 ? -41.66837 -25.33936 -9.50728 1.000 27.75697 289 PRO C N 1
ATOM 10258 C CA . PRO C 1 289 ? -42.02728 -23.98242 -9.95556 1.000 28.71757 289 PRO C CA 1
ATOM 10259 C C . PRO C 1 289 ? -42.35480 -23.01584 -8.82132 1.000 25.38655 289 PRO C C 1
ATOM 10260 O O . PRO C 1 289 ? -42.42115 -21.80901 -9.08169 1.000 27.07010 289 PRO C O 1
ATOM 10264 N N . ASP C 1 290 ? -42.46912 -23.47342 -7.55803 1.000 22.60064 290 ASP C N 1
ATOM 10265 C CA . ASP C 1 290 ? -42.66798 -22.54482 -6.46324 1.000 24.06151 290 ASP C CA 1
ATOM 10266 C C . ASP C 1 290 ? -41.35163 -21.97552 -5.93309 1.000 24.06568 290 ASP C C 1
ATOM 10267 O O . ASP C 1 290 ? -41.34539 -21.33836 -4.87862 1.000 25.65260 290 ASP C O 1
ATOM 10272 N N . PHE C 1 291 ? -40.24199 -22.19877 -6.65491 1.000 22.61968 291 PHE C N 1
ATOM 10273 C CA . PHE C 1 291 ? -38.92300 -21.75434 -6.24443 1.000 21.86520 291 PHE C CA 1
ATOM 10274 C C . PHE C 1 291 ? -38.41277 -20.76749 -7.29141 1.000 19.94351 291 PHE C C 1
ATOM 10275 O O . PHE C 1 291 ? -38.44826 -21.05848 -8.50012 1.000 23.82390 291 PHE C O 1
ATOM 10283 N N . SER C 1 292 ? -37.95814 -19.59062 -6.82778 1.000 20.75845 292 SER C N 1
ATOM 10284 C CA . SER C 1 292 ? -37.54686 -18.51666 -7.74337 1.000 18.46853 292 SER C CA 1
ATOM 10285 C C . SER C 1 292 ? -36.20897 -18.82158 -8.41790 1.000 22.92562 292 SER C C 1
ATOM 10286 O O . SER C 1 292 ? -36.01234 -18.46555 -9.58387 1.000 26.59088 292 SER C O 1
ATOM 10289 N N . GLY C 1 293 ? -35.27354 -19.45218 -7.70345 1.000 19.16607 293 GLY C N 1
ATOM 10290 C CA . GLY C 1 293 ? -34.02514 -19.82943 -8.36586 1.000 18.61955 293 GLY C CA 1
ATOM 10291 C C . GLY C 1 293 ? -32.79251 -19.41373 -7.56406 1.000 18.60950 293 GLY C C 1
ATOM 10292 O O . GLY C 1 293 ? -32.82965 -19.32034 -6.32177 1.000 17.67144 293 GLY C O 1
ATOM 10293 N N . ALA C 1 294 ? -31.70300 -19.14505 -8.29186 1.000 17.01432 294 ALA C N 1
ATOM 10294 C CA . ALA C 1 294 ? -30.42204 -18.90258 -7.65289 1.000 17.14719 294 ALA C CA 1
ATOM 10295 C C . ALA C 1 294 ? -29.52586 -18.11083 -8.59863 1.000 16.34239 294 ALA C C 1
ATOM 10296 O O . ALA C 1 294 ? -29.68501 -18.16581 -9.83875 1.000 17.62827 294 ALA C O 1
ATOM 10298 N N . LYS C 1 295 ? -28.55108 -17.42368 -7.98751 1.000 16.94363 295 LYS C N 1
ATOM 10299 C CA . LYS C 1 295 ? -27.48674 -16.74802 -8.72875 1.000 17.88686 295 LYS C CA 1
ATOM 10300 C C . LYS C 1 295 ? -26.19799 -16.90302 -7.92271 1.000 15.95756 295 LYS C C 1
ATOM 10301 O O . LYS C 1 295 ? -26.22928 -17.20862 -6.72906 1.000 17.36275 295 LYS C O 1
ATOM 10307 N N . ILE C 1 296 ? -25.05562 -16.69225 -8.58279 1.000 16.40538 296 ILE C N 1
ATOM 10308 C CA . ILE C 1 296 ? -23.75549 -17.08537 -8.03171 1.000 16.69539 296 ILE C CA 1
ATOM 10309 C C . ILE C 1 296 ? -22.81370 -15.88408 -7.96816 1.000 15.29689 296 ILE C C 1
ATOM 10310 O O . ILE C 1 296 ? -22.74192 -15.07157 -8.90701 1.000 17.62320 296 ILE C O 1
ATOM 10315 N N . ILE C 1 297 ? -22.03717 -15.81961 -6.87852 1.000 16.37393 297 ILE C N 1
ATOM 10316 C CA . ILE C 1 297 ? -20.96867 -14.83921 -6.70073 1.000 16.05882 297 ILE C CA 1
ATOM 10317 C C . ILE C 1 297 ? -19.64525 -15.60282 -6.65481 1.000 16.72295 297 ILE C C 1
ATOM 10318 O O . ILE C 1 297 ? -19.51218 -16.53878 -5.87065 1.000 17.59099 297 ILE C O 1
ATOM 10323 N N . LYS C 1 298 ? -18.65801 -15.21499 -7.46669 1.000 14.89157 298 LYS C N 1
ATOM 10324 C CA . LYS C 1 298 ? -17.35765 -15.89086 -7.41278 1.000 15.86866 298 LYS C CA 1
ATOM 10325 C C . LYS C 1 298 ? -16.57529 -15.41813 -6.19017 1.000 16.63642 298 LYS C C 1
ATOM 10326 O O . LYS C 1 298 ? -16.45869 -14.21687 -5.95737 1.000 18.43649 298 LYS C O 1
ATOM 10332 N N . SER C 1 299 ? -16.07962 -16.35765 -5.38449 1.000 17.04679 299 SER C N 1
ATOM 10333 C CA . SER C 1 299 ? -15.26844 -16.00262 -4.23059 1.000 16.73046 299 SER C CA 1
ATOM 10334 C C . SER C 1 299 ? -13.85259 -16.52753 -4.41844 1.000 17.48926 299 SER C C 1
ATOM 10335 O O . SER C 1 299 ? -13.61717 -17.57471 -5.05909 1.000 18.78012 299 SER C O 1
ATOM 10338 N N . THR C 1 300 ? -12.89803 -15.78816 -3.86075 1.000 16.93135 300 THR C N 1
ATOM 10339 C CA . THR C 1 300 ? -11.48768 -16.17114 -3.87082 1.000 19.69657 300 THR C CA 1
ATOM 10340 C C . THR C 1 300 ? -10.94759 -15.94755 -2.46392 1.000 17.74163 300 THR C C 1
ATOM 10341 O O . THR C 1 300 ? -11.26450 -14.93854 -1.83792 1.000 17.75642 300 THR C O 1
ATOM 10345 N N . ALA C 1 301 ? -10.15934 -16.90357 -1.97407 1.000 19.80264 301 ALA C N 1
ATOM 10346 C CA . ALA C 1 301 ? -9.58908 -16.78781 -0.63072 1.000 20.46826 301 ALA C CA 1
ATOM 10347 C C . ALA C 1 301 ? -8.54056 -15.68931 -0.56562 1.000 19.11652 301 ALA C C 1
ATOM 10348 O O . ALA C 1 301 ? -7.64554 -15.62228 -1.41240 1.000 19.87461 301 ALA C O 1
ATOM 10350 N N . ARG C 1 302 ? -8.60715 -14.86241 0.49944 1.000 17.33884 302 ARG C N 1
ATOM 10351 C CA . ARG C 1 302 ? -7.73818 -13.69460 0.61049 1.000 17.25820 302 ARG C CA 1
ATOM 10352 C C . ARG C 1 302 ? -6.38731 -14.04342 1.24681 1.000 20.95991 302 ARG C C 1
ATOM 10353 O O . ARG C 1 302 ? -5.73687 -13.18735 1.89398 1.000 19.31355 302 ARG C O 1
ATOM 10361 N N . VAL C 1 303 ? -5.95189 -15.28523 1.06994 1.000 24.32361 303 VAL C N 1
ATOM 10362 C CA . VAL C 1 303 ? -4.59303 -15.69708 1.41320 1.000 23.55962 303 VAL C CA 1
ATOM 10363 C C . VAL C 1 303 ? -3.66078 -15.71663 0.21025 1.000 23.96077 303 VAL C C 1
ATOM 10364 O O . VAL C 1 303 ? -2.46336 -15.97571 0.37539 1.000 23.58846 303 VAL C O 1
ATOM 10368 N N . LYS C 1 304 ? -4.17101 -15.47777 -0.99493 1.000 22.40245 304 LYS C N 1
ATOM 10369 C CA . LYS C 1 304 ? -3.42913 -15.65665 -2.21979 1.000 23.81257 304 LYS C CA 1
ATOM 10370 C C . LYS C 1 304 ? -2.71775 -14.37530 -2.60274 1.000 23.64771 304 LYS C C 1
ATOM 10371 O O . LYS C 1 304 ? -3.10542 -13.28970 -2.16989 1.000 26.70879 304 LYS C O 1
ATOM 10377 N N . PRO C 1 305 ? -1.68384 -14.47984 -3.42814 1.000 29.00665 305 PRO C N 1
ATOM 10378 C CA . PRO C 1 305 ? -0.98904 -13.28910 -3.90176 1.000 23.67062 305 PRO C CA 1
ATOM 10379 C C . PRO C 1 305 ? -1.88419 -12.46809 -4.80837 1.000 25.27918 305 PRO C C 1
ATOM 10380 O O . PRO C 1 305 ? -2.83860 -12.97215 -5.41204 1.000 23.33504 305 PRO C O 1
ATOM 10384 N N . ASN C 1 306 ? -1.54620 -11.17854 -4.89818 1.000 24.12452 306 ASN C N 1
ATOM 10385 C CA . ASN C 1 306 ? -2.30747 -10.27293 -5.74844 1.000 25.13208 306 ASN C CA 1
ATOM 10386 C C . ASN C 1 306 ? -2.35985 -10.75814 -7.19115 1.000 22.55397 306 ASN C C 1
ATOM 10387 O O . ASN C 1 306 ? -3.34282 -10.51290 -7.88281 1.000 24.63201 306 ASN C O 1
ATOM 10392 N N . THR C 1 307 ? -1.33021 -11.45066 -7.68327 1.000 25.36504 307 THR C N 1
ATOM 10393 C CA . THR C 1 307 ? -1.43400 -11.92818 -9.06854 1.000 24.81920 307 THR C CA 1
ATOM 10394 C C . THR C 1 307 ? -2.61443 -12.88404 -9.26019 1.000 26.95611 307 THR C C 1
ATOM 10395 O O . THR C 1 307 ? -3.24428 -12.89599 -10.33351 1.000 25.71806 307 THR C O 1
ATOM 10399 N N . ASP C 1 308 ? -2.87753 -13.74801 -8.26928 1.000 25.34681 308 ASP C N 1
ATOM 10400 C CA . ASP C 1 308 ? -4.01700 -14.65763 -8.37389 1.000 25.78440 308 ASP C CA 1
ATOM 10401 C C . ASP C 1 308 ? -5.33617 -13.88961 -8.34236 1.000 27.52974 308 ASP C C 1
ATOM 10402 O O . ASP C 1 308 ? -6.28607 -14.22053 -9.08551 1.000 24.06354 308 ASP C O 1
ATOM 10407 N N . ILE C 1 309 ? -5.43482 -12.89280 -7.44792 1.000 21.14639 309 ILE C N 1
ATOM 10408 C CA . ILE C 1 309 ? -6.66583 -12.12292 -7.35980 1.000 20.70040 309 ILE C CA 1
ATOM 10409 C C . ILE C 1 309 ? -6.89055 -11.37396 -8.66358 1.000 23.13154 309 ILE C C 1
ATOM 10410 O O . ILE C 1 309 ? -8.01694 -11.31489 -9.16187 1.000 19.88419 309 ILE C O 1
ATOM 10415 N N . PHE C 1 310 ? -5.81636 -10.81820 -9.25471 1.000 20.68099 310 PHE C N 1
ATOM 10416 C CA . PHE C 1 310 ? -5.97104 -10.12242 -10.53213 1.000 23.83323 310 PHE C CA 1
ATOM 10417 C C . PHE C 1 310 ? -6.54934 -11.04447 -11.60343 1.000 22.01642 310 PHE C C 1
ATOM 10418 O O . PHE C 1 310 ? -7.47039 -10.66365 -12.34569 1.000 23.06425 310 PHE C O 1
ATOM 10426 N N . ASN C 1 311 ? -6.03895 -12.26644 -11.69046 1.000 20.12448 311 ASN C N 1
ATOM 10427 C CA . ASN C 1 311 ? -6.57577 -13.20445 -12.68908 1.000 25.45331 311 ASN C CA 1
ATOM 10428 C C . ASN C 1 311 ? -8.03840 -13.53212 -12.40933 1.000 23.91748 311 ASN C C 1
ATOM 10429 O O . ASN C 1 311 ? -8.85080 -13.62472 -13.33783 1.000 23.00542 311 ASN C O 1
ATOM 10434 N N . ASP C 1 312 ? -8.40441 -13.67063 -11.12802 1.000 20.44806 312 ASP C N 1
ATOM 10435 C CA . ASP C 1 312 ? -9.80471 -13.93121 -10.76378 1.000 18.38776 312 ASP C CA 1
ATOM 10436 C C . ASP C 1 312 ? -10.71505 -12.73232 -11.01895 1.000 23.30085 312 ASP C C 1
ATOM 10437 O O . ASP C 1 312 ? -11.90583 -12.90856 -11.35226 1.000 23.17063 312 ASP C O 1
ATOM 10442 N N . VAL C 1 313 ? -10.19590 -11.50938 -10.88882 1.000 21.24790 313 VAL C N 1
ATOM 10443 C CA . VAL C 1 313 ? -10.98203 -10.33822 -11.26962 1.000 20.06014 313 VAL C CA 1
ATOM 10444 C C . VAL C 1 313 ? -11.22238 -10.31242 -12.77561 1.000 21.97558 313 VAL C C 1
ATOM 10445 O O . VAL C 1 313 ? -12.34191 -10.03300 -13.23738 1.000 21.00686 313 VAL C O 1
ATOM 10449 N N . LYS C 1 314 ? -10.18348 -10.59703 -13.56155 1.000 19.79236 314 LYS C N 1
ATOM 10450 C CA . LYS C 1 314 ? -10.35388 -10.62656 -15.02212 1.000 21.39620 314 LYS C CA 1
ATOM 10451 C C . LYS C 1 314 ? -11.32415 -11.72974 -15.44422 1.000 22.63959 314 LYS C C 1
ATOM 10452 O O . LYS C 1 314 ? -12.20186 -11.51475 -16.29506 1.000 24.21889 314 LYS C O 1
ATOM 10458 N N . LEU C 1 315 ? -11.20593 -12.90068 -14.81844 1.000 22.77198 315 LEU C N 1
ATOM 10459 C CA . LEU C 1 315 ? -12.15874 -13.97956 -15.05535 1.000 24.17345 315 LEU C CA 1
ATOM 10460 C C . LEU C 1 315 ? -13.57689 -13.53102 -14.73973 1.000 21.46292 315 LEU C C 1
ATOM 10461 O O . LEU C 1 315 ? -14.51380 -13.79432 -15.52136 1.000 22.76542 315 LEU C O 1
ATOM 10466 N N . SER C 1 316 ? -13.74141 -12.83510 -13.61369 1.000 19.57613 316 SER C N 1
ATOM 10467 C CA . SER C 1 316 ? -15.06921 -12.41049 -13.17586 1.000 20.06223 316 SER C CA 1
ATOM 10468 C C . SER C 1 316 ? -15.64500 -11.38052 -14.14845 1.000 22.24968 316 SER C C 1
ATOM 10469 O O . SER C 1 316 ? -16.84868 -11.38088 -14.42094 1.000 21.27494 316 SER C O 1
ATOM 10472 N N . MET C 1 317 ? -14.80067 -10.48148 -14.67340 1.000 21.56694 317 MET C N 1
ATOM 10473 C CA . MET C 1 317 ? -15.26077 -9.55442 -15.70996 1.000 20.89360 317 MET C CA 1
ATOM 10474 C C . MET C 1 317 ? -15.83031 -10.32222 -16.90297 1.000 23.78828 317 MET C C 1
ATOM 10475 O O . MET C 1 317 ? -16.87772 -9.95003 -17.44315 1.000 24.41253 317 MET C O 1
ATOM 10480 N N . ASP C 1 318 ? -15.13414 -11.38301 -17.33373 1.000 21.82413 318 ASP C N 1
ATOM 10481 C CA . ASP C 1 318 ? -15.56245 -12.20195 -18.45952 1.000 22.57271 318 ASP C CA 1
ATOM 10482 C C . ASP C 1 318 ? -16.86217 -12.96233 -18.15891 1.000 22.02616 318 ASP C C 1
ATOM 10483 O O . ASP C 1 318 ? -17.78502 -12.97659 -18.99086 1.000 24.98015 318 ASP C O 1
ATOM 10488 N N . LEU C 1 319 ? -16.95217 -13.61412 -16.99178 1.000 22.24673 319 LEU C N 1
ATOM 10489 C CA . LEU C 1 319 ? -18.18558 -14.33030 -16.64572 1.000 20.59358 319 LEU C CA 1
ATOM 10490 C C . LEU C 1 319 ? -19.37528 -13.37419 -16.45584 1.000 21.63780 319 LEU C C 1
ATOM 10491 O O . LEU C 1 319 ? -20.51204 -13.72459 -16.79858 1.000 23.18096 319 LEU C O 1
ATOM 10496 N N . TYR C 1 320 ? -19.14527 -12.17003 -15.92725 1.000 21.43366 320 TYR C N 1
ATOM 10497 C CA . TYR C 1 320 ? -20.23466 -11.20062 -15.75426 1.000 21.80689 320 TYR C CA 1
ATOM 10498 C C . TYR C 1 320 ? -20.78403 -10.75983 -17.10274 1.000 23.14331 320 TYR C C 1
ATOM 10499 O O . TYR C 1 320 ? -22.00250 -10.59806 -17.27199 1.000 23.23053 320 TYR C O 1
ATOM 10508 N N . LYS C 1 321 ? -19.89491 -10.55762 -18.07227 1.000 22.38311 321 LYS C N 1
ATOM 10509 C CA . LYS C 1 321 ? -20.33109 -10.20657 -19.42156 1.000 24.59222 321 LYS C CA 1
ATOM 10510 C C . LYS C 1 321 ? -21.07634 -11.35338 -20.09501 1.000 29.86234 321 LYS C C 1
ATOM 10511 O O . LYS C 1 321 ? -22.06625 -11.12729 -20.81835 1.000 29.55728 321 LYS C O 1
ATOM 10517 N N . ARG C 1 322 ? -20.61033 -12.58545 -19.92224 1.000 23.43890 322 ARG C N 1
ATOM 10518 C CA . ARG C 1 322 ? -21.17505 -13.66204 -20.73611 1.000 24.65516 322 ARG C CA 1
ATOM 10519 C C . ARG C 1 322 ? -22.29843 -14.45869 -20.04843 1.000 24.29526 322 ARG C C 1
ATOM 10520 O O . ARG C 1 322 ? -23.03819 -15.16871 -20.76989 1.000 24.20546 322 ARG C O 1
ATOM 10528 N N . TYR C 1 323 ? -22.48426 -14.31321 -18.72917 1.000 22.06217 323 TYR C N 1
ATOM 10529 C CA . TYR C 1 323 ? -23.57921 -14.96302 -17.99678 1.000 23.07468 323 TYR C CA 1
ATOM 10530 C C . TYR C 1 323 ? -24.37458 -13.90560 -17.22692 1.000 23.49783 323 TYR C C 1
ATOM 10531 O O . TYR C 1 323 ? -24.55017 -13.99400 -16.01241 1.000 23.12721 323 TYR C O 1
ATOM 10540 N N . PRO C 1 324 ? -24.88771 -12.89014 -17.92354 1.000 25.04723 324 PRO C N 1
ATOM 10541 C CA . PRO C 1 324 ? -25.64353 -11.84536 -17.24328 1.000 29.74470 324 PRO C CA 1
ATOM 10542 C C . PRO C 1 324 ? -26.86811 -12.47002 -16.59671 1.000 28.84152 324 PRO C C 1
ATOM 10543 O O . PRO C 1 324 ? -27.53487 -13.32701 -17.19323 1.000 33.07624 324 PRO C O 1
ATOM 10547 N N . GLY C 1 325 ? -27.20776 -11.99292 -15.42304 1.000 29.15219 325 GLY C N 1
ATOM 10548 C CA . GLY C 1 325 ? -28.35654 -12.59966 -14.76168 1.000 42.47347 325 GLY C CA 1
ATOM 10549 C C . GLY C 1 325 ? -28.12293 -13.94318 -14.06869 1.000 34.33983 325 GLY C C 1
ATOM 10550 O O . GLY C 1 325 ? -29.02990 -14.42679 -13.39635 1.000 29.27766 325 GLY C O 1
ATOM 10551 N N . PHE C 1 326 ? -26.96495 -14.57037 -14.20622 1.000 21.92133 326 PHE C N 1
ATOM 10552 C CA . PHE C 1 326 ? -26.66582 -15.68192 -13.29090 1.000 19.92236 326 PHE C CA 1
ATOM 10553 C C . PHE C 1 326 ? -25.38294 -15.46173 -12.51663 1.000 19.76244 326 PHE C C 1
ATOM 10554 O O . PHE C 1 326 ? -25.32567 -15.76772 -11.32802 1.000 20.13686 326 PHE C O 1
ATOM 10562 N N . PHE C 1 327 ? -24.36718 -14.91409 -13.16037 1.000 22.28395 327 PHE C N 1
ATOM 10563 C CA . PHE C 1 327 ? -23.10829 -14.56540 -12.50834 1.000 19.56528 327 PHE C CA 1
ATOM 10564 C C . PHE C 1 327 ? -23.20098 -13.12094 -12.01927 1.000 20.48794 327 PHE C C 1
ATOM 10565 O O . PHE C 1 327 ? -23.38909 -12.20032 -12.81587 1.000 21.33875 327 PHE C O 1
ATOM 10573 N N . LEU C 1 328 ? -23.08012 -12.92174 -10.71777 1.000 16.31910 328 LEU C N 1
ATOM 10574 C CA . LEU C 1 328 ? -23.33359 -11.63140 -10.09056 1.000 17.14677 328 LEU C CA 1
ATOM 10575 C C . LEU C 1 328 ? -22.10375 -10.74695 -9.93030 1.000 20.18787 328 LEU C C 1
ATOM 10576 O O . LEU C 1 328 ? -22.22999 -9.51327 -9.97751 1.000 19.79622 328 LEU C O 1
ATOM 10581 N N . GLY C 1 329 ? -20.94425 -11.33106 -9.65942 1.000 17.88311 329 GLY C N 1
ATOM 10582 C CA . GLY C 1 329 ? -19.75372 -10.52299 -9.36479 1.000 16.87894 329 GLY C CA 1
ATOM 10583 C C . GLY C 1 329 ? -18.81097 -11.30791 -8.45630 1.000 17.92568 329 GLY C C 1
ATOM 10584 O O . GLY C 1 329 ? -18.79705 -12.53817 -8.48042 1.000 17.04889 329 GLY C O 1
ATOM 10585 N N . PHE C 1 330 ? -18.05274 -10.56637 -7.63158 1.000 16.39623 330 PHE C N 1
ATOM 10586 C CA . PHE C 1 330 ? -16.83004 -11.08701 -7.00890 1.000 15.20426 330 PHE C CA 1
ATOM 10587 C C . PHE C 1 330 ? -16.80902 -10.78637 -5.50925 1.000 19.29691 330 PHE C C 1
ATOM 10588 O O . PHE C 1 330 ? -17.34523 -9.77053 -5.06058 1.000 17.90015 330 PHE C O 1
ATOM 10596 N N . ASP C 1 331 ? -16.16489 -11.67904 -4.73776 1.000 14.96538 331 ASP C N 1
ATOM 10597 C CA . ASP C 1 331 ? -16.01676 -11.48033 -3.28830 1.000 15.74845 331 ASP C CA 1
ATOM 10598 C C . ASP C 1 331 ? -14.68796 -12.08321 -2.85162 1.000 19.35618 331 ASP C C 1
ATOM 10599 O O . ASP C 1 331 ? -14.19360 -13.00357 -3.48957 1.000 18.23364 331 ASP C O 1
ATOM 10604 N N . LEU C 1 332 ? -14.16553 -11.62540 -1.71052 1.000 15.69088 332 LEU C N 1
ATOM 10605 C CA . LEU C 1 332 ? -12.95931 -12.19362 -1.12568 1.000 17.74129 332 LEU C CA 1
ATOM 10606 C C . LEU C 1 332 ? -13.33658 -12.83322 0.20351 1.000 17.24133 332 LEU C C 1
ATOM 10607 O O . LEU C 1 332 ? -14.03891 -12.20444 1.01116 1.000 18.14504 332 LEU C O 1
ATOM 10612 N N . VAL C 1 333 ? -12.91092 -14.08415 0.41525 1.000 15.84547 333 VAL C N 1
ATOM 10613 C CA . VAL C 1 333 ? -13.33614 -14.85046 1.60216 1.000 15.69794 333 VAL C CA 1
ATOM 10614 C C . VAL C 1 333 ? -12.09154 -15.36673 2.29751 1.000 17.61008 333 VAL C C 1
ATOM 10615 O O . VAL C 1 333 ? -10.99339 -14.90138 2.00058 1.000 17.97628 333 VAL C O 1
ATOM 10619 N N . ALA C 1 334 ? -12.26787 -16.27804 3.26488 1.000 19.16255 334 ALA C N 1
ATOM 10620 C CA . ALA C 1 334 ? -11.26945 -16.79683 4.22040 1.000 16.89770 334 ALA C CA 1
ATOM 10621 C C . ALA C 1 334 ? -11.19851 -15.82359 5.38675 1.000 17.27892 334 ALA C C 1
ATOM 10622 O O . ALA C 1 334 ? -11.76401 -14.72480 5.32471 1.000 18.05134 334 ALA C O 1
ATOM 10624 N N . GLN C 1 335 ? -10.53047 -16.21107 6.47231 1.000 18.90199 335 GLN C N 1
ATOM 10625 C CA . GLN C 1 335 ? -10.61874 -15.39047 7.69219 1.000 16.64564 335 GLN C CA 1
ATOM 10626 C C . GLN C 1 335 ? -10.10118 -13.96570 7.43398 1.000 18.44542 335 GLN C C 1
ATOM 10627 O O . GLN C 1 335 ? -9.01159 -13.76141 6.87320 1.000 18.03551 335 GLN C O 1
ATOM 10633 N N . GLU C 1 336 ? -10.86815 -12.97354 7.88892 1.000 15.84668 336 GLU C N 1
ATOM 10634 C CA . GLU C 1 336 ? -10.53310 -11.59479 7.53074 1.000 16.18113 336 GLU C CA 1
ATOM 10635 C C . GLU C 1 336 ? -9.37844 -11.03866 8.37064 1.000 16.73263 336 GLU C C 1
ATOM 10636 O O . GLU C 1 336 ? -8.52947 -10.31881 7.84131 1.000 18.35409 336 GLU C O 1
ATOM 10642 N N . ASP C 1 337 ? -9.32788 -11.37969 9.67360 1.000 16.90960 337 ASP C N 1
ATOM 10643 C CA . ASP C 1 337 ? -8.39458 -10.69057 10.57406 1.000 16.86593 337 ASP C CA 1
ATOM 10644 C C . ASP C 1 337 ? -6.92130 -10.89716 10.21961 1.000 22.58685 337 ASP C C 1
ATOM 10645 O O . ASP C 1 337 ? -6.17127 -9.91044 10.24694 1.000 20.70395 337 ASP C O 1
ATOM 10650 N N . PRO C 1 338 ? -6.42341 -12.10945 9.96080 1.000 18.59289 338 PRO C N 1
ATOM 10651 C CA . PRO C 1 338 ? -4.97540 -12.27827 9.77009 1.000 17.83497 338 PRO C CA 1
ATOM 10652 C C . PRO C 1 338 ? -4.49606 -12.20185 8.32722 1.000 18.12545 338 PRO C C 1
ATOM 10653 O O . PRO C 1 338 ? -3.28265 -12.32713 8.08010 1.000 19.71725 338 PRO C O 1
ATOM 10657 N N . ASN C 1 339 ? -5.40497 -12.05427 7.38513 1.000 17.19330 339 ASN C N 1
ATOM 10658 C CA . ASN C 1 339 ? -5.06841 -12.21819 5.98191 1.000 19.02821 339 ASN C CA 1
ATOM 10659 C C . ASN C 1 339 ? -5.12839 -10.86453 5.26731 1.000 20.51035 339 ASN C C 1
ATOM 10660 O O . ASN C 1 339 ? -5.05531 -9.81443 5.90192 1.000 22.69445 339 ASN C O 1
ATOM 10665 N N . THR C 1 340 ? -5.17082 -10.88820 3.92691 1.000 18.83347 340 THR C N 1
ATOM 10666 C CA . THR C 1 340 ? -4.94242 -9.66800 3.14812 1.000 20.16042 340 THR C CA 1
ATOM 10667 C C . THR C 1 340 ? -6.17161 -8.76958 3.12114 1.000 17.61506 340 THR C C 1
ATOM 10668 O O . THR C 1 340 ? -7.27180 -9.24119 2.95120 1.000 18.52313 340 THR C O 1
ATOM 10672 N N . SER C 1 341 ? -5.95531 -7.46147 3.30061 1.000 20.68200 341 SER C N 1
ATOM 10673 C CA . SER C 1 341 ? -7.02841 -6.47207 3.26320 1.000 19.96795 341 SER C CA 1
ATOM 10674 C C . SER C 1 341 ? -7.45650 -6.19712 1.82060 1.000 19.14684 341 SER C C 1
ATOM 10675 O O . SER C 1 341 ? -6.72701 -6.47566 0.86181 1.000 18.93406 341 SER C O 1
ATOM 10678 N N . LEU C 1 342 ? -8.63300 -5.57795 1.67381 1.000 16.12102 342 LEU C N 1
ATOM 10679 C CA . LEU C 1 342 ? -9.04304 -5.13337 0.34046 1.000 16.30147 342 LEU C CA 1
ATOM 10680 C C . LEU C 1 342 ? -8.02302 -4.18466 -0.25093 1.000 19.06019 342 LEU C C 1
ATOM 10681 O O . LEU C 1 342 ? -7.71867 -4.26025 -1.45023 1.000 16.97818 342 LEU C O 1
ATOM 10686 N N . LEU C 1 343 ? -7.48154 -3.26661 0.56617 1.000 18.58812 343 LEU C N 1
ATOM 10687 C CA . LEU C 1 343 ? -6.48362 -2.32836 0.06253 1.000 19.55086 343 LEU C CA 1
ATOM 10688 C C . LEU C 1 343 ? -5.22977 -3.06453 -0.44604 1.000 21.06360 343 LEU C C 1
ATOM 10689 O O . LEU C 1 343 ? -4.54780 -2.58355 -1.37007 1.000 20.77708 343 LEU C O 1
ATOM 10694 N N . GLY C 1 344 ? -4.90660 -4.22596 0.15042 1.000 19.99617 344 GLY C N 1
ATOM 10695 C CA . GLY C 1 344 ? -3.79126 -5.04383 -0.34427 1.000 23.28636 344 GLY C CA 1
ATOM 10696 C C . GLY C 1 344 ? -4.00930 -5.62018 -1.74025 1.000 22.91006 344 GLY C C 1
ATOM 10697 O O . GLY C 1 344 ? -3.06328 -6.13009 -2.35473 1.000 24.47243 344 GLY C O 1
ATOM 10698 N N . TYR C 1 345 ? -5.23625 -5.56221 -2.23723 1.000 19.99585 345 TYR C N 1
ATOM 10699 C CA . TYR C 1 345 ? -5.54768 -5.97542 -3.60348 1.000 18.33271 345 TYR C CA 1
ATOM 10700 C C . TYR C 1 345 ? -6.05766 -4.83585 -4.47141 1.000 23.22114 345 TYR C C 1
ATOM 10701 O O . TYR C 1 345 ? -6.71182 -5.08394 -5.50480 1.000 21.75325 345 TYR C O 1
ATOM 10710 N N . ILE C 1 346 ? -5.82685 -3.58968 -4.06257 1.000 20.94311 346 ILE C N 1
ATOM 10711 C CA . ILE C 1 346 ? -6.62439 -2.50479 -4.59890 1.000 19.58928 346 ILE C CA 1
ATOM 10712 C C . ILE C 1 346 ? -6.37618 -2.30511 -6.10384 1.000 21.60754 346 ILE C C 1
ATOM 10713 O O . ILE C 1 346 ? -7.30619 -1.97520 -6.83828 1.000 20.36012 346 ILE C O 1
ATOM 10718 N N . ASP C 1 347 ? -5.14253 -2.50459 -6.59545 1.000 20.47278 347 ASP C N 1
ATOM 10719 C CA . ASP C 1 347 ? -4.91639 -2.33423 -8.03492 1.000 22.08031 347 ASP C CA 1
ATOM 10720 C C . ASP C 1 347 ? -5.77477 -3.31156 -8.82812 1.000 25.65142 347 ASP C C 1
ATOM 10721 O O . ASP C 1 347 ? -6.26851 -2.98210 -9.91900 1.000 23.90735 347 ASP C O 1
ATOM 10726 N N . SER C 1 348 ? -5.94863 -4.52622 -8.30047 1.000 23.05280 348 SER C N 1
ATOM 10727 C CA . SER C 1 348 ? -6.74869 -5.51697 -9.00392 1.000 24.08287 348 SER C CA 1
ATOM 10728 C C . SER C 1 348 ? -8.21084 -5.13505 -8.93060 1.000 21.33617 348 SER C C 1
ATOM 10729 O O . SER C 1 348 ? -8.94069 -5.25477 -9.92422 1.000 20.76739 348 SER C O 1
ATOM 10732 N N . LEU C 1 349 ? -8.64813 -4.66668 -7.75605 1.000 19.46915 349 LEU C N 1
ATOM 10733 C CA . LEU C 1 349 ? -10.07147 -4.40261 -7.58121 1.000 17.39395 349 LEU C CA 1
ATOM 10734 C C . LEU C 1 349 ? -10.50596 -3.15178 -8.33872 1.000 18.55691 349 LEU C C 1
ATOM 10735 O O . LEU C 1 349 ? -11.68210 -3.03730 -8.70053 1.000 20.46770 349 LEU C O 1
ATOM 10740 N N . LEU C 1 350 ? -9.59825 -2.20455 -8.56525 1.000 19.52618 350 LEU C N 1
ATOM 10741 C CA . LEU C 1 350 ? -9.92857 -1.03841 -9.36715 1.000 20.58638 350 LEU C CA 1
ATOM 10742 C C . LEU C 1 350 ? -9.79039 -1.27393 -10.87402 1.000 24.05101 350 LEU C C 1
ATOM 10743 O O . LEU C 1 350 ? -10.23341 -0.42915 -11.64852 1.000 26.67203 350 LEU C O 1
ATOM 10748 N N . TYR C 1 351 ? -9.17196 -2.37733 -11.28766 1.000 21.77494 351 TYR C N 1
ATOM 10749 C CA . TYR C 1 351 ? -8.85631 -2.57727 -12.70303 1.000 20.01838 351 TYR C CA 1
ATOM 10750 C C . TYR C 1 351 ? -10.09610 -2.53554 -13.59159 1.000 25.07158 351 TYR C C 1
ATOM 10751 O O . TYR C 1 351 ? -10.03658 -1.88452 -14.65176 1.000 28.92423 351 TYR C O 1
ATOM 10760 N N . PRO C 1 352 ? -11.23155 -3.16316 -13.24582 1.000 25.00401 352 PRO C N 1
ATOM 10761 C CA . PRO C 1 352 ? -12.38053 -3.07017 -14.17975 1.000 28.37962 352 PRO C CA 1
ATOM 10762 C C . PRO C 1 352 ? -12.81785 -1.64150 -14.43377 1.000 28.68070 352 PRO C C 1
ATOM 10763 O O . PRO C 1 352 ? -13.07181 -1.26776 -15.59231 1.000 28.35985 352 PRO C O 1
ATOM 10767 N N . SER C 1 353 ? -12.87903 -0.81661 -13.38773 1.000 27.43678 353 SER C N 1
ATOM 10768 C CA . SER C 1 353 ? -13.37710 0.54716 -13.53677 1.000 29.23330 353 SER C CA 1
ATOM 10769 C C . SER C 1 353 ? -12.41409 1.43505 -14.32445 1.000 36.53517 353 SER C C 1
ATOM 10770 O O . SER C 1 353 ? -12.82068 2.50188 -14.79589 1.000 38.05313 353 SER C O 1
ATOM 10773 N N . ARG C 1 354 ? -11.15735 1.01905 -14.46809 1.000 32.62886 354 ARG C N 1
ATOM 10774 C CA . ARG C 1 354 ? -10.12038 1.76481 -15.16714 1.000 35.50239 354 ARG C CA 1
ATOM 10775 C C . ARG C 1 354 ? -9.92396 1.33329 -16.60930 1.000 36.29011 354 ARG C C 1
ATOM 10776 O O . ARG C 1 354 ? -9.00223 1.83424 -17.26550 1.000 39.69616 354 ARG C O 1
ATOM 10784 N N . GLN C 1 355 ? -10.74560 0.41554 -17.11630 1.000 34.03594 355 GLN C N 1
ATOM 10785 C CA . GLN C 1 355 ? -10.65522 0.01007 -18.50841 1.000 37.25303 355 GLN C CA 1
ATOM 10786 C C . GLN C 1 355 ? -11.32169 1.05668 -19.39604 1.000 46.58311 355 GLN C C 1
ATOM 10787 O O . GLN C 1 355 ? -12.04993 1.94010 -18.93179 1.000 41.12808 355 GLN C O 1
ATOM 10793 N N . ASN C 1 356 ? -11.05975 0.94886 -20.69377 1.000 42.49655 356 ASN C N 1
ATOM 10794 C CA . ASN C 1 356 ? -11.58052 1.90371 -21.66755 1.000 55.40432 356 ASN C CA 1
ATOM 10795 C C . ASN C 1 356 ? -12.36271 1.15372 -22.73732 1.000 48.86895 356 ASN C C 1
ATOM 10796 O O . ASN C 1 356 ? -11.75621 0.55731 -23.64549 1.000 49.10723 356 ASN C O 1
ATOM 10801 N N . PRO C 1 357 ? -13.70175 1.09765 -22.65383 1.000 47.02630 357 PRO C N 1
ATOM 10802 C CA . PRO C 1 357 ? -14.60388 1.70881 -21.66252 1.000 43.04911 357 PRO C CA 1
ATOM 10803 C C . PRO C 1 357 ? -14.53183 1.04139 -20.29106 1.000 45.31734 357 PRO C C 1
ATOM 10804 O O . PRO C 1 357 ? -14.05253 -0.08729 -20.18363 1.000 41.36364 357 PRO C O 1
ATOM 10808 N N . PRO C 1 358 ? -14.97882 1.72966 -19.24277 1.000 51.65270 358 PRO C N 1
ATOM 10809 C CA . PRO C 1 358 ? -15.01584 1.09609 -17.91690 1.000 38.06536 358 PRO C CA 1
ATOM 10810 C C . PRO C 1 358 ? -15.93677 -0.11302 -17.90958 1.000 40.53784 358 PRO C C 1
ATOM 10811 O O . PRO C 1 358 ? -16.96486 -0.15412 -18.59217 1.000 39.39372 358 PRO C O 1
ATOM 10815 N N . VAL C 1 359 ? -15.53308 -1.11899 -17.13670 1.000 36.55445 359 VAL C N 1
ATOM 10816 C CA . VAL C 1 359 ? -16.33280 -2.30321 -16.84103 1.000 39.86394 359 VAL C CA 1
ATOM 10817 C C . VAL C 1 359 ? -16.74666 -2.21173 -15.38631 1.000 38.14245 359 VAL C C 1
ATOM 10818 O O . VAL C 1 359 ? -15.89821 -1.96714 -14.52625 1.000 38.06681 359 VAL C O 1
ATOM 10822 N N . SER C 1 360 ? -18.04148 -2.38890 -15.10266 1.000 38.74052 360 SER C N 1
ATOM 10823 C CA . SER C 1 360 ? -18.56315 -2.31163 -13.73222 1.000 46.73041 360 SER C CA 1
ATOM 10824 C C . SER C 1 360 ? -18.73859 -3.73404 -13.20987 1.000 46.08348 360 SER C C 1
ATOM 10825 O O . SER C 1 360 ? -19.79392 -4.34445 -13.35864 1.000 57.45971 360 SER C O 1
ATOM 10828 N N . LEU C 1 361 ? -17.69841 -4.26229 -12.60261 1.000 30.43819 361 LEU C N 1
ATOM 10829 C CA . LEU C 1 361 ? -17.77570 -5.58946 -12.00826 1.000 25.84190 361 LEU C CA 1
ATOM 10830 C C . LEU C 1 361 ? -18.35350 -5.41509 -10.61363 1.000 20.41122 361 LEU C C 1
ATOM 10831 O O . LEU C 1 361 ? -17.69295 -4.80282 -9.75388 1.000 23.61719 361 LEU C O 1
ATOM 10836 N N . PRO C 1 362 ? -19.54123 -5.95357 -10.31471 1.000 19.13708 362 PRO C N 1
ATOM 10837 C CA . PRO C 1 362 ? -20.09944 -5.75432 -8.97278 1.000 18.55174 362 PRO C CA 1
ATOM 10838 C C . PRO C 1 362 ? -19.35316 -6.56705 -7.92680 1.000 18.94553 362 PRO C C 1
ATOM 10839 O O . PRO C 1 362 ? -18.85293 -7.66850 -8.18770 1.000 18.32136 362 PRO C O 1
ATOM 10843 N N . TYR C 1 363 ? -19.31684 -6.01164 -6.72792 1.000 18.38575 363 TYR C N 1
ATOM 10844 C CA . TYR C 1 363 ? -18.62677 -6.62071 -5.59319 1.000 16.84611 363 TYR C CA 1
ATOM 10845 C C . TYR C 1 363 ? -19.57976 -6.85586 -4.42620 1.000 17.65398 363 TYR C C 1
ATOM 10846 O O . TYR C 1 363 ? -20.48450 -6.06640 -4.17807 1.000 17.80714 363 TYR C O 1
ATOM 10855 N N . TYR C 1 364 ? -19.38553 -7.96719 -3.74009 1.000 15.89767 364 TYR C N 1
ATOM 10856 C CA . TYR C 1 364 ? -20.21198 -8.33914 -2.59081 1.000 13.62547 364 TYR C CA 1
ATOM 10857 C C . TYR C 1 364 ? -19.32641 -8.60995 -1.36559 1.000 16.72050 364 TYR C C 1
ATOM 10858 O O . TYR C 1 364 ? -19.44053 -9.65048 -0.73073 1.000 22.13970 364 TYR C O 1
ATOM 10867 N N . PHE C 1 365 ? -18.42481 -7.67605 -1.03361 1.000 14.73432 365 PHE C N 1
ATOM 10868 C CA . PHE C 1 365 ? -17.35512 -7.99425 -0.08349 1.000 14.42609 365 PHE C CA 1
ATOM 10869 C C . PHE C 1 365 ? -17.84776 -8.39975 1.30679 1.000 15.68220 365 PHE C C 1
ATOM 10870 O O . PHE C 1 365 ? -18.57441 -7.65219 1.96108 1.000 17.48594 365 PHE C O 1
ATOM 10878 N N . HIS C 1 366 ? -17.39882 -9.56548 1.77603 1.000 14.80256 366 HIS C N 1
ATOM 10879 C CA . HIS C 1 366 ? -17.22117 -9.73283 3.24516 1.000 15.04697 366 HIS C CA 1
ATOM 10880 C C . HIS C 1 366 ? -16.40337 -8.56228 3.74217 1.000 16.11953 366 HIS C C 1
ATOM 10881 O O . HIS C 1 366 ? -15.32729 -8.30176 3.20164 1.000 17.44119 366 HIS C O 1
ATOM 10888 N N . ALA C 1 367 ? -16.84805 -7.88408 4.80655 1.000 14.94657 367 ALA C N 1
ATOM 10889 C CA . ALA C 1 367 ? -16.08047 -6.72595 5.27193 1.000 13.00822 367 ALA C CA 1
ATOM 10890 C C . ALA C 1 367 ? -16.45375 -6.44239 6.73734 1.000 15.33835 367 ALA C C 1
ATOM 10891 O O . ALA C 1 367 ? -17.62786 -6.45857 7.12114 1.000 17.68387 367 ALA C O 1
ATOM 10893 N N . GLY C 1 368 ? -15.44452 -6.16093 7.53693 1.000 16.59106 368 GLY C N 1
ATOM 10894 C CA . GLY C 1 368 ? -15.71443 -5.83725 8.93372 1.000 16.77117 368 GLY C CA 1
ATOM 10895 C C . GLY C 1 368 ? -16.20209 -6.98248 9.79851 1.000 17.61405 368 GLY C C 1
ATOM 10896 O O . GLY C 1 368 ? -16.84660 -6.72177 10.83754 1.000 16.22867 368 GLY C O 1
ATOM 10897 N N . GLU C 1 369 ? -15.89403 -8.23763 9.44212 1.000 14.69464 369 GLU C N 1
ATOM 10898 C CA . GLU C 1 369 ? -16.21653 -9.41785 10.26804 1.000 16.69363 369 GLU C CA 1
ATOM 10899 C C . GLU C 1 369 ? -15.17417 -9.53426 11.38840 1.000 15.61484 369 GLU C C 1
ATOM 10900 O O . GLU C 1 369 ? -14.33188 -10.43753 11.41167 1.000 16.88778 369 GLU C O 1
ATOM 10906 N N . THR C 1 370 ? -15.21265 -8.55799 12.31804 1.000 14.01208 370 THR C N 1
ATOM 10907 C CA . THR C 1 370 ? -14.08832 -8.42372 13.26069 1.000 13.92474 370 THR C CA 1
ATOM 10908 C C . THR C 1 370 ? -14.52308 -7.65598 14.50657 1.000 15.94851 370 THR C C 1
ATOM 10909 O O . THR C 1 370 ? -15.42321 -6.81354 14.44418 1.000 13.93612 370 THR C O 1
ATOM 10913 N N . ASN C 1 371 ? -13.83367 -7.91907 15.63021 1.000 15.55964 371 ASN C N 1
ATOM 10914 C CA . ASN C 1 371 ? -13.90771 -7.07451 16.82030 1.000 15.95002 371 ASN C CA 1
ATOM 10915 C C . ASN C 1 371 ? -12.90285 -5.93029 16.82037 1.000 16.59436 371 ASN C C 1
ATOM 10916 O O . ASN C 1 371 ? -12.97181 -5.08366 17.73432 1.000 16.26829 371 ASN C O 1
ATOM 10921 N N . TRP C 1 372 ? -12.00636 -5.87602 15.82094 1.000 14.13571 372 TRP C N 1
ATOM 10922 C CA . TRP C 1 372 ? -10.99997 -4.82142 15.80489 1.000 14.18512 372 TRP C CA 1
ATOM 10923 C C . TRP C 1 372 ? -11.60002 -3.47367 15.42024 1.000 14.11784 372 TRP C C 1
ATOM 10924 O O . TRP C 1 372 ? -12.60580 -3.38080 14.71204 1.000 17.36188 372 TRP C O 1
ATOM 10935 N N . GLN C 1 373 ? -10.95454 -2.41506 15.88787 1.000 15.36523 373 GLN C N 1
ATOM 10936 C CA . GLN C 1 373 ? -11.36542 -1.05330 15.56905 1.000 17.19526 373 GLN C CA 1
ATOM 10937 C C . GLN C 1 373 ? -10.14007 -0.21498 15.19292 1.000 17.44899 373 GLN C C 1
ATOM 10938 O O . GLN C 1 373 ? -9.11214 -0.22495 15.88840 1.000 17.63138 373 GLN C O 1
ATOM 10944 N N . GLY C 1 374 ? -10.26783 0.55767 14.10966 1.000 17.53216 374 GLY C N 1
ATOM 10945 C CA . GLY C 1 374 ? -9.16060 1.40321 13.69708 1.000 16.41652 374 GLY C CA 1
ATOM 10946 C C . GLY C 1 374 ? -7.99309 0.67736 13.07695 1.000 16.39387 374 GLY C C 1
ATOM 10947 O O . GLY C 1 374 ? -6.87151 1.23117 13.02848 1.000 18.50555 374 GLY C O 1
ATOM 10948 N N . THR C 1 375 ? -8.21718 -0.54807 12.60272 1.000 19.14202 375 THR C N 1
ATOM 10949 C CA . THR C 1 375 ? -7.16754 -1.38640 12.02350 1.000 18.04102 375 THR C CA 1
ATOM 10950 C C . THR C 1 375 ? -7.41508 -1.56647 10.52372 1.000 17.61559 375 THR C C 1
ATOM 10951 O O . THR C 1 375 ? -8.47583 -1.20338 9.99310 1.000 17.15935 375 THR C O 1
ATOM 10955 N N . GLU C 1 376 ? -6.46156 -2.26180 9.87550 1.000 19.26619 376 GLU C N 1
ATOM 10956 C CA . GLU C 1 376 ? -6.64726 -2.66881 8.47599 1.000 21.28452 376 GLU C CA 1
ATOM 10957 C C . GLU C 1 376 ? -7.93262 -3.48109 8.26187 1.000 22.86969 376 GLU C C 1
ATOM 10958 O O . GLU C 1 376 ? -8.48094 -3.47884 7.14868 1.000 22.18066 376 GLU C O 1
ATOM 10964 N N . VAL C 1 377 ? -8.38426 -4.24934 9.26867 1.000 18.31799 377 VAL C N 1
ATOM 10965 C CA . VAL C 1 377 ? -9.49682 -5.16385 9.06273 1.000 17.32480 377 VAL C CA 1
ATOM 10966 C C . VAL C 1 377 ? -10.80932 -4.40646 9.02923 1.000 18.48120 377 VAL C C 1
ATOM 10967 O O . VAL C 1 377 ? -11.61226 -4.56242 8.09979 1.000 19.62587 377 VAL C O 1
ATOM 10971 N N . ASP C 1 378 ? -11.07758 -3.58640 10.05117 1.000 16.28364 378 ASP C N 1
ATOM 10972 C CA . ASP C 1 378 ? -12.37312 -2.93424 9.99464 1.000 15.84975 378 ASP C CA 1
ATOM 10973 C C . ASP C 1 378 ? -12.37436 -1.80694 8.96907 1.000 16.17134 378 ASP C C 1
ATOM 10974 O O . ASP C 1 378 ? -13.44744 -1.46414 8.48213 1.000 17.51152 378 ASP C O 1
ATOM 10979 N N . TYR C 1 379 ? -11.21732 -1.23824 8.63090 1.000 14.81242 379 TYR C N 1
ATOM 10980 C CA . TYR C 1 379 ? -11.21500 -0.25524 7.54593 1.000 15.88075 379 TYR C CA 1
ATOM 10981 C C . TYR C 1 379 ? -11.48305 -0.90702 6.18953 1.000 16.41608 379 TYR C C 1
ATOM 10982 O O . TYR C 1 379 ? -11.66177 -0.17860 5.21047 1.000 16.98640 379 TYR C O 1
ATOM 10991 N N . ASN C 1 380 ? -11.52833 -2.24464 6.09219 1.000 15.06961 380 ASN C N 1
ATOM 10992 C CA . ASN C 1 380 ? -12.04993 -2.82769 4.85136 1.000 14.43015 380 ASN C CA 1
ATOM 10993 C C . ASN C 1 380 ? -13.45380 -2.30687 4.53789 1.000 15.23608 380 ASN C C 1
ATOM 10994 O O . ASN C 1 380 ? -13.86812 -2.30412 3.36597 1.000 17.71093 380 ASN C O 1
ATOM 10999 N N . LEU C 1 381 ? -14.21104 -1.89095 5.56111 1.000 14.77348 381 LEU C N 1
ATOM 11000 C CA . LEU C 1 381 ? -15.52537 -1.29453 5.32123 1.000 13.51018 381 LEU C CA 1
ATOM 11001 C C . LEU C 1 381 ? -15.43143 -0.01546 4.50728 1.000 18.05096 381 LEU C C 1
ATOM 11002 O O . LEU C 1 381 ? -16.30541 0.26044 3.66318 1.000 17.38445 381 LEU C O 1
ATOM 11007 N N . VAL C 1 382 ? -14.38769 0.77884 4.72000 1.000 15.58238 382 VAL C N 1
ATOM 11008 C CA . VAL C 1 382 ? -14.21551 1.99641 3.93204 1.000 17.07750 382 VAL C CA 1
ATOM 11009 C C . VAL C 1 382 ? -13.96527 1.63601 2.47041 1.000 20.32953 382 VAL C C 1
ATOM 11010 O O . VAL C 1 382 ? -14.57907 2.20330 1.54559 1.000 19.16552 382 VAL C O 1
ATOM 11014 N N . ASP C 1 383 ? -13.09580 0.65962 2.23898 1.000 16.93548 383 ASP C N 1
ATOM 11015 C CA . ASP C 1 383 ? -12.79660 0.30116 0.84992 1.000 18.48176 383 ASP C CA 1
ATOM 11016 C C . ASP C 1 383 ? -13.97726 -0.39439 0.18799 1.000 18.28631 383 ASP C C 1
ATOM 11017 O O . ASP C 1 383 ? -14.23451 -0.16793 -1.00789 1.000 19.89554 383 ASP C O 1
ATOM 11022 N N . ALA C 1 384 ? -14.71575 -1.22261 0.93760 1.000 16.42055 384 ALA C N 1
ATOM 11023 C CA . ALA C 1 384 ? -15.89983 -1.84806 0.32102 1.000 17.63464 384 ALA C CA 1
ATOM 11024 C C . ALA C 1 384 ? -16.85691 -0.79097 -0.20834 1.000 19.48329 384 ALA C C 1
ATOM 11025 O O . ALA C 1 384 ? -17.44096 -0.97482 -1.27906 1.000 18.72695 384 ALA C O 1
ATOM 11027 N N . LEU C 1 385 ? -17.07068 0.30568 0.53894 1.000 19.07988 385 LEU C N 1
ATOM 11028 C CA . LEU C 1 385 ? -17.94209 1.37933 0.05461 1.000 17.18698 385 LEU C CA 1
ATOM 11029 C C . LEU C 1 385 ? -17.31093 2.19469 -1.08029 1.000 21.07048 385 LEU C C 1
ATOM 11030 O O . LEU C 1 385 ? -17.98868 2.51037 -2.06936 1.000 22.09162 385 LEU C O 1
ATOM 11035 N N . LEU C 1 386 ? -16.00347 2.49293 -1.01997 1.000 17.70264 386 LEU C N 1
ATOM 11036 C CA . LEU C 1 386 ? -15.39426 3.23381 -2.10777 1.000 19.00379 386 LEU C CA 1
ATOM 11037 C C . LEU C 1 386 ? -15.39220 2.41805 -3.41127 1.000 19.61255 386 LEU C C 1
ATOM 11038 O O . LEU C 1 386 ? -15.40925 2.98495 -4.51410 1.000 24.85840 386 LEU C O 1
ATOM 11043 N N . LEU C 1 387 ? -15.34635 1.09444 -3.31182 1.000 19.18959 387 LEU C N 1
ATOM 11044 C CA . LEU C 1 387 ? -15.43253 0.21091 -4.46642 1.000 18.55696 387 LEU C CA 1
ATOM 11045 C C . LEU C 1 387 ? -16.87445 -0.07686 -4.90441 1.000 20.01149 387 LEU C C 1
ATOM 11046 O O . LEU C 1 387 ? -17.08544 -0.96629 -5.72790 1.000 21.69111 387 LEU C O 1
ATOM 11051 N N . ASN C 1 388 ? -17.85389 0.61666 -4.32871 1.000 18.03097 388 ASN C N 1
ATOM 11052 C CA A ASN C 1 388 ? -19.26517 0.51075 -4.72205 0.480 18.34359 388 ASN C CA 1
ATOM 11053 C CA B ASN C 1 388 ? -19.26927 0.50245 -4.72022 0.520 18.31532 388 ASN C CA 1
ATOM 11054 C C . ASN C 1 388 ? -19.84553 -0.88886 -4.49888 1.000 21.00538 388 ASN C C 1
ATOM 11055 O O . ASN C 1 388 ? -20.66120 -1.37396 -5.29988 1.000 19.74495 388 ASN C O 1
ATOM 11064 N N . ALA C 1 389 ? -19.51174 -1.51862 -3.35933 1.000 18.53245 389 ALA C N 1
ATOM 11065 C CA . ALA C 1 389 ? -20.08695 -2.83894 -3.07571 1.000 16.56368 389 ALA C CA 1
ATOM 11066 C C . ALA C 1 389 ? -21.61369 -2.79699 -3.11187 1.000 19.05840 389 ALA C C 1
ATOM 11067 O O . ALA C 1 389 ? -22.24010 -1.85464 -2.61952 1.000 20.15816 389 ALA C O 1
ATOM 11069 N N . THR C 1 390 ? -22.20749 -3.84898 -3.67955 1.000 16.91523 390 THR C N 1
ATOM 11070 C CA . THR C 1 390 ? -23.65757 -3.97011 -3.79997 1.000 16.90110 390 THR C CA 1
ATOM 11071 C C . THR C 1 390 ? -24.31242 -4.33965 -2.46369 1.000 15.19739 390 THR C C 1
ATOM 11072 O O . THR C 1 390 ? -25.35434 -3.76815 -2.07401 1.000 18.20976 390 THR C O 1
ATOM 11076 N N . ARG C 1 391 ? -23.72640 -5.31358 -1.76316 1.000 14.85478 391 ARG C N 1
ATOM 11077 C CA . ARG C 1 391 ? -24.05479 -5.65155 -0.38356 1.000 14.78907 391 ARG C CA 1
ATOM 11078 C C . ARG C 1 391 ? -22.73650 -5.85294 0.33494 1.000 18.02565 391 ARG C C 1
ATOM 11079 O O . ARG C 1 391 ? -21.69438 -6.03842 -0.29664 1.000 16.32455 391 ARG C O 1
ATOM 11087 N N A ILE C 1 392 ? -22.82425 -5.83219 1.67267 0.500 14.47910 392 ILE C N 1
ATOM 11088 N N B ILE C 1 392 ? -22.75998 -5.81915 1.65657 0.500 14.51044 392 ILE C N 1
ATOM 11089 C CA A ILE C 1 392 ? -21.71706 -6.06400 2.60736 0.500 14.27817 392 ILE C CA 1
ATOM 11090 C CA B ILE C 1 392 ? -21.55529 -6.15112 2.40457 0.500 14.62789 392 ILE C CA 1
ATOM 11091 C C A ILE C 1 392 ? -21.94899 -7.38565 3.32623 0.500 17.44356 392 ILE C C 1
ATOM 11092 C C B ILE C 1 392 ? -21.84767 -7.27895 3.37314 0.500 17.53634 392 ILE C C 1
ATOM 11093 O O A ILE C 1 392 ? -23.05187 -7.63179 3.82258 0.500 17.22927 392 ILE C O 1
ATOM 11094 O O B ILE C 1 392 ? -22.88474 -7.29431 4.05032 0.500 16.07481 392 ILE C O 1
ATOM 11103 N N . GLY C 1 393 ? -20.90405 -8.21018 3.45204 1.000 15.62202 393 GLY C N 1
ATOM 11104 C CA . GLY C 1 393 ? -21.03011 -9.41349 4.27309 1.000 13.09471 393 GLY C CA 1
ATOM 11105 C C . GLY C 1 393 ? -20.59703 -9.09449 5.70335 1.000 17.78481 393 GLY C C 1
ATOM 11106 O O . GLY C 1 393 ? -19.45667 -8.67594 5.94128 1.000 15.41181 393 GLY C O 1
ATOM 11107 N N . HIS C 1 394 ? -21.51903 -9.32083 6.65263 1.000 16.49342 394 HIS C N 1
ATOM 11108 C CA . HIS C 1 394 ? -21.34854 -9.18140 8.10912 1.000 15.96822 394 HIS C CA 1
ATOM 11109 C C . HIS C 1 394 ? -21.41650 -7.73932 8.57627 1.000 19.82782 394 HIS C C 1
ATOM 11110 O O . HIS C 1 394 ? -22.34910 -7.35537 9.30550 1.000 18.35782 394 HIS C O 1
ATOM 11117 N N . GLY C 1 395 ? -20.38768 -6.96253 8.27084 1.000 15.07454 395 GLY C N 1
ATOM 11118 C CA . GLY C 1 395 ? -20.32766 -5.59558 8.76676 1.000 17.41644 395 GLY C CA 1
ATOM 11119 C C . GLY C 1 395 ? -20.41627 -5.51882 10.27932 1.000 16.65817 395 GLY C C 1
ATOM 11120 O O . GLY C 1 395 ? -21.04026 -4.60837 10.80905 1.000 16.04446 395 GLY C O 1
ATOM 11121 N N . PHE C 1 396 ? -19.84332 -6.49679 10.98886 1.000 14.51991 396 PHE C N 1
ATOM 11122 C CA . PHE C 1 396 ? -19.92455 -6.48101 12.45692 1.000 14.62371 396 PHE C CA 1
ATOM 11123 C C . PHE C 1 396 ? -19.31755 -5.21517 13.05196 1.000 15.63071 396 PHE C C 1
ATOM 11124 O O . PHE C 1 396 ? -19.84296 -4.69400 14.05192 1.000 17.18401 396 PHE C O 1
ATOM 11132 N N . ALA C 1 397 ? -18.22390 -4.69027 12.44008 1.000 14.23881 397 ALA C N 1
ATOM 11133 C CA . ALA C 1 397 ? -17.57177 -3.47126 12.90552 1.000 14.29888 397 ALA C CA 1
ATOM 11134 C C . ALA C 1 397 ? -18.30544 -2.19860 12.47373 1.000 14.38851 397 ALA C C 1
ATOM 11135 O O . ALA C 1 397 ? -17.86257 -1.11352 12.81988 1.000 16.92031 397 ALA C O 1
ATOM 11137 N N . LEU C 1 398 ? -19.40173 -2.30311 11.69721 1.000 15.52008 398 LEU C N 1
ATOM 11138 C CA . LEU C 1 398 ? -19.97617 -1.10423 11.09902 1.000 14.41335 398 LEU C CA 1
ATOM 11139 C C . LEU C 1 398 ? -20.46269 -0.09319 12.14343 1.000 14.16021 398 LEU C C 1
ATOM 11140 O O . LEU C 1 398 ? -20.37696 1.11547 11.92749 1.000 15.09984 398 LEU C O 1
ATOM 11145 N N . ILE C 1 399 ? -21.02404 -0.56050 13.27110 1.000 14.84733 399 ILE C N 1
ATOM 11146 C CA . ILE C 1 399 ? -21.54472 0.39406 14.25069 1.000 14.99673 399 ILE C CA 1
ATOM 11147 C C . ILE C 1 399 ? -20.44442 1.27487 14.85247 1.000 15.01973 399 ILE C C 1
ATOM 11148 O O . ILE C 1 399 ? -20.73321 2.35939 15.39534 1.000 17.39279 399 ILE C O 1
ATOM 11153 N N . LYS C 1 400 ? -19.16932 0.88550 14.69628 1.000 15.39301 400 LYS C N 1
ATOM 11154 C CA . LYS C 1 400 ? -18.06113 1.72075 15.10317 1.000 15.02363 400 LYS C CA 1
ATOM 11155 C C . LYS C 1 400 ? -17.65350 2.75251 14.05208 1.000 16.50877 400 LYS C C 1
ATOM 11156 O O . LYS C 1 400 ? -16.73641 3.55970 14.31341 1.000 18.01339 400 LYS C O 1
ATOM 11162 N N . HIS C 1 401 ? -18.35112 2.81084 12.91379 1.000 16.51456 401 HIS C N 1
ATOM 11163 C CA . HIS C 1 401 ? -17.95536 3.67406 11.80374 1.000 15.53255 401 HIS C CA 1
ATOM 11164 C C . HIS C 1 401 ? -19.12399 4.53080 11.34172 1.000 18.80440 401 HIS C C 1
ATOM 11165 O O . HIS C 1 401 ? -19.79249 4.20305 10.34461 1.000 18.75504 401 HIS C O 1
ATOM 11172 N N . PRO C 1 402 ? -19.39183 5.64190 12.02850 1.000 18.40458 402 PRO C N 1
ATOM 11173 C CA . PRO C 1 402 ? -20.58714 6.44560 11.67948 1.000 19.94478 402 PRO C CA 1
ATOM 11174 C C . PRO C 1 402 ? -20.61272 6.98876 10.25651 1.000 22.03741 402 PRO C C 1
ATOM 11175 O O . PRO C 1 402 ? -21.69672 7.10912 9.65830 1.000 21.67270 402 PRO C O 1
ATOM 11179 N N . ARG C 1 403 ? -19.46821 7.36795 9.70332 1.000 20.16471 403 ARG C N 1
ATOM 11180 C CA . ARG C 1 403 ? -19.49250 7.90504 8.33608 1.000 20.13858 403 ARG C CA 1
ATOM 11181 C C . ARG C 1 403 ? -19.74853 6.81704 7.30646 1.000 19.29181 403 ARG C C 1
ATOM 11182 O O . ARG C 1 403 ? -20.38504 7.07243 6.26336 1.000 21.61048 403 ARG C O 1
ATOM 11190 N N . VAL C 1 404 ? -19.26290 5.59811 7.54433 1.000 17.36993 404 VAL C N 1
ATOM 11191 C CA . VAL C 1 404 ? -19.59583 4.49969 6.64759 1.000 19.03825 404 VAL C CA 1
ATOM 11192 C C . VAL C 1 404 ? -21.08955 4.17666 6.74332 1.000 19.27725 404 VAL C C 1
ATOM 11193 O O . VAL C 1 404 ? -21.75893 3.90663 5.73079 1.000 19.18654 404 VAL C O 1
ATOM 11197 N N . ILE C 1 405 ? -21.64530 4.21811 7.95051 1.000 16.48363 405 ILE C N 1
ATOM 11198 C CA . ILE C 1 405 ? -23.07839 3.98527 8.08831 1.000 15.77255 405 ILE C CA 1
ATOM 11199 C C . ILE C 1 405 ? -23.88569 4.96294 7.24362 1.000 18.35522 405 ILE C C 1
ATOM 11200 O O . ILE C 1 405 ? -24.87877 4.57486 6.62592 1.000 19.01072 405 ILE C O 1
ATOM 11205 N N . GLU C 1 406 ? -23.52961 6.24496 7.25876 1.000 17.93978 406 GLU C N 1
ATOM 11206 C CA . GLU C 1 406 ? -24.24045 7.22615 6.41997 1.000 20.71855 406 GLU C CA 1
ATOM 11207 C C . GLU C 1 406 ? -24.28787 6.77334 4.96269 1.000 22.17326 406 GLU C C 1
ATOM 11208 O O . GLU C 1 406 ? -25.31227 6.92946 4.28534 1.000 22.90101 406 GLU C O 1
ATOM 11214 N N . LEU C 1 407 ? -23.16068 6.27412 4.44424 1.000 21.47736 407 LEU C N 1
ATOM 11215 C CA . LEU C 1 407 ? -23.09758 5.87861 3.03422 1.000 21.95468 407 LEU C CA 1
ATOM 11216 C C . LEU C 1 407 ? -23.90210 4.61750 2.77649 1.000 21.23510 407 LEU C C 1
ATOM 11217 O O . LEU C 1 407 ? -24.56700 4.49637 1.72763 1.000 20.64047 407 LEU C O 1
ATOM 11222 N N . VAL C 1 408 ? -23.85412 3.67433 3.72059 1.000 18.86993 408 VAL C N 1
ATOM 11223 C CA . VAL C 1 408 ? -24.63117 2.44252 3.62720 1.000 17.96655 408 VAL C CA 1
ATOM 11224 C C . VAL C 1 408 ? -26.11474 2.76981 3.54284 1.000 19.55083 408 VAL C C 1
ATOM 11225 O O . VAL C 1 408 ? -26.83015 2.25017 2.67976 1.000 19.19372 408 VAL C O 1
ATOM 11229 N N . LYS C 1 409 ? -26.57757 3.70147 4.38093 1.000 17.18148 409 LYS C N 1
ATOM 11230 C CA . LYS C 1 409 ? -27.98390 4.10636 4.35523 1.000 19.75218 409 LYS C CA 1
ATOM 11231 C C . LYS C 1 409 ? -28.34647 4.86815 3.09266 1.000 23.03822 409 LYS C C 1
ATOM 11232 O O . LYS C 1 409 ? -29.41513 4.63652 2.52295 1.000 21.59540 409 LYS C O 1
ATOM 11238 N N . SER C 1 410 ? -27.54800 5.85577 2.70732 1.000 20.17912 410 SER C N 1
ATOM 11239 C CA . SER C 1 410 ? -27.95114 6.70056 1.58347 1.000 21.48234 410 SER C CA 1
ATOM 11240 C C . SER C 1 410 ? -27.90715 5.93075 0.27075 1.000 25.97908 410 SER C C 1
ATOM 11241 O O . SER C 1 410 ? -28.69722 6.23292 -0.64296 1.000 25.62369 410 SER C O 1
ATOM 11244 N N . ARG C 1 411 ? -27.01081 4.93928 0.14984 1.000 24.09863 411 ARG C N 1
ATOM 11245 C CA . ARG C 1 411 ? -26.90491 4.16493 -1.09611 1.000 19.40876 411 ARG C CA 1
ATOM 11246 C C . ARG C 1 411 ? -27.75521 2.90741 -1.10108 1.000 25.59516 411 ARG C C 1
ATOM 11247 O O . ARG C 1 411 ? -27.91505 2.28412 -2.15526 1.000 24.94501 411 ARG C O 1
ATOM 11255 N N . GLY C 1 412 ? -28.31208 2.52807 0.03301 1.000 19.64121 412 GLY C N 1
ATOM 11256 C CA . GLY C 1 412 ? -29.05356 1.28028 0.11622 1.000 19.02156 412 GLY C CA 1
ATOM 11257 C C . GLY C 1 412 ? -28.21423 0.02750 -0.04222 1.000 20.93038 412 GLY C C 1
ATOM 11258 O O . GLY C 1 412 ? -28.58690 -0.89800 -0.78914 1.000 21.85592 412 GLY C O 1
ATOM 11259 N N . VAL C 1 413 ? -27.08120 -0.03697 0.65375 1.000 17.99598 413 VAL C N 1
ATOM 11260 C CA . VAL C 1 413 ? -26.19133 -1.19387 0.59663 1.000 16.17066 413 VAL C CA 1
ATOM 11261 C C . VAL C 1 413 ? -26.59685 -2.12201 1.72870 1.000 17.32260 413 VAL C C 1
ATOM 11262 O O . VAL C 1 413 ? -26.26294 -1.86944 2.89246 1.000 20.89805 413 VAL C O 1
ATOM 11266 N N . ALA C 1 414 ? -27.31386 -3.20653 1.42434 1.000 15.39273 414 ALA C N 1
ATOM 11267 C CA . ALA C 1 414 ? -27.76171 -4.09935 2.49487 1.000 15.00765 414 ALA C CA 1
ATOM 11268 C C . ALA C 1 414 ? -26.57245 -4.79870 3.16732 1.000 17.67733 414 ALA C C 1
ATOM 11269 O O . ALA C 1 414 ? -25.60534 -5.24653 2.51109 1.000 16.24160 414 ALA C O 1
ATOM 11271 N N . VAL C 1 415 ? -26.65008 -4.91344 4.49077 1.000 14.29244 415 VAL C N 1
ATOM 11272 C CA . VAL C 1 415 ? -25.68951 -5.64430 5.30747 1.000 15.00178 415 VAL C CA 1
ATOM 11273 C C . VAL C 1 415 ? -26.23639 -7.03548 5.54913 1.000 14.44390 415 VAL C C 1
ATOM 11274 O O . VAL C 1 415 ? -27.36155 -7.19418 6.04416 1.000 14.53005 415 VAL C O 1
ATOM 11278 N N . GLU C 1 416 ? -25.46632 -8.05664 5.18885 1.000 13.06179 416 GLU C N 1
ATOM 11279 C CA . GLU C 1 416 ? -25.85226 -9.45453 5.33437 1.000 13.03375 416 GLU C CA 1
ATOM 11280 C C . GLU C 1 416 ? -25.42099 -9.91861 6.71720 1.000 13.91560 416 GLU C C 1
ATOM 11281 O O . GLU C 1 416 ? -24.22151 -10.06850 6.98463 1.000 15.51798 416 GLU C O 1
ATOM 11287 N N . VAL C 1 417 ? -26.38956 -10.09938 7.60135 1.000 12.97353 417 VAL C N 1
ATOM 11288 C CA . VAL C 1 417 ? -26.13708 -10.39577 9.02257 1.000 14.40154 417 VAL C CA 1
ATOM 11289 C C . VAL C 1 417 ? -26.33207 -11.88869 9.25904 1.000 16.27900 417 VAL C C 1
ATOM 11290 O O . VAL C 1 417 ? -27.38923 -12.44506 8.93431 1.000 15.09622 417 VAL C O 1
ATOM 11294 N N . ASN C 1 418 ? -25.31590 -12.54231 9.83833 1.000 15.23335 418 ASN C N 1
ATOM 11295 C CA . ASN C 1 418 ? -25.25806 -14.00015 9.98142 1.000 13.32425 418 ASN C CA 1
ATOM 11296 C C . ASN C 1 418 ? -25.00575 -14.30165 11.45670 1.000 14.79037 418 ASN C C 1
ATOM 11297 O O . ASN C 1 418 ? -23.85255 -14.44788 11.86042 1.000 15.03839 418 ASN C O 1
ATOM 11302 N N . PRO C 1 419 ? -26.03856 -14.29515 12.29849 1.000 14.51911 419 PRO C N 1
ATOM 11303 C CA . PRO C 1 419 ? -25.77781 -14.18166 13.76087 1.000 15.85162 419 PRO C CA 1
ATOM 11304 C C . PRO C 1 419 ? -25.19850 -15.43409 14.37735 1.000 14.93682 419 PRO C C 1
ATOM 11305 O O . PRO C 1 419 ? -24.31972 -15.33782 15.25573 1.000 16.17025 419 PRO C O 1
ATOM 11309 N N . VAL C 1 420 ? -25.68241 -16.60959 13.98205 1.000 15.04864 420 VAL C N 1
ATOM 11310 C CA . VAL C 1 420 ? -25.13007 -17.82880 14.56341 1.000 14.19235 420 VAL C CA 1
ATOM 11311 C C . VAL C 1 420 ? -23.64988 -17.94549 14.19282 1.000 13.94512 420 VAL C C 1
ATOM 11312 O O . VAL C 1 420 ? -22.80863 -18.29197 15.02803 1.000 15.60210 420 VAL C O 1
ATOM 11316 N N . SER C 1 421 ? -23.31271 -17.67358 12.93104 1.000 14.53304 421 SER C N 1
ATOM 11317 C CA . SER C 1 421 ? -21.91122 -17.67634 12.50240 1.000 16.90283 421 SER C CA 1
ATOM 11318 C C . SER C 1 421 ? -21.06929 -16.75716 13.38845 1.000 16.07849 421 SER C C 1
ATOM 11319 O O . SER C 1 421 ? -19.95016 -17.12213 13.81236 1.000 15.69460 421 SER C O 1
ATOM 11322 N N . ASN C 1 422 ? -21.57962 -15.53298 13.64193 1.000 14.44755 422 ASN C N 1
ATOM 11323 C CA . ASN C 1 422 ? -20.77146 -14.57390 14.38659 1.000 16.65204 422 ASN C CA 1
ATOM 11324 C C . ASN C 1 422 ? -20.57302 -15.02417 15.83647 1.000 17.96309 422 ASN C C 1
ATOM 11325 O O . ASN C 1 422 ? -19.53337 -14.74152 16.44879 1.000 15.73805 422 ASN C O 1
ATOM 11330 N N . GLN C 1 423 ? -21.54806 -15.72835 16.40905 1.000 13.92844 423 GLN C N 1
ATOM 11331 C CA . GLN C 1 423 ? -21.33724 -16.23871 17.77086 1.000 15.26477 423 GLN C CA 1
ATOM 11332 C C . GLN C 1 423 ? -20.36909 -17.42164 17.77924 1.000 16.61995 423 GLN C C 1
ATOM 11333 O O . GLN C 1 423 ? -19.39699 -17.43234 18.53797 1.000 16.32245 423 GLN C O 1
ATOM 11339 N N . LEU C 1 424 ? -20.62578 -18.43451 16.94510 1.000 16.66714 424 LEU C N 1
ATOM 11340 C CA . LEU C 1 424 ? -19.81100 -19.63709 17.01893 1.000 15.14060 424 LEU C CA 1
ATOM 11341 C C . LEU C 1 424 ? -18.37694 -19.36007 16.58067 1.000 17.00267 424 LEU C C 1
ATOM 11342 O O . LEU C 1 424 ? -17.45386 -19.99580 17.11729 1.000 17.95886 424 LEU C O 1
ATOM 11347 N N . LEU C 1 425 ? -18.17068 -18.43749 15.62412 1.000 15.93402 425 LEU C N 1
ATOM 11348 C CA . LEU C 1 425 ? -16.82598 -18.16085 15.13295 1.000 16.72925 425 LEU C CA 1
ATOM 11349 C C . LEU C 1 425 ? -16.17384 -16.97810 15.86207 1.000 19.62394 425 LEU C C 1
ATOM 11350 O O . LEU C 1 425 ? -15.21961 -16.37673 15.34906 1.000 19.92370 425 LEU C O 1
ATOM 11355 N N . GLY C 1 426 ? -16.67383 -16.62934 17.05588 1.000 14.12445 426 GLY C N 1
ATOM 11356 C CA . GLY C 1 426 ? -15.83865 -15.88536 17.99511 1.000 17.76906 426 GLY C CA 1
ATOM 11357 C C . GLY C 1 426 ? -15.98326 -14.37381 18.03402 1.000 18.47916 426 GLY C C 1
ATOM 11358 O O . GLY C 1 426 ? -15.13659 -13.72994 18.67062 1.000 21.06421 426 GLY C O 1
ATOM 11359 N N . LEU C 1 427 ? -17.01048 -13.78389 17.41609 1.000 16.72435 427 LEU C N 1
ATOM 11360 C CA . LEU C 1 427 ? -17.17214 -12.33189 17.49125 1.000 14.62262 427 LEU C CA 1
ATOM 11361 C C . LEU C 1 427 ? -18.02351 -11.88493 18.67427 1.000 17.41362 427 LEU C C 1
ATOM 11362 O O . LEU C 1 427 ? -17.93781 -10.71970 19.03624 1.000 17.43554 427 LEU C O 1
ATOM 11367 N N . VAL C 1 428 ? -18.85554 -12.75381 19.25273 1.000 14.85598 428 VAL C N 1
ATOM 11368 C CA . VAL C 1 428 ? -19.74357 -12.32319 20.33630 1.000 17.03178 428 VAL C CA 1
ATOM 11369 C C . VAL C 1 428 ? -20.17973 -13.56712 21.10097 1.000 17.23340 428 VAL C C 1
ATOM 11370 O O . VAL C 1 428 ? -20.19840 -14.66304 20.55581 1.000 18.19070 428 VAL C O 1
ATOM 11374 N N . LYS C 1 429 ? -20.46741 -13.40993 22.39651 1.000 16.40975 429 LYS C N 1
ATOM 11375 C CA . LYS C 1 429 ? -20.95579 -14.54061 23.19186 1.000 17.03209 429 LYS C CA 1
ATOM 11376 C C . LYS C 1 429 ? -22.46265 -14.47042 23.42832 1.000 17.79710 429 LYS C C 1
ATOM 11377 O O . LYS C 1 429 ? -23.22000 -15.31574 22.95162 1.000 20.47990 429 LYS C O 1
ATOM 11383 N N . ASP C 1 430 ? -22.91031 -13.45721 24.15365 1.000 15.60950 430 ASP C N 1
ATOM 11384 C CA . ASP C 1 430 ? -24.33312 -13.20154 24.36176 1.000 16.31871 430 ASP C CA 1
ATOM 11385 C C . ASP C 1 430 ? -24.85908 -12.49676 23.11996 1.000 16.80352 430 ASP C C 1
ATOM 11386 O O . ASP C 1 430 ? -24.41217 -11.39809 22.81191 1.000 16.66119 430 ASP C O 1
ATOM 11391 N N . LEU C 1 431 ? -25.78719 -13.12820 22.38889 1.000 14.60449 431 LEU C N 1
ATOM 11392 C CA . LEU C 1 431 ? -26.20121 -12.54391 21.12103 1.000 15.25939 431 LEU C CA 1
ATOM 11393 C C . LEU C 1 431 ? -26.92920 -11.21253 21.27247 1.000 14.55539 431 LEU C C 1
ATOM 11394 O O . LEU C 1 431 ? -27.05866 -10.49344 20.27462 1.000 15.06791 431 LEU C O 1
ATOM 11399 N N . ARG C 1 432 ? -27.38628 -10.85237 22.48252 1.000 14.36670 432 ARG C N 1
ATOM 11400 C CA . ARG C 1 432 ? -27.93196 -9.50905 22.64457 1.000 15.19591 432 ARG C CA 1
ATOM 11401 C C . ARG C 1 432 ? -26.86554 -8.42772 22.51111 1.000 16.74098 432 ARG C C 1
ATOM 11402 O O . ARG C 1 432 ? -27.22662 -7.25783 22.34216 1.000 17.31171 432 ARG C O 1
ATOM 11410 N N . ASN C 1 433 ? -25.58429 -8.79797 22.50429 1.000 15.26812 433 ASN C N 1
ATOM 11411 C CA . ASN C 1 433 ? -24.49016 -7.85923 22.25009 1.000 13.51415 433 ASN C CA 1
ATOM 11412 C C . ASN C 1 433 ? -24.13056 -7.81776 20.77039 1.000 15.21875 433 ASN C C 1
ATOM 11413 O O . ASN C 1 433 ? -23.11853 -7.18664 20.40155 1.000 15.97191 433 ASN C O 1
ATOM 11418 N N . HIS C 1 434 ? -24.90310 -8.48934 19.91336 1.000 14.81015 434 HIS C N 1
ATOM 11419 C CA . HIS C 1 434 ? -24.54033 -8.53745 18.50281 1.000 14.56331 434 HIS C CA 1
ATOM 11420 C C . HIS C 1 434 ? -24.56764 -7.12606 17.91715 1.000 14.13238 434 HIS C C 1
ATOM 11421 O O . HIS C 1 434 ? -25.52410 -6.36451 18.13071 1.000 14.37503 434 HIS C O 1
ATOM 11428 N N . ALA C 1 435 ? -23.50670 -6.76566 17.17093 1.000 14.86360 435 ALA C N 1
ATOM 11429 C CA . ALA C 1 435 ? -23.36341 -5.38856 16.73325 1.000 17.25877 435 ALA C CA 1
ATOM 11430 C C . ALA C 1 435 ? -24.37421 -4.98705 15.65178 1.000 17.26796 435 ALA C C 1
ATOM 11431 O O . ALA C 1 435 ? -24.42899 -3.79599 15.30559 1.000 17.29015 435 ALA C O 1
ATOM 11433 N N . ALA C 1 436 ? -25.19016 -5.91448 15.15623 1.000 13.31313 436 ALA C N 1
ATOM 11434 C CA . ALA C 1 436 ? -26.25758 -5.50521 14.23138 1.000 15.01748 436 ALA C CA 1
ATOM 11435 C C . ALA C 1 436 ? -27.49345 -4.96228 14.94408 1.000 13.93612 436 ALA C C 1
ATOM 11436 O O . ALA C 1 436 ? -28.32430 -4.33604 14.30555 1.000 15.87833 436 ALA C O 1
ATOM 11438 N N . ALA C 1 437 ? -27.67646 -5.21154 16.25093 1.000 14.16234 437 ALA C N 1
ATOM 11439 C CA . ALA C 1 437 ? -28.86200 -4.66020 16.90672 1.000 14.35552 437 ALA C CA 1
ATOM 11440 C C . ALA C 1 437 ? -28.92070 -3.14340 16.82632 1.000 15.06650 437 ALA C C 1
ATOM 11441 O O . ALA C 1 437 ? -29.99120 -2.59622 16.47767 1.000 13.82982 437 ALA C O 1
ATOM 11443 N N . PRO C 1 438 ? -27.84196 -2.39400 17.05809 1.000 14.87329 438 PRO C N 1
ATOM 11444 C CA . PRO C 1 438 ? -27.95199 -0.94524 16.84063 1.000 16.23806 438 PRO C CA 1
ATOM 11445 C C . PRO C 1 438 ? -28.07844 -0.55165 15.37774 1.000 17.65558 438 PRO C C 1
ATOM 11446 O O . PRO C 1 438 ? -28.55176 0.55655 15.12019 1.000 20.78878 438 PRO C O 1
ATOM 11450 N N . LEU C 1 439 ? -27.64520 -1.39133 14.42458 1.000 15.02819 439 LEU C N 1
ATOM 11451 C CA . LEU C 1 439 ? -27.92421 -1.08722 13.01788 1.000 13.70311 439 LEU C CA 1
ATOM 11452 C C . LEU C 1 439 ? -29.40598 -1.18847 12.73673 1.000 17.06570 439 LEU C C 1
ATOM 11453 O O . LEU C 1 439 ? -29.99361 -0.31321 12.07582 1.000 17.44568 439 LEU C O 1
ATOM 11458 N N . LEU C 1 440 ? -30.03543 -2.24464 13.23925 1.000 14.36033 440 LEU C N 1
ATOM 11459 C CA . LEU C 1 440 ? -31.47296 -2.40419 12.97560 1.000 14.37401 440 LEU C CA 1
ATOM 11460 C C . LEU C 1 440 ? -32.27170 -1.28484 13.63417 1.000 16.66587 440 LEU C C 1
ATOM 11461 O O . LEU C 1 440 ? -33.31437 -0.85268 13.10929 1.000 15.00801 440 LEU C O 1
ATOM 11466 N N . ALA C 1 441 ? -31.81160 -0.81953 14.80357 1.000 13.39806 441 ALA C N 1
ATOM 11467 C CA . ALA C 1 441 ? -32.53173 0.22776 15.50611 1.000 14.01764 441 ALA C CA 1
ATOM 11468 C C . ALA C 1 441 ? -32.51468 1.53220 14.72835 1.000 15.92068 441 ALA C C 1
ATOM 11469 O O . ALA C 1 441 ? -33.39813 2.37147 14.90010 1.000 18.16455 441 ALA C O 1
ATOM 11471 N N . GLN C 1 442 ? -31.50030 1.73125 13.89321 1.000 16.13088 442 GLN C N 1
ATOM 11472 C CA . GLN C 1 442 ? -31.38424 2.91019 13.04479 1.000 16.84362 442 GLN C CA 1
ATOM 11473 C C . GLN C 1 442 ? -31.97152 2.71445 11.64918 1.000 19.17551 442 GLN C C 1
ATOM 11474 O O . GLN C 1 442 ? -31.82704 3.61506 10.80675 1.000 19.97691 442 GLN C O 1
ATOM 11480 N N . ASN C 1 443 ? -32.52152 1.54316 11.36240 1.000 15.13109 443 ASN C N 1
ATOM 11481 C CA . ASN C 1 443 ? -33.07022 1.20312 10.03902 1.000 15.86514 443 ASN C CA 1
ATOM 11482 C C . ASN C 1 443 ? -31.99241 1.15661 8.94970 1.000 17.45629 443 ASN C C 1
ATOM 11483 O O . ASN C 1 443 ? -32.25151 1.48048 7.78763 1.000 17.99342 443 ASN C O 1
ATOM 11488 N N . VAL C 1 444 ? -30.79080 0.74042 9.32417 1.000 14.91532 444 VAL C N 1
ATOM 11489 C CA . VAL C 1 444 ? -29.80618 0.31345 8.31248 1.000 15.52039 444 VAL C CA 1
ATOM 11490 C C . VAL C 1 444 ? -30.37622 -0.87263 7.53965 1.000 17.59228 444 VAL C C 1
ATOM 11491 O O . VAL C 1 444 ? -30.95479 -1.79669 8.15754 1.000 17.15816 444 VAL C O 1
ATOM 11495 N N . PRO C 1 445 ? -30.23939 -0.93972 6.21421 1.000 16.24252 445 PRO C N 1
ATOM 11496 C CA . PRO C 1 445 ? -30.82634 -2.07733 5.46934 1.000 16.71825 445 PRO C CA 1
ATOM 11497 C C . PRO C 1 445 ? -30.08714 -3.34947 5.79961 1.000 16.65797 445 PRO C C 1
ATOM 11498 O O . PRO C 1 445 ? -28.86018 -3.42145 5.64213 1.000 19.78458 445 PRO C O 1
ATOM 11502 N N . VAL C 1 446 ? -30.84122 -4.37889 6.21148 1.000 14.83046 446 VAL C N 1
ATOM 11503 C CA . VAL C 1 446 ? -30.26418 -5.63143 6.67245 1.000 12.91188 446 VAL C CA 1
ATOM 11504 C C . VAL C 1 446 ? -31.02409 -6.78556 6.06039 1.000 15.30222 446 VAL C C 1
ATOM 11505 O O . VAL C 1 446 ? -32.24909 -6.72483 5.92841 1.000 16.68567 446 VAL C O 1
ATOM 11509 N N . VAL C 1 447 ? -30.31580 -7.85594 5.73134 1.000 13.36865 447 VAL C N 1
ATOM 11510 C CA . VAL C 1 447 ? -30.92368 -9.13713 5.40124 1.000 13.18587 447 VAL C CA 1
ATOM 11511 C C . VAL C 1 447 ? -30.28124 -10.16150 6.32231 1.000 15.29731 447 VAL C C 1
ATOM 11512 O O . VAL C 1 447 ? -29.09813 -10.02593 6.67152 1.000 17.16166 447 VAL C O 1
ATOM 11516 N N . ILE C 1 448 ? -31.06122 -11.14133 6.77502 1.000 14.94020 448 ILE C N 1
ATOM 11517 C CA . ILE C 1 448 ? -30.54615 -12.21761 7.62836 1.000 16.41601 448 ILE C CA 1
ATOM 11518 C C . ILE C 1 448 ? -30.14491 -13.39566 6.76157 1.000 16.20785 448 ILE C C 1
ATOM 11519 O O . ILE C 1 448 ? -30.83283 -13.72230 5.80654 1.000 17.15972 448 ILE C O 1
ATOM 11524 N N . SER C 1 449 ? -29.04351 -14.08067 7.10918 1.000 14.17929 449 SER C N 1
ATOM 11525 C CA . SER C 1 449 ? -28.69529 -15.30055 6.38556 1.000 15.28749 449 SER C CA 1
ATOM 11526 C C . SER C 1 449 ? -27.94002 -16.22193 7.34063 1.000 16.93388 449 SER C C 1
ATOM 11527 O O . SER C 1 449 ? -27.71022 -15.87583 8.50361 1.000 16.58613 449 SER C O 1
ATOM 11530 N N . SER C 1 450 ? -27.56118 -17.40682 6.84887 1.000 16.97154 450 SER C N 1
ATOM 11531 C CA . SER C 1 450 ? -26.98183 -18.41042 7.73311 1.000 13.64731 450 SER C CA 1
ATOM 11532 C C . SER C 1 450 ? -25.48424 -18.68691 7.54113 1.000 15.44666 450 SER C C 1
ATOM 11533 O O . SER C 1 450 ? -24.90684 -19.36773 8.39741 1.000 17.70184 450 SER C O 1
ATOM 11536 N N . ASP C 1 451 ? -24.87166 -18.24189 6.43012 1.000 17.85137 451 ASP C N 1
ATOM 11537 C CA . ASP C 1 451 ? -23.42132 -18.32330 6.15742 1.000 16.18031 451 ASP C CA 1
ATOM 11538 C C . ASP C 1 451 ? -22.94859 -19.74363 5.86153 1.000 15.90843 451 ASP C C 1
ATOM 11539 O O . ASP C 1 451 ? -22.65433 -20.09309 4.69355 1.000 17.03937 451 ASP C O 1
ATOM 11544 N N . ASP C 1 452 ? -22.84492 -20.58967 6.89357 1.000 15.29947 452 ASP C N 1
ATOM 11545 C CA . ASP C 1 452 ? -22.25221 -21.91683 6.77084 1.000 14.12334 452 ASP C CA 1
ATOM 11546 C C . ASP C 1 452 ? -23.07897 -22.91964 7.56749 1.000 15.43794 452 ASP C C 1
ATOM 11547 O O . ASP C 1 452 ? -22.53491 -23.62942 8.42123 1.000 16.24877 452 ASP C O 1
ATOM 11552 N N . PRO C 1 453 ? -24.39139 -22.99166 7.34759 1.000 15.44602 453 PRO C N 1
ATOM 11553 C CA . PRO C 1 453 ? -25.25381 -23.75288 8.28792 1.000 13.76307 453 PRO C CA 1
ATOM 11554 C C . PRO C 1 453 ? -24.94880 -25.21607 8.36194 1.000 18.79525 453 PRO C C 1
ATOM 11555 O O . PRO C 1 453 ? -25.17336 -25.82881 9.42037 1.000 19.00895 453 PRO C O 1
ATOM 11559 N N . GLY C 1 454 ? -24.46221 -25.82388 7.27448 1.000 13.85383 454 GLY C N 1
ATOM 11560 C CA . GLY C 1 454 ? -24.11625 -27.23423 7.33217 1.000 15.86256 454 GLY C CA 1
ATOM 11561 C C . GLY C 1 454 ? -23.00595 -27.54280 8.32474 1.000 18.69235 454 GLY C C 1
ATOM 11562 O O . GLY C 1 454 ? -23.00167 -28.62059 8.94272 1.000 17.76547 454 GLY C O 1
ATOM 11563 N N . VAL C 1 455 ? -22.09417 -26.59337 8.53147 1.000 16.34448 455 VAL C N 1
ATOM 11564 C CA . VAL C 1 455 ? -20.90450 -26.86318 9.33752 1.000 14.81422 455 VAL C CA 1
ATOM 11565 C C . VAL C 1 455 ? -21.29163 -27.14860 10.77969 1.000 16.81475 455 VAL C C 1
ATOM 11566 O O . VAL C 1 455 ? -20.65525 -27.96911 11.45169 1.000 18.50821 455 VAL C O 1
ATOM 11570 N N . TRP C 1 456 ? -22.31368 -26.45274 11.26992 1.000 17.33023 456 TRP C N 1
ATOM 11571 C CA . TRP C 1 456 ? -22.69919 -26.52817 12.68246 1.000 19.31902 456 TRP C CA 1
ATOM 11572 C C . TRP C 1 456 ? -24.17945 -26.90100 12.83914 1.000 17.46068 456 TRP C C 1
ATOM 11573 O O . TRP C 1 456 ? -24.82238 -26.57801 13.85240 1.000 18.07962 456 TRP C O 1
ATOM 11584 N N . GLU C 1 457 ? -24.70067 -27.63203 11.86200 1.000 16.19359 457 GLU C N 1
ATOM 11585 C CA . GLU C 1 457 ? -25.99990 -28.30710 11.96594 1.000 19.36468 457 GLU C CA 1
ATOM 11586 C C . GLU C 1 457 ? -27.13887 -27.31553 12.18046 1.000 20.94234 457 GLU C C 1
ATOM 11587 O O . GLU C 1 457 ? -28.09700 -27.60868 12.90455 1.000 23.10924 457 GLU C O 1
ATOM 11593 N N . ALA C 1 458 ? -27.05997 -26.14955 11.53642 1.000 16.91548 458 ALA C N 1
ATOM 11594 C CA . ALA C 1 458 ? -28.17929 -25.22305 11.52840 1.000 13.75091 458 ALA C CA 1
ATOM 11595 C C . ALA C 1 458 ? -29.09669 -25.49099 10.32490 1.000 19.46076 458 ALA C C 1
ATOM 11596 O O . ALA C 1 458 ? -28.68789 -26.08779 9.32811 1.000 18.78227 458 ALA C O 1
ATOM 11598 N N . LEU C 1 459 ? -30.33927 -25.01284 10.43599 1.000 18.60518 459 LEU C N 1
ATOM 11599 C CA . LEU C 1 459 ? -31.27773 -25.00472 9.29496 1.000 17.20033 459 LEU C CA 1
ATOM 11600 C C . LEU C 1 459 ? -30.85299 -23.90666 8.30552 1.000 16.63861 459 LEU C C 1
ATOM 11601 O O . LEU C 1 459 ? -30.02167 -23.03570 8.61470 1.000 17.12486 459 LEU C O 1
ATOM 11606 N N . PRO C 1 460 ? -31.40120 -23.93019 7.08776 1.000 15.64955 460 PRO C N 1
ATOM 11607 C CA . PRO C 1 460 ? -31.01249 -22.90387 6.10551 1.000 14.52011 460 PRO C CA 1
ATOM 11608 C C . PRO C 1 460 ? -31.23162 -21.49748 6.60118 1.000 16.30430 460 PRO C C 1
ATOM 11609 O O . PRO C 1 460 ? -30.41577 -20.61018 6.31512 1.000 17.45959 460 PRO C O 1
ATOM 11613 N N . MET C 1 461 ? -32.36656 -21.23524 7.27385 1.000 17.23177 461 MET C N 1
ATOM 11614 C CA . MET C 1 461 ? -32.65444 -19.87441 7.69562 1.000 14.86537 461 MET C CA 1
ATOM 11615 C C . MET C 1 461 ? -33.35826 -19.78481 9.03993 1.000 15.81698 461 MET C C 1
ATOM 11616 O O . MET C 1 461 ? -33.18889 -18.77105 9.72750 1.000 16.29307 461 MET C O 1
ATOM 11621 N N . SER C 1 462 ? -34.10212 -20.81148 9.45397 1.000 15.44956 462 SER C N 1
ATOM 11622 C CA . SER C 1 462 ? -35.00362 -20.61675 10.59009 1.000 16.91647 462 SER C CA 1
ATOM 11623 C C . SER C 1 462 ? -34.23599 -20.35590 11.87796 1.000 17.09465 462 SER C C 1
ATOM 11624 O O . SER C 1 462 ? -34.74491 -19.64765 12.74703 1.000 15.96963 462 SER C O 1
ATOM 11627 N N . HIS C 1 463 ? -33.08857 -21.01968 12.06856 1.000 14.21247 463 HIS C N 1
ATOM 11628 C CA . HIS C 1 463 ? -32.38113 -20.79221 13.34750 1.000 16.10642 463 HIS C CA 1
ATOM 11629 C C . HIS C 1 463 ? -31.81346 -19.37934 13.39813 1.000 15.14189 463 HIS C C 1
ATOM 11630 O O . HIS C 1 463 ? -31.89181 -18.71028 14.43362 1.000 16.45971 463 HIS C O 1
ATOM 11637 N N . ASP C 1 464 ? -31.20740 -18.91572 12.30270 1.000 14.69067 464 ASP C N 1
ATOM 11638 C CA . ASP C 1 464 ? -30.69755 -17.54933 12.26708 1.000 16.17779 464 ASP C CA 1
ATOM 11639 C C . ASP C 1 464 ? -31.81082 -16.50914 12.40028 1.000 15.28189 464 ASP C C 1
ATOM 11640 O O . ASP C 1 464 ? -31.58700 -15.44595 12.99222 1.000 15.65601 464 ASP C O 1
ATOM 11645 N N . MET C 1 465 ? -32.97125 -16.74004 11.77696 1.000 15.25911 465 MET C N 1
ATOM 11646 C CA . MET C 1 465 ? -34.05231 -15.77177 11.87480 1.000 13.89501 465 MET C CA 1
ATOM 11647 C C . MET C 1 465 ? -34.60843 -15.75205 13.30265 1.000 15.07429 465 MET C C 1
ATOM 11648 O O . MET C 1 465 ? -34.95659 -14.68007 13.81467 1.000 16.38566 465 MET C O 1
ATOM 11653 N N . TYR C 1 466 ? -34.66339 -16.91419 13.96373 1.000 13.43449 466 TYR C N 1
ATOM 11654 C CA . TYR C 1 466 ? -35.11024 -16.95110 15.35471 1.000 14.31586 466 TYR C CA 1
ATOM 11655 C C . TYR C 1 466 ? -34.16088 -16.15832 16.24933 1.000 15.41162 466 TYR C C 1
ATOM 11656 O O . TYR C 1 466 ? -34.62170 -15.33640 17.06419 1.000 14.67623 466 TYR C O 1
ATOM 11665 N N . VAL C 1 467 ? -32.83660 -16.39297 16.12643 1.000 16.19407 467 VAL C N 1
ATOM 11666 C CA . VAL C 1 467 ? -31.96742 -15.63664 17.04735 1.000 15.79098 467 VAL C CA 1
ATOM 11667 C C . VAL C 1 467 ? -31.95166 -14.14200 16.67731 1.000 14.48364 467 VAL C C 1
ATOM 11668 O O . VAL C 1 467 ? -31.90079 -13.27180 17.56417 1.000 17.33377 467 VAL C O 1
ATOM 11672 N N . ALA C 1 468 ? -32.05308 -13.78111 15.40254 1.000 14.45941 468 ALA C N 1
ATOM 11673 C CA . ALA C 1 468 ? -32.18998 -12.35794 15.08761 1.000 14.61769 468 ALA C CA 1
ATOM 11674 C C . ALA C 1 468 ? -33.43318 -11.77113 15.76031 1.000 16.59014 468 ALA C C 1
ATOM 11675 O O . ALA C 1 468 ? -33.38569 -10.69793 16.37889 1.000 15.30435 468 ALA C O 1
ATOM 11677 N N . PHE C 1 469 ? -34.55621 -12.45889 15.63716 1.000 12.34062 469 PHE C N 1
ATOM 11678 C CA . PHE C 1 469 ? -35.82000 -11.96698 16.17206 1.000 14.47427 469 PHE C CA 1
ATOM 11679 C C . PHE C 1 469 ? -35.80214 -11.87456 17.70036 1.000 14.68145 469 PHE C C 1
ATOM 11680 O O . PHE C 1 469 ? -36.39156 -10.95155 18.29584 1.000 16.94716 469 PHE C O 1
ATOM 11688 N N . MET C 1 470 ? -35.13889 -12.81906 18.35766 1.000 14.93277 470 MET C N 1
ATOM 11689 C CA . MET C 1 470 ? -35.17047 -12.85914 19.82172 1.000 15.06867 470 MET C CA 1
ATOM 11690 C C . MET C 1 470 ? -34.05555 -12.05780 20.48762 1.000 15.91926 470 MET C C 1
ATOM 11691 O O . MET C 1 470 ? -34.22523 -11.64504 21.66238 1.000 17.12581 470 MET C O 1
ATOM 11696 N N . ASP C 1 471 ? -32.95541 -11.80051 19.77282 1.000 13.71339 471 ASP C N 1
ATOM 11697 C CA . ASP C 1 471 ? -31.76794 -11.20580 20.36480 1.000 14.79981 471 ASP C CA 1
ATOM 11698 C C . ASP C 1 471 ? -31.39829 -9.84505 19.78784 1.000 14.59029 471 ASP C C 1
ATOM 11699 O O . ASP C 1 471 ? -30.74982 -9.05386 20.48379 1.000 15.60896 471 ASP C O 1
ATOM 11704 N N . LEU C 1 472 ? -31.70328 -9.57428 18.50431 1.000 16.10412 472 LEU C N 1
ATOM 11705 C CA . LEU C 1 472 ? -31.19031 -8.37681 17.84536 1.000 15.86405 472 LEU C CA 1
ATOM 11706 C C . LEU C 1 472 ? -32.21738 -7.25950 17.74010 1.000 15.48663 472 LEU C C 1
ATOM 11707 O O . LEU C 1 472 ? -31.89239 -6.19025 17.23181 1.000 18.16515 472 LEU C O 1
ATOM 11712 N N . VAL C 1 473 ? -33.44963 -7.48524 18.19025 1.000 14.51327 473 VAL C N 1
ATOM 11713 C CA . VAL C 1 473 ? -34.47916 -6.48214 18.33832 1.000 15.97783 473 VAL C CA 1
ATOM 11714 C C . VAL C 1 473 ? -35.15402 -6.75564 19.68217 1.000 15.61507 473 VAL C C 1
ATOM 11715 O O . VAL C 1 473 ? -34.91163 -7.78344 20.33132 1.000 17.34689 473 VAL C O 1
ATOM 11719 N N . GLY C 1 474 ? -36.04076 -5.86357 20.07902 1.000 15.96314 474 GLY C N 1
ATOM 11720 C CA . GLY C 1 474 ? -36.52828 -5.82598 21.44606 1.000 14.76569 474 GLY C CA 1
ATOM 11721 C C . GLY C 1 474 ? -37.81308 -6.59922 21.72767 1.000 18.60879 474 GLY C C 1
ATOM 11722 O O . GLY C 1 474 ? -38.44480 -7.20701 20.84782 1.000 15.88725 474 GLY C O 1
ATOM 11723 N N . GLU C 1 475 ? -38.20549 -6.54024 23.01605 1.000 16.82352 475 GLU C N 1
ATOM 11724 C CA . GLU C 1 475 ? -39.35180 -7.27369 23.51390 1.000 17.27574 475 GLU C CA 1
ATOM 11725 C C . GLU C 1 475 ? -40.61240 -6.87215 22.76841 1.000 19.98997 475 GLU C C 1
ATOM 11726 O O . GLU C 1 475 ? -41.54173 -7.67870 22.58690 1.000 18.77215 475 GLU C O 1
ATOM 11732 N N . ASP C 1 476 ? -40.67681 -5.61010 22.38535 1.000 18.65315 476 ASP C N 1
ATOM 11733 C CA . ASP C 1 476 ? -41.84534 -5.02144 21.77190 1.000 23.64987 476 ASP C CA 1
ATOM 11734 C C . ASP C 1 476 ? -41.77795 -5.03852 20.24547 1.000 26.32118 476 ASP C C 1
ATOM 11735 O O . ASP C 1 476 ? -42.57219 -4.34977 19.59705 1.000 31.41692 476 ASP C O 1
ATOM 11740 N N . ALA C 1 477 ? -40.86474 -5.80386 19.65844 1.000 16.81564 477 ALA C N 1
ATOM 11741 C CA . ALA C 1 477 ? -40.75709 -5.93548 18.21038 1.000 17.03269 477 ALA C CA 1
ATOM 11742 C C . ALA C 1 477 ? -41.27778 -7.31669 17.78261 1.000 20.49227 477 ALA C C 1
ATOM 11743 O O . ALA C 1 477 ? -40.84892 -8.34683 18.30124 1.000 19.46891 477 ALA C O 1
ATOM 11745 N N . GLY C 1 478 ? -42.23428 -7.33801 16.84527 1.000 18.67771 478 GLY C N 1
ATOM 11746 C CA . GLY C 1 478 ? -42.97132 -8.56222 16.56295 1.000 16.25599 478 GLY C CA 1
ATOM 11747 C C . GLY C 1 478 ? -42.94783 -8.90036 15.07558 1.000 17.55444 478 GLY C C 1
ATOM 11748 O O . GLY C 1 478 ? -41.90008 -8.82560 14.39316 1.000 18.99484 478 GLY C O 1
ATOM 11749 N N . LEU C 1 479 ? -44.12366 -9.31372 14.56054 1.000 17.00126 479 LEU C N 1
ATOM 11750 C CA . LEU C 1 479 ? -44.20619 -9.82777 13.18782 1.000 15.50912 479 LEU C CA 1
ATOM 11751 C C . LEU C 1 479 ? -43.82714 -8.76783 12.14716 1.000 15.47812 479 LEU C C 1
ATOM 11752 O O . LEU C 1 479 ? -43.40374 -9.11463 11.05186 1.000 18.96974 479 LEU C O 1
ATOM 11757 N N . ASP C 1 480 ? -43.95507 -7.48755 12.47443 1.000 15.33700 480 ASP C N 1
ATOM 11758 C CA . ASP C 1 480 ? -43.54051 -6.44994 11.54353 1.000 18.21488 480 ASP C CA 1
ATOM 11759 C C . ASP C 1 480 ? -42.02807 -6.51528 11.25406 1.000 18.72213 480 ASP C C 1
ATOM 11760 O O . ASP C 1 480 ? -41.61119 -6.28927 10.10599 1.000 16.54544 480 ASP C O 1
ATOM 11765 N N . VAL C 1 481 ? -41.18494 -6.82433 12.26528 1.000 14.68647 481 VAL C N 1
ATOM 11766 C CA . VAL C 1 481 ? -39.75329 -6.96780 11.99229 1.000 15.47809 481 VAL C CA 1
ATOM 11767 C C . VAL C 1 481 ? -39.50973 -8.17482 11.09788 1.000 15.36745 481 VAL C C 1
ATOM 11768 O O . VAL C 1 481 ? -38.73200 -8.11059 10.13375 1.000 16.32086 481 VAL C O 1
ATOM 11772 N N . LEU C 1 482 ? -40.14912 -9.30780 11.42261 1.000 15.92215 482 LEU C N 1
ATOM 11773 C CA . LEU C 1 482 ? -39.97752 -10.49210 10.58505 1.000 15.36990 482 LEU C CA 1
ATOM 11774 C C . LEU C 1 482 ? -40.37372 -10.20415 9.13995 1.000 13.23613 482 LEU C C 1
ATOM 11775 O O . LEU C 1 482 ? -39.64593 -10.57272 8.19962 1.000 16.04861 482 LEU C O 1
ATOM 11780 N N . LYS C 1 483 ? -41.54136 -9.58404 8.94874 1.000 14.97952 483 LYS C N 1
ATOM 11781 C CA . LYS C 1 483 ? -42.01112 -9.36880 7.57972 1.000 15.98733 483 LYS C CA 1
ATOM 11782 C C . LYS C 1 483 ? -41.05320 -8.45123 6.82610 1.000 15.55206 483 LYS C C 1
ATOM 11783 O O . LYS C 1 483 ? -40.76211 -8.68139 5.64060 1.000 15.08882 483 LYS C O 1
ATOM 11789 N N . GLN C 1 484 ? -40.51662 -7.41402 7.51552 1.000 14.95357 484 GLN C N 1
ATOM 11790 C CA . GLN C 1 484 ? -39.59668 -6.50390 6.83528 1.000 16.39571 484 GLN C CA 1
ATOM 11791 C C . GLN C 1 484 ? -38.32255 -7.22579 6.43163 1.000 15.19899 484 GLN C C 1
ATOM 11792 O O . GLN C 1 484 ? -37.81412 -7.02250 5.31858 1.000 16.32703 484 GLN C O 1
ATOM 11798 N N . LEU C 1 485 ? -37.75600 -8.03806 7.34406 1.000 14.50363 485 LEU C N 1
ATOM 11799 C CA . LEU C 1 485 ? -36.52125 -8.75890 7.00820 1.000 14.32670 485 LEU C CA 1
ATOM 11800 C C . LEU C 1 485 ? -36.73943 -9.72274 5.83934 1.000 16.08424 485 LEU C C 1
ATOM 11801 O O . LEU C 1 485 ? -35.87641 -9.85287 4.94993 1.000 16.17680 485 LEU C O 1
ATOM 11806 N N . VAL C 1 486 ? -37.92036 -10.35308 5.79709 1.000 14.23289 486 VAL C N 1
ATOM 11807 C CA . VAL C 1 486 ? -38.26594 -11.25835 4.68773 1.000 14.34588 486 VAL C CA 1
ATOM 11808 C C . VAL C 1 486 ? -38.36199 -10.48909 3.37003 1.000 16.18059 486 VAL C C 1
ATOM 11809 O O . VAL C 1 486 ? -37.76338 -10.90391 2.36669 1.000 17.92490 486 VAL C O 1
ATOM 11813 N N . TRP C 1 487 ? -39.09269 -9.36578 3.35338 1.000 14.44422 487 TRP C N 1
ATOM 11814 C CA . TRP C 1 487 ? -39.20516 -8.56782 2.12303 1.000 16.68097 487 TRP C CA 1
ATOM 11815 C C . TRP C 1 487 ? -37.83431 -8.00232 1.73888 1.000 16.79525 487 TRP C C 1
ATOM 11816 O O . TRP C 1 487 ? -37.51852 -7.94467 0.54316 1.000 16.57094 487 TRP C O 1
ATOM 11827 N N . ASN C 1 488 ? -37.01707 -7.59454 2.72823 1.000 15.39123 488 ASN C N 1
ATOM 11828 C CA . ASN C 1 488 ? -35.68803 -7.06044 2.41810 1.000 14.49357 488 ASN C CA 1
ATOM 11829 C C . ASN C 1 488 ? -34.87462 -8.06305 1.62885 1.000 16.44862 488 ASN C C 1
ATOM 11830 O O . ASN C 1 488 ? -34.08362 -7.66986 0.75997 1.000 17.16356 488 ASN C O 1
ATOM 11835 N N . SER C 1 489 ? -35.00047 -9.35277 1.96572 1.000 15.11229 489 SER C N 1
ATOM 11836 C CA . SER C 1 489 ? -34.17115 -10.35572 1.29383 1.000 16.57169 489 SER C CA 1
ATOM 11837 C C . SER C 1 489 ? -34.49223 -10.46556 -0.18835 1.000 18.51887 489 SER C C 1
ATOM 11838 O O . SER C 1 489 ? -33.61775 -10.87947 -0.96178 1.000 17.13308 489 SER C O 1
ATOM 11841 N N . ILE C 1 490 ? -35.71353 -10.12058 -0.62499 1.000 15.24637 490 ILE C N 1
ATOM 11842 C CA . ILE C 1 490 ? -35.95196 -10.01115 -2.07089 1.000 15.74330 490 ILE C CA 1
ATOM 11843 C C . ILE C 1 490 ? -35.59759 -8.62546 -2.58718 1.000 16.90333 490 ILE C C 1
ATOM 11844 O O . ILE C 1 490 ? -35.00128 -8.46563 -3.66736 1.000 19.02878 490 ILE C O 1
ATOM 11849 N N . GLN C 1 491 ? -35.98908 -7.58033 -1.85839 1.000 17.99710 491 GLN C N 1
ATOM 11850 C CA . GLN C 1 491 ? -35.80202 -6.24862 -2.40593 1.000 19.40800 491 GLN C CA 1
ATOM 11851 C C . GLN C 1 491 ? -34.32720 -5.90589 -2.54507 1.000 18.37803 491 GLN C C 1
ATOM 11852 O O . GLN C 1 491 ? -33.96991 -5.14149 -3.43964 1.000 19.55132 491 GLN C O 1
ATOM 11858 N N . TYR C 1 492 ? -33.47480 -6.40999 -1.65768 1.000 17.78361 492 TYR C N 1
ATOM 11859 C CA . TYR C 1 492 ? -32.04123 -6.17761 -1.79000 1.000 16.44525 492 TYR C CA 1
ATOM 11860 C C . TYR C 1 492 ? -31.30203 -7.35841 -2.42185 1.000 17.31711 492 TYR C C 1
ATOM 11861 O O . TYR C 1 492 ? -30.05546 -7.35425 -2.43874 1.000 18.25363 492 TYR C O 1
ATOM 11870 N N . SER C 1 493 ? -32.02087 -8.35018 -2.96072 1.000 16.28463 493 SER C N 1
ATOM 11871 C CA . SER C 1 493 ? -31.37230 -9.32042 -3.84712 1.000 17.10022 493 SER C CA 1
ATOM 11872 C C . SER C 1 493 ? -30.85727 -8.61169 -5.10084 1.000 18.45462 493 SER C C 1
ATOM 11873 O O . SER C 1 493 ? -31.12586 -7.42010 -5.34042 1.000 19.64970 493 SER C O 1
ATOM 11876 N N . SER C 1 494 ? -30.10442 -9.36726 -5.92676 1.000 16.96017 494 SER C N 1
ATOM 11877 C CA . SER C 1 494 ? -29.63290 -8.87234 -7.20544 1.000 18.29201 494 SER C CA 1
ATOM 11878 C C . SER C 1 494 ? -30.51074 -9.30422 -8.37664 1.000 19.05079 494 SER C C 1
ATOM 11879 O O . SER C 1 494 ? -30.06023 -9.30162 -9.53581 1.000 20.55490 494 SER C O 1
ATOM 11882 N N . MET C 1 495 ? -31.76276 -9.64564 -8.11036 1.000 20.91205 495 MET C N 1
ATOM 11883 C CA . MET C 1 495 ? -32.71387 -9.83652 -9.19633 1.000 20.75823 495 MET C CA 1
ATOM 11884 C C . MET C 1 495 ? -32.91770 -8.54815 -9.98860 1.000 22.20698 495 MET C C 1
ATOM 11885 O O . MET C 1 495 ? -32.83594 -7.44134 -9.45840 1.000 23.71865 495 MET C O 1
ATOM 11890 N N . ASN C 1 496 ? -33.21957 -8.68758 -11.27751 1.000 20.29166 496 ASN C N 1
ATOM 11891 C CA . ASN C 1 496 ? -33.60699 -7.49242 -12.01564 1.000 25.87013 496 ASN C CA 1
ATOM 11892 C C . ASN C 1 496 ? -35.05240 -7.10509 -11.66756 1.000 29.16768 496 ASN C C 1
ATOM 11893 O O . ASN C 1 496 ? -35.73149 -7.78970 -10.89970 1.000 24.72055 496 ASN C O 1
ATOM 11898 N N . ALA C 1 497 ? -35.50639 -5.96496 -12.20829 1.000 28.50529 497 ALA C N 1
ATOM 11899 C CA . ALA C 1 497 ? -36.81731 -5.41425 -11.85710 1.000 33.31906 497 ALA C CA 1
ATOM 11900 C C . ALA C 1 497 ? -37.93314 -6.42028 -12.10717 1.000 29.00759 497 ALA C C 1
ATOM 11901 O O . ALA C 1 497 ? -38.80691 -6.62450 -11.25158 1.000 31.83717 497 ALA C O 1
ATOM 11903 N N . THR C 1 498 ? -37.93258 -7.03431 -13.27994 1.000 29.76970 498 THR C N 1
ATOM 11904 C CA . THR C 1 498 ? -38.98210 -7.98675 -13.63675 1.000 31.85635 498 THR C CA 1
ATOM 11905 C C . THR C 1 498 ? -38.94911 -9.23263 -12.75160 1.000 30.31616 498 THR C C 1
ATOM 11906 O O . THR C 1 498 ? -39.99503 -9.70177 -12.28229 1.000 27.94181 498 THR C O 1
ATOM 11910 N N . GLU C 1 499 ? -37.75619 -9.78035 -12.51680 1.000 25.53463 499 GLU C N 1
ATOM 11911 C CA . GLU C 1 499 ? -37.61723 -10.91223 -11.60624 1.000 24.09123 499 GLU C CA 1
ATOM 11912 C C . GLU C 1 499 ? -38.12396 -10.57466 -10.22246 1.000 20.78383 499 GLU C C 1
ATOM 11913 O O . GLU C 1 499 ? -38.72238 -11.42305 -9.55691 1.000 21.28337 499 GLU C O 1
ATOM 11919 N N . LYS C 1 500 ? -37.79788 -9.38142 -9.72937 1.000 23.35300 500 LYS C N 1
ATOM 11920 C CA . LYS C 1 500 ? -38.20544 -8.98989 -8.37751 1.000 22.91893 500 LYS C CA 1
ATOM 11921 C C . LYS C 1 500 ? -39.72720 -8.93584 -8.26919 1.000 22.96824 500 LYS C C 1
ATOM 11922 O O . LYS C 1 500 ? -40.31332 -9.37771 -7.27199 1.000 21.58592 500 LYS C O 1
ATOM 11928 N N . LYS C 1 501 ? -40.36832 -8.31573 -9.25709 1.000 26.04185 501 LYS C N 1
ATOM 11929 C CA . LYS C 1 501 ? -41.83161 -8.24540 -9.26232 1.000 24.95800 501 LYS C CA 1
ATOM 11930 C C . LYS C 1 501 ? -42.42169 -9.63857 -9.22678 1.000 20.36816 501 LYS C C 1
ATOM 11931 O O . LYS C 1 501 ? -43.36403 -9.90145 -8.47119 1.000 23.76921 501 LYS C O 1
ATOM 11933 N N . THR C 1 502 ? -41.87801 -10.55140 -10.03051 1.000 21.90059 502 THR C N 1
ATOM 11934 C CA . THR C 1 502 ? -42.38104 -11.92554 -10.05562 1.000 21.36468 502 THR C CA 1
ATOM 11935 C C . THR C 1 502 ? -42.16090 -12.60939 -8.71077 1.000 23.91103 502 THR C C 1
ATOM 11936 O O . THR C 1 502 ? -43.04095 -13.32816 -8.21119 1.000 21.78931 502 THR C O 1
ATOM 11940 N N . ALA C 1 503 ? -40.98740 -12.42438 -8.14240 1.000 18.11340 503 ALA C N 1
ATOM 11941 C CA . ALA C 1 503 ? -40.68076 -13.07785 -6.86216 1.000 18.11238 503 ALA C CA 1
ATOM 11942 C C . ALA C 1 503 ? -41.56123 -12.54031 -5.73500 1.000 25.08069 503 ALA C C 1
ATOM 11943 O O . ALA C 1 503 ? -41.95155 -13.28719 -4.83083 1.000 21.57251 503 ALA C O 1
ATOM 11945 N N . LEU C 1 504 ? -41.83949 -11.24054 -5.74513 1.000 20.97283 504 LEU C N 1
ATOM 11946 C CA . LEU C 1 504 ? -42.68283 -10.66429 -4.68415 1.000 22.01161 504 LEU C CA 1
ATOM 11947 C C . LEU C 1 504 ? -44.13189 -11.12742 -4.79238 1.000 21.79684 504 LEU C C 1
ATOM 11948 O O . LEU C 1 504 ? -44.80563 -11.31517 -3.75798 1.000 23.19279 504 LEU C O 1
ATOM 11953 N N . LYS C 1 505 ? -44.63754 -11.30951 -6.02133 1.000 20.87366 505 LYS C N 1
ATOM 11954 C CA . LYS C 1 505 ? -45.96502 -11.88855 -6.21476 1.000 20.51654 505 LYS C CA 1
ATOM 11955 C C . LYS C 1 505 ? -46.02518 -13.29470 -5.61834 1.000 26.55514 505 LYS C C 1
ATOM 11956 O O . LYS C 1 505 ? -46.96298 -13.63262 -4.87532 1.000 26.19647 505 LYS C O 1
ATOM 11962 N N . LEU C 1 506 ? -44.97429 -14.08291 -5.82526 1.000 21.43321 506 LEU C N 1
ATOM 11963 C CA . LEU C 1 506 ? -44.93270 -15.42394 -5.25645 1.000 23.99425 506 LEU C CA 1
ATOM 11964 C C . LEU C 1 506 ? -44.82530 -15.36658 -3.73444 1.000 25.64265 506 LEU C C 1
ATOM 11965 O O . LEU C 1 506 ? -45.49194 -16.13669 -3.02606 1.000 21.51853 506 LEU C O 1
ATOM 11970 N N . LEU C 1 507 ? -43.94749 -14.49226 -3.22427 1.000 21.40033 507 LEU C N 1
ATOM 11971 C CA . LEU C 1 507 ? -43.78199 -14.35409 -1.78157 1.000 18.52272 507 LEU C CA 1
ATOM 11972 C C . LEU C 1 507 ? -45.08251 -13.91926 -1.12987 1.000 21.86075 507 LEU C C 1
ATOM 11973 O O . LEU C 1 507 ? -45.44883 -14.45519 -0.08600 1.000 20.50928 507 LEU C O 1
ATOM 11978 N N . GLN C 1 508 ? -45.78764 -12.96074 -1.73325 1.000 19.18890 508 GLN C N 1
ATOM 11979 C CA . GLN C 1 508 ? -47.03932 -12.48645 -1.12853 1.000 23.30845 508 GLN C CA 1
ATOM 11980 C C . GLN C 1 508 ? -48.03592 -13.63027 -0.96087 1.000 26.50388 508 GLN C C 1
ATOM 11981 O O . GLN C 1 508 ? -48.72926 -13.71205 0.06866 1.000 21.88970 508 GLN C O 1
ATOM 11987 N N . ALA C 1 509 ? -48.14147 -14.51174 -1.97819 1.000 24.73470 509 ALA C N 1
ATOM 11988 C CA . ALA C 1 509 ? -49.03185 -15.67121 -1.88762 1.000 25.05271 509 ALA C CA 1
ATOM 11989 C C . ALA C 1 509 ? -48.60901 -16.62358 -0.76544 1.000 25.27770 509 ALA C C 1
ATOM 11990 O O . ALA C 1 509 ? -49.46276 -17.14858 -0.02728 1.000 26.43960 509 ALA C O 1
ATOM 11992 N N . LYS C 1 510 ? -47.31525 -16.90579 -0.67978 1.000 21.47081 510 LYS C N 1
ATOM 11993 C CA . LYS C 1 510 ? -46.78839 -17.77146 0.37212 1.000 21.54134 510 LYS C CA 1
ATOM 11994 C C . LYS C 1 510 ? -47.05232 -17.16114 1.73911 1.000 22.50722 510 LYS C C 1
ATOM 11995 O O . LYS C 1 510 ? -47.43794 -17.86384 2.68179 1.000 23.03488 510 LYS C O 1
ATOM 12001 N N . TRP C 1 511 ? -46.89620 -15.84408 1.83637 1.000 19.01253 511 TRP C N 1
ATOM 12002 C CA . TRP C 1 511 ? -47.11284 -15.15330 3.09934 1.000 19.22262 511 TRP C CA 1
ATOM 12003 C C . TRP C 1 511 ? -48.57394 -15.22245 3.50949 1.000 20.73424 511 TRP C C 1
ATOM 12004 O O . TRP C 1 511 ? -48.89604 -15.57386 4.65538 1.000 21.40263 511 TRP C O 1
ATOM 12015 N N . ASN C 1 512 ? -49.49401 -14.92799 2.56602 1.000 18.34775 512 ASN C N 1
ATOM 12016 C CA . ASN C 1 512 ? -50.91321 -15.01893 2.88744 1.000 19.79981 512 ASN C CA 1
ATOM 12017 C C . ASN C 1 512 ? -51.28792 -16.41511 3.37310 1.000 23.59498 512 ASN C C 1
ATOM 12018 O O . ASN C 1 512 ? -52.05598 -16.56362 4.34428 1.000 24.70438 512 ASN C O 1
ATOM 12023 N N . ASN C 1 513 ? -50.77286 -17.44928 2.70557 1.000 20.80311 513 ASN C N 1
ATOM 12024 C CA . ASN C 1 513 ? -51.07142 -18.81732 3.13362 1.000 26.61551 513 ASN C CA 1
ATOM 12025 C C . ASN C 1 513 ? -50.51138 -19.10035 4.52485 1.000 23.65204 513 ASN C C 1
ATOM 12026 O O . ASN C 1 513 ? -51.16512 -19.76157 5.34449 1.000 24.32145 513 ASN C O 1
ATOM 12031 N N . PHE C 1 514 ? -49.30468 -18.62859 4.78775 1.000 22.53954 514 PHE C N 1
ATOM 12032 C CA . PHE C 1 514 ? -48.69316 -18.81099 6.11013 1.000 17.27327 514 PHE C CA 1
ATOM 12033 C C . PHE C 1 514 ? -49.49941 -18.12129 7.19650 1.000 20.08609 514 PHE C C 1
ATOM 12034 O O . PHE C 1 514 ? -49.73196 -18.70608 8.27287 1.000 19.52634 514 PHE C O 1
ATOM 12042 N N . ILE C 1 515 ? -49.98962 -16.90741 6.93284 1.000 18.96332 515 ILE C N 1
ATOM 12043 C CA . ILE C 1 515 ? -50.79461 -16.24292 7.96149 1.000 20.45452 515 ILE C CA 1
ATOM 12044 C C . ILE C 1 515 ? -52.06937 -17.04456 8.24233 1.000 20.24248 515 ILE C C 1
ATOM 12045 O O . ILE C 1 515 ? -52.40469 -17.31976 9.39974 1.000 22.05701 515 ILE C O 1
ATOM 12050 N N . ASN C 1 516 ? -52.78583 -17.45443 7.19587 1.000 21.18239 516 ASN C N 1
ATOM 12051 C CA . ASN C 1 516 ? -54.02710 -18.20111 7.39019 1.000 21.48628 516 ASN C CA 1
ATOM 12052 C C . ASN C 1 516 ? -53.79090 -19.51759 8.12034 1.000 24.95504 516 ASN C C 1
ATOM 12053 O O . ASN C 1 516 ? -54.51922 -19.86266 9.07322 1.000 24.94130 516 ASN C O 1
ATOM 12058 N N . ASP C 1 517 ? -52.77556 -20.27600 7.68791 1.000 25.91374 517 ASP C N 1
ATOM 12059 C CA . ASP C 1 517 ? -52.48593 -21.54997 8.34870 1.000 26.94581 517 ASP C CA 1
ATOM 12060 C C . ASP C 1 517 ? -52.08727 -21.32654 9.80265 1.000 25.21340 517 ASP C C 1
ATOM 12061 O O . ASP C 1 517 ? -52.39010 -22.15709 10.66293 1.000 25.73140 517 ASP C O 1
ATOM 12066 N N . SER C 1 518 ? -51.31758 -20.26775 10.07610 1.000 21.97059 518 SER C N 1
ATOM 12067 C CA . SER C 1 518 ? -50.85023 -20.04340 11.44849 1.000 21.61784 518 SER C CA 1
ATOM 12068 C C . SER C 1 518 ? -52.01742 -19.71243 12.37694 1.000 25.26622 518 SER C C 1
ATOM 12069 O O . SER C 1 518 ? -52.02719 -20.13674 13.53391 1.000 23.40021 518 SER C O 1
ATOM 12072 N N . LEU C 1 519 ? -52.99471 -18.93309 11.90812 1.000 20.97760 519 LEU C N 1
ATOM 12073 C CA . LEU C 1 519 ? -54.13292 -18.63236 12.79252 1.000 19.52066 519 LEU C CA 1
ATOM 12074 C C . LEU C 1 519 ? -54.86811 -19.91206 13.16115 1.000 25.34198 519 LEU C C 1
ATOM 12075 O O . LEU C 1 519 ? -55.30568 -20.07112 14.30525 1.000 25.96175 519 LEU C O 1
ATOM 12080 N N . ILE C 1 520 ? -55.02953 -20.82710 12.19922 1.000 24.11444 520 ILE C N 1
ATOM 12081 C CA . ILE C 1 520 ? -55.67590 -22.10583 12.49126 1.000 25.70907 520 ILE C CA 1
ATOM 12082 C C . ILE C 1 520 ? -54.81118 -22.93986 13.44268 1.000 26.61718 520 ILE C C 1
ATOM 12083 O O . ILE C 1 520 ? -55.29318 -23.45028 14.47400 1.000 27.29759 520 ILE C O 1
ATOM 12088 N N . LYS C 1 521 ? -53.52120 -23.07540 13.10159 1.000 27.46058 521 LYS C N 1
ATOM 12089 C CA . LYS C 1 521 ? -52.60262 -23.93778 13.84035 1.000 24.48587 521 LYS C CA 1
ATOM 12090 C C . LYS C 1 521 ? -52.50147 -23.51816 15.29300 1.000 25.08182 521 LYS C C 1
ATOM 12091 O O . LYS C 1 521 ? -52.52223 -24.36993 16.19175 1.000 27.58519 521 LYS C O 1
ATOM 12097 N N . TRP C 1 522 ? -52.43420 -22.21261 15.56063 1.000 24.31405 522 TRP C N 1
ATOM 12098 C CA . TRP C 1 522 ? -52.26352 -21.72871 16.92838 1.000 27.17068 522 TRP C CA 1
ATOM 12099 C C . TRP C 1 522 ? -53.57788 -21.35283 17.61303 1.000 28.13417 522 TRP C C 1
ATOM 12100 O O . TRP C 1 522 ? -53.54933 -20.78331 18.71588 1.000 25.86069 522 TRP C O 1
ATOM 12111 N N . LYS C 1 523 ? -54.71799 -21.69773 17.00760 1.000 24.33243 523 LYS C N 1
ATOM 12112 C CA . LYS C 1 523 ? -56.04446 -21.53222 17.63093 1.000 26.10981 523 LYS C CA 1
ATOM 12113 C C . LYS C 1 523 ? -56.34720 -20.06474 17.92917 1.000 27.70405 523 LYS C C 1
ATOM 12114 O O . LYS C 1 523 ? -56.88645 -19.70704 18.99421 1.000 27.04089 523 LYS C O 1
ATOM 12120 N N . LEU C 1 524 ? -56.05177 -19.21125 16.95269 1.000 24.47273 524 LEU C N 1
ATOM 12121 C CA . LEU C 1 524 ? -56.22298 -17.77508 17.11970 1.000 23.26751 524 LEU C CA 1
ATOM 12122 C C . LEU C 1 524 ? -57.44907 -17.21798 16.41427 1.000 31.83481 524 LEU C C 1
ATOM 12123 O O . LEU C 1 524 ? -57.65831 -16.00249 16.44110 1.000 39.70064 524 LEU C O 1
ATOM 12128 N N . THR C 1 525 ? -58.26074 -18.06032 15.79898 1.000 32.25345 525 THR C N 1
ATOM 12129 C CA . THR C 1 525 ? -59.45573 -17.59156 15.10870 1.000 40.35143 525 THR C CA 1
ATOM 12130 C C . THR C 1 525 ? -60.64429 -17.39921 16.05596 1.000 49.18556 525 THR C C 1
ATOM 12131 O O . THR C 1 525 ? -61.75819 -17.83678 15.74485 1.000 54.32561 525 THR C O 1
ATOM 12135 N N . VAL D 1 30 ? 43.98922 19.28841 76.71490 1.000 50.51789 30 VAL D N 1
ATOM 12136 C CA . VAL D 1 30 ? 43.82754 17.96778 76.10033 1.000 51.76387 30 VAL D CA 1
ATOM 12137 C C . VAL D 1 30 ? 44.07633 16.91070 77.16010 1.000 44.15257 30 VAL D C 1
ATOM 12138 O O . VAL D 1 30 ? 45.15698 16.87996 77.74949 1.000 49.25815 30 VAL D O 1
ATOM 12142 N N . ARG D 1 31 ? 43.08618 16.03997 77.40399 1.000 38.94017 31 ARG D N 1
ATOM 12143 C CA . ARG D 1 31 ? 43.20283 15.04591 78.47408 1.000 40.88316 31 ARG D CA 1
ATOM 12144 C C . ARG D 1 31 ? 44.20184 13.94676 78.12568 1.000 30.02071 31 ARG D C 1
ATOM 12145 O O . ARG D 1 31 ? 45.00840 13.55395 78.97378 1.000 35.78978 31 ARG D O 1
ATOM 12153 N N . PHE D 1 32 ? 44.18151 13.43742 76.88394 1.000 29.67752 32 PHE D N 1
ATOM 12154 C CA . PHE D 1 32 ? 44.98439 12.26874 76.50907 1.000 25.80734 32 PHE D CA 1
ATOM 12155 C C . PHE D 1 32 ? 45.84913 12.59259 75.29616 1.000 27.26583 32 PHE D C 1
ATOM 12156 O O . PHE D 1 32 ? 45.63842 12.04769 74.20722 1.000 27.89842 32 PHE D O 1
ATOM 12164 N N . PRO D 1 33 ? 46.84160 13.46830 75.45067 1.000 29.03185 33 PRO D N 1
ATOM 12165 C CA . PRO D 1 33 ? 47.63594 13.86316 74.28183 1.000 32.08563 33 PRO D CA 1
ATOM 12166 C C . PRO D 1 33 ? 48.49747 12.73474 73.72836 1.000 29.34630 33 PRO D C 1
ATOM 12167 O O . PRO D 1 33 ? 48.90032 12.81616 72.55870 1.000 35.07217 33 PRO D O 1
ATOM 12171 N N . THR D 1 34 ? 48.80361 11.71127 74.52931 1.000 29.43260 34 THR D N 1
ATOM 12172 C CA . THR D 1 34 ? 49.69374 10.61553 74.15451 1.000 32.56665 34 THR D CA 1
ATOM 12173 C C . THR D 1 34 ? 49.02961 9.28058 74.48505 1.000 30.97427 34 THR D C 1
ATOM 12174 O O . THR D 1 34 ? 48.12149 9.19239 75.31715 1.000 25.42078 34 THR D O 1
ATOM 12178 N N . MET D 1 35 ? 49.54002 8.21864 73.86668 1.000 30.79800 35 MET D N 1
ATOM 12179 C CA . MET D 1 35 ? 49.06555 6.87812 74.21618 1.000 25.44727 35 MET D CA 1
ATOM 12180 C C . MET D 1 35 ? 49.33604 6.54804 75.69785 1.000 25.54192 35 MET D C 1
ATOM 12181 O O . MET D 1 35 ? 48.50036 5.92152 76.36047 1.000 26.27353 35 MET D O 1
ATOM 12186 N N . ASP D 1 36 ? 50.47997 6.98015 76.24235 1.000 29.68250 36 ASP D N 1
ATOM 12187 C CA . ASP D 1 36 ? 50.79711 6.63345 77.63252 1.000 29.43591 36 ASP D CA 1
ATOM 12188 C C . ASP D 1 36 ? 49.78723 7.25128 78.59918 1.000 29.30716 36 ASP D C 1
ATOM 12189 O O . ASP D 1 36 ? 49.42794 6.63301 79.61671 1.000 28.12301 36 ASP D O 1
ATOM 12194 N N . GLU D 1 37 ? 49.36021 8.49418 78.33215 1.000 27.41354 37 GLU D N 1
ATOM 12195 C CA . GLU D 1 37 ? 48.34225 9.11214 79.18418 1.000 29.87476 37 GLU D CA 1
ATOM 12196 C C . GLU D 1 37 ? 47.04098 8.32385 79.13132 1.000 26.58273 37 GLU D C 1
ATOM 12197 O O . GLU D 1 37 ? 46.36564 8.17066 80.15326 1.000 23.48469 37 GLU D O 1
ATOM 12203 N N . TYR D 1 38 ? 46.66725 7.81946 77.94406 1.000 22.69365 38 TYR D N 1
ATOM 12204 C CA . TYR D 1 38 ? 45.41530 7.07288 77.81375 1.000 21.96264 38 TYR D CA 1
ATOM 12205 C C . TYR D 1 38 ? 45.50051 5.70857 78.50452 1.000 23.82506 38 TYR D C 1
ATOM 12206 O O . TYR D 1 38 ? 44.60414 5.32619 79.28881 1.000 22.34809 38 TYR D O 1
ATOM 12215 N N . THR D 1 39 ? 46.59455 4.97157 78.26063 1.000 25.56388 39 THR D N 1
ATOM 12216 C CA . THR D 1 39 ? 46.69988 3.63793 78.82748 1.000 25.13197 39 THR D CA 1
ATOM 12217 C C . THR D 1 39 ? 46.82945 3.70537 80.34032 1.000 27.03436 39 THR D C 1
ATOM 12218 O O . THR D 1 39 ? 46.31257 2.83055 81.02086 1.000 27.97635 39 THR D O 1
ATOM 12222 N N . ASN D 1 40 ? 47.51602 4.71840 80.86532 1.000 26.21171 40 ASN D N 1
ATOM 12223 C CA . ASN D 1 40 ? 47.58049 4.90713 82.31882 1.000 24.03604 40 ASN D CA 1
ATOM 12224 C C . ASN D 1 40 ? 46.18413 5.00286 82.91822 1.000 29.63101 40 ASN D C 1
ATOM 12225 O O . ASN D 1 40 ? 45.87466 4.34076 83.91601 1.000 28.98295 40 ASN D O 1
ATOM 12230 N N . ALA D 1 41 ? 45.33148 5.85302 82.33746 1.000 25.89575 41 ALA D N 1
ATOM 12231 C CA . ALA D 1 41 ? 43.96833 6.00183 82.84689 1.000 26.97746 41 ALA D CA 1
ATOM 12232 C C . ALA D 1 41 ? 43.17384 4.70406 82.68990 1.000 25.00299 41 ALA D C 1
ATOM 12233 O O . ALA D 1 41 ? 42.49544 4.25137 83.62148 1.000 25.17533 41 ALA D O 1
ATOM 12235 N N . ARG D 1 42 ? 43.27593 4.07691 81.52745 1.000 21.71426 42 ARG D N 1
ATOM 12236 C CA . ARG D 1 42 ? 42.56664 2.83441 81.26323 1.000 20.70248 42 ARG D CA 1
ATOM 12237 C C . ARG D 1 42 ? 42.97951 1.72948 82.23105 1.000 21.67369 42 ARG D C 1
ATOM 12238 O O . ARG D 1 42 ? 42.13131 1.01370 82.78374 1.000 22.61259 42 ARG D O 1
ATOM 12246 N N . GLU D 1 43 ? 44.28398 1.56039 82.42300 1.000 23.71426 43 GLU D N 1
ATOM 12247 C CA . GLU D 1 43 ? 44.75863 0.48952 83.29019 1.000 26.59283 43 GLU D CA 1
ATOM 12248 C C . GLU D 1 43 ? 44.37764 0.74092 84.74586 1.000 23.58311 43 GLU D C 1
ATOM 12249 O O . GLU D 1 43 ? 44.11220 -0.21740 85.47959 1.000 24.85854 43 GLU D O 1
ATOM 12255 N N . GLU D 1 44 ? 44.36319 1.99915 85.18067 1.000 21.00768 44 GLU D N 1
ATOM 12256 C CA . GLU D 1 44 ? 43.94294 2.28186 86.55527 1.000 21.73575 44 GLU D CA 1
ATOM 12257 C C . GLU D 1 44 ? 42.47965 1.91795 86.74132 1.000 23.81757 44 GLU D C 1
ATOM 12258 O O . GLU D 1 44 ? 42.10453 1.33459 87.76304 1.000 24.27784 44 GLU D O 1
ATOM 12264 N N . LEU D 1 45 ? 41.63489 2.23316 85.74977 1.000 22.99485 45 LEU D N 1
ATOM 12265 C CA . LEU D 1 45 ? 40.20492 1.95671 85.89267 1.000 24.10932 45 LEU D CA 1
ATOM 12266 C C . LEU D 1 45 ? 39.95015 0.44816 85.89288 1.000 20.49183 45 LEU D C 1
ATOM 12267 O O . LEU D 1 45 ? 39.24812 -0.06229 86.76586 1.000 23.61592 45 LEU D O 1
ATOM 12272 N N . ILE D 1 46 ? 40.52017 -0.27999 84.92463 1.000 21.24530 46 ILE D N 1
ATOM 12273 C CA . ILE D 1 46 ? 40.36261 -1.73345 84.87138 1.000 18.05722 46 ILE D CA 1
ATOM 12274 C C . ILE D 1 46 ? 40.95138 -2.36569 86.13192 1.000 18.58433 46 ILE D C 1
ATOM 12275 O O . ILE D 1 46 ? 40.30959 -3.20305 86.77863 1.000 21.80342 46 ILE D O 1
ATOM 12280 N N . GLY D 1 47 ? 42.13809 -1.92208 86.53275 1.000 21.01707 47 GLY D N 1
ATOM 12281 C CA . GLY D 1 47 ? 42.74335 -2.48380 87.73880 1.000 22.01591 47 GLY D CA 1
ATOM 12282 C C . GLY D 1 47 ? 41.90082 -2.21644 88.96615 1.000 19.99993 47 GLY D C 1
ATOM 12283 O O . GLY D 1 47 ? 41.85242 -3.04063 89.87946 1.000 21.28661 47 GLY D O 1
ATOM 12284 N N . SER D 1 48 ? 41.27596 -1.03697 89.04706 1.000 19.19483 48 SER D N 1
ATOM 12285 C CA . SER D 1 48 ? 40.43377 -0.77709 90.21098 1.000 22.00582 48 SER D CA 1
ATOM 12286 C C . SER D 1 48 ? 39.26939 -1.75764 90.30141 1.000 25.40595 48 SER D C 1
ATOM 12287 O O . SER D 1 48 ? 38.82475 -2.09916 91.40481 1.000 24.16235 48 SER D O 1
ATOM 12290 N N . GLU D 1 49 ? 38.76557 -2.23602 89.16017 1.000 22.85881 49 GLU D N 1
ATOM 12291 C CA . GLU D 1 49 ? 37.67501 -3.19610 89.20338 1.000 21.83150 49 GLU D CA 1
ATOM 12292 C C . GLU D 1 49 ? 38.18909 -4.56631 89.58854 1.000 22.06229 49 GLU D C 1
ATOM 12293 O O . GLU D 1 49 ? 37.50833 -5.29919 90.31539 1.000 24.06007 49 GLU D O 1
ATOM 12299 N N . GLN D 1 50 ? 39.39858 -4.91745 89.12262 1.000 21.14799 50 GLN D N 1
ATOM 12300 C CA . GLN D 1 50 ? 40.04757 -6.16301 89.54367 1.000 24.29348 50 GLN D CA 1
ATOM 12301 C C . GLN D 1 50 ? 40.25461 -6.20812 91.05124 1.000 23.86061 50 GLN D C 1
ATOM 12302 O O . GLN D 1 50 ? 39.99809 -7.24469 91.68306 1.000 26.91919 50 GLN D O 1
ATOM 12308 N N . TYR D 1 51 ? 40.64942 -5.08480 91.65659 1.000 22.85556 51 TYR D N 1
ATOM 12309 C CA . TYR D 1 51 ? 40.81457 -5.05302 93.11479 1.000 22.46013 51 TYR D CA 1
ATOM 12310 C C . TYR D 1 51 ? 39.51120 -5.28178 93.87716 1.000 23.58123 51 TYR D C 1
ATOM 12311 O O . TYR D 1 51 ? 39.55850 -5.68728 95.05447 1.000 25.45871 51 TYR D O 1
ATOM 12320 N N . LEU D 1 52 ? 38.36528 -4.98848 93.26444 1.000 22.27388 52 LEU D N 1
ATOM 12321 C CA . LEU D 1 52 ? 37.08000 -5.06091 93.94124 1.000 23.85164 52 LEU D CA 1
ATOM 12322 C C . LEU D 1 52 ? 36.40725 -6.41573 93.80709 1.000 30.06192 52 LEU D C 1
ATOM 12323 O O . LEU D 1 52 ? 35.49963 -6.70260 94.58989 1.000 32.77632 52 LEU D O 1
ATOM 12328 N N . ARG D 1 53 ? 36.78901 -7.23760 92.82103 1.000 21.51515 53 ARG D N 1
ATOM 12329 C CA . ARG D 1 53 ? 36.07269 -8.50093 92.65157 1.000 22.79867 53 ARG D CA 1
ATOM 12330 C C . ARG D 1 53 ? 36.58889 -9.53835 93.65289 1.000 22.65464 53 ARG D C 1
ATOM 12331 O O . ARG D 1 53 ? 37.60969 -9.34381 94.33181 1.000 24.84102 53 ARG D O 1
ATOM 12339 N N . VAL D 1 54 ? 35.88134 -10.66638 93.73871 1.000 23.74761 54 VAL D N 1
ATOM 12340 C CA . VAL D 1 54 ? 36.32205 -11.76342 94.60668 1.000 23.62086 54 VAL D CA 1
ATOM 12341 C C . VAL D 1 54 ? 37.78651 -12.09695 94.33498 1.000 26.77123 54 VAL D C 1
ATOM 12342 O O . VAL D 1 54 ? 38.21037 -12.23141 93.18160 1.000 24.86227 54 VAL D O 1
ATOM 12346 N N . GLY D 1 55 ? 38.57936 -12.20565 95.40257 1.000 21.83596 55 GLY D N 1
ATOM 12347 C CA . GLY D 1 55 ? 39.97192 -12.54753 95.20260 1.000 21.31441 55 GLY D CA 1
ATOM 12348 C C . GLY D 1 55 ? 40.87502 -11.39765 94.80048 1.000 25.31446 55 GLY D C 1
ATOM 12349 O O . GLY D 1 55 ? 42.09868 -11.58568 94.77048 1.000 22.38650 55 GLY D O 1
ATOM 12350 N N . GLY D 1 56 ? 40.32618 -10.19582 94.60700 1.000 23.11404 56 GLY D N 1
ATOM 12351 C CA . GLY D 1 56 ? 41.08987 -9.08855 94.06855 1.000 22.39067 56 GLY D CA 1
ATOM 12352 C C . GLY D 1 56 ? 42.17670 -8.59409 95.00090 1.000 32.07518 56 GLY D C 1
ATOM 12353 O O . GLY D 1 56 ? 43.09821 -7.90046 94.55214 1.000 32.20576 56 GLY D O 1
ATOM 12354 N N . SER D 1 57 ? 42.09440 -8.94046 96.27609 1.000 22.91385 57 SER D N 1
ATOM 12355 C CA . SER D 1 57 ? 43.11192 -8.49237 97.22848 1.000 27.11483 57 SER D CA 1
ATOM 12356 C C . SER D 1 57 ? 44.21367 -9.52762 97.46281 1.000 29.04203 57 SER D C 1
ATOM 12357 O O . SER D 1 57 ? 45.17248 -9.23657 98.18707 1.000 32.91531 57 SER D O 1
ATOM 12360 N N . ILE D 1 58 ? 44.13188 -10.70104 96.84264 1.000 23.37340 58 ILE D N 1
ATOM 12361 C CA . ILE D 1 58 ? 45.14768 -11.73745 97.03403 1.000 22.58745 58 ILE D CA 1
ATOM 12362 C C . ILE D 1 58 ? 46.43346 -11.34705 96.30399 1.000 24.42187 58 ILE D C 1
ATOM 12363 O O . ILE D 1 58 ? 46.39831 -10.88837 95.15978 1.000 25.45807 58 ILE D O 1
ATOM 12368 N N . ASN D 1 59 ? 47.58702 -11.51129 96.97093 1.000 25.66518 59 ASN D N 1
ATOM 12369 C CA . ASN D 1 59 ? 48.88808 -11.36321 96.32248 1.000 26.03262 59 ASN D CA 1
ATOM 12370 C C . ASN D 1 59 ? 49.49854 -12.75685 96.17804 1.000 25.71455 59 ASN D C 1
ATOM 12371 O O . ASN D 1 59 ? 49.85285 -13.38969 97.16826 1.000 31.95744 59 ASN D O 1
ATOM 12376 N N . LEU D 1 60 ? 49.58091 -13.25666 94.95267 1.000 26.26175 60 LEU D N 1
ATOM 12377 C CA . LEU D 1 60 ? 50.10875 -14.59225 94.72382 1.000 22.05787 60 LEU D CA 1
ATOM 12378 C C . LEU D 1 60 ? 51.62808 -14.59504 94.90512 1.000 22.84167 60 LEU D C 1
ATOM 12379 O O . LEU D 1 60 ? 52.30991 -13.65091 94.49046 1.000 28.89302 60 LEU D O 1
ATOM 12384 N N . ASN D 1 61 ? 52.17180 -15.67000 95.48444 1.000 21.53040 61 ASN D N 1
ATOM 12385 C CA . ASN D 1 61 ? 53.63464 -15.78361 95.54703 1.000 23.40636 61 ASN D CA 1
ATOM 12386 C C . ASN D 1 61 ? 54.21618 -16.30708 94.21677 1.000 25.43977 61 ASN D C 1
ATOM 12387 O O . ASN D 1 61 ? 53.49944 -16.55663 93.25664 1.000 25.31470 61 ASN D O 1
ATOM 12392 N N . ASN D 1 62 ? 55.55466 -16.45212 94.14336 1.000 27.48381 62 ASN D N 1
ATOM 12393 C CA . ASN D 1 62 ? 56.14597 -16.71961 92.82216 1.000 34.30886 62 ASN D CA 1
ATOM 12394 C C . ASN D 1 62 ? 55.73974 -18.08159 92.27227 1.000 26.14202 62 ASN D C 1
ATOM 12395 O O . ASN D 1 62 ? 55.50083 -18.21545 91.06730 1.000 27.07255 62 ASN D O 1
ATOM 12400 N N . LYS D 1 63 ? 55.62797 -19.10250 93.12625 1.000 22.19153 63 LYS D N 1
ATOM 12401 C CA . LYS D 1 63 ? 55.15953 -20.40233 92.64150 1.000 19.81438 63 LYS D CA 1
ATOM 12402 C C . LYS D 1 63 ? 53.71349 -20.32343 92.17861 1.000 22.40570 63 LYS D C 1
ATOM 12403 O O . LYS D 1 63 ? 53.35623 -20.88407 91.14169 1.000 21.01293 63 LYS D O 1
ATOM 12409 N N . GLU D 1 64 ? 52.86475 -19.64502 92.94252 1.000 23.52456 64 GLU D N 1
ATOM 12410 C CA . GLU D 1 64 ? 51.46770 -19.50288 92.52577 1.000 21.91209 64 GLU D CA 1
ATOM 12411 C C . GLU D 1 64 ? 51.36523 -18.74487 91.20449 1.000 21.41412 64 GLU D C 1
ATOM 12412 O O . GLU D 1 64 ? 50.49357 -19.04360 90.38711 1.000 22.58469 64 GLU D O 1
ATOM 12418 N N . LYS D 1 65 ? 52.21535 -17.73402 91.01223 1.000 21.05440 65 LYS D N 1
ATOM 12419 C CA . LYS D 1 65 ? 52.20321 -16.94049 89.78119 1.000 22.85425 65 LYS D CA 1
ATOM 12420 C C . LYS D 1 65 ? 52.54862 -17.79326 88.55670 1.000 23.28561 65 LYS D C 1
ATOM 12421 O O . LYS D 1 65 ? 52.01249 -17.56369 87.45211 1.000 22.46805 65 LYS D O 1
ATOM 12427 N N . LYS D 1 66 ? 53.49000 -18.73562 88.71316 1.000 23.77379 66 LYS D N 1
ATOM 12428 C CA . LYS D 1 66 ? 53.82477 -19.61775 87.59033 1.000 26.43320 66 LYS D CA 1
ATOM 12429 C C . LYS D 1 66 ? 52.61173 -20.43550 87.18365 1.000 23.16435 66 LYS D C 1
ATOM 12430 O O . LYS D 1 66 ? 52.31415 -20.57039 85.99302 1.000 23.33523 66 LYS D O 1
ATOM 12436 N N . LEU D 1 67 ? 51.88364 -20.96983 88.16350 1.000 19.72561 67 LEU D N 1
ATOM 12437 C CA . LEU D 1 67 ? 50.68042 -21.73232 87.84964 1.000 16.78797 67 LEU D CA 1
ATOM 12438 C C . LEU D 1 67 ? 49.60386 -20.82257 87.28398 1.000 22.03931 67 LEU D C 1
ATOM 12439 O O . LEU D 1 67 ? 48.89656 -21.20447 86.33918 1.000 21.63104 67 LEU D O 1
ATOM 12444 N N . ASN D 1 68 ? 49.46916 -19.61488 87.85135 1.000 19.02882 68 ASN D N 1
ATOM 12445 C CA . ASN D 1 68 ? 48.46600 -18.66353 87.37934 1.000 20.24919 68 ASN D CA 1
ATOM 12446 C C . ASN D 1 68 ? 48.69902 -18.31193 85.91454 1.000 22.75226 68 ASN D C 1
ATOM 12447 O O . ASN D 1 68 ? 47.73967 -18.21480 85.12919 1.000 22.29176 68 ASN D O 1
ATOM 12452 N N . GLN D 1 69 ? 49.96363 -18.14009 85.52921 1.000 20.75247 69 GLN D N 1
ATOM 12453 C CA . GLN D 1 69 ? 50.25568 -17.70952 84.16038 1.000 23.04695 69 GLN D CA 1
ATOM 12454 C C . GLN D 1 69 ? 49.84811 -18.79443 83.17779 1.000 26.79203 69 GLN D C 1
ATOM 12455 O O . GLN D 1 69 ? 49.31065 -18.49744 82.09452 1.000 25.28336 69 GLN D O 1
ATOM 12461 N N . PHE D 1 70 ? 50.03002 -20.06292 83.57454 1.000 23.92957 70 PHE D N 1
ATOM 12462 C CA . PHE D 1 70 ? 49.59867 -21.18820 82.74653 1.000 24.73270 70 PHE D CA 1
ATOM 12463 C C . PHE D 1 70 ? 48.07635 -21.25147 82.66475 1.000 21.81464 70 PHE D C 1
ATOM 12464 O O . PHE D 1 70 ? 47.49921 -21.37939 81.56781 1.000 21.82567 70 PHE D O 1
ATOM 12472 N N . ILE D 1 71 ? 47.40655 -21.10803 83.81129 1.000 17.47732 71 ILE D N 1
ATOM 12473 C CA . ILE D 1 71 ? 45.94930 -21.09583 83.81541 1.000 18.23997 71 ILE D CA 1
ATOM 12474 C C . ILE D 1 71 ? 45.42241 -19.98601 82.90777 1.000 22.14519 71 ILE D C 1
ATOM 12475 O O . ILE D 1 71 ? 44.49711 -20.20611 82.11961 1.000 18.61682 71 ILE D O 1
ATOM 12480 N N . LEU D 1 72 ? 46.01049 -18.78536 82.99296 1.000 19.11095 72 LEU D N 1
ATOM 12481 C CA . LEU D 1 72 ? 45.52819 -17.67145 82.19017 1.000 21.00915 72 LEU D CA 1
ATOM 12482 C C . LEU D 1 72 ? 45.79883 -17.86877 80.70640 1.000 20.09159 72 LEU D C 1
ATOM 12483 O O . LEU D 1 72 ? 45.02077 -17.39846 79.88342 1.000 22.26962 72 LEU D O 1
ATOM 12488 N N . ARG D 1 73 ? 46.92661 -18.47613 80.34193 1.000 22.72556 73 ARG D N 1
ATOM 12489 C CA . ARG D 1 73 ? 47.16342 -18.75968 78.92550 1.000 21.32330 73 ARG D CA 1
ATOM 12490 C C . ARG D 1 73 ? 46.13834 -19.74294 78.39429 1.000 25.92896 73 ARG D C 1
ATOM 12491 O O . ARG D 1 73 ? 45.62936 -19.57313 77.28365 1.000 24.18731 73 ARG D O 1
ATOM 12499 N N . GLU D 1 74 ? 45.85073 -20.79459 79.16215 1.000 22.57740 74 GLU D N 1
ATOM 12500 C CA . GLU D 1 74 ? 44.81852 -21.76485 78.76447 1.000 23.93255 74 GLU D CA 1
ATOM 12501 C C . GLU D 1 74 ? 43.44489 -21.10519 78.65634 1.000 22.03065 74 GLU D C 1
ATOM 12502 O O . GLU D 1 74 ? 42.69833 -21.36148 77.70073 1.000 23.37688 74 GLU D O 1
ATOM 12508 N N . LYS D 1 75 ? 43.09316 -20.25212 79.62817 1.000 19.34646 75 LYS D N 1
ATOM 12509 C CA . LYS D 1 75 ? 41.79463 -19.59274 79.59047 1.000 22.42591 75 LYS D CA 1
ATOM 12510 C C . LYS D 1 75 ? 41.66787 -18.68012 78.36407 1.000 20.88798 75 LYS D C 1
ATOM 12511 O O . LYS D 1 75 ? 40.62886 -18.66237 77.67723 1.000 21.01212 75 LYS D O 1
ATOM 12517 N N . ARG D 1 76 ? 42.69617 -17.87791 78.08901 1.000 21.53387 76 ARG D N 1
ATOM 12518 C CA . ARG D 1 76 ? 42.61287 -16.99302 76.93985 1.000 22.91359 76 ARG D CA 1
ATOM 12519 C C . ARG D 1 76 ? 42.50855 -17.79014 75.63706 1.000 22.51211 76 ARG D C 1
ATOM 12520 O O . ARG D 1 76 ? 41.79230 -17.38385 74.70776 1.000 23.20012 76 ARG D O 1
ATOM 12528 N N . ALA D 1 77 ? 43.21499 -18.92163 75.54753 1.000 21.68526 77 ALA D N 1
ATOM 12529 C CA . ALA D 1 77 ? 43.16534 -19.70643 74.30923 1.000 26.32074 77 ALA D CA 1
ATOM 12530 C C . ALA D 1 77 ? 41.74532 -20.19283 74.01101 1.000 22.82749 77 ALA D C 1
ATOM 12531 O O . ALA D 1 77 ? 41.29006 -20.14134 72.85920 1.000 24.05003 77 ALA D O 1
ATOM 12533 N N . ILE D 1 78 ? 41.02523 -20.67837 75.02637 1.000 20.91691 78 ILE D N 1
ATOM 12534 C CA . ILE D 1 78 ? 39.69593 -21.21591 74.74412 1.000 20.65731 78 ILE D CA 1
ATOM 12535 C C . ILE D 1 78 ? 38.71176 -20.10041 74.45275 1.000 19.57960 78 ILE D C 1
ATOM 12536 O O . ILE D 1 78 ? 37.87806 -20.19484 73.53444 1.000 21.11026 78 ILE D O 1
ATOM 12541 N N . ILE D 1 79 ? 38.81804 -19.00599 75.17509 1.000 18.36709 79 ILE D N 1
ATOM 12542 C CA . ILE D 1 79 ? 37.89486 -17.89304 74.94696 1.000 16.17838 79 ILE D CA 1
ATOM 12543 C C . ILE D 1 79 ? 38.15540 -17.22636 73.59083 1.000 20.93709 79 ILE D C 1
ATOM 12544 O O . ILE D 1 79 ? 37.21477 -16.93497 72.83209 1.000 22.62990 79 ILE D O 1
ATOM 12549 N N . GLU D 1 80 ? 39.43167 -16.93426 73.27133 1.000 21.49996 80 GLU D N 1
ATOM 12550 C CA . GLU D 1 80 ? 39.71795 -16.26901 72.00067 1.000 22.84323 80 GLU D CA 1
ATOM 12551 C C . GLU D 1 80 ? 39.37140 -17.16347 70.81745 1.000 23.08453 80 GLU D C 1
ATOM 12552 O O . GLU D 1 80 ? 38.97002 -16.65472 69.76533 1.000 24.12856 80 GLU D O 1
ATOM 12558 N N . ASN D 1 81 ? 39.49110 -18.49007 70.96863 1.000 23.38377 81 ASN D N 1
ATOM 12559 C CA . ASN D 1 81 ? 39.05990 -19.37861 69.89533 1.000 26.01842 81 ASN D CA 1
ATOM 12560 C C . ASN D 1 81 ? 37.54219 -19.31374 69.71033 1.000 25.86779 81 ASN D C 1
ATOM 12561 O O . ASN D 1 81 ? 37.03786 -19.26532 68.58697 1.000 25.81144 81 ASN D O 1
ATOM 12566 N N . SER D 1 82 ? 36.79346 -19.30144 70.80229 1.000 20.70806 82 SER D N 1
ATOM 12567 C CA . SER D 1 82 ? 35.33943 -19.20045 70.66149 1.000 19.59788 82 SER D CA 1
ATOM 12568 C C . SER D 1 82 ? 34.93567 -17.84647 70.05649 1.000 19.49239 82 SER D C 1
ATOM 12569 O O . SER D 1 82 ? 34.10459 -17.76772 69.12441 1.000 22.60617 82 SER D O 1
ATOM 12572 N N . ARG D 1 83 ? 35.56755 -16.76788 70.52865 1.000 21.25227 83 ARG D N 1
ATOM 12573 C CA . ARG D 1 83 ? 35.23435 -15.41876 70.07869 1.000 20.04375 83 ARG D CA 1
ATOM 12574 C C . ARG D 1 83 ? 35.64430 -15.18222 68.62737 1.000 27.35879 83 ARG D C 1
ATOM 12575 O O . ARG D 1 83 ? 34.84906 -14.66879 67.82368 1.000 25.81233 83 ARG D O 1
ATOM 12583 N N . LEU D 1 84 ? 36.89862 -15.50387 68.26791 1.000 24.82069 84 LEU D N 1
ATOM 12584 C CA . LEU D 1 84 ? 37.39993 -15.12201 66.95082 1.000 25.80366 84 LEU D CA 1
ATOM 12585 C C . LEU D 1 84 ? 37.10754 -16.16358 65.89238 1.000 26.43006 84 LEU D C 1
ATOM 12586 O O . LEU D 1 84 ? 36.98705 -15.81067 64.71295 1.000 28.19059 84 LEU D O 1
ATOM 12591 N N . ASN D 1 85 ? 37.00449 -17.44009 66.26431 1.000 25.70168 85 ASN D N 1
ATOM 12592 C CA . ASN D 1 85 ? 36.59291 -18.46808 65.31511 1.000 27.38800 85 ASN D CA 1
ATOM 12593 C C . ASN D 1 85 ? 35.07704 -18.71438 65.32386 1.000 29.10206 85 ASN D C 1
ATOM 12594 O O . ASN D 1 85 ? 34.60296 -19.62384 64.63233 1.000 30.64176 85 ASN D O 1
ATOM 12599 N N . LYS D 1 86 ? 34.31970 -17.92550 66.07855 1.000 29.37265 86 LYS D N 1
ATOM 12600 C CA . LYS D 1 86 ? 32.85564 -17.86139 65.96057 1.000 27.70661 86 LYS D CA 1
ATOM 12601 C C . LYS D 1 86 ? 32.22294 -19.23068 66.21302 1.000 25.91825 86 LYS D C 1
ATOM 12602 O O . LYS D 1 86 ? 31.51025 -19.78354 65.37352 1.000 28.45247 86 LYS D O 1
ATOM 12608 N N . THR D 1 87 ? 32.51476 -19.77892 67.38388 1.000 25.92439 87 THR D N 1
ATOM 12609 C CA . THR D 1 87 ? 31.99406 -21.08837 67.75558 1.000 24.95831 87 THR D CA 1
ATOM 12610 C C . THR D 1 87 ? 31.59375 -21.06151 69.22914 1.000 27.41218 87 THR D C 1
ATOM 12611 O O . THR D 1 87 ? 32.06282 -20.22696 70.00002 1.000 26.95545 87 THR D O 1
ATOM 12615 N N . GLN D 1 88 ? 30.70273 -21.96181 69.61216 1.000 23.08224 88 GLN D N 1
ATOM 12616 C CA . GLN D 1 88 ? 30.12390 -21.87388 70.95773 1.000 22.61266 88 GLN D CA 1
ATOM 12617 C C . GLN D 1 88 ? 31.18721 -22.04465 72.03217 1.000 24.69980 88 GLN D C 1
ATOM 12618 O O . GLN D 1 88 ? 32.13623 -22.81336 71.88431 1.000 23.92840 88 GLN D O 1
ATOM 12624 N N . TYR D 1 89 ? 30.96761 -21.36099 73.14624 1.000 20.28827 89 TYR D N 1
ATOM 12625 C CA . TYR D 1 89 ? 31.85777 -21.44992 74.29478 1.000 22.36473 89 TYR D CA 1
ATOM 12626 C C . TYR D 1 89 ? 31.38382 -22.61638 75.13466 1.000 24.25669 89 TYR D C 1
ATOM 12627 O O . TYR D 1 89 ? 30.42105 -22.50729 75.87547 1.000 21.11281 89 TYR D O 1
ATOM 12636 N N . ILE D 1 90 ? 32.07206 -23.73628 74.99250 1.000 21.27250 90 ILE D N 1
ATOM 12637 C CA . ILE D 1 90 ? 31.60474 -24.98632 75.59473 1.000 21.22552 90 ILE D CA 1
ATOM 12638 C C . ILE D 1 90 ? 31.44714 -24.89870 77.10841 1.000 21.04798 90 ILE D C 1
ATOM 12639 O O . ILE D 1 90 ? 30.49489 -25.48908 77.63712 1.000 21.73194 90 ILE D O 1
ATOM 12644 N N . PRO D 1 91 ? 32.31786 -24.21781 77.87404 1.000 19.35536 91 PRO D N 1
ATOM 12645 C CA . PRO D 1 91 ? 32.10216 -24.17656 79.33512 1.000 18.71503 91 PRO D CA 1
ATOM 12646 C C . PRO D 1 91 ? 30.74652 -23.62351 79.73240 1.000 19.49977 91 PRO D C 1
ATOM 12647 O O . PRO D 1 91 ? 30.32652 -23.83230 80.89148 1.000 20.13166 91 PRO D O 1
ATOM 12651 N N . ALA D 1 92 ? 30.06725 -22.89493 78.84775 1.000 19.73004 92 ALA D N 1
ATOM 12652 C CA . ALA D 1 92 ? 28.79372 -22.24727 79.19023 1.000 20.27007 92 ALA D CA 1
ATOM 12653 C C . ALA D 1 92 ? 27.55289 -22.99396 78.67566 1.000 23.23812 92 ALA D C 1
ATOM 12654 O O . ALA D 1 92 ? 26.42487 -22.57308 78.97226 1.000 23.07896 92 ALA D O 1
ATOM 12656 N N . VAL D 1 93 ? 27.70764 -24.04168 77.85780 1.000 21.57334 93 VAL D N 1
ATOM 12657 C CA . VAL D 1 93 ? 26.55401 -24.74616 77.28908 1.000 18.82857 93 VAL D CA 1
ATOM 12658 C C . VAL D 1 93 ? 26.04401 -25.75849 78.31383 1.000 19.44867 93 VAL D C 1
ATOM 12659 O O . VAL D 1 93 ? 26.57145 -25.83820 79.43081 1.000 20.63198 93 VAL D O 1
ATOM 12663 N N . SER D 1 94 ? 24.96685 -26.47273 77.97582 1.000 22.07752 94 SER D N 1
ATOM 12664 C CA . SER D 1 94 ? 24.38353 -27.49364 78.86173 1.000 21.56045 94 SER D CA 1
ATOM 12665 C C . SER D 1 94 ? 25.45892 -28.40124 79.45388 1.000 24.65440 94 SER D C 1
ATOM 12666 O O . SER D 1 94 ? 26.29877 -28.92143 78.72598 1.000 22.15654 94 SER D O 1
ATOM 12669 N N . PHE D 1 95 ? 25.37179 -28.66669 80.77111 1.000 19.85464 95 PHE D N 1
ATOM 12670 C CA . PHE D 1 95 ? 26.27756 -29.63884 81.38857 1.000 21.18350 95 PHE D CA 1
ATOM 12671 C C . PHE D 1 95 ? 26.24013 -30.98907 80.67728 1.000 21.65626 95 PHE D C 1
ATOM 12672 O O . PHE D 1 95 ? 27.27091 -31.67502 80.60203 1.000 20.59314 95 PHE D O 1
ATOM 12680 N N . PHE D 1 96 ? 25.07629 -31.38691 80.15048 1.000 19.30646 96 PHE D N 1
ATOM 12681 C CA . PHE D 1 96 ? 25.00605 -32.62811 79.37515 1.000 22.28904 96 PHE D CA 1
ATOM 12682 C C . PHE D 1 96 ? 26.05804 -32.63622 78.25901 1.000 24.81448 96 PHE D C 1
ATOM 12683 O O . PHE D 1 96 ? 26.68445 -33.67042 77.98930 1.000 25.28025 96 PHE D O 1
ATOM 12691 N N . LEU D 1 97 ? 26.25839 -31.49715 77.59161 1.000 23.54646 97 LEU D N 1
ATOM 12692 C CA . LEU D 1 97 ? 27.21979 -31.41113 76.49715 1.000 21.62486 97 LEU D CA 1
ATOM 12693 C C . LEU D 1 97 ? 28.62943 -31.09683 76.98401 1.000 26.72792 97 LEU D C 1
ATOM 12694 O O . LEU D 1 97 ? 29.61151 -31.56099 76.38616 1.000 29.82785 97 LEU D O 1
ATOM 12699 N N . SER D 1 98 ? 28.75938 -30.28064 78.01167 1.000 19.75442 98 SER D N 1
ATOM 12700 C CA . SER D 1 98 ? 30.08173 -29.81596 78.40280 1.000 23.47592 98 SER D CA 1
ATOM 12701 C C . SER D 1 98 ? 30.84159 -30.77892 79.30900 1.000 24.09402 98 SER D C 1
ATOM 12702 O O . SER D 1 98 ? 32.07646 -30.69197 79.34920 1.000 24.08329 98 SER D O 1
ATOM 12705 N N . LYS D 1 99 ? 30.15817 -31.70238 79.99495 1.000 20.42341 99 LYS D N 1
ATOM 12706 C CA . LYS D 1 99 ? 30.83542 -32.52713 81.01327 1.000 20.67169 99 LYS D CA 1
ATOM 12707 C C . LYS D 1 99 ? 32.02023 -33.28855 80.40800 1.000 27.15687 99 LYS D C 1
ATOM 12708 O O . LYS D 1 99 ? 33.15496 -33.20413 80.89757 1.000 26.41805 99 LYS D O 1
ATOM 12714 N N . SER D 1 100 ? 31.78472 -34.01784 79.32515 1.000 25.19610 100 SER D N 1
ATOM 12715 C CA . SER D 1 100 ? 32.86932 -34.84162 78.79350 1.000 29.24812 100 SER D CA 1
ATOM 12716 C C . SER D 1 100 ? 33.95537 -33.98901 78.14165 1.000 31.56797 100 SER D C 1
ATOM 12717 O O . SER D 1 100 ? 35.13356 -34.37481 78.14950 1.000 35.01800 100 SER D O 1
ATOM 12720 N N . GLN D 1 101 ? 33.59112 -32.82004 77.61345 1.000 25.35842 101 GLN D N 1
ATOM 12721 C CA . GLN D 1 101 ? 34.56632 -31.94770 76.96313 1.000 26.40842 101 GLN D CA 1
ATOM 12722 C C . GLN D 1 101 ? 35.49077 -31.27186 77.98111 1.000 24.75429 101 GLN D C 1
ATOM 12723 O O . GLN D 1 101 ? 36.69655 -31.16808 77.73035 1.000 28.10173 101 GLN D O 1
ATOM 12729 N N . MET D 1 102 ? 34.95282 -30.76011 79.09365 1.000 22.71583 102 MET D N 1
ATOM 12730 C CA . MET D 1 102 ? 35.84149 -30.08740 80.06504 1.000 23.49689 102 MET D CA 1
ATOM 12731 C C . MET D 1 102 ? 36.82870 -31.06634 80.70674 1.000 26.93316 102 MET D C 1
ATOM 12732 O O . MET D 1 102 ? 37.96567 -30.68105 81.03179 1.000 25.87890 102 MET D O 1
ATOM 12737 N N . GLU D 1 103 ? 36.45090 -32.33525 80.84557 1.000 23.55365 103 GLU D N 1
ATOM 12738 C CA . GLU D 1 103 ? 37.24535 -33.24753 81.66746 1.000 23.30475 103 GLU D CA 1
ATOM 12739 C C . GLU D 1 103 ? 38.59267 -33.60342 81.02514 1.000 28.85274 103 GLU D C 1
ATOM 12740 O O . GLU D 1 103 ? 39.51318 -34.02347 81.74728 1.000 28.79438 103 GLU D O 1
ATOM 12746 N N . SER D 1 104 ? 38.77053 -33.37909 79.71884 1.000 29.00312 104 SER D N 1
ATOM 12747 C CA . SER D 1 104 ? 40.06359 -33.62112 79.08529 1.000 26.49516 104 SER D CA 1
ATOM 12748 C C . SER D 1 104 ? 40.99245 -32.40891 79.11460 1.000 25.79933 104 SER D C 1
ATOM 12749 O O . SER D 1 104 ? 42.10831 -32.49124 78.59343 1.000 32.80914 104 SER D O 1
ATOM 12752 N N . THR D 1 105 ? 40.59463 -31.31191 79.74126 1.000 21.52575 105 THR D N 1
ATOM 12753 C CA . THR D 1 105 ? 41.37395 -30.10090 79.58849 1.000 25.64863 105 THR D CA 1
ATOM 12754 C C . THR D 1 105 ? 42.23965 -29.81731 80.81606 1.000 24.18715 105 THR D C 1
ATOM 12755 O O . THR D 1 105 ? 41.89111 -30.20086 81.94569 1.000 22.21259 105 THR D O 1
ATOM 12759 N N . PRO D 1 106 ? 43.36231 -29.13055 80.59903 1.000 23.42474 106 PRO D N 1
ATOM 12760 C CA . PRO D 1 106 ? 44.24439 -28.78217 81.74703 1.000 23.99048 106 PRO D CA 1
ATOM 12761 C C . PRO D 1 106 ? 43.56379 -27.99832 82.85524 1.000 25.96235 106 PRO D C 1
ATOM 12762 O O . PRO D 1 106 ? 43.82010 -28.28408 84.03922 1.000 22.06855 106 PRO D O 1
ATOM 12766 N N . ILE D 1 107 ? 42.74963 -26.98299 82.53211 1.000 20.09359 107 ILE D N 1
ATOM 12767 C CA . ILE D 1 107 ? 42.11780 -26.20937 83.60643 1.000 19.43040 107 ILE D CA 1
ATOM 12768 C C . ILE D 1 107 ? 41.24510 -27.10215 84.46270 1.000 20.85309 107 ILE D C 1
ATOM 12769 O O . ILE D 1 107 ? 41.26136 -27.01140 85.70987 1.000 19.82500 107 ILE D O 1
ATOM 12774 N N . PHE D 1 108 ? 40.48588 -27.99125 83.82765 1.000 18.80113 108 PHE D N 1
ATOM 12775 C CA . PHE D 1 108 ? 39.67231 -28.89721 84.62776 1.000 19.51847 108 PHE D CA 1
ATOM 12776 C C . PHE D 1 108 ? 40.55427 -29.80434 85.48249 1.000 19.21875 108 PHE D C 1
ATOM 12777 O O . PHE D 1 108 ? 40.26159 -30.02525 86.67045 1.000 18.76343 108 PHE D O 1
ATOM 12785 N N . LYS D 1 109 ? 41.63428 -30.33753 84.89889 1.000 19.17354 109 LYS D N 1
ATOM 12786 C CA . LYS D 1 109 ? 42.48873 -31.24472 85.65873 1.000 21.25330 109 LYS D CA 1
ATOM 12787 C C . LYS D 1 109 ? 43.15705 -30.53882 86.82648 1.000 25.67106 109 LYS D C 1
ATOM 12788 O O . LYS D 1 109 ? 43.36197 -31.14771 87.89055 1.000 21.15990 109 LYS D O 1
ATOM 12794 N N . ILE D 1 110 ? 43.48671 -29.25630 86.66313 1.000 20.74568 110 ILE D N 1
ATOM 12795 C CA . ILE D 1 110 ? 44.02759 -28.48146 87.78392 1.000 19.23240 110 ILE D CA 1
ATOM 12796 C C . ILE D 1 110 ? 42.98103 -28.29997 88.88637 1.000 20.02357 110 ILE D C 1
ATOM 12797 O O . ILE D 1 110 ? 43.26913 -28.54209 90.07128 1.000 19.48439 110 ILE D O 1
ATOM 12802 N N . ILE D 1 111 ? 41.75180 -27.90545 88.51389 1.000 17.39302 111 ILE D N 1
ATOM 12803 C CA . ILE D 1 111 ? 40.68024 -27.74407 89.49715 1.000 20.13160 111 ILE D CA 1
ATOM 12804 C C . ILE D 1 111 ? 40.35526 -29.07818 90.18089 1.000 23.64389 111 ILE D C 1
ATOM 12805 O O . ILE D 1 111 ? 40.08048 -29.11479 91.39141 1.000 19.51162 111 ILE D O 1
ATOM 12810 N N . LYS D 1 112 ? 40.41042 -30.19636 89.43466 1.000 20.10272 112 LYS D N 1
ATOM 12811 C CA . LYS D 1 112 ? 40.16815 -31.49951 90.06197 1.000 21.43781 112 LYS D CA 1
ATOM 12812 C C . LYS D 1 112 ? 41.17684 -31.76545 91.17862 1.000 24.83181 112 LYS D C 1
ATOM 12813 O O . LYS D 1 112 ? 40.80347 -32.21855 92.26801 1.000 20.70809 112 LYS D O 1
ATOM 12819 N N . ASP D 1 113 ? 42.45794 -31.47214 90.93329 1.000 19.17946 113 ASP D N 1
ATOM 12820 C CA . ASP D 1 113 ? 43.49643 -31.70145 91.93059 1.000 19.90543 113 ASP D CA 1
ATOM 12821 C C . ASP D 1 113 ? 43.44609 -30.69546 93.07858 1.000 20.88638 113 ASP D C 1
ATOM 12822 O O . ASP D 1 113 ? 43.95318 -31.00091 94.16617 1.000 21.47549 113 ASP D O 1
ATOM 12827 N N . MET D 1 114 ? 42.86660 -29.50790 92.84776 1.000 19.00583 114 MET D N 1
ATOM 12828 C CA . MET D 1 114 ? 42.90184 -28.40876 93.81841 1.000 20.74427 114 MET D CA 1
ATOM 12829 C C . MET D 1 114 ? 42.10141 -28.76894 95.07491 1.000 17.06453 114 MET D C 1
ATOM 12830 O O . MET D 1 114 ? 40.99150 -29.31328 94.95710 1.000 19.03559 114 MET D O 1
ATOM 12835 N N . PRO D 1 115 ? 42.60453 -28.47660 96.28570 1.000 18.71049 115 PRO D N 1
ATOM 12836 C CA . PRO D 1 115 ? 41.71895 -28.58815 97.45158 1.000 17.77508 115 PRO D CA 1
ATOM 12837 C C . PRO D 1 115 ? 40.56838 -27.61503 97.30762 1.000 21.09185 115 PRO D C 1
ATOM 12838 O O . PRO D 1 115 ? 40.73698 -26.47826 96.87151 1.000 21.83689 115 PRO D O 1
ATOM 12842 N N . LYS D 1 116 ? 39.38384 -28.07420 97.65844 1.000 19.67928 116 LYS D N 1
ATOM 12843 C CA . LYS D 1 116 ? 38.18599 -27.25493 97.47982 1.000 21.08243 116 LYS D CA 1
ATOM 12844 C C . LYS D 1 116 ? 37.79102 -26.52491 98.75537 1.000 19.08362 116 LYS D C 1
ATOM 12845 O O . LYS D 1 116 ? 36.97910 -25.58615 98.69817 1.000 20.48855 116 LYS D O 1
ATOM 12851 N N . GLY D 1 117 ? 38.31064 -26.96481 99.89627 1.000 19.84064 117 GLY D N 1
ATOM 12852 C CA . GLY D 1 117 ? 37.87665 -26.46504 101.20705 1.000 19.55261 117 GLY D CA 1
ATOM 12853 C C . GLY D 1 117 ? 36.57830 -27.19075 101.57332 1.000 22.07276 117 GLY D C 1
ATOM 12854 O O . GLY D 1 117 ? 36.61387 -28.35024 102.01077 1.000 21.63829 117 GLY D O 1
ATOM 12855 N N . ALA D 1 118 ? 35.43167 -26.54584 101.38747 1.000 19.67220 118 ALA D N 1
ATOM 12856 C CA . ALA D 1 118 ? 34.16052 -27.08239 101.88031 1.000 20.42034 118 ALA D CA 1
ATOM 12857 C C . ALA D 1 118 ? 33.08376 -27.05617 100.79932 1.000 21.01537 118 ALA D C 1
ATOM 12858 O O . ALA D 1 118 ? 33.04110 -26.15797 99.96288 1.000 20.81032 118 ALA D O 1
ATOM 12860 N N . ALA D 1 119 ? 32.15737 -28.01701 100.87540 1.000 19.99420 119 ALA D N 1
ATOM 12861 C CA . ALA D 1 119 ? 30.90374 -27.94441 100.12338 1.000 20.19216 119 ALA D CA 1
ATOM 12862 C C . ALA D 1 119 ? 29.81215 -27.62312 101.13658 1.000 22.24771 119 ALA D C 1
ATOM 12863 O O . ALA D 1 119 ? 29.51568 -28.45825 102.00719 1.000 20.24368 119 ALA D O 1
ATOM 12865 N N . LEU D 1 120 ? 29.30202 -26.37860 101.10579 1.000 19.11848 120 LEU D N 1
ATOM 12866 C CA . LEU D 1 120 ? 28.36926 -25.90289 102.14246 1.000 18.36714 120 LEU D CA 1
ATOM 12867 C C . LEU D 1 120 ? 26.88761 -26.01893 101.79518 1.000 19.87029 120 LEU D C 1
ATOM 12868 O O . LEU D 1 120 ? 26.04217 -25.69839 102.65484 1.000 20.50464 120 LEU D O 1
ATOM 12873 N N . HIS D 1 121 ? 26.53626 -26.43891 100.56697 1.000 21.31939 121 HIS D N 1
ATOM 12874 C CA . HIS D 1 121 ? 25.13841 -26.52666 100.14992 1.000 18.83362 121 HIS D CA 1
ATOM 12875 C C . HIS D 1 121 ? 24.96400 -27.84330 99.39815 1.000 19.71880 121 HIS D C 1
ATOM 12876 O O . HIS D 1 121 ? 25.33050 -27.96292 98.20998 1.000 21.41977 121 HIS D O 1
ATOM 12883 N N . LEU D 1 122 ? 24.40754 -28.81538 100.09842 1.000 19.14589 122 LEU D N 1
ATOM 12884 C CA . LEU D 1 122 ? 24.22731 -30.18571 99.64722 1.000 21.75220 122 LEU D CA 1
ATOM 12885 C C . LEU D 1 122 ? 22.96349 -30.74693 100.25634 1.000 26.00967 122 LEU D C 1
ATOM 12886 O O . LEU D 1 122 ? 22.62348 -30.42604 101.39025 1.000 24.33737 122 LEU D O 1
ATOM 12891 N N . HIS D 1 123 ? 22.31887 -31.66014 99.53468 1.000 19.46202 123 HIS D N 1
ATOM 12892 C CA . HIS D 1 123 ? 21.18822 -32.39882 100.08305 1.000 20.20890 123 HIS D CA 1
ATOM 12893 C C . HIS D 1 123 ? 21.55263 -33.86512 100.26030 1.000 24.24381 123 HIS D C 1
ATOM 12894 O O . HIS D 1 123 ? 22.10124 -34.48979 99.34626 1.000 26.78620 123 HIS D O 1
ATOM 12901 N N . ASP D 1 124 ? 21.18716 -34.42602 101.41028 1.000 21.49744 124 ASP D N 1
ATOM 12902 C CA . ASP D 1 124 ? 21.72501 -35.72717 101.76044 1.000 23.78921 124 ASP D CA 1
ATOM 12903 C C . ASP D 1 124 ? 21.19440 -36.87306 100.91928 1.000 26.30266 124 ASP D C 1
ATOM 12904 O O . ASP D 1 124 ? 21.74755 -37.97009 101.01603 1.000 33.64838 124 ASP D O 1
ATOM 12909 N N . THR D 1 125 ? 20.09313 -36.71527 100.18649 1.000 21.61275 125 THR D N 1
ATOM 12910 C CA . THR D 1 125 ? 19.61743 -37.84318 99.38937 1.000 19.44341 125 THR D CA 1
ATOM 12911 C C . THR D 1 125 ? 20.04457 -37.69164 97.93959 1.000 23.93525 125 THR D C 1
ATOM 12912 O O . THR D 1 125 ? 19.55424 -38.41718 97.07420 1.000 26.18533 125 THR D O 1
ATOM 12916 N N . ALA D 1 126 ? 20.92951 -36.74313 97.66945 1.000 22.31989 126 ALA D N 1
ATOM 12917 C CA . ALA D 1 126 ? 21.27347 -36.40770 96.29878 1.000 24.57118 126 ALA D CA 1
ATOM 12918 C C . ALA D 1 126 ? 22.77275 -36.17705 96.13619 1.000 23.76370 126 ALA D C 1
ATOM 12919 O O . ALA D 1 126 ? 23.19675 -35.59386 95.11919 1.000 24.58805 126 ALA D O 1
ATOM 12921 N N . SER D 1 127 ? 23.58659 -36.62166 97.09631 1.000 22.88151 127 SER D N 1
ATOM 12922 C CA . SER D 1 127 ? 24.98813 -36.23498 97.13987 1.000 24.07163 127 SER D CA 1
ATOM 12923 C C . SER D 1 127 ? 25.97465 -37.39893 96.98461 1.000 22.20665 127 SER D C 1
ATOM 12924 O O . SER D 1 127 ? 27.19374 -37.18428 97.12674 1.000 25.75515 127 SER D O 1
ATOM 12927 N N . ALA D 1 128 ? 25.50297 -38.62055 96.69543 1.000 19.49413 128 ALA D N 1
ATOM 12928 C CA . ALA D 1 128 ? 26.36276 -39.75247 96.35620 1.000 22.50842 128 ALA D CA 1
ATOM 12929 C C . ALA D 1 128 ? 25.92768 -40.32736 95.00196 1.000 22.57153 128 ALA D C 1
ATOM 12930 O O . ALA D 1 128 ? 24.91174 -39.92996 94.43532 1.000 23.58193 128 ALA D O 1
ATOM 12932 N N . ARG D 1 129 ? 26.72534 -41.24103 94.46441 1.000 23.28131 129 ARG D N 1
ATOM 12933 C CA . ARG D 1 129 ? 26.53321 -41.67638 93.07706 1.000 20.95094 129 ARG D CA 1
ATOM 12934 C C . ARG D 1 129 ? 25.31944 -42.57971 92.91485 1.000 24.16692 129 ARG D C 1
ATOM 12935 O O . ARG D 1 129 ? 25.13330 -43.53177 93.68505 1.000 24.44732 129 ARG D O 1
ATOM 12943 N N . ILE D 1 130 ? 24.54256 -42.33514 91.84328 1.000 22.69137 130 ILE D N 1
ATOM 12944 C CA . ILE D 1 130 ? 23.50101 -43.29182 91.47056 1.000 19.37945 130 ILE D CA 1
ATOM 12945 C C . ILE D 1 130 ? 24.12219 -44.65350 91.21554 1.000 24.15371 130 ILE D C 1
ATOM 12946 O O . ILE D 1 130 ? 23.49802 -45.68119 91.50113 1.000 25.29271 130 ILE D O 1
ATOM 12951 N N . ASP D 1 131 ? 25.37626 -44.69185 90.71938 1.000 23.88826 131 ASP D N 1
ATOM 12952 C CA . ASP D 1 131 ? 26.04950 -45.97835 90.49582 1.000 24.40101 131 ASP D CA 1
ATOM 12953 C C . ASP D 1 131 ? 26.11877 -46.79697 91.78381 1.000 23.44057 131 ASP D C 1
ATOM 12954 O O . ASP D 1 131 ? 26.09690 -48.03030 91.74505 1.000 26.81540 131 ASP D O 1
ATOM 12959 N N . TRP D 1 132 ? 26.27616 -46.12670 92.93459 1.000 25.73468 132 TRP D N 1
ATOM 12960 C CA . TRP D 1 132 ? 26.31608 -46.84605 94.20175 1.000 24.38616 132 TRP D CA 1
ATOM 12961 C C . TRP D 1 132 ? 24.92557 -47.34322 94.59002 1.000 23.06735 132 TRP D C 1
ATOM 12962 O O . TRP D 1 132 ? 24.78235 -48.47176 95.06767 1.000 24.11962 132 TRP D O 1
ATOM 12973 N N . ILE D 1 133 ? 23.87816 -46.54315 94.34357 1.000 25.88945 133 ILE D N 1
ATOM 12974 C CA . ILE D 1 133 ? 22.50966 -47.03419 94.54720 1.000 26.24352 133 ILE D CA 1
ATOM 12975 C C . ILE D 1 133 ? 22.29460 -48.31598 93.74315 1.000 25.71349 133 ILE D C 1
ATOM 12976 O O . ILE D 1 133 ? 21.74891 -49.30001 94.24741 1.000 26.17789 133 ILE D O 1
ATOM 12981 N N . VAL D 1 134 ? 22.75296 -48.34322 92.48770 1.000 24.14716 134 VAL D N 1
ATOM 12982 C CA . VAL D 1 134 ? 22.54421 -49.54772 91.67655 1.000 24.53924 134 VAL D CA 1
ATOM 12983 C C . VAL D 1 134 ? 23.46484 -50.67404 92.12904 1.000 27.00583 134 VAL D C 1
ATOM 12984 O O . VAL D 1 134 ? 23.00486 -51.78419 92.41482 1.000 27.16066 134 VAL D O 1
ATOM 12988 N N . SER D 1 135 ? 24.77687 -50.42264 92.15707 1.000 27.73444 135 SER D N 1
ATOM 12989 C CA . SER D 1 135 ? 25.72567 -51.51735 92.36782 1.000 26.53857 135 SER D CA 1
ATOM 12990 C C . SER D 1 135 ? 25.72992 -52.02245 93.80730 1.000 29.98522 135 SER D C 1
ATOM 12991 O O . SER D 1 135 ? 26.02848 -53.20067 94.04492 1.000 30.98473 135 SER D O 1
ATOM 12994 N N . ASN D 1 136 ? 25.39921 -51.17220 94.77072 1.000 26.41918 136 ASN D N 1
ATOM 12995 C CA . ASN D 1 136 ? 25.38786 -51.61476 96.15996 1.000 25.18858 136 ASN D CA 1
ATOM 12996 C C . ASN D 1 136 ? 23.97035 -51.79905 96.68822 1.000 28.14586 136 ASN D C 1
ATOM 12997 O O . ASN D 1 136 ? 23.57044 -52.91947 97.01365 1.000 26.83927 136 ASN D O 1
ATOM 13002 N N . ALA D 1 137 ? 23.17323 -50.73158 96.70387 1.000 25.82067 137 ALA D N 1
ATOM 13003 C CA . ALA D 1 137 ? 21.89434 -50.80343 97.41081 1.000 23.93953 137 ALA D CA 1
ATOM 13004 C C . ALA D 1 137 ? 20.92685 -51.78443 96.74496 1.000 24.44754 137 ALA D C 1
ATOM 13005 O O . ALA D 1 137 ? 20.21553 -52.51824 97.44207 1.000 29.13701 137 ALA D O 1
ATOM 13007 N N . THR D 1 138 ? 20.87178 -51.81462 95.40551 1.000 24.08787 138 THR D N 1
ATOM 13008 C CA . THR D 1 138 ? 19.86841 -52.69428 94.77817 1.000 24.88572 138 THR D CA 1
ATOM 13009 C C . THR D 1 138 ? 20.33880 -54.14147 94.70190 1.000 30.48144 138 THR D C 1
ATOM 13010 O O . THR D 1 138 ? 19.60167 -54.98673 94.17697 1.000 28.83457 138 THR D O 1
ATOM 13014 N N . TYR D 1 139 ? 21.52319 -54.45195 95.24035 1.000 28.74322 139 TYR D N 1
ATOM 13015 C CA . TYR D 1 139 ? 21.97456 -55.82650 95.43145 1.000 29.20864 139 TYR D CA 1
ATOM 13016 C C . TYR D 1 139 ? 21.70575 -56.34970 96.84326 1.000 28.26967 139 TYR D C 1
ATOM 13017 O O . TYR D 1 139 ? 22.08571 -57.48149 97.14953 1.000 30.35871 139 TYR D O 1
ATOM 13026 N N . ARG D 1 140 ? 21.02647 -55.57930 97.67923 1.000 30.19423 140 ARG D N 1
ATOM 13027 C CA . ARG D 1 140 ? 20.70317 -56.03062 99.02907 1.000 31.78477 140 ARG D CA 1
ATOM 13028 C C . ARG D 1 140 ? 19.39301 -56.81066 99.04300 1.000 39.12279 140 ARG D C 1
ATOM 13029 O O . ARG D 1 140 ? 18.53835 -56.66318 98.16198 1.000 32.96174 140 ARG D O 1
ATOM 13037 N N . ASP D 1 141 ? 19.23600 -57.63960 100.07806 1.000 30.31854 141 ASP D N 1
ATOM 13038 C CA . ASP D 1 141 ? 18.02901 -58.43298 100.22626 1.000 32.18347 141 ASP D CA 1
ATOM 13039 C C . ASP D 1 141 ? 16.81764 -57.53708 100.39999 1.000 34.76072 141 ASP D C 1
ATOM 13040 O O . ASP D 1 141 ? 16.92086 -56.43616 100.94067 1.000 33.36784 141 ASP D O 1
ATOM 13045 N N . HIS D 1 142 ? 15.66513 -58.03272 99.92323 1.000 32.85152 142 HIS D N 1
ATOM 13046 C CA . HIS D 1 142 ? 14.35191 -57.42041 100.13975 1.000 37.36959 142 HIS D CA 1
ATOM 13047 C C . HIS D 1 142 ? 14.18474 -56.07368 99.43041 1.000 34.97949 142 HIS D C 1
ATOM 13048 O O . HIS D 1 142 ? 13.35068 -55.26249 99.84269 1.000 34.31968 142 HIS D O 1
ATOM 13055 N N . VAL D 1 143 ? 14.94279 -55.81794 98.35869 1.000 32.10521 143 VAL D N 1
ATOM 13056 C CA . VAL D 1 143 ? 14.73537 -54.62910 97.53550 1.000 30.66235 143 VAL D CA 1
ATOM 13057 C C . VAL D 1 143 ? 13.79187 -54.97531 96.38639 1.000 33.87493 143 VAL D C 1
ATOM 13058 O O . VAL D 1 143 ? 14.00847 -55.95418 95.66820 1.000 32.47056 143 VAL D O 1
ATOM 13062 N N . TYR D 1 144 ? 12.76642 -54.15115 96.20381 1.000 31.99034 144 TYR D N 1
ATOM 13063 C CA . TYR D 1 144 ? 11.75221 -54.34250 95.17123 1.000 32.94745 144 TYR D CA 1
ATOM 13064 C C . TYR D 1 144 ? 11.71603 -53.16076 94.22169 1.000 38.71571 144 TYR D C 1
ATOM 13065 O O . TYR D 1 144 ? 12.06032 -52.03199 94.57832 1.000 31.60706 144 TYR D O 1
ATOM 13074 N N . MET D 1 145 ? 11.23068 -53.42385 93.01050 1.000 34.45821 145 MET D N 1
ATOM 13075 C CA . MET D 1 145 ? 11.17416 -52.39886 91.98243 1.000 31.74778 145 MET D CA 1
ATOM 13076 C C . MET D 1 145 ? 9.80033 -52.45122 91.32943 1.000 35.28413 145 MET D C 1
ATOM 13077 O O . MET D 1 145 ? 9.13466 -53.47775 91.36666 1.000 35.89848 145 MET D O 1
ATOM 13082 N N . CYS D 1 146 ? 9.38967 -51.34241 90.70808 1.000 33.42284 146 CYS D N 1
ATOM 13083 C CA . CYS D 1 146 ? 8.15851 -51.35302 89.92137 1.000 35.15280 146 CYS D CA 1
ATOM 13084 C C . CYS D 1 146 ? 8.23218 -50.24524 88.88942 1.000 35.96971 146 CYS D C 1
ATOM 13085 O O . CYS D 1 146 ? 9.01661 -49.31085 89.03152 1.000 32.72320 146 CYS D O 1
ATOM 13088 N N . MET D 1 147 ? 7.41127 -50.34977 87.83955 1.000 36.12506 147 MET D N 1
ATOM 13089 C CA . MET D 1 147 ? 7.26831 -49.24179 86.89709 1.000 35.91234 147 MET D CA 1
ATOM 13090 C C . MET D 1 147 ? 6.00177 -48.48127 87.25566 1.000 37.41500 147 MET D C 1
ATOM 13091 O O . MET D 1 147 ? 4.91655 -49.07024 87.27808 1.000 41.38773 147 MET D O 1
ATOM 13096 N N . ASP D 1 148 ? 6.13541 -47.18436 87.52189 1.000 37.85432 148 ASP D N 1
ATOM 13097 C CA . ASP D 1 148 ? 4.99162 -46.37976 87.91242 1.000 37.76487 148 ASP D CA 1
ATOM 13098 C C . ASP D 1 148 ? 4.20773 -45.98722 86.65992 1.000 39.73672 148 ASP D C 1
ATOM 13099 O O . ASP D 1 148 ? 4.58442 -46.31540 85.53445 1.000 40.41404 148 ASP D O 1
ATOM 13104 N N . GLN D 1 149 ? 3.07879 -45.31413 86.84165 1.000 42.21525 149 GLN D N 1
ATOM 13105 C CA . GLN D 1 149 ? 2.21119 -45.04067 85.70050 1.000 46.23585 149 GLN D CA 1
ATOM 13106 C C . GLN D 1 149 ? 2.75992 -43.94263 84.79687 1.000 46.87068 149 GLN D C 1
ATOM 13107 O O . GLN D 1 149 ? 2.17758 -43.68420 83.73663 1.000 44.60327 149 GLN D O 1
ATOM 13113 N N . ASP D 1 150 ? 3.85396 -43.29169 85.19742 1.000 43.13969 150 ASP D N 1
ATOM 13114 C CA . ASP D 1 150 ? 4.58431 -42.38106 84.33082 1.000 43.53904 150 ASP D CA 1
ATOM 13115 C C . ASP D 1 150 ? 5.75074 -43.06568 83.61660 1.000 39.21745 150 ASP D C 1
ATOM 13116 O O . ASP D 1 150 ? 6.52123 -42.39338 82.92132 1.000 41.28218 150 ASP D O 1
ATOM 13121 N N . ASN D 1 151 ? 5.87276 -44.38411 83.76097 1.000 37.38609 151 ASN D N 1
ATOM 13122 C CA . ASN D 1 151 ? 6.89915 -45.19471 83.10764 1.000 36.81665 151 ASN D CA 1
ATOM 13123 C C . ASN D 1 151 ? 8.29810 -44.90627 83.66709 1.000 37.38832 151 ASN D C 1
ATOM 13124 O O . ASN D 1 151 ? 9.29564 -44.89697 82.93917 1.000 36.39273 151 ASN D O 1
ATOM 13129 N N . PHE D 1 152 ? 8.37596 -44.70650 84.98126 1.000 32.70719 152 PHE D N 1
ATOM 13130 C CA . PHE D 1 152 ? 9.64087 -44.56257 85.69052 1.000 32.70990 152 PHE D CA 1
ATOM 13131 C C . PHE D 1 152 ? 9.80139 -45.69525 86.69626 1.000 30.98118 152 PHE D C 1
ATOM 13132 O O . PHE D 1 152 ? 8.82829 -46.07159 87.35372 1.000 31.60257 152 PHE D O 1
ATOM 13140 N N . VAL D 1 153 ? 11.02282 -46.22288 86.82199 1.000 28.82729 153 VAL D N 1
ATOM 13141 C CA . VAL D 1 153 ? 11.29924 -47.24973 87.83443 1.000 28.53239 153 VAL D CA 1
ATOM 13142 C C . VAL D 1 153 ? 11.28096 -46.64046 89.23391 1.000 27.70988 153 VAL D C 1
ATOM 13143 O O . VAL D 1 153 ? 11.80287 -45.53476 89.46955 1.000 32.16683 153 VAL D O 1
ATOM 13147 N N . ARG D 1 154 ? 10.70741 -47.37500 90.18870 1.000 29.77590 154 ARG D N 1
ATOM 13148 C CA . ARG D 1 154 ? 10.79167 -47.01420 91.60550 1.000 28.68128 154 ARG D CA 1
ATOM 13149 C C . ARG D 1 154 ? 11.39980 -48.16624 92.40026 1.000 29.44476 154 ARG D C 1
ATOM 13150 O O . ARG D 1 154 ? 11.25198 -49.33449 92.03712 1.000 32.16662 154 ARG D O 1
ATOM 13158 N N . LEU D 1 155 ? 12.07390 -47.83363 93.50505 1.000 27.48566 155 LEU D N 1
ATOM 13159 C CA . LEU D 1 155 ? 12.79593 -48.80328 94.32161 1.000 28.29543 155 LEU D CA 1
ATOM 13160 C C . LEU D 1 155 ? 12.38322 -48.64529 95.79023 1.000 30.19725 155 LEU D C 1
ATOM 13161 O O . LEU D 1 155 ? 12.17511 -47.52281 96.26410 1.000 28.78362 155 LEU D O 1
ATOM 13166 N N . THR D 1 156 ? 12.20661 -49.76506 96.49694 1.000 28.99829 156 THR D N 1
ATOM 13167 C CA . THR D 1 156 ? 11.86717 -49.69040 97.91234 1.000 32.13631 156 THR D CA 1
ATOM 13168 C C . THR D 1 156 ? 12.34973 -50.96359 98.59770 1.000 34.07183 156 THR D C 1
ATOM 13169 O O . THR D 1 156 ? 12.87087 -51.87624 97.95323 1.000 30.51178 156 THR D O 1
ATOM 13173 N N . VAL D 1 157 ? 12.21031 -50.99579 99.92937 1.000 32.06026 157 VAL D N 1
ATOM 13174 C CA . VAL D 1 157 ? 12.55523 -52.16644 100.72991 1.000 33.21137 157 VAL D CA 1
ATOM 13175 C C . VAL D 1 157 ? 11.30946 -52.65407 101.44983 1.000 36.07831 157 VAL D C 1
ATOM 13176 O O . VAL D 1 157 ? 10.53444 -51.85466 101.98741 1.000 37.16243 157 VAL D O 1
ATOM 13180 N N . SER D 1 158 ? 11.12147 -53.96526 101.47872 1.000 37.60089 158 SER D N 1
ATOM 13181 C CA . SER D 1 158 ? 10.00252 -54.53188 102.22693 1.000 40.76899 158 SER D CA 1
ATOM 13182 C C . SER D 1 158 ? 10.45077 -55.82639 102.88423 1.000 42.29672 158 SER D C 1
ATOM 13183 O O . SER D 1 158 ? 10.76794 -56.79453 102.19220 1.000 43.70855 158 SER D O 1
ATOM 13186 N N . GLY D 1 159 ? 10.46559 -55.84041 104.21750 1.000 43.74632 159 GLY D N 1
ATOM 13187 C CA . GLY D 1 159 ? 10.94076 -57.01552 104.93214 1.000 45.51494 159 GLY D CA 1
ATOM 13188 C C . GLY D 1 159 ? 9.91486 -58.11506 105.04192 1.000 63.46657 159 GLY D C 1
ATOM 13189 O O . GLY D 1 159 ? 10.27013 -59.29877 105.06720 1.000 71.57071 159 GLY D O 1
ATOM 13190 N N . THR D 1 160 ? 8.63871 -57.75117 105.13236 1.000 76.91930 160 THR D N 1
ATOM 13191 C CA . THR D 1 160 ? 7.59396 -58.74542 105.35332 1.000 78.69418 160 THR D CA 1
ATOM 13192 C C . THR D 1 160 ? 7.28941 -59.54517 104.08869 1.000 84.50424 160 THR D C 1
ATOM 13193 O O . THR D 1 160 ? 7.14889 -60.77222 104.14758 1.000 100.84353 160 THR D O 1
ATOM 13197 N N . GLY D 1 161 ? 7.19449 -58.86987 102.94526 1.000 77.03262 161 GLY D N 1
ATOM 13198 C CA . GLY D 1 161 ? 6.88815 -59.49456 101.68082 1.000 65.71688 161 GLY D CA 1
ATOM 13199 C C . GLY D 1 161 ? 6.81042 -58.44307 100.60180 1.000 72.20817 161 GLY D C 1
ATOM 13200 O O . GLY D 1 161 ? 7.17982 -57.28871 100.81742 1.000 76.80663 161 GLY D O 1
ATOM 13201 N N . PRO D 1 162 ? 6.35480 -58.80907 99.41015 1.000 79.16490 162 PRO D N 1
ATOM 13202 C CA . PRO D 1 162 ? 6.17470 -57.80359 98.35726 1.000 74.05839 162 PRO D CA 1
ATOM 13203 C C . PRO D 1 162 ? 5.20677 -56.72669 98.81181 1.000 69.59430 162 PRO D C 1
ATOM 13204 O O . PRO D 1 162 ? 4.19578 -57.02205 99.46507 1.000 78.21609 162 PRO D O 1
ATOM 13208 N N . PRO D 1 163 ? 5.48644 -55.46675 98.49953 1.000 56.57220 163 PRO D N 1
ATOM 13209 C CA . PRO D 1 163 ? 4.59639 -54.38197 98.92932 1.000 53.62716 163 PRO D CA 1
ATOM 13210 C C . PRO D 1 163 ? 3.25732 -54.46613 98.22243 1.000 63.01101 163 PRO D C 1
ATOM 13211 O O . PRO D 1 163 ? 3.12032 -55.10383 97.17428 1.000 71.19122 163 PRO D O 1
ATOM 13215 N N . ALA D 1 164 ? 2.25947 -53.80034 98.80944 1.000 61.49079 164 ALA D N 1
ATOM 13216 C CA . ALA D 1 164 ? 0.92614 -53.77709 98.21262 1.000 67.15704 164 ALA D CA 1
ATOM 13217 C C . ALA D 1 164 ? 0.98010 -53.21462 96.79322 1.000 78.09209 164 ALA D C 1
ATOM 13218 O O . ALA D 1 164 ? 1.65058 -52.20878 96.53758 1.000 80.27490 164 ALA D O 1
ATOM 13220 N N . ASN D 1 165 ? 0.27644 -53.87641 95.86838 1.000 86.92481 165 ASN D N 1
ATOM 13221 C CA . ASN D 1 165 ? 0.31136 -53.52583 94.44266 1.000 84.56323 165 ASN D CA 1
ATOM 13222 C C . ASN D 1 165 ? -0.80230 -52.53910 94.09284 1.000 76.88757 165 ASN D C 1
ATOM 13223 O O . ASN D 1 165 ? -1.70740 -52.82887 93.31308 1.000 82.35542 165 ASN D O 1
ATOM 13228 N N . SER D 1 166 ? -0.69903 -51.34147 94.67144 1.000 83.14895 166 SER D N 1
ATOM 13229 C CA . SER D 1 166 ? -1.75825 -50.34699 94.52545 1.000 96.48489 166 SER D CA 1
ATOM 13230 C C . SER D 1 166 ? -1.65051 -49.59725 93.19782 1.000 89.05940 166 SER D C 1
ATOM 13231 O O . SER D 1 166 ? -2.55646 -49.66623 92.35774 1.000 92.39824 166 SER D O 1
ATOM 13234 N N . GLY D 1 167 ? -0.55044 -48.88196 92.98965 1.000 80.16988 167 GLY D N 1
ATOM 13235 C CA . GLY D 1 167 ? -0.37708 -48.11736 91.77224 1.000 71.26718 167 GLY D CA 1
ATOM 13236 C C . GLY D 1 167 ? 0.59797 -48.74283 90.79806 1.000 79.75316 167 GLY D C 1
ATOM 13237 O O . GLY D 1 167 ? 0.68500 -48.31111 89.64465 1.000 80.90968 167 GLY D O 1
ATOM 13238 N N . CYS D 1 168 ? 1.34356 -49.75082 91.25088 1.000 71.06455 168 CYS D N 1
ATOM 13239 C CA . CYS D 1 168 ? 2.27318 -50.46848 90.39157 1.000 61.22912 168 CYS D CA 1
ATOM 13240 C C . CYS D 1 168 ? 2.44933 -51.88191 90.93327 1.000 65.28905 168 CYS D C 1
ATOM 13241 O O . CYS D 1 168 ? 2.08899 -52.17609 92.07779 1.000 65.61927 168 CYS D O 1
ATOM 13244 N N . GLU D 1 169 ? 2.97324 -52.76746 90.08086 1.000 56.82926 169 GLU D N 1
ATOM 13245 C CA . GLU D 1 169 ? 3.25680 -54.14844 90.46162 1.000 53.81722 169 GLU D CA 1
ATOM 13246 C C . GLU D 1 169 ? 4.71558 -54.23242 90.91823 1.000 50.48342 169 GLU D C 1
ATOM 13247 O O . GLU D 1 169 ? 5.63460 -54.09678 90.11289 1.000 45.20408 169 GLU D O 1
ATOM 13249 N N . TRP D 1 170 ? 4.92420 -54.45274 92.21007 1.000 45.88501 170 TRP D N 1
ATOM 13250 C CA . TRP D 1 170 ? 6.26967 -54.58688 92.76105 1.000 46.52700 170 TRP D CA 1
ATOM 13251 C C . TRP D 1 170 ? 6.84728 -55.96791 92.47015 1.000 42.08831 170 TRP D C 1
ATOM 13252 O O . TRP D 1 170 ? 6.14713 -56.97270 92.54430 1.000 44.68246 170 TRP D O 1
ATOM 13263 N N . LYS D 1 171 ? 8.12090 -56.00956 92.10702 1.000 40.13756 171 LYS D N 1
ATOM 13264 C CA . LYS D 1 171 ? 8.81338 -57.25583 91.81370 1.000 40.72012 171 LYS D CA 1
ATOM 13265 C C . LYS D 1 171 ? 10.15588 -57.25272 92.53578 1.000 39.88570 171 LYS D C 1
ATOM 13266 O O . LYS D 1 171 ? 10.80055 -56.20909 92.65038 1.000 38.73852 171 LYS D O 1
ATOM 13272 N N . LEU D 1 172 ? 10.59640 -58.42338 92.99068 1.000 38.84477 172 LEU D N 1
ATOM 13273 C CA . LEU D 1 172 ? 11.88422 -58.50492 93.68775 1.000 37.21776 172 LEU D CA 1
ATOM 13274 C C . LEU D 1 172 ? 13.03520 -58.20899 92.72357 1.000 39.18490 172 LEU D C 1
ATOM 13275 O O . LEU D 1 172 ? 13.15916 -58.85904 91.68047 1.000 37.74785 172 LEU D O 1
ATOM 13280 N N . VAL D 1 173 ? 13.88546 -57.23108 93.06542 1.000 34.89967 173 VAL D N 1
ATOM 13281 C CA . VAL D 1 173 ? 14.95481 -56.85041 92.13781 1.000 32.77271 173 VAL D CA 1
ATOM 13282 C C . VAL D 1 173 ? 15.87842 -58.03723 91.87083 1.000 38.83973 173 VAL D C 1
ATOM 13283 O O . VAL D 1 173 ? 16.36478 -58.21673 90.74849 1.000 40.09186 173 VAL D O 1
ATOM 13287 N N . GLU D 1 174 ? 16.15836 -58.84909 92.89747 1.000 34.84847 174 GLU D N 1
ATOM 13288 C CA . GLU D 1 174 ? 17.01050 -60.01650 92.68915 1.000 35.10295 174 GLU D CA 1
ATOM 13289 C C . GLU D 1 174 ? 16.47205 -60.90300 91.56266 1.000 38.61859 174 GLU D C 1
ATOM 13290 O O . GLU D 1 174 ? 17.23821 -61.36225 90.71409 1.000 36.11349 174 GLU D O 1
ATOM 13296 N N . THR D 1 175 ? 15.15269 -61.13606 91.53320 1.000 39.45671 175 THR D N 1
ATOM 13297 C CA . THR D 1 175 ? 14.55591 -61.98852 90.50156 1.000 39.73564 175 THR D CA 1
ATOM 13298 C C . THR D 1 175 ? 14.59344 -61.32601 89.12332 1.000 41.45281 175 THR D C 1
ATOM 13299 O O . THR D 1 175 ? 14.86969 -61.98972 88.11679 1.000 45.70569 175 THR D O 1
ATOM 13303 N N . GLU D 1 176 ? 14.28704 -60.02803 89.06022 1.000 38.35174 176 GLU D N 1
ATOM 13304 C CA . GLU D 1 176 ? 14.31327 -59.29728 87.79607 1.000 41.44085 176 GLU D CA 1
ATOM 13305 C C . GLU D 1 176 ? 15.71668 -59.24708 87.19986 1.000 40.13009 176 GLU D C 1
ATOM 13306 O O . GLU D 1 176 ? 15.89061 -59.41564 85.98337 1.000 36.90255 176 GLU D O 1
ATOM 13312 N N . ARG D 1 177 ? 16.73062 -59.00975 88.03858 1.000 40.97471 177 ARG D N 1
ATOM 13313 C CA . ARG D 1 177 ? 18.10523 -58.99116 87.55046 1.000 35.23827 177 ARG D CA 1
ATOM 13314 C C . ARG D 1 177 ? 18.50163 -60.35938 87.02606 1.000 42.25057 177 ARG D C 1
ATOM 13315 O O . ARG D 1 177 ? 19.03897 -60.48901 85.91882 1.000 42.68252 177 ARG D O 1
ATOM 13323 N N . ALA D 1 178 ? 18.17566 -61.40006 87.78052 1.000 37.10228 178 ALA D N 1
ATOM 13324 C CA . ALA D 1 178 ? 18.58112 -62.73643 87.38971 1.000 39.97026 178 ALA D CA 1
ATOM 13325 C C . ALA D 1 178 ? 17.86506 -63.18412 86.12674 1.000 43.82794 178 ALA D C 1
ATOM 13326 O O . ALA D 1 178 ? 18.39182 -64.02180 85.38893 1.000 51.91866 178 ALA D O 1
ATOM 13328 N N . ASN D 1 179 ? 16.65757 -62.67154 85.88000 1.000 41.92944 179 ASN D N 1
ATOM 13329 C CA . ASN D 1 179 ? 15.87402 -63.04494 84.70671 1.000 46.29639 179 ASN D CA 1
ATOM 13330 C C . ASN D 1 179 ? 16.09237 -62.09774 83.53288 1.000 49.92434 179 ASN D C 1
ATOM 13331 O O . ASN D 1 179 ? 15.52466 -62.32235 82.45726 1.000 54.58566 179 ASN D O 1
ATOM 13336 N N . SER D 1 180 ? 16.88447 -61.03779 83.71721 1.000 41.23852 180 SER D N 1
ATOM 13337 C CA . SER D 1 180 ? 16.99706 -60.01343 82.69320 1.000 40.27953 180 SER D CA 1
ATOM 13338 C C . SER D 1 180 ? 17.62623 -60.55166 81.42173 1.000 49.91603 180 SER D C 1
ATOM 13339 O O . SER D 1 180 ? 17.43774 -59.96323 80.35430 1.000 52.22918 180 SER D O 1
ATOM 13342 N N . GLY D 1 181 ? 18.42381 -61.61740 81.52459 1.000 44.38049 181 GLY D N 1
ATOM 13343 C CA . GLY D 1 181 ? 19.20591 -62.08945 80.40889 1.000 53.22200 181 GLY D CA 1
ATOM 13344 C C . GLY D 1 181 ? 20.44442 -61.27461 80.08808 1.000 51.66960 181 GLY D C 1
ATOM 13345 O O . GLY D 1 181 ? 21.18740 -61.65387 79.17719 1.000 53.27470 181 GLY D O 1
ATOM 13346 N N . ASP D 1 182 ? 20.67523 -60.15090 80.77928 1.000 47.96713 182 ASP D N 1
ATOM 13347 C CA . ASP D 1 182 ? 21.88760 -59.34268 80.59346 1.000 45.38455 182 ASP D CA 1
ATOM 13348 C C . ASP D 1 182 ? 22.01805 -58.46526 81.84063 1.000 41.32983 182 ASP D C 1
ATOM 13349 O O . ASP D 1 182 ? 21.41850 -57.38668 81.90322 1.000 42.17399 182 ASP D O 1
ATOM 13354 N N . ILE D 1 183 ? 22.81772 -58.91624 82.80793 1.000 44.62321 183 ILE D N 1
ATOM 13355 C CA . ILE D 1 183 ? 22.89064 -58.20739 84.09102 1.000 36.65335 183 ILE D CA 1
ATOM 13356 C C . ILE D 1 183 ? 23.48952 -56.80511 83.92081 1.000 34.46602 183 ILE D C 1
ATOM 13357 O O . ILE D 1 183 ? 23.01967 -55.82646 84.53178 1.000 32.88646 183 ILE D O 1
ATOM 13362 N N . ALA D 1 184 ? 24.56420 -56.67720 83.13775 1.000 37.07857 184 ALA D N 1
ATOM 13363 C CA . ALA D 1 184 ? 25.16095 -55.34422 82.97512 1.000 36.33068 184 ALA D CA 1
ATOM 13364 C C . ALA D 1 184 ? 24.17886 -54.38085 82.31616 1.000 38.79284 184 ALA D C 1
ATOM 13365 O O . ALA D 1 184 ? 24.07440 -53.21116 82.70663 1.000 35.33974 184 ALA D O 1
ATOM 13367 N N . ALA D 1 185 ? 23.44708 -54.85406 81.31241 1.000 37.96684 185 ALA D N 1
ATOM 13368 C CA . ALA D 1 185 ? 22.45703 -53.99663 80.67754 1.000 35.71283 185 ALA D CA 1
ATOM 13369 C C . ALA D 1 185 ? 21.34383 -53.63593 81.64089 1.000 34.48229 185 ALA D C 1
ATOM 13370 O O . ALA D 1 185 ? 20.81885 -52.52118 81.59101 1.000 35.19407 185 ALA D O 1
ATOM 13372 N N . PHE D 1 186 ? 20.94431 -54.58728 82.49976 1.000 33.69671 186 PHE D N 1
ATOM 13373 C CA . PHE D 1 186 ? 19.91430 -54.32273 83.49752 1.000 38.57430 186 PHE D CA 1
ATOM 13374 C C . PHE D 1 186 ? 20.36020 -53.21962 84.44438 1.000 34.98142 186 PHE D C 1
ATOM 13375 O O . PHE D 1 186 ? 19.60419 -52.28412 84.74526 1.000 31.80063 186 PHE D O 1
ATOM 13383 N N . ASP D 1 187 ? 21.59766 -53.31678 84.92391 1.000 31.45066 187 ASP D N 1
ATOM 13384 C CA . ASP D 1 187 ? 22.09829 -52.31641 85.85382 1.000 30.84674 187 ASP D CA 1
ATOM 13385 C C . ASP D 1 187 ? 22.27157 -50.96287 85.18420 1.000 34.75392 187 ASP D C 1
ATOM 13386 O O . ASP D 1 187 ? 22.00937 -49.91686 85.79337 1.000 31.40611 187 ASP D O 1
ATOM 13391 N N . HIS D 1 188 ? 22.74673 -50.95947 83.94574 1.000 30.84180 188 HIS D N 1
ATOM 13392 C CA . HIS D 1 188 ? 22.88124 -49.70515 83.20739 1.000 32.12142 188 HIS D CA 1
ATOM 13393 C C . HIS D 1 188 ? 21.51634 -49.06979 82.97375 1.000 37.13172 188 HIS D C 1
ATOM 13394 O O . HIS D 1 188 ? 21.35613 -47.84942 83.10723 1.000 33.56477 188 HIS D O 1
ATOM 13401 N N . TRP D 1 189 ? 20.51258 -49.89122 82.65060 1.000 32.89948 189 TRP D N 1
ATOM 13402 C CA . TRP D 1 189 ? 19.15912 -49.36891 82.49274 1.000 37.55915 189 TRP D CA 1
ATOM 13403 C C . TRP D 1 189 ? 18.64692 -48.74372 83.78205 1.000 31.54399 189 TRP D C 1
ATOM 13404 O O . TRP D 1 189 ? 18.07256 -47.65213 83.75960 1.000 30.92891 189 TRP D O 1
ATOM 13415 N N . LEU D 1 190 ? 18.85129 -49.41254 84.92360 1.000 32.78358 190 LEU D N 1
ATOM 13416 C CA . LEU D 1 190 ? 18.48116 -48.80890 86.19896 1.000 27.25637 190 LEU D CA 1
ATOM 13417 C C . LEU D 1 190 ? 19.10436 -47.43198 86.35702 1.000 28.69063 190 LEU D C 1
ATOM 13418 O O . LEU D 1 190 ? 18.42606 -46.45751 86.70126 1.000 30.78874 190 LEU D O 1
ATOM 13423 N N . LYS D 1 191 ? 20.41206 -47.34571 86.13314 1.000 25.18117 191 LYS D N 1
ATOM 13424 C CA . LYS D 1 191 ? 21.08421 -46.05907 86.23947 1.000 26.46374 191 LYS D CA 1
ATOM 13425 C C . LYS D 1 191 ? 20.49637 -45.06397 85.24451 1.000 29.75799 191 LYS D C 1
ATOM 13426 O O . LYS D 1 191 ? 20.17244 -43.93117 85.60835 1.000 28.42719 191 LYS D O 1
ATOM 13432 N N . SER D 1 192 ? 20.27789 -45.48710 83.99664 1.000 29.57191 192 SER D N 1
ATOM 13433 C CA A SER D 1 192 ? 19.76481 -44.54529 83.00703 0.480 30.70063 192 SER D CA 1
ATOM 13434 C CA B SER D 1 192 ? 19.76116 -44.55305 82.99787 0.520 30.70108 192 SER D CA 1
ATOM 13435 C C . SER D 1 192 ? 18.34970 -44.08399 83.33309 1.000 31.17579 192 SER D C 1
ATOM 13436 O O . SER D 1 192 ? 17.95915 -42.97531 82.93794 1.000 29.33772 192 SER D O 1
ATOM 13441 N N . ASN D 1 193 ? 17.55847 -44.90994 84.03056 1.000 26.44210 193 ASN D N 1
ATOM 13442 C CA . ASN D 1 193 ? 16.16142 -44.54669 84.28038 1.000 29.15731 193 ASN D CA 1
ATOM 13443 C C . ASN D 1 193 ? 16.02767 -43.58986 85.46845 1.000 28.52751 193 ASN D C 1
ATOM 13444 O O . ASN D 1 193 ? 14.96754 -42.98513 85.66470 1.000 26.73824 193 ASN D O 1
ATOM 13449 N N . ILE D 1 194 ? 17.09282 -43.43939 86.24334 1.000 25.37092 194 ILE D N 1
ATOM 13450 C CA . ILE D 1 194 ? 17.10240 -42.60086 87.42546 1.000 24.41723 194 ILE D CA 1
ATOM 13451 C C . ILE D 1 194 ? 17.85092 -41.27369 87.22623 1.000 26.33091 194 ILE D C 1
ATOM 13452 O O . ILE D 1 194 ? 17.46474 -40.26523 87.83439 1.000 25.91909 194 ILE D O 1
ATOM 13457 N N . SER D 1 195 ? 18.92880 -41.25150 86.43264 1.000 26.48582 195 SER D N 1
ATOM 13458 C CA . SER D 1 195 ? 19.75744 -40.05086 86.26630 1.000 22.72587 195 SER D CA 1
ATOM 13459 C C . SER D 1 195 ? 19.05204 -38.97313 85.45246 1.000 23.91203 195 SER D C 1
ATOM 13460 O O . SER D 1 195 ? 18.39442 -39.25703 84.44985 1.000 27.68338 195 SER D O 1
ATOM 13463 N N . LEU D 1 196 ? 19.23017 -37.72341 85.85559 1.000 22.64751 196 LEU D N 1
ATOM 13464 C CA . LEU D 1 196 ? 18.78808 -36.61304 85.01932 1.000 24.96865 196 LEU D CA 1
ATOM 13465 C C . LEU D 1 196 ? 19.77019 -36.29831 83.88620 1.000 21.03881 196 LEU D C 1
ATOM 13466 O O . LEU D 1 196 ? 19.44118 -35.47230 83.01729 1.000 24.82791 196 LEU D O 1
ATOM 13471 N N . LEU D 1 197 ? 20.93265 -36.95110 83.81556 1.000 25.37044 197 LEU D N 1
ATOM 13472 C CA . LEU D 1 197 ? 21.85084 -36.69819 82.70637 1.000 22.82024 197 LEU D CA 1
ATOM 13473 C C . LEU D 1 197 ? 21.84823 -37.78128 81.63975 1.000 25.74237 197 LEU D C 1
ATOM 13474 O O . LEU D 1 197 ? 22.75966 -37.80631 80.79166 1.000 23.75468 197 LEU D O 1
ATOM 13479 N N . THR D 1 198 ? 20.85241 -38.66315 81.63256 1.000 22.84480 198 THR D N 1
ATOM 13480 C CA . THR D 1 198 ? 20.78391 -39.66676 80.57619 1.000 21.53097 198 THR D CA 1
ATOM 13481 C C . THR D 1 198 ? 20.56773 -39.00182 79.22717 1.000 23.40049 198 THR D C 1
ATOM 13482 O O . THR D 1 198 ? 21.11288 -39.44309 78.21042 1.000 28.04353 198 THR D O 1
ATOM 13486 N N . THR D 1 199 ? 19.75250 -37.95928 79.20668 1.000 25.08598 199 THR D N 1
ATOM 13487 C CA . THR D 1 199 ? 19.55148 -37.07439 78.05763 1.000 22.63340 199 THR D CA 1
ATOM 13488 C C . THR D 1 199 ? 19.79585 -35.64548 78.53256 1.000 26.37007 199 THR D C 1
ATOM 13489 O O . THR D 1 199 ? 19.87651 -35.37484 79.73959 1.000 24.30774 199 THR D O 1
ATOM 13493 N N . ASP D 1 200 ? 19.85392 -34.71746 77.57680 1.000 24.24269 200 ASP D N 1
ATOM 13494 C CA . ASP D 1 200 ? 20.05457 -33.33973 77.98845 1.000 20.64367 200 ASP D CA 1
ATOM 13495 C C . ASP D 1 200 ? 18.76366 -32.77640 78.56605 1.000 25.69145 200 ASP D C 1
ATOM 13496 O O . ASP D 1 200 ? 17.79316 -32.60352 77.81184 1.000 27.41078 200 ASP D O 1
ATOM 13501 N N . PRO D 1 201 ? 18.71079 -32.44314 79.85922 1.000 20.79684 201 PRO D N 1
ATOM 13502 C CA . PRO D 1 201 ? 17.46706 -31.91605 80.43425 1.000 26.02160 201 PRO D CA 1
ATOM 13503 C C . PRO D 1 201 ? 16.96730 -30.68529 79.71696 1.000 26.15780 201 PRO D C 1
ATOM 13504 O O . PRO D 1 201 ? 15.75654 -30.45451 79.69428 1.000 26.56525 201 PRO D O 1
ATOM 13508 N N . LEU D 1 202 ? 17.87027 -29.85079 79.19212 1.000 22.35156 202 LEU D N 1
ATOM 13509 C CA . LEU D 1 202 ? 17.43684 -28.63490 78.50092 1.000 23.46194 202 LEU D CA 1
ATOM 13510 C C . LEU D 1 202 ? 16.67723 -28.94065 77.22403 1.000 25.50385 202 LEU D C 1
ATOM 13511 O O . LEU D 1 202 ? 15.91068 -28.08078 76.74876 1.000 29.30585 202 LEU D O 1
ATOM 13516 N N . VAL D 1 203 ? 16.81008 -30.14868 76.69051 1.000 23.18715 203 VAL D N 1
ATOM 13517 C CA . VAL D 1 203 ? 16.08309 -30.56688 75.47455 1.000 20.40491 203 VAL D CA 1
ATOM 13518 C C . VAL D 1 203 ? 14.85474 -31.37651 75.84144 1.000 25.90082 203 VAL D C 1
ATOM 13519 O O . VAL D 1 203 ? 13.76050 -31.14515 75.33041 1.000 27.79971 203 VAL D O 1
ATOM 13523 N N . THR D 1 204 ? 15.04823 -32.37100 76.70803 1.000 22.87678 204 THR D N 1
ATOM 13524 C CA . THR D 1 204 ? 13.99398 -33.31891 77.05481 1.000 26.40945 204 THR D CA 1
ATOM 13525 C C . THR D 1 204 ? 12.89382 -32.70187 77.92377 1.000 28.50002 204 THR D C 1
ATOM 13526 O O . THR D 1 204 ? 11.73061 -33.09724 77.80819 1.000 27.86561 204 THR D O 1
ATOM 13530 N N . TYR D 1 205 ? 13.22334 -31.75690 78.79837 1.000 25.06706 205 TYR D N 1
ATOM 13531 C CA . TYR D 1 205 ? 12.25321 -31.17141 79.73499 1.000 26.25892 205 TYR D CA 1
ATOM 13532 C C . TYR D 1 205 ? 12.33804 -29.65826 79.58590 1.000 25.04341 205 TYR D C 1
ATOM 13533 O O . TYR D 1 205 ? 12.85318 -28.95059 80.46090 1.000 26.15045 205 TYR D O 1
ATOM 13542 N N . PRO D 1 206 ? 11.88838 -29.11766 78.42070 1.000 24.91227 206 PRO D N 1
ATOM 13543 C CA . PRO D 1 206 ? 12.28674 -27.74460 78.08193 1.000 31.25649 206 PRO D CA 1
ATOM 13544 C C . PRO D 1 206 ? 11.43690 -26.65257 78.71526 1.000 35.75043 206 PRO D C 1
ATOM 13545 O O . PRO D 1 206 ? 11.05552 -25.68232 78.05361 1.000 36.63921 206 PRO D O 1
ATOM 13549 N N . SER D 1 207 ? 11.13997 -26.78490 80.00433 1.000 28.84718 207 SER D N 1
ATOM 13550 C CA . SER D 1 207 ? 10.49265 -25.70714 80.72656 1.000 30.54226 207 SER D CA 1
ATOM 13551 C C . SER D 1 207 ? 10.77396 -25.92990 82.19782 1.000 33.05870 207 SER D C 1
ATOM 13552 O O . SER D 1 207 ? 11.13645 -27.03342 82.61738 1.000 28.14568 207 SER D O 1
ATOM 13555 N N . LEU D 1 208 ? 10.59315 -24.86425 82.97191 1.000 29.11963 208 LEU D N 1
ATOM 13556 C CA . LEU D 1 208 ? 10.77573 -24.97683 84.40897 1.000 30.40110 208 LEU D CA 1
ATOM 13557 C C . LEU D 1 208 ? 9.88889 -26.07779 84.97675 1.000 26.96217 208 LEU D C 1
ATOM 13558 O O . LEU D 1 208 ? 10.36830 -26.94564 85.71445 1.000 30.45093 208 LEU D O 1
ATOM 13563 N N . ASP D 1 209 ? 8.59396 -26.06408 84.64195 1.000 29.73982 209 ASP D N 1
ATOM 13564 C CA . ASP D 1 209 ? 7.67403 -27.04970 85.20165 1.000 29.95734 209 ASP D CA 1
ATOM 13565 C C . ASP D 1 209 ? 8.01048 -28.46219 84.74088 1.000 31.11540 209 ASP D C 1
ATOM 13566 O O . ASP D 1 209 ? 7.87883 -29.41480 85.52016 1.000 30.01821 209 ASP D O 1
ATOM 13571 N N . LYS D 1 210 ? 8.44133 -28.63208 83.47995 1.000 27.20533 210 LYS D N 1
ATOM 13572 C CA . LYS D 1 210 ? 8.76526 -29.97889 83.00639 1.000 23.76039 210 LYS D CA 1
ATOM 13573 C C . LYS D 1 210 ? 10.01872 -30.53265 83.69630 1.000 22.71634 210 LYS D C 1
ATOM 13574 O O . LYS D 1 210 ? 10.05950 -31.70643 84.07621 1.000 25.52051 210 LYS D O 1
ATOM 13580 N N . VAL D 1 211 ? 11.04334 -29.71344 83.88099 1.000 22.79104 211 VAL D N 1
ATOM 13581 C CA . VAL D 1 211 ? 12.26023 -30.27348 84.46749 1.000 20.21190 211 VAL D CA 1
ATOM 13582 C C . VAL D 1 211 ? 12.08776 -30.46194 85.96667 1.000 25.12203 211 VAL D C 1
ATOM 13583 O O . VAL D 1 211 ? 12.62159 -31.43220 86.53831 1.000 23.16525 211 VAL D O 1
ATOM 13587 N N . TRP D 1 212 ? 11.34405 -29.56161 86.63447 1.000 22.84662 212 TRP D N 1
ATOM 13588 C CA . TRP D 1 212 ? 11.07181 -29.82304 88.05639 1.000 24.14410 212 TRP D CA 1
ATOM 13589 C C . TRP D 1 212 ? 10.17437 -31.02503 88.21660 1.000 24.14538 212 TRP D C 1
ATOM 13590 O O . TRP D 1 212 ? 10.29395 -31.72997 89.22467 1.000 26.82250 212 TRP D O 1
ATOM 13601 N N . GLY D 1 213 ? 9.27444 -31.29406 87.24360 1.000 23.31431 213 GLY D N 1
ATOM 13602 C CA . GLY D 1 213 ? 8.54578 -32.55932 87.28256 1.000 24.84125 213 GLY D CA 1
ATOM 13603 C C . GLY D 1 213 ? 9.48337 -33.76011 87.27822 1.000 30.10007 213 GLY D C 1
ATOM 13604 O O . GLY D 1 213 ? 9.29538 -34.73165 88.02690 1.000 25.85700 213 GLY D O 1
ATOM 13605 N N . ARG D 1 214 ? 10.49488 -33.72394 86.41484 1.000 25.21362 214 ARG D N 1
ATOM 13606 C CA . ARG D 1 214 ? 11.45570 -34.81593 86.32812 1.000 26.04828 214 ARG D CA 1
ATOM 13607 C C . ARG D 1 214 ? 12.33192 -34.89915 87.58433 1.000 23.83554 214 ARG D C 1
ATOM 13608 O O . ARG D 1 214 ? 12.66971 -35.99791 88.02910 1.000 24.42161 214 ARG D O 1
ATOM 13616 N N . PHE D 1 215 ? 12.74745 -33.74096 88.11409 1.000 20.29877 215 PHE D N 1
ATOM 13617 C CA . PHE D 1 215 ? 13.55165 -33.68394 89.33800 1.000 20.00690 215 PHE D CA 1
ATOM 13618 C C . PHE D 1 215 ? 12.76395 -34.26282 90.51401 1.000 21.30789 215 PHE D C 1
ATOM 13619 O O . PHE D 1 215 ? 13.25331 -35.13593 91.23820 1.000 21.76724 215 PHE D O 1
ATOM 13627 N N . ASP D 1 216 ? 11.50718 -33.83683 90.66282 1.000 22.40633 216 ASP D N 1
ATOM 13628 C CA . ASP D 1 216 ? 10.65509 -34.39874 91.71769 1.000 25.44300 216 ASP D CA 1
ATOM 13629 C C . ASP D 1 216 ? 10.48832 -35.90290 91.54731 1.000 28.92348 216 ASP D C 1
ATOM 13630 O O . ASP D 1 216 ? 10.52060 -36.66562 92.52933 1.000 29.28564 216 ASP D O 1
ATOM 13635 N N . LYS D 1 217 ? 10.27742 -36.34647 90.31402 1.000 23.64634 217 LYS D N 1
ATOM 13636 C CA . LYS D 1 217 ? 10.13088 -37.77157 90.05445 1.000 23.19245 217 LYS D CA 1
ATOM 13637 C C . LYS D 1 217 ? 11.38103 -38.54441 90.49766 1.000 25.16072 217 LYS D C 1
ATOM 13638 O O . LYS D 1 217 ? 11.27587 -39.64419 91.04965 1.000 26.01295 217 LYS D O 1
ATOM 13644 N N . HIS D 1 218 ? 12.57486 -37.99531 90.24679 1.000 24.36082 218 HIS D N 1
ATOM 13645 C CA . HIS D 1 218 ? 13.80644 -38.65697 90.67949 1.000 22.76594 218 HIS D CA 1
ATOM 13646 C C . HIS D 1 218 ? 13.75847 -39.00867 92.17032 1.000 26.71916 218 HIS D C 1
ATOM 13647 O O . HIS D 1 218 ? 14.06142 -40.13051 92.56955 1.000 23.67297 218 HIS D O 1
ATOM 13654 N N . PHE D 1 219 ? 13.33845 -38.06747 92.98706 1.000 23.09431 219 PHE D N 1
ATOM 13655 C CA . PHE D 1 219 ? 13.33227 -38.33553 94.42955 1.000 26.94576 219 PHE D CA 1
ATOM 13656 C C . PHE D 1 219 ? 12.26745 -39.36686 94.78527 1.000 30.21581 219 PHE D C 1
ATOM 13657 O O . PHE D 1 219 ? 12.47940 -40.21180 95.67025 1.000 28.89362 219 PHE D O 1
ATOM 13665 N N . SER D 1 220 ? 11.12825 -39.33267 94.08447 1.000 26.33678 220 SER D N 1
ATOM 13666 C CA A SER D 1 220 ? 10.11120 -40.36457 94.26682 0.620 27.08837 220 SER D CA 1
ATOM 13667 C CA B SER D 1 220 ? 10.11045 -40.35899 94.26616 0.380 27.17654 220 SER D CA 1
ATOM 13668 C C . SER D 1 220 ? 10.64060 -41.74005 93.88606 1.000 30.14055 220 SER D C 1
ATOM 13669 O O . SER D 1 220 ? 10.27531 -42.75138 94.50358 1.000 27.46551 220 SER D O 1
ATOM 13674 N N . GLN D 1 221 ? 11.49024 -41.80447 92.85729 1.000 23.91504 221 GLN D N 1
ATOM 13675 C CA . GLN D 1 221 ? 12.03492 -43.08730 92.41239 1.000 24.38306 221 GLN D CA 1
ATOM 13676 C C . GLN D 1 221 ? 12.89060 -43.72662 93.51084 1.000 26.03925 221 GLN D C 1
ATOM 13677 O O . GLN D 1 221 ? 12.85432 -44.95245 93.72330 1.000 25.79020 221 GLN D O 1
ATOM 13683 N N . LEU D 1 222 ? 13.67613 -42.91239 94.20282 1.000 22.59762 222 LEU D N 1
ATOM 13684 C CA . LEU D 1 222 ? 14.61906 -43.44703 95.17424 1.000 23.84786 222 LEU D CA 1
ATOM 13685 C C . LEU D 1 222 ? 14.09337 -43.42543 96.60011 1.000 26.86011 222 LEU D C 1
ATOM 13686 O O . LEU D 1 222 ? 14.75099 -43.99935 97.47132 1.000 29.91356 222 LEU D O 1
ATOM 13691 N N . ARG D 1 223 ? 12.94588 -42.79624 96.85828 1.000 25.09094 223 ARG D N 1
ATOM 13692 C CA . ARG D 1 223 ? 12.58313 -42.46788 98.23664 1.000 31.26925 223 ARG D CA 1
ATOM 13693 C C . ARG D 1 223 ? 12.49082 -43.71869 99.10434 1.000 33.42595 223 ARG D C 1
ATOM 13694 O O . ARG D 1 223 ? 13.02405 -43.75690 100.22205 1.000 30.51050 223 ARG D O 1
ATOM 13702 N N . GLY D 1 224 ? 11.83920 -44.75901 98.59959 1.000 29.85742 224 GLY D N 1
ATOM 13703 C CA . GLY D 1 224 ? 11.67297 -45.95891 99.40295 1.000 28.42152 224 GLY D CA 1
ATOM 13704 C C . GLY D 1 224 ? 13.00146 -46.57475 99.81099 1.000 33.83232 224 GLY D C 1
ATOM 13705 O O . GLY D 1 224 ? 13.23791 -46.85511 100.99231 1.000 33.48258 224 GLY D O 1
ATOM 13706 N N . ILE D 1 225 ? 13.90210 -46.76869 98.84828 1.000 26.82469 225 ILE D N 1
ATOM 13707 C CA . ILE D 1 225 ? 15.13253 -47.49357 99.14714 1.000 28.19924 225 ILE D CA 1
ATOM 13708 C C . ILE D 1 225 ? 16.07958 -46.63663 99.98949 1.000 26.60699 225 ILE D C 1
ATOM 13709 O O . ILE D 1 225 ? 16.76623 -47.14609 100.88421 1.000 26.11422 225 ILE D O 1
ATOM 13714 N N . ILE D 1 226 ? 16.12294 -45.32175 99.73951 1.000 28.55257 226 ILE D N 1
ATOM 13715 C CA . ILE D 1 226 ? 17.14631 -44.50567 100.39609 1.000 24.87424 226 ILE D CA 1
ATOM 13716 C C . ILE D 1 226 ? 16.72546 -44.11697 101.80398 1.000 28.21134 226 ILE D C 1
ATOM 13717 O O . ILE D 1 226 ? 17.56210 -43.61097 102.56294 1.000 25.97447 226 ILE D O 1
ATOM 13722 N N . TYR D 1 227 ? 15.47096 -44.36413 102.18828 1.000 23.74698 227 TYR D N 1
ATOM 13723 C CA . TYR D 1 227 ? 15.06308 -44.18796 103.58866 1.000 26.41822 227 TYR D CA 1
ATOM 13724 C C . TYR D 1 227 ? 15.17020 -45.45384 104.42859 1.000 29.21030 227 TYR D C 1
ATOM 13725 O O . TYR D 1 227 ? 14.91473 -45.39837 105.63655 1.000 28.42548 227 TYR D O 1
ATOM 13734 N N . HIS D 1 228 ? 15.61439 -46.57241 103.86707 1.000 25.67124 228 HIS D N 1
ATOM 13735 C CA . HIS D 1 228 ? 15.81741 -47.76385 104.67688 1.000 26.48001 228 HIS D CA 1
ATOM 13736 C C . HIS D 1 228 ? 17.13161 -47.63065 105.46083 1.000 25.53183 228 HIS D C 1
ATOM 13737 O O . HIS D 1 228 ? 18.18526 -47.38797 104.87418 1.000 26.16198 228 HIS D O 1
ATOM 13744 N N . THR D 1 229 ? 17.06737 -47.80933 106.79387 1.000 25.84109 229 THR D N 1
ATOM 13745 C CA . THR D 1 229 ? 18.13262 -47.31661 107.67578 1.000 24.07504 229 THR D CA 1
ATOM 13746 C C . THR D 1 229 ? 19.54054 -47.75067 107.28383 1.000 23.60749 229 THR D C 1
ATOM 13747 O O . THR D 1 229 ? 20.41204 -46.88037 107.18561 1.000 25.55728 229 THR D O 1
ATOM 13751 N N . PRO D 1 230 ? 19.84746 -49.03376 107.07177 1.000 25.48252 230 PRO D N 1
ATOM 13752 C CA . PRO D 1 230 ? 21.24941 -49.38057 106.78964 1.000 27.92985 230 PRO D CA 1
ATOM 13753 C C . PRO D 1 230 ? 21.71473 -48.87704 105.44587 1.000 29.30080 230 PRO D C 1
ATOM 13754 O O . PRO D 1 230 ? 22.90874 -48.60666 105.28251 1.000 26.83394 230 PRO D O 1
ATOM 13758 N N . ILE D 1 231 ? 20.80871 -48.73079 104.48148 1.000 25.44866 231 ILE D N 1
ATOM 13759 C CA . ILE D 1 231 ? 21.19771 -48.13875 103.21651 1.000 22.31408 231 ILE D CA 1
ATOM 13760 C C . ILE D 1 231 ? 21.47094 -46.66545 103.39294 1.000 24.86002 231 ILE D C 1
ATOM 13761 O O . ILE D 1 231 ? 22.43153 -46.13204 102.84115 1.000 26.54214 231 ILE D O 1
ATOM 13766 N N . ARG D 1 232 ? 20.59506 -45.97817 104.11148 1.000 24.03620 232 ARG D N 1
ATOM 13767 C CA . ARG D 1 232 ? 20.75700 -44.54509 104.33792 1.000 23.66693 232 ARG D CA 1
ATOM 13768 C C . ARG D 1 232 ? 22.05793 -44.25477 105.07276 1.000 23.75123 232 ARG D C 1
ATOM 13769 O O . ARG D 1 232 ? 22.78009 -43.31313 104.73134 1.000 24.09040 232 ARG D O 1
ATOM 13777 N N . ARG D 1 233 ? 22.38240 -45.07716 106.06858 1.000 27.91469 233 ARG D N 1
ATOM 13778 C CA . ARG D 1 233 ? 23.65330 -44.94028 106.77190 1.000 25.71454 233 ARG D CA 1
ATOM 13779 C C . ARG D 1 233 ? 24.81888 -45.07013 105.80260 1.000 25.79577 233 ARG D C 1
ATOM 13780 O O . ARG D 1 233 ? 25.77194 -44.28021 105.85024 1.000 24.43899 233 ARG D O 1
ATOM 13788 N N . ASP D 1 234 ? 24.80548 -46.12865 104.98333 1.000 24.72665 234 ASP D N 1
ATOM 13789 C CA . ASP D 1 234 ? 25.93199 -46.37764 104.08180 1.000 23.06987 234 ASP D CA 1
ATOM 13790 C C . ASP D 1 234 ? 25.99567 -45.32706 102.98202 1.000 21.21188 234 ASP D C 1
ATOM 13791 O O . ASP D 1 234 ? 27.09253 -44.97102 102.54146 1.000 23.14908 234 ASP D O 1
ATOM 13796 N N . TYR D 1 235 ? 24.83765 -44.81832 102.54490 1.000 21.78452 235 TYR D N 1
ATOM 13797 C CA . TYR D 1 235 ? 24.81279 -43.76250 101.53488 1.000 22.41723 235 TYR D CA 1
ATOM 13798 C C . TYR D 1 235 ? 25.43430 -42.49526 102.08092 1.000 21.09367 235 TYR D C 1
ATOM 13799 O O . TYR D 1 235 ? 26.19367 -41.82676 101.37904 1.000 21.01298 235 TYR D O 1
ATOM 13808 N N . TYR D 1 236 ? 25.16403 -42.16420 103.35506 1.000 21.52308 236 TYR D N 1
ATOM 13809 C CA . TYR D 1 236 ? 25.77890 -40.96358 103.94114 1.000 20.50661 236 TYR D CA 1
ATOM 13810 C C . TYR D 1 236 ? 27.29793 -41.12627 104.02786 1.000 21.25607 236 TYR D C 1
ATOM 13811 O O . TYR D 1 236 ? 28.04969 -40.18910 103.73368 1.000 22.80335 236 TYR D O 1
ATOM 13820 N N . ARG D 1 237 ? 27.75922 -42.32135 104.39183 1.000 21.03529 237 ARG D N 1
ATOM 13821 C CA . ARG D 1 237 ? 29.19017 -42.62106 104.38248 1.000 20.61525 237 ARG D CA 1
ATOM 13822 C C . ARG D 1 237 ? 29.78468 -42.43263 102.99133 1.000 22.13286 237 ARG D C 1
ATOM 13823 O O . ARG D 1 237 ? 30.91764 -41.96609 102.84562 1.000 22.55528 237 ARG D O 1
ATOM 13831 N N . GLN D 1 238 ? 29.05915 -42.86274 101.96513 1.000 20.47268 238 GLN D N 1
ATOM 13832 C CA . GLN D 1 238 ? 29.53294 -42.62778 100.59494 1.000 19.89592 238 GLN D CA 1
ATOM 13833 C C . GLN D 1 238 ? 29.61724 -41.14733 100.24626 1.000 22.87546 238 GLN D C 1
ATOM 13834 O O . GLN D 1 238 ? 30.49181 -40.76707 99.46783 1.000 22.19881 238 GLN D O 1
ATOM 13840 N N . ILE D 1 239 ? 28.69548 -40.30341 100.74529 1.000 19.50223 239 ILE D N 1
ATOM 13841 C CA . ILE D 1 239 ? 28.86595 -38.86381 100.56176 1.000 21.02059 239 ILE D CA 1
ATOM 13842 C C . ILE D 1 239 ? 30.23087 -38.42067 101.07545 1.000 20.98026 239 ILE D C 1
ATOM 13843 O O . ILE D 1 239 ? 30.99471 -37.74396 100.36961 1.000 19.83622 239 ILE D O 1
ATOM 13848 N N . LEU D 1 240 ? 30.55706 -38.77360 102.33115 1.000 18.42935 240 LEU D N 1
ATOM 13849 C CA . LEU D 1 240 ? 31.85589 -38.37584 102.85970 1.000 20.47565 240 LEU D CA 1
ATOM 13850 C C . LEU D 1 240 ? 33.00673 -38.94162 102.01590 1.000 21.39067 240 LEU D C 1
ATOM 13851 O O . LEU D 1 240 ? 33.95186 -38.21974 101.69730 1.000 19.72309 240 LEU D O 1
ATOM 13856 N N . GLU D 1 241 ? 32.94691 -40.22306 101.62588 1.000 21.62457 241 GLU D N 1
ATOM 13857 C CA . GLU D 1 241 ? 34.04262 -40.78647 100.83506 1.000 22.57077 241 GLU D CA 1
ATOM 13858 C C . GLU D 1 241 ? 34.21195 -40.06221 99.51239 1.000 18.62278 241 GLU D C 1
ATOM 13859 O O . GLU D 1 241 ? 35.33809 -39.71399 99.12906 1.000 22.51137 241 GLU D O 1
ATOM 13865 N N . GLU D 1 242 ? 33.10524 -39.79210 98.83749 1.000 19.69945 242 GLU D N 1
ATOM 13866 C CA . GLU D 1 242 ? 33.17652 -39.18396 97.50329 1.000 18.51621 242 GLU D CA 1
ATOM 13867 C C . GLU D 1 242 ? 33.66477 -37.75293 97.59470 1.000 19.15019 242 GLU D C 1
ATOM 13868 O O . GLU D 1 242 ? 34.45680 -37.30173 96.75831 1.000 19.62956 242 GLU D O 1
ATOM 13874 N N . PHE D 1 243 ? 33.20129 -37.01811 98.59694 1.000 18.77690 243 PHE D N 1
ATOM 13875 C CA . PHE D 1 243 ? 33.66174 -35.63721 98.71303 1.000 21.27769 243 PHE D CA 1
ATOM 13876 C C . PHE D 1 243 ? 35.13898 -35.57903 99.07540 1.000 19.74999 243 PHE D C 1
ATOM 13877 O O . PHE D 1 243 ? 35.89064 -34.79975 98.47206 1.000 20.12874 243 PHE D O 1
ATOM 13885 N N . ARG D 1 244 ? 35.59382 -36.44312 99.99528 1.000 18.45625 244 ARG D N 1
ATOM 13886 C CA . ARG D 1 244 ? 37.02885 -36.52265 100.28418 1.000 17.66972 244 ARG D CA 1
ATOM 13887 C C . ARG D 1 244 ? 37.82471 -36.82455 99.00660 1.000 21.53658 244 ARG D C 1
ATOM 13888 O O . ARG D 1 244 ? 38.90489 -36.24874 98.77266 1.000 20.04129 244 ARG D O 1
ATOM 13896 N N . SER D 1 245 ? 37.31172 -37.74073 98.17765 1.000 20.31141 245 SER D N 1
ATOM 13897 C CA . SER D 1 245 ? 38.03224 -38.12167 96.96149 1.000 20.00367 245 SER D CA 1
ATOM 13898 C C . SER D 1 245 ? 38.10182 -37.01211 95.92789 1.000 19.98202 245 SER D C 1
ATOM 13899 O O . SER D 1 245 ? 38.97464 -37.05665 95.05292 1.000 24.11057 245 SER D O 1
ATOM 13902 N N . ASP D 1 246 ? 37.24144 -36.01069 96.02216 1.000 18.28825 246 ASP D N 1
ATOM 13903 C CA . ASP D 1 246 ? 37.35039 -34.83995 95.16338 1.000 16.14464 246 ASP D CA 1
ATOM 13904 C C . ASP D 1 246 ? 38.12696 -33.70031 95.83317 1.000 18.15225 246 ASP D C 1
ATOM 13905 O O . ASP D 1 246 ? 38.02725 -32.53955 95.40198 1.000 21.74467 246 ASP D O 1
ATOM 13910 N N . ASN D 1 247 ? 38.89380 -34.01539 96.89657 1.000 18.58530 247 ASN D N 1
ATOM 13911 C CA . ASN D 1 247 ? 39.69786 -33.03689 97.64134 1.000 21.19820 247 ASN D CA 1
ATOM 13912 C C . ASN D 1 247 ? 38.83733 -31.96866 98.30235 1.000 21.03413 247 ASN D C 1
ATOM 13913 O O . ASN D 1 247 ? 39.23727 -30.80693 98.43112 1.000 22.56497 247 ASN D O 1
ATOM 13918 N N . VAL D 1 248 ? 37.66483 -32.38032 98.80700 1.000 20.92184 248 VAL D N 1
ATOM 13919 C CA . VAL D 1 248 ? 36.85026 -31.54202 99.68728 1.000 19.24209 248 VAL D CA 1
ATOM 13920 C C . VAL D 1 248 ? 37.07188 -32.02465 101.11011 1.000 21.96021 248 VAL D C 1
ATOM 13921 O O . VAL D 1 248 ? 37.00378 -33.23190 101.35795 1.000 21.31800 248 VAL D O 1
ATOM 13925 N N . GLN D 1 249 ? 37.39110 -31.11208 102.04334 1.000 16.89243 249 GLN D N 1
ATOM 13926 C CA . GLN D 1 249 ? 37.73943 -31.56058 103.40041 1.000 18.35752 249 GLN D CA 1
ATOM 13927 C C . GLN D 1 249 ? 36.60316 -31.38903 104.39299 1.000 19.00027 249 GLN D C 1
ATOM 13928 O O . GLN D 1 249 ? 36.74906 -31.77933 105.54768 1.000 20.67223 249 GLN D O 1
ATOM 13934 N N . TYR D 1 250 ? 35.47608 -30.83218 103.98248 1.000 19.15400 250 TYR D N 1
ATOM 13935 C CA . TYR D 1 250 ? 34.44216 -30.49248 104.96400 1.000 20.26526 250 TYR D CA 1
ATOM 13936 C C . TYR D 1 250 ? 33.11867 -30.33790 104.22195 1.000 20.12338 250 TYR D C 1
ATOM 13937 O O . TYR D 1 250 ? 33.10354 -29.76937 103.15131 1.000 19.94888 250 TYR D O 1
ATOM 13946 N N . VAL D 1 251 ? 32.00207 -30.76079 104.84207 1.000 21.19392 251 VAL D N 1
ATOM 13947 C CA . VAL D 1 251 ? 30.69336 -30.58471 104.22039 1.000 18.64643 251 VAL D CA 1
ATOM 13948 C C . VAL D 1 251 ? 29.68624 -30.13638 105.28195 1.000 19.36625 251 VAL D C 1
ATOM 13949 O O . VAL D 1 251 ? 29.77347 -30.50155 106.45055 1.000 22.07697 251 VAL D O 1
ATOM 13953 N N . GLU D 1 252 ? 28.73318 -29.31616 104.87100 1.000 21.05547 252 GLU D N 1
ATOM 13954 C CA . GLU D 1 252 ? 27.52502 -29.09155 105.66198 1.000 22.39678 252 GLU D CA 1
ATOM 13955 C C . GLU D 1 252 ? 26.34930 -29.54820 104.82121 1.000 20.53984 252 GLU D C 1
ATOM 13956 O O . GLU D 1 252 ? 26.28273 -29.22694 103.62892 1.000 23.37403 252 GLU D O 1
ATOM 13962 N N . VAL D 1 253 ? 25.45495 -30.33791 105.41586 1.000 19.85457 253 VAL D N 1
ATOM 13963 C CA . VAL D 1 253 ? 24.49073 -31.10428 104.63356 1.000 19.98264 253 VAL D CA 1
ATOM 13964 C C . VAL D 1 253 ? 23.07465 -30.81918 105.13407 1.000 21.70197 253 VAL D C 1
ATOM 13965 O O . VAL D 1 253 ? 22.81528 -30.92131 106.34279 1.000 22.64305 253 VAL D O 1
ATOM 13969 N N . ARG D 1 254 ? 22.15653 -30.47553 104.20589 1.000 20.90461 254 ARG D N 1
ATOM 13970 C CA . ARG D 1 254 ? 20.73182 -30.45249 104.54854 1.000 20.62158 254 ARG D CA 1
ATOM 13971 C C . ARG D 1 254 ? 20.17894 -31.86880 104.59122 1.000 23.23583 254 ARG D C 1
ATOM 13972 O O . ARG D 1 254 ? 20.43812 -32.66991 103.69019 1.000 22.24680 254 ARG D O 1
ATOM 13980 N N . SER D 1 255 ? 19.35127 -32.16088 105.59986 1.000 22.80609 255 SER D N 1
ATOM 13981 C CA . SER D 1 255 ? 18.72107 -33.46692 105.71790 1.000 25.27102 255 SER D CA 1
ATOM 13982 C C . SER D 1 255 ? 17.36947 -33.32033 106.41874 1.000 24.93034 255 SER D C 1
ATOM 13983 O O . SER D 1 255 ? 17.25073 -32.55613 107.39109 1.000 23.76098 255 SER D O 1
ATOM 13986 N N . SER D 1 256 ? 16.36306 -34.09412 105.97833 1.000 25.17420 256 SER D N 1
ATOM 13987 C CA . SER D 1 256 ? 15.11701 -34.06339 106.74912 1.000 24.08291 256 SER D CA 1
ATOM 13988 C C . SER D 1 256 ? 15.21902 -34.81526 108.07849 1.000 30.38973 256 SER D C 1
ATOM 13989 O O . SER D 1 256 ? 14.33301 -34.63230 108.92763 1.000 28.41438 256 SER D O 1
ATOM 13992 N N . LEU D 1 257 ? 16.20962 -35.71661 108.21047 1.000 25.65767 257 LEU D N 1
ATOM 13993 C CA . LEU D 1 257 ? 16.55516 -36.54563 109.36821 1.000 24.12333 257 LEU D CA 1
ATOM 13994 C C . LEU D 1 257 ? 15.50768 -37.59667 109.71943 1.000 30.74721 257 LEU D C 1
ATOM 13995 O O . LEU D 1 257 ? 15.80915 -38.51211 110.48408 1.000 31.33824 257 LEU D O 1
ATOM 14000 N N . SER D 1 258 ? 14.32094 -37.53995 109.11507 1.000 37.26908 258 SER D N 1
ATOM 14001 C CA . SER D 1 258 ? 13.15005 -38.23433 109.65022 1.000 36.87787 258 SER D CA 1
ATOM 14002 C C . SER D 1 258 ? 12.78148 -39.45371 108.81295 1.000 31.56469 258 SER D C 1
ATOM 14003 O O . SER D 1 258 ? 13.09959 -39.52795 107.62814 1.000 34.05715 258 SER D O 1
ATOM 14006 N N . GLY D 1 259 ? 12.12565 -40.41860 109.46418 1.000 34.61765 259 GLY D N 1
ATOM 14007 C CA . GLY D 1 259 ? 11.49933 -41.51357 108.75523 1.000 40.72195 259 GLY D CA 1
ATOM 14008 C C . GLY D 1 259 ? 12.39420 -42.63136 108.27772 1.000 39.98987 259 GLY D C 1
ATOM 14009 O O . GLY D 1 259 ? 11.97194 -43.40953 107.40917 1.000 35.88338 259 GLY D O 1
ATOM 14010 N N . TYR D 1 260 ? 13.61353 -42.74479 108.80534 1.000 31.62051 260 TYR D N 1
ATOM 14011 C CA . TYR D 1 260 ? 14.45999 -43.88404 108.47659 1.000 31.51727 260 TYR D CA 1
ATOM 14012 C C . TYR D 1 260 ? 13.82097 -45.15412 109.03114 1.000 30.69132 260 TYR D C 1
ATOM 14013 O O . TYR D 1 260 ? 13.43389 -45.20453 110.20324 1.000 30.78185 260 TYR D O 1
ATOM 14022 N N . TYR D 1 261 ? 13.71075 -46.19659 108.20953 1.000 25.60839 261 TYR D N 1
ATOM 14023 C CA . TYR D 1 261 ? 12.90906 -47.33739 108.64967 1.000 28.35149 261 TYR D CA 1
ATOM 14024 C C . TYR D 1 261 ? 13.68289 -48.64142 108.53243 1.000 28.53979 261 TYR D C 1
ATOM 14025 O O . TYR D 1 261 ? 14.48741 -48.80637 107.61142 1.000 28.67419 261 TYR D O 1
ATOM 14034 N N . ASP D 1 262 ? 13.42316 -49.56565 109.47477 1.000 31.70903 262 ASP D N 1
ATOM 14035 C CA . ASP D 1 262 ? 14.08491 -50.86362 109.54892 1.000 29.16833 262 ASP D CA 1
ATOM 14036 C C . ASP D 1 262 ? 13.31812 -51.92707 108.76205 1.000 31.08873 262 ASP D C 1
ATOM 14037 O O . ASP D 1 262 ? 12.18216 -51.71572 108.31685 1.000 32.08593 262 ASP D O 1
ATOM 14042 N N . LEU D 1 263 ? 13.96260 -53.09191 108.58339 1.000 32.11485 263 LEU D N 1
ATOM 14043 C CA . LEU D 1 263 ? 13.32179 -54.18552 107.84919 1.000 32.96565 263 LEU D CA 1
ATOM 14044 C C . LEU D 1 263 ? 12.02132 -54.60465 108.50624 1.000 39.59333 263 LEU D C 1
ATOM 14045 O O . LEU D 1 263 ? 11.09261 -55.04701 107.82156 1.000 36.86315 263 LEU D O 1
ATOM 14050 N N . ASP D 1 264 ? 11.94159 -54.52133 109.83530 1.000 32.20102 264 ASP D N 1
ATOM 14051 C CA . ASP D 1 264 ? 10.70734 -54.94703 110.47202 1.000 35.67658 264 ASP D CA 1
ATOM 14052 C C . ASP D 1 264 ? 9.61363 -53.87775 110.45421 1.000 38.50180 264 ASP D C 1
ATOM 14053 O O . ASP D 1 264 ? 8.54623 -54.10068 111.04025 1.000 41.85636 264 ASP D O 1
ATOM 14058 N N . GLY D 1 265 ? 9.84760 -52.73999 109.82419 1.000 35.56480 265 GLY D N 1
ATOM 14059 C CA . GLY D 1 265 ? 8.86502 -51.67825 109.73885 1.000 37.91850 265 GLY D CA 1
ATOM 14060 C C . GLY D 1 265 ? 9.03039 -50.55344 110.74800 1.000 40.71019 265 GLY D C 1
ATOM 14061 O O . GLY D 1 265 ? 8.36348 -49.52131 110.60405 1.000 38.54346 265 GLY D O 1
ATOM 14062 N N . THR D 1 266 ? 9.91050 -50.70371 111.74617 1.000 34.14560 266 THR D N 1
ATOM 14063 C CA . THR D 1 266 ? 10.13099 -49.62826 112.70906 1.000 35.31643 266 THR D CA 1
ATOM 14064 C C . THR D 1 266 ? 10.55630 -48.34491 112.00379 1.000 35.20188 266 THR D C 1
ATOM 14065 O O . THR D 1 266 ? 11.48579 -48.35646 111.19019 1.000 33.74244 266 THR D O 1
ATOM 14069 N N . VAL D 1 267 ? 9.90800 -47.22340 112.33684 1.000 33.45151 267 VAL D N 1
ATOM 14070 C CA . VAL D 1 267 ? 10.26326 -45.90756 111.79624 1.000 32.63376 267 VAL D CA 1
ATOM 14071 C C . VAL D 1 267 ? 10.91266 -45.08566 112.90741 1.000 30.04419 267 VAL D C 1
ATOM 14072 O O . VAL D 1 267 ? 10.32509 -44.91802 113.97898 1.000 36.27735 267 VAL D O 1
ATOM 14076 N N . HIS D 1 268 ? 12.09669 -44.52397 112.63293 1.000 29.19628 268 HIS D N 1
ATOM 14077 C CA . HIS D 1 268 ? 12.85365 -43.74871 113.61480 1.000 35.93217 268 HIS D CA 1
ATOM 14078 C C . HIS D 1 268 ? 12.50725 -42.25628 113.55482 1.000 35.01941 268 HIS D C 1
ATOM 14079 O O . HIS D 1 268 ? 12.02794 -41.74801 112.54339 1.000 37.62815 268 HIS D O 1
ATOM 14086 N N . ASP D 1 269 ? 12.72550 -41.56273 114.67682 1.000 34.65464 269 ASP D N 1
ATOM 14087 C CA . ASP D 1 269 ? 12.46444 -40.12458 114.74038 1.000 36.31800 269 ASP D CA 1
ATOM 14088 C C . ASP D 1 269 ? 13.67966 -39.33114 114.26299 1.000 36.43503 269 ASP D C 1
ATOM 14089 O O . ASP D 1 269 ? 14.73183 -39.89815 113.92327 1.000 36.91968 269 ASP D O 1
ATOM 14094 N N . PRO D 1 270 ? 13.54843 -38.00131 114.11171 1.000 33.49765 270 PRO D N 1
ATOM 14095 C CA . PRO D 1 270 ? 14.67637 -37.23257 113.57466 1.000 28.50716 270 PRO D CA 1
ATOM 14096 C C . PRO D 1 270 ? 15.92855 -37.27836 114.42369 1.000 28.37105 270 PRO D C 1
ATOM 14097 O O . PRO D 1 270 ? 17.03927 -37.23123 113.86873 1.000 27.54715 270 PRO D O 1
ATOM 14101 N N . GLU D 1 271 ? 15.77231 -37.30061 115.74669 1.000 33.19524 271 GLU D N 1
ATOM 14102 C CA . GLU D 1 271 ? 16.94404 -37.29991 116.60629 1.000 28.97246 271 GLU D CA 1
ATOM 14103 C C . GLU D 1 271 ? 17.78964 -38.53585 116.34953 1.000 31.47455 271 GLU D C 1
ATOM 14104 O O . GLU D 1 271 ? 19.02989 -38.46224 116.34054 1.000 28.11524 271 GLU D O 1
ATOM 14110 N N . TYR D 1 272 ? 17.13390 -39.68730 116.15208 1.000 29.67014 272 TYR D N 1
ATOM 14111 C CA . TYR D 1 272 ? 17.87123 -40.88079 115.74849 1.000 28.98249 272 TYR D CA 1
ATOM 14112 C C . TYR D 1 272 ? 18.62170 -40.65203 114.43324 1.000 26.29363 272 TYR D C 1
ATOM 14113 O O . TYR D 1 272 ? 19.80479 -40.99758 114.32260 1.000 29.65750 272 TYR D O 1
ATOM 14122 N N . GLY D 1 273 ? 17.96605 -40.05715 113.41856 1.000 23.34002 273 GLY D N 1
ATOM 14123 C CA . GLY D 1 273 ? 18.66811 -39.79996 112.17900 1.000 26.39555 273 GLY D CA 1
ATOM 14124 C C . GLY D 1 273 ? 19.89114 -38.93341 112.40514 1.000 29.08199 273 GLY D C 1
ATOM 14125 O O . GLY D 1 273 ? 20.94273 -39.14611 111.79317 1.000 27.04667 273 GLY D O 1
ATOM 14126 N N . LEU D 1 274 ? 19.77506 -37.94401 113.29394 1.000 26.27932 274 LEU D N 1
ATOM 14127 C CA . LEU D 1 274 ? 20.93426 -37.09049 113.55686 1.000 26.02176 274 LEU D CA 1
ATOM 14128 C C . LEU D 1 274 ? 22.05461 -37.87995 114.23522 1.000 26.11175 274 LEU D C 1
ATOM 14129 O O . LEU D 1 274 ? 23.23601 -37.70851 113.89710 1.000 24.94408 274 LEU D O 1
ATOM 14134 N N . GLN D 1 275 ? 21.70111 -38.69531 115.23465 1.000 22.37572 275 GLN D N 1
ATOM 14135 C CA . GLN D 1 275 ? 22.69023 -39.48806 115.96982 1.000 24.55707 275 GLN D CA 1
ATOM 14136 C C . GLN D 1 275 ? 23.39296 -40.46153 115.02884 1.000 32.39724 275 GLN D C 1
ATOM 14137 O O . GLN D 1 275 ? 24.58974 -40.73553 115.17924 1.000 26.00325 275 GLN D O 1
ATOM 14143 N N . LEU D 1 276 ? 22.64590 -41.01788 114.06635 1.000 26.27963 276 LEU D N 1
ATOM 14144 C CA . LEU D 1 276 ? 23.23897 -41.92986 113.09945 1.000 24.43672 276 LEU D CA 1
ATOM 14145 C C . LEU D 1 276 ? 24.29024 -41.20788 112.24791 1.000 27.64051 276 LEU D C 1
ATOM 14146 O O . LEU D 1 276 ? 25.41679 -41.70114 112.07887 1.000 25.03623 276 LEU D O 1
ATOM 14151 N N . TYR D 1 277 ? 23.95603 -40.02017 111.74144 1.000 24.28683 277 TYR D N 1
ATOM 14152 C CA . TYR D 1 277 ? 24.93057 -39.24375 110.96663 1.000 22.85509 277 TYR D CA 1
ATOM 14153 C C . TYR D 1 277 ? 26.11904 -38.80593 111.82488 1.000 25.12595 277 TYR D C 1
ATOM 14154 O O . TYR D 1 277 ? 27.24645 -38.71043 111.34122 1.000 23.26662 277 TYR D O 1
ATOM 14163 N N . LYS D 1 278 ? 25.86315 -38.44844 113.07553 1.000 21.02111 278 LYS D N 1
ATOM 14164 C CA . LYS D 1 278 ? 26.94945 -38.04703 113.96870 1.000 22.50969 278 LYS D CA 1
ATOM 14165 C C . LYS D 1 278 ? 27.95566 -39.18066 114.13228 1.000 23.40151 278 LYS D C 1
ATOM 14166 O O . LYS D 1 278 ? 29.17929 -38.96432 114.09762 1.000 22.97131 278 LYS D O 1
ATOM 14172 N N . ALA D 1 279 ? 27.46806 -40.40491 114.25056 1.000 21.49760 279 ALA D N 1
ATOM 14173 C CA . ALA D 1 279 ? 28.38183 -41.52383 114.44466 1.000 24.78912 279 ALA D CA 1
ATOM 14174 C C . ALA D 1 279 ? 29.15226 -41.85070 113.16560 1.000 23.94579 279 ALA D C 1
ATOM 14175 O O . ALA D 1 279 ? 30.35449 -42.14603 113.22717 1.000 24.42801 279 ALA D O 1
ATOM 14177 N N . VAL D 1 280 ? 28.48707 -41.80623 111.99570 1.000 21.80097 280 VAL D N 1
ATOM 14178 C CA . VAL D 1 280 ? 29.22313 -42.02411 110.73643 1.000 19.89445 280 VAL D CA 1
ATOM 14179 C C . VAL D 1 280 ? 30.31389 -40.98174 110.57774 1.000 23.85734 280 VAL D C 1
ATOM 14180 O O . VAL D 1 280 ? 31.44697 -41.28992 110.14530 1.000 22.18412 280 VAL D O 1
ATOM 14184 N N . THR D 1 281 ? 29.98331 -39.72047 110.89475 1.000 21.40042 281 THR D N 1
ATOM 14185 C CA . THR D 1 281 ? 30.92250 -38.62596 110.70020 1.000 22.85347 281 THR D CA 1
ATOM 14186 C C . THR D 1 281 ? 32.12662 -38.78539 111.61241 1.000 24.29227 281 THR D C 1
ATOM 14187 O O . THR D 1 281 ? 33.27554 -38.60890 111.18011 1.000 21.60861 281 THR D O 1
ATOM 14191 N N . GLU D 1 282 ? 31.87337 -39.10955 112.88045 1.000 22.11626 282 GLU D N 1
ATOM 14192 C CA . GLU D 1 282 ? 32.96588 -39.27665 113.84519 1.000 22.80321 282 GLU D CA 1
ATOM 14193 C C . GLU D 1 282 ? 33.89470 -40.40831 113.43026 1.000 24.20031 282 GLU D C 1
ATOM 14194 O O . GLU D 1 282 ? 35.11988 -40.26643 113.49404 1.000 25.18129 282 GLU D O 1
ATOM 14200 N N . GLU D 1 283 ? 33.33158 -41.53591 112.96883 1.000 24.62337 283 GLU D N 1
ATOM 14201 C CA A GLU D 1 283 ? 34.18299 -42.61745 112.49211 0.390 24.55729 283 GLU D CA 1
ATOM 14202 C CA B GLU D 1 283 ? 34.16693 -42.62576 112.47890 0.610 24.50696 283 GLU D CA 1
ATOM 14203 C C . GLU D 1 283 ? 35.01141 -42.16238 111.30358 1.000 21.23708 283 GLU D C 1
ATOM 14204 O O . GLU D 1 283 ? 36.19245 -42.49706 111.20769 1.000 25.29961 283 GLU D O 1
ATOM 14215 N N . PHE D 1 284 ? 34.41300 -41.39023 110.40885 1.000 22.51938 284 PHE D N 1
ATOM 14216 C CA . PHE D 1 284 ? 35.12655 -40.95882 109.21580 1.000 20.53091 284 PHE D CA 1
ATOM 14217 C C . PHE D 1 284 ? 36.28144 -40.02658 109.56804 1.000 22.32326 284 PHE D C 1
ATOM 14218 O O . PHE D 1 284 ? 37.40652 -40.18561 109.07191 1.000 22.71452 284 PHE D O 1
ATOM 14226 N N . VAL D 1 285 ? 36.03333 -39.05819 110.44898 1.000 20.09347 285 VAL D N 1
ATOM 14227 C CA A VAL D 1 285 ? 37.07618 -38.12590 110.86519 0.440 23.90745 285 VAL D CA 1
ATOM 14228 C CA B VAL D 1 285 ? 37.11661 -38.14707 110.79984 0.560 23.96800 285 VAL D CA 1
ATOM 14229 C C . VAL D 1 285 ? 38.19115 -38.85702 111.60661 1.000 23.91007 285 VAL D C 1
ATOM 14230 O O . VAL D 1 285 ? 39.35529 -38.49003 111.51200 1.000 23.43955 285 VAL D O 1
ATOM 14237 N N . ARG D 1 286 ? 37.84504 -39.87733 112.38657 1.000 20.87061 286 ARG D N 1
ATOM 14238 C CA . ARG D 1 286 ? 38.90372 -40.60733 113.09398 1.000 24.13931 286 ARG D CA 1
ATOM 14239 C C . ARG D 1 286 ? 39.74135 -41.44192 112.12793 1.000 23.95689 286 ARG D C 1
ATOM 14240 O O . ARG D 1 286 ? 40.94852 -41.63641 112.34898 1.000 25.78061 286 ARG D O 1
ATOM 14248 N N . THR D 1 287 ? 39.12774 -41.90095 111.02901 1.000 23.22422 287 THR D N 1
ATOM 14249 C CA . THR D 1 287 ? 39.86077 -42.64412 110.00320 1.000 22.59307 287 THR D CA 1
ATOM 14250 C C . THR D 1 287 ? 40.75453 -41.73020 109.17585 1.000 22.76030 287 THR D C 1
ATOM 14251 O O . THR D 1 287 ? 41.88806 -42.09940 108.83171 1.000 24.43953 287 THR D O 1
ATOM 14255 N N . TYR D 1 288 ? 40.28295 -40.51764 108.87915 1.000 21.33210 288 TYR D N 1
ATOM 14256 C CA . TYR D 1 288 ? 40.93595 -39.60668 107.93453 1.000 21.53420 288 TYR D CA 1
ATOM 14257 C C . TYR D 1 288 ? 41.21798 -38.27384 108.61029 1.000 24.55384 288 TYR D C 1
ATOM 14258 O O . TYR D 1 288 ? 40.43218 -37.31994 108.47620 1.000 23.62111 288 TYR D O 1
ATOM 14267 N N . PRO D 1 289 ? 42.35071 -38.15143 109.29063 1.000 24.22623 289 PRO D N 1
ATOM 14268 C CA . PRO D 1 289 ? 42.75976 -36.84875 109.84488 1.000 24.29031 289 PRO D CA 1
ATOM 14269 C C . PRO D 1 289 ? 42.90458 -35.75395 108.80049 1.000 28.16303 289 PRO D C 1
ATOM 14270 O O . PRO D 1 289 ? 42.91597 -34.57631 109.18104 1.000 31.26963 289 PRO D O 1
ATOM 14274 N N . ASP D 1 290 ? 43.02633 -36.08926 107.50758 1.000 26.12923 290 ASP D N 1
ATOM 14275 C CA . ASP D 1 290 ? 43.11120 -35.05576 106.49458 1.000 26.83985 290 ASP D CA 1
ATOM 14276 C C . ASP D 1 290 ? 41.74279 -34.47301 106.15291 1.000 24.28364 290 ASP D C 1
ATOM 14277 O O . ASP D 1 290 ? 41.64122 -33.60542 105.27326 1.000 26.09123 290 ASP D O 1
ATOM 14282 N N . PHE D 1 291 ? 40.69348 -34.89748 106.84927 1.000 23.66228 291 PHE D N 1
ATOM 14283 C CA . PHE D 1 291 ? 39.31235 -34.48098 106.58856 1.000 21.82379 291 PHE D CA 1
ATOM 14284 C C . PHE D 1 291 ? 38.79004 -33.77982 107.84886 1.000 24.57507 291 PHE D C 1
ATOM 14285 O O . PHE D 1 291 ? 38.93120 -34.31636 108.95152 1.000 26.65415 291 PHE D O 1
ATOM 14293 N N . SER D 1 292 ? 38.20681 -32.57986 107.67948 1.000 20.84110 292 SER D N 1
ATOM 14294 C CA . SER D 1 292 ? 37.75310 -31.73663 108.79480 1.000 19.85945 292 SER D CA 1
ATOM 14295 C C . SER D 1 292 ? 36.41821 -32.19214 109.40399 1.000 24.03638 292 SER D C 1
ATOM 14296 O O . SER D 1 292 ? 36.21463 -32.03711 110.61781 1.000 23.97991 292 SER D O 1
ATOM 14299 N N . GLY D 1 293 ? 35.49343 -32.70977 108.60338 1.000 24.34549 293 GLY D N 1
ATOM 14300 C CA . GLY D 1 293 ? 34.28492 -33.32112 109.12294 1.000 21.28658 293 GLY D CA 1
ATOM 14301 C C . GLY D 1 293 ? 33.03396 -32.77730 108.47231 1.000 19.96659 293 GLY D C 1
ATOM 14302 O O . GLY D 1 293 ? 33.04324 -32.34912 107.31544 1.000 20.52768 293 GLY D O 1
ATOM 14303 N N . ALA D 1 294 ? 31.92900 -32.85169 109.20098 1.000 21.20990 294 ALA D N 1
ATOM 14304 C CA . ALA D 1 294 ? 30.63815 -32.49367 108.63916 1.000 23.42516 294 ALA D CA 1
ATOM 14305 C C . ALA D 1 294 ? 29.74482 -31.97421 109.75270 1.000 20.51718 294 ALA D C 1
ATOM 14306 O O . ALA D 1 294 ? 29.95302 -32.29241 110.92905 1.000 21.25478 294 ALA D O 1
ATOM 14308 N N . LYS D 1 295 ? 28.75074 -31.16021 109.36293 1.000 21.29616 295 LYS D N 1
ATOM 14309 C CA . LYS D 1 295 ? 27.67268 -30.71405 110.26096 1.000 20.84716 295 LYS D CA 1
ATOM 14310 C C . LYS D 1 295 ? 26.37545 -30.69073 109.45455 1.000 20.82080 295 LYS D C 1
ATOM 14311 O O . LYS D 1 295 ? 26.40330 -30.71496 108.22125 1.000 21.09082 295 LYS D O 1
ATOM 14317 N N . ILE D 1 296 ? 25.23992 -30.67945 110.15741 1.000 19.46634 296 ILE D N 1
ATOM 14318 C CA . ILE D 1 296 ? 23.93839 -30.98344 109.55213 1.000 20.66297 296 ILE D CA 1
ATOM 14319 C C . ILE D 1 296 ? 22.99723 -29.81441 109.78623 1.000 20.11686 296 ILE D C 1
ATOM 14320 O O . ILE D 1 296 ? 22.97433 -29.23521 110.88232 1.000 22.41857 296 ILE D O 1
ATOM 14325 N N . ILE D 1 297 ? 22.20518 -29.49974 108.76190 1.000 21.82487 297 ILE D N 1
ATOM 14326 C CA . ILE D 1 297 ? 21.10741 -28.54492 108.81650 1.000 22.60238 297 ILE D CA 1
ATOM 14327 C C . ILE D 1 297 ? 19.81053 -29.32900 108.60168 1.000 25.05209 297 ILE D C 1
ATOM 14328 O O . ILE D 1 297 ? 19.70939 -30.08556 107.62227 1.000 24.90430 297 ILE D O 1
ATOM 14333 N N . LYS D 1 298 ? 18.81064 -29.13759 109.47691 1.000 22.06380 298 LYS D N 1
ATOM 14334 C CA . LYS D 1 298 ? 17.52009 -29.80972 109.29384 1.000 20.95380 298 LYS D CA 1
ATOM 14335 C C . LYS D 1 298 ? 16.70015 -29.10732 108.20811 1.000 25.32783 298 LYS D C 1
ATOM 14336 O O . LYS D 1 298 ? 16.51156 -27.88963 108.26177 1.000 25.08666 298 LYS D O 1
ATOM 14342 N N . SER D 1 299 ? 16.21990 -29.85844 107.21310 1.000 23.32489 299 SER D N 1
ATOM 14343 C CA . SER D 1 299 ? 15.40609 -29.26490 106.16471 1.000 23.60603 299 SER D CA 1
ATOM 14344 C C . SER D 1 299 ? 13.98663 -29.83103 106.24251 1.000 26.22543 299 SER D C 1
ATOM 14345 O O . SER D 1 299 ? 13.77771 -30.98780 106.62947 1.000 25.53735 299 SER D O 1
ATOM 14348 N N . THR D 1 300 ? 13.01635 -28.99301 105.89638 1.000 25.76703 300 THR D N 1
ATOM 14349 C CA . THR D 1 300 ? 11.60781 -29.37507 105.81639 1.000 26.39657 300 THR D CA 1
ATOM 14350 C C . THR D 1 300 ? 11.05360 -28.85994 104.49571 1.000 27.19253 300 THR D C 1
ATOM 14351 O O . THR D 1 300 ? 11.35404 -27.73794 104.10715 1.000 24.92731 300 THR D O 1
ATOM 14355 N N . ALA D 1 301 ? 10.21215 -29.65101 103.83000 1.000 27.77998 301 ALA D N 1
ATOM 14356 C CA . ALA D 1 301 ? 9.67654 -29.23652 102.53589 1.000 30.35710 301 ALA D CA 1
ATOM 14357 C C . ALA D 1 301 ? 8.58559 -28.17407 102.71292 1.000 25.53506 301 ALA D C 1
ATOM 14358 O O . ALA D 1 301 ? 7.70340 -28.30226 103.56734 1.000 28.67773 301 ALA D O 1
ATOM 14360 N N . ARG D 1 302 ? 8.64828 -27.11951 101.89619 1.000 25.16620 302 ARG D N 1
ATOM 14361 C CA . ARG D 1 302 ? 7.76357 -25.96477 102.02696 1.000 22.99127 302 ARG D CA 1
ATOM 14362 C C . ARG D 1 302 ? 6.41214 -26.18570 101.33050 1.000 28.65619 302 ARG D C 1
ATOM 14363 O O . ARG D 1 302 ? 5.71207 -25.22781 100.97640 1.000 27.85822 302 ARG D O 1
ATOM 14371 N N . VAL D 1 303 ? 6.02649 -27.44689 101.15557 1.000 31.10845 303 VAL D N 1
ATOM 14372 C CA . VAL D 1 303 ? 4.66697 -27.79378 100.75796 1.000 30.03270 303 VAL D CA 1
ATOM 14373 C C . VAL D 1 303 ? 3.76810 -28.12366 101.95275 1.000 38.27584 303 VAL D C 1
ATOM 14374 O O . VAL D 1 303 ? 2.56507 -28.36990 101.76301 1.000 34.54073 303 VAL D O 1
ATOM 14378 N N . LYS D 1 304 ? 4.31347 -28.16310 103.17845 1.000 31.80032 304 LYS D N 1
ATOM 14379 C CA . LYS D 1 304 ? 3.56582 -28.64940 104.34374 1.000 31.23167 304 LYS D CA 1
ATOM 14380 C C . LYS D 1 304 ? 2.82728 -27.51562 105.04927 1.000 38.27379 304 LYS D C 1
ATOM 14381 O O . LYS D 1 304 ? 3.24374 -26.35335 104.97234 1.000 35.12438 304 LYS D O 1
ATOM 14387 N N . PRO D 1 305 ? 1.74938 -27.83217 105.78702 1.000 36.85838 305 PRO D N 1
ATOM 14388 C CA . PRO D 1 305 ? 1.03850 -26.80391 106.56267 1.000 39.36091 305 PRO D CA 1
ATOM 14389 C C . PRO D 1 305 ? 1.93521 -26.16369 107.60692 1.000 41.47663 305 PRO D C 1
ATOM 14390 O O . PRO D 1 305 ? 2.92312 -26.74901 108.05929 1.000 34.16955 305 PRO D O 1
ATOM 14394 N N . ASN D 1 306 ? 1.54042 -24.95719 108.02150 1.000 35.26988 306 ASN D N 1
ATOM 14395 C CA . ASN D 1 306 ? 2.31417 -24.22567 109.02210 1.000 38.22755 306 ASN D CA 1
ATOM 14396 C C . ASN D 1 306 ? 2.45695 -25.02742 110.32490 1.000 34.13660 306 ASN D C 1
ATOM 14397 O O . ASN D 1 306 ? 3.49290 -24.94292 110.99489 1.000 36.71742 306 ASN D O 1
ATOM 14402 N N . THR D 1 307 ? 1.47300 -25.86738 110.67085 1.000 38.09723 307 THR D N 1
ATOM 14403 C CA . THR D 1 307 ? 1.61593 -26.65581 111.90004 1.000 39.43374 307 THR D CA 1
ATOM 14404 C C . THR D 1 307 ? 2.76971 -27.66143 111.83383 1.000 37.26471 307 THR D C 1
ATOM 14405 O O . THR D 1 307 ? 3.37511 -27.96864 112.86953 1.000 37.92070 307 THR D O 1
ATOM 14409 N N . ASP D 1 308 ? 3.08317 -28.19680 110.65406 1.000 38.96515 308 ASP D N 1
ATOM 14410 C CA . ASP D 1 308 ? 4.24297 -29.08082 110.53428 1.000 41.39236 308 ASP D CA 1
ATOM 14411 C C . ASP D 1 308 ? 5.54826 -28.30843 110.68026 1.000 39.84761 308 ASP D C 1
ATOM 14412 O O . ASP D 1 308 ? 6.46903 -28.76014 111.37463 1.000 33.24631 308 ASP D O 1
ATOM 14417 N N . ILE D 1 309 ? 5.65265 -27.15156 110.01596 1.000 38.15669 309 ILE D N 1
ATOM 14418 C CA . ILE D 1 309 ? 6.85367 -26.33246 110.14232 1.000 32.37855 309 ILE D CA 1
ATOM 14419 C C . ILE D 1 309 ? 7.04024 -25.87498 111.58625 1.000 30.30385 309 ILE D C 1
ATOM 14420 O O . ILE D 1 309 ? 8.16444 -25.84000 112.08689 1.000 34.88552 309 ILE D O 1
ATOM 14425 N N . PHE D 1 310 ? 5.94786 -25.54340 112.29149 1.000 31.94175 310 PHE D N 1
ATOM 14426 C CA . PHE D 1 310 ? 6.07131 -25.16664 113.69355 1.000 31.07810 310 PHE D CA 1
ATOM 14427 C C . PHE D 1 310 ? 6.69138 -26.31252 114.50274 1.000 35.09509 310 PHE D C 1
ATOM 14428 O O . PHE D 1 310 ? 7.62078 -26.10466 115.29782 1.000 34.83214 310 PHE D O 1
ATOM 14436 N N . ASN D 1 311 ? 6.21629 -27.54176 114.28285 1.000 32.45305 311 ASN D N 1
ATOM 14437 C CA . ASN D 1 311 ? 6.76721 -28.68142 115.01179 1.000 37.37862 311 ASN D CA 1
ATOM 14438 C C . ASN D 1 311 ? 8.23950 -28.88992 114.67661 1.000 32.64353 311 ASN D C 1
ATOM 14439 O O . ASN D 1 311 ? 9.04394 -29.19568 115.56831 1.000 34.47292 311 ASN D O 1
ATOM 14444 N N . ASP D 1 312 ? 8.60909 -28.73571 113.39997 1.000 32.48127 312 ASP D N 1
ATOM 14445 C CA . ASP D 1 312 ? 10.00893 -28.91130 113.00666 1.000 29.13786 312 ASP D CA 1
ATOM 14446 C C . ASP D 1 312 ? 10.88540 -27.76885 113.49334 1.000 31.13016 312 ASP D C 1
ATOM 14447 O O . ASP D 1 312 ? 12.09555 -27.96116 113.69954 1.000 31.83210 312 ASP D O 1
ATOM 14452 N N . VAL D 1 313 ? 10.31287 -26.57320 113.65631 1.000 29.85296 313 VAL D N 1
ATOM 14453 C CA . VAL D 1 313 ? 11.06287 -25.48028 114.27620 1.000 31.53801 313 VAL D CA 1
ATOM 14454 C C . VAL D 1 313 ? 11.31575 -25.77835 115.75202 1.000 32.51534 313 VAL D C 1
ATOM 14455 O O . VAL D 1 313 ? 12.42826 -25.60040 116.25499 1.000 32.11079 313 VAL D O 1
ATOM 14459 N N . LYS D 1 314 ? 10.30278 -26.26053 116.45844 1.000 27.17518 314 LYS D N 1
ATOM 14460 C CA . LYS D 1 314 ? 10.49955 -26.61881 117.85938 1.000 30.34695 314 LYS D CA 1
ATOM 14461 C C . LYS D 1 314 ? 11.48287 -27.78234 117.99991 1.000 31.95419 314 LYS D C 1
ATOM 14462 O O . LYS D 1 314 ? 12.30422 -27.81087 118.93084 1.000 32.66844 314 LYS D O 1
ATOM 14468 N N . LEU D 1 315 ? 11.39939 -28.76480 117.09402 1.000 30.29773 315 LEU D N 1
ATOM 14469 C CA . LEU D 1 315 ? 12.39040 -29.83634 117.04969 1.000 30.74275 315 LEU D CA 1
ATOM 14470 C C . LEU D 1 315 ? 13.79531 -29.26531 116.88626 1.000 29.72330 315 LEU D C 1
ATOM 14471 O O . LEU D 1 315 ? 14.73100 -29.65639 117.59792 1.000 31.71263 315 LEU D O 1
ATOM 14476 N N . SER D 1 316 ? 13.95451 -28.31952 115.95492 1.000 26.53094 316 SER D N 1
ATOM 14477 C CA . SER D 1 316 ? 15.27426 -27.77252 115.66430 1.000 24.30095 316 SER D CA 1
ATOM 14478 C C . SER D 1 316 ? 15.82289 -26.97028 116.83092 1.000 27.59622 316 SER D C 1
ATOM 14479 O O . SER D 1 316 ? 17.03554 -26.97389 117.07612 1.000 27.81637 316 SER D O 1
ATOM 14482 N N . MET D 1 317 ? 14.95813 -26.24045 117.53220 1.000 27.52545 317 MET D N 1
ATOM 14483 C CA . MET D 1 317 ? 15.39774 -25.56901 118.75517 1.000 33.81417 317 MET D CA 1
ATOM 14484 C C . MET D 1 317 ? 16.02115 -26.56327 119.73373 1.000 30.64584 317 MET D C 1
ATOM 14485 O O . MET D 1 317 ? 17.07466 -26.29079 120.32411 1.000 32.59444 317 MET D O 1
ATOM 14490 N N . ASP D 1 318 ? 15.36874 -27.71575 119.92628 1.000 31.11801 318 ASP D N 1
ATOM 14491 C CA . ASP D 1 318 ? 15.84959 -28.72537 120.85722 1.000 32.23795 318 ASP D CA 1
ATOM 14492 C C . ASP D 1 318 ? 17.15989 -29.35356 120.39266 1.000 32.14280 318 ASP D C 1
ATOM 14493 O O . ASP D 1 318 ? 18.08125 -29.54484 121.19528 1.000 31.80750 318 ASP D O 1
ATOM 14498 N N . LEU D 1 319 ? 17.26379 -29.68696 119.10706 1.000 28.30990 319 LEU D N 1
ATOM 14499 C CA . LEU D 1 319 ? 18.49243 -30.30243 118.62951 1.000 29.09721 319 LEU D CA 1
ATOM 14500 C C . LEU D 1 319 ? 19.64569 -29.31063 118.64691 1.000 28.29035 319 LEU D C 1
ATOM 14501 O O . LEU D 1 319 ? 20.79055 -29.70124 118.84974 1.000 28.54569 319 LEU D O 1
ATOM 14506 N N . TYR D 1 320 ? 19.36974 -28.03258 118.39832 1.000 32.93949 320 TYR D N 1
ATOM 14507 C CA . TYR D 1 320 ? 20.42723 -27.03478 118.43285 1.000 26.53398 320 TYR D CA 1
ATOM 14508 C C . TYR D 1 320 ? 21.00226 -26.92222 119.84617 1.000 29.52150 320 TYR D C 1
ATOM 14509 O O . TYR D 1 320 ? 22.22444 -26.86205 120.02407 1.000 30.01892 320 TYR D O 1
ATOM 14518 N N . LYS D 1 321 ? 20.13474 -26.99123 120.85380 1.000 27.56539 321 LYS D N 1
ATOM 14519 C CA . LYS D 1 321 ? 20.56912 -26.94022 122.25278 1.000 27.14687 321 LYS D CA 1
ATOM 14520 C C . LYS D 1 321 ? 21.35301 -28.18741 122.64416 1.000 32.74094 321 LYS D C 1
ATOM 14521 O O . LYS D 1 321 ? 22.36263 -28.09720 123.35221 1.000 32.47294 321 LYS D O 1
ATOM 14527 N N . ARG D 1 322 ? 20.92082 -29.36913 122.19508 1.000 32.28477 322 ARG D N 1
ATOM 14528 C CA . ARG D 1 322 ? 21.52166 -30.59602 122.70345 1.000 32.67889 322 ARG D CA 1
ATOM 14529 C C . ARG D 1 322 ? 22.61707 -31.17452 121.81335 1.000 30.13904 322 ARG D C 1
ATOM 14530 O O . ARG D 1 322 ? 23.40708 -32.00501 122.32064 1.000 32.45800 322 ARG D O 1
ATOM 14538 N N . TYR D 1 323 ? 22.74913 -30.71708 120.56459 1.000 25.20593 323 TYR D N 1
ATOM 14539 C CA . TYR D 1 323 ? 23.83995 -31.16608 119.71234 1.000 27.04990 323 TYR D CA 1
ATOM 14540 C C . TYR D 1 323 ? 24.62819 -29.96784 119.20134 1.000 31.76073 323 TYR D C 1
ATOM 14541 O O . TYR D 1 323 ? 24.82998 -29.82915 117.99124 1.000 26.51137 323 TYR D O 1
ATOM 14550 N N . PRO D 1 324 ? 25.12199 -29.10429 120.09820 1.000 29.16292 324 PRO D N 1
ATOM 14551 C CA . PRO D 1 324 ? 25.83683 -27.91458 119.64231 1.000 31.08843 324 PRO D CA 1
ATOM 14552 C C . PRO D 1 324 ? 27.07174 -28.34093 118.87056 1.000 30.43447 324 PRO D C 1
ATOM 14553 O O . PRO D 1 324 ? 27.71366 -29.34141 119.19333 1.000 37.28998 324 PRO D O 1
ATOM 14557 N N . GLY D 1 325 ? 27.37052 -27.60883 117.82276 1.000 27.52013 325 GLY D N 1
ATOM 14558 C CA . GLY D 1 325 ? 28.51047 -28.01862 117.04037 1.000 41.37055 325 GLY D CA 1
ATOM 14559 C C . GLY D 1 325 ? 28.31018 -29.21512 116.12291 1.000 36.69777 325 GLY D C 1
ATOM 14560 O O . GLY D 1 325 ? 29.25025 -29.55234 115.39549 1.000 31.68919 325 GLY D O 1
ATOM 14561 N N . PHE D 1 326 ? 27.14201 -29.89177 116.13422 1.000 25.11128 326 PHE D N 1
ATOM 14562 C CA . PHE D 1 326 ? 26.84791 -30.78720 115.00530 1.000 22.32260 326 PHE D CA 1
ATOM 14563 C C . PHE D 1 326 ? 25.56270 -30.40832 114.29670 1.000 21.45001 326 PHE D C 1
ATOM 14564 O O . PHE D 1 326 ? 25.52238 -30.38726 113.07684 1.000 24.34328 326 PHE D O 1
ATOM 14572 N N . PHE D 1 327 ? 24.52479 -30.07951 115.03963 1.000 23.37317 327 PHE D N 1
ATOM 14573 C CA . PHE D 1 327 ? 23.27489 -29.57560 114.47802 1.000 28.75104 327 PHE D CA 1
ATOM 14574 C C . PHE D 1 327 ? 23.34698 -28.05332 114.33734 1.000 25.02126 327 PHE D C 1
ATOM 14575 O O . PHE D 1 327 ? 23.47351 -27.34927 115.34886 1.000 27.85136 327 PHE D O 1
ATOM 14583 N N . LEU D 1 328 ? 23.19564 -27.54471 113.10926 1.000 22.88229 328 LEU D N 1
ATOM 14584 C CA . LEU D 1 328 ? 23.40942 -26.12907 112.84143 1.000 24.31670 328 LEU D CA 1
ATOM 14585 C C . LEU D 1 328 ? 22.16259 -25.26838 112.86322 1.000 28.09800 328 LEU D C 1
ATOM 14586 O O . LEU D 1 328 ? 22.27036 -24.07792 113.16934 1.000 25.36322 328 LEU D O 1
ATOM 14591 N N . GLY D 1 329 ? 20.99297 -25.80205 112.53172 1.000 25.76122 329 GLY D N 1
ATOM 14592 C CA . GLY D 1 329 ? 19.87668 -24.90974 112.32758 1.000 25.30397 329 GLY D CA 1
ATOM 14593 C C . GLY D 1 329 ? 18.90756 -25.49352 111.30775 1.000 25.61799 329 GLY D C 1
ATOM 14594 O O . GLY D 1 329 ? 18.90764 -26.69980 111.06572 1.000 25.67607 329 GLY D O 1
ATOM 14595 N N . PHE D 1 330 ? 18.11548 -24.60656 110.70074 1.000 25.09173 330 PHE D N 1
ATOM 14596 C CA . PHE D 1 330 ? 16.89691 -25.00992 109.99009 1.000 23.22372 330 PHE D CA 1
ATOM 14597 C C . PHE D 1 330 ? 16.84717 -24.37632 108.60800 1.000 24.84075 330 PHE D C 1
ATOM 14598 O O . PHE D 1 330 ? 17.34826 -23.27188 108.41025 1.000 24.52342 330 PHE D O 1
ATOM 14606 N N . ASP D 1 331 ? 16.21025 -25.07717 107.65719 1.000 21.30524 331 ASP D N 1
ATOM 14607 C CA . ASP D 1 331 ? 16.06186 -24.60069 106.28273 1.000 20.75754 331 ASP D CA 1
ATOM 14608 C C . ASP D 1 331 ? 14.75033 -25.12959 105.73385 1.000 24.29355 331 ASP D C 1
ATOM 14609 O O . ASP D 1 331 ? 14.24960 -26.17063 106.17670 1.000 24.11445 331 ASP D O 1
ATOM 14614 N N . LEU D 1 332 ? 14.19697 -24.41268 104.74989 1.000 24.48754 332 LEU D N 1
ATOM 14615 C CA . LEU D 1 332 ? 12.98538 -24.83724 104.06663 1.000 24.85822 332 LEU D CA 1
ATOM 14616 C C . LEU D 1 332 ? 13.33919 -25.10955 102.61813 1.000 24.77474 332 LEU D C 1
ATOM 14617 O O . LEU D 1 332 ? 13.99661 -24.28449 101.98531 1.000 24.58383 332 LEU D O 1
ATOM 14622 N N . VAL D 1 333 ? 12.90510 -26.26703 102.10823 1.000 22.10454 333 VAL D N 1
ATOM 14623 C CA . VAL D 1 333 ? 13.32729 -26.78614 100.80800 1.000 19.98222 333 VAL D CA 1
ATOM 14624 C C . VAL D 1 333 ? 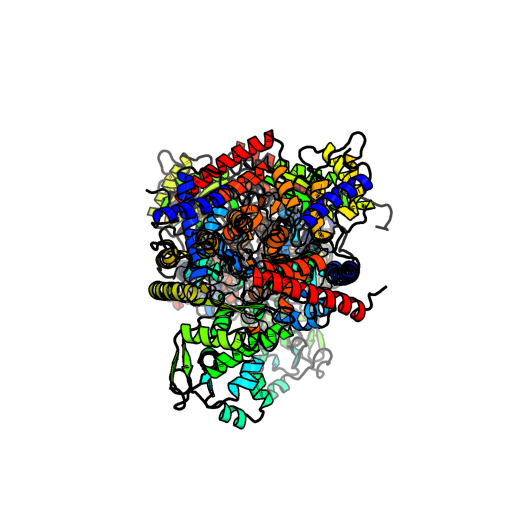12.09301 -27.13555 99.96807 1.000 21.40594 333 VAL D C 1
ATOM 14625 O O . VAL D 1 333 ? 10.97611 -26.80060 100.32836 1.000 25.49862 333 VAL D O 1
ATOM 14629 N N . ALA D 1 334 ? 12.32538 -27.79873 98.83804 1.000 25.91875 334 ALA D N 1
ATOM 14630 C CA . ALA D 1 334 ? 11.35845 -28.08408 97.78680 1.000 24.91779 334 ALA D CA 1
ATOM 14631 C C . ALA D 1 334 ? 11.22692 -26.84168 96.90210 1.000 24.60529 334 ALA D C 1
ATOM 14632 O O . ALA D 1 334 ? 11.74712 -25.77467 97.22559 1.000 24.57428 334 ALA D O 1
ATOM 14634 N N . GLN D 1 335 ? 10.52907 -26.97375 95.77148 1.000 22.54896 335 GLN D N 1
ATOM 14635 C CA . GLN D 1 335 ? 10.60456 -25.92691 94.76092 1.000 24.29723 335 GLN D CA 1
ATOM 14636 C C . GLN D 1 335 ? 10.07637 -24.61812 95.31512 1.000 21.48844 335 GLN D C 1
ATOM 14637 O O . GLN D 1 335 ? 9.02192 -24.59164 95.96333 1.000 26.17962 335 GLN D O 1
ATOM 14643 N N . GLU D 1 336 ? 10.83194 -23.53365 95.09217 1.000 23.76923 336 GLU D N 1
ATOM 14644 C CA . GLU D 1 336 ? 10.46896 -22.27984 95.73970 1.000 23.03127 336 GLU D CA 1
ATOM 14645 C C . GLU D 1 336 ? 9.27697 -21.58112 95.06073 1.000 21.73325 336 GLU D C 1
ATOM 14646 O O . GLU D 1 336 ? 8.39407 -21.08077 95.75330 1.000 24.99934 336 GLU D O 1
ATOM 14652 N N . ASP D 1 337 ? 9.21072 -21.57341 93.72046 1.000 22.88676 337 ASP D N 1
ATOM 14653 C CA . ASP D 1 337 ? 8.24369 -20.71971 93.01529 1.000 22.72418 337 ASP D CA 1
ATOM 14654 C C . ASP D 1 337 ? 6.78812 -21.02095 93.33138 1.000 27.37639 337 ASP D C 1
ATOM 14655 O O . ASP D 1 337 ? 6.02640 -20.06328 93.54124 1.000 27.89974 337 ASP D O 1
ATOM 14660 N N . PRO D 1 338 ? 6.31806 -22.26999 93.31377 1.000 25.19234 338 PRO D N 1
ATOM 14661 C CA . PRO D 1 338 ? 4.87502 -22.53859 93.42852 1.000 23.27763 338 PRO D CA 1
ATOM 14662 C C . PRO D 1 338 ? 4.37909 -22.83392 94.83719 1.000 24.92374 338 PRO D C 1
ATOM 14663 O O . PRO D 1 338 ? 3.18763 -23.11194 94.99864 1.000 24.91520 338 PRO D O 1
ATOM 14667 N N . ASN D 1 339 ? 5.25111 -22.78631 95.81980 1.000 24.55429 339 ASN D N 1
ATOM 14668 C CA . ASN D 1 339 ? 4.98220 -23.31928 97.16200 1.000 24.75036 339 ASN D CA 1
ATOM 14669 C C . ASN D 1 339 ? 5.06054 -22.18300 98.18706 1.000 30.04854 339 ASN D C 1
ATOM 14670 O O . ASN D 1 339 ? 5.02840 -21.00481 97.84339 1.000 30.84120 339 ASN D O 1
ATOM 14675 N N . THR D 1 340 ? 5.11705 -22.53670 99.47373 1.000 26.11542 340 THR D N 1
ATOM 14676 C CA . THR D 1 340 ? 4.86483 -21.53722 100.50071 1.000 25.21079 340 THR D CA 1
ATOM 14677 C C . THR D 1 340 ? 6.06304 -20.61730 100.70364 1.000 26.74844 340 THR D C 1
ATOM 14678 O O . THR D 1 340 ? 7.20190 -21.08013 100.78415 1.000 26.10216 340 THR D O 1
ATOM 14682 N N . SER D 1 341 ? 5.80579 -19.31116 100.82519 1.000 26.43317 341 SER D N 1
ATOM 14683 C CA . SER D 1 341 ? 6.89330 -18.36249 101.07766 1.000 24.31560 341 SER D CA 1
ATOM 14684 C C . SER D 1 341 ? 7.31257 -18.42205 102.54750 1.000 23.73400 341 SER D C 1
ATOM 14685 O O . SER D 1 341 ? 6.59308 -18.93690 103.40137 1.000 28.05797 341 SER D O 1
ATOM 14688 N N . LEU D 1 342 ? 8.48186 -17.86150 102.84641 1.000 23.89335 342 LEU D N 1
ATOM 14689 C CA . LEU D 1 342 ? 8.87036 -17.74006 104.25957 1.000 21.24333 342 LEU D CA 1
ATOM 14690 C C . LEU D 1 342 ? 7.83410 -16.95124 105.04615 1.000 24.44871 342 LEU D C 1
ATOM 14691 O O . LEU D 1 342 ? 7.53186 -17.27458 106.21181 1.000 26.85435 342 LEU D O 1
ATOM 14696 N N . LEU D 1 343 ? 7.29309 -15.88588 104.44388 1.000 29.40768 343 LEU D N 1
ATOM 14697 C CA . LEU D 1 343 ? 6.29587 -15.08780 105.14188 1.000 30.92300 343 LEU D CA 1
ATOM 14698 C C . LEU D 1 343 ? 5.09504 -15.93908 105.51877 1.000 26.48934 343 LEU D C 1
ATOM 14699 O O . LEU D 1 343 ? 4.42824 -15.67521 106.52626 1.000 30.16825 343 LEU D O 1
ATOM 14704 N N . GLY D 1 344 ? 4.77209 -16.93065 104.68125 1.000 31.18320 344 GLY D N 1
ATOM 14705 C CA . GLY D 1 344 ? 3.66832 -17.83568 104.95145 1.000 27.05012 344 GLY D CA 1
ATOM 14706 C C . GLY D 1 344 ? 3.86295 -18.65400 106.21033 1.000 28.97051 344 GLY D C 1
ATOM 14707 O O . GLY D 1 344 ? 2.89283 -19.15788 106.76985 1.000 33.85542 344 GLY D O 1
ATOM 14708 N N . TYR D 1 345 ? 5.10541 -18.78888 106.67166 1.000 27.15899 345 TYR D N 1
ATOM 14709 C CA . TYR D 1 345 ? 5.41683 -19.51585 107.89067 1.000 30.62239 345 TYR D CA 1
ATOM 14710 C C . TYR D 1 345 ? 5.92233 -18.58632 108.98323 1.000 34.58545 345 TYR D C 1
ATOM 14711 O O . TYR D 1 345 ? 6.55065 -19.05556 109.93812 1.000 30.61872 345 TYR D O 1
ATOM 14720 N N . ILE D 1 346 ? 5.68108 -17.27581 108.85559 1.000 28.26839 346 ILE D N 1
ATOM 14721 C CA . ILE D 1 346 ? 6.47107 -16.31408 109.63362 1.000 29.17716 346 ILE D CA 1
ATOM 14722 C C . ILE D 1 346 ? 6.25961 -16.45696 111.14507 1.000 33.54643 346 ILE D C 1
ATOM 14723 O O . ILE D 1 346 ? 7.20300 -16.24700 111.91644 1.000 32.11744 346 ILE D O 1
ATOM 14728 N N . ASP D 1 347 ? 5.04709 -16.81268 111.59787 1.000 28.46513 347 ASP D N 1
ATOM 14729 C CA . ASP D 1 347 ? 4.81450 -16.98924 113.03433 1.000 31.78942 347 ASP D CA 1
ATOM 14730 C C . ASP D 1 347 ? 5.63318 -18.14611 113.58836 1.000 34.86067 347 ASP D C 1
ATOM 14731 O O . ASP D 1 347 ? 6.08647 -18.09933 114.74530 1.000 33.25629 347 ASP D O 1
ATOM 14736 N N . SER D 1 348 ? 5.76713 -19.22145 112.81413 1.000 29.97079 348 SER D N 1
ATOM 14737 C CA . SER D 1 348 ? 6.64961 -20.31673 113.20653 1.000 32.41156 348 SER D CA 1
ATOM 14738 C C . SER D 1 348 ? 8.10601 -19.88035 113.22333 1.000 29.96432 348 SER D C 1
ATOM 14739 O O . SER D 1 348 ? 8.83433 -20.18301 114.17180 1.000 31.56495 348 SER D O 1
ATOM 14742 N N . LEU D 1 349 ? 8.55236 -19.15117 112.19568 1.000 29.47606 349 LEU D N 1
ATOM 14743 C CA . LEU D 1 349 ? 9.96057 -18.78072 112.10414 1.000 26.81678 349 LEU D CA 1
ATOM 14744 C C . LEU D 1 349 ? 10.36764 -17.73786 113.13959 1.000 29.50937 349 LEU D C 1
ATOM 14745 O O . LEU D 1 349 ? 11.53453 -17.70278 113.55147 1.000 29.00153 349 LEU D O 1
ATOM 14750 N N . LEU D 1 350 ? 9.45075 -16.87355 113.55619 1.000 27.48174 350 LEU D N 1
ATOM 14751 C CA . LEU D 1 350 ? 9.74054 -15.92252 114.62289 1.000 27.57475 350 LEU D CA 1
ATOM 14752 C C . LEU D 1 350 ? 9.62172 -16.51448 116.01961 1.000 35.02658 350 LEU D C 1
ATOM 14753 O O . LEU D 1 350 ? 10.09985 -15.88077 116.96187 1.000 39.36780 350 LEU D O 1
ATOM 14758 N N . TYR D 1 351 ? 9.02527 -17.69485 116.17328 1.000 30.78548 351 TYR D N 1
ATOM 14759 C CA . TYR D 1 351 ? 8.79084 -18.25935 117.50753 1.000 32.69591 351 TYR D CA 1
ATOM 14760 C C . TYR D 1 351 ? 10.05195 -18.37636 118.35914 1.000 37.37919 351 TYR D C 1
ATOM 14761 O O . TYR D 1 351 ? 9.98614 -18.02797 119.55166 1.000 38.65322 351 TYR D O 1
ATOM 14770 N N . PRO D 1 352 ? 11.20313 -18.83493 117.84464 1.000 28.53412 352 PRO D N 1
ATOM 14771 C CA . PRO D 1 352 ? 12.40234 -18.89530 118.71459 1.000 32.74527 352 PRO D CA 1
ATOM 14772 C C . PRO D 1 352 ? 12.76805 -17.55128 119.34011 1.000 37.06454 352 PRO D C 1
ATOM 14773 O O . PRO D 1 352 ? 12.98971 -17.45584 120.56829 1.000 36.28975 352 PRO D O 1
ATOM 14777 N N . SER D 1 353 ? 12.76317 -16.48981 118.53387 1.000 34.49151 353 SER D N 1
ATOM 14778 C CA . SER D 1 353 ? 13.20304 -15.18045 118.99588 1.000 38.52476 353 SER D CA 1
ATOM 14779 C C . SER D 1 353 ? 12.22689 -14.55169 119.97062 1.000 38.89828 353 SER D C 1
ATOM 14780 O O . SER D 1 353 ? 12.59607 -13.59731 120.65303 1.000 42.65335 353 SER D O 1
ATOM 14783 N N . ARG D 1 354 ? 10.99644 -15.04272 120.02267 1.000 36.27354 354 ARG D N 1
ATOM 14784 C CA . ARG D 1 354 ? 9.96389 -14.47230 120.86162 1.000 40.02421 354 ARG D CA 1
ATOM 14785 C C . ARG D 1 354 ? 9.85235 -15.19666 122.19143 1.000 38.07489 354 ARG D C 1
ATOM 14786 O O . ARG D 1 354 ? 8.98291 -14.86286 122.99816 1.000 45.37687 354 ARG D O 1
ATOM 14794 N N . GLN D 1 355 ? 10.70125 -16.19122 122.43157 1.000 45.67561 355 GLN D N 1
ATOM 14795 C CA . GLN D 1 355 ? 10.68176 -16.88591 123.70700 1.000 45.25527 355 GLN D CA 1
ATOM 14796 C C . GLN D 1 355 ? 11.28063 -15.99049 124.78310 1.000 51.74467 355 GLN D C 1
ATOM 14797 O O . GLN D 1 355 ? 11.95228 -14.99581 124.49866 1.000 49.87470 355 GLN D O 1
ATOM 14803 N N . ASN D 1 356 ? 11.00392 -16.34749 126.03406 1.000 59.12471 356 ASN D N 1
ATOM 14804 C CA . ASN D 1 356 ? 11.50709 -15.62382 127.19906 1.000 56.25140 356 ASN D CA 1
ATOM 14805 C C . ASN D 1 356 ? 12.22399 -16.62879 128.09386 1.000 56.15874 356 ASN D C 1
ATOM 14806 O O . ASN D 1 356 ? 11.56695 -17.38125 128.83366 1.000 58.57422 356 ASN D O 1
ATOM 14811 N N . PRO D 1 357 ? 13.56734 -16.68879 128.04699 1.000 46.25241 357 PRO D N 1
ATOM 14812 C CA . PRO D 1 357 ? 14.47003 -15.84501 127.25116 1.000 49.76268 357 PRO D CA 1
ATOM 14813 C C . PRO D 1 357 ? 14.44413 -16.22925 125.78064 1.000 52.00163 357 PRO D C 1
ATOM 14814 O O . PRO D 1 357 ? 14.06019 -17.34930 125.46128 1.000 49.49114 357 PRO D O 1
ATOM 14818 N N . PRO D 1 358 ? 14.85851 -15.32531 124.89466 1.000 50.84140 358 PRO D N 1
ATOM 14819 C CA . PRO D 1 358 ? 14.88721 -15.65827 123.46823 1.000 44.78272 358 PRO D CA 1
ATOM 14820 C C . PRO D 1 358 ? 15.81156 -16.82769 123.17288 1.000 49.92128 358 PRO D C 1
ATOM 14821 O O . PRO D 1 358 ? 16.85371 -17.00943 123.80362 1.000 46.81836 358 PRO D O 1
ATOM 14825 N N . VAL D 1 359 ? 15.41897 -17.62240 122.18253 1.000 47.40548 359 VAL D N 1
ATOM 14826 C CA . VAL D 1 359 ? 16.20736 -18.74355 121.69446 1.000 45.84917 359 VAL D CA 1
ATOM 14827 C C . VAL D 1 359 ? 16.60223 -18.43653 120.25039 1.000 51.81106 359 VAL D C 1
ATOM 14828 O O . VAL D 1 359 ? 15.73835 -18.11433 119.42852 1.000 49.45352 359 VAL D O 1
ATOM 14832 N N . SER D 1 360 ? 17.90360 -18.48755 119.94253 1.000 63.75667 360 SER D N 1
ATOM 14833 C CA . SER D 1 360 ? 18.40391 -18.06205 118.62714 1.000 66.40800 360 SER D CA 1
ATOM 14834 C C . SER D 1 360 ? 18.65466 -19.29372 117.75896 1.000 62.44452 360 SER D C 1
ATOM 14835 O O . SER D 1 360 ? 19.73511 -19.88315 117.78241 1.000 71.08178 360 SER D O 1
ATOM 14838 N N . LEU D 1 361 ? 17.65526 -19.66352 116.96350 1.000 32.68752 361 LEU D N 1
ATOM 14839 C CA . LEU D 1 361 ? 17.75432 -20.82271 116.08759 1.000 33.19757 361 LEU D CA 1
ATOM 14840 C C . LEU D 1 361 ? 18.32341 -20.34852 114.75430 1.000 27.66240 361 LEU D C 1
ATOM 14841 O O . LEU D 1 361 ? 17.67870 -19.53416 114.07664 1.000 30.79470 361 LEU D O 1
ATOM 14846 N N . PRO D 1 362 ? 19.51747 -20.78210 114.35821 1.000 26.90409 362 PRO D N 1
ATOM 14847 C CA . PRO D 1 362 ? 20.08722 -20.30254 113.09106 1.000 22.17954 362 PRO D CA 1
ATOM 14848 C C . PRO D 1 362 ? 19.30542 -20.81588 111.89897 1.000 25.05756 362 PRO D C 1
ATOM 14849 O O . PRO D 1 362 ? 18.81333 -21.95464 111.89844 1.000 26.30294 362 PRO D O 1
ATOM 14853 N N . TYR D 1 363 ? 19.26565 -19.98473 110.85140 1.000 20.80187 363 TYR D N 1
ATOM 14854 C CA . TYR D 1 363 ? 18.55988 -20.30799 109.62178 1.000 23.68071 363 TYR D CA 1
ATOM 14855 C C . TYR D 1 363 ? 19.52594 -20.26413 108.45357 1.000 24.00705 363 TYR D C 1
ATOM 14856 O O . TYR D 1 363 ? 20.38702 -19.37837 108.38562 1.000 24.74817 363 TYR D O 1
ATOM 14865 N N . TYR D 1 364 ? 19.36577 -21.21703 107.52919 1.000 20.60968 364 TYR D N 1
ATOM 14866 C CA . TYR D 1 364 ? 20.17869 -21.33236 106.31282 1.000 20.12806 364 TYR D CA 1
ATOM 14867 C C . TYR D 1 364 ? 19.28857 -21.33461 105.07487 1.000 23.49186 364 TYR D C 1
ATOM 14868 O O . TYR D 1 364 ? 19.39634 -22.20048 104.20666 1.000 29.34063 364 TYR D O 1
ATOM 14877 N N . PHE D 1 365 ? 18.40740 -20.35422 104.96582 1.000 23.05448 365 PHE D N 1
ATOM 14878 C CA . PHE D 1 365 ? 17.31391 -20.46593 103.98459 1.000 20.85272 365 PHE D CA 1
ATOM 14879 C C . PHE D 1 365 ? 17.77954 -20.48364 102.52936 1.000 22.46766 365 PHE D C 1
ATOM 14880 O O . PHE D 1 365 ? 18.43866 -19.55022 102.06261 1.000 22.63900 365 PHE D O 1
ATOM 14888 N N . HIS D 1 366 ? 17.33176 -21.49911 101.78784 1.000 22.01370 366 HIS D N 1
ATOM 14889 C CA . HIS D 1 366 ? 17.17893 -21.33085 100.33158 1.000 19.41206 366 HIS D CA 1
ATOM 14890 C C . HIS D 1 366 ? 16.32165 -20.09742 100.10313 1.000 22.03150 366 HIS D C 1
ATOM 14891 O O . HIS D 1 366 ? 15.24075 -19.98855 100.69405 1.000 24.26228 366 HIS D O 1
ATOM 14898 N N . ALA D 1 367 ? 16.74325 -19.18827 99.21797 1.000 17.75623 367 ALA D N 1
ATOM 14899 C CA . ALA D 1 367 ? 15.95235 -17.96846 99.04881 1.000 19.11122 367 ALA D CA 1
ATOM 14900 C C . ALA D 1 367 ? 16.28288 -17.33230 97.69268 1.000 19.08208 367 ALA D C 1
ATOM 14901 O O . ALA D 1 367 ? 17.46193 -17.21103 97.32216 1.000 21.20643 367 ALA D O 1
ATOM 14903 N N . GLY D 1 368 ? 15.24118 -16.92584 96.96502 1.000 20.56418 368 GLY D N 1
ATOM 14904 C CA . GLY D 1 368 ? 15.48576 -16.27236 95.66547 1.000 21.49229 368 GLY D CA 1
ATOM 14905 C C . GLY D 1 368 ? 16.00996 -17.17607 94.57586 1.000 20.19827 368 GLY D C 1
ATOM 14906 O O . GLY D 1 368 ? 16.68214 -16.70113 93.62088 1.000 19.18947 368 GLY D O 1
ATOM 14907 N N . GLU D 1 369 ? 15.71649 -18.47082 94.65682 1.000 18.89874 369 GLU D N 1
ATOM 14908 C CA . GLU D 1 369 ? 16.03440 -19.44002 93.59899 1.000 21.31599 369 GLU D CA 1
ATOM 14909 C C . GLU D 1 369 ? 15.01423 -19.33006 92.44874 1.000 23.65019 369 GLU D C 1
ATOM 14910 O O . GLU D 1 369 ? 14.17192 -20.20755 92.21416 1.000 20.20640 369 GLU D O 1
ATOM 14916 N N . THR D 1 370 ? 15.05474 -18.18076 91.77368 1.000 19.57230 370 THR D N 1
ATOM 14917 C CA . THR D 1 370 ? 13.93542 -17.78165 90.90889 1.000 19.05061 370 THR D CA 1
ATOM 14918 C C . THR D 1 370 ? 14.37414 -16.74739 89.87138 1.000 18.88498 370 THR D C 1
ATOM 14919 O O . THR D 1 370 ? 15.29503 -15.96833 90.09356 1.000 19.97355 370 THR D O 1
ATOM 14923 N N . ASN D 1 371 ? 13.63880 -16.72428 88.75463 1.000 18.86162 371 ASN D N 1
ATOM 14924 C CA . ASN D 1 371 ? 13.72332 -15.65107 87.76517 1.000 19.47174 371 ASN D CA 1
ATOM 14925 C C . ASN D 1 371 ? 12.69301 -14.55847 88.02033 1.000 20.61713 371 ASN D C 1
ATOM 14926 O O . ASN D 1 371 ? 12.69039 -13.53602 87.32460 1.000 19.97781 371 ASN D O 1
ATOM 14931 N N . TRP D 1 372 ? 11.79391 -14.75461 88.98752 1.000 19.22909 372 TRP D N 1
ATOM 14932 C CA . TRP D 1 372 ? 10.78675 -13.74396 89.24170 1.000 17.59729 372 TRP D CA 1
ATOM 14933 C C . TRP D 1 372 ? 11.36612 -12.51311 89.93097 1.000 18.76784 372 TRP D C 1
ATOM 14934 O O . TRP D 1 372 ? 12.34672 -12.57816 90.69008 1.000 21.04211 372 TRP D O 1
ATOM 14945 N N . GLN D 1 373 ? 10.71486 -11.39171 89.71350 1.000 18.64981 373 GLN D N 1
ATOM 14946 C CA . GLN D 1 373 ? 11.08969 -10.14060 90.35465 1.000 18.67483 373 GLN D CA 1
ATOM 14947 C C . GLN D 1 373 ? 9.87219 -9.43026 90.90632 1.000 21.34208 373 GLN D C 1
ATOM 14948 O O . GLN D 1 373 ? 8.83739 -9.32058 90.23547 1.000 21.70092 373 GLN D O 1
ATOM 14954 N N . GLY D 1 374 ? 10.00250 -8.92907 92.13457 1.000 20.75375 374 GLY D N 1
ATOM 14955 C CA . GLY D 1 374 ? 8.90801 -8.22598 92.77781 1.000 22.90281 374 GLY D CA 1
ATOM 14956 C C . GLY D 1 374 ? 7.76791 -9.09695 93.24632 1.000 24.32659 374 GLY D C 1
ATOM 14957 O O . GLY D 1 374 ? 6.66434 -8.58117 93.43425 1.000 24.59436 374 GLY D O 1
ATOM 14958 N N . THR D 1 375 ? 7.98769 -10.40846 93.39561 1.000 21.63261 375 THR D N 1
ATOM 14959 C CA . THR D 1 375 ? 6.92545 -11.34777 93.73329 1.000 21.79100 375 THR D CA 1
ATOM 14960 C C . THR D 1 375 ? 7.15925 -11.85461 95.15360 1.000 20.29501 375 THR D C 1
ATOM 14961 O O . THR D 1 375 ? 8.20492 -11.60499 95.76054 1.000 23.12170 375 THR D O 1
ATOM 14965 N N . GLU D 1 376 ? 6.20865 -12.66946 95.60815 1.000 25.91165 376 GLU D N 1
ATOM 14966 C CA . GLU D 1 376 ? 6.36369 -13.37031 96.88556 1.000 24.77833 376 GLU D CA 1
ATOM 14967 C C . GLU D 1 376 ? 7.61592 -14.22697 96.91744 1.000 26.95894 376 GLU D C 1
ATOM 14968 O O . GLU D 1 376 ? 8.16414 -14.45591 98.00439 1.000 29.54471 376 GLU D O 1
ATOM 14974 N N . VAL D 1 377 ? 8.11162 -14.68426 95.75910 1.000 22.22461 377 VAL D N 1
ATOM 14975 C CA . VAL D 1 377 ? 9.23973 -15.61421 95.75348 1.000 23.58666 377 VAL D CA 1
ATOM 14976 C C . VAL D 1 377 ? 10.55422 -14.87587 95.96186 1.000 26.08815 377 VAL D C 1
ATOM 14977 O O . VAL D 1 377 ? 11.32521 -15.20682 96.87075 1.000 26.71583 377 VAL D O 1
ATOM 14981 N N . ASP D 1 378 ? 10.86998 -13.89590 95.09956 1.000 23.34876 378 ASP D N 1
ATOM 14982 C CA . ASP D 1 378 ? 12.14469 -13.21742 95.31320 1.000 24.20962 378 ASP D CA 1
ATOM 14983 C C . ASP D 1 378 ? 12.13035 -12.36324 96.58750 1.000 21.00916 378 ASP D C 1
ATOM 14984 O O . ASP D 1 378 ? 13.19133 -12.18280 97.20501 1.000 22.91844 378 ASP D O 1
ATOM 14989 N N . TYR D 1 379 ? 10.94981 -11.97167 97.08997 1.000 22.44517 379 TYR D N 1
ATOM 14990 C CA . TYR D 1 379 ? 10.95106 -11.26410 98.37067 1.000 22.30553 379 TYR D CA 1
ATOM 14991 C C . TYR D 1 379 ? 11.24628 -12.19425 99.54819 1.000 22.97111 379 TYR D C 1
ATOM 14992 O O . TYR D 1 379 ? 11.45364 -11.70134 100.66526 1.000 21.68451 379 TYR D O 1
ATOM 15001 N N . ASN D 1 380 ? 11.30919 -13.51155 99.33889 1.000 19.93789 380 ASN D N 1
ATOM 15002 C CA . ASN D 1 380 ? 11.88976 -14.36463 100.38352 1.000 20.20594 380 ASN D CA 1
ATOM 15003 C C . ASN D 1 380 ? 13.27776 -13.87419 100.79132 1.000 25.39910 380 ASN D C 1
ATOM 15004 O O . ASN D 1 380 ? 13.68859 -14.06543 101.93954 1.000 23.33525 380 ASN D O 1
ATOM 15009 N N . LEU D 1 381 ? 14.01337 -13.22248 99.88456 1.000 22.25179 381 LEU D N 1
ATOM 15010 C CA . LEU D 1 381 ? 15.32385 -12.68826 100.27363 1.000 18.13929 381 LEU D CA 1
ATOM 15011 C C . LEU D 1 381 ? 15.20282 -11.66112 101.40000 1.000 21.02876 381 LEU D C 1
ATOM 15012 O O . LEU D 1 381 ? 16.06312 -11.61344 102.28199 1.000 23.24563 381 LEU D O 1
ATOM 15017 N N . VAL D 1 382 ? 14.16137 -10.82043 101.37391 1.000 22.92294 382 VAL D N 1
ATOM 15018 C CA . VAL D 1 382 ? 13.95032 -9.82232 102.42645 1.000 25.91921 382 VAL D CA 1
ATOM 15019 C C . VAL D 1 382 ? 13.68769 -10.50374 103.76478 1.000 26.04207 382 VAL D C 1
ATOM 15020 O O . VAL D 1 382 ? 14.30569 -10.16701 104.77843 1.000 22.44018 382 VAL D O 1
ATOM 15024 N N . ASP D 1 383 ? 12.76991 -11.46866 103.78533 1.000 23.30764 383 ASP D N 1
ATOM 15025 C CA . ASP D 1 383 ? 12.48474 -12.18404 105.02245 1.000 27.78387 383 ASP D CA 1
ATOM 15026 C C . ASP D 1 383 ? 13.68447 -12.99499 105.50820 1.000 22.92350 383 ASP D C 1
ATOM 15027 O O . ASP D 1 383 ? 13.91242 -13.07802 106.72562 1.000 26.09777 383 ASP D O 1
ATOM 15032 N N . ALA D 1 384 ? 14.46059 -13.58064 104.59645 1.000 21.90782 384 ALA D N 1
ATOM 15033 C CA . ALA D 1 384 ? 15.62134 -14.35918 105.03553 1.000 22.34361 384 ALA D CA 1
ATOM 15034 C C . ALA D 1 384 ? 16.60347 -13.49883 105.81965 1.000 27.50538 384 ALA D C 1
ATOM 15035 O O . ALA D 1 384 ? 17.16097 -13.95403 106.81550 1.000 22.99513 384 ALA D O 1
ATOM 15037 N N . LEU D 1 385 ? 16.79850 -12.24647 105.40159 1.000 23.93025 385 LEU D N 1
ATOM 15038 C CA . LEU D 1 385 ? 17.69889 -11.35184 106.11635 1.000 25.02857 385 LEU D CA 1
ATOM 15039 C C . LEU D 1 385 ? 17.06168 -10.81551 107.38797 1.000 28.44912 385 LEU D C 1
ATOM 15040 O O . LEU D 1 385 ? 17.75399 -10.66316 108.40132 1.000 29.19785 385 LEU D O 1
ATOM 15045 N N . LEU D 1 386 ? 15.73548 -10.54861 107.38792 1.000 24.28048 386 LEU D N 1
ATOM 15046 C CA . LEU D 1 386 ? 15.11177 -10.08052 108.62523 1.000 26.00828 386 LEU D CA 1
ATOM 15047 C C . LEU D 1 386 ? 15.12082 -11.16009 109.70148 1.000 29.14028 386 LEU D C 1
ATOM 15048 O O . LEU D 1 386 ? 15.09632 -10.84099 110.89660 1.000 29.50850 386 LEU D O 1
ATOM 15053 N N . LEU D 1 387 ? 15.10953 -12.43205 109.29524 1.000 28.28212 387 LEU D N 1
ATOM 15054 C CA . LEU D 1 387 ? 15.22538 -13.57044 110.19387 1.000 25.55307 387 LEU D CA 1
ATOM 15055 C C . LEU D 1 387 ? 16.67517 -13.92994 110.50493 1.000 26.83540 387 LEU D C 1
ATOM 15056 O O . LEU D 1 387 ? 16.92253 -14.96398 111.12652 1.000 27.76788 387 LEU D O 1
ATOM 15061 N N . ASN D 1 388 ? 17.63755 -13.10797 110.08203 1.000 25.54784 388 ASN D N 1
ATOM 15062 C CA . ASN D 1 388 ? 19.03916 -13.29925 110.45709 1.000 25.54279 388 ASN D CA 1
ATOM 15063 C C . ASN D 1 388 ? 19.64059 -14.58874 109.90190 1.000 22.97153 388 ASN D C 1
ATOM 15064 O O . ASN D 1 388 ? 20.47941 -15.20733 110.55485 1.000 25.61180 388 ASN D O 1
ATOM 15069 N N . ALA D 1 389 ? 19.35068 -14.92299 108.63593 1.000 22.87193 389 ALA D N 1
ATOM 15070 C CA . ALA D 1 389 ? 19.94474 -16.10986 108.03870 1.000 22.49592 389 ALA D CA 1
ATOM 15071 C C . ALA D 1 389 ? 21.46842 -16.05215 108.09881 1.000 23.21088 389 ALA D C 1
ATOM 15072 O O . ALA D 1 389 ? 22.08207 -14.99785 107.91416 1.000 26.36062 389 ALA D O 1
ATOM 15074 N N . THR D 1 390 ? 22.07195 -17.19452 108.41019 1.000 21.22868 390 THR D N 1
ATOM 15075 C CA . THR D 1 390 ? 23.52488 -17.26902 108.49717 1.000 22.62875 390 THR D CA 1
ATOM 15076 C C . THR D 1 390 ? 24.15200 -17.31329 107.10598 1.000 20.80776 390 THR D C 1
ATOM 15077 O O . THR D 1 390 ? 25.17673 -16.66538 106.85545 1.000 23.52663 390 THR D O 1
ATOM 15081 N N . ARG D 1 391 ? 23.56998 -18.10266 106.21095 1.000 19.41125 391 ARG D N 1
ATOM 15082 C CA . ARG D 1 391 ? 23.89482 -18.10974 104.77799 1.000 20.46555 391 ARG D CA 1
ATOM 15083 C C . ARG D 1 391 ? 22.57521 -18.16188 104.02686 1.000 18.49593 391 ARG D C 1
ATOM 15084 O O . ARG D 1 391 ? 21.55024 -18.52270 104.60163 1.000 21.74802 391 ARG D O 1
ATOM 15092 N N . ILE D 1 392 ? 22.60341 -17.84962 102.71853 1.000 18.39354 392 ILE D N 1
ATOM 15093 C CA . ILE D 1 392 ? 21.39493 -18.00156 101.91827 1.000 22.90132 392 ILE D CA 1
ATOM 15094 C C . ILE D 1 392 ? 21.69697 -18.91080 100.73941 1.000 21.59500 392 ILE D C 1
ATOM 15095 O O . ILE D 1 392 ? 22.78159 -18.85945 100.15127 1.000 21.46531 392 ILE D O 1
ATOM 15100 N N . GLY D 1 393 ? 20.75099 -19.79607 100.44104 1.000 19.52384 393 GLY D N 1
ATOM 15101 C CA . GLY D 1 393 ? 20.94383 -20.71453 99.34349 1.000 20.25734 393 GLY D CA 1
ATOM 15102 C C . GLY D 1 393 ? 20.50808 -20.07178 98.04527 1.000 21.68975 393 GLY D C 1
ATOM 15103 O O . GLY D 1 393 ? 19.36547 -19.62739 97.92086 1.000 21.69791 393 GLY D O 1
ATOM 15104 N N . HIS D 1 394 ? 21.41832 -20.07597 97.05729 1.000 20.92050 394 HIS D N 1
ATOM 15105 C CA . HIS D 1 394 ? 21.22971 -19.61780 95.67440 1.000 20.37375 394 HIS D CA 1
ATOM 15106 C C . HIS D 1 394 ? 21.24831 -18.10031 95.55018 1.000 18.58299 394 HIS D C 1
ATOM 15107 O O . HIS D 1 394 ? 22.18151 -17.52829 94.96597 1.000 22.90661 394 HIS D O 1
ATOM 15114 N N . GLY D 1 395 ? 20.19690 -17.44585 96.02061 1.000 20.14678 395 GLY D N 1
ATOM 15115 C CA . GLY D 1 395 ? 20.13926 -16.00192 95.89062 1.000 21.04028 395 GLY D CA 1
ATOM 15116 C C . GLY D 1 395 ? 20.21677 -15.60234 94.43114 1.000 21.30806 395 GLY D C 1
ATOM 15117 O O . GLY D 1 395 ? 20.84688 -14.59595 94.09683 1.000 20.87403 395 GLY D O 1
ATOM 15118 N N . PHE D 1 396 ? 19.59764 -16.39181 93.54105 1.000 19.13988 396 PHE D N 1
ATOM 15119 C CA . PHE D 1 396 ? 19.70785 -16.07084 92.11138 1.000 18.48926 396 PHE D CA 1
ATOM 15120 C C . PHE D 1 396 ? 19.10718 -14.70434 91.80687 1.000 21.92532 396 PHE D C 1
ATOM 15121 O O . PHE D 1 396 ? 19.63229 -13.96338 90.97387 1.000 21.41132 396 PHE D O 1
ATOM 15129 N N . ALA D 1 397 ? 18.02779 -14.32933 92.50494 1.000 19.79078 397 ALA D N 1
ATOM 15130 C CA . ALA D 1 397 ? 17.39034 -13.03313 92.31365 1.000 18.19852 397 ALA D CA 1
ATOM 15131 C C . ALA D 1 397 ? 18.09316 -11.90186 93.04052 1.000 19.01442 397 ALA D C 1
ATOM 15132 O O . ALA D 1 397 ? 17.62546 -10.76175 92.96080 1.000 20.13723 397 ALA D O 1
ATOM 15134 N N . LEU D 1 398 ? 19.19705 -12.16860 93.74111 1.000 19.05660 398 LEU D N 1
ATOM 15135 C CA . LEU D 1 398 ? 19.74151 -11.16004 94.65072 1.000 17.21484 398 LEU D CA 1
ATOM 15136 C C . LEU D 1 398 ? 20.21999 -9.91728 93.89573 1.000 20.37660 398 LEU D C 1
ATOM 15137 O O . LEU D 1 398 ? 20.04244 -8.79246 94.37507 1.000 19.27896 398 LEU D O 1
ATOM 15142 N N . ILE D 1 399 ? 20.77783 -10.09486 92.68528 1.000 19.18425 399 ILE D N 1
ATOM 15143 C CA . ILE D 1 399 ? 21.27966 -8.93571 91.94781 1.000 18.22476 399 ILE D CA 1
ATOM 15144 C C . ILE D 1 399 ? 20.14513 -7.96795 91.59259 1.000 22.16013 399 ILE D C 1
ATOM 15145 O O . ILE D 1 399 ? 20.40812 -6.80050 91.27335 1.000 20.85151 399 ILE D O 1
ATOM 15150 N N . LYS D 1 400 ? 18.88206 -8.40407 91.67849 1.000 18.68981 400 LYS D N 1
ATOM 15151 C CA . LYS D 1 400 ? 17.77867 -7.46951 91.43511 1.000 18.64079 400 LYS D CA 1
ATOM 15152 C C . LYS D 1 400 ? 17.38003 -6.68122 92.67922 1.000 23.57878 400 LYS D C 1
ATOM 15153 O O . LYS D 1 400 ? 16.44742 -5.88516 92.60914 1.000 24.36631 400 LYS D O 1
ATOM 15159 N N . HIS D 1 401 ? 18.05314 -6.89110 93.81493 1.000 20.89300 401 HIS D N 1
ATOM 15160 C CA . HIS D 1 401 ? 17.64489 -6.30801 95.10052 1.000 21.05276 401 HIS D CA 1
ATOM 15161 C C . HIS D 1 401 ? 18.81881 -5.59186 95.76139 1.000 22.52678 401 HIS D C 1
ATOM 15162 O O . HIS D 1 401 ? 19.47557 -6.14217 96.66294 1.000 22.36948 401 HIS D O 1
ATOM 15169 N N . PRO D 1 402 ? 19.07967 -4.34893 95.36264 1.000 22.85082 402 PRO D N 1
ATOM 15170 C CA . PRO D 1 402 ? 20.28227 -3.64240 95.83867 1.000 24.91158 402 PRO D CA 1
ATOM 15171 C C . PRO D 1 402 ? 20.29064 -3.41766 97.32701 1.000 19.36314 402 PRO D C 1
ATOM 15172 O O . PRO D 1 402 ? 21.37541 -3.43808 97.91849 1.000 21.57842 402 PRO D O 1
ATOM 15176 N N . ARG D 1 403 ? 19.12504 -3.22155 97.96457 1.000 21.58946 403 ARG D N 1
ATOM 15177 C CA . ARG D 1 403 ? 19.14193 -2.99908 99.41116 1.000 22.74782 403 ARG D CA 1
ATOM 15178 C C . ARG D 1 403 ? 19.41952 -4.28704 100.17976 1.000 25.12133 403 ARG D C 1
ATOM 15179 O O . ARG D 1 403 ? 20.01184 -4.24264 101.27275 1.000 26.83794 403 ARG D O 1
ATOM 15187 N N . VAL D 1 404 ? 18.96072 -5.43024 99.65427 1.000 22.16348 404 VAL D N 1
ATOM 15188 C CA . VAL D 1 404 ? 19.31354 -6.70468 100.26657 1.000 20.34985 404 VAL D CA 1
ATOM 15189 C C . VAL D 1 404 ? 20.80654 -6.97411 100.09765 1.000 21.31398 404 VAL D C 1
ATOM 15190 O O . VAL D 1 404 ? 21.44323 -7.52518 100.99903 1.000 22.29801 404 VAL D O 1
ATOM 15194 N N . ILE D 1 405 ? 21.38458 -6.63140 98.92408 1.000 21.81973 405 ILE D N 1
ATOM 15195 C CA . ILE D 1 405 ? 22.83645 -6.81643 98.73129 1.000 16.80251 405 ILE D CA 1
ATOM 15196 C C . ILE D 1 405 ? 23.63605 -6.09989 99.81112 1.000 19.70513 405 ILE D C 1
ATOM 15197 O O . ILE D 1 405 ? 24.63496 -6.63211 100.31750 1.000 20.12540 405 ILE D O 1
ATOM 15202 N N . GLU D 1 406 ? 23.24978 -4.86104 100.12312 1.000 20.25042 406 GLU D N 1
ATOM 15203 C CA . GLU D 1 406 ? 23.91861 -4.11864 101.19836 1.000 22.46512 406 GLU D CA 1
ATOM 15204 C C . GLU D 1 406 ? 23.94565 -4.91242 102.49872 1.000 25.05564 406 GLU D C 1
ATOM 15205 O O . GLU D 1 406 ? 24.96172 -4.92866 103.21179 1.000 22.35025 406 GLU D O 1
ATOM 15211 N N . LEU D 1 407 ? 22.80046 -5.49829 102.87046 1.000 23.71253 407 LEU D N 1
ATOM 15212 C CA . LEU D 1 407 ? 22.72106 -6.22562 104.13585 1.000 24.60694 407 LEU D CA 1
ATOM 15213 C C . LEU D 1 407 ? 23.55553 -7.49076 104.09769 1.000 22.50383 407 LEU D C 1
ATOM 15214 O O . LEU D 1 407 ? 24.21145 -7.82689 105.08137 1.000 24.03122 407 LEU D O 1
ATOM 15219 N N . VAL D 1 408 ? 23.52003 -8.20282 102.97063 1.000 20.72094 408 VAL D N 1
ATOM 15220 C CA . VAL D 1 408 ? 24.31200 -9.41419 102.80760 1.000 20.86298 408 VAL D CA 1
ATOM 15221 C C . VAL D 1 408 ? 25.80164 -9.09881 102.95471 1.000 23.04753 408 VAL D C 1
ATOM 15222 O O . VAL D 1 408 ? 26.54775 -9.79649 103.66464 1.000 21.21078 408 VAL D O 1
ATOM 15226 N N . LYS D 1 409 ? 26.25608 -8.02366 102.30410 1.000 21.58958 409 LYS D N 1
ATOM 15227 C CA . LYS D 1 409 ? 27.66455 -7.62866 102.43837 1.000 18.66995 409 LYS D CA 1
ATOM 15228 C C . LYS D 1 409 ? 27.98566 -7.17485 103.85628 1.000 23.23929 409 LYS D C 1
ATOM 15229 O O . LYS D 1 409 ? 29.03464 -7.52800 104.40942 1.000 26.43433 409 LYS D O 1
ATOM 15235 N N . SER D 1 410 ? 27.12543 -6.34073 104.43954 1.000 22.92929 410 SER D N 1
ATOM 15236 C CA A SER D 1 410 ? 27.40679 -5.75416 105.75038 0.560 23.93827 410 SER D CA 1
ATOM 15237 C CA B SER D 1 410 ? 27.44627 -5.75999 105.74427 0.440 23.93799 410 SER D CA 1
ATOM 15238 C C . SER D 1 410 ? 27.49540 -6.82516 106.83762 1.000 22.79097 410 SER D C 1
ATOM 15239 O O . SER D 1 410 ? 28.36930 -6.77947 107.71495 1.000 26.14020 410 SER D O 1
ATOM 15244 N N . ARG D 1 411 ? 26.58823 -7.77479 106.79816 1.000 23.13738 411 ARG D N 1
ATOM 15245 C CA . ARG D 1 411 ? 26.49142 -8.84355 107.77325 1.000 25.45110 411 ARG D CA 1
ATOM 15246 C C . ARG D 1 411 ? 27.36901 -10.04471 107.45709 1.000 31.01790 411 ARG D C 1
ATOM 15247 O O . ARG D 1 411 ? 27.50617 -10.92586 108.32147 1.000 28.31246 411 ARG D O 1
ATOM 15255 N N . GLY D 1 412 ? 27.94170 -10.12607 106.25682 1.000 25.28419 412 GLY D N 1
ATOM 15256 C CA . GLY D 1 412 ? 28.76348 -11.28663 105.96030 1.000 24.12063 412 GLY D CA 1
ATOM 15257 C C . GLY D 1 412 ? 27.96704 -12.56358 105.80517 1.000 24.02197 412 GLY D C 1
ATOM 15258 O O . GLY D 1 412 ? 28.40226 -13.62577 106.27750 1.000 24.77913 412 GLY D O 1
ATOM 15259 N N . VAL D 1 413 ? 26.83252 -12.48483 105.11750 1.000 25.15726 413 VAL D N 1
ATOM 15260 C CA . VAL D 1 413 ? 25.93430 -13.61156 104.89948 1.000 19.30000 413 VAL D CA 1
ATOM 15261 C C . VAL D 1 413 ? 26.33317 -14.23603 103.56618 1.000 19.11061 413 VAL D C 1
ATOM 15262 O O . VAL D 1 413 ? 25.98577 -13.71516 102.50128 1.000 21.93617 413 VAL D O 1
ATOM 15266 N N . ALA D 1 414 ? 27.03256 -15.36960 103.60436 1.000 22.93110 414 ALA D N 1
ATOM 15267 C CA . ALA D 1 414 ? 27.51632 -15.92608 102.34104 1.000 22.66150 414 ALA D CA 1
ATOM 15268 C C . ALA D 1 414 ? 26.36135 -16.45906 101.49106 1.000 20.32018 414 ALA D C 1
ATOM 15269 O O . ALA D 1 414 ? 25.38156 -17.00496 102.00317 1.000 21.85874 414 ALA D O 1
ATOM 15271 N N . VAL D 1 415 ? 26.47079 -16.27015 100.18489 1.000 19.08629 415 VAL D N 1
ATOM 15272 C CA . VAL D 1 415 ? 25.49234 -16.76500 99.22483 1.000 17.14596 415 VAL D CA 1
ATOM 15273 C C . VAL D 1 415 ? 26.04279 -18.06056 98.67233 1.000 19.17983 415 VAL D C 1
ATOM 15274 O O . VAL D 1 415 ? 27.16897 -18.07572 98.15445 1.000 19.87150 415 VAL D O 1
ATOM 15278 N N . GLU D 1 416 ? 25.27070 -19.14012 98.77491 1.000 16.99039 416 GLU D N 1
ATOM 15279 C CA . GLU D 1 416 ? 25.70200 -20.46321 98.30653 1.000 15.79519 416 GLU D CA 1
ATOM 15280 C C . GLU D 1 416 ? 25.29577 -20.57747 96.84763 1.000 17.72936 416 GLU D C 1
ATOM 15281 O O . GLU D 1 416 ? 24.10917 -20.71431 96.54621 1.000 19.86275 416 GLU D O 1
ATOM 15287 N N . VAL D 1 417 ? 26.27116 -20.54529 95.95997 1.000 18.68274 417 VAL D N 1
ATOM 15288 C CA . VAL D 1 417 ? 26.01633 -20.49130 94.51803 1.000 17.87423 417 VAL D CA 1
ATOM 15289 C C . VAL D 1 417 ? 26.23702 -21.88404 93.95060 1.000 19.59923 417 VAL D C 1
ATOM 15290 O O . VAL D 1 417 ? 27.33445 -22.43641 94.07644 1.000 19.98623 417 VAL D O 1
ATOM 15294 N N . ASN D 1 418 ? 25.22730 -22.41715 93.24585 1.000 18.47475 418 ASN D N 1
ATOM 15295 C CA . ASN D 1 418 ? 25.20039 -23.78478 92.74095 1.000 17.26135 418 ASN D CA 1
ATOM 15296 C C . ASN D 1 418 ? 24.93143 -23.71125 91.23699 1.000 19.90917 418 ASN D C 1
ATOM 15297 O O . ASN D 1 418 ? 23.76580 -23.81299 90.80648 1.000 20.26417 418 ASN D O 1
ATOM 15302 N N . PRO D 1 419 ? 25.96777 -23.51111 90.41528 1.000 17.72425 419 PRO D N 1
ATOM 15303 C CA . PRO D 1 419 ? 25.71339 -23.08782 89.03018 1.000 16.82127 419 PRO D CA 1
ATOM 15304 C C . PRO D 1 419 ? 25.14316 -24.17860 88.13972 1.000 19.55207 419 PRO D C 1
ATOM 15305 O O . PRO D 1 419 ? 24.26401 -23.88071 87.30832 1.000 20.45674 419 PRO D O 1
ATOM 15309 N N . VAL D 1 420 ? 25.61718 -25.41991 88.26187 1.000 18.84920 420 VAL D N 1
ATOM 15310 C CA . VAL D 1 420 ? 25.06904 -26.49932 87.41625 1.000 18.55398 420 VAL D CA 1
ATOM 15311 C C . VAL D 1 420 ? 23.60383 -26.75162 87.76174 1.000 17.14468 420 VAL D C 1
ATOM 15312 O O . VAL D 1 420 ? 22.77638 -26.95082 86.87503 1.000 19.19038 420 VAL D O 1
ATOM 15316 N N . SER D 1 421 ? 23.26910 -26.77226 89.04441 1.000 21.11073 421 SER D N 1
ATOM 15317 C CA . SER D 1 421 ? 21.86807 -26.88077 89.45909 1.000 17.16729 421 SER D CA 1
ATOM 15318 C C . SER D 1 421 ? 21.02045 -25.76399 88.83878 1.000 18.50202 421 SER D C 1
ATOM 15319 O O . SER D 1 421 ? 19.91275 -26.01351 88.33836 1.000 19.69407 421 SER D O 1
ATOM 15322 N N . ASN D 1 422 ? 21.51123 -24.51912 88.86580 1.000 18.54243 422 ASN D N 1
ATOM 15323 C CA . ASN D 1 422 ? 20.67174 -23.43453 88.33940 1.000 18.72123 422 ASN D CA 1
ATOM 15324 C C . ASN D 1 422 ? 20.45893 -23.53659 86.83941 1.000 20.18106 422 ASN D C 1
ATOM 15325 O O . ASN D 1 422 ? 19.40321 -23.13377 86.34025 1.000 20.15557 422 ASN D O 1
ATOM 15330 N N . GLN D 1 423 ? 21.44265 -24.04978 86.10637 1.000 16.64395 423 GLN D N 1
ATOM 15331 C CA . GLN D 1 423 ? 21.25005 -24.26327 84.67198 1.000 18.29396 423 GLN D CA 1
ATOM 15332 C C . GLN D 1 423 ? 20.29948 -25.42799 84.40930 1.000 18.48469 423 GLN D C 1
ATOM 15333 O O . GLN D 1 423 ? 19.29444 -25.28719 83.70446 1.000 19.11433 423 GLN D O 1
ATOM 15339 N N . LEU D 1 424 ? 20.58254 -26.58413 84.99866 1.000 20.28745 424 LEU D N 1
ATOM 15340 C CA . LEU D 1 424 ? 19.78963 -27.73899 84.63887 1.000 18.59995 424 LEU D CA 1
ATOM 15341 C C . LEU D 1 424 ? 18.34957 -27.62386 85.13899 1.000 23.43105 424 LEU D C 1
ATOM 15342 O O . LEU D 1 424 ? 17.43001 -28.14997 84.47536 1.000 21.06441 424 LEU D O 1
ATOM 15347 N N . LEU D 1 425 ? 18.11753 -26.92598 86.26455 1.000 19.22238 425 LEU D N 1
ATOM 15348 C CA . LEU D 1 425 ? 16.75908 -26.79548 86.80744 1.000 19.27836 425 LEU D CA 1
ATOM 15349 C C . LEU D 1 425 ? 16.09251 -25.47664 86.40296 1.000 24.32877 425 LEU D C 1
ATOM 15350 O O . LEU D 1 425 ? 15.12506 -25.04212 87.04915 1.000 23.19780 425 LEU D O 1
ATOM 15355 N N . GLY D 1 426 ? 16.56000 -24.84348 85.31875 1.000 19.51622 426 GLY D N 1
ATOM 15356 C CA . GLY D 1 426 ? 15.71580 -23.92233 84.57653 1.000 23.40297 426 GLY D CA 1
ATOM 15357 C C . GLY D 1 426 ? 15.83755 -22.44265 84.86324 1.000 21.85157 426 GLY D C 1
ATOM 15358 O O . GLY D 1 426 ? 14.97487 -21.67649 84.39855 1.000 23.91557 426 GLY D O 1
ATOM 15359 N N . LEU D 1 427 ? 16.85956 -22.00129 85.60889 1.000 20.26178 427 LEU D N 1
ATOM 15360 C CA . LEU D 1 427 ? 16.99944 -20.57444 85.84662 1.000 18.34934 427 LEU D CA 1
ATOM 15361 C C . LEU D 1 427 ? 17.82348 -19.85424 84.77911 1.000 20.63843 427 LEU D C 1
ATOM 15362 O O . LEU D 1 427 ? 17.72430 -18.62143 84.69239 1.000 21.43593 427 LEU D O 1
ATOM 15367 N N . VAL D 1 428 ? 18.62196 -20.57049 83.98339 1.000 21.02138 428 VAL D N 1
ATOM 15368 C CA . VAL D 1 428 ? 19.52163 -19.90144 83.02980 1.000 17.57099 428 VAL D CA 1
ATOM 15369 C C . VAL D 1 428 ? 19.98147 -20.92223 82.00919 1.000 20.06763 428 VAL D C 1
ATOM 15370 O O . VAL D 1 428 ? 20.01273 -22.12734 82.27725 1.000 19.95829 428 VAL D O 1
ATOM 15374 N N . LYS D 1 429 ? 20.25690 -20.44647 80.79200 1.000 18.56126 429 LYS D N 1
ATOM 15375 C CA . LYS D 1 429 ? 20.75186 -21.36995 79.78308 1.000 17.10838 429 LYS D CA 1
ATOM 15376 C C . LYS D 1 429 ? 22.25707 -21.22864 79.56623 1.000 19.01705 429 LYS D C 1
ATOM 15377 O O . LYS D 1 429 ? 23.01013 -22.16918 79.81822 1.000 24.21776 429 LYS D O 1
ATOM 15383 N N . ASP D 1 430 ? 22.68798 -20.06965 79.08620 1.000 19.51271 430 ASP D N 1
ATOM 15384 C CA . ASP D 1 430 ? 24.10406 -19.72891 78.94450 1.000 19.22009 430 ASP D CA 1
ATOM 15385 C C . ASP D 1 430 ? 24.64154 -19.35170 80.31553 1.000 17.88343 430 ASP D C 1
ATOM 15386 O O . ASP D 1 430 ? 24.21890 -18.34208 80.88918 1.000 18.87292 430 ASP D O 1
ATOM 15391 N N . LEU D 1 431 ? 25.61280 -20.11191 80.82847 1.000 17.25648 431 LEU D N 1
ATOM 15392 C CA . LEU D 1 431 ? 26.01784 -19.84170 82.20139 1.000 17.50338 431 LEU D CA 1
ATOM 15393 C C . LEU D 1 431 ? 26.76698 -18.50419 82.36474 1.000 16.77455 431 LEU D C 1
ATOM 15394 O O . LEU D 1 431 ? 26.88500 -18.02568 83.50190 1.000 17.94920 431 LEU D O 1
ATOM 15399 N N . ARG D 1 432 ? 27.19396 -17.83948 81.27437 1.000 18.28688 432 ARG D N 1
ATOM 15400 C CA . ARG D 1 432 ? 27.70475 -16.47359 81.46201 1.000 19.55421 432 ARG D CA 1
ATOM 15401 C C . ARG D 1 432 ? 26.61584 -15.48154 81.85738 1.000 17.33100 432 ARG D C 1
ATOM 15402 O O . ARG D 1 432 ? 26.95420 -14.36402 82.26955 1.000 18.89192 432 ARG D O 1
ATOM 15410 N N . ASN D 1 433 ? 25.34006 -15.86072 81.74685 1.000 16.02904 433 ASN D N 1
ATOM 15411 C CA . ASN D 1 433 ? 24.22633 -15.03360 82.22018 1.000 16.19297 433 ASN D CA 1
ATOM 15412 C C . ASN D 1 433 ? 23.87045 -15.35570 83.65960 1.000 17.87055 433 ASN D C 1
ATOM 15413 O O . ASN D 1 433 ? 22.87688 -14.81564 84.17713 1.000 18.56856 433 ASN D O 1
ATOM 15418 N N . HIS D 1 434 ? 24.62420 -16.24725 84.29275 1.000 16.77342 434 HIS D N 1
ATOM 15419 C CA . HIS D 1 434 ? 24.32959 -16.57682 85.68622 1.000 18.49935 434 HIS D CA 1
ATOM 15420 C C . HIS D 1 434 ? 24.35628 -15.32156 86.56710 1.000 18.48462 434 HIS D C 1
ATOM 15421 O O . HIS D 1 434 ? 25.32684 -14.55651 86.56085 1.000 17.61591 434 HIS D O 1
ATOM 15428 N N . ALA D 1 435 ? 23.30410 -15.14890 87.38884 1.000 15.75335 435 ALA D N 1
ATOM 15429 C CA . ALA D 1 435 ? 23.12331 -13.92056 88.15762 1.000 16.86301 435 ALA D CA 1
ATOM 15430 C C . ALA D 1 435 ? 24.13455 -13.75600 89.29345 1.000 18.23937 435 ALA D C 1
ATOM 15431 O O . ALA D 1 435 ? 24.19572 -12.68380 89.91095 1.000 21.30329 435 ALA D O 1
ATOM 15433 N N . ALA D 1 436 ? 24.98006 -14.74597 89.52951 1.000 18.12944 436 ALA D N 1
ATOM 15434 C CA . ALA D 1 436 ? 26.02092 -14.59579 90.53373 1.000 21.09969 436 ALA D CA 1
ATOM 15435 C C . ALA D 1 436 ? 27.27326 -13.94531 89.96489 1.000 19.39832 436 ALA D C 1
ATOM 15436 O O . ALA D 1 436 ? 28.13386 -13.53513 90.73156 1.000 21.49173 436 ALA D O 1
ATOM 15438 N N . ALA D 1 437 ? 27.42205 -13.86007 88.63390 1.000 19.42852 437 ALA D N 1
ATOM 15439 C CA . ALA D 1 437 ? 28.60421 -13.17974 88.11830 1.000 17.72031 437 ALA D CA 1
ATOM 15440 C C . ALA D 1 437 ? 28.66222 -11.73413 88.58239 1.000 17.84418 437 ALA D C 1
ATOM 15441 O O . ALA D 1 437 ? 29.72738 -11.29599 89.04667 1.000 18.06118 437 ALA D O 1
ATOM 15443 N N . PRO D 1 438 ? 27.58731 -10.95152 88.53286 1.000 18.23717 438 PRO D N 1
ATOM 15444 C CA . PRO D 1 438 ? 27.69613 -9.58428 89.07936 1.000 16.86854 438 PRO D CA 1
ATOM 15445 C C . PRO D 1 438 ? 27.85618 -9.55907 90.58900 1.000 21.36726 438 PRO D C 1
ATOM 15446 O O . PRO D 1 438 ? 28.37243 -8.57458 91.11427 1.000 23.22184 438 PRO D O 1
ATOM 15450 N N . LEU D 1 439 ? 27.43237 -10.59367 91.30314 1.000 16.87709 439 LEU D N 1
ATOM 15451 C CA . LEU D 1 439 ? 27.71504 -10.59672 92.74894 1.000 17.18926 439 LEU D CA 1
ATOM 15452 C C . LEU D 1 439 ? 29.20826 -10.72202 92.98771 1.000 19.50603 439 LEU D C 1
ATOM 15453 O O . LEU D 1 439 ? 29.78837 -10.03817 93.84847 1.000 19.84779 439 LEU D O 1
ATOM 15458 N N . LEU D 1 440 ? 29.83648 -11.67104 92.28517 1.000 17.13189 440 LEU D N 1
ATOM 15459 C CA . LEU D 1 440 ? 31.26905 -11.88029 92.44793 1.000 17.45798 440 LEU D CA 1
ATOM 15460 C C . LEU D 1 440 ? 32.05434 -10.62796 92.06006 1.000 18.02938 440 LEU D C 1
ATOM 15461 O O . LEU D 1 440 ? 33.08994 -10.32543 92.67891 1.000 19.90047 440 LEU D O 1
ATOM 15466 N N . ALA D 1 441 ? 31.60674 -9.91140 91.00988 1.000 16.05507 441 ALA D N 1
ATOM 15467 C CA . ALA D 1 441 ? 32.31798 -8.69694 90.60078 1.000 16.06156 441 ALA D CA 1
ATOM 15468 C C . ALA D 1 441 ? 32.26147 -7.61621 91.65751 1.000 21.22209 441 ALA D C 1
ATOM 15469 O O . ALA D 1 441 ? 33.13188 -6.74398 91.66544 1.000 22.95887 441 ALA D O 1
ATOM 15471 N N . GLN D 1 442 ? 31.27220 -7.67457 92.56061 1.000 19.81791 442 GLN D N 1
ATOM 15472 C CA . GLN D 1 442 ? 31.11452 -6.75496 93.68437 1.000 24.96863 442 GLN D CA 1
ATOM 15473 C C . GLN D 1 442 ? 31.68508 -7.27928 94.98076 1.000 23.54122 442 GLN D C 1
ATOM 15474 O O . GLN D 1 442 ? 31.51786 -6.61992 96.00472 1.000 24.71920 442 GLN D O 1
ATOM 15480 N N . ASN D 1 443 ? 32.28471 -8.46566 94.98211 1.000 20.71930 443 ASN D N 1
ATOM 15481 C CA . ASN D 1 443 ? 32.80767 -9.08418 96.20332 1.000 21.61413 443 ASN D CA 1
ATOM 15482 C C . ASN D 1 443 ? 31.70535 -9.30949 97.24466 1.000 20.00603 443 ASN D C 1
ATOM 15483 O O . ASN D 1 443 ? 31.95267 -9.23383 98.45603 1.000 21.16578 443 ASN D O 1
ATOM 15488 N N . VAL D 1 444 ? 30.49760 -9.62075 96.77542 1.000 19.42006 444 VAL D N 1
ATOM 15489 C CA . VAL D 1 444 ? 29.51673 -10.22994 97.69111 1.000 21.18797 444 VAL D CA 1
ATOM 15490 C C . VAL D 1 444 ? 30.09575 -11.53295 98.21287 1.000 20.24451 444 VAL D C 1
ATOM 15491 O O . VAL D 1 444 ? 30.70073 -12.27962 97.43486 1.000 23.20653 444 VAL D O 1
ATOM 15495 N N . PRO D 1 445 ? 29.97198 -11.87619 99.49417 1.000 20.44345 445 PRO D N 1
ATOM 15496 C CA . PRO D 1 445 ? 30.56960 -13.14266 99.95114 1.000 20.51607 445 PRO D CA 1
ATOM 15497 C C . PRO D 1 445 ? 29.84505 -14.32088 99.33823 1.000 20.06523 445 PRO D C 1
ATOM 15498 O O . PRO D 1 445 ? 28.61554 -14.46365 99.47855 1.000 22.52918 445 PRO D O 1
ATOM 15502 N N . VAL D 1 446 ? 30.60197 -15.16435 98.63383 1.000 18.90845 446 VAL D N 1
ATOM 15503 C CA . VAL D 1 446 ? 30.05010 -16.28703 97.88863 1.000 15.37001 446 VAL D CA 1
ATOM 15504 C C . VAL D 1 446 ? 30.85698 -17.53864 98.21086 1.000 19.18998 446 VAL D C 1
ATOM 15505 O O . VAL D 1 446 ? 32.08412 -17.48010 98.39213 1.000 20.85620 446 VAL D O 1
ATOM 15509 N N . VAL D 1 447 ? 30.17376 -18.67973 98.25813 1.000 18.95804 447 VAL D N 1
ATOM 15510 C CA . VAL D 1 447 ? 30.81229 -19.99024 98.24853 1.000 17.31162 447 VAL D CA 1
ATOM 15511 C C . VAL D 1 447 ? 30.17570 -20.78788 97.12610 1.000 19.42098 447 VAL D C 1
ATOM 15512 O O . VAL D 1 447 ? 28.98348 -20.62424 96.84214 1.000 20.72292 447 VAL D O 1
ATOM 15516 N N . ILE D 1 448 ? 30.97229 -21.59538 96.43658 1.000 19.07913 448 ILE D N 1
ATOM 15517 C CA . ILE D 1 448 ? 30.44247 -22.43944 95.36909 1.000 15.68396 448 ILE D CA 1
ATOM 15518 C C . ILE D 1 448 ? 30.08052 -23.79568 95.96157 1.000 17.28169 448 ILE D C 1
ATOM 15519 O O . ILE D 1 448 ? 30.81409 -24.31433 96.81820 1.000 20.01615 448 ILE D O 1
ATOM 15524 N N . SER D 1 449 ? 28.97534 -24.39393 95.48885 1.000 19.21436 449 SER D N 1
ATOM 15525 C CA . SER D 1 449 ? 28.64833 -25.74741 95.91840 1.000 19.37243 449 SER D CA 1
ATOM 15526 C C . SER D 1 449 ? 27.91987 -26.44861 94.77464 1.000 22.00785 449 SER D C 1
ATOM 15527 O O . SER D 1 449 ? 27.71814 -25.87773 93.69895 1.000 20.72118 449 SER D O 1
ATOM 15530 N N . SER D 1 450 ? 27.50749 -27.69937 95.01286 1.000 19.03111 450 SER D N 1
ATOM 15531 C CA . SER D 1 450 ? 26.97908 -28.52639 93.94020 1.000 21.38360 450 SER D CA 1
ATOM 15532 C C . SER D 1 450 ? 25.51423 -28.93622 94.09606 1.000 18.59139 450 SER D C 1
ATOM 15533 O O . SER D 1 450 ? 24.92237 -29.40239 93.09376 1.000 22.20449 450 SER D O 1
ATOM 15536 N N . ASP D 1 451 ? 24.91025 -28.75461 95.28563 1.000 21.87326 451 ASP D N 1
ATOM 15537 C CA . ASP D 1 451 ? 23.46416 -28.92004 95.53051 1.000 20.75502 451 ASP D CA 1
ATOM 15538 C C . ASP D 1 451 ? 23.01420 -30.38777 95.51044 1.000 21.53425 451 ASP D C 1
ATOM 15539 O O . ASP D 1 451 ? 22.74465 -30.98193 96.56464 1.000 21.15219 451 ASP D O 1
ATOM 15544 N N . ASP D 1 452 ? 22.88301 -30.97833 94.31556 1.000 20.54662 452 ASP D N 1
ATOM 15545 C CA . ASP D 1 452 ? 22.36975 -32.33694 94.13984 1.000 19.80947 452 ASP D CA 1
ATOM 15546 C C . ASP D 1 452 ? 23.21887 -33.10328 93.12694 1.000 19.27793 452 ASP D C 1
ATOM 15547 O O . ASP D 1 452 ? 22.68941 -33.62460 92.14022 1.000 21.56462 452 ASP D O 1
ATOM 15552 N N . PRO D 1 453 ? 24.54231 -33.15853 93.31040 1.000 16.85495 453 PRO D N 1
ATOM 15553 C CA . PRO D 1 453 ? 25.41625 -33.63920 92.21318 1.000 18.07082 453 PRO D CA 1
ATOM 15554 C C . PRO D 1 453 ? 25.13232 -35.06879 91.79919 1.000 21.54189 453 PRO D C 1
ATOM 15555 O O . PRO D 1 453 ? 25.35587 -35.43608 90.63097 1.000 21.67032 453 PRO D O 1
ATOM 15559 N N . GLY D 1 454 ? 24.64510 -35.90049 92.72250 1.000 20.09858 454 GLY D N 1
ATOM 15560 C CA . GLY D 1 454 ? 24.37989 -37.27514 92.35900 1.000 22.32642 454 GLY D CA 1
ATOM 15561 C C . GLY D 1 454 ? 23.24825 -37.39594 91.35943 1.000 25.15281 454 GLY D C 1
ATOM 15562 O O . GLY D 1 454 ? 23.22652 -38.33522 90.54242 1.000 23.61235 454 GLY D O 1
ATOM 15563 N N . VAL D 1 455 ? 22.31759 -36.43557 91.38561 1.000 19.80507 455 VAL D N 1
ATOM 15564 C CA . VAL D 1 455 ? 21.12470 -36.51705 90.53480 1.000 20.15195 455 VAL D CA 1
ATOM 15565 C C . VAL D 1 455 ? 21.50741 -36.41218 89.05557 1.000 23.14872 455 VAL D C 1
ATOM 15566 O O . VAL D 1 455 ? 20.87715 -37.03658 88.18942 1.000 22.93512 455 VAL D O 1
ATOM 15570 N N . TRP D 1 456 ? 22.51088 -35.59885 88.73700 1.000 21.21027 456 TRP D N 1
ATOM 15571 C CA . TRP D 1 456 ? 22.89981 -35.38937 87.34523 1.000 24.72518 456 TRP D CA 1
ATOM 15572 C C . TRP D 1 456 ? 24.37692 -35.73921 87.09586 1.000 22.92510 456 TRP D C 1
ATOM 15573 O O . TRP D 1 456 ? 25.01088 -35.21301 86.17447 1.000 22.79579 456 TRP D O 1
ATOM 15584 N N . GLU D 1 457 ? 24.93238 -36.66102 87.89501 1.000 21.06158 457 GLU D N 1
ATOM 15585 C CA . GLU D 1 457 ? 26.23128 -37.29126 87.60877 1.000 25.49719 457 GLU D CA 1
ATOM 15586 C C . GLU D 1 457 ? 27.38367 -36.27967 87.64874 1.000 29.74270 457 GLU D C 1
ATOM 15587 O O . GLU D 1 457 ? 28.37005 -36.41156 86.92031 1.000 27.39358 457 GLU D O 1
ATOM 15593 N N . ALA D 1 458 ? 27.28011 -35.27240 88.51706 1.000 21.55370 458 ALA D N 1
ATOM 15594 C CA . ALA D 1 458 ? 28.40597 -34.37847 88.69194 1.000 21.62872 458 ALA D CA 1
ATOM 15595 C C . ALA D 1 458 ? 29.31142 -34.88253 89.83483 1.000 21.02791 458 ALA D C 1
ATOM 15596 O O . ALA D 1 458 ? 28.90306 -35.66929 90.68971 1.000 21.47600 458 ALA D O 1
ATOM 15598 N N . LEU D 1 459 ? 30.55188 -34.46008 89.78094 1.000 20.82495 459 LEU D N 1
ATOM 15599 C CA . LEU D 1 459 ? 31.48845 -34.63223 90.87692 1.000 20.58333 459 LEU D CA 1
ATOM 15600 C C . LEU D 1 459 ? 31.05645 -33.79622 92.06785 1.000 19.12473 459 LEU D C 1
ATOM 15601 O O . LEU D 1 459 ? 30.22569 -32.87944 91.94708 1.000 20.74038 459 LEU D O 1
ATOM 15606 N N . PRO D 1 460 ? 31.61833 -34.09642 93.24211 1.000 19.24533 460 PRO D N 1
ATOM 15607 C CA . PRO D 1 460 ? 31.24092 -33.33224 94.44520 1.000 19.09954 460 PRO D CA 1
ATOM 15608 C C . PRO D 1 460 ? 31.42903 -31.84183 94.28741 1.000 21.77541 460 PRO D C 1
ATOM 15609 O O . PRO D 1 460 ? 30.56228 -31.06430 94.73614 1.000 21.98808 460 PRO D O 1
ATOM 15613 N N . MET D 1 461 ? 32.56288 -31.40688 93.73381 1.000 18.91248 461 MET D N 1
ATOM 15614 C CA . MET D 1 461 ? 32.78793 -29.96029 93.58490 1.000 17.16240 461 MET D CA 1
ATOM 15615 C C . MET D 1 461 ? 33.45518 -29.57122 92.27633 1.000 18.97194 461 MET D C 1
ATOM 15616 O O . MET D 1 461 ? 33.28516 -28.43210 91.85191 1.000 19.43919 461 MET D O 1
ATOM 15621 N N . SER D 1 462 ? 34.22349 -30.44583 91.63025 1.000 21.17185 462 SER D N 1
ATOM 15622 C CA . SER D 1 462 ? 35.09926 -29.96991 90.55928 1.000 19.80578 462 SER D CA 1
ATOM 15623 C C . SER D 1 462 ? 34.30076 -29.44753 89.35589 1.000 18.27599 462 SER D C 1
ATOM 15624 O O . SER D 1 462 ? 34.75818 -28.51282 88.68836 1.000 19.11058 462 SER D O 1
ATOM 15627 N N . HIS D 1 463 ? 33.13347 -30.03654 89.03344 1.000 20.06836 463 HIS D N 1
ATOM 15628 C CA . HIS D 1 463 ? 32.41693 -29.53622 87.86025 1.000 19.56776 463 HIS D CA 1
ATOM 15629 C C . HIS D 1 463 ? 31.84038 -28.15281 88.13840 1.000 19.39866 463 HIS D C 1
ATOM 15630 O O . HIS D 1 463 ? 31.93098 -27.24637 87.30380 1.000 21.04507 463 HIS D O 1
ATOM 15637 N N . ASP D 1 464 ? 31.25720 -27.95574 89.32536 1.000 19.46187 464 ASP D N 1
ATOM 15638 C CA . ASP D 1 464 ? 30.70404 -26.64239 89.65859 1.000 19.25479 464 ASP D CA 1
ATOM 15639 C C . ASP D 1 464 ? 31.80041 -25.58800 89.77060 1.000 18.99461 464 ASP D C 1
ATOM 15640 O O . ASP D 1 464 ? 31.59658 -24.43244 89.37888 1.000 19.86021 464 ASP D O 1
ATOM 15645 N N . MET D 1 465 ? 32.95166 -25.94105 90.35669 1.000 18.97221 465 MET D N 1
ATOM 15646 C CA . MET D 1 465 ? 34.04273 -24.97093 90.43950 1.000 18.19835 465 MET D CA 1
ATOM 15647 C C . MET D 1 465 ? 34.59762 -24.63140 89.05079 1.000 18.19833 465 MET D C 1
ATOM 15648 O O . MET D 1 465 ? 34.96329 -23.48573 88.79282 1.000 18.80245 465 MET D O 1
ATOM 15653 N N . TYR D 1 466 ? 34.66977 -25.61162 88.15678 1.000 15.77100 466 TYR D N 1
ATOM 15654 C CA . TYR D 1 466 ? 35.07066 -25.31946 86.77638 1.000 19.33607 466 TYR D CA 1
ATOM 15655 C C . TYR D 1 466 ? 34.09867 -24.36329 86.10624 1.000 16.10306 466 TYR D C 1
ATOM 15656 O O . TYR D 1 466 ? 34.51525 -23.37756 85.48345 1.000 17.65199 466 TYR D O 1
ATOM 15665 N N . VAL D 1 467 ? 32.79059 -24.61590 86.21780 1.000 17.59015 467 VAL D N 1
ATOM 15666 C CA . VAL D 1 467 ? 31.89762 -23.71051 85.50295 1.000 18.36211 467 VAL D CA 1
ATOM 15667 C C . VAL D 1 467 ? 31.87750 -22.33642 86.16685 1.000 16.09364 467 VAL D C 1
ATOM 15668 O O . VAL D 1 467 ? 31.76607 -21.32267 85.46363 1.000 20.08793 467 VAL D O 1
ATOM 15672 N N . ALA D 1 468 ? 31.99031 -22.24813 87.50713 1.000 18.16436 468 ALA D N 1
ATOM 15673 C CA . ALA D 1 468 ? 32.09500 -20.92748 88.11849 1.000 17.50727 468 ALA D CA 1
ATOM 15674 C C . ALA D 1 468 ? 33.30323 -20.18302 87.59184 1.000 19.59965 468 ALA D C 1
ATOM 15675 O O . ALA D 1 468 ? 33.20778 -18.98919 87.23650 1.000 19.34436 468 ALA D O 1
ATOM 15677 N N . PHE D 1 469 ? 34.44447 -20.87185 87.51285 1.000 17.31801 469 PHE D N 1
ATOM 15678 C CA . PHE D 1 469 ? 35.68241 -20.21961 87.12190 1.000 17.07952 469 PHE D CA 1
ATOM 15679 C C . PHE D 1 469 ? 35.68795 -19.81961 85.64500 1.000 20.00284 469 PHE D C 1
ATOM 15680 O O . PHE D 1 469 ? 36.28969 -18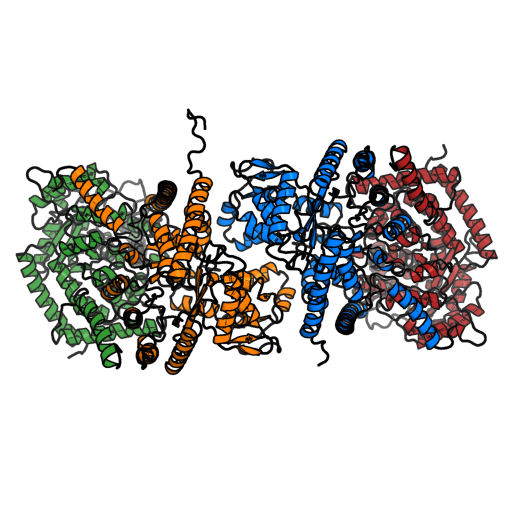.80078 85.28868 1.000 19.61484 469 PHE D O 1
ATOM 15688 N N . MET D 1 470 ? 35.01832 -20.59052 84.79294 1.000 18.41516 470 MET D N 1
ATOM 15689 C CA . MET D 1 470 ? 35.05087 -20.29035 83.36669 1.000 16.21416 470 MET D CA 1
ATOM 15690 C C . MET D 1 470 ? 33.90095 -19.41269 82.91672 1.000 17.80184 470 MET D C 1
ATOM 15691 O O . MET D 1 470 ? 34.00137 -18.77128 81.85498 1.000 18.56279 470 MET D O 1
ATOM 15696 N N . ASP D 1 471 ? 32.80985 -19.35250 83.68682 1.000 18.69686 471 ASP D N 1
ATOM 15697 C CA . ASP D 1 471 ? 31.61757 -18.65862 83.24051 1.000 17.57142 471 ASP D CA 1
ATOM 15698 C C . ASP D 1 471 ? 31.24479 -17.46684 84.09064 1.000 18.61739 471 ASP D C 1
ATOM 15699 O O . ASP D 1 471 ? 30.56429 -16.56702 83.59869 1.000 18.29533 471 ASP D O 1
ATOM 15704 N N . LEU D 1 472 ? 31.54798 -17.49107 85.38364 1.000 20.22265 472 LEU D N 1
ATOM 15705 C CA . LEU D 1 472 ? 31.03215 -16.48313 86.28194 1.000 15.77910 472 LEU D CA 1
ATOM 15706 C C . LEU D 1 472 ? 32.07256 -15.42001 86.64652 1.000 18.41094 472 LEU D C 1
ATOM 15707 O O . LEU D 1 472 ? 31.74813 -14.49436 87.39890 1.000 20.61007 472 LEU D O 1
ATOM 15712 N N . VAL D 1 473 ? 33.30584 -15.52141 86.14188 1.000 17.22471 473 VAL D N 1
ATOM 15713 C CA . VAL D 1 473 ? 34.29772 -14.45647 86.24464 1.000 14.99260 473 VAL D CA 1
ATOM 15714 C C . VAL D 1 473 ? 34.96601 -14.36964 84.87658 1.000 21.13471 473 VAL D C 1
ATOM 15715 O O . VAL D 1 473 ? 34.69249 -15.17427 83.97348 1.000 20.93096 473 VAL D O 1
ATOM 15719 N N . GLY D 1 474 ? 35.80562 -13.35304 84.71435 1.000 17.85105 474 GLY D N 1
ATOM 15720 C CA . GLY D 1 474 ? 36.27913 -12.97690 83.39158 1.000 19.95754 474 GLY D CA 1
ATOM 15721 C C . GLY D 1 474 ? 37.53639 -13.72262 82.90938 1.000 19.53151 474 GLY D C 1
ATOM 15722 O O . GLY D 1 474 ? 38.17186 -14.49975 83.61337 1.000 20.72744 474 GLY D O 1
ATOM 15723 N N . GLU D 1 475 ? 37.91188 -13.42637 81.65677 1.000 19.62693 475 GLU D N 1
ATOM 15724 C CA . GLU D 1 475 ? 39.05091 -14.06247 81.01643 1.000 19.79357 475 GLU D CA 1
ATOM 15725 C C . GLU D 1 475 ? 40.33855 -13.79949 81.77087 1.000 25.46581 475 GLU D C 1
ATOM 15726 O O . GLU D 1 475 ? 41.27073 -14.61954 81.74056 1.000 22.31010 475 GLU D O 1
ATOM 15732 N N . ASP D 1 476 ? 40.43161 -12.64041 82.40582 1.000 21.52698 476 ASP D N 1
ATOM 15733 C CA . ASP D 1 476 ? 41.65449 -12.22214 83.07210 1.000 26.90063 476 ASP D CA 1
ATOM 15734 C C . ASP D 1 476 ? 41.62833 -12.50612 84.57961 1.000 26.12401 476 ASP D C 1
ATOM 15735 O O . ASP D 1 476 ? 42.48876 -12.00981 85.31801 1.000 26.98980 476 ASP D O 1
ATOM 15740 N N . ALA D 1 477 ? 40.67163 -13.30082 85.03395 1.000 22.94219 477 ALA D N 1
ATOM 15741 C CA . ALA D 1 477 ? 40.53791 -13.73528 86.41825 1.000 23.66175 477 ALA D CA 1
ATOM 15742 C C . ALA D 1 477 ? 41.13211 -15.14010 86.51267 1.000 22.17695 477 ALA D C 1
ATOM 15743 O O . ALA D 1 477 ? 40.65208 -16.07092 85.86110 1.000 21.90199 477 ALA D O 1
ATOM 15745 N N . GLY D 1 478 ? 42.13523 -15.31459 87.36615 1.000 21.51283 478 GLY D N 1
ATOM 15746 C CA . GLY D 1 478 ? 42.82983 -16.59707 87.41275 1.000 19.89414 478 GLY D CA 1
ATOM 15747 C C . GLY D 1 478 ? 42.86546 -17.22648 88.79261 1.000 24.52327 478 GLY D C 1
ATOM 15748 O O . GLY D 1 478 ? 41.82566 -17.33513 89.44758 1.000 19.32602 478 GLY D O 1
ATOM 15749 N N . LEU D 1 479 ? 44.05824 -17.69174 89.20152 1.000 18.92514 479 LEU D N 1
ATOM 15750 C CA . LEU D 1 479 ? 44.18944 -18.53572 90.38095 1.000 17.62128 479 LEU D CA 1
ATOM 15751 C C . LEU D 1 479 ? 43.73869 -17.81775 91.64377 1.000 15.15784 479 LEU D C 1
ATOM 15752 O O . LEU D 1 479 ? 43.29116 -18.47824 92.58770 1.000 20.40001 479 LEU D O 1
ATOM 15757 N N . ASP D 1 480 ? 43.83871 -16.49012 91.65904 1.000 17.72775 480 ASP D N 1
ATOM 15758 C CA . ASP D 1 480 ? 43.39557 -15.73540 92.82009 1.000 19.37150 480 ASP D CA 1
ATOM 15759 C C . ASP D 1 480 ? 41.88741 -15.92229 93.06718 1.000 23.48933 480 ASP D C 1
ATOM 15760 O O . ASP D 1 480 ? 41.43920 -15.94803 94.21530 1.000 20.19653 480 ASP D O 1
ATOM 15765 N N . VAL D 1 481 ? 41.08482 -16.00447 92.00131 1.000 17.95149 481 VAL D N 1
ATOM 15766 C CA . VAL D 1 481 ? 39.65506 -16.24322 92.20226 1.000 20.25818 481 VAL D CA 1
ATOM 15767 C C . VAL D 1 481 ? 39.43108 -17.61117 92.82194 1.000 17.44225 481 VAL D C 1
ATOM 15768 O O . VAL D 1 481 ? 38.64192 -17.76436 93.75841 1.000 19.95544 481 VAL D O 1
ATOM 15772 N N . LEU D 1 482 ? 40.08312 -18.63370 92.27409 1.000 18.85096 482 LEU D N 1
ATOM 15773 C CA . LEU D 1 482 ? 39.92889 -19.97996 92.81077 1.000 16.30406 482 LEU D CA 1
ATOM 15774 C C . LEU D 1 482 ? 40.33321 -20.03666 94.28372 1.000 18.14498 482 LEU D C 1
ATOM 15775 O O . LEU D 1 482 ? 39.61240 -20.59959 95.11541 1.000 18.51303 482 LEU D O 1
ATOM 15780 N N . LYS D 1 483 ? 41.49571 -19.45914 94.61197 1.000 18.04255 483 LYS D N 1
ATOM 15781 C CA . LYS D 1 483 ? 41.95708 -19.50160 95.99385 1.000 16.56673 483 LYS D CA 1
ATOM 15782 C C . LYS D 1 483 ? 40.95172 -18.81263 96.92535 1.000 20.27306 483 LYS D C 1
ATOM 15783 O O . LYS D 1 483 ? 40.67602 -19.30746 98.02662 1.000 18.57404 483 LYS D O 1
ATOM 15789 N N . GLN D 1 484 ? 40.41509 -17.65617 96.51556 1.000 15.90786 484 GLN D N 1
ATOM 15790 C CA . GLN D 1 484 ? 39.49189 -16.94487 97.37996 1.000 18.09122 484 GLN D CA 1
ATOM 15791 C C . GLN D 1 484 ? 38.20900 -17.74094 97.58978 1.000 17.90943 484 GLN D C 1
ATOM 15792 O O . GLN D 1 484 ? 37.66281 -17.75583 98.69927 1.000 17.91156 484 GLN D O 1
ATOM 15798 N N . LEU D 1 485 ? 37.67457 -18.35762 96.51430 1.000 18.96213 485 LEU D N 1
ATOM 15799 C CA . LEU D 1 485 ? 36.44561 -19.14770 96.66721 1.000 18.24922 485 LEU D CA 1
ATOM 15800 C C . LEU D 1 485 ? 36.67982 -20.33751 97.58772 1.000 17.64478 485 LEU D C 1
ATOM 15801 O O . LEU D 1 485 ? 35.82672 -20.67524 98.41781 1.000 19.55407 485 LEU D O 1
ATOM 15806 N N . VAL D 1 486 ? 37.83089 -20.97858 97.45099 1.000 18.59213 486 VAL D N 1
ATOM 15807 C CA . VAL D 1 486 ? 38.16523 -22.09340 98.33565 1.000 16.67669 486 VAL D CA 1
ATOM 15808 C C . VAL D 1 486 ? 38.27238 -21.62381 99.78342 1.000 18.94436 486 VAL D C 1
ATOM 15809 O O . VAL D 1 486 ? 37.71398 -22.25495 100.68760 1.000 20.33767 486 VAL D O 1
ATOM 15813 N N . TRP D 1 487 ? 38.98184 -20.52815 100.02945 1.000 18.19234 487 TRP D N 1
ATOM 15814 C CA . TRP D 1 487 ? 39.12194 -20.05127 101.41965 1.000 18.60880 487 TRP D CA 1
ATOM 15815 C C . TRP D 1 487 ? 37.76399 -19.61227 101.96137 1.000 19.71265 487 TRP D C 1
ATOM 15816 O O . TRP D 1 487 ? 37.43310 -19.86053 103.13360 1.000 19.64436 487 TRP D O 1
ATOM 15827 N N . ASN D 1 488 ? 36.92842 -19.01451 101.10012 1.000 18.07982 488 ASN D N 1
ATOM 15828 C CA . ASN D 1 488 ? 35.59976 -18.58390 101.54680 1.000 19.48840 488 ASN D CA 1
ATOM 15829 C C . ASN D 1 488 ? 34.78854 -19.75453 102.09570 1.000 19.43135 488 ASN D C 1
ATOM 15830 O O . ASN D 1 488 ? 33.99220 -19.58207 103.02886 1.000 20.22243 488 ASN D O 1
ATOM 15835 N N . SER D 1 489 ? 34.89839 -20.92817 101.45774 1.000 19.19672 489 SER D N 1
ATOM 15836 C CA . SER D 1 489 ? 34.06923 -22.04822 101.87214 1.000 18.33485 489 SER D CA 1
ATOM 15837 C C . SER D 1 489 ? 34.41720 -22.49295 103.30731 1.000 17.94430 489 SER D C 1
ATOM 15838 O O . SER D 1 489 ? 33.54031 -23.07270 103.96537 1.000 22.68794 489 SER D O 1
ATOM 15841 N N . ILE D 1 490 ? 35.65342 -22.26498 103.77949 1.000 17.61381 490 ILE D N 1
ATOM 15842 C CA . ILE D 1 490 ? 35.94640 -22.56343 105.19189 1.000 19.92562 490 ILE D CA 1
ATOM 15843 C C . ILE D 1 490 ? 35.61106 -21.36771 106.07779 1.000 20.13852 490 ILE D C 1
ATOM 15844 O O . ILE D 1 490 ? 35.05873 -21.51039 107.18857 1.000 21.24739 490 ILE D O 1
ATOM 15849 N N . GLN D 1 491 ? 35.94171 -20.16255 105.59559 1.000 21.05201 491 GLN D N 1
ATOM 15850 C CA . GLN D 1 491 ? 35.72550 -18.94653 106.38258 1.000 21.07496 491 GLN D CA 1
ATOM 15851 C C . GLN D 1 491 ? 34.24634 -18.70836 106.69352 1.000 23.40702 491 GLN D C 1
ATOM 15852 O O . GLN D 1 491 ? 33.91064 -18.23019 107.79255 1.000 23.77158 491 GLN D O 1
ATOM 15858 N N . TYR D 1 492 ? 33.35105 -19.03160 105.74724 1.000 21.60293 492 TYR D N 1
ATOM 15859 C CA . TYR D 1 492 ? 31.91721 -18.86230 105.91733 1.000 20.57529 492 TYR D CA 1
ATOM 15860 C C . TYR D 1 492 ? 31.20633 -20.17197 106.27027 1.000 22.80309 492 TYR D C 1
ATOM 15861 O O . TYR D 1 492 ? 29.97574 -20.19465 106.33251 1.000 26.04193 492 TYR D O 1
ATOM 15870 N N . SER D 1 493 ? 31.96818 -21.23340 106.58589 1.000 21.73623 493 SER D N 1
ATOM 15871 C CA . SER D 1 493 ? 31.37316 -22.39953 107.23284 1.000 22.48739 493 SER D CA 1
ATOM 15872 C C . SER D 1 493 ? 30.90595 -22.02213 108.64248 1.000 25.18947 493 SER D C 1
ATOM 15873 O O . SER D 1 493 ? 31.20103 -20.94021 109.16370 1.000 25.82335 493 SER D O 1
ATOM 15876 N N . SER D 1 494 ? 30.18173 -22.93355 109.28298 1.000 25.91132 494 SER D N 1
ATOM 15877 C CA . SER D 1 494 ? 29.74891 -22.68964 110.64637 1.000 27.76254 494 SER D CA 1
ATOM 15878 C C . SER D 1 494 ? 30.66503 -23.35394 111.67090 1.000 27.73737 494 SER D C 1
ATOM 15879 O O . SER D 1 494 ? 30.22928 -23.61744 112.79663 1.000 29.92476 494 SER D O 1
ATOM 15882 N N . MET D 1 495 ? 31.91308 -23.65304 111.29331 1.000 26.82416 495 MET D N 1
ATOM 15883 C CA . MET D 1 495 ? 32.85617 -24.15648 112.31013 1.000 26.73543 495 MET D CA 1
ATOM 15884 C C . MET D 1 495 ? 33.06341 -23.12511 113.41204 1.000 27.12421 495 MET D C 1
ATOM 15885 O O . MET D 1 495 ? 32.95084 -21.92920 113.17739 1.000 30.77045 495 MET D O 1
ATOM 15890 N N . ASN D 1 496 ? 33.36695 -23.58611 114.63982 1.000 28.33360 496 ASN D N 1
ATOM 15891 C CA . ASN D 1 496 ? 33.68967 -22.61900 115.68203 1.000 29.00703 496 ASN D CA 1
ATOM 15892 C C . ASN D 1 496 ? 35.13173 -22.12966 115.48878 1.000 32.46457 496 ASN D C 1
ATOM 15893 O O . ASN D 1 496 ? 35.83090 -22.54456 114.57039 1.000 26.94798 496 ASN D O 1
ATOM 15898 N N . ALA D 1 497 ? 35.58621 -21.21747 116.35599 1.000 38.53210 497 ALA D N 1
ATOM 15899 C CA . ALA D 1 497 ? 36.86360 -20.54223 116.09246 1.000 32.74604 497 ALA D CA 1
ATOM 15900 C C . ALA D 1 497 ? 38.02448 -21.53500 116.10255 1.000 33.06203 497 ALA D C 1
ATOM 15901 O O . ALA D 1 497 ? 38.91792 -21.46866 115.24948 1.000 32.92948 497 ALA D O 1
ATOM 15903 N N . THR D 1 498 ? 38.01663 -22.45520 117.06541 1.000 35.19671 498 THR D N 1
ATOM 15904 C CA . THR D 1 498 ? 39.04749 -23.48947 117.18295 1.000 35.94246 498 THR D CA 1
ATOM 15905 C C . THR D 1 498 ? 39.05387 -24.41004 115.97591 1.000 36.63230 498 THR D C 1
ATOM 15906 O O . THR D 1 498 ? 40.10666 -24.67631 115.37650 1.000 32.73738 498 THR D O 1
ATOM 15910 N N . GLU D 1 499 ? 37.87274 -24.92137 115.60866 1.000 31.81362 499 GLU D N 1
ATOM 15911 C CA . GLU D 1 499 ? 37.76064 -25.77635 114.43909 1.000 28.61514 499 GLU D CA 1
ATOM 15912 C C . GLU D 1 499 ? 38.22646 -25.05244 113.18702 1.000 27.01634 499 GLU D C 1
ATOM 15913 O O . GLU D 1 499 ? 38.92892 -25.63275 112.35812 1.000 26.20084 499 GLU D O 1
ATOM 15919 N N . LYS D 1 500 ? 37.85065 -23.77904 113.03989 1.000 25.27665 500 LYS D N 1
ATOM 15920 C CA . LYS D 1 500 ? 38.14331 -23.05498 111.81404 1.000 25.83872 500 LYS D CA 1
ATOM 15921 C C . LYS D 1 500 ? 39.62544 -22.78916 111.68967 1.000 22.92158 500 LYS D C 1
ATOM 15922 O O . LYS D 1 500 ? 40.20149 -22.93150 110.60070 1.000 24.68846 500 LYS D O 1
ATOM 15928 N N . LYS D 1 501 ? 40.25991 -22.39799 112.79723 1.000 26.12770 501 LYS D N 1
ATOM 15929 C CA . LYS D 1 501 ? 41.69760 -22.20191 112.77015 1.000 29.39633 501 LYS D CA 1
ATOM 15930 C C . LYS D 1 501 ? 42.40249 -23.47623 112.33264 1.000 26.91956 501 LYS D C 1
ATOM 15931 O O . LYS D 1 501 ? 43.26994 -23.43164 111.45660 1.000 25.65570 501 LYS D O 1
ATOM 15937 N N . THR D 1 502 ? 42.01683 -24.62330 112.89844 1.000 25.35192 502 THR D N 1
ATOM 15938 C CA . THR D 1 502 ? 42.61544 -25.89682 112.50186 1.000 24.92639 502 THR D CA 1
ATOM 15939 C C . THR D 1 502 ? 42.33466 -26.21768 111.04373 1.000 25.16148 502 THR D C 1
ATOM 15940 O O . THR D 1 502 ? 43.21795 -26.67640 110.30840 1.000 25.34751 502 THR D O 1
ATOM 15944 N N . ALA D 1 503 ? 41.10932 -25.97094 110.59274 1.000 23.36374 503 ALA D N 1
ATOM 15945 C CA . ALA D 1 503 ? 40.77262 -26.30888 109.21721 1.000 19.59010 503 ALA D CA 1
ATOM 15946 C C . ALA D 1 503 ? 41.55959 -25.45086 108.21979 1.000 19.44494 503 ALA D C 1
ATOM 15947 O O . ALA D 1 503 ? 41.91374 -25.90774 107.11924 1.000 19.96974 503 ALA D O 1
ATOM 15949 N N . LEU D 1 504 ? 41.77252 -24.17445 108.54843 1.000 21.64603 504 LEU D N 1
ATOM 15950 C CA . LEU D 1 504 ? 42.50849 -23.31787 107.62465 1.000 23.60826 504 LEU D CA 1
ATOM 15951 C C . LEU D 1 504 ? 43.98824 -23.69663 107.56930 1.000 24.76734 504 LEU D C 1
ATOM 15952 O O . LEU D 1 504 ? 44.60772 -23.61723 106.49905 1.000 26.79618 504 LEU D O 1
ATOM 15957 N N . LYS D 1 505 ? 44.58081 -24.10081 108.69395 1.000 22.53344 505 LYS D N 1
ATOM 15958 C CA . LYS D 1 505 ? 45.95996 -24.61272 108.66326 1.000 25.61255 505 LYS D CA 1
ATOM 15959 C C . LYS D 1 505 ? 46.04484 -25.84348 107.75954 1.000 29.55347 505 LYS D C 1
ATOM 15960 O O . LYS D 1 505 ? 46.99752 -26.00167 106.98383 1.000 27.22644 505 LYS D O 1
ATOM 15966 N N . LEU D 1 506 ? 45.05733 -26.73196 107.85707 1.000 23.45273 506 LEU D N 1
ATOM 15967 C CA . LEU D 1 506 ? 45.03762 -27.92621 107.02636 1.000 24.46031 506 LEU D CA 1
ATOM 15968 C C . LEU D 1 506 ? 44.88078 -27.54779 105.55891 1.000 23.41307 506 LEU D C 1
ATOM 15969 O O . LEU D 1 506 ? 45.58283 -28.07433 104.70248 1.000 24.65832 506 LEU D O 1
ATOM 15974 N N . LEU D 1 507 ? 43.96658 -26.62764 105.26869 1.000 19.78218 507 LEU D N 1
ATOM 15975 C CA . LEU D 1 507 ? 43.74798 -26.19587 103.88670 1.000 22.04611 507 LEU D CA 1
ATOM 15976 C C . LEU D 1 507 ? 45.01896 -25.57736 103.30002 1.000 23.65137 507 LEU D C 1
ATOM 15977 O O . LEU D 1 507 ? 45.37309 -25.84617 102.14123 1.000 23.05440 507 LEU D O 1
ATOM 15982 N N . GLN D 1 508 ? 45.69991 -24.72641 104.08425 1.000 21.58747 508 GLN D N 1
ATOM 15983 C CA . GLN D 1 508 ? 46.94990 -24.11698 103.63891 1.000 22.55546 508 GLN D CA 1
ATOM 15984 C C . GLN D 1 508 ? 47.97596 -25.18220 103.26146 1.000 23.73866 508 GLN D C 1
ATOM 15985 O O . GLN D 1 508 ? 48.65898 -25.05686 102.23240 1.000 24.68016 508 GLN D O 1
ATOM 15991 N N . ALA D 1 509 ? 48.11241 -26.22186 104.09119 1.000 23.42185 509 ALA D N 1
ATOM 15992 C CA . ALA D 1 509 ? 49.02453 -27.32876 103.77974 1.000 24.10260 509 ALA D CA 1
ATOM 15993 C C . ALA D 1 509 ? 48.62344 -28.01341 102.46640 1.000 22.41511 509 ALA D C 1
ATOM 15994 O O . ALA D 1 509 ? 49.48230 -28.32422 101.62746 1.000 26.36799 509 ALA D O 1
ATOM 15996 N N . LYS D 1 510 ? 47.33981 -28.32381 102.31799 1.000 22.68643 510 LYS D N 1
ATOM 15997 C CA . LYS D 1 510 ? 46.86857 -28.93922 101.07913 1.000 21.57487 510 LYS D CA 1
ATOM 15998 C C . LYS D 1 510 ? 47.15574 -28.04196 99.88998 1.000 20.98232 510 LYS D C 1
ATOM 15999 O O . LYS D 1 510 ? 47.50178 -28.52407 98.80837 1.000 24.29761 510 LYS D O 1
ATOM 16005 N N . TRP D 1 511 ? 46.93331 -26.74766 100.05761 1.000 21.43370 511 TRP D N 1
ATOM 16006 C CA . TRP D 1 511 ? 47.14139 -25.80888 98.96610 1.000 20.72727 511 TRP D CA 1
ATOM 16007 C C . TRP D 1 511 ? 48.60749 -25.77918 98.55702 1.000 25.18732 511 TRP D C 1
ATOM 16008 O O . TRP D 1 511 ? 48.92564 -25.84874 97.36326 1.000 21.56760 511 TRP D O 1
ATOM 16019 N N . ASN D 1 512 ? 49.51598 -25.73222 99.53212 1.000 21.63327 512 ASN D N 1
ATOM 16020 C CA . ASN D 1 512 ? 50.94073 -25.73769 99.20313 1.000 21.36267 512 ASN D CA 1
ATOM 16021 C C . ASN D 1 512 ? 51.33508 -26.99152 98.41411 1.000 28.16574 512 ASN D C 1
ATOM 16022 O O . ASN D 1 512 ? 52.09861 -26.90684 97.43924 1.000 27.68676 512 ASN D O 1
ATOM 16027 N N . ASN D 1 513 ? 50.84996 -28.16704 98.84229 1.000 24.53775 513 ASN D N 1
ATOM 16028 C CA . ASN D 1 513 ? 51.17279 -29.41274 98.14052 1.000 27.34982 513 ASN D CA 1
ATOM 16029 C C . ASN D 1 513 ? 50.64265 -29.37626 96.70834 1.000 24.31567 513 ASN D C 1
ATOM 16030 O O . ASN D 1 513 ? 51.33684 -29.78373 95.76005 1.000 26.74809 513 ASN D O 1
ATOM 16035 N N . PHE D 1 514 ? 49.43026 -28.84769 96.54717 1.000 22.08037 514 PHE D N 1
ATOM 16036 C CA . PHE D 1 514 ? 48.78056 -28.70470 95.23877 1.000 21.91396 514 PHE D CA 1
ATOM 16037 C C . PHE D 1 514 ? 49.56913 -27.78894 94.31247 1.000 23.54264 514 PHE D C 1
ATOM 16038 O O . PHE D 1 514 ? 49.75458 -28.11303 93.12626 1.000 22.17929 514 PHE D O 1
ATOM 16046 N N . ILE D 1 515 ? 50.06454 -26.65175 94.82521 1.000 20.07338 515 ILE D N 1
ATOM 16047 C CA . ILE D 1 515 ? 50.86647 -25.77128 93.97165 1.000 20.93769 515 ILE D CA 1
ATOM 16048 C C . ILE D 1 515 ? 52.13606 -26.47886 93.53121 1.000 23.79517 515 ILE D C 1
ATOM 16049 O O . ILE D 1 515 ? 52.46218 -26.52494 92.33322 1.000 26.22177 515 ILE D O 1
ATOM 16054 N N . ASN D 1 516 ? 52.86982 -27.05284 94.48737 1.000 21.97311 516 ASN D N 1
ATOM 16055 C CA . ASN D 1 516 ? 54.11479 -27.72715 94.14379 1.000 24.87760 516 ASN D CA 1
ATOM 16056 C C . ASN D 1 516 ? 53.86880 -28.87392 93.16700 1.000 27.22175 516 ASN D C 1
ATOM 16057 O O . ASN D 1 516 ? 54.63867 -29.06701 92.21041 1.000 28.84717 516 ASN D O 1
ATOM 16062 N N . ASP D 1 517 ? 52.82870 -29.66901 93.41251 1.000 23.92557 517 ASP D N 1
ATOM 16063 C CA . ASP D 1 517 ? 52.56274 -30.82666 92.55643 1.000 30.05921 517 ASP D CA 1
ATOM 16064 C C . ASP D 1 517 ? 52.19669 -30.36662 91.15377 1.000 27.95663 517 ASP D C 1
ATOM 16065 O O . ASP D 1 517 ? 52.56977 -30.99701 90.15740 1.000 28.04847 517 ASP D O 1
ATOM 16070 N N . SER D 1 518 ? 51.45370 -29.26922 91.07190 1.000 24.09725 518 SER D N 1
ATOM 16071 C CA . SER D 1 518 ? 50.98116 -28.75477 89.79308 1.000 20.73790 518 SER D CA 1
ATOM 16072 C C . SER D 1 518 ? 52.14073 -28.23243 88.96208 1.000 23.95310 518 SER D C 1
ATOM 16073 O O . SER D 1 518 ? 52.20420 -28.47565 87.75117 1.000 24.77984 518 SER D O 1
ATOM 16076 N N . LEU D 1 519 ? 53.09898 -27.55009 89.59780 1.000 23.47919 519 LEU D N 1
ATOM 16077 C CA . LEU D 1 519 ? 54.25395 -27.06348 88.84336 1.000 22.26453 519 LEU D CA 1
ATOM 16078 C C . LEU D 1 519 ? 54.99331 -28.21250 88.17798 1.000 24.96152 519 LEU D C 1
ATOM 16079 O O . LEU D 1 519 ? 55.54058 -28.06736 87.06255 1.000 28.55865 519 LEU D O 1
ATOM 16084 N N . ILE D 1 520 ? 55.13642 -29.32515 88.89532 1.000 25.52711 520 ILE D N 1
ATOM 16085 C CA . ILE D 1 520 ? 55.83958 -30.48594 88.34790 1.000 28.34990 520 ILE D CA 1
ATOM 16086 C C . ILE D 1 520 ? 55.01583 -31.12934 87.23956 1.000 28.99467 520 ILE D C 1
ATOM 16087 O O . ILE D 1 520 ? 55.52820 -31.44171 86.15715 1.000 31.18409 520 ILE D O 1
ATOM 16092 N N . LYS D 1 521 ? 53.73383 -31.34567 87.51551 1.000 28.12425 521 LYS D N 1
ATOM 16093 C CA . LYS D 1 521 ? 52.83003 -32.04867 86.60995 1.000 28.23991 521 LYS D CA 1
ATOM 16094 C C . LYS D 1 521 ? 52.68795 -31.32605 85.26868 1.000 25.64814 521 LYS D C 1
ATOM 16095 O O . LYS D 1 521 ? 52.67623 -31.96896 84.21681 1.000 31.70781 521 LYS D O 1
ATOM 16101 N N . TRP D 1 522 ? 52.57017 -30.00057 85.27754 1.000 26.38200 522 TRP D N 1
ATOM 16102 C CA . TRP D 1 522 ? 52.38546 -29.21711 84.05825 1.000 27.36855 522 TRP D CA 1
ATOM 16103 C C . TRP D 1 522 ? 53.69108 -28.65470 83.51647 1.000 29.89522 522 TRP D C 1
ATOM 16104 O O . TRP D 1 522 ? 53.67674 -27.86289 82.57107 1.000 29.24861 522 TRP D O 1
ATOM 16115 N N . LYS D 1 523 ? 54.82097 -29.08726 84.08455 1.000 25.87087 523 LYS D N 1
ATOM 16116 C CA . LYS D 1 523 ? 56.15826 -28.78892 83.57233 1.000 29.36604 523 LYS D CA 1
ATOM 16117 C C . LYS D 1 523 ? 56.40015 -27.28174 83.54331 1.000 30.70943 523 LYS D C 1
ATOM 16118 O O . LYS D 1 523 ? 56.92249 -26.72699 82.57181 1.000 33.00604 523 LYS D O 1
ATOM 16124 N N . LEU D 1 524 ? 56.04948 -26.63320 84.64887 1.000 30.01735 524 LEU D N 1
ATOM 16125 C CA . LEU D 1 524 ? 56.17987 -25.19122 84.78983 1.000 33.81291 524 LEU D CA 1
ATOM 16126 C C . LEU D 1 524 ? 57.37120 -24.77696 85.64533 1.000 42.20560 524 LEU D C 1
ATOM 16127 O O . LEU D 1 524 ? 57.66225 -23.57933 85.72287 1.000 51.17489 524 LEU D O 1
ATOM 16132 N N . THR D 1 525 ? 58.05366 -25.71567 86.29675 1.000 40.40212 525 THR D N 1
ATOM 16133 C CA . THR D 1 525 ? 59.22304 -25.33842 87.09773 1.000 58.42069 525 THR D CA 1
ATOM 16134 C C . THR D 1 525 ? 60.30017 -24.85681 86.14387 1.000 60.65677 525 THR D C 1
ATOM 16135 O O . THR D 1 525 ? 60.93891 -25.65393 85.45354 1.000 68.84446 525 THR D O 1
ATOM 16139 N N . ASN D 1 526 ? 60.50069 -23.54653 86.09565 1.000 75.74657 526 ASN D N 1
ATOM 16140 C CA . ASN D 1 526 ? 61.44896 -22.96717 85.16010 1.000 79.51801 526 ASN D CA 1
ATOM 16141 C C . ASN D 1 526 ? 62.89111 -23.19409 85.62534 1.000 87.69323 526 ASN D C 1
ATOM 16142 O O . ASN D 1 526 ? 63.43565 -24.30376 85.52174 1.000 83.56831 526 ASN D O 1
#

Solvent-accessible surface area: 73312 Å² total; per-residue (Å²): 196,13,94,68,78,104,75,0,48,96,19,36,106,134,24,19,29,39,14,60,153,44,32,1,5,18,73,44,142,22,82,116,106,3,100,67,0,22,102,27,1,48,137,54,0,111,64,51,5,21,71,9,21,89,107,113,67,88,7,50,2,3,22,8,3,72,87,1,51,35,83,4,52,40,38,34,8,8,37,1,1,62,54,0,0,1,0,0,0,0,0,0,28,7,19,2,2,2,127,6,48,33,1,6,72,57,0,2,100,66,53,74,3,20,14,3,78,13,164,91,112,41,0,74,2,20,10,20,32,117,32,94,36,85,79,100,50,22,120,52,94,53,0,56,62,55,12,40,115,47,80,75,61,46,51,24,28,87,84,0,36,28,33,0,4,4,17,63,64,14,1,39,112,60,55,73,13,55,53,111,4,23,40,13,15,78,27,3,48,20,0,7,126,20,0,3,45,11,9,39,0,0,94,37,4,0,65,29,0,0,65,26,0,81,85,1,45,2,3,4,0,0,0,1,0,32,0,45,25,0,42,39,78,110,46,64,103,33,82,24,48,77,0,0,83,25,0,69,58,17,8,75,76,0,48,161,46,55,107,58,3,39,4,8,12,0,0,11,9,5,32,1,94,90,85,62,101,66,0,63,92,22,0,85,42,0,23,61,1,78,167,114,28,101,49,15,1,12,0,0,0,0,25,43,21,7,8,21,42,46,13,0,63,42,2,5,69,2,3,6,53,4,45,59,52,152,106,78,50,96,11,28,9,4,0,12,0,0,22,1,6,10,25,8,2,87,3,0,26,2,0,0,1,0,0,28,16,108,4,56,2,0,0,5,1,8,0,0,8,19,6,25,87,0,6,74,41,0,65,93,108,33,8,0,0,0,0,0,0,0,0,2,0,3,3,15,6,2,78,29,2,33,20,4,14,2,0,7,1,1,7,29,76,1,12,0,0,2,0,0,4,5,3,8,0,0,56,14,51,8,1,0,1,0,4,3,1,2,0,6,2,0,10,5,12,49,2,1,0,20,0,0,32,38,2,0,36,8,2,0,78,72,8,29,12,90,86,106,62,51,53,89,3,38,162,49,0,70,52,36,1,69,90,10,6,54,90,2,8,122,88,51,183,17,63,122,145,123,36,88,71,63,103,78,0,47,96,31,37,106,92,25,18,31,38,14,61,151,44,33,2,4,18,71,43,141,24,82,119,109,4,102,84,0,25,102,27,1,46,129,50,0,118,63,54,5,22,72,9,13,92,106,114,65,87,8,50,2,3,20,7,2,73,87,1,48,33,81,4,50,42,38,34,7,9,35,1,1,62,54,0,0,1,0,0,0,0,0,0,29,7,19,1,2,3,129,7,47,29,1,7,72,56,0,2,102,69,55,73,3,21,14,3,76,15,166,90,113,39,0,75,3,20,10,20,34,108,31,100,32,82,76,96,50,22,116,50,88,54,1,56,62,54,14,42,115,46,81,76,62,48,51,22,27,88,83,0,35,27,33,0,4,5,16,63,65,14,1,38,111,60,55,72,13,55,52,112,3,24,39,12,14,78,27,3,47,19,0,7,125,19,0,3,46,10,9,38,1,0,96,37,5,0,52,36,0,0,58,31,0,78,88,1,46,2,3,4,0,0,0,1,0,33,0,46,24,0,42,38,79,109,45,63,101,32,82,24,46,73,0,0,84,27,1,67,59,18,8,77,93,0,50,170,58,57,108,56,4,39,3,8,15,0,0,11,9,4,31,1,96,89,84,61,100,61,0,60,93,21,0,84,43,0,24,56,1,76,150,103,30,103,50,12,1,12,0,0,0,0,23,42,21,7,9,20,41,45,15,0,62,43,2,5,71,2,3,4,55,3,45,60,51,152,107,78,48,94,10,29,8,4,0,11,0,0,22,1,7,10,26,8,2,83,2,0,25,2,1,0,1,0,0,25,15,109,3,54,1,1,0,4,1,8,1,0,7,20,5,18,73,0,10,87,46,0,88,94,109,32,8,0,0,0,1,0,0,0,0,1,0,2,4,16,8,2,77,31,2,31,20,3,14,2,0,7,0,1,7,34,79,1,13,0,0,2,0,0,4,6,2,7,0,0,59,14,48,8,1,0,2,0,3,3,2,1,0,6,2,0,9,5,10,50,2,1,0,20,0,0,32,45,3,0,48,10,3,0,86,66,8,29,14,90,88,106,62,38,64,90,2,43,68,50,0,71,52,37,1,69,94,9,6,56,90,2,8,122,92,50,161,30,52,121,164,167,125,61,82,108,139,133,191,96,148,15,71,72,86,102,77,0,31,93,18,29,100,138,22,16,30,40,14,63,154,45,31,2,4,16,82,47,130,13,84,119,105,5,91,107,0,22,60,28,1,51,142,54,0,121,65,54,5,20,71,10,14,92,104,111,66,85,9,51,2,4,22,8,3,73,87,1,46,84,86,4,63,80,41,34,8,9,84,1,0,63,57,0,0,1,0,1,0,0,0,0,28,6,19,2,2,2,115,7,65,20,1,6,74,54,0,2,105,69,117,72,2,24,14,3,80,12,163,90,112,39,0,79,2,21,10,19,22,118,30,97,33,84,88,113,54,22,123,56,94,58,1,130,61,50,13,75,113,51,77,81,94,75,51,24,27,126,84,0,37,31,32,0,4,6,17,65,63,14,0,40,110,59,55,73,15,55,55,112,4,24,41,15,14,77,27,3,42,34,0,6,121,20,0,3,42,12,9,41,0,0,85,19,5,0,78,36,0,0,50,22,0,78,85,1,47,2,3,5,0,0,0,1,1,30,0,38,27,0,42,40,74,105,45,63,102,35,87,27,41,75,0,0,87,24,0,69,56,10,8,75,89,6,50,156,81,53,111,58,4,43,4,8,11,0,0,8,7,3,30,0,93,88,86,62,97,60,0,59,84,25,0,78,42,0,28,47,0,79,141,112,31,101,48,14,1,12,0,0,0,0,23,45,23,6,9,17,38,46,14,0,67,46,2,15,88,2,3,5,67,3,51,75,57,150,104,97,47,95,10,28,8,5,0,10,0,0,22,0,7,11,27,8,1,80,2,0,24,2,0,0,1,0,0,25,16,109,3,55,1,0,0,4,1,7,0,0,9,19,6,20,70,0,9,90,49,0,88,95,111,31,6,0,0,0,0,0,0,0,0,2,0,2,5,16,8,2,78,29,2,32,21,3,13,2,0,7,1,1,6,34,81,2,14,0,0,3,0,0,4,6,2,7,1,0,52,16,50,8,1,0,2,0,3,4,2,2,1,5,3,0,9,4,12,48,2,1,0,18,0,0,33,45,3,0,40,10,3,0,79,72,8,29,15,88,87,104,61,52,65,86,3,36,166,48,0,70,51,35,2,73,91,9,7,58,89,3,8,126,106,48,185,32,128,100,147,14,73,70,84,106,76,0,37,101,20,32,112,118,16,20,17,23,15,58,167,86,34,0,4,12,97,42,145,24,89,118,107,6,99,75,0,21,99,27,1,49,138,55,0,120,64,54,5,23,72,10,16,90,104,111,65,90,9,52,2,4,22,7,2,74,90,1,48,86,88,4,61,78,41,34,8,9,83,0,0,63,59,0,0,1,0,1,0,0,0,0,28,7,18,2,2,2,116,8,66,18,1,5,75,56,0,2,110,66,102,73,2,15,15,4,77,14,168,82,113,40,0,73,2,21,10,19,31,134,20,98,29,86,98,112,61,23,55,46,108,58,0,114,64,50,16,77,111,48,78,79,97,77,50,22,26,125,84,0,34,30,34,0,4,6,18,65,64,14,1,39,111,59,55,75,14,54,57,112,4,22,40,12,14,79,26,3,48,26,0,6,123,19,0,3,47,11,4,49,0,0,83,51,4,0,55,29,0,0,55,22,0,79,85,1,46,2,3,4,0,0,0,1,1,32,1,37,28,1,38,42,80,113,48,65,100,40,89,28,42,64,0,0,82,12,1,95,63,16,10,89,108,0,25,160,71,60,114,56,4,39,3,8,11,0,0,6,8,3,28,0,94,92,85,63,96,54,0,59,84,28,0,78,40,0,29,53,0,77,150,102,25,99,47,18,1,12,0,0,0,0,23,43,22,6,9,19,42,45,26,0,69,45,2,7,74,2,3,4,70,4,56,79,53,150,105,96,51,94,11,28,8,5,0,12,0,0,21,1,7,12,27,7,1,61,3,0,24,2,0,0,1,0,0,14,15,108,4,55,1,0,0,5,0,8,0,0,8,18,5,18,72,0,10,86,47,0,88,97,102,31,6,0,0,0,0,0,0,0,0,2,1,3,4,16,8,3,80,30,2,30,20,4,14,2,0,6,1,1,7,42,84,2,12,0,0,2,0,0,4,6,2,8,0,0,52,15,48,9,0,0,1,0,3,4,2,1,0,5,2,0,9,5,10,54,1,1,0,17,0,0,33,44,2,0,49,10,3,0,87,65,8,31,13,88,87,104,64,40,132,86,2,41,130,44,0,73,51,36,1,72,92,10,7,55,91,3,5,122,102,51,181,27,82,130

Secondary structure (DSSP, 8-state):
--SSHHHHHHHHHHHHHHHHHHSTTTT----HHHHHHHHHHHHHHHHHHHHHHHHT---GGGS-HHHHHHHHTTSHHHHHHHHS--EEE--BBTTSSS-HHHHHHTGGGSTTEEEEE-TTS-EEEEE-SSSSPP-SSS--EEHHHHHHTSS-HHHHHHHHHHHH-TTSS-HHHHS-SHHHHHHHHHHHHHHHHHHHTBHHHHHHHHHHHHHHHHHTTEEEEEEEE-----B-TT--B--HHHHHHHHHHHHHHHHHH-TT--EEEEEEEEETTS-HHHHHHHHHHHHHHHHHSTTTEEEEEEES-TTTS--SGGGHHHHHTGGGSSS-----B--EE--SS--SSTTTTHHHHHHHTT-SEEEE-GGGGG-HHHHHHHHHHT-EEEE-HHHHHHTTS-SSGGG-TTHHHHHTT--EEE--BSGGGGT--SSHHHHHHHHHHSS-TT--HHHHHHHHHHHHHTSS--HHHHHHHHHHHHHHHHHHHHHHHHHTT-S--/--SSHHHHHHHHHHHHHHHHHHSTTTT----HHHHHHHHHHHHHHHHHHHHHHHTT---GGGS-HHHHHHHHTTSHHHHHHHHS--EEE--BBGGGSS-HHHHHHTGGGSTTEEEEE-TTS-EEEEE-SSSSPP-SSS--EEHHHHHHTSS-HHHHHHHHHHHH-TTSS-HHHHS-SHHHHHHHHHHHHHHHHHHHTBHHHHHHHHHHHHHHHHHTTEEEEEEEE-----B-TT--B--HHHHHHHHHHHHHHHHHH-TT--EEEEEEEEETTS-HHHHHHHHHHHHHHHHH-TTTEEEEEEES-STTS--SGGGHHHHHTGGGSSS-----B--EE--SS-SSSTTTTHHHHHHHTT-SEEEE-GGGGG-HHHHHHHHHHT-EEEE-HHHHHHTTS-SSGGG-TTHHHHHTT--EEE--BSGGGGT--SSHHHHHHHHHHSS-TT--HHHHHHHHHHHHHTSS--HHHHHHHHHHHHHHHHHHHHHHHHHTT-S-----SSS--/---SSHHHHHHHHHHHHHHHHHHSTTTT----HHHHHHHHHHHHHHHHHHHHHHHTT---GGGS-HHHHHHHHTTSHHHHHHHHS--EEE--BBTTSSS-HHHHHHTGGGSTTEEEEE-TTS-EEEEE-SSSSPPSSSS--EEHHHHHHTSS-HHHHHHHHHHHH-TTSS-HHHHS-SHHHHHHHHHHHHHHHHHHHTBHHHHHHHHHHHHHHHHHTTEEEEEEEE-----B-TT--B--HHHHHHHHHHHHHHHHHH-TT--EEEEEEEEETTS-HHHHHHHHHHHHHHHHHSTTTEEEEEEES-TTTS--SGGGHHHHHTGGGSSS-----B--EE--SS--SSTTTTHHHHHHHTT-SEEEE-GGGGG-HHHHHHHHHHT-EEEE-HHHHHHTTS-SSGGG-TTHHHHHTT--EEE--BSTTTTT--SSHHHHHHHHHHSS-TT--HHHHHHHHHHHHHTSS--HHHHHHHHHHHHHHHHHHHHHHHHHTT--/---SSHHHHHHHHHHHHHHHHHHSTTTT----HHHHHHHHHHHHHHHHHHHHHHHTT---GGGS-HHHHHHHHHTSHHHHHHHHS--EEE--BBTTSSS-HHHHHHTGGGSTTEEEEE-TTS-EEEEE-SSSSPP-SSS--EEHHHHHHHSS-HHHHHHHHHHHH-TTSS-HHHHS-SHHHHHHHHHHHHHHHHHHHTBHHHHHHHHHHHHHHHHHTTEEEEEEEE-----B-TT--B--HHHHHHHHHHHHHHHHHH-TT--EEEEEEEEETTS-HHHHHHHHHHHHHHHHHSTTTEEEEEEES-STTS--TGGGHHHHHTGGGSSS-----B--EE--SS--SSTTTTHHHHHHHTT-SEEEE-GGGGG-HHHHHHHHHHT-EEEE-HHHHHHTTS-SSGGG-TTHHHHHTT--EEE--BSTTTTT--SSHHHHHHHHHHSS-TT--HHHHHHHHHHHHHTS---HHHHHHHHHHHHHHHHHHHHHHHHHTT---

Nearest PDB structures (foldseek):
  3lgg-assembly1_B  TM=9.688E-01  e=4.593E-51  Homo sapiens
  3ewd-assembly1_A  TM=8.155E-01  e=5.088E-13  Plasmodium vivax
  2pgr-assembly1_A  TM=8.106E-01  e=6.604E-13  Plasmodium vivax
  2amx-assembly1_A  TM=8.067E-01  e=9.515E-13  Plasmodium yoelii
  2amx-assembly1_B  TM=8.033E-01  e=1.678E-11  Plasmodium yoelii